Protein 3EGD (pdb70)

Secondary structure (DSSP, 8-state):
-HHHHHHHHHHHH-EEESBSEE--SHHHHTT-SS--EEEE-TT---S-PPPB-S---B-S-TT--PBP-TTSEEETTTTEEE-TTT--EEEPPGGGTT-BTTB--GGGSGGGSSEEEEE-SSPPPPPEEEEEEE--S-HHHHHHHHHHHHHHHHHS-TT-EEEEEEESSEEEEE-TT-STT-EEEEEETTS---SHHHHHHH------SSSEEHHHHHHHHHHHHHH----SS---TTB-----HHHHHHHHHHHHHTTS-SS-EEEEEEESS---SSSS--S-SBTTSPP--HHHHHTT--SSHHHHHHHHHHHHHHHHHHT-EEEEEEE-SS---HHHHTHHHHHTT--EEEES-SSSHHHHHHHHHTT-B-TTS-BS-EEEEEEEEEE-TTEEEEEEESS-EE----STTB-SS--SEES-SEEEEEEE-TT--EEEEEEE----EEEEEEEEEE-TTS-EEEEEEEEEEEEPPTTTHHHHHHHTB-HHHHHHHHHHHHHHHHTT--HHHHHHHHHHHHHHHHSEEETTEEEEEE--TTTTTHHHHHHHHHHSTTT--TTS-HHHHHHHHHHHTT--HHHHHHHHS-EEEEE-SSSS-EE--SSGGG--TT-EEEEEETTEEEEEE-HHHHHHHHTT-TT-GGGHHHHHHHHHHHHHHHHHHHHSSSPPEEEEEETT-GGGHHHHHH----SHHHHHHHHHHHHHS--/----EEETTT----S-SS-------S--HHHHTTSPPTTTEEESBSSEESSHHHHHHHT---EEEE-TT---S---EE--SS--B-TTT--B--TTSEE-SSSEEE-TTT--EEE--TT---GGGSHHHH-SEEEEE--GGG-SSS-PPPEEEEEEE--HHHHHHT-HHHHHHHHHHTGGGSS--TT-EEEEEEESSSEEEEE--TTSSS-EEEEE--TTS---S-SSSSSEEHHHHHHHHHHHHHHHHHHSTT-------HHHHHHHHHHHHTTT-EEEEEEE-S---SSTT---------TTS------S-SHHHHHHHHHHHTTEEEEEEE--SS---HHHHTHHHHTTT--EEE-TT--TTT-HHHHHHHHHHHHHHHHS--EEEEEEEEEE-TTEEEEEEESSSEESSSS-EEEEEE-TT--EEEEEEESS-TTS-SEEEEEEEEEEEETTS-EEEEEEEEEEEEE--HHHHHHHB-HHHHHHHHHHHHHHHHHHS-HHHHHHHHHHHHHHHHHHHHTT----EEEGGGTTHHHHHHHHHHSTTT--SS---HHHHHHHHHHHHHS-HHHHHHHHS-EEEE-TT--SSS-TTSTT-----PPPB-S-GGG--TTSEEEEE-SSEEEEEE-TT--HHHIIIII--SSGGGS-SS--S----SSHHHHHHHHHHHHHHHTSSS--EEE----SSSS--TTGGG-TTS-BTTB--HHHHHHHHHHHHT-/----EEEEETTTTEEEEEE-----HHHHHHHHHHHHHH--TTS-SEEEEEETTEEEEEEEETTEEEEE--BTTS-HHHHHHHHHHHHHHHHHHHTTTTTT--STTTTGGGHHHHHHHHHTTS-TTT---EE-TTTT-/--TTT--

CATH classification: 2.60.40.1670 (+4 more: 2.30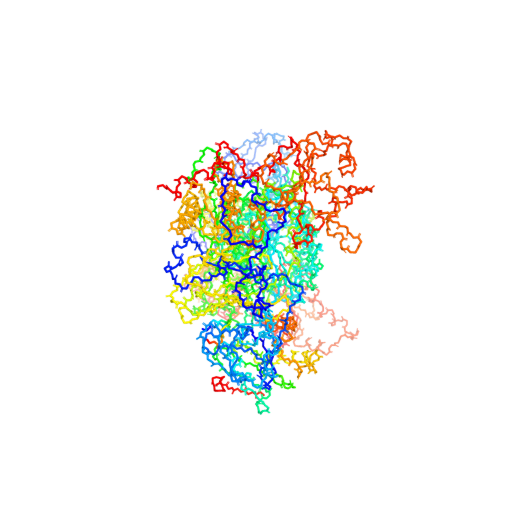.30.380, 3.40.50.410, 1.20.120.730)

InterPro domains:
  IPR006895 Zinc finger, Sec23/Sec24-type [PF04810] (58-98)
  IPR006896 Sec23/Sec24, trunk domain [PF04811] (126-390)
  IPR006900 Sec23/Sec24, helical domain [PF04815] (518-616)
  IPR007123 Gelsolin-like domain [PF00626] (632-718)
  IPR012990 Sec23/Sec24, beta-sandwich [PF08033] (401-504)
  IPR029006 ADF-H/Gelsolin-like domain superfamily [G3DSA:3.40.20.10] (625-746)
  IPR036174 Zinc finger, Sec23/Sec24-type superfamily [SSF82919] (49-121)
  IPR036175 Sec23/Sec24 helical domain superfamily [SSF81811] (518-620)
  IPR036180 Gelsolin-like domain superfamily [SSF82754] (621-761)
  IPR036465 von Willebrand factor A-like domain superfamily [G3DSA:3.40.50.410] (128-400)
  IPR036465 von Willebrand factor A-like domain superfamily [SSF53300] (127-392)
  IPR037364 Protein transport protein Sec23 [PTHR11141] (7-761)
  IPR037550 Sec23, C-terminal [cd11287] (610-730)

Solvent-accessible surface area: 66619 Å² total; per-residue (Å²): 109,159,127,97,76,17,102,108,13,20,117,72,6,4,2,25,2,0,1,14,24,5,1,55,32,174,124,27,16,115,172,33,20,1,38,10,0,0,5,4,10,7,16,48,93,66,100,120,44,64,78,15,137,71,108,3,13,86,5,69,96,130,116,17,145,1,4,1,3,36,67,11,126,42,64,26,222,51,82,66,3,5,1,37,20,21,153,54,158,4,145,10,45,122,96,20,71,71,14,43,114,172,126,69,18,21,2,15,56,100,121,34,11,12,7,27,0,7,40,94,234,48,136,84,73,16,6,2,0,0,0,0,0,0,9,5,22,121,84,128,31,6,108,3,0,27,89,9,0,50,55,0,6,92,55,16,38,82,83,0,2,0,0,1,0,5,5,1,87,23,0,53,0,16,20,7,35,36,125,46,1,40,34,6,17,4,8,66,1,76,78,50,14,51,11,150,80,0,78,120,37,11,86,174,109,46,55,48,89,9,0,39,18,8,100,151,12,50,139,72,2,44,81,42,0,32,59,18,66,83,10,48,35,60,8,45,52,35,58,22,32,57,10,1,0,1,1,0,0,0,0,0,1,0,2,0,57,43,38,18,63,109,22,2,0,4,0,0,0,0,0,14,2,8,0,7,27,11,52,3,54,3,6,21,35,69,90,170,78,95,23,12,41,40,111,36,49,99,157,137,96,27,169,57,15,179,170,3,28,153,23,0,75,56,2,0,73,64,0,0,89,13,3,1,0,0,0,0,0,2,4,24,159,100,31,6,0,1,15,1,0,33,32,0,0,39,38,0,5,0,30,2,10,51,15,73,21,1,65,45,69,36,2,68,50,5,1,85,48,8,3,54,83,38,154,152,48,54,6,68,11,1,2,24,0,29,3,35,2,28,12,14,192,60,6,50,0,4,0,0,8,19,4,2,24,34,69,107,28,144,33,115,24,27,7,173,84,117,27,12,39,13,11,0,17,45,0,33,3,2,3,8,19,34,59,9,0,1,0,0,2,9,66,28,94,137,35,120,0,7,1,0,1,11,2,79,15,13,22,11,40,5,40,153,43,20,45,4,7,8,4,16,6,66,39,4,96,83,173,49,18,70,120,46,3,22,33,7,12,8,23,51,0,0,5,0,0,1,1,0,12,0,0,77,103,21,58,81,194,124,30,31,110,38,3,28,132,25,4,36,134,0,0,31,67,19,10,91,63,118,126,111,50,41,111,13,18,133,30,58,168,41,1,54,74,4,2,50,12,2,4,12,2,36,81,9,21,6,24,70,20,82,161,37,28,0,0,66,2,2,26,50,13,5,6,0,24,22,16,28,4,59,48,0,25,23,3,8,35,5,64,3,86,8,6,22,114,100,37,99,63,90,86,36,135,18,29,53,79,9,40,81,45,80,41,0,1,14,0,17,6,4,27,18,0,0,0,11,5,0,95,45,5,13,104,81,82,193,75,29,59,115,126,92,120,135,65,127,76,7,112,139,11,40,102,14,0,41,75,65,2,92,126,66,21,83,96,14,51,8,28,2,103,82,5,62,5,42,95,68,31,96,72,5,152,41,0,101,73,48,4,60,116,101,19,41,112,76,17,48,75,84,9,62,117,74,1,2,40,98,118,220,38,122,125,64,4,28,0,35,139,74,120,95,19,20,32,58,89,91,54,180,38,52,105,17,120,27,115,145,77,44,50,149,44,20,8,67,57,105,8,3,30,4,0,0,10,5,0,0,36,36,59,66,16,12,83,116,0,110,8,16,2,0,0,12,8,14,2,2,43,58,55,152,153,47,43,62,13,88,19,111,47,19,9,11,0,145,58,40,30,0,1,4,4,15,20,18,45,52,109,87,113,192,106,1,72,0,19,5,37,63,102,63,5,57,24,48,157,97,1,144,129,5,75,159,52,59,2,9,70,44,10,20,7,4,1,18,2,42,25,107,5,9,121,58,22,3,5,21,0,0,1,0,0,0,0,0,2,0,96,61,2,46,91,10,13,1,17,80,20,0,2,86,0,0,35,92,4,2,114,103,10,20,22,26,58,12,5,64,0,1,4,0,0,0,9,27,17,0,4,1,3,0,5,24,153,90,24,91,62,14,35,5,5,2,0,6,27,27,152,41,11,13,39,5,14,66,86,22,8,20,8,26,13,83,112,12,46,128,36,0,53,81,0,2,123,30,0,33,136,42,21,101,187,28,157,61,99,75,0,0,4,1,0,0,3,59,0,0,37,93,18,0,8,34,32,0,0,7,0,0,2,0,0,2,34,18,1,55,43,24,68,8,39,5,142,106,119,162,43,60,62,121,201,58,84,30,232,58,60,58,59,36,66,28,0,80,124,14,0,58,76,0,0,42,61,41,0,0,0,6,3,0,0,0,3,48,148,20,0,3,0,13,0,2,2,10,3,0,47,84,0,6,2,12,12,20,18,0,47,64,7,25,90,134,143,32,55,30,20,39,46,38,0,49,49,27,1,75,22,1,1,48,11,60,9,0,0,9,1,19,0,25,6,25,21,0,105,4,12,34,21,101,45,34,2,14,7,14,56,50,100,90,98,9,22,1,4,0,0,7,1,11,2,28,3,2,14,4,2,26,3,26,7,126,77,61,4,88,129,28,139,62,0,2,0,1,1,1,2,0,9,0,16,14,100,2,40,12,46,0,13,4,3,2,8,2,2,10,22,24,73,58,19,62,51,0,2,77,7,2,3,18,29,0,0,1,0,0,10,0,6,59,3,0,51,98,1,49,111,57,35,16,42,59,0,59,79,28,3,27,71,15,0,16,54,0,0,32,20,10,81,102,62,116,155,8,1,50,0,7,58,26,0,44,4,0,0,0,5,0,6,0,2,10,30,22,70,0,0,11,48,14,46,102,13,128,34,3,43,28,4,40,13,0,7,53,3,20,12,42,8,19,72,50,5,10,32,54,6,16,0,19,0,18,84,4,30,92,17,52,84,143,12,28,91,119,72,113,132,77,50,0,3,71,18,75,24,37,13,0,7,71,148,76,28,30,174,68,0,0,2,0,0,4,11,5,60,20,0,7,0,11,0,0,138,100,14,65,110,73,4,9,25,56,4,6,42,18,116,73,41,98,61,8,64,120,59,16,66,46,14,44,145,56,150,21,91,45,1,62,87,2,40,16,1,6,35,55,5,37,106,96,30,69,58,84,0,5,0,22,1,6,0,19,80,92,14,193,56,30,70,0,81,98,29,10,5,22,41,170,73,186,57,33,77,14,3,80,44,8,0,79,80,0,34,128,50,12,56,183,31,80,42,1,1,2,1,0,38,10,87,84,12,20,10,0,1,6,4,32,77,104,111,123,37,119,101,42,9,50,30,0,59,68,1,3,181,75,7,66,164,169,26,64,82,62,4,10,1,80,16,60,76,37,11,0,0,4,0,19,55,134,44,4,0,2,0,7,10,3,65,38,72,12,17,125,162,48,0,24,38,12,0,70,56,0,28,60,49,1,40,142,102,56,10,157,111,4,95,101,19,94,104,26,8,38,8,13,84,13,17,37,50,0,45,100,5,8,90,110,37,36,16,49,44,49,254,136,84,89,15,78,0,110,130,62,70,167,34,32,0,47,73,208

Organism: Homo sapiens (NCBI:txid9606)

Foldseek 3Di:
DLVVVQVVCCAQFVKHWQFQAAAPDPVVLVLDLFFTKMWHQQQADHDPADEAADDQDFAPDVFFRHGDAQQWADDQVQQWIADPFPRHIDHGDPVCVVADPVDHDPRNDPSPQWHKYFDDDDPFAAAEEEEEEEQQADPLLLQLVLVLVLVVLVLADQFYWYAYWYWFQWIWTWQADPPPPTDTDIGGLQDADAQVRLCVVPDVHDADSGIGGSNVGSVRVNVCSNPDHHDPDDADPQWGTQTSVLRSLNSVLSPCCVRPFQHHYEYEYEAEAAHARDCLHQHHGRNVDAGDFVVCVVVVNGVCQVSNLVSLLVSLVSQQVRFYAYAYAYAAQGDYSCLSNLSRCWQAVYYYAYYHGSNDCLNSQLSVVQQDDDPVSFGQKWFWKKKFKRWHLQKAWQEKFTHWAAPQAADSRFDPNHAHHGSHRMIIHGMHGSFFIMMTGMGGVCFKIKMKIWMWTQGRVSIIMIIIHMDIHGHADPVQRLVSRLVRGDLLRSLLNLLSRLLSCQSVHLSLVSLQVSVLSCQQSAWFAAFQDLVGTDHDVRHVCNLVLSVLSCLACSNVVPVHGSNRNSNLSNVLRGGRRVLNSCLSAKWKWKFAPPDHIDTDALAPVPQAQRIWMWTCNVQETEIEHHVNRVVCVVVPCPPVPVPPVNVCRVCVSVVVCVVVCNVRNSRHHYYYYYVVGPVCVVSVSSGFVDGSVVSSSVSSSSNSYDD/DDQDKDFLQPPVFLDFFDDDDWDQFPDDPVVSVQFFDCLAKDWQFLAAAQALVLVVLLLFFTKMKGLQQADDDDAAEDAAPDFDADPPPRHGDEQPWDDDPCQWIQDQAARDIGGDDPRCDVNCVGPRNSHQWHKYFDDPVLDPDFQFAAFEEEEEEQAPVSLQQLQLLLLLVLCLVCVVQFQADQRYWYAYWYWFCWIWFWFFDPPDPAIDTDIDNPLVDADDPDDPGGTDRCVVCVVRVNVVSVVVSVPCNVPPRHATQVLSNLVNVLNVCLQRAHEYEYEDAAAHDHHPVHDDFDDWDFLPDFQPAAAPDCSLLVSLLSSLVSLYAYEAEYQYQGDHRVNHNVSNHQANVYAYHYQHNRHPPPCPPSNVLVSLQVNCVRNFWKWAFKWKFKGKHPQKDWDDKFARFHADPHRRTRHSMHTSFWMIMTGMGGNHRNVVDFKMKMKMWMWTATNHRTTMIIMGMGMHTYDHDSSSRQVRRQLLSSLLVLLRVLSVCCNVPTLVRSLVSLLVSLLSSQLSVVVPDVGRMDTSNCSCNLVLSLLVCLALQRDRSHGRTDVSNNSLSSCSRIGRSVLPSCQSAWWKFWQQDFDAPACCVPVNAGAGSGTTDALAPVPDDLQTWMWTRNPQAIEIEHHQNHDQCCCCQKQNHRHLVPSDQKAFDTDQDPHVSNSRRVRNLVVSQVVDDSRHTYTHNNYVPSVPVVVNSNSSQDDDPRGHHSSVSSVVSRVSSVD/DAWKKWKAQQPQLFTAEIEDDDCPPVPVVVLSSVVSRLGDPPDDQWAKAAADQKIKTWGDDLRMIIIIMDGPPADSVLVVVLRVVLCVVCCVVCVVVNVPDDDGNPPHVVRVVSVVSVVCRVDPVNHHYYYHSVVSD/DDPVPPD

Radius of gyration: 45.78 Å; Cα contacts (8 Å, |Δi|>4): 3485; chains: 4; bounding box: 109×132×96 Å

Structure (mmCIF, N/CA/C/O backbone):
data_3EGD
#
_entry.id   3EGD
#
_cell.length_a   147.750
_cell.length_b   97.630
_cell.length_c   129.120
_cell.angle_alpha   90.00
_cell.angle_beta   90.11
_cell.angle_gamma   90.00
#
_symmetry.space_group_name_H-M   'C 1 2 1'
#
loop_
_entity.id
_entity.type
_entity.pdbx_description
1 polymer 'Protein transport protein Sec23A'
2 polymer 'Protein transport protein Sec24A'
3 polymer 'Vesicle-trafficking protein SEC22b'
4 polymer '10 residue peptide from VSV glycoprotein'
5 non-polymer 'ZINC ION'
6 water water
#
loop_
_atom_site.group_PDB
_atom_site.id
_atom_site.type_symbol
_atom_site.label_atom_id
_atom_site.label_alt_id
_atom_site.label_comp_id
_atom_site.label_asym_id
_atom_site.label_entity_id
_atom_site.label_seq_id
_atom_site.pdbx_PDB_ins_code
_atom_site.Cartn_x
_atom_site.Cartn_y
_atom_site.Cartn_z
_atom_site.occupancy
_atom_site.B_iso_or_equiv
_atom_site.auth_seq_id
_atom_site.auth_comp_id
_atom_site.auth_asym_id
_atom_site.auth_atom_id
_atom_site.pdbx_PDB_model_num
ATOM 1 N N . THR A 1 3 ? -42.263 -47.340 1.527 1.00 30.61 3 THR A N 1
ATOM 2 C CA . THR A 1 3 ? -41.032 -47.928 0.895 1.00 35.14 3 THR A CA 1
ATOM 3 C C . THR A 1 3 ? -39.776 -47.056 1.008 1.00 31.85 3 THR A C 1
ATOM 4 O O . THR A 1 3 ? -39.801 -45.862 0.706 1.00 29.64 3 THR A O 1
ATOM 8 N N . TYR A 1 4 ? -38.676 -47.665 1.442 1.00 32.01 4 TYR A N 1
ATOM 9 C CA . TYR A 1 4 ? -37.424 -46.937 1.594 1.00 34.98 4 TYR A CA 1
ATOM 10 C C . TYR A 1 4 ? -36.992 -46.313 0.270 1.00 34.35 4 TYR A C 1
ATOM 11 O O . TYR A 1 4 ? -36.323 -45.282 0.259 1.00 36.11 4 TYR A O 1
ATOM 20 N N . LEU A 1 5 ? -37.382 -46.934 -0.842 1.00 32.03 5 LEU A N 1
ATOM 21 C CA . LEU A 1 5 ? -37.057 -46.408 -2.168 1.00 32.65 5 LEU A CA 1
ATOM 22 C C . LEU A 1 5 ? -37.939 -45.216 -2.527 1.00 34.27 5 LEU A C 1
ATOM 23 O O . LEU A 1 5 ? -37.435 -44.186 -2.991 1.00 32.54 5 LEU A O 1
ATOM 28 N N . GLU A 1 6 ? -39.249 -45.359 -2.322 1.00 30.82 6 GLU A N 1
ATOM 29 C CA . GLU A 1 6 ? -40.189 -44.281 -2.606 1.00 34.91 6 GLU A CA 1
ATOM 30 C C . GLU A 1 6 ? -39.778 -43.081 -1.758 1.00 34.03 6 GLU A C 1
ATOM 31 O O . GLU A 1 6 ? -39.968 -41.936 -2.158 1.00 40.06 6 GLU A O 1
ATOM 37 N N . PHE A 1 7 ? -39.208 -43.354 -0.588 1.00 28.68 7 PHE A N 1
ATOM 38 C CA . PHE A 1 7 ? -38.763 -42.303 0.320 1.00 25.61 7 PHE A CA 1
ATOM 39 C C . PHE A 1 7 ? -37.586 -41.541 -0.283 1.00 24.48 7 PHE A C 1
ATOM 40 O O . PHE A 1 7 ? -37.624 -40.316 -0.410 1.00 24.07 7 PHE A O 1
ATOM 48 N N . ILE A 1 8 ? -36.540 -42.278 -0.645 1.00 24.37 8 ILE A N 1
ATOM 49 C CA . ILE A 1 8 ? -35.348 -41.693 -1.251 1.00 25.00 8 ILE A CA 1
ATOM 50 C C . ILE A 1 8 ? -35.750 -40.870 -2.466 1.00 27.07 8 ILE A C 1
ATOM 51 O O . ILE A 1 8 ? -35.272 -39.753 -2.646 1.00 26.22 8 ILE A O 1
ATOM 56 N N . GLN A 1 9 ? -36.631 -41.432 -3.295 1.00 30.69 9 GLN A N 1
ATOM 57 C CA . GLN A 1 9 ? -37.106 -40.763 -4.508 1.00 35.73 9 GLN A CA 1
ATOM 58 C C . GLN A 1 9 ? -37.870 -39.467 -4.244 1.00 34.98 9 GLN A C 1
ATOM 59 O O . GLN A 1 9 ? -37.477 -38.396 -4.707 1.00 34.74 9 GLN A O 1
ATOM 65 N N . GLN A 1 10 ? -38.969 -39.567 -3.507 1.00 30.98 10 GLN A N 1
ATOM 66 C CA . GLN A 1 10 ? -39.781 -38.396 -3.230 1.00 30.48 10 GLN A CA 1
ATOM 67 C C . GLN A 1 10 ? -38.995 -37.289 -2.565 1.00 32.55 10 GLN A C 1
ATOM 68 O O . GLN A 1 10 ? -39.257 -36.110 -2.810 1.00 33.26 10 GLN A O 1
ATOM 74 N N . ASN A 1 11 ? -38.024 -37.649 -1.732 1.00 28.45 11 ASN A N 1
ATOM 75 C CA . ASN A 1 11 ? -37.240 -36.617 -1.080 1.00 26.86 11 ASN A CA 1
ATOM 76 C C . ASN A 1 11 ? -36.281 -35.920 -2.018 1.00 22.93 11 ASN A C 1
ATOM 77 O O . ASN A 1 11 ? -36.004 -34.736 -1.837 1.00 26.14 11 ASN A O 1
ATOM 82 N N . GLU A 1 12 ? -35.777 -36.632 -3.023 1.00 24.48 12 GLU A N 1
ATOM 83 C CA . GLU A 1 12 ? -34.855 -36.011 -3.975 1.00 25.67 12 GLU A CA 1
ATOM 84 C C . GLU A 1 12 ? -35.644 -35.054 -4.872 1.00 30.54 12 GLU A C 1
ATOM 85 O O . GLU A 1 12 ? -35.127 -34.016 -5.312 1.00 25.18 12 GLU A O 1
ATOM 91 N N . GLU A 1 13 ? -36.903 -35.406 -5.123 1.00 28.70 13 GLU A N 1
ATOM 92 C CA . GLU A 1 13 ? -37.774 -34.591 -5.949 1.00 32.69 13 GLU A CA 1
ATOM 93 C C . GLU A 1 13 ? -38.206 -33.334 -5.216 1.00 32.05 13 GLU A C 1
ATOM 94 O O . GLU A 1 13 ? -38.130 -32.231 -5.762 1.00 30.92 13 GLU A O 1
ATOM 100 N N . ARG A 1 14 ? -38.649 -33.492 -3.975 1.00 29.45 14 ARG A N 1
ATOM 101 C CA . ARG A 1 14 ? -39.116 -32.341 -3.211 1.00 29.00 14 ARG A CA 1
ATOM 102 C C . ARG A 1 14 ? -37.990 -31.435 -2.748 1.00 27.67 14 ARG A C 1
ATOM 103 O O . ARG A 1 14 ? -38.031 -30.227 -2.970 1.00 26.09 14 ARG A O 1
ATOM 111 N N . ASP A 1 15 ? -36.981 -32.021 -2.117 1.00 22.44 15 ASP A N 1
ATOM 112 C CA . ASP A 1 15 ? -35.894 -31.230 -1.580 1.00 22.37 15 ASP A CA 1
ATOM 113 C C . ASP A 1 15 ? -34.569 -31.328 -2.311 1.00 21.92 15 ASP A C 1
ATOM 114 O O . ASP A 1 15 ? -33.545 -30.873 -1.801 1.00 29.18 15 ASP A O 1
ATOM 119 N N . GLY A 1 16 ? -34.567 -31.920 -3.497 1.00 21.90 16 GLY A N 1
ATOM 120 C CA . GLY A 1 16 ? -33.321 -32.029 -4.232 1.00 16.17 16 GLY A CA 1
ATOM 121 C C . GLY A 1 16 ? -32.137 -32.454 -3.371 1.00 19.00 16 GLY A C 1
ATOM 122 O O . GLY A 1 16 ? -31.049 -31.876 -3.458 1.00 19.69 16 GLY A O 1
ATOM 123 N N . VAL A 1 17 ? -32.339 -33.467 -2.532 1.00 15.23 17 VAL A N 1
ATOM 124 C CA . VAL A 1 17 ? -31.252 -33.962 -1.686 1.00 16.92 17 VAL A CA 1
ATOM 125 C C . VAL A 1 17 ? -31.190 -35.485 -1.644 1.00 15.80 17 VAL A C 1
ATOM 126 O O . VAL A 1 17 ? -32.207 -36.176 -1.790 1.00 19.44 17 VAL A O 1
ATOM 130 N N . ARG A 1 18 ? -29.992 -36.017 -1.457 1.00 17.60 18 ARG A N 1
ATOM 131 C CA . ARG A 1 18 ? -29.846 -37.467 -1.362 1.00 18.88 18 ARG A CA 1
ATOM 132 C C . ARG A 1 18 ? -28.714 -37.867 -0.435 1.00 18.55 18 ARG A C 1
ATOM 133 O O . ARG A 1 18 ? -27.549 -37.777 -0.802 1.00 16.85 18 ARG A O 1
ATOM 141 N N . PHE A 1 19 ? -29.082 -38.295 0.775 1.00 21.73 19 PHE A N 1
ATOM 142 C CA . PHE A 1 19 ? -28.122 -38.702 1.803 1.00 19.60 19 PHE A CA 1
ATOM 143 C C . PHE A 1 19 ? -27.589 -40.116 1.665 1.00 18.29 19 PHE A C 1
ATOM 144 O O . PHE A 1 19 ? -28.233 -40.989 1.088 1.00 18.69 19 PHE A O 1
ATOM 152 N N . SER A 1 20 ? -26.404 -40.332 2.224 1.00 20.41 20 SER A N 1
ATOM 153 C CA . SER A 1 20 ? -25.780 -41.650 2.217 1.00 20.26 20 SER A CA 1
ATOM 154 C C . SER A 1 20 ? -26.547 -42.555 3.181 1.00 18.74 20 SER A C 1
ATOM 155 O O . SER A 1 20 ? -26.582 -43.774 3.005 1.00 20.16 20 SER A O 1
ATOM 158 N N . TRP A 1 21 ? -27.161 -41.942 4.193 1.00 17.80 21 TRP A N 1
ATOM 159 C CA . TRP A 1 21 ? -27.942 -42.658 5.214 1.00 22.29 21 TRP A CA 1
ATOM 160 C C . TRP A 1 21 ? -29.119 -41.787 5.660 1.00 24.55 21 TRP A C 1
ATOM 161 O O . TRP A 1 21 ? -28.938 -40.607 5.983 1.00 26.46 21 TRP A O 1
ATOM 172 N N . ASN A 1 22 ? -30.318 -42.354 5.705 1.00 21.02 22 ASN A N 1
ATOM 173 C CA . ASN A 1 22 ? -31.464 -41.560 6.120 1.00 23.12 22 ASN A CA 1
ATOM 174 C C . ASN A 1 22 ? -31.809 -41.704 7.585 1.00 23.88 22 ASN A C 1
ATOM 175 O O . ASN A 1 22 ? -32.717 -41.044 8.084 1.00 25.54 22 ASN A O 1
ATOM 180 N N . VAL A 1 23 ? -31.090 -42.588 8.265 1.00 24.32 23 VAL A N 1
ATOM 181 C CA . VAL A 1 23 ? -31.261 -42.794 9.695 1.00 25.56 23 VAL A CA 1
ATOM 182 C C . VAL A 1 23 ? -29.873 -42.560 10.253 1.00 24.58 23 VAL A C 1
ATOM 183 O O . VAL A 1 23 ? -28.884 -43.071 9.731 1.00 26.37 23 VAL A O 1
ATOM 187 N N . TRP A 1 24 ? -29.787 -41.771 11.307 1.00 26.04 24 TRP A N 1
ATOM 188 C CA . TRP A 1 24 ? -28.481 -41.434 11.834 1.00 29.14 24 TRP A CA 1
ATOM 189 C C . TRP A 1 24 ? -28.145 -41.989 13.198 1.00 33.82 24 TRP A C 1
ATOM 190 O O . TRP A 1 24 ? -29.029 -42.252 14.014 1.00 39.65 24 TRP A O 1
ATOM 201 N N . PRO A 1 25 ? -26.842 -42.164 13.467 1.00 34.42 25 PRO A N 1
ATOM 202 C CA . PRO A 1 25 ? -26.361 -42.689 14.744 1.00 34.34 25 PRO A CA 1
ATOM 203 C C . PRO A 1 25 ? -26.810 -41.772 15.866 1.00 36.28 25 PRO A C 1
ATOM 204 O O . PRO A 1 25 ? -26.675 -40.555 15.766 1.00 35.28 25 PRO A O 1
ATOM 208 N N . SER A 1 26 ? -27.353 -42.359 16.926 1.00 44.68 26 SER A N 1
ATOM 209 C CA . SER A 1 26 ? -27.820 -41.594 18.076 1.00 45.09 26 SER A CA 1
ATOM 210 C C . SER A 1 26 ? -26.856 -41.788 19.245 1.00 47.40 26 SER A C 1
ATOM 211 O O . SER A 1 26 ? -27.117 -41.334 20.359 1.00 47.36 26 SER A O 1
ATOM 214 N N . SER A 1 27 ? -25.744 -42.471 18.980 1.00 47.32 27 SER A N 1
ATOM 215 C CA . SER A 1 27 ? -24.730 -42.718 19.998 1.00 49.79 27 SER A CA 1
ATOM 216 C C . SER A 1 27 ? -23.338 -42.418 19.456 1.00 46.78 27 SER A C 1
ATOM 217 O O . SER A 1 27 ? -23.036 -42.693 18.294 1.00 44.42 27 SER A O 1
ATOM 220 N N . ARG A 1 28 ? -22.496 -41.854 20.312 1.00 44.78 28 ARG A N 1
ATOM 221 C CA . ARG A 1 28 ? -21.129 -41.494 19.952 1.00 46.20 28 ARG A CA 1
ATOM 222 C C . ARG A 1 28 ? -20.304 -42.685 19.475 1.00 47.61 28 ARG A C 1
ATOM 223 O O . ARG A 1 28 ? -19.364 -42.525 18.693 1.00 36.79 28 ARG A O 1
ATOM 231 N N . LEU A 1 29 ? -20.668 -43.875 19.951 1.00 49.11 29 LEU A N 1
ATOM 232 C CA . LEU A 1 29 ? -19.962 -45.110 19.616 1.00 46.83 29 LEU A CA 1
ATOM 233 C C . LEU A 1 29 ? -20.218 -45.604 18.198 1.00 50.56 29 LEU A C 1
ATOM 234 O O . LEU A 1 29 ? -19.322 -46.150 17.558 1.00 50.34 29 LEU A O 1
ATOM 239 N N . GLU A 1 30 ? -21.439 -45.408 17.709 1.00 54.74 30 GLU A N 1
ATOM 240 C CA . GLU A 1 30 ? -21.805 -45.848 16.369 1.00 54.79 30 GLU A CA 1
ATOM 241 C C . GLU A 1 30 ? -21.474 -44.788 15.323 1.00 57.74 30 GLU A C 1
ATOM 242 O O . GLU A 1 30 ? -21.144 -45.114 14.186 1.00 59.93 30 GLU A O 1
ATOM 248 N N . ALA A 1 31 ? -21.567 -43.520 15.714 1.00 60.39 31 ALA A N 1
ATOM 249 C CA . ALA A 1 31 ? -21.268 -42.409 14.814 1.00 63.61 31 ALA A CA 1
ATOM 250 C C . ALA A 1 31 ? -19.826 -42.498 14.314 1.00 65.78 31 ALA A C 1
ATOM 251 O O . ALA A 1 31 ? -19.554 -42.342 13.122 1.00 70.65 31 ALA A O 1
ATOM 253 N N . THR A 1 32 ? -18.912 -42.758 15.241 1.00 66.63 32 THR A N 1
ATOM 254 C CA . THR A 1 32 ? -17.488 -42.866 14.942 1.00 63.03 32 THR A CA 1
ATOM 255 C C . THR A 1 32 ? -17.161 -44.114 14.121 1.00 58.57 32 THR A C 1
ATOM 256 O O . THR A 1 32 ? -16.157 -44.153 13.410 1.00 53.00 32 THR A O 1
ATOM 260 N N . ARG A 1 33 ? -18.013 -45.129 14.220 1.00 59.36 33 ARG A N 1
ATOM 261 C CA . ARG A 1 33 ? -17.800 -46.378 13.494 1.00 59.31 33 ARG A CA 1
ATOM 262 C C . ARG A 1 33 ? -18.565 -46.406 12.184 1.00 53.87 33 ARG A C 1
ATOM 263 O O . ARG A 1 33 ? -18.855 -47.470 11.638 1.00 46.27 33 ARG A O 1
ATOM 271 N N . MET A 1 34 ? -18.884 -45.216 11.693 1.00 53.88 34 MET A N 1
ATOM 272 C CA . MET A 1 34 ? -19.601 -45.051 10.438 1.00 54.92 34 MET A CA 1
ATOM 273 C C . MET A 1 34 ? -18.606 -45.270 9.284 1.00 52.46 34 MET A C 1
ATOM 274 O O . MET A 1 34 ? -17.735 -44.430 9.046 1.00 57.28 34 MET A O 1
ATOM 279 N N . VAL A 1 35 ? -18.727 -46.398 8.583 1.00 43.89 35 VAL A N 1
ATOM 280 C CA . VAL A 1 35 ? -17.825 -46.719 7.471 1.00 40.52 35 VAL A CA 1
ATOM 281 C C . VAL A 1 35 ? -17.899 -45.692 6.338 1.00 39.51 35 VAL A C 1
ATOM 282 O O . VAL A 1 35 ? -16.877 -45.282 5.771 1.00 36.44 35 VAL A O 1
ATOM 28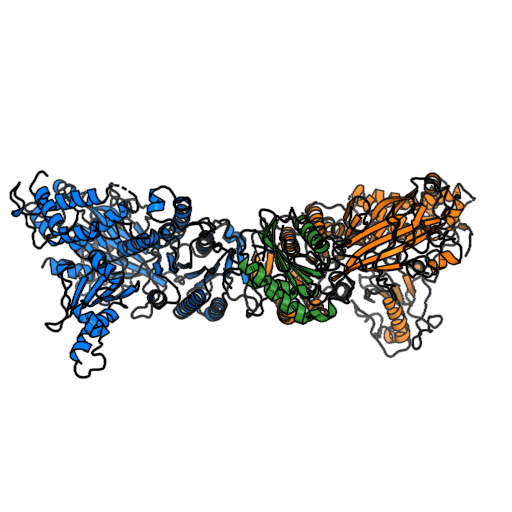6 N N . VAL A 1 36 ? -19.115 -45.310 5.981 1.00 30.63 36 VAL A N 1
ATOM 287 C CA . VAL A 1 36 ? -19.283 -44.297 4.968 1.00 18.15 36 VAL A CA 1
ATOM 288 C C . VAL A 1 36 ? -19.882 -43.138 5.728 1.00 20.39 36 VAL A C 1
ATOM 289 O O . VAL A 1 36 ? -20.881 -43.288 6.437 1.00 23.50 36 VAL A O 1
ATOM 293 N N . PRO A 1 37 ? -19.268 -41.960 5.606 1.00 18.57 37 PRO A N 1
ATOM 294 C CA . PRO A 1 37 ? -19.755 -40.771 6.304 1.00 14.62 37 PRO A CA 1
ATOM 295 C C . PRO A 1 37 ? -21.183 -40.343 5.963 1.00 18.33 37 PRO A C 1
ATOM 296 O O . PRO A 1 37 ? -21.653 -40.544 4.839 1.00 20.88 37 PRO A O 1
ATOM 300 N N . VAL A 1 38 ? -21.870 -39.764 6.947 1.00 21.56 38 VAL A N 1
ATOM 301 C CA . VAL A 1 38 ? -23.218 -39.241 6.741 1.00 21.70 38 VAL A CA 1
ATOM 302 C C . VAL A 1 38 ? -23.018 -38.057 5.783 1.00 24.74 38 VAL A C 1
ATOM 303 O O . VAL A 1 38 ? -22.445 -37.031 6.152 1.00 27.85 38 VAL A O 1
ATOM 307 N N . ALA A 1 39 ? -23.467 -38.210 4.544 1.00 24.31 39 ALA A N 1
ATOM 308 C CA . ALA A 1 39 ? -23.283 -37.163 3.553 1.00 21.08 39 ALA A CA 1
ATOM 309 C C . ALA A 1 39 ? -24.518 -36.956 2.694 1.00 20.94 39 ALA A C 1
ATOM 310 O O . ALA A 1 39 ? -25.439 -37.775 2.681 1.00 22.45 39 ALA A O 1
ATOM 312 N N . ALA A 1 40 ? -24.529 -35.850 1.965 1.00 19.32 40 ALA A N 1
ATOM 313 C CA . ALA A 1 40 ? -25.654 -35.542 1.108 1.00 19.23 40 ALA A CA 1
ATOM 314 C C . ALA A 1 40 ? -25.197 -34.992 -0.205 1.00 13.86 40 ALA A C 1
ATOM 315 O O . ALA A 1 40 ? -24.173 -34.333 -0.296 1.00 16.46 40 ALA A O 1
ATOM 317 N N . LEU A 1 41 ? -25.978 -35.282 -1.227 1.00 18.64 41 LEU A N 1
ATOM 318 C CA . LEU A 1 41 ? -25.733 -34.774 -2.561 1.00 22.75 41 LEU A CA 1
ATOM 319 C C . LEU A 1 41 ? -26.807 -33.683 -2.609 1.00 27.74 41 LEU A C 1
ATOM 320 O O . LEU A 1 41 ? -28.004 -33.984 -2.681 1.00 33.86 41 LEU A O 1
ATOM 325 N N . PHE A 1 42 ? -26.388 -32.425 -2.532 1.00 24.86 42 PHE A N 1
ATOM 326 C CA . PHE A 1 42 ? -27.330 -31.316 -2.517 1.00 26.49 42 PHE A CA 1
ATOM 327 C C . PHE A 1 42 ? -27.396 -30.504 -3.813 1.00 25.09 42 PHE A C 1
ATOM 328 O O . PHE A 1 42 ? -26.380 -30.048 -4.332 1.00 25.09 42 PHE A O 1
ATOM 336 N N . THR A 1 43 ? -28.611 -30.325 -4.320 1.00 20.86 43 THR A N 1
ATOM 337 C CA . THR A 1 43 ? -28.847 -29.583 -5.558 1.00 20.52 43 THR A CA 1
ATOM 338 C C . THR A 1 43 ? -29.720 -28.375 -5.234 1.00 19.53 43 THR A C 1
ATOM 339 O O . THR A 1 43 ? -30.934 -28.394 -5.442 1.00 26.00 43 THR A O 1
ATOM 343 N N . PRO A 1 44 ? -29.092 -27.299 -4.728 1.00 17.04 44 PRO A N 1
ATOM 344 C CA . PRO A 1 44 ? -29.725 -26.041 -4.328 1.00 9.68 44 PRO A CA 1
ATOM 345 C C . PRO A 1 44 ? -30.773 -25.420 -5.225 1.00 21.38 44 PRO A C 1
ATOM 346 O O . PRO A 1 44 ? -31.688 -24.757 -4.717 1.00 20.42 44 PRO A O 1
ATOM 350 N N . LEU A 1 45 ? -30.681 -25.641 -6.536 1.00 14.53 45 LEU A N 1
ATOM 351 C CA . LEU A 1 45 ? -31.660 -25.040 -7.431 1.00 14.97 45 LEU A CA 1
ATOM 352 C C . LEU A 1 45 ? -32.367 -26.031 -8.328 1.00 25.49 45 LEU A C 1
ATOM 353 O O . LEU A 1 45 ? -32.649 -25.731 -9.487 1.00 28.66 45 LEU A O 1
ATOM 358 N N . LYS A 1 46 ? -32.660 -27.213 -7.796 1.00 30.27 46 LYS A N 1
ATOM 359 C CA . LYS A 1 46 ? -33.353 -28.233 -8.570 1.00 33.31 46 LYS A CA 1
ATOM 360 C C . LYS A 1 46 ? -34.734 -27.732 -9.002 1.00 37.54 46 LYS A C 1
ATOM 361 O O . LYS A 1 46 ? -35.386 -26.994 -8.262 1.00 35.07 46 LYS A O 1
ATOM 367 N N . GLU A 1 47 ? -35.170 -28.122 -10.200 1.00 40.48 47 GLU A N 1
ATOM 368 C CA . GLU A 1 47 ? -36.475 -27.706 -10.718 1.00 52.35 47 GLU A CA 1
ATOM 369 C C . GLU A 1 47 ? -37.592 -28.661 -10.271 1.00 56.36 47 GLU A C 1
ATOM 370 O O . GLU A 1 47 ? -37.326 -29.829 -9.978 1.00 56.28 47 GLU A O 1
ATOM 376 N N . ARG A 1 48 ? -38.836 -28.178 -10.226 1.00 59.75 48 ARG A N 1
ATOM 377 C CA . ARG A 1 48 ? -39.945 -29.021 -9.771 1.00 65.25 48 ARG A CA 1
ATOM 378 C C . ARG A 1 48 ? -41.387 -28.646 -10.232 1.00 69.63 48 ARG A C 1
ATOM 379 O O . ARG A 1 48 ? -41.539 -28.024 -11.285 1.00 67.36 48 ARG A O 1
ATOM 387 N N . PRO A 1 49 ? -42.457 -29.016 -9.460 1.00 74.05 49 PRO A N 1
ATOM 388 C CA . PRO A 1 49 ? -43.848 -28.705 -9.852 1.00 71.92 49 PRO A CA 1
ATOM 389 C C . PRO A 1 49 ? -44.397 -27.275 -9.791 1.00 70.01 49 PRO A C 1
ATOM 390 O O . PRO A 1 49 ? -45.575 -27.080 -9.490 1.00 66.10 49 PRO A O 1
ATOM 394 N N . ASP A 1 50 ? -43.565 -26.282 -10.076 1.00 71.03 50 ASP A N 1
ATOM 395 C CA . ASP A 1 50 ? -44.019 -24.896 -10.061 1.00 72.04 50 ASP A CA 1
ATOM 396 C C . ASP A 1 50 ? -44.398 -24.381 -8.671 1.00 71.97 50 ASP A C 1
ATOM 397 O O . ASP A 1 50 ? -45.478 -23.816 -8.493 1.00 75.87 50 ASP A O 1
ATOM 402 N N . LEU A 1 51 ? -43.522 -24.577 -7.688 1.00 68.85 51 LEU A N 1
ATOM 403 C CA . LEU A 1 51 ? -43.776 -24.094 -6.331 1.00 61.61 51 LEU A CA 1
ATOM 404 C C . LEU A 1 51 ? -44.038 -22.584 -6.339 1.00 57.33 51 LEU A C 1
ATOM 405 O O . LEU A 1 51 ? -43.414 -21.840 -7.096 1.00 57.91 51 LEU A O 1
ATOM 410 N N . PRO A 1 52 ? -44.951 -22.111 -5.480 1.00 50.19 52 PRO A N 1
ATOM 411 C CA . PRO A 1 52 ? -45.282 -20.684 -5.407 1.00 43.85 52 PRO A CA 1
ATOM 412 C C . PRO A 1 52 ? -44.211 -19.862 -4.702 1.00 39.44 52 PRO A C 1
ATOM 413 O O . PRO A 1 52 ? -43.877 -20.135 -3.555 1.00 42.05 52 PRO A O 1
ATOM 417 N N . PRO A 1 53 ? -43.659 -18.841 -5.384 1.00 41.49 53 PRO A N 1
ATOM 418 C CA . PRO A 1 53 ? -42.616 -17.974 -4.819 1.00 40.82 53 PRO A CA 1
ATOM 419 C C . PRO A 1 53 ? -43.147 -17.079 -3.718 1.00 40.96 53 PRO A C 1
ATOM 420 O O . PRO A 1 53 ? -44.223 -16.500 -3.838 1.00 40.55 53 PRO A O 1
ATOM 424 N N . ILE A 1 54 ? -42.381 -16.961 -2.645 1.00 40.72 54 ILE A N 1
ATOM 425 C CA . ILE A 1 54 ? -42.798 -16.133 -1.535 1.00 43.36 54 ILE A CA 1
ATOM 426 C C . ILE A 1 54 ? -42.234 -14.733 -1.682 1.00 45.67 54 ILE A C 1
ATOM 427 O O . ILE A 1 54 ? -41.024 -14.544 -1.613 1.00 42.67 54 ILE A O 1
ATOM 432 N N . GLN A 1 55 ? -43.120 -13.756 -1.887 1.00 53.77 55 GLN A N 1
ATOM 433 C CA . GLN A 1 55 ? -42.711 -12.369 -2.068 1.00 53.56 55 GLN A CA 1
ATOM 434 C C . GLN A 1 55 ? -42.647 -11.586 -0.775 1.00 59.54 55 GLN A C 1
ATOM 435 O O . GLN A 1 55 ? -42.412 -10.376 -0.787 1.00 68.74 55 GLN A O 1
ATOM 441 N N . TYR A 1 56 ? -42.854 -12.271 0.343 1.00 61.09 56 TYR A N 1
ATOM 442 C CA . TYR A 1 56 ? -42.772 -11.616 1.645 1.00 64.89 56 TYR A CA 1
ATOM 443 C C . TYR A 1 56 ? -41.497 -12.148 2.291 1.00 59.43 56 TYR A C 1
ATOM 444 O O . TYR A 1 56 ? -41.127 -13.300 2.069 1.00 54.84 56 TYR A O 1
ATOM 453 N N . GLU A 1 57 ? -40.828 -11.309 3.076 1.00 57.50 57 GLU A N 1
ATOM 454 C CA . GLU A 1 57 ? -39.585 -11.705 3.732 1.00 54.82 57 GLU A CA 1
ATOM 455 C C . GLU A 1 57 ? -39.756 -13.089 4.355 1.00 47.70 57 GLU A C 1
ATOM 456 O O . GLU A 1 57 ? -40.823 -13.434 4.858 1.00 47.64 57 GLU A O 1
ATOM 462 N N . PRO A 1 58 ? -38.698 -13.902 4.325 1.00 38.13 58 PRO A N 1
ATOM 463 C CA . PRO A 1 58 ? -38.732 -15.254 4.880 1.00 33.97 58 PRO A CA 1
ATOM 464 C C . PRO A 1 58 ? -39.121 -15.483 6.357 1.00 36.94 58 PRO A C 1
ATOM 465 O O . PRO A 1 58 ? -39.759 -16.506 6.667 1.00 41.19 58 PRO A O 1
ATOM 469 N N . VAL A 1 59 ? -38.755 -14.562 7.253 1.00 22.60 59 VAL A N 1
ATOM 470 C CA . VAL A 1 59 ? -39.064 -14.691 8.695 1.00 22.87 59 VAL A CA 1
ATOM 471 C C . VAL A 1 59 ? -37.945 -15.430 9.409 1.00 24.53 59 VAL A C 1
ATOM 472 O O . VAL A 1 59 ? -37.967 -16.653 9.527 1.00 23.37 59 VAL A O 1
ATOM 476 N N . LEU A 1 60 ? -36.967 -14.685 9.899 1.00 28.28 60 LEU A N 1
ATOM 477 C CA . LEU A 1 60 ? -35.841 -15.306 10.561 1.00 30.20 60 LEU A CA 1
ATOM 478 C C . LEU A 1 60 ? -35.997 -15.411 12.061 1.00 29.86 60 LEU A C 1
ATOM 479 O O . LEU A 1 60 ? -36.806 -14.716 12.665 1.00 25.14 60 LEU A O 1
ATOM 484 N N . CYS A 1 61 ? -35.210 -16.301 12.653 1.00 37.30 61 CYS A N 1
ATOM 485 C CA . CYS A 1 61 ? -35.237 -16.509 14.088 1.00 41.29 61 CYS A CA 1
ATOM 486 C C . CYS A 1 61 ? -34.549 -15.333 14.745 1.00 41.63 61 CYS A C 1
ATOM 487 O O . CYS A 1 61 ? -33.676 -14.700 14.151 1.00 37.07 61 CYS A O 1
ATOM 490 N N . SER A 1 62 ? -34.949 -15.052 15.977 1.00 45.25 62 SER A N 1
ATOM 491 C CA . SER A 1 62 ? -34.383 -13.948 16.730 1.00 53.41 62 SER A CA 1
ATOM 492 C C . SER A 1 62 ? -33.330 -14.436 17.713 1.00 56.65 62 SER A C 1
ATOM 493 O O . SER A 1 62 ? -33.614 -14.633 18.894 1.00 64.11 62 SER A O 1
ATOM 496 N N . ARG A 1 63 ? -32.116 -14.637 17.220 1.00 57.51 63 ARG A N 1
ATOM 497 C CA . ARG A 1 63 ? -31.017 -15.092 18.058 1.00 57.92 63 ARG A CA 1
ATOM 498 C C . ARG A 1 63 ? -29.717 -14.982 17.296 1.00 59.74 63 ARG A C 1
ATOM 499 O O . ARG A 1 63 ? -29.326 -15.908 16.586 1.00 63.15 63 ARG A O 1
ATOM 507 N N . THR A 1 64 ? -29.065 -13.836 17.452 1.00 59.80 64 THR A N 1
ATOM 508 C CA . THR A 1 64 ? -27.792 -13.527 16.803 1.00 62.05 64 THR A CA 1
ATOM 509 C C . THR A 1 64 ? -27.128 -14.701 16.076 1.00 60.07 64 THR A C 1
ATOM 510 O O . THR A 1 64 ? -27.024 -14.704 14.850 1.00 55.32 64 THR A O 1
ATOM 514 N N . THR A 1 65 ? -26.688 -15.697 16.839 1.00 56.72 65 THR A N 1
ATOM 515 C CA . THR A 1 65 ? -26.012 -16.863 16.277 1.00 57.89 65 THR A CA 1
ATOM 516 C C . THR A 1 65 ? -26.843 -17.789 15.388 1.00 56.16 65 THR A C 1
ATOM 517 O O . THR A 1 65 ? -26.372 -18.246 14.348 1.00 57.53 65 THR A O 1
ATOM 521 N N . CYS A 1 66 ? -28.070 -18.081 15.798 1.00 53.35 66 CYS A N 1
ATOM 522 C CA . CYS A 1 66 ? -28.916 -18.974 15.022 1.00 49.74 66 CYS A CA 1
ATOM 523 C C . CYS A 1 66 ? -29.451 -18.341 13.745 1.00 49.73 66 CYS A C 1
ATOM 524 O O . CYS A 1 66 ? -28.923 -18.557 12.657 1.00 43.29 66 CYS A O 1
ATOM 527 N N . ARG A 1 67 ? -30.519 -17.568 13.889 1.00 51.28 67 ARG A N 1
ATOM 528 C CA . ARG A 1 67 ? -31.136 -16.914 12.751 1.00 52.92 67 ARG A CA 1
ATOM 529 C C . ARG A 1 67 ? -31.620 -17.896 11.686 1.00 49.44 67 ARG A C 1
ATOM 530 O O . ARG A 1 67 ? -31.535 -17.623 10.487 1.00 47.22 67 ARG A O 1
ATOM 538 N N . ALA A 1 68 ? -32.133 -19.040 12.129 1.00 44.37 68 ALA A N 1
ATOM 539 C CA . ALA A 1 68 ? -32.654 -20.043 11.207 1.00 39.89 68 ALA A CA 1
ATOM 540 C C . ALA A 1 68 ? -33.954 -19.503 10.606 1.00 38.46 68 ALA A C 1
ATOM 541 O O . ALA A 1 68 ? -34.595 -18.620 11.186 1.00 35.75 68 ALA A O 1
ATOM 543 N N . VAL A 1 69 ? -34.345 -20.024 9.447 1.00 28.05 69 VAL A N 1
ATOM 544 C CA . VAL A 1 69 ? -35.573 -19.569 8.813 1.00 20.85 69 VAL A CA 1
ATOM 545 C C . VAL A 1 69 ? -36.784 -20.397 9.266 1.00 21.21 69 VAL A C 1
ATOM 546 O O . VAL A 1 69 ? -36.697 -21.621 9.378 1.00 22.50 69 VAL A O 1
ATOM 550 N N . LEU A 1 70 ? -37.905 -19.725 9.529 1.00 20.42 70 LEU A N 1
ATOM 551 C CA . LEU A 1 70 ? -39.143 -20.391 9.947 1.00 23.44 70 LEU A CA 1
ATOM 552 C C . LEU A 1 70 ? -39.436 -21.532 8.966 1.00 25.27 70 LEU A C 1
ATOM 553 O O . LEU A 1 70 ? -39.438 -21.327 7.753 1.00 26.39 70 LEU A O 1
ATOM 558 N N . ASN A 1 71 ? -39.692 -22.729 9.487 1.00 28.27 71 ASN A N 1
ATOM 559 C CA . ASN A 1 71 ? -39.937 -23.894 8.637 1.00 25.52 71 ASN A CA 1
ATOM 560 C C . ASN A 1 71 ? -40.991 -24.877 9.207 1.00 30.94 71 ASN A C 1
ATOM 561 O O . ASN A 1 71 ? -41.525 -24.663 10.299 1.00 23.66 71 ASN A O 1
ATOM 566 N N . PRO A 1 72 ? -41.302 -25.970 8.471 1.00 32.09 72 PRO A N 1
ATOM 567 C CA . PRO A 1 72 ? -42.296 -26.948 8.938 1.00 30.16 72 PRO A CA 1
ATOM 568 C C . PRO A 1 72 ? -41.964 -27.624 10.273 1.00 35.67 72 PRO A C 1
ATOM 569 O O . PRO A 1 72 ? -42.864 -28.074 10.992 1.00 28.09 72 PRO A O 1
ATOM 573 N N . LEU A 1 73 ? -40.677 -27.696 10.602 1.00 35.26 73 LEU A N 1
ATOM 574 C CA . LEU A 1 73 ? -40.248 -28.315 11.852 1.00 38.44 73 LEU A CA 1
ATOM 575 C C . LEU A 1 73 ? -40.456 -27.433 13.073 1.00 37.19 73 LEU A C 1
ATOM 576 O O . LEU A 1 73 ? -40.414 -27.919 14.196 1.00 43.76 73 LEU A O 1
ATOM 581 N N . CYS A 1 74 ? -40.671 -26.139 12.858 1.00 41.25 74 CYS A N 1
ATOM 582 C CA . CYS A 1 74 ? -40.871 -25.201 13.962 1.00 40.60 74 CYS A CA 1
ATOM 583 C C . CYS A 1 74 ? -42.187 -25.414 14.684 1.00 41.27 74 CYS A C 1
ATOM 584 O O . CYS A 1 74 ? -43.204 -25.712 14.058 1.00 41.30 74 CYS A O 1
ATOM 587 N N . GLN A 1 75 ? -42.159 -25.253 16.005 1.00 47.63 75 GLN A N 1
ATOM 588 C CA . GLN A 1 75 ? -43.355 -25.411 16.829 1.00 52.56 75 GLN A CA 1
ATOM 589 C C . GLN A 1 75 ? -44.086 -24.076 16.893 1.00 49.56 75 GLN A C 1
ATOM 590 O O . GLN A 1 75 ? -43.591 -23.118 17.483 1.00 48.49 75 GLN A O 1
ATOM 596 N N . VAL A 1 76 ? -45.264 -24.017 16.284 1.00 46.67 76 VAL A N 1
ATOM 597 C CA . VAL A 1 76 ? -46.043 -22.792 16.261 1.00 47.45 76 VAL A CA 1
ATOM 598 C C . VAL A 1 76 ? -47.189 -22.803 17.273 1.00 47.02 76 VAL A C 1
ATOM 599 O O . VAL A 1 76 ? -47.609 -23.858 17.728 1.00 52.57 76 VAL A O 1
ATOM 603 N N . ASP A 1 77 ? -47.670 -21.614 17.633 1.00 51.98 77 ASP A N 1
ATOM 604 C CA . ASP A 1 77 ? -48.779 -21.442 18.580 1.00 48.84 77 ASP A CA 1
ATOM 605 C C . ASP A 1 77 ? -49.640 -20.256 18.129 1.00 45.07 77 ASP A C 1
ATOM 606 O O . ASP A 1 77 ? -49.431 -19.120 18.547 1.00 41.31 77 ASP A O 1
ATOM 611 N N . TYR A 1 78 ? -50.610 -20.545 17.269 1.00 44.17 78 TYR A N 1
ATOM 612 C CA . TYR A 1 78 ? -51.498 -19.541 16.704 1.00 47.84 78 TYR A CA 1
ATOM 613 C C . TYR A 1 78 ? -52.244 -18.667 17.696 1.00 51.13 78 TYR A C 1
ATOM 614 O O . TYR A 1 78 ? -52.680 -17.567 17.358 1.00 50.55 78 TYR A O 1
ATOM 623 N N . ARG A 1 79 ? -52.391 -19.149 18.921 1.00 57.91 79 ARG A N 1
ATOM 624 C CA . ARG A 1 79 ? -53.095 -18.377 19.931 1.00 62.19 79 ARG A CA 1
ATOM 625 C C . ARG A 1 79 ? -52.211 -17.262 20.480 1.00 59.68 79 ARG A C 1
ATOM 626 O O . ARG A 1 79 ? -52.669 -16.136 20.661 1.00 63.78 79 ARG A O 1
ATOM 634 N N . ALA A 1 80 ? -50.943 -17.573 20.726 1.00 55.07 80 ALA A N 1
ATOM 635 C CA . ALA A 1 80 ? -50.007 -16.589 21.264 1.00 56.74 80 ALA A CA 1
ATOM 636 C C . ALA A 1 80 ? -49.114 -15.925 20.212 1.00 55.81 80 ALA A C 1
ATOM 637 O O . ALA A 1 80 ? -48.148 -15.239 20.562 1.00 51.20 80 ALA A O 1
ATOM 639 N N . LYS A 1 81 ? -49.444 -16.121 18.937 1.00 53.37 81 LYS A N 1
ATOM 640 C CA . LYS A 1 81 ? -48.661 -15.573 17.832 1.00 49.78 81 LYS A CA 1
ATOM 641 C C . LYS A 1 81 ? -47.171 -15.747 18.116 1.00 44.87 81 LYS A C 1
ATOM 642 O O . LYS A 1 81 ? -46.386 -14.799 17.995 1.00 39.17 81 LYS A O 1
ATOM 648 N N . LEU A 1 82 ? -46.792 -16.960 18.514 1.00 38.32 82 LEU A N 1
ATOM 649 C CA . LEU A 1 82 ? -45.390 -17.276 18.797 1.00 42.29 82 LEU A CA 1
ATOM 650 C C . LEU A 1 82 ? -44.925 -18.554 18.104 1.00 38.81 82 LEU A C 1
ATOM 651 O O . LEU A 1 82 ? -45.728 -19.442 17.809 1.00 37.13 82 LEU A O 1
ATOM 656 N N . TRP A 1 83 ? -43.626 -18.633 17.831 1.00 35.77 83 TRP A N 1
ATOM 657 C CA . TRP A 1 83 ? -43.046 -19.836 17.234 1.00 35.96 83 TRP A CA 1
ATOM 658 C C . TRP A 1 83 ? -41.724 -20.164 17.911 1.00 35.33 83 TRP A C 1
ATOM 659 O O . TRP A 1 83 ? -41.000 -19.278 18.368 1.00 27.51 83 TRP A O 1
ATOM 670 N N . ALA A 1 84 ? -41.427 -21.454 18.001 1.00 36.30 84 ALA A N 1
ATOM 671 C CA . ALA A 1 84 ? -40.192 -21.892 18.621 1.00 39.38 84 ALA A CA 1
ATOM 672 C C . ALA A 1 84 ? -39.255 -22.403 17.534 1.00 38.52 84 ALA A C 1
ATOM 673 O O . ALA A 1 84 ? -39.636 -23.262 16.737 1.00 38.30 84 ALA A O 1
ATOM 675 N N . CYS A 1 85 ? -38.044 -21.852 17.485 1.00 36.89 85 CYS A N 1
ATOM 676 C CA . CYS A 1 85 ? -37.060 -22.282 16.501 1.00 39.07 85 CYS A CA 1
ATOM 677 C C . CYS A 1 85 ? -36.676 -23.713 16.862 1.00 39.21 85 CYS A C 1
ATOM 678 O O . CYS A 1 85 ? -36.339 -24.004 18.007 1.00 40.33 85 CYS A O 1
ATOM 681 N N . ASN A 1 86 ? -36.743 -24.607 15.886 1.00 38.53 86 ASN A N 1
ATOM 682 C CA . ASN A 1 86 ? -36.411 -26.005 16.117 1.00 36.71 86 ASN A CA 1
ATOM 683 C C . ASN A 1 86 ? -34.901 -26.225 16.187 1.00 38.83 86 ASN A C 1
ATOM 684 O O . ASN A 1 86 ? -34.441 -27.351 16.362 1.00 36.76 86 ASN A O 1
ATOM 689 N N . PHE A 1 87 ? -34.126 -25.158 16.034 1.00 38.28 87 PHE A N 1
ATOM 690 C CA . PHE A 1 87 ? -32.678 -25.297 16.082 1.00 40.08 87 PHE A CA 1
ATOM 691 C C . PHE A 1 87 ? -32.061 -24.820 17.380 1.00 42.89 87 PHE A C 1
ATOM 692 O O . PHE A 1 87 ? -31.168 -25.468 17.919 1.00 45.56 87 PHE A O 1
ATOM 700 N N . CYS A 1 88 ? -32.522 -23.681 17.878 1.00 41.05 88 CYS A N 1
ATOM 701 C CA . CYS A 1 88 ? -31.984 -23.148 19.115 1.00 42.13 88 CYS A CA 1
ATOM 702 C C . CYS A 1 88 ? -33.074 -23.017 20.184 1.00 42.58 88 CYS A C 1
ATOM 703 O O . CYS A 1 88 ? -32.835 -22.494 21.276 1.00 42.97 88 CYS A O 1
ATOM 706 N N . TYR A 1 89 ? -34.269 -23.500 19.858 1.00 40.74 89 TYR A N 1
ATOM 707 C CA . TYR A 1 89 ? -35.412 -23.478 20.772 1.00 43.52 89 TYR A CA 1
ATOM 708 C C . TYR A 1 89 ? -35.946 -22.094 21.095 1.00 43.15 89 TYR A C 1
ATOM 709 O O . TYR A 1 89 ? -36.979 -21.972 21.759 1.00 38.91 89 TYR A O 1
ATOM 718 N N . GLN A 1 90 ? -35.250 -21.060 20.627 1.00 42.32 90 GLN A N 1
ATOM 719 C CA . GLN A 1 90 ? -35.661 -19.682 20.877 1.00 42.72 90 GLN A CA 1
ATOM 720 C C . GLN A 1 90 ? -37.100 -19.393 20.458 1.00 43.22 90 GLN A C 1
ATOM 721 O O . GLN A 1 90 ? -37.511 -19.703 19.344 1.00 49.71 90 GLN A O 1
ATOM 727 N N . ARG A 1 91 ? -37.865 -18.792 21.359 1.00 46.00 91 ARG A N 1
ATOM 728 C CA . ARG A 1 91 ? -39.250 -18.447 21.072 1.00 49.41 91 ARG A CA 1
ATOM 729 C C . ARG A 1 91 ? -39.244 -17.116 20.299 1.00 48.78 91 ARG A C 1
ATOM 730 O O . ARG A 1 91 ? -38.486 -16.196 20.629 1.00 36.85 91 ARG A O 1
ATOM 738 N N . ASN A 1 92 ? -40.076 -17.027 19.260 1.00 47.19 92 ASN A N 1
ATOM 739 C CA . ASN A 1 92 ? -40.134 -15.833 18.419 1.00 37.59 92 ASN A CA 1
ATOM 740 C C . ASN A 1 92 ? -41.515 -15.226 18.237 1.00 38.07 92 ASN A C 1
ATOM 741 O O . ASN A 1 92 ? -42.524 -15.927 18.185 1.00 31.65 92 ASN A O 1
ATOM 746 N N . GLN A 1 93 ? -41.537 -13.904 18.126 1.00 45.24 93 GLN A N 1
ATOM 747 C CA . GLN A 1 93 ? -42.768 -13.165 17.908 1.00 52.39 93 GLN A CA 1
ATOM 748 C C . GLN A 1 93 ? -42.907 -13.061 16.394 1.00 52.82 93 GLN A C 1
ATOM 749 O O . GLN A 1 93 ? -41.903 -13.036 15.677 1.00 53.66 93 GLN A O 1
ATOM 755 N N . PHE A 1 94 ? -44.132 -13.018 15.891 1.00 50.24 94 PHE A N 1
ATOM 756 C CA . PHE A 1 94 ? -44.290 -12.915 14.454 1.00 49.31 94 PHE A CA 1
ATOM 757 C C . PHE A 1 94 ? -44.174 -11.487 13.965 1.00 48.37 94 PHE A C 1
ATOM 758 O O . PHE A 1 94 ? -44.461 -10.540 14.696 1.00 52.47 94 PHE A O 1
ATOM 766 N N . PRO A 1 95 ? -43.713 -11.311 12.720 1.00 47.42 95 PRO A N 1
ATOM 767 C CA . PRO A 1 95 ? -43.580 -9.965 12.165 1.00 43.09 95 PRO A CA 1
ATOM 768 C C . PRO A 1 95 ? -44.980 -9.408 11.970 1.00 37.51 95 PRO A C 1
ATOM 769 O O . PRO A 1 95 ? -45.925 -10.166 11.761 1.00 28.68 95 PRO A O 1
ATOM 773 N N . PRO A 1 96 ? -45.133 -8.079 12.048 1.00 37.99 96 PRO A N 1
ATOM 774 C CA . PRO A 1 96 ? -46.448 -7.455 11.875 1.00 38.80 96 PRO A CA 1
ATOM 775 C C . PRO A 1 96 ? -47.263 -7.943 10.672 1.00 36.96 96 PRO A C 1
ATOM 776 O O . PRO A 1 96 ? -48.473 -8.154 10.790 1.00 37.53 96 PRO A O 1
ATOM 780 N N . SER A 1 97 ? -46.621 -8.144 9.527 1.00 33.57 97 SER A N 1
ATOM 781 C CA . SER A 1 97 ? -47.365 -8.607 8.358 1.00 32.75 97 SER A CA 1
ATOM 782 C C . SER A 1 97 ? -47.938 -10.005 8.595 1.00 31.71 97 SER A C 1
ATOM 783 O O . SER A 1 97 ? -48.759 -10.487 7.816 1.00 35.67 97 SER A O 1
ATOM 786 N N . TYR A 1 98 ? -47.512 -10.646 9.679 1.00 36.53 98 TYR A N 1
ATOM 787 C CA . TYR A 1 98 ? -47.991 -11.986 10.031 1.00 39.77 98 TYR A CA 1
ATOM 788 C C . TYR A 1 98 ? -49.071 -11.966 11.105 1.00 39.83 98 TYR A C 1
ATOM 789 O O . TYR A 1 98 ? -49.442 -13.013 11.622 1.00 40.05 98 TYR A O 1
ATOM 798 N N . ALA A 1 99 ? -49.572 -10.780 11.439 1.00 38.68 99 ALA A N 1
ATOM 799 C CA . ALA A 1 99 ? -50.589 -10.639 12.478 1.00 39.52 99 ALA A CA 1
ATOM 800 C C . ALA A 1 99 ? -51.892 -11.378 12.192 1.00 39.39 99 ALA A C 1
ATOM 801 O O . ALA A 1 99 ? -52.528 -11.899 13.110 1.00 40.93 99 ALA A O 1
ATOM 803 N N . GLY A 1 100 ? -52.288 -11.417 10.922 1.00 42.77 100 GLY A N 1
ATOM 804 C CA . GLY A 1 100 ? -53.522 -12.089 10.552 1.00 41.39 100 GLY A CA 1
ATOM 805 C C . GLY A 1 100 ? -53.390 -13.597 10.576 1.00 44.43 100 GLY A C 1
ATOM 806 O O . GLY A 1 100 ? -54.316 -14.320 10.212 1.00 41.42 100 GLY A O 1
ATOM 807 N N . ILE A 1 101 ? -52.228 -14.071 11.008 1.00 51.06 101 ILE A N 1
ATOM 808 C CA . ILE A 1 101 ? -51.947 -15.498 11.081 1.00 56.71 101 ILE A CA 1
ATOM 809 C C . ILE A 1 101 ? -53.120 -16.251 11.707 1.00 62.81 101 ILE A C 1
ATOM 810 O O . ILE A 1 101 ? -53.733 -15.781 12.674 1.00 63.35 101 ILE A O 1
ATOM 815 N N . SER A 1 102 ? -53.432 -17.415 11.144 1.00 70.59 102 SER A N 1
ATOM 816 C CA . SER A 1 102 ? -54.537 -18.233 11.634 1.00 74.88 102 SER A CA 1
ATOM 817 C C . SER A 1 102 ? -54.390 -19.700 11.250 1.00 75.89 102 SER A C 1
ATOM 818 O O . SER A 1 102 ? -53.793 -20.032 10.225 1.00 77.45 102 SER A O 1
ATOM 821 N N . GLU A 1 103 ? -54.953 -20.568 12.083 1.00 76.22 103 GLU A N 1
ATOM 822 C CA . GLU A 1 103 ? -54.928 -22.009 11.862 1.00 76.25 103 GLU A CA 1
ATOM 823 C C . GLU A 1 103 ? -55.531 -22.426 10.519 1.00 74.35 103 GLU A C 1
ATOM 824 O O . GLU A 1 103 ? -55.017 -23.329 9.860 1.00 72.37 103 GLU A O 1
ATOM 830 N N . LEU A 1 104 ? -56.622 -21.774 10.119 1.00 72.58 104 LEU A N 1
ATOM 831 C CA . LEU A 1 104 ? -57.301 -22.107 8.866 1.00 74.99 104 LEU A CA 1
ATOM 832 C C . LEU A 1 104 ? -56.784 -21.348 7.646 1.00 75.45 104 LEU A C 1
ATOM 833 O O . LEU A 1 104 ? -57.445 -21.282 6.606 1.00 76.59 104 LEU A O 1
ATOM 838 N N . ASN A 1 105 ? -55.589 -20.791 7.790 1.00 74.01 105 ASN A N 1
ATOM 839 C CA . ASN A 1 105 ? -54.907 -20.043 6.741 1.00 73.75 105 ASN A CA 1
ATOM 840 C C . ASN A 1 105 ? -53.598 -19.647 7.410 1.00 70.11 105 ASN A C 1
ATOM 841 O O . ASN A 1 105 ? -53.482 -18.572 8.001 1.00 65.10 105 ASN A O 1
ATOM 846 N N . GLN A 1 106 ? -52.624 -20.553 7.332 1.00 63.63 106 GLN A N 1
ATOM 847 C CA . GLN A 1 106 ? -51.325 -20.354 7.957 1.00 55.97 106 GLN A CA 1
ATOM 848 C C . GLN A 1 106 ? -50.188 -20.273 6.945 1.00 49.80 106 GLN A C 1
ATOM 849 O O . GLN A 1 106 ? -50.309 -20.771 5.824 1.00 48.54 106 GLN A O 1
ATOM 855 N N . PRO A 1 107 ? -49.060 -19.650 7.339 1.00 44.03 107 PRO A N 1
ATOM 856 C CA . PRO A 1 107 ? -47.879 -19.484 6.483 1.00 43.65 107 PRO A CA 1
ATOM 857 C C . PRO A 1 107 ? -47.376 -20.741 5.786 1.00 40.00 107 PRO A C 1
ATOM 858 O O . PRO A 1 107 ? -47.141 -21.774 6.414 1.00 40.85 107 PRO A O 1
ATOM 862 N N . ALA A 1 108 ? -47.210 -20.623 4.475 1.00 36.60 108 ALA A N 1
ATOM 863 C CA . ALA A 1 108 ? -46.746 -21.711 3.630 1.00 37.90 108 ALA A CA 1
ATOM 864 C C . ALA A 1 108 ? -45.478 -22.412 4.122 1.00 37.52 108 ALA A C 1
ATOM 865 O O . ALA A 1 108 ? -45.405 -23.646 4.116 1.00 30.08 108 ALA A O 1
ATOM 867 N N . GLU A 1 109 ? -44.482 -21.640 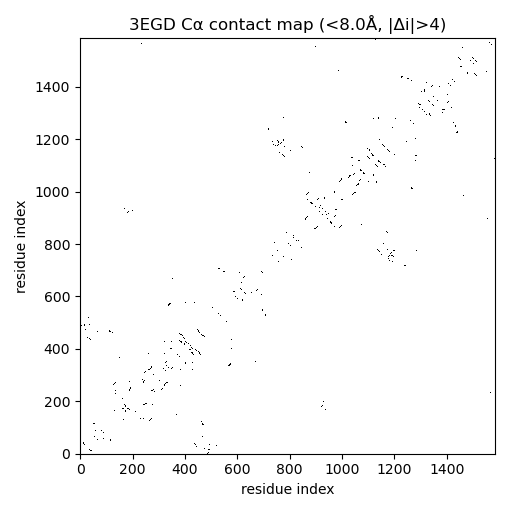4.548 1.00 34.48 109 GLU A N 1
ATOM 868 C CA . GLU A 1 109 ? -43.236 -22.246 5.006 1.00 37.82 109 GLU A CA 1
ATOM 869 C C . GLU A 1 109 ? -43.398 -23.234 6.158 1.00 38.08 109 GLU A C 1
ATOM 870 O O . GLU A 1 109 ? -42.439 -23.907 6.536 1.00 42.90 109 GLU A O 1
ATOM 876 N N . LEU A 1 110 ? -44.602 -23.334 6.710 1.00 38.51 110 LEU A N 1
ATOM 877 C CA . LEU A 1 110 ? -44.845 -24.256 7.812 1.00 37.52 110 LEU A CA 1
ATOM 878 C C . LEU A 1 110 ? -45.370 -25.608 7.334 1.00 40.54 110 LEU A C 1
ATOM 879 O O . LEU A 1 110 ? -45.225 -26.613 8.029 1.00 47.98 110 LEU A O 1
ATOM 884 N N . LEU A 1 111 ? -45.970 -25.642 6.148 1.00 39.42 111 LEU A N 1
ATOM 885 C CA . LEU A 1 111 ? -46.497 -26.893 5.610 1.00 38.54 111 LEU A CA 1
ATOM 886 C C . LEU A 1 111 ? -45.360 -27.805 5.138 1.00 42.67 111 LEU A C 1
ATOM 887 O O . LEU A 1 111 ? -44.364 -27.333 4.584 1.00 38.28 111 LEU A O 1
ATOM 892 N N . PRO A 1 112 ? -45.495 -29.128 5.357 1.00 44.98 112 PRO A N 1
ATOM 893 C CA . PRO A 1 112 ? -44.498 -30.136 4.964 1.00 44.24 112 PRO A CA 1
ATOM 894 C C . PRO A 1 112 ? -44.261 -30.242 3.452 1.00 42.10 112 PRO A C 1
ATOM 895 O O . PRO A 1 112 ? -43.256 -30.794 3.006 1.00 40.63 112 PRO A O 1
ATOM 899 N N . GLN A 1 113 ? -45.197 -29.725 2.668 1.00 45.50 113 GLN A N 1
ATOM 900 C CA . GLN A 1 113 ? -45.068 -29.761 1.218 1.00 47.45 113 GLN A CA 1
ATOM 901 C C . GLN A 1 113 ? -44.074 -28.691 0.816 1.00 44.69 113 GLN A C 1
ATOM 902 O O . GLN A 1 113 ? -43.450 -28.771 -0.242 1.00 40.92 113 GLN A O 1
ATOM 908 N N . PHE A 1 114 ? -43.938 -27.684 1.672 1.00 41.59 114 PHE A N 1
ATOM 909 C CA . PHE A 1 114 ? -43.040 -26.588 1.382 1.00 38.77 114 PHE A CA 1
ATOM 910 C C . PHE A 1 114 ? -41.705 -26.612 2.106 1.00 37.11 114 PHE A C 1
ATOM 911 O O . PHE A 1 114 ? -41.102 -25.568 2.361 1.00 30.81 114 PHE A O 1
ATOM 919 N N . SER A 1 115 ? -41.254 -27.810 2.473 1.00 35.06 115 SER A N 1
ATOM 920 C CA . SER A 1 115 ? -39.922 -27.935 3.041 1.00 38.03 115 SER A CA 1
ATOM 921 C C . SER A 1 115 ? -39.325 -27.588 1.684 1.00 42.80 115 SER A C 1
ATOM 922 O O . SER A 1 115 ? -39.891 -28.001 0.668 1.00 48.19 115 SER A O 1
ATOM 925 N N . SER A 1 116 ? -38.225 -26.851 1.613 1.00 36.68 116 SER A N 1
ATOM 926 C CA . SER A 1 116 ? -37.741 -26.450 0.278 1.00 33.56 116 SER A CA 1
ATOM 927 C C . SER A 1 116 ? -38.775 -25.464 -0.289 1.00 30.23 116 SER A C 1
ATOM 928 O O . SER A 1 116 ? -39.872 -25.850 -0.707 1.00 16.18 116 SER A O 1
ATOM 931 N N . ILE A 1 117 ? -38.408 -24.188 -0.286 1.00 26.90 117 ILE A N 1
ATOM 932 C CA . ILE A 1 117 ? -39.275 -23.119 -0.750 1.00 24.72 117 ILE A CA 1
ATOM 933 C C . ILE A 1 117 ? -38.357 -21.969 -1.167 1.00 25.32 117 ILE A C 1
ATOM 934 O O . ILE A 1 117 ? -37.217 -21.891 -0.716 1.00 36.29 117 ILE A O 1
ATOM 939 N N . GLU A 1 118 ? -38.828 -21.083 -2.032 1.00 31.20 118 GLU A N 1
ATOM 940 C CA . GLU A 1 118 ? -37.990 -19.958 -2.454 1.00 33.65 118 GLU A CA 1
ATOM 941 C C . GLU A 1 118 ? -38.621 -18.610 -2.118 1.00 30.16 118 GLU A C 1
ATOM 942 O O . GLU A 1 118 ? -39.824 -18.424 -2.273 1.00 37.16 118 GLU A O 1
ATOM 948 N N . TYR A 1 119 ? -37.813 -17.680 -1.630 1.00 27.72 119 TYR A N 1
ATOM 949 C CA . TYR A 1 119 ? -38.310 -16.347 -1.329 1.00 30.63 119 TYR A CA 1
ATOM 950 C C . TYR A 1 119 ? -37.614 -15.335 -2.246 1.00 33.11 119 TYR A C 1
ATOM 951 O O . TYR A 1 119 ? -36.535 -15.594 -2.772 1.00 33.56 119 TYR A O 1
ATOM 960 N N . VAL A 1 120 ? -38.229 -14.174 -2.419 1.00 33.65 120 VAL A N 1
ATOM 961 C CA . VAL A 1 120 ? -37.654 -13.124 -3.240 1.00 32.60 120 VAL A CA 1
ATOM 962 C C . VAL A 1 120 ? -37.478 -11.902 -2.371 1.00 36.50 120 VAL A C 1
ATOM 963 O O . VAL A 1 120 ? -38.374 -11.549 -1.614 1.00 46.97 120 VAL A O 1
ATOM 967 N N . VAL A 1 121 ? -36.330 -11.252 -2.465 1.00 38.56 121 VAL A N 1
ATOM 968 C CA . VAL A 1 121 ? -36.116 -10.044 -1.689 1.00 36.04 121 VAL A CA 1
ATOM 969 C C . VAL A 1 121 ? -36.054 -8.894 -2.679 1.00 41.36 121 VAL A C 1
ATOM 970 O O . VAL A 1 121 ? -35.269 -8.909 -3.627 1.00 41.40 121 VAL A O 1
ATOM 974 N N . LEU A 1 122 ? -36.917 -7.910 -2.471 1.00 48.28 122 LEU A N 1
ATOM 975 C CA . LEU A 1 122 ? -36.979 -6.741 -3.335 1.00 52.47 122 LEU A CA 1
ATOM 976 C C . LEU A 1 122 ? -36.896 -5.514 -2.450 1.00 55.13 122 LEU A C 1
ATOM 977 O O . LEU A 1 122 ? -37.760 -5.296 -1.604 1.00 59.93 122 LEU A O 1
ATOM 982 N N . ARG A 1 123 ? -35.851 -4.722 -2.638 1.00 60.34 123 ARG A N 1
ATOM 983 C CA . ARG A 1 123 ? -35.669 -3.509 -1.855 1.00 66.76 123 ARG A CA 1
ATOM 984 C C . ARG A 1 123 ? -34.583 -2.644 -2.471 1.00 65.13 123 ARG A C 1
ATOM 985 O O . ARG A 1 123 ? -34.568 -1.427 -2.293 1.00 69.88 123 ARG A O 1
ATOM 993 N N . GLY A 1 124 ? -33.671 -3.279 -3.195 1.00 63.04 124 GLY A N 1
ATOM 994 C CA . GLY A 1 124 ? -32.600 -2.534 -3.821 1.00 61.20 124 GLY A CA 1
ATOM 995 C C . GLY A 1 124 ? -32.672 -2.638 -5.328 1.00 59.52 124 GLY A C 1
ATOM 996 O O . GLY A 1 124 ? -32.961 -3.714 -5.850 1.00 62.32 124 GLY A O 1
ATOM 997 N N . PRO A 1 125 ? -32.440 -1.535 -6.060 1.00 54.27 125 PRO A N 1
ATOM 998 C CA . PRO A 1 125 ? -32.506 -1.656 -7.513 1.00 50.16 125 PRO A CA 1
ATOM 999 C C . PRO A 1 125 ? -31.598 -2.801 -7.952 1.00 48.65 125 PRO A C 1
ATOM 1000 O O . PRO A 1 125 ? -30.450 -2.912 -7.514 1.00 44.62 125 PRO A O 1
ATOM 1004 N N . GLN A 1 126 ? -32.138 -3.658 -8.806 1.00 46.28 126 GLN A N 1
ATOM 1005 C CA . GLN A 1 126 ? -31.425 -4.817 -9.306 1.00 45.13 126 GLN A CA 1
ATOM 1006 C C . GLN A 1 126 ? -30.271 -4.478 -10.235 1.00 42.53 126 GLN A C 1
ATOM 1007 O O . GLN A 1 126 ? -30.379 -3.581 -11.065 1.00 45.54 126 GLN A O 1
ATOM 1013 N N . MET A 1 127 ? -29.167 -5.204 -10.085 1.00 40.07 127 MET A N 1
ATOM 1014 C CA . MET A 1 127 ? -27.985 -4.995 -10.914 1.00 40.49 127 MET A CA 1
ATOM 1015 C C . MET A 1 127 ? -28.113 -5.792 -12.200 1.00 35.69 127 MET A C 1
ATOM 1016 O O . MET A 1 127 ? -28.541 -6.942 -12.185 1.00 39.96 127 MET A O 1
ATOM 1021 N N . PRO A 1 128 ? -27.742 -5.190 -13.335 1.00 34.54 128 PRO A N 1
ATOM 1022 C CA . PRO A 1 128 ? -27.834 -5.897 -14.616 1.00 31.65 128 PRO A CA 1
ATOM 1023 C C . PRO A 1 128 ? -26.774 -6.995 -14.708 1.00 30.59 128 PRO A C 1
ATOM 1024 O O . PRO A 1 128 ? -25.714 -6.888 -14.095 1.00 28.13 128 PRO A O 1
ATOM 1028 N N . LEU A 1 129 ? -27.059 -8.054 -15.457 1.00 28.62 129 LEU A N 1
ATOM 1029 C CA . LEU A 1 129 ? -26.076 -9.115 -15.607 1.00 26.67 129 LEU A CA 1
ATOM 1030 C C . LEU A 1 129 ? -24.935 -8.584 -16.453 1.00 28.35 129 LEU A C 1
ATOM 1031 O O . LEU A 1 129 ? -25.109 -7.640 -17.235 1.00 30.49 129 LEU A O 1
ATOM 1036 N N . ILE A 1 130 ? -23.770 -9.197 -16.305 1.00 24.71 130 ILE A N 1
ATOM 1037 C CA . ILE A 1 130 ? -22.607 -8.775 -17.068 1.00 26.38 130 ILE A CA 1
ATOM 1038 C C . ILE A 1 130 ? -21.932 -9.936 -17.796 1.00 26.85 130 ILE A C 1
ATOM 1039 O O . ILE A 1 130 ? -21.597 -10.958 -17.183 1.00 25.28 130 ILE A O 1
ATOM 1044 N N . PHE A 1 131 ? -21.745 -9.779 -19.105 1.00 23.38 131 PHE A N 1
ATOM 1045 C CA . PHE A 1 131 ? -21.088 -10.813 -19.905 1.00 23.43 131 PHE A CA 1
ATOM 1046 C C . PHE A 1 131 ? -19.853 -10.251 -20.578 1.00 21.50 131 PHE A C 1
ATOM 1047 O O . PHE A 1 131 ? -19.925 -9.222 -21.252 1.00 27.21 131 PHE A O 1
ATOM 1055 N N . LEU A 1 132 ? -18.724 -10.930 -20.390 1.00 20.66 132 LEU A N 1
ATOM 1056 C CA . LEU A 1 132 ? -17.452 -10.509 -20.970 1.00 12.23 132 LEU A CA 1
ATOM 1057 C C . LEU A 1 132 ? -16.876 -11.618 -21.842 1.00 12.36 132 LEU A C 1
ATOM 1058 O O . LEU A 1 132 ? -16.519 -12.689 -21.351 1.00 14.82 132 LEU A O 1
ATOM 1063 N N . TYR A 1 133 ? -16.814 -11.368 -23.142 1.00 14.85 133 TYR A N 1
ATOM 1064 C CA . TYR A 1 133 ? -16.252 -12.342 -24.069 1.00 22.23 133 TYR A CA 1
ATOM 1065 C C . TYR A 1 133 ? -14.740 -12.121 -24.104 1.00 19.14 133 TYR A C 1
ATOM 1066 O O . TYR A 1 133 ? -14.277 -10.982 -24.141 1.00 28.26 133 TYR A O 1
ATOM 1075 N N . VAL A 1 134 ? -13.971 -13.203 -24.078 1.00 13.05 134 VAL A N 1
ATOM 1076 C CA . VAL A 1 134 ? -12.512 -13.107 -24.111 1.00 14.47 134 VAL A CA 1
ATOM 1077 C C . VAL A 1 134 ? -12.102 -14.084 -25.212 1.00 15.39 134 VAL A C 1
ATOM 1078 O O . VAL A 1 134 ? -11.890 -15.265 -24.972 1.00 19.26 134 VAL A O 1
ATOM 1082 N N . VAL A 1 135 ? -11.985 -13.559 -26.424 1.00 17.48 135 VAL A N 1
ATOM 1083 C CA . VAL A 1 135 ? -11.697 -14.363 -27.603 1.00 17.09 135 VAL A CA 1
ATOM 1084 C C . VAL A 1 135 ? -10.266 -14.496 -28.096 1.00 15.96 135 VAL A C 1
ATOM 1085 O O . VAL A 1 135 ? -9.579 -13.506 -28.322 1.00 14.24 135 VAL A O 1
ATOM 1089 N N . ASP A 1 136 ? -9.849 -15.746 -28.285 1.00 15.76 136 ASP A N 1
ATOM 1090 C CA . ASP A 1 136 ? -8.532 -16.086 -28.810 1.00 14.93 136 ASP A CA 1
ATOM 1091 C C . ASP A 1 136 ? -8.634 -15.851 -30.316 1.00 14.57 136 ASP A C 1
ATOM 1092 O O . ASP A 1 136 ? -9.689 -16.077 -30.897 1.00 15.37 136 ASP A O 1
ATOM 1097 N N . THR A 1 137 ? -7.559 -15.384 -30.947 1.00 14.02 137 THR A N 1
ATOM 1098 C CA . THR A 1 137 ? -7.604 -15.137 -32.379 1.00 12.43 137 THR A CA 1
ATOM 1099 C C . THR A 1 137 ? -6.518 -15.915 -33.109 1.00 19.36 137 THR A C 1
ATOM 1100 O O . THR A 1 137 ? -6.359 -15.795 -34.331 1.00 16.64 137 THR A O 1
ATOM 1104 N N . CYS A 1 138 ? -5.783 -16.727 -32.354 1.00 17.32 138 CYS A N 1
ATOM 1105 C CA . CYS A 1 138 ? -4.740 -17.569 -32.933 1.00 18.96 138 CYS A CA 1
ATOM 1106 C C . CYS A 1 138 ? -5.325 -18.920 -33.339 1.00 20.18 138 CYS A C 1
ATOM 1107 O O . CYS A 1 138 ? -5.111 -19.914 -32.651 1.00 19.66 138 CYS A O 1
ATOM 1110 N N . MET A 1 139 ? -6.083 -18.960 -34.433 1.00 24.13 139 MET A N 1
ATOM 1111 C CA . MET A 1 139 ? -6.647 -20.225 -34.919 1.00 24.70 139 MET A CA 1
ATOM 1112 C C . MET A 1 139 ? -6.929 -20.143 -36.415 1.00 26.42 139 MET A C 1
ATOM 1113 O O . MET A 1 139 ? -6.713 -19.103 -37.035 1.00 29.01 139 MET A O 1
ATOM 1118 N N . GLU A 1 140 ? -7.398 -21.240 -36.997 1.00 28.00 140 GLU A N 1
ATOM 1119 C CA . GLU A 1 140 ? -7.701 -21.270 -38.418 1.00 24.22 140 GLU A CA 1
ATOM 1120 C C . GLU A 1 140 ? -8.931 -20.418 -38.696 1.00 27.56 140 GLU A C 1
ATOM 1121 O O . GLU A 1 140 ? -9.753 -20.192 -37.809 1.00 30.03 140 GLU A O 1
ATOM 1127 N N . ASP A 1 141 ? -9.051 -19.959 -39.937 1.00 31.90 141 ASP A N 1
ATOM 1128 C CA . ASP A 1 141 ? -10.163 -19.124 -40.373 1.00 33.96 141 ASP A CA 1
ATOM 1129 C C . ASP A 1 141 ? -11.528 -19.767 -40.177 1.00 33.73 141 ASP A C 1
ATOM 1130 O O . ASP A 1 141 ? -12.460 -19.126 -39.691 1.00 32.56 141 ASP A O 1
ATOM 1135 N N . GLU A 1 142 ? -11.657 -21.029 -40.555 1.00 33.16 142 GLU A N 1
ATOM 1136 C CA . GLU A 1 142 ? -12.936 -21.694 -40.406 1.00 40.06 142 GLU A CA 1
ATOM 1137 C C . GLU A 1 142 ? -13.304 -21.870 -38.949 1.00 37.34 142 GLU A C 1
ATOM 1138 O O . GLU A 1 142 ? -14.474 -21.764 -38.586 1.00 42.67 142 GLU A O 1
ATOM 1144 N N . ASP A 1 143 ? -12.312 -22.127 -38.108 1.00 31.95 143 ASP A N 1
ATOM 1145 C CA . ASP A 1 143 ? -12.585 -22.293 -36.689 1.00 31.55 143 ASP A CA 1
ATOM 1146 C C . ASP A 1 143 ? -12.971 -20.955 -36.069 1.00 29.20 143 ASP A C 1
ATOM 1147 O O . ASP A 1 143 ? -13.852 -20.891 -35.207 1.00 23.31 143 ASP A O 1
ATOM 1152 N N . LEU A 1 144 ? -12.327 -19.886 -36.527 1.00 19.89 144 LEU A N 1
ATOM 1153 C CA . LEU A 1 144 ? -12.611 -18.562 -36.002 1.00 22.55 144 LEU A CA 1
ATOM 1154 C C . LEU A 1 144 ? -13.963 -18.043 -36.476 1.00 26.14 144 LEU A C 1
ATOM 1155 O O . LEU A 1 144 ? -14.698 -17.424 -35.705 1.00 28.93 144 LEU A O 1
ATOM 1160 N N . GLN A 1 145 ? -14.294 -18.296 -37.739 1.00 25.00 145 GLN A N 1
ATOM 1161 C CA . GLN A 1 145 ? -15.561 -17.834 -38.279 1.00 20.61 145 GLN A CA 1
ATOM 1162 C C . GLN A 1 145 ? -16.676 -18.499 -37.495 1.00 24.41 145 GLN A C 1
ATOM 1163 O O . GLN A 1 145 ? -17.674 -17.860 -37.139 1.00 18.97 145 GLN A O 1
ATOM 1169 N N . ALA A 1 146 ? -16.498 -19.791 -37.228 1.00 16.81 146 ALA A N 1
ATOM 1170 C CA . ALA A 1 146 ? -17.482 -20.558 -36.484 1.00 16.73 146 ALA A CA 1
ATOM 1171 C C . ALA A 1 146 ? -17.690 -19.917 -35.115 1.00 20.96 146 ALA A C 1
ATOM 1172 O O . ALA A 1 146 ? -18.828 -19.688 -34.686 1.00 15.47 146 ALA A O 1
ATOM 1174 N N . LEU A 1 147 ? -16.571 -19.620 -34.451 1.00 21.85 147 LEU A N 1
ATOM 1175 C CA . LEU A 1 147 ? -16.564 -18.999 -33.130 1.00 17.07 147 LEU A CA 1
ATOM 1176 C C . LEU A 1 147 ? -17.285 -17.657 -33.115 1.00 15.91 147 LEU A C 1
ATOM 1177 O O . LEU A 1 147 ? -17.997 -17.327 -32.159 1.00 14.62 147 LEU A O 1
ATOM 1182 N N . LYS A 1 148 ? -17.092 -16.880 -34.172 1.00 11.97 148 LYS A N 1
ATOM 1183 C CA . LYS A 1 148 ? -17.740 -15.580 -34.274 1.00 17.18 148 LYS A CA 1
ATOM 1184 C C . LYS A 1 148 ? -19.252 -15.752 -34.422 1.00 19.18 148 LYS A C 1
ATOM 1185 O O . LYS A 1 148 ? -20.036 -15.067 -33.758 1.00 21.01 148 LYS A O 1
ATOM 1191 N N . GLU A 1 149 ? -19.664 -16.678 -35.282 1.00 23.66 149 GLU A N 1
ATOM 1192 C CA . GLU A 1 149 ? -21.088 -16.918 -35.471 1.00 24.06 149 GLU A CA 1
ATOM 1193 C C . GLU A 1 149 ? -21.678 -17.392 -34.153 1.00 18.57 149 GLU A C 1
ATOM 1194 O O . GLU A 1 149 ? -22.780 -17.009 -33.792 1.00 11.13 149 GLU A O 1
ATOM 1200 N N . SER A 1 150 ? -20.929 -18.206 -33.418 1.00 20.61 150 SER A N 1
ATOM 1201 C CA . SER A 1 150 ? -21.407 -18.695 -32.127 1.00 19.84 150 SER A CA 1
ATOM 1202 C C . SER A 1 150 ? -21.632 -17.550 -31.130 1.00 19.02 150 SER A C 1
ATOM 1203 O O . SER A 1 150 ? -22.631 -17.530 -30.397 1.00 10.80 150 SER A O 1
ATOM 1206 N N . MET A 1 151 ? -20.715 -16.587 -31.123 1.00 16.18 151 MET A N 1
ATOM 1207 C CA . MET A 1 151 ? -20.815 -15.462 -30.212 1.00 19.01 151 MET A CA 1
ATOM 1208 C C . MET A 1 151 ? -21.859 -14.441 -30.637 1.00 17.78 151 MET A C 1
ATOM 1209 O O . MET A 1 151 ? -22.474 -13.783 -29.792 1.00 17.59 151 MET A O 1
ATOM 1214 N N . GLN A 1 152 ? -22.065 -14.297 -31.939 1.00 14.23 152 GLN A N 1
ATOM 1215 C CA . GLN A 1 152 ? -23.066 -13.350 -32.409 1.00 18.98 152 GLN A CA 1
ATOM 1216 C C . GLN A 1 152 ? -24.462 -13.850 -32.039 1.00 19.52 152 GLN A C 1
ATOM 1217 O O . GLN A 1 152 ? -25.349 -13.062 -31.720 1.00 20.93 152 GLN A O 1
ATOM 1223 N N . MET A 1 153 ? -24.643 -15.166 -32.077 1.00 21.00 153 MET A N 1
ATOM 1224 C CA . MET A 1 153 ? -25.911 -15.784 -31.718 1.00 22.31 153 MET A CA 1
ATOM 1225 C C . MET A 1 153 ? -26.197 -15.531 -30.242 1.00 21.59 153 MET A C 1
ATOM 1226 O O . MET A 1 153 ? -27.243 -14.985 -29.884 1.00 22.54 153 MET A O 1
ATOM 1231 N N . SER A 1 154 ? -25.258 -15.928 -29.389 1.00 18.36 154 SER A N 1
ATOM 1232 C CA . SER A 1 154 ? -25.417 -15.747 -27.953 1.00 24.14 154 SER A CA 1
ATOM 1233 C C . SER A 1 154 ? -25.800 -14.310 -27.602 1.00 27.21 154 SER A C 1
ATOM 1234 O O . SER A 1 154 ? -26.507 -14.067 -26.621 1.00 29.61 154 SER A O 1
ATOM 1237 N N . LEU A 1 155 ? -25.339 -13.363 -28.412 1.00 24.02 155 LEU A N 1
ATOM 1238 C CA . LEU A 1 155 ? -25.615 -11.959 -28.163 1.00 22.39 155 LEU A CA 1
ATOM 1239 C C . LEU A 1 155 ? -27.075 -11.583 -28.380 1.00 23.31 155 LEU A C 1
ATOM 1240 O O . LEU A 1 155 ? -27.598 -10.691 -27.712 1.00 18.98 155 LEU A O 1
ATOM 1245 N N . SER A 1 156 ? -27.736 -12.265 -29.308 1.00 22.38 156 SER A N 1
ATOM 1246 C CA . SER A 1 156 ? -29.131 -11.964 -29.595 1.00 27.75 156 SER A CA 1
ATOM 1247 C C . SER A 1 156 ? -30.047 -12.576 -28.550 1.00 25.59 156 SER A C 1
ATOM 1248 O O . SER A 1 156 ? -31.230 -12.249 -28.487 1.00 26.83 156 SER A O 1
ATOM 1251 N N . LEU A 1 157 ? -29.492 -13.460 -27.727 1.00 26.65 157 LEU A N 1
ATOM 1252 C CA . LEU A 1 157 ? -30.259 -14.111 -26.671 1.00 22.15 157 LEU A CA 1
ATOM 1253 C C . LEU A 1 157 ? -30.159 -13.377 -25.342 1.00 23.95 157 LEU A C 1
ATOM 1254 O O . LEU A 1 157 ? -30.916 -13.665 -24.410 1.00 30.10 157 LEU A O 1
ATOM 1259 N N . LEU A 1 158 ? -29.225 -12.439 -25.248 1.00 19.34 158 LEU A N 1
ATOM 1260 C CA . LEU A 1 158 ? -29.031 -11.702 -24.005 1.00 19.78 158 LEU A CA 1
ATOM 1261 C C . LEU A 1 158 ? -30.167 -10.754 -23.648 1.00 19.88 158 LEU A C 1
ATOM 1262 O O . LEU A 1 158 ? -30.997 -10.397 -24.475 1.00 21.47 158 LEU A O 1
ATOM 1267 N N . PRO A 1 159 ? -30.234 -10.361 -22.380 1.00 23.47 159 PRO A N 1
ATOM 1268 C CA . PRO A 1 159 ? -31.289 -9.446 -21.953 1.00 24.86 159 PRO A CA 1
ATOM 1269 C C . PRO A 1 159 ? -30.878 -8.015 -22.297 1.00 27.43 159 PRO A C 1
ATOM 1270 O O . PRO A 1 159 ? -29.699 -7.683 -22.252 1.00 26.74 159 PRO A O 1
ATOM 1274 N N . PRO A 1 160 ? -31.853 -7.148 -22.620 1.00 27.87 160 PRO A N 1
ATOM 1275 C CA . PRO A 1 160 ? -31.631 -5.740 -22.977 1.00 24.48 160 PRO A CA 1
ATOM 1276 C C . PRO A 1 160 ? -30.727 -4.984 -22.002 1.00 28.10 160 PRO A C 1
ATOM 1277 O O . PRO A 1 160 ? -29.840 -4.234 -22.416 1.00 33.23 160 PRO A O 1
ATOM 1281 N N . THR A 1 161 ? -30.974 -5.176 -20.710 1.00 23.21 161 THR A N 1
ATOM 1282 C CA . THR A 1 161 ? -30.228 -4.495 -19.662 1.00 23.48 161 THR A CA 1
ATOM 1283 C C . THR A 1 161 ? -28.862 -5.071 -19.356 1.00 25.44 161 THR A C 1
ATOM 1284 O O . THR A 1 161 ? -28.106 -4.474 -18.598 1.00 34.35 161 THR A O 1
ATOM 1288 N N . ALA A 1 162 ? -28.530 -6.220 -19.933 1.00 23.54 162 ALA A N 1
ATOM 1289 C CA . ALA A 1 162 ? -27.232 -6.830 -19.659 1.00 21.41 162 ALA A CA 1
ATOM 1290 C C . ALA A 1 162 ? -26.092 -6.032 -20.278 1.00 20.33 162 ALA A C 1
ATOM 1291 O O . ALA A 1 162 ? -26.207 -5.531 -21.390 1.00 16.23 162 ALA A O 1
ATOM 1293 N N . LEU A 1 163 ? -24.992 -5.913 -19.544 1.00 22.36 163 LEU A N 1
ATOM 1294 C CA . LEU A 1 163 ? -23.821 -5.196 -20.033 1.00 16.22 163 LEU A CA 1
ATOM 1295 C C . LEU A 1 163 ? -22.945 -6.223 -20.739 1.00 18.94 163 LEU A C 1
ATOM 1296 O O . LEU A 1 163 ? -22.947 -7.406 -20.366 1.00 14.22 163 LEU A O 1
ATOM 1301 N N . VAL A 1 164 ? -22.214 -5.779 -21.763 1.00 17.06 164 VAL A N 1
ATOM 1302 C CA . VAL A 1 164 ? -21.328 -6.662 -22.518 1.00 17.79 164 VAL A CA 1
ATOM 1303 C C . VAL A 1 164 ? -19.965 -6.028 -22.685 1.00 19.80 164 VAL A C 1
ATOM 1304 O O . VAL A 1 164 ? -19.833 -4.805 -22.655 1.00 23.37 164 VAL A O 1
ATOM 1308 N N . GLY A 1 165 ? -18.954 -6.875 -22.850 1.00 20.16 165 GLY A N 1
ATOM 1309 C CA . GLY A 1 165 ? -17.589 -6.412 -23.022 1.00 17.29 165 GLY A CA 1
ATOM 1310 C C . GLY A 1 165 ? -16.853 -7.384 -23.918 1.00 20.69 165 GLY A C 1
ATOM 1311 O O . GLY A 1 165 ? -17.178 -8.566 -23.952 1.00 24.26 165 GLY A O 1
ATOM 1312 N N . LEU A 1 166 ? -15.854 -6.900 -24.644 1.00 25.67 166 LEU A N 1
ATOM 1313 C CA . LEU A 1 166 ? -15.110 -7.758 -25.553 1.00 13.79 166 LEU A CA 1
ATOM 1314 C C . LEU A 1 166 ? -13.608 -7.593 -25.407 1.00 16.60 166 LEU A C 1
ATOM 1315 O O . LEU A 1 166 ? -13.086 -6.470 -25.421 1.00 10.86 166 LEU A O 1
ATOM 1320 N N . ILE A 1 167 ? -12.922 -8.721 -25.253 1.00 14.82 167 ILE A N 1
ATOM 1321 C CA . ILE A 1 167 ? -11.466 -8.745 -25.156 1.00 18.55 167 ILE A CA 1
ATOM 1322 C C . ILE A 1 167 ? -11.024 -9.803 -26.153 1.00 19.22 167 ILE A C 1
ATOM 1323 O O . ILE A 1 167 ? -11.557 -10.907 -26.171 1.00 24.71 167 ILE A O 1
ATOM 1328 N N . THR A 1 168 ? -10.057 -9.463 -26.988 1.00 16.04 168 THR A N 1
ATOM 1329 C CA . THR A 1 168 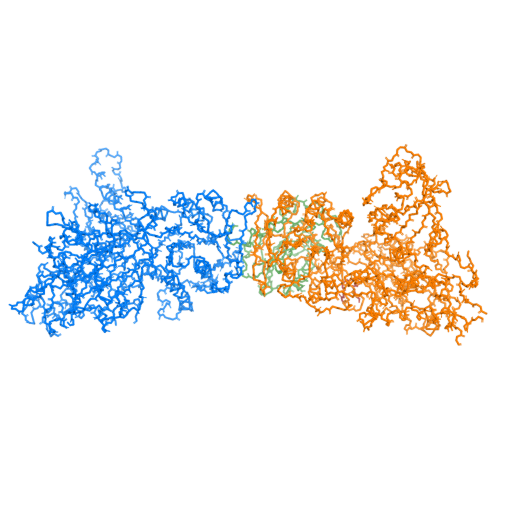? -9.535 -10.399 -27.967 1.00 14.96 168 THR A CA 1
ATOM 1330 C C . THR A 1 168 ? -8.041 -10.497 -27.696 1.00 22.80 168 THR A C 1
ATOM 1331 O O . THR A 1 168 ? -7.441 -9.583 -27.116 1.00 26.50 168 THR A O 1
ATOM 1335 N N . PHE A 1 169 ? -7.432 -11.601 -28.109 1.00 24.09 169 PHE A N 1
ATOM 1336 C CA . PHE A 1 169 ? -6.012 -11.758 -27.885 1.00 20.89 169 PHE A CA 1
ATOM 1337 C C . PHE A 1 169 ? -5.365 -12.732 -28.860 1.00 22.33 169 PHE A C 1
ATOM 1338 O O . PHE A 1 169 ? -6.035 -13.476 -29.573 1.00 19.95 169 PHE A O 1
ATOM 1346 N N . GLY A 1 170 ? -4.041 -12.676 -28.874 1.00 22.54 170 GLY A N 1
ATOM 1347 C CA . GLY A 1 170 ? -3.196 -13.508 -29.703 1.00 17.40 170 GLY A CA 1
ATOM 1348 C C . GLY A 1 170 ? -1.844 -13.209 -29.086 1.00 25.95 170 GLY A C 1
ATOM 1349 O O . GLY A 1 170 ? -1.531 -13.687 -27.993 1.00 24.36 170 GLY A O 1
ATOM 1350 N N . ARG A 1 171 ? -1.044 -12.392 -29.754 1.00 24.54 171 ARG A N 1
ATOM 1351 C CA . ARG A 1 171 ? 0.240 -12.034 -29.189 1.00 32.81 171 ARG A CA 1
ATOM 1352 C C . ARG A 1 171 ? -0.017 -10.930 -28.151 1.00 35.52 171 ARG A C 1
ATOM 1353 O O . ARG A 1 171 ? 0.502 -10.979 -27.034 1.00 33.07 171 ARG A O 1
ATOM 1361 N N . MET A 1 172 ? -0.826 -9.941 -28.524 1.00 31.22 172 MET A N 1
ATOM 1362 C CA . MET A 1 172 ? -1.159 -8.844 -27.619 1.00 33.70 172 MET A CA 1
ATOM 1363 C C . MET A 1 172 ? -2.546 -9.106 -27.038 1.00 30.12 172 MET A C 1
ATOM 1364 O O . MET A 1 172 ? -3.186 -10.098 -27.368 1.00 34.00 172 MET A O 1
ATOM 1369 N N . VAL A 1 173 ? -3.007 -8.205 -26.181 1.00 23.26 173 VAL A N 1
ATOM 1370 C CA . VAL A 1 173 ? -4.333 -8.317 -25.596 1.00 18.33 173 VAL A CA 1
ATOM 1371 C C . VAL A 1 173 ? -5.073 -7.000 -25.844 1.00 23.93 173 VAL A C 1
ATOM 1372 O O . VAL A 1 173 ? -4.586 -5.927 -25.471 1.00 16.35 173 VAL A O 1
ATOM 1376 N N . GLN A 1 174 ? -6.241 -7.091 -26.484 1.00 21.83 174 GLN A N 1
ATOM 1377 C CA . GLN A 1 174 ? -7.053 -5.913 -26.801 1.00 22.32 174 GLN A CA 1
ATOM 1378 C C . GLN A 1 174 ? -8.369 -5.783 -26.032 1.00 21.31 174 GLN A C 1
ATOM 1379 O O . GLN A 1 174 ? -9.288 -6.587 -26.192 1.00 20.16 174 GLN A O 1
ATOM 1385 N N . VAL A 1 175 ? -8.466 -4.756 -25.204 1.00 21.52 175 VAL A N 1
ATOM 1386 C CA . VAL A 1 175 ? -9.701 -4.514 -24.481 1.00 22.95 175 VAL A CA 1
ATOM 1387 C C . VAL A 1 175 ? -10.460 -3.514 -25.342 1.00 21.90 175 VAL A C 1
ATOM 1388 O O . VAL A 1 175 ? -10.042 -2.366 -25.488 1.00 25.05 175 VAL A O 1
ATOM 1392 N N . HIS A 1 176 ? -11.571 -3.946 -25.918 1.00 19.23 176 HIS A N 1
ATOM 1393 C CA . HIS A 1 176 ? -12.332 -3.069 -26.793 1.00 21.16 176 HIS A CA 1
ATOM 1394 C C . HIS A 1 176 ? -13.264 -2.064 -26.132 1.00 21.56 176 HIS A C 1
ATOM 1395 O O . HIS A 1 176 ? -14.040 -2.412 -25.246 1.00 28.63 176 HIS A O 1
ATOM 1402 N N . GLU A 1 177 ? -13.170 -0.802 -26.548 1.00 25.84 177 GLU A N 1
ATOM 1403 C CA . GLU A 1 177 ? -14.081 0.202 -26.026 1.00 26.56 177 GLU A CA 1
ATOM 1404 C C . GLU A 1 177 ? -15.219 0.182 -27.028 1.00 32.35 177 GLU A C 1
ATOM 1405 O O . GLU A 1 177 ? -15.066 0.595 -28.182 1.00 25.27 177 GLU A O 1
ATOM 1411 N N . LEU A 1 178 ? -16.358 -0.316 -26.572 1.00 39.33 178 LEU A N 1
ATOM 1412 C CA . LEU A 1 178 ? -17.532 -0.471 -27.407 1.00 42.34 178 LEU A CA 1
ATOM 1413 C C . LEU A 1 178 ? -18.215 0.781 -27.947 1.00 44.14 178 LEU A C 1
ATOM 1414 O O . LEU A 1 178 ? -18.380 1.786 -27.246 1.00 31.93 178 LEU A O 1
ATOM 1419 N N . GLY A 1 179 ? -18.600 0.684 -29.219 1.00 48.52 179 GLY A N 1
ATOM 1420 C CA . GLY A 1 179 ? -19.290 1.755 -29.918 1.00 58.64 179 GLY A CA 1
ATOM 1421 C C . GLY A 1 179 ? -18.697 3.143 -29.812 1.00 62.31 179 GLY A C 1
ATOM 1422 O O . GLY A 1 179 ? -19.380 4.083 -29.398 1.00 63.32 179 GLY A O 1
ATOM 1423 N N . CYS A 1 180 ? -17.434 3.291 -30.190 1.00 61.32 180 CYS A N 1
ATOM 1424 C CA . CYS A 1 180 ? -16.824 4.601 -30.118 1.00 67.42 180 CYS A CA 1
ATOM 1425 C C . CYS A 1 180 ? -17.082 5.371 -31.408 1.00 70.64 180 CYS A C 1
ATOM 1426 O O . CYS A 1 180 ? -16.353 6.312 -31.722 1.00 71.46 180 CYS A O 1
ATOM 1429 N N . GLU A 1 181 ? -18.126 4.973 -32.140 1.00 70.39 181 GLU A N 1
ATOM 1430 C CA . GLU A 1 181 ? -18.519 5.613 -33.403 1.00 73.27 181 GLU A CA 1
ATOM 1431 C C . GLU A 1 181 ? -17.405 5.766 -34.440 1.00 73.30 181 GLU A C 1
ATOM 1432 O O . GLU A 1 181 ? -16.248 5.948 -34.088 1.00 74.40 181 GLU A O 1
ATOM 1438 N N . GLY A 1 182 ? -17.769 5.690 -35.719 1.00 73.13 182 GLY A N 1
ATOM 1439 C CA . GLY A 1 182 ? -16.817 5.844 -36.814 1.00 67.32 182 GLY A CA 1
ATOM 1440 C C . GLY A 1 182 ? -15.365 5.380 -36.724 1.00 64.59 182 GLY A C 1
ATOM 1441 O O . GLY A 1 182 ? -14.653 5.440 -37.733 1.00 63.67 182 GLY A O 1
ATOM 1442 N N . ILE A 1 183 ? -14.907 4.913 -35.563 1.00 59.40 183 ILE A N 1
ATOM 1443 C CA . ILE A 1 183 ? -13.517 4.476 -35.445 1.00 53.65 183 ILE A CA 1
ATOM 1444 C C . ILE A 1 183 ? -13.270 3.092 -34.847 1.00 48.87 183 ILE A C 1
ATOM 1445 O O . ILE A 1 183 ? -12.433 2.351 -35.344 1.00 51.61 183 ILE A O 1
ATOM 1450 N N . SER A 1 184 ? -13.982 2.741 -33.785 1.00 39.52 184 SER A N 1
ATOM 1451 C CA . SER A 1 184 ? -13.776 1.441 -33.148 1.00 39.55 184 SER A CA 1
ATOM 1452 C C . SER A 1 184 ? -12.359 1.301 -32.551 1.00 29.89 184 SER A C 1
ATOM 1453 O O . SER A 1 184 ? -11.448 0.801 -33.192 1.00 22.77 184 SER A O 1
ATOM 1456 N N . LYS A 1 185 ? -12.190 1.728 -31.306 1.00 25.11 185 LYS A N 1
ATOM 1457 C CA . LYS A 1 185 ? -10.888 1.658 -30.670 1.00 27.82 185 LYS A CA 1
ATOM 1458 C C . LYS A 1 185 ? -10.778 0.591 -29.592 1.00 30.03 185 LYS A C 1
ATOM 1459 O O . LYS A 1 185 ? -11.782 0.090 -29.079 1.00 30.22 185 LYS A O 1
ATOM 1465 N N . SER A 1 186 ? -9.535 0.266 -29.252 1.00 24.06 186 SER A N 1
ATOM 1466 C CA . SER A 1 186 ? -9.230 -0.740 -28.249 1.00 23.49 186 SER A CA 1
ATOM 1467 C C . SER A 1 186 ? -7.935 -0.386 -27.520 1.00 26.07 186 SER A C 1
ATOM 1468 O O . SER A 1 186 ? -7.160 0.455 -27.980 1.00 25.85 186 SER A O 1
ATOM 1471 N N . TYR A 1 187 ? -7.702 -1.029 -26.381 1.00 24.23 187 TYR A N 1
ATOM 1472 C CA . TYR A 1 187 ? -6.482 -0.788 -25.617 1.00 27.32 187 TYR A CA 1
ATOM 1473 C C . TYR A 1 187 ? -5.620 -2.026 -25.710 1.00 31.89 187 TYR A C 1
ATOM 1474 O O . TYR A 1 187 ? -6.029 -3.106 -25.287 1.00 36.89 187 TYR A O 1
ATOM 1483 N N . VAL A 1 188 ? -4.422 -1.861 -26.260 1.00 28.16 188 VAL A N 1
ATOM 1484 C CA . VAL A 1 188 ? -3.502 -2.969 -26.434 1.00 26.44 188 VAL A CA 1
ATOM 1485 C C . VAL A 1 188 ? -2.544 -3.137 -25.241 1.00 26.13 188 VAL A C 1
ATOM 1486 O O . VAL A 1 188 ? -2.051 -2.162 -24.671 1.00 29.02 188 VAL A O 1
ATOM 1490 N N . PHE A 1 189 ? -2.309 -4.384 -24.854 1.00 20.15 189 PHE A N 1
ATOM 1491 C CA . PHE A 1 189 ? -1.402 -4.694 -23.754 1.00 21.99 189 PHE A CA 1
ATOM 1492 C C . PHE A 1 189 ? -0.564 -5.894 -24.157 1.00 25.66 189 PHE A C 1
ATOM 1493 O O . PHE A 1 189 ? -1.045 -6.802 -24.842 1.00 27.10 189 PHE A O 1
ATOM 1501 N N . ARG A 1 190 ? 0.694 -5.893 -23.734 1.00 27.27 190 ARG A N 1
ATOM 1502 C CA . ARG A 1 190 ? 1.585 -6.995 -24.043 1.00 26.78 190 ARG A CA 1
ATOM 1503 C C . ARG A 1 190 ? 1.095 -8.221 -23.306 1.00 32.91 190 ARG A C 1
ATOM 1504 O O . ARG A 1 190 ? 0.775 -8.153 -22.113 1.00 33.98 190 ARG A O 1
ATOM 1512 N N . GLY A 1 191 ? 1.018 -9.341 -24.015 1.00 33.48 191 GLY A N 1
ATOM 1513 C CA . GLY A 1 191 ? 0.577 -10.562 -23.373 1.00 33.92 191 GLY A CA 1
ATOM 1514 C C . GLY A 1 191 ? 1.810 -11.222 -22.808 1.00 35.57 191 GLY A C 1
ATOM 1515 O O . GLY A 1 191 ? 1.876 -12.438 -22.670 1.00 43.95 191 GLY A O 1
ATOM 1516 N N . THR A 1 192 ? 2.787 -10.396 -22.458 1.00 37.82 192 THR A N 1
ATOM 1517 C CA . THR A 1 192 ? 4.063 -10.876 -21.948 1.00 37.87 192 THR A CA 1
ATOM 1518 C C . THR A 1 192 ? 4.343 -10.573 -20.473 1.00 37.76 192 THR A C 1
ATOM 1519 O O . THR A 1 192 ? 5.330 -11.055 -19.911 1.00 30.96 192 THR A O 1
ATOM 1523 N N . LYS A 1 193 ? 3.476 -9.771 -19.862 1.00 34.90 193 LYS A N 1
ATOM 1524 C CA . LYS A 1 193 ? 3.610 -9.404 -18.462 1.00 35.21 193 LYS A CA 1
ATOM 1525 C C . LYS A 1 193 ? 2.224 -9.149 -17.868 1.00 38.34 193 LYS A C 1
ATOM 1526 O O . LYS A 1 193 ? 1.372 -8.525 -18.507 1.00 40.02 193 LYS A O 1
ATOM 1532 N N . ASP A 1 194 ? 2.008 -9.624 -16.644 1.00 36.81 194 ASP A N 1
ATOM 1533 C CA . ASP A 1 194 ? 0.717 -9.485 -15.975 1.00 39.02 194 ASP A CA 1
ATOM 1534 C C . ASP A 1 194 ? 0.441 -8.099 -15.371 1.00 40.10 194 ASP A C 1
ATOM 1535 O O . ASP A 1 194 ? 1.347 -7.285 -15.178 1.00 34.14 194 ASP A O 1
ATOM 1540 N N . LEU A 1 195 ? -0.833 -7.849 -15.084 1.00 37.90 195 LEU A N 1
ATOM 1541 C CA . LEU A 1 195 ? -1.286 -6.597 -14.496 1.00 36.20 195 LEU A CA 1
ATOM 1542 C C . LEU A 1 195 ? -2.243 -6.926 -13.357 1.00 32.67 195 LEU A C 1
ATOM 1543 O O . LEU A 1 195 ? -3.070 -7.827 -13.468 1.00 35.31 195 LEU A O 1
ATOM 1548 N N . SER A 1 196 ? -2.128 -6.207 -12.255 1.00 29.32 196 SER A N 1
ATOM 1549 C CA . SER A 1 196 ? -2.998 -6.459 -11.125 1.00 36.12 196 SER A CA 1
ATOM 1550 C C . SER A 1 196 ? -4.425 -6.099 -11.530 1.00 38.68 196 SER A C 1
ATOM 1551 O O . SER A 1 196 ? -5.045 -6.786 -12.345 1.00 48.53 196 SER A O 1
ATOM 1554 N N . ALA A 1 197 ? -4.938 -5.022 -10.952 1.00 34.75 197 ALA A N 1
ATOM 1555 C CA . ALA A 1 197 ? -6.270 -4.521 -11.255 1.00 38.50 197 ALA A CA 1
ATOM 1556 C C . ALA A 1 197 ? -6.171 -3.025 -10.996 1.00 40.55 197 ALA A C 1
ATOM 1557 O O . ALA A 1 197 ? -6.766 -2.205 -11.703 1.00 41.65 197 ALA A O 1
ATOM 1559 N N . LYS A 1 198 ? -5.392 -2.676 -9.979 1.00 39.45 198 LYS A N 1
ATOM 1560 C CA . LYS A 1 198 ? -5.196 -1.282 -9.647 1.00 41.10 198 LYS A CA 1
ATOM 1561 C C . LYS A 1 198 ? -4.409 -0.674 -10.797 1.00 35.95 198 LYS A C 1
ATOM 1562 O O . LYS A 1 198 ? -4.597 0.489 -11.159 1.00 37.24 198 LYS A O 1
ATOM 1568 N N . GLN A 1 199 ? -3.526 -1.473 -11.375 1.00 28.36 199 GLN A N 1
ATOM 1569 C CA . GLN A 1 199 ? -2.725 -1.010 -12.496 1.00 27.99 199 GLN A CA 1
ATOM 1570 C C . GLN A 1 199 ? -3.675 -0.778 -13.676 1.00 30.89 199 GLN A C 1
ATOM 1571 O O . GLN A 1 199 ? -3.807 0.335 -14.184 1.00 33.52 199 GLN A O 1
ATOM 1577 N N . LEU A 1 200 ? -4.348 -1.847 -14.082 1.00 32.72 200 LEU A N 1
ATOM 1578 C CA . LEU A 1 200 ? -5.288 -1.818 -15.186 1.00 29.93 200 LEU A CA 1
ATOM 1579 C C . LEU A 1 200 ? -6.223 -0.626 -15.052 1.00 31.44 200 LEU A C 1
ATOM 1580 O O . LEU A 1 200 ? -6.362 0.193 -15.969 1.00 26.77 200 LEU A O 1
ATOM 1585 N N . GLN A 1 201 ? -6.861 -0.532 -13.895 1.00 29.41 201 GLN A N 1
ATOM 1586 C CA . GLN A 1 201 ? -7.778 0.559 -13.636 1.00 32.76 201 GLN A CA 1
ATOM 1587 C C . GLN A 1 201 ? -7.186 1.925 -13.985 1.00 33.54 201 GLN A C 1
ATOM 1588 O O . GLN A 1 201 ? -7.810 2.724 -14.675 1.00 31.19 201 GLN A O 1
ATOM 1594 N N . GLU A 1 202 ? -5.982 2.190 -13.494 1.00 36.33 202 GLU A N 1
ATOM 1595 C CA . GLU A 1 202 ? -5.321 3.462 -13.743 1.00 38.07 202 GLU A CA 1
ATOM 1596 C C . GLU A 1 202 ? -4.940 3.619 -15.206 1.00 39.16 202 GLU A C 1
ATOM 1597 O O . GLU A 1 202 ? -4.949 4.725 -15.737 1.00 40.72 202 GLU A O 1
ATOM 1603 N N . MET A 1 203 ? -4.606 2.515 -15.863 1.00 36.62 203 MET A N 1
ATOM 1604 C CA . MET A 1 203 ? -4.236 2.575 -17.269 1.00 36.27 203 MET A CA 1
ATOM 1605 C C . MET A 1 203 ? -5.445 2.734 -18.186 1.00 36.47 203 MET A C 1
ATOM 1606 O O . MET A 1 203 ? -5.304 3.212 -19.307 1.00 37.06 203 MET A O 1
ATOM 1611 N N . LEU A 1 204 ? -6.623 2.334 -17.715 1.00 32.65 204 LEU A N 1
ATOM 1612 C CA . LEU A 1 204 ? -7.837 2.432 -18.521 1.00 30.80 204 LEU A CA 1
ATOM 1613 C C . LEU A 1 204 ? -8.763 3.608 -18.181 1.00 33.55 204 LEU A C 1
ATOM 1614 O O . LEU A 1 204 ? -9.655 3.940 -18.969 1.00 30.26 204 LEU A O 1
ATOM 1619 N N . GLY A 1 205 ? -8.562 4.229 -17.019 1.00 29.30 205 GLY A N 1
ATOM 1620 C CA . GLY A 1 205 ? -9.418 5.334 -16.618 1.00 24.61 205 GLY A CA 1
ATOM 1621 C C . GLY A 1 205 ? -10.590 4.936 -15.720 1.00 33.46 205 GLY A C 1
ATOM 1622 O O . GLY A 1 205 ? -10.681 3.817 -15.176 1.00 27.40 205 GLY A O 1
ATOM 1623 N N . PRO A 1 223 ? -30.498 5.388 -11.882 1.00 88.00 223 PRO A N 1
ATOM 1624 C CA . PRO A 1 223 ? -29.979 5.124 -13.232 1.00 88.88 223 PRO A CA 1
ATOM 1625 C C . PRO A 1 223 ? -28.985 3.953 -13.294 1.00 88.41 223 PRO A C 1
ATOM 1626 O O . PRO A 1 223 ? -28.103 3.833 -12.444 1.00 91.22 223 PRO A O 1
ATOM 1630 N N . PRO A 1 224 ? -29.115 3.081 -14.314 1.00 86.42 224 PRO A N 1
ATOM 1631 C CA . PRO A 1 224 ? -28.262 1.904 -14.529 1.00 83.80 224 PRO A CA 1
ATOM 1632 C C . PRO A 1 224 ? -26.796 2.201 -14.856 1.00 81.88 224 PRO A C 1
ATOM 1633 O O . PRO A 1 224 ? -26.496 3.060 -15.684 1.00 85.30 224 PRO A O 1
ATOM 1637 N N . PRO A 1 225 ? -25.864 1.480 -14.206 1.00 77.25 225 PRO A N 1
ATOM 1638 C CA . PRO A 1 225 ? -24.419 1.647 -14.410 1.00 72.10 225 PRO A CA 1
ATOM 1639 C C . PRO A 1 225 ? -23.852 0.999 -15.684 1.00 65.96 225 PRO A C 1
ATOM 1640 O O . PRO A 1 225 ? -24.492 0.147 -16.301 1.00 64.26 225 PRO A O 1
ATOM 1644 N N . SER A 1 226 ? -22.643 1.415 -16.061 1.00 59.76 226 SER A N 1
ATOM 1645 C CA . SER A 1 226 ? -21.963 0.900 -17.251 1.00 54.53 226 SER A CA 1
ATOM 1646 C C . SER A 1 226 ? -20.607 1.588 -17.457 1.00 52.35 226 SER A C 1
ATOM 1647 O O . SER A 1 226 ? -20.279 2.544 -16.761 1.00 54.12 226 SER A O 1
ATOM 1650 N N . ASN A 1 227 ? -19.817 1.089 -18.404 1.00 51.19 227 ASN A N 1
ATOM 1651 C CA . ASN A 1 227 ? -18.501 1.662 -18.703 1.00 48.81 227 ASN A CA 1
ATOM 1652 C C . ASN A 1 227 ? -18.362 1.900 -20.186 1.00 47.83 227 ASN A C 1
ATOM 1653 O O . ASN A 1 227 ? -19.299 1.711 -20.960 1.00 50.93 227 ASN A O 1
ATOM 1658 N N . ARG A 1 228 ? -17.170 2.319 -20.578 1.00 41.87 228 ARG A N 1
ATOM 1659 C CA . ARG A 1 228 ? -16.890 2.513 -21.979 1.00 37.53 228 ARG A CA 1
ATOM 1660 C C . ARG A 1 228 ? -16.633 1.076 -22.438 1.00 35.78 228 ARG A C 1
ATOM 1661 O O . ARG A 1 228 ? -16.799 0.746 -23.613 1.00 43.99 228 ARG A O 1
ATOM 1669 N N . PHE A 1 229 ? -16.256 0.226 -21.478 1.00 27.57 229 PHE A N 1
ATOM 1670 C CA . PHE A 1 229 ? -15.938 -1.178 -21.731 1.00 27.33 229 PHE A CA 1
ATOM 1671 C C . PHE A 1 229 ? -17.052 -2.186 -21.461 1.00 31.34 229 PHE A C 1
ATOM 1672 O O . PHE A 1 229 ? -16.960 -3.342 -21.878 1.00 32.04 229 PHE A O 1
ATOM 1680 N N . LEU A 1 230 ? -18.096 -1.766 -20.762 1.00 29.73 230 LEU A N 1
ATOM 1681 C CA . LEU A 1 230 ? -19.194 -2.677 -20.462 1.00 26.71 230 LEU A CA 1
ATOM 1682 C C . LEU A 1 230 ? -20.491 -1.925 -20.658 1.00 26.31 230 LEU A C 1
ATOM 1683 O O . LEU A 1 230 ? -20.945 -1.214 -19.761 1.00 28.20 230 LEU A O 1
ATOM 1688 N N . GLN A 1 231 ? -21.087 -2.078 -21.833 1.00 24.66 231 GLN A N 1
ATOM 1689 C CA . GLN A 1 231 ? -22.324 -1.380 -22.126 1.00 23.44 231 GLN A CA 1
ATOM 1690 C C . GLN A 1 231 ? -23.557 -2.258 -22.256 1.00 22.72 231 GLN A C 1
ATOM 1691 O O . GLN A 1 231 ? -23.448 -3.451 -22.521 1.00 23.31 231 GLN A O 1
ATOM 1697 N N . PRO A 1 232 ? -24.755 -1.664 -22.063 1.00 21.57 232 PRO A N 1
ATOM 1698 C CA . PRO A 1 232 ? -26.044 -2.356 -22.152 1.00 19.53 232 PRO A CA 1
ATOM 1699 C C . PRO A 1 232 ? -26.217 -2.943 -23.550 1.00 25.90 232 PRO A C 1
ATOM 1700 O O . PRO A 1 232 ? -25.826 -2.324 -24.541 1.00 26.49 232 PRO A O 1
ATOM 1704 N N . VAL A 1 233 ? -26.811 -4.128 -23.632 1.00 23.05 233 VAL A N 1
ATOM 1705 C CA . VAL A 1 233 ? -27.008 -4.759 -24.917 1.00 25.91 233 VAL A CA 1
ATOM 1706 C C . VAL A 1 233 ? -27.878 -3.910 -25.843 1.00 31.10 233 VAL A C 1
ATOM 1707 O O . VAL A 1 233 ? -27.457 -3.562 -26.944 1.00 32.15 233 VAL A O 1
ATOM 1711 N N . GLN A 1 234 ? -29.081 -3.570 -25.389 1.00 31.72 234 GLN A N 1
ATOM 1712 C CA . GLN A 1 234 ? -30.008 -2.768 -26.183 1.00 33.45 234 GLN A CA 1
ATOM 1713 C C . GLN A 1 234 ? -29.362 -1.558 -26.858 1.00 33.54 234 GLN A C 1
ATOM 1714 O O . GLN A 1 234 ? -29.811 -1.115 -27.924 1.00 35.23 234 GLN A O 1
ATOM 1720 N N . LYS A 1 235 ? -28.310 -1.023 -26.252 1.00 31.51 235 LYS A N 1
ATOM 1721 C CA . LYS A 1 235 ? -27.661 0.142 -26.831 1.00 36.56 235 LYS A CA 1
ATOM 1722 C C . LYS A 1 235 ? -26.386 -0.168 -27.586 1.00 34.46 235 LYS A C 1
ATOM 1723 O O . LYS A 1 235 ? -25.848 0.698 -28.259 1.00 37.15 235 LYS A O 1
ATOM 1729 N N . ILE A 1 236 ? -25.917 -1.407 -27.514 1.00 35.10 236 ILE A N 1
ATOM 1730 C CA . ILE A 1 236 ? -24.673 -1.753 -28.176 1.00 30.79 236 ILE A CA 1
ATOM 1731 C C . ILE A 1 236 ? -24.717 -2.966 -29.096 1.00 30.51 236 ILE A C 1
ATOM 1732 O O . ILE A 1 236 ? -23.835 -3.130 -29.940 1.00 32.34 236 ILE A O 1
ATOM 1737 N N . ASP A 1 237 ? -25.744 -3.798 -28.961 1.00 28.59 237 ASP A N 1
ATOM 1738 C CA . ASP A 1 237 ? -25.836 -5.015 -29.761 1.00 32.04 237 ASP A CA 1
ATOM 1739 C C . ASP A 1 237 ? -25.448 -4.936 -31.244 1.00 32.42 237 ASP A C 1
ATOM 1740 O O . ASP A 1 237 ? -24.765 -5.826 -31.759 1.00 30.84 237 ASP A O 1
ATOM 1745 N N . MET A 1 238 ? -25.866 -3.892 -31.942 1.00 30.97 238 MET A N 1
ATOM 1746 C CA . MET A 1 238 ? -25.509 -3.797 -33.347 1.00 36.59 238 MET A CA 1
ATOM 1747 C C . MET A 1 238 ? -24.022 -3.531 -33.575 1.00 32.50 238 MET A C 1
ATOM 1748 O O . MET A 1 238 ? -23.399 -4.160 -34.425 1.00 30.93 238 MET A O 1
ATOM 1753 N N . ASN A 1 239 ? -23.444 -2.604 -32.825 1.00 31.59 239 ASN A N 1
ATOM 1754 C CA . ASN A 1 239 ? -22.019 -2.318 -32.976 1.00 32.14 239 ASN A CA 1
ATOM 1755 C C . ASN A 1 239 ? -21.213 -3.578 -32.645 1.00 32.16 239 ASN A C 1
ATOM 1756 O O . ASN A 1 239 ? -20.315 -3.976 -33.389 1.00 32.68 239 ASN A O 1
ATOM 1761 N N . LEU A 1 240 ? -21.550 -4.214 -31.529 1.00 28.50 240 LEU A N 1
ATOM 1762 C CA . LEU A 1 240 ? -20.853 -5.422 -31.111 1.00 23.20 240 LEU A CA 1
ATOM 1763 C C . LEU A 1 240 ? -21.024 -6.549 -32.127 1.00 19.39 240 LEU A C 1
ATOM 1764 O O . LEU A 1 240 ? -20.078 -7.282 -32.426 1.00 17.58 240 LEU A O 1
ATOM 1769 N N . THR A 1 241 ? -22.236 -6.695 -32.648 1.00 14.95 241 THR A N 1
ATOM 1770 C CA . THR A 1 241 ? -22.495 -7.737 -33.627 1.00 17.22 241 THR A CA 1
ATOM 1771 C C . THR A 1 241 ? -21.610 -7.497 -34.858 1.00 16.77 241 THR A C 1
ATOM 1772 O O . THR A 1 241 ? -21.198 -8.433 -35.539 1.00 11.39 241 THR A O 1
ATOM 1776 N N . ASP A 1 242 ? -21.299 -6.240 -35.135 1.00 18.73 242 ASP A N 1
ATOM 1777 C CA . ASP A 1 242 ? -20.462 -5.951 -36.285 1.00 23.50 242 ASP A CA 1
ATOM 1778 C C . ASP A 1 242 ? -18.995 -6.196 -35.978 1.00 22.60 242 ASP A C 1
ATOM 1779 O O . ASP A 1 242 ? -18.289 -6.815 -36.776 1.00 30.47 242 ASP A O 1
ATOM 1784 N N . LEU A 1 243 ? -18.538 -5.740 -34.818 1.00 22.90 243 LEU A N 1
ATOM 1785 C CA . LEU A 1 243 ? -17.143 -5.944 -34.424 1.00 21.84 243 LEU A CA 1
ATOM 1786 C C . LEU A 1 243 ? -16.802 -7.445 -34.380 1.00 24.14 243 LEU A C 1
ATOM 1787 O O . LEU A 1 243 ? -15.760 -7.872 -34.891 1.00 18.49 243 LEU A O 1
ATOM 1792 N N . LEU A 1 244 ? -17.671 -8.240 -33.756 1.00 22.19 244 LEU A N 1
ATOM 1793 C CA . LEU A 1 244 ? -17.453 -9.683 -33.678 1.00 22.67 244 LEU A CA 1
ATOM 1794 C C . LEU A 1 244 ? -17.367 -10.259 -35.085 1.00 24.64 244 LEU A C 1
ATOM 1795 O O . LEU A 1 244 ? -16.605 -11.196 -35.339 1.00 18.58 244 LEU A O 1
ATOM 1800 N N . GLY A 1 245 ? -18.161 -9.688 -35.989 1.00 24.30 245 GLY A N 1
ATOM 1801 C CA . GLY A 1 245 ? -18.184 -10.148 -37.364 1.00 22.43 245 GLY A CA 1
ATOM 1802 C C . GLY A 1 245 ? -16.926 -9.842 -38.147 1.00 23.28 245 GLY A C 1
ATOM 1803 O O . GLY A 1 245 ? -16.566 -10.575 -39.063 1.00 16.15 245 GLY A O 1
ATOM 1804 N N . GLU A 1 246 ? -16.253 -8.756 -37.790 1.00 25.85 246 GLU A N 1
ATOM 1805 C CA . GLU A 1 246 ? -15.038 -8.364 -38.483 1.00 27.73 246 GLU A CA 1
ATOM 1806 C C . GLU A 1 246 ? -13.748 -8.837 -37.819 1.00 32.85 246 GLU A C 1
ATOM 1807 O O . GLU A 1 246 ? -12.663 -8.623 -38.361 1.00 34.75 246 GLU A O 1
ATOM 1813 N N . LEU A 1 247 ? -13.854 -9.465 -36.651 1.00 30.30 247 LEU A N 1
ATOM 1814 C CA . LEU A 1 247 ? -12.667 -9.944 -35.960 1.00 28.21 247 LEU A CA 1
ATOM 1815 C C . LEU A 1 247 ? -11.836 -10.781 -36.898 1.00 27.65 247 LEU A C 1
ATOM 1816 O O . LEU A 1 247 ? -12.365 -11.649 -37.577 1.00 27.95 247 LEU A O 1
ATOM 1821 N N . GLN A 1 248 ? -10.534 -10.514 -36.937 1.00 32.76 248 GLN A N 1
ATOM 1822 C CA . GLN A 1 248 ? -9.620 -11.263 -37.794 1.00 32.72 248 GLN A CA 1
ATOM 1823 C C . GLN A 1 248 ? -8.541 -11.970 -36.979 1.00 31.50 248 GLN A C 1
ATOM 1824 O O . GLN A 1 248 ? -8.216 -11.565 -35.860 1.00 30.67 248 GLN A O 1
ATOM 1830 N N . ARG A 1 249 ? -7.997 -13.039 -37.545 1.00 31.49 249 ARG A N 1
ATOM 1831 C CA . ARG A 1 249 ? -6.965 -13.811 -36.876 1.00 34.03 249 ARG A CA 1
ATOM 1832 C C . ARG A 1 249 ? -5.782 -12.937 -36.437 1.00 33.57 249 ARG A C 1
ATOM 1833 O O . ARG A 1 249 ? -5.538 -11.866 -37.004 1.00 29.64 249 ARG A O 1
ATOM 1841 N N . ASP A 1 250 ? -5.060 -13.387 -35.413 1.00 29.99 250 ASP A N 1
ATOM 1842 C CA . ASP A 1 250 ? -3.915 -12.635 -34.910 1.00 31.84 250 ASP A CA 1
ATOM 1843 C C . ASP A 1 250 ? -3.063 -12.158 -36.090 1.00 30.09 250 ASP A C 1
ATOM 1844 O O . ASP A 1 250 ? -2.533 -12.959 -36.848 1.00 26.07 250 ASP A O 1
ATOM 1849 N N . PRO A 1 251 ? -2.906 -10.839 -36.245 1.00 31.72 251 PRO A N 1
ATOM 1850 C CA . PRO A 1 251 ? -2.108 -10.328 -37.365 1.00 30.63 251 PRO A CA 1
ATOM 1851 C C . PRO A 1 251 ? -0.684 -10.867 -37.407 1.00 29.74 251 PRO A C 1
ATOM 1852 O O . PRO A 1 251 ? -0.097 -10.992 -38.476 1.00 29.73 251 PRO A O 1
ATOM 1856 N N . TRP A 1 252 ? -0.136 -11.197 -36.244 1.00 34.32 252 TRP A N 1
ATOM 1857 C CA . TRP A 1 252 ? 1.227 -11.706 -36.169 1.00 35.38 252 TRP A CA 1
ATOM 1858 C C . TRP A 1 252 ? 1.399 -13.043 -36.885 1.00 37.83 252 TRP A C 1
ATOM 1859 O O . TRP A 1 252 ? 0.651 -13.990 -36.655 1.00 45.11 252 TRP A O 1
ATOM 1870 N N . PRO A 1 253 ? 2.395 -13.130 -37.771 1.00 40.31 253 PRO A N 1
ATOM 1871 C CA . PRO A 1 253 ? 2.682 -14.345 -38.532 1.00 38.67 253 PRO A CA 1
ATOM 1872 C C . PRO A 1 253 ? 3.290 -15.416 -37.646 1.00 39.17 253 PRO A C 1
ATOM 1873 O O . PRO A 1 253 ? 3.946 -15.109 -36.651 1.00 38.94 253 PRO A O 1
ATOM 1877 N N . VAL A 1 254 ? 3.072 -16.674 -38.008 1.00 37.18 254 VAL A N 1
ATOM 1878 C CA . VAL A 1 254 ? 3.639 -17.771 -37.248 1.00 40.36 254 VAL A CA 1
ATOM 1879 C C . VAL A 1 254 ? 4.693 -18.464 -38.109 1.00 39.12 254 VAL A C 1
ATOM 1880 O O . VAL A 1 254 ? 4.372 -19.142 -39.083 1.00 43.33 254 VAL A O 1
ATOM 1884 N N . PRO A 1 255 ? 5.975 -18.286 -37.761 1.00 40.41 255 PRO A N 1
ATOM 1885 C CA . PRO A 1 255 ? 7.102 -18.883 -38.489 1.00 41.21 255 PRO A CA 1
ATOM 1886 C C . PRO A 1 255 ? 7.116 -20.413 -38.501 1.00 38.13 255 PRO A C 1
ATOM 1887 O O . PRO A 1 255 ? 6.563 -21.062 -37.614 1.00 36.69 255 PRO A O 1
ATOM 1891 N N . GLN A 1 256 ? 7.767 -20.975 -39.511 1.00 37.12 256 GLN A N 1
ATOM 1892 C CA . GLN A 1 256 ? 7.851 -22.420 -39.672 1.00 42.92 256 GLN A CA 1
ATOM 1893 C C . GLN A 1 256 ? 8.257 -23.196 -38.424 1.00 40.65 256 GLN A C 1
ATOM 1894 O O . GLN A 1 256 ? 9.179 -22.807 -37.706 1.00 37.86 256 GLN A O 1
ATOM 1900 N N . GLY A 1 257 ? 7.559 -24.303 -38.182 1.00 36.53 257 GLY A N 1
ATOM 1901 C CA . GLY A 1 257 ? 7.851 -25.137 -37.028 1.00 38.44 257 GLY A CA 1
ATOM 1902 C C . GLY A 1 257 ? 7.575 -24.460 -35.698 1.00 39.14 257 GLY A C 1
ATOM 1903 O O . GLY A 1 257 ? 8.047 -24.903 -34.647 1.00 39.12 257 GLY A O 1
ATOM 1904 N N . LYS A 1 258 ? 6.797 -23.386 -35.742 1.00 40.38 258 LYS A N 1
ATOM 1905 C CA . LYS A 1 258 ? 6.461 -22.630 -34.545 1.00 39.46 258 LYS A CA 1
ATOM 1906 C C . LYS A 1 258 ? 4.974 -22.670 -34.214 1.00 36.80 258 LYS A C 1
ATOM 1907 O O . LYS A 1 258 ? 4.140 -22.922 -35.086 1.00 33.55 258 LYS A O 1
ATOM 1913 N N . ARG A 1 259 ? 4.658 -22.430 -32.944 1.00 32.99 259 ARG A N 1
ATOM 1914 C CA . ARG A 1 259 ? 3.271 -22.353 -32.486 1.00 30.31 259 ARG A CA 1
ATOM 1915 C C . ARG A 1 259 ? 2.986 -20.846 -32.468 1.00 25.87 259 ARG A C 1
ATOM 1916 O O . ARG A 1 259 ? 3.911 -20.034 -32.476 1.00 28.47 259 ARG A O 1
ATOM 1924 N N . PRO A 1 260 ? 1.713 -20.447 -32.463 1.00 22.07 260 PRO A N 1
ATOM 1925 C CA . PRO A 1 260 ? 1.518 -18.995 -32.430 1.00 18.17 260 PRO A CA 1
ATOM 1926 C C . PRO A 1 260 ? 1.776 -18.537 -30.998 1.00 20.78 260 PRO A C 1
ATOM 1927 O O . PRO A 1 260 ? 1.726 -19.349 -30.065 1.00 13.94 260 PRO A O 1
ATOM 1931 N N . LEU A 1 261 ? 2.068 -17.254 -30.817 1.00 16.85 261 LEU A N 1
ATOM 1932 C CA . LEU A 1 261 ? 2.260 -16.740 -29.472 1.00 20.17 261 LEU A CA 1
ATOM 1933 C C . LEU A 1 261 ? 0.858 -16.360 -29.004 1.00 19.89 261 LEU A C 1
ATOM 1934 O O . LEU A 1 261 ? 0.226 -15.469 -29.574 1.00 21.09 261 LEU A O 1
ATOM 1939 N N . ARG A 1 262 ? 0.385 -17.066 -27.980 1.00 21.03 262 ARG A N 1
ATOM 1940 C CA . ARG A 1 262 ? -0.947 -16.882 -27.405 1.00 22.88 262 ARG A CA 1
ATOM 1941 C C . ARG A 1 262 ? -0.821 -16.524 -25.917 1.00 24.28 262 ARG A C 1
ATOM 1942 O O . ARG A 1 262 ? -0.337 -17.315 -25.107 1.00 25.48 262 ARG A O 1
ATOM 1950 N N . SER A 1 263 ? -1.273 -15.325 -25.570 1.00 26.84 263 SER A N 1
ATOM 1951 C CA . SER A 1 263 ? -1.182 -14.813 -24.204 1.00 25.11 263 SER A CA 1
ATOM 1952 C C . SER A 1 263 ? -2.397 -15.126 -23.345 1.00 21.88 263 SER A C 1
ATOM 1953 O O . SER A 1 263 ? -2.887 -14.260 -22.622 1.00 28.75 263 SER A O 1
ATOM 1956 N N . SER A 1 264 ? -2.867 -16.367 -23.407 1.00 22.98 264 SER A N 1
ATOM 1957 C CA . SER A 1 264 ? -4.052 -16.789 -22.656 1.00 20.35 264 SER A CA 1
ATOM 1958 C C . SER A 1 264 ? -4.096 -16.280 -21.219 1.00 22.22 264 SER A C 1
ATOM 1959 O O . SER A 1 264 ? -5.079 -15.668 -20.810 1.00 22.84 264 SER A O 1
ATOM 1962 N N . GLY A 1 265 ? -3.022 -16.536 -20.470 1.00 21.61 265 GLY A N 1
ATOM 1963 C CA . GLY A 1 265 ? -2.940 -16.139 -19.074 1.00 18.45 265 GLY A CA 1
ATOM 1964 C C . GLY A 1 265 ? -3.109 -14.666 -18.781 1.00 20.85 265 GLY A C 1
ATOM 1965 O O . GLY A 1 265 ? -3.798 -14.306 -17.828 1.00 24.34 265 GLY A O 1
ATOM 1966 N N . VAL A 1 266 ? -2.490 -13.803 -19.583 1.00 20.69 266 VAL A N 1
ATOM 1967 C CA . VAL A 1 266 ? -2.626 -12.368 -19.358 1.00 16.62 266 VAL A CA 1
ATOM 1968 C C . VAL A 1 266 ? -3.991 -11.857 -19.803 1.00 19.93 266 VAL A C 1
ATOM 1969 O O . VAL A 1 266 ? -4.568 -10.995 -19.135 1.00 11.93 266 VAL A O 1
ATOM 1973 N N . ALA A 1 267 ? -4.501 -12.374 -20.923 1.00 15.19 267 ALA A N 1
ATOM 1974 C CA . ALA A 1 267 ? -5.820 -11.960 -21.400 1.00 18.17 267 ALA A CA 1
ATOM 1975 C C . ALA A 1 267 ? -6.811 -12.217 -20.273 1.00 21.15 267 ALA A C 1
ATOM 1976 O O . ALA A 1 267 ? -7.606 -11.340 -19.924 1.00 25.56 267 ALA A O 1
ATOM 1978 N N . LEU A 1 268 ? -6.748 -13.415 -19.691 1.00 14.59 268 LEU A N 1
ATOM 1979 C CA . LEU A 1 268 ? -7.646 -13.773 -18.601 1.00 16.81 268 LEU A CA 1
ATOM 1980 C C . LEU A 1 268 ? -7.403 -12.915 -17.366 1.00 23.78 268 LEU A C 1
ATOM 1981 O O . LEU A 1 268 ? -8.344 -12.539 -16.670 1.00 27.44 268 LEU A O 1
ATOM 1986 N N . SER A 1 269 ? -6.146 -12.618 -17.064 1.00 26.01 269 SER A N 1
ATOM 1987 C CA . SER A 1 269 ? -5.884 -11.788 -15.896 1.00 34.18 269 SER A CA 1
ATOM 1988 C C . SER A 1 269 ? -6.441 -10.385 -16.127 1.00 30.81 269 SER A C 1
ATOM 1989 O O . SER A 1 269 ? -6.887 -9.725 -15.180 1.00 32.11 269 SER A O 1
ATOM 1992 N N . ILE A 1 270 ? -6.427 -9.932 -17.384 1.00 26.33 270 ILE A N 1
ATOM 1993 C CA . ILE A 1 270 ? -6.957 -8.607 -17.719 1.00 25.02 270 ILE A CA 1
ATOM 1994 C C . ILE A 1 270 ? -8.488 -8.586 -17.644 1.00 23.96 270 ILE A C 1
ATOM 1995 O O . ILE A 1 270 ? -9.079 -7.566 -17.293 1.00 24.07 270 ILE A O 1
ATOM 2000 N N . ALA A 1 271 ? -9.124 -9.710 -17.965 1.00 17.80 271 ALA A N 1
ATOM 2001 C CA . ALA A 1 271 ? -10.580 -9.806 -17.913 1.00 11.61 271 ALA A CA 1
ATOM 2002 C C . ALA A 1 271 ? -11.043 -9.763 -16.461 1.00 17.27 271 ALA A C 1
ATOM 2003 O O . ALA A 1 271 ? -11.991 -9.056 -16.119 1.00 20.75 271 ALA A O 1
ATOM 2005 N N . VAL A 1 272 ? -10.372 -10.536 -15.610 1.00 19.30 272 VAL A N 1
ATOM 2006 C CA . VAL A 1 272 ? -10.690 -10.580 -14.188 1.00 18.08 272 VAL A CA 1
ATOM 2007 C C . VAL A 1 272 ? -10.481 -9.192 -13.596 1.00 18.58 272 VAL A C 1
ATOM 2008 O O . VAL A 1 272 ? -11.363 -8.653 -12.936 1.00 21.08 272 VAL A O 1
ATOM 2012 N N . GLY A 1 273 ? -9.314 -8.607 -13.856 1.00 25.06 273 GLY A N 1
ATOM 2013 C CA . GLY A 1 273 ? -9.016 -7.279 -13.346 1.00 21.94 273 GLY A CA 1
ATOM 2014 C C . GLY A 1 273 ? -10.055 -6.243 -13.738 1.00 24.32 273 GLY A C 1
ATOM 2015 O O . GLY A 1 273 ? -10.525 -5.478 -12.892 1.00 20.82 273 GLY A O 1
ATOM 2016 N N . LEU A 1 274 ? -10.409 -6.216 -15.024 1.00 25.69 274 LEU A N 1
ATOM 2017 C CA . LEU A 1 274 ? -11.408 -5.282 -15.545 1.00 23.50 274 LEU A CA 1
ATOM 2018 C C . LEU A 1 274 ? -12.695 -5.328 -14.725 1.00 26.96 274 LEU A C 1
ATOM 2019 O O . LEU A 1 274 ? -13.192 -4.297 -14.262 1.00 24.72 274 LEU A O 1
ATOM 2024 N N . LEU A 1 275 ? -13.235 -6.527 -14.543 1.00 25.43 275 LEU A N 1
ATOM 2025 C CA . LEU A 1 275 ? -14.463 -6.667 -13.778 1.00 26.87 275 LEU A CA 1
ATOM 2026 C C . LEU A 1 275 ? -14.245 -6.345 -12.306 1.00 25.63 275 LEU A C 1
ATOM 2027 O O . LEU A 1 275 ? -15.089 -5.705 -11.672 1.00 21.70 275 LEU A O 1
ATOM 2032 N N . GLU A 1 276 ? -13.101 -6.772 -11.776 1.00 23.45 276 GLU A N 1
ATOM 2033 C CA . GLU A 1 276 ? -12.761 -6.551 -10.375 1.00 25.61 276 GLU A CA 1
ATOM 2034 C C . GLU A 1 276 ? -12.788 -5.083 -9.973 1.00 32.40 276 GLU A C 1
ATOM 2035 O O . GLU A 1 276 ? -13.146 -4.747 -8.842 1.00 31.75 276 GLU A O 1
ATOM 2041 N N . CYS A 1 277 ? -12.416 -4.206 -10.897 1.00 31.25 277 CYS A N 1
ATOM 2042 C CA . CYS A 1 277 ? -12.394 -2.787 -10.591 1.00 33.72 277 CYS A CA 1
ATOM 2043 C C . CYS A 1 277 ? -13.588 -2.031 -11.162 1.00 31.11 277 CYS A C 1
ATOM 2044 O O . CYS A 1 277 ? -13.688 -0.820 -10.997 1.00 33.75 277 CYS A O 1
ATOM 2047 N N . THR A 1 278 ? -14.491 -2.732 -11.835 1.00 25.96 278 THR A N 1
ATOM 2048 C CA . THR A 1 278 ? -15.656 -2.073 -12.405 1.00 27.90 278 THR A CA 1
ATOM 2049 C C . THR A 1 278 ? -16.939 -2.506 -11.713 1.00 31.69 278 THR A C 1
ATOM 2050 O O . THR A 1 278 ? -17.743 -1.665 -11.308 1.00 35.57 278 THR A O 1
ATOM 2054 N N . PHE A 1 279 ? -17.141 -3.818 -11.590 1.00 29.57 279 PHE A N 1
ATOM 2055 C CA . PHE A 1 279 ? -18.335 -4.334 -10.936 1.00 22.19 279 PHE A CA 1
ATOM 2056 C C . PHE A 1 279 ? -18.033 -5.484 -10.002 1.00 25.40 279 PHE A C 1
ATOM 2057 O O . PHE A 1 279 ? -18.376 -6.630 -10.292 1.00 30.12 279 PHE A O 1
ATOM 2065 N N . PRO A 1 280 ? -17.375 -5.202 -8.868 1.00 22.99 280 PRO A N 1
ATOM 2066 C CA . PRO A 1 280 ? -17.060 -6.270 -7.916 1.00 24.75 280 PRO A CA 1
ATOM 2067 C C . PRO A 1 280 ? -18.302 -6.694 -7.137 1.00 25.99 280 PRO A C 1
ATOM 2068 O O . PRO A 1 280 ? -19.182 -5.880 -6.880 1.00 28.03 280 PRO A O 1
ATOM 2072 N N . ASN A 1 281 ? -18.380 -7.975 -6.791 1.00 31.65 281 ASN A N 1
ATOM 2073 C CA . ASN A 1 281 ? -19.508 -8.509 -6.023 1.00 34.22 281 ASN A CA 1
ATOM 2074 C C . ASN A 1 281 ? -20.872 -8.394 -6.713 1.00 32.59 281 ASN A C 1
ATOM 2075 O O . ASN A 1 281 ? -21.821 -7.849 -6.158 1.00 28.46 281 ASN A O 1
ATOM 2080 N N . THR A 1 282 ? -20.957 -8.913 -7.933 1.00 32.96 282 THR A N 1
ATOM 2081 C CA . THR A 1 282 ? -22.197 -8.903 -8.697 1.00 26.93 282 THR A CA 1
ATOM 2082 C C . THR A 1 282 ? -22.071 -9.932 -9.795 1.00 25.93 282 THR A C 1
ATOM 2083 O O . THR A 1 282 ? -20.977 -10.178 -10.296 1.00 28.09 282 THR A O 1
ATOM 2087 N N . GLY A 1 283 ? -23.192 -10.541 -10.159 1.00 23.91 283 GLY A N 1
ATOM 2088 C CA . GLY A 1 283 ? -23.169 -11.555 -11.189 1.00 23.06 283 GLY A CA 1
ATOM 2089 C C . GLY A 1 283 ? -22.511 -11.086 -12.468 1.00 28.81 283 GLY A C 1
ATOM 2090 O O . GLY A 1 283 ? -22.926 -10.092 -13.069 1.00 30.84 283 GLY A O 1
ATOM 2091 N N . ALA A 1 284 ? -21.471 -11.799 -12.883 1.00 27.09 284 ALA A N 1
ATOM 2092 C CA . ALA A 1 284 ? -20.756 -11.471 -14.108 1.00 24.61 284 ALA A CA 1
ATOM 2093 C C . ALA A 1 284 ? -20.212 -12.768 -14.667 1.00 23.12 284 ALA A C 1
ATOM 2094 O O . ALA A 1 284 ? -19.788 -13.649 -13.920 1.00 23.07 284 ALA A O 1
ATOM 2096 N N . ARG A 1 285 ? -20.217 -12.888 -15.986 1.00 20.97 285 ARG A N 1
ATOM 2097 C CA . ARG A 1 285 ? -19.730 -14.107 -16.601 1.00 20.86 285 ARG A CA 1
ATOM 2098 C C . ARG A 1 285 ? -18.552 -13.886 -17.539 1.00 19.23 285 ARG A C 1
ATOM 2099 O O . ARG A 1 285 ? -18.705 -13.286 -18.604 1.00 20.38 285 ARG A O 1
ATOM 2107 N N . ILE A 1 286 ? -17.374 -14.362 -17.140 1.00 16.19 286 ILE A N 1
ATOM 2108 C CA . ILE A 1 286 ? -16.192 -14.238 -17.990 1.00 20.74 286 ILE A CA 1
ATOM 2109 C C . ILE A 1 286 ? -16.108 -15.525 -18.809 1.00 25.92 286 ILE A C 1
ATOM 2110 O O . ILE A 1 286 ? -15.765 -16.598 -18.284 1.00 22.52 286 ILE A O 1
ATOM 2115 N N . MET A 1 287 ? -16.447 -15.409 -20.091 1.00 20.68 287 MET A N 1
ATOM 2116 C CA . MET A 1 287 ? -16.445 -16.548 -21.004 1.00 24.17 287 MET A CA 1
ATOM 2117 C C . MET A 1 287 ? -15.224 -16.490 -21.920 1.00 29.54 287 MET A C 1
ATOM 2118 O O . MET A 1 287 ? -15.165 -15.672 -22.848 1.00 32.59 287 MET A O 1
ATOM 2123 N N . MET A 1 288 ? -14.258 -17.369 -21.672 1.00 22.52 288 MET A N 1
ATOM 2124 C CA . MET A 1 288 ? -13.031 -17.395 -22.455 1.00 20.39 288 MET A CA 1
ATOM 2125 C C . MET A 1 288 ? -13.034 -18.498 -23.520 1.00 23.67 288 MET A C 1
ATOM 2126 O O . MET A 1 288 ? -13.241 -19.675 -23.212 1.00 26.01 288 MET A O 1
ATOM 2131 N N . PHE A 1 289 ? -12.824 -18.118 -24.777 1.00 18.50 289 PHE A N 1
ATOM 2132 C CA . PHE A 1 289 ? -12.812 -19.093 -25.860 1.00 22.38 289 PHE A CA 1
ATOM 2133 C C . PHE A 1 289 ? -11.387 -19.311 -26.305 1.00 24.10 289 PHE A C 1
ATOM 2134 O O . PHE A 1 289 ? -10.727 -18.389 -26.772 1.00 22.16 289 PHE A O 1
ATOM 2142 N N . ILE A 1 290 ? -10.932 -20.551 -26.159 1.00 23.84 290 ILE A N 1
ATOM 2143 C CA . ILE A 1 290 ? -9.578 -20.932 -26.502 1.00 30.43 290 ILE A CA 1
ATOM 2144 C C . ILE A 1 290 ? -9.447 -21.809 -27.748 1.00 28.75 290 ILE A C 1
ATOM 2145 O O . ILE A 1 290 ? -10.305 -22.643 -28.019 1.00 33.87 290 ILE A O 1
ATOM 2150 N N . GLY A 1 291 ? -8.368 -21.602 -28.506 1.00 26.40 291 GLY A N 1
ATOM 2151 C CA . GLY A 1 291 ? -8.122 -22.383 -29.710 1.00 16.39 291 GLY A CA 1
ATOM 2152 C C . GLY A 1 291 ? -6.768 -23.079 -29.650 1.00 17.28 291 GLY A C 1
ATOM 2153 O O . GLY A 1 291 ? -6.325 -23.732 -30.605 1.00 12.55 291 GLY A O 1
ATOM 2154 N N . GLY A 1 292 ? -6.106 -22.945 -28.509 1.00 14.99 292 GLY A N 1
ATOM 2155 C CA . GLY A 1 292 ? -4.804 -23.557 -28.338 1.00 13.45 292 GLY A CA 1
ATOM 2156 C C . GLY A 1 292 ? -4.251 -23.232 -26.968 1.00 15.77 292 GLY A C 1
ATOM 2157 O O . GLY A 1 292 ? -4.850 -22.449 -26.221 1.00 17.74 292 GLY A O 1
ATOM 2158 N N . PRO A 1 293 ? -3.098 -23.808 -26.610 1.00 13.06 293 PRO A N 1
ATOM 2159 C CA . PRO A 1 293 ? -2.495 -23.557 -25.303 1.00 6.23 293 PRO A CA 1
ATOM 2160 C C . PRO A 1 293 ? -1.808 -22.214 -25.167 1.00 14.12 293 PRO A C 1
ATOM 2161 O O . PRO A 1 293 ? -1.438 -21.592 -26.163 1.00 19.15 293 PRO A O 1
ATOM 2165 N N . ALA A 1 294 ? -1.646 -21.766 -23.922 1.00 22.51 294 ALA A N 1
ATOM 2166 C CA . ALA A 1 294 ? -0.964 -20.503 -23.648 1.00 27.46 294 ALA A CA 1
ATOM 2167 C C . ALA A 1 294 ? 0.525 -20.790 -23.854 1.00 32.69 294 ALA A C 1
ATOM 2168 O O . ALA A 1 294 ? 1.090 -21.696 -23.232 1.00 33.40 294 ALA A O 1
ATOM 2170 N N . THR A 1 295 ? 1.153 -20.017 -24.730 1.00 29.41 295 THR A N 1
ATOM 2171 C CA . THR A 1 295 ? 2.555 -20.221 -25.055 1.00 27.64 295 THR A CA 1
ATOM 2172 C C . THR A 1 295 ? 3.465 -19.065 -24.645 1.00 29.06 295 THR A C 1
ATOM 2173 O O . THR A 1 295 ? 4.667 -19.082 -24.907 1.00 24.10 295 THR A O 1
ATOM 2177 N N . GLN A 1 296 ? 2.898 -18.068 -23.982 1.00 31.97 296 GLN A N 1
ATOM 2178 C CA . GLN A 1 296 ? 3.686 -16.920 -23.562 1.00 34.03 296 GLN A CA 1
ATOM 2179 C C . GLN A 1 296 ? 3.220 -16.410 -22.197 1.00 31.74 296 GLN A C 1
ATOM 2180 O O . GLN A 1 296 ? 2.855 -15.255 -22.062 1.00 31.53 296 GLN A O 1
ATOM 2186 N N . GLY A 1 297 ? 3.253 -17.294 -21.195 1.00 42.61 297 GLY A N 1
ATOM 2187 C CA . GLY A 1 297 ? 2.831 -16.981 -19.827 1.00 39.45 297 GLY A CA 1
ATOM 2188 C C . GLY A 1 297 ? 3.179 -15.597 -19.304 1.00 39.27 297 GLY A C 1
ATOM 2189 O O . GLY A 1 297 ? 3.835 -14.832 -20.012 1.00 41.82 297 GLY A O 1
ATOM 2190 N N . PRO A 1 298 ? 2.781 -15.239 -18.067 1.00 37.53 298 PRO A N 1
ATOM 2191 C CA . PRO A 1 298 ? 2.026 -15.962 -17.030 1.00 38.41 298 PRO A CA 1
ATOM 2192 C C . PRO A 1 298 ? 0.836 -16.793 -17.511 1.00 39.48 298 PRO A C 1
ATOM 2193 O O . PRO A 1 298 ? -0.087 -16.270 -18.137 1.00 37.34 298 PRO A O 1
ATOM 2197 N N . GLY A 1 299 ? 0.864 -18.083 -17.182 1.00 37.20 299 GLY A N 1
ATOM 2198 C CA . GLY A 1 299 ? -0.192 -18.990 -17.579 1.00 35.15 299 GLY A CA 1
ATOM 2199 C C . GLY A 1 299 ? 0.281 -19.891 -18.700 1.00 38.79 299 GLY A C 1
ATOM 2200 O O . GLY A 1 299 ? -0.461 -20.751 -19.173 1.00 42.76 299 GLY A O 1
ATOM 2201 N N . MET A 1 300 ? 1.525 -19.685 -19.123 1.00 38.59 300 MET A N 1
ATOM 2202 C CA . MET A 1 300 ? 2.134 -20.453 -20.204 1.00 38.15 300 MET A CA 1
ATOM 2203 C C . MET A 1 300 ? 2.083 -21.952 -19.910 1.00 40.49 300 MET A C 1
ATOM 2204 O O . MET A 1 300 ? 2.422 -22.392 -18.810 1.00 38.58 300 MET A O 1
ATOM 2209 N N . VAL A 1 301 ? 1.685 -22.730 -20.913 1.00 38.32 301 VAL A N 1
ATOM 2210 C CA . VAL A 1 301 ? 1.547 -24.176 -20.787 1.00 32.86 301 VAL A CA 1
ATOM 2211 C C . VAL A 1 301 ? 2.535 -24.990 -21.645 1.00 29.01 301 VAL A C 1
ATOM 2212 O O . VAL A 1 301 ? 2.739 -26.177 -21.417 1.00 22.24 301 VAL A O 1
ATOM 2216 N N . VAL A 1 302 ? 3.147 -24.346 -22.630 1.00 32.23 302 VAL A N 1
ATOM 2217 C CA . VAL A 1 302 ? 4.124 -25.003 -23.503 1.00 31.78 302 VAL A CA 1
ATOM 2218 C C . VAL A 1 302 ? 4.899 -23.923 -24.272 1.00 37.86 302 VAL A C 1
ATOM 2219 O O . VAL A 1 302 ? 4.571 -22.739 -24.189 1.00 44.49 302 VAL A O 1
ATOM 2223 N N . GLY A 1 303 ? 5.928 -24.325 -25.008 1.00 38.18 303 GLY A N 1
ATOM 2224 C CA . GLY A 1 303 ? 6.702 -23.363 -25.773 1.00 37.22 303 GLY A CA 1
ATOM 2225 C C . GLY A 1 303 ? 6.276 -23.338 -27.230 1.00 39.24 303 GLY A C 1
ATOM 2226 O O . GLY A 1 303 ? 5.568 -24.240 -27.691 1.00 40.76 303 GLY A O 1
ATOM 2227 N N . ASP A 1 304 ? 6.717 -22.322 -27.965 1.00 35.89 304 ASP A N 1
ATOM 2228 C CA . ASP A 1 304 ? 6.348 -22.193 -29.374 1.00 36.68 304 ASP A CA 1
ATOM 2229 C C . ASP A 1 304 ? 7.051 -23.157 -30.341 1.00 37.04 304 ASP A C 1
ATOM 2230 O O . ASP A 1 304 ? 6.796 -23.130 -31.548 1.00 36.84 304 ASP A O 1
ATOM 2235 N N . GLU A 1 305 ? 7.930 -24.006 -29.822 1.00 39.96 305 GLU A N 1
ATOM 2236 C CA . GLU A 1 305 ? 8.632 -24.966 -30.670 1.00 44.42 305 GLU A CA 1
ATOM 2237 C C . GLU A 1 305 ? 7.786 -26.213 -30.896 1.00 44.36 305 GLU A C 1
ATOM 2238 O O . GLU A 1 305 ? 7.679 -27.070 -30.011 1.00 42.19 305 GLU A O 1
ATOM 2244 N N . LEU A 1 306 ? 7.188 -26.315 -32.078 1.00 40.18 306 LEU A N 1
ATOM 2245 C CA . LEU A 1 306 ? 6.364 -27.471 -32.406 1.00 43.43 306 LEU A CA 1
ATOM 2246 C C . LEU A 1 306 ? 7.110 -28.774 -32.160 1.00 46.94 306 LEU A C 1
ATOM 2247 O O . LEU A 1 306 ? 6.506 -29.801 -31.850 1.00 47.08 306 LEU A O 1
ATOM 2252 N N . LYS A 1 307 ? 8.428 -28.725 -32.302 1.00 56.79 307 LYS A N 1
ATOM 2253 C CA . LYS A 1 307 ? 9.263 -29.897 -32.086 1.00 61.26 307 LYS A CA 1
ATOM 2254 C C . LYS A 1 307 ? 8.844 -30.561 -30.781 1.00 62.33 307 LYS A C 1
ATOM 2255 O O . LYS A 1 307 ? 8.600 -31.766 -30.743 1.00 65.94 307 LYS A O 1
ATOM 2261 N N . THR A 1 308 ? 8.736 -29.762 -29.721 1.00 58.19 308 THR A N 1
ATOM 2262 C CA . THR A 1 308 ? 8.349 -30.273 -28.409 1.00 53.03 308 THR A CA 1
ATOM 2263 C C . THR A 1 308 ? 6.842 -30.378 -28.203 1.00 47.15 308 THR A C 1
ATOM 2264 O O . THR A 1 308 ? 6.109 -29.420 -28.410 1.00 46.18 308 THR A O 1
ATOM 2268 N N . PRO A 1 309 ? 6.368 -31.556 -27.777 1.00 41.89 309 PRO A N 1
ATOM 2269 C CA . PRO A 1 309 ? 4.946 -31.816 -27.531 1.00 41.17 309 PRO A CA 1
ATOM 2270 C C . PRO A 1 309 ? 4.394 -31.226 -26.230 1.00 39.71 309 PRO A C 1
ATOM 2271 O O . PRO A 1 309 ? 5.147 -30.850 -25.328 1.00 40.54 309 PRO A O 1
ATOM 2275 N N . ILE A 1 310 ? 3.070 -31.145 -26.145 1.00 35.57 310 ILE A N 1
ATOM 2276 C CA . ILE A 1 310 ? 2.409 -30.646 -24.944 1.00 33.92 310 ILE A CA 1
ATOM 2277 C C . ILE A 1 310 ? 2.478 -31.786 -23.910 1.00 31.94 310 ILE A C 1
ATOM 2278 O O . ILE A 1 310 ? 2.271 -32.952 -24.254 1.00 27.08 310 ILE A O 1
ATOM 2283 N N . ARG A 1 311 ? 2.763 -31.459 -22.653 1.00 20.58 311 ARG A N 1
ATOM 2284 C CA . ARG A 1 311 ? 2.874 -32.493 -21.635 1.00 26.74 311 ARG A CA 1
ATOM 2285 C C . ARG A 1 311 ? 1.747 -33.516 -21.684 1.00 31.74 311 ARG A C 1
ATOM 2286 O O . ARG A 1 311 ? 0.607 -33.202 -22.043 1.00 26.30 311 ARG A O 1
ATOM 2294 N N . SER A 1 312 ? 2.101 -34.750 -21.339 1.00 31.29 312 SER A N 1
ATOM 2295 C CA . SER A 1 312 ? 1.166 -35.860 -21.282 1.00 34.07 312 SER A CA 1
ATOM 2296 C C . SER A 1 312 ? 1.269 -36.283 -19.826 1.00 35.69 312 SER A C 1
ATOM 2297 O O . SER A 1 312 ? 2.153 -35.797 -19.117 1.00 41.80 312 SER A O 1
ATOM 2300 N N . TRP A 1 313 ? 0.382 -37.157 -19.357 1.00 34.01 313 TRP A N 1
ATOM 2301 C CA . TRP A 1 313 ? 0.472 -37.596 -17.962 1.00 31.52 313 TRP A CA 1
ATOM 2302 C C . TRP A 1 313 ? 1.824 -38.271 -17.708 1.00 32.45 313 TRP A C 1
ATOM 2303 O O . TRP A 1 313 ? 2.407 -38.100 -16.642 1.00 26.54 313 TRP A O 1
ATOM 2314 N N . HIS A 1 314 ? 2.315 -39.039 -18.681 1.00 33.67 314 HIS A N 1
ATOM 2315 C CA . HIS A 1 314 ? 3.608 -39.699 -18.534 1.00 39.22 314 HIS A CA 1
ATOM 2316 C C . HIS A 1 314 ? 4.644 -38.627 -18.269 1.00 40.16 314 HIS A C 1
ATOM 2317 O O . HIS A 1 314 ? 5.423 -38.716 -17.310 1.00 32.60 314 HIS A O 1
ATOM 2324 N N . ASP A 1 315 ? 4.639 -37.609 -19.128 1.00 41.32 315 ASP A N 1
ATOM 2325 C CA . ASP A 1 315 ? 5.572 -36.498 -19.007 1.00 43.79 315 ASP A CA 1
ATOM 2326 C C . ASP A 1 315 ? 5.507 -35.870 -17.621 1.00 44.53 315 ASP A C 1
ATOM 2327 O O . ASP A 1 315 ? 6.535 -35.523 -17.041 1.00 41.99 315 ASP A O 1
ATOM 2332 N N . ILE A 1 316 ? 4.296 -35.743 -17.086 1.00 48.03 316 ILE A N 1
ATOM 2333 C CA . ILE A 1 316 ? 4.104 -35.130 -15.776 1.00 53.31 316 ILE A CA 1
ATOM 2334 C C . ILE A 1 316 ? 4.649 -35.994 -14.644 1.00 54.11 316 ILE A C 1
ATOM 2335 O O . ILE A 1 316 ? 5.116 -35.475 -13.628 1.00 51.79 316 ILE A O 1
ATOM 2340 N N . ASP A 1 317 ? 4.598 -37.311 -14.822 1.00 57.62 317 ASP A N 1
ATOM 2341 C CA . ASP A 1 317 ? 5.071 -38.225 -13.790 1.00 64.76 317 ASP A CA 1
ATOM 2342 C C . ASP A 1 317 ? 6.586 -38.359 -13.789 1.00 67.25 317 ASP A C 1
ATOM 2343 O O . ASP A 1 317 ? 7.196 -38.584 -12.741 1.00 69.18 317 ASP A O 1
ATOM 2348 N N . LYS A 1 318 ? 7.194 -38.219 -14.961 1.00 67.34 318 LYS A N 1
ATOM 2349 C CA . LYS A 1 318 ? 8.640 -38.326 -15.066 1.00 68.44 318 LYS A CA 1
ATOM 2350 C C . LYS A 1 318 ? 9.297 -36.955 -14.949 1.00 67.05 318 LYS A C 1
ATOM 2351 O O . LYS A 1 318 ? 10.406 -36.742 -15.442 1.00 72.22 318 LYS A O 1
ATOM 2357 N N . ASP A 1 319 ? 8.603 -36.027 -14.295 1.00 62.39 319 ASP A N 1
ATOM 2358 C CA . ASP A 1 319 ? 9.115 -34.677 -14.092 1.00 59.65 319 ASP A CA 1
ATOM 2359 C C . ASP A 1 319 ? 9.683 -34.071 -15.372 1.00 61.28 319 ASP A C 1
ATOM 2360 O O . ASP A 1 319 ? 10.794 -33.549 -15.382 1.00 62.40 319 ASP A O 1
ATOM 2365 N N . ASN A 1 320 ? 8.910 -34.152 -16.449 1.00 59.50 320 ASN A N 1
ATOM 2366 C CA . ASN A 1 320 ? 9.311 -33.616 -17.743 1.00 56.75 320 ASN A CA 1
ATOM 2367 C C . ASN A 1 320 ? 8.212 -32.661 -18.231 1.00 58.06 320 ASN A C 1
ATOM 2368 O O . ASN A 1 320 ? 7.676 -32.821 -19.330 1.00 59.08 320 ASN A O 1
ATOM 2373 N N . ALA A 1 321 ? 7.880 -31.671 -17.401 1.00 54.85 321 ALA A N 1
ATOM 2374 C CA . ALA A 1 321 ? 6.850 -30.683 -17.729 1.00 49.66 321 ALA A CA 1
ATOM 2375 C C . ALA A 1 321 ? 7.111 -29.390 -16.956 1.00 52.44 321 ALA A C 1
ATOM 2376 O O . ALA A 1 321 ? 6.411 -29.072 -15.989 1.00 55.17 321 ALA A O 1
ATOM 2378 N N . LYS A 1 322 ? 8.113 -28.641 -17.407 1.00 50.62 322 LYS A N 1
ATOM 2379 C CA . LYS A 1 322 ? 8.530 -27.400 -16.757 1.00 46.31 322 LYS A CA 1
ATOM 2380 C C . LYS A 1 322 ? 7.502 -26.286 -16.562 1.00 46.34 322 LYS A C 1
ATOM 2381 O O . LYS A 1 322 ? 7.697 -25.411 -15.718 1.00 40.60 322 LYS A O 1
ATOM 2387 N N . TYR A 1 323 ? 6.407 -26.312 -17.312 1.00 44.33 323 TYR A N 1
ATOM 2388 C CA . TYR A 1 323 ? 5.417 -25.247 -17.188 1.00 44.24 323 TYR A CA 1
ATOM 2389 C C . TYR A 1 323 ? 4.239 -25.522 -16.262 1.00 40.39 323 TYR A C 1
ATOM 2390 O O . TYR A 1 323 ? 3.725 -24.604 -15.619 1.00 34.91 323 TYR A O 1
ATOM 2399 N N . VAL A 1 324 ? 3.825 -26.782 -16.196 1.00 37.06 324 VAL A N 1
ATOM 2400 C CA . VAL A 1 324 ? 2.686 -27.193 -15.381 1.00 37.20 324 VAL A CA 1
ATOM 2401 C C . VAL A 1 324 ? 2.482 -26.474 -14.047 1.00 41.47 324 VAL A C 1
ATOM 2402 O O . VAL A 1 324 ? 1.521 -25.719 -13.885 1.00 42.99 324 VAL A O 1
ATOM 2406 N N . LYS A 1 325 ? 3.373 -26.699 -13.090 1.00 43.48 325 LYS A N 1
ATOM 2407 C CA . LYS A 1 325 ? 3.224 -26.074 -11.786 1.00 44.93 325 LYS A CA 1
ATOM 2408 C C . LYS A 1 325 ? 3.166 -24.553 -11.785 1.00 45.01 325 LYS A C 1
ATOM 2409 O O . LYS A 1 325 ? 2.354 -23.958 -11.075 1.00 45.31 325 LYS A O 1
ATOM 2415 N N . LYS A 1 326 ? 4.023 -23.915 -12.573 1.00 43.59 326 LYS A N 1
ATOM 2416 C CA . LYS A 1 326 ? 4.043 -22.457 -12.603 1.00 39.01 326 LYS A CA 1
ATOM 2417 C C . LYS A 1 326 ? 2.767 -21.913 -13.241 1.00 36.29 326 LYS A C 1
ATOM 2418 O O . LYS A 1 326 ? 2.151 -20.979 -12.716 1.00 25.53 326 LYS A O 1
ATOM 2424 N N . GLY A 1 327 ? 2.373 -22.508 -14.366 1.00 32.90 327 GLY A N 1
ATOM 2425 C CA . GLY A 1 327 ? 1.169 -22.080 -15.053 1.00 32.69 327 GLY A CA 1
ATOM 2426 C C . GLY A 1 327 ? -0.064 -22.342 -14.205 1.00 36.86 327 GLY A C 1
ATOM 2427 O O . GLY A 1 327 ? -0.980 -21.516 -14.135 1.00 36.19 327 GLY A O 1
ATOM 2428 N N . THR A 1 328 ? -0.082 -23.497 -13.549 1.00 32.96 328 THR A N 1
ATOM 2429 C CA . THR A 1 328 ? -1.200 -23.873 -12.705 1.00 29.80 328 THR A CA 1
ATOM 2430 C C . THR A 1 328 ? -1.405 -22.834 -11.633 1.00 35.97 328 THR A C 1
ATOM 2431 O O . THR A 1 328 ? -2.527 -22.391 -11.379 1.00 42.75 328 THR A O 1
ATOM 2435 N N . LYS A 1 329 ? -0.307 -22.449 -11.003 1.00 36.79 329 LYS A N 1
ATOM 2436 C CA . LYS A 1 329 ? -0.346 -21.462 -9.946 1.00 39.26 329 LYS A CA 1
ATOM 2437 C C . LYS A 1 329 ? -0.995 -20.160 -10.443 1.00 38.50 329 LYS A C 1
ATOM 2438 O O . LYS A 1 329 ? -1.756 -19.518 -9.712 1.00 38.10 329 LYS A O 1
ATOM 2444 N N . HIS A 1 330 ? -0.713 -19.785 -11.689 1.00 33.45 330 HIS A N 1
ATOM 2445 C CA . HIS A 1 330 ? -1.260 -18.550 -12.254 1.00 34.51 330 HIS A CA 1
ATOM 2446 C C . HIS A 1 330 ? -2.776 -18.523 -12.369 1.00 34.89 330 HIS A C 1
ATOM 2447 O O . HIS A 1 330 ? -3.407 -17.530 -12.011 1.00 32.95 330 HIS A O 1
ATOM 2454 N N . PHE A 1 331 ? -3.370 -19.599 -12.872 1.00 32.42 331 PHE A N 1
ATOM 2455 C CA . PHE A 1 331 ? -4.816 -19.619 -13.010 1.00 35.63 331 PHE A CA 1
ATOM 2456 C C . PHE A 1 331 ? -5.526 -19.833 -11.680 1.00 37.48 331 PHE A C 1
ATOM 2457 O O . PHE A 1 331 ? -6.698 -19.475 -11.529 1.00 34.64 331 PHE A O 1
ATOM 2465 N N . GLU A 1 332 ? -4.807 -20.399 -10.712 1.00 40.44 332 GLU A N 1
ATOM 2466 C CA . GLU A 1 332 ? -5.362 -20.636 -9.383 1.00 34.49 332 GLU A CA 1
ATOM 2467 C C . GLU A 1 332 ? -5.515 -19.313 -8.653 1.00 33.29 332 GLU A C 1
ATOM 2468 O O . GLU A 1 332 ? -6.498 -19.095 -7.945 1.00 35.06 332 GLU A O 1
ATOM 2474 N N . ALA A 1 333 ? -4.549 -18.420 -8.821 1.00 28.26 333 ALA A N 1
ATOM 2475 C CA . ALA A 1 333 ? -4.657 -17.117 -8.177 1.00 28.19 333 ALA A CA 1
ATOM 2476 C C . ALA A 1 333 ? -5.826 -16.378 -8.829 1.00 25.89 333 ALA A C 1
ATOM 2477 O O . ALA A 1 333 ? -6.641 -15.761 -8.137 1.00 27.49 333 ALA A O 1
ATOM 2479 N N . LEU A 1 334 ? -5.900 -16.442 -10.160 1.00 22.41 334 LEU A N 1
ATOM 2480 C CA . LEU A 1 334 ? -6.985 -15.801 -10.900 1.00 22.12 334 LEU A CA 1
ATOM 2481 C C . LEU A 1 334 ? -8.310 -16.394 -10.436 1.00 21.69 334 LEU A C 1
ATOM 2482 O O . LEU A 1 334 ? -9.251 -15.672 -10.109 1.00 16.21 334 LEU A O 1
ATOM 2487 N N . ALA A 1 335 ? -8.379 -17.717 -10.395 1.00 20.76 335 ALA A N 1
ATOM 2488 C CA . ALA A 1 335 ? -9.597 -18.365 -9.937 1.00 25.46 335 ALA A CA 1
ATOM 2489 C C . ALA A 1 335 ? -10.003 -17.763 -8.580 1.00 27.54 335 ALA A C 1
ATOM 2490 O O . ALA A 1 335 ? -11.133 -17.313 -8.420 1.00 33.92 335 ALA A O 1
ATOM 2492 N N . ASN A 1 336 ? -9.089 -17.735 -7.612 1.00 29.34 336 ASN A N 1
ATOM 2493 C CA . ASN A 1 336 ? -9.406 -17.162 -6.306 1.00 29.37 336 ASN A CA 1
ATOM 2494 C C . ASN A 1 336 ? -9.766 -15.684 -6.389 1.00 29.21 336 ASN A C 1
ATOM 2495 O O . ASN A 1 336 ? -10.624 -15.208 -5.646 1.00 26.57 336 ASN A O 1
ATOM 2500 N N . ARG A 1 337 ? -9.112 -14.948 -7.281 1.00 28.50 337 ARG A N 1
ATOM 2501 C CA . ARG A 1 337 ? -9.420 -13.527 -7.424 1.00 30.13 337 ARG A CA 1
ATOM 2502 C C . ARG A 1 337 ? -10.885 -13.345 -7.828 1.00 28.32 337 ARG A C 1
ATOM 2503 O O . ARG A 1 337 ? -11.648 -12.670 -7.150 1.00 27.40 337 ARG A O 1
ATOM 2511 N N . ALA A 1 338 ? -11.274 -13.979 -8.926 1.00 27.64 338 ALA A N 1
ATOM 2512 C CA . ALA A 1 338 ? -12.635 -13.891 -9.429 1.00 28.49 338 ALA A CA 1
ATOM 2513 C C . ALA A 1 338 ? -13.677 -14.507 -8.499 1.00 31.95 338 ALA A C 1
ATOM 2514 O O . ALA A 1 338 ? -14.748 -13.933 -8.285 1.00 36.28 338 ALA A O 1
ATOM 2516 N N . ALA A 1 339 ? -13.376 -15.680 -7.952 1.00 33.54 339 ALA A N 1
ATOM 2517 C CA . ALA A 1 339 ? -14.324 -16.350 -7.068 1.00 33.20 339 ALA A CA 1
ATOM 2518 C C . ALA A 1 339 ? -14.634 -15.506 -5.842 1.00 31.62 339 ALA A C 1
ATOM 2519 O O . ALA A 1 339 ? -15.737 -15.566 -5.316 1.00 38.74 339 ALA A O 1
ATOM 2521 N N . THR A 1 340 ? -13.660 -14.721 -5.391 1.00 33.14 340 THR A N 1
ATOM 2522 C CA . THR A 1 340 ? -13.837 -13.873 -4.213 1.00 30.41 340 THR A CA 1
ATOM 2523 C C . THR A 1 340 ? -14.730 -12.691 -4.554 1.00 32.93 340 THR A C 1
ATOM 2524 O O . THR A 1 340 ? -15.574 -12.289 -3.754 1.00 36.15 340 THR A O 1
ATOM 2528 N N . THR A 1 341 ? -14.523 -12.140 -5.747 1.00 28.83 341 THR A N 1
ATOM 2529 C CA . THR A 1 341 ? -15.282 -11.000 -6.223 1.00 25.61 341 THR A CA 1
ATOM 2530 C C . THR A 1 341 ? -16.705 -11.420 -6.624 1.00 30.14 341 THR A C 1
ATOM 2531 O O . THR A 1 341 ? -17.589 -10.574 -6.771 1.00 30.23 341 THR A O 1
ATOM 2535 N N . GLY A 1 342 ? -16.922 -12.725 -6.789 1.00 29.13 342 GLY A N 1
ATOM 2536 C CA . GLY A 1 342 ? -18.238 -13.231 -7.156 1.00 28.64 342 GLY A CA 1
ATOM 2537 C C . GLY A 1 342 ? -18.487 -13.286 -8.653 1.00 30.11 342 GLY A C 1
ATOM 2538 O O . GLY A 1 342 ? -19.614 -13.107 -9.118 1.00 29.35 342 GLY A O 1
ATOM 2539 N N . HIS A 1 343 ? -17.428 -13.554 -9.407 1.00 30.53 343 HIS A N 1
ATOM 2540 C CA . HIS A 1 343 ? -17.502 -13.610 -10.860 1.00 25.56 343 HIS A CA 1
ATOM 2541 C C . HIS A 1 343 ? -17.233 -15.016 -11.372 1.00 25.61 343 HIS A C 1
ATOM 2542 O O . HIS A 1 343 ? -16.358 -15.705 -10.856 1.00 29.71 343 HIS A O 1
ATOM 2549 N N . VAL A 1 344 ? -17.980 -15.440 -12.389 1.00 24.67 344 VAL A N 1
ATOM 2550 C CA . VAL A 1 344 ? -17.815 -16.778 -12.946 1.00 16.53 344 VAL A CA 1
ATOM 2551 C C . VAL A 1 344 ? -16.915 -16.809 -14.165 1.00 14.81 344 VAL A C 1
ATOM 2552 O O . VAL A 1 344 ? -16.930 -15.895 -14.985 1.00 26.81 344 VAL A O 1
ATOM 2556 N N . ILE A 1 345 ? -16.134 -17.874 -14.287 1.00 18.36 345 ILE A N 1
ATOM 2557 C CA . ILE A 1 345 ? -15.218 -18.026 -15.414 1.00 22.93 345 ILE A CA 1
ATOM 2558 C C . ILE A 1 345 ? -15.511 -19.289 -16.221 1.00 24.85 345 ILE A C 1
ATOM 2559 O O . ILE A 1 345 ? -15.360 -20.402 -15.707 1.00 25.55 345 ILE A O 1
ATOM 2564 N N . ASP A 1 346 ? -15.940 -19.123 -17.471 1.00 19.35 346 ASP A N 1
ATOM 2565 C CA . ASP A 1 346 ? -16.178 -20.280 -18.326 1.00 19.07 346 ASP A CA 1
ATOM 2566 C C . ASP A 1 346 ? -14.974 -20.388 -19.246 1.00 18.41 346 ASP A C 1
ATOM 2567 O O . ASP A 1 346 ? -14.409 -19.377 -19.652 1.00 15.53 346 ASP A O 1
ATOM 2572 N N . ILE A 1 347 ? -14.588 -21.614 -19.571 1.00 18.10 347 ILE A N 1
ATOM 2573 C CA . ILE A 1 347 ? -13.479 -21.851 -20.482 1.00 15.22 347 ILE A CA 1
ATOM 2574 C C . ILE A 1 347 ? -14.015 -22.710 -21.609 1.00 14.56 347 ILE A C 1
ATOM 2575 O O . ILE A 1 347 ? -14.479 -23.817 -21.368 1.00 22.05 347 ILE A O 1
ATOM 2580 N N . TYR A 1 348 ? -13.988 -22.206 -22.833 1.00 14.93 348 TYR A N 1
ATOM 2581 C CA . TYR A 1 348 ? -14.445 -23.013 -23.957 1.00 20.41 348 TYR A CA 1
ATOM 2582 C C . TYR A 1 348 ? -13.241 -23.265 -24.857 1.00 21.26 348 TYR A C 1
ATOM 2583 O O . TYR A 1 348 ? -12.793 -22.369 -25.580 1.00 23.90 348 TYR A O 1
ATOM 2592 N N . ALA A 1 349 ? -12.723 -24.489 -24.801 1.00 17.23 349 ALA A N 1
ATOM 2593 C CA . ALA A 1 349 ? -11.543 -24.872 -25.568 1.00 22.90 349 ALA A CA 1
ATOM 2594 C C . ALA A 1 349 ? -11.789 -25.859 -26.701 1.00 21.68 349 ALA A C 1
ATOM 2595 O O . ALA A 1 349 ? -12.317 -26.952 -26.482 1.00 30.98 349 ALA A O 1
ATOM 2597 N N . CYS A 1 350 ? -11.391 -25.476 -27.908 1.00 21.80 350 CYS A N 1
ATOM 2598 C CA . CYS A 1 350 ? -11.536 -26.344 -29.079 1.00 24.05 350 CYS A CA 1
ATOM 2599 C C . CYS A 1 350 ? -10.254 -26.371 -29.914 1.00 23.17 350 CYS A C 1
ATOM 2600 O O . CYS A 1 350 ? -9.766 -25.332 -30.368 1.00 24.78 350 CYS A O 1
ATOM 2603 N N . ALA A 1 351 ? -9.717 -27.568 -30.117 1.00 13.55 351 ALA A N 1
ATOM 2604 C CA . ALA A 1 351 ? -8.478 -27.736 -30.864 1.00 16.93 351 ALA A CA 1
ATOM 2605 C C . ALA A 1 351 ? -8.107 -29.225 -30.886 1.00 16.22 351 ALA A C 1
ATOM 2606 O O . ALA A 1 351 ? -8.572 -29.998 -30.051 1.00 25.43 351 ALA A O 1
ATOM 2608 N N . LEU A 1 352 ? -7.286 -29.635 -31.842 1.00 21.04 352 LEU A N 1
ATOM 2609 C CA . LEU A 1 352 ? -6.898 -31.037 -31.931 1.00 27.79 352 LEU A CA 1
ATOM 2610 C C . LEU A 1 352 ? -5.908 -31.332 -30.807 1.00 29.85 352 LEU A C 1
ATOM 2611 O O . LEU A 1 352 ? -6.131 -32.220 -29.990 1.00 33.59 352 LEU A O 1
ATOM 2616 N N . ASP A 1 353 ? -4.831 -30.562 -30.739 1.00 38.51 353 ASP A N 1
ATOM 2617 C CA . ASP A 1 353 ? -3.848 -30.747 -29.678 1.00 41.70 353 ASP A CA 1
ATOM 2618 C C . ASP A 1 353 ? -4.502 -30.292 -28.376 1.00 36.90 353 ASP A C 1
ATOM 2619 O O . ASP A 1 353 ? -5.642 -29.822 -28.396 1.00 40.94 353 ASP A O 1
ATOM 2624 N N . GLN A 1 354 ? -3.802 -30.423 -27.251 1.00 27.51 354 GLN A N 1
ATOM 2625 C CA . GLN A 1 354 ? -4.365 -29.994 -25.970 1.00 26.70 354 GLN A CA 1
ATOM 2626 C C . GLN A 1 354 ? -4.438 -28.478 -25.847 1.00 29.36 354 GLN A C 1
ATOM 2627 O O . GLN A 1 354 ? -3.906 -27.748 -26.678 1.00 32.34 354 GLN A O 1
ATOM 2633 N N . THR A 1 355 ? -5.074 -28.006 -24.782 1.00 33.29 355 THR A N 1
ATOM 2634 C CA . THR A 1 355 ? -5.262 -26.573 -24.572 1.00 31.14 355 THR A CA 1
ATOM 2635 C C . THR A 1 355 ? -4.651 -25.977 -23.301 1.00 27.48 355 THR A C 1
ATOM 2636 O O . THR A 1 355 ? -4.302 -24.797 -23.268 1.00 32.06 355 THR A O 1
ATOM 2640 N N . GLY A 1 356 ? -4.534 -26.785 -22.257 1.00 21.96 356 GLY A N 1
ATOM 2641 C CA . GLY A 1 356 ? -3.995 -26.285 -21.011 1.00 17.77 356 GLY A CA 1
ATOM 2642 C C . GLY A 1 356 ? -5.092 -26.318 -19.971 1.00 23.46 356 GLY A C 1
ATOM 2643 O O . GLY A 1 356 ? -5.014 -25.638 -18.948 1.00 27.60 356 GLY A O 1
ATOM 2644 N N . LEU A 1 357 ? -6.130 -27.110 -20.226 1.00 23.62 357 LEU A N 1
ATOM 2645 C CA . LEU A 1 357 ? -7.233 -27.220 -19.274 1.00 23.61 357 LEU A CA 1
ATOM 2646 C C . LEU A 1 357 ? -6.732 -27.628 -17.894 1.00 20.81 357 LEU A C 1
ATOM 2647 O O . LEU A 1 357 ? -7.216 -27.133 -16.883 1.00 23.31 357 LEU A O 1
ATOM 2652 N N . LEU A 1 358 ? -5.766 -28.535 -17.851 1.00 17.96 358 LEU A N 1
ATOM 2653 C CA . LEU A 1 358 ? -5.213 -28.960 -16.578 1.00 21.06 358 LEU A CA 1
ATOM 2654 C C . LEU A 1 358 ? -4.744 -27.780 -15.726 1.00 20.94 358 LEU A C 1
ATOM 2655 O O . LEU A 1 358 ? -4.967 -27.754 -14.518 1.00 24.76 358 LEU A O 1
ATOM 2660 N N . GLU A 1 359 ? -4.096 -26.807 -16.355 1.00 19.80 359 GLU A N 1
ATOM 2661 C CA . GLU A 1 359 ? -3.584 -25.645 -15.637 1.00 25.95 359 GLU A CA 1
ATOM 2662 C C . GLU A 1 359 ? -4.637 -24.583 -15.318 1.00 30.24 359 GLU A C 1
ATOM 2663 O O . GLU A 1 359 ? -4.491 -23.809 -14.362 1.00 28.45 359 GLU A O 1
ATOM 2669 N N . MET A 1 360 ? -5.705 -24.559 -16.108 1.00 31.43 360 MET A N 1
ATOM 2670 C CA . MET A 1 360 ? -6.764 -23.571 -15.930 1.00 28.72 360 MET A CA 1
ATOM 2671 C C . MET A 1 360 ? -8.007 -24.054 -15.177 1.00 24.97 360 MET A C 1
ATOM 2672 O O . MET A 1 360 ? -8.789 -23.237 -14.679 1.00 25.92 360 MET A O 1
ATOM 2677 N N . LYS A 1 361 ? -8.187 -25.368 -15.088 1.00 21.16 361 LYS A N 1
ATOM 2678 C CA . LYS A 1 361 ? -9.367 -25.946 -14.442 1.00 28.02 361 LYS A CA 1
ATOM 2679 C C . LYS A 1 361 ? -9.941 -25.247 -13.213 1.00 28.96 361 LYS A C 1
ATOM 2680 O O . LYS A 1 361 ? -11.163 -25.149 -13.073 1.00 29.48 361 LYS A O 1
ATOM 2686 N N . CYS A 1 362 ? -9.085 -24.764 -12.322 1.00 25.54 362 CYS A N 1
ATOM 2687 C CA . CYS A 1 362 ? -9.582 -24.094 -11.135 1.00 29.27 362 CYS A CA 1
ATOM 2688 C C . CYS A 1 362 ? -10.511 -22.920 -11.426 1.00 28.40 362 CYS A C 1
ATOM 2689 O O . CYS A 1 362 ? -11.477 -22.707 -10.694 1.00 28.98 362 CYS A O 1
ATOM 2692 N N . CYS A 1 363 ? -10.240 -22.164 -12.489 1.00 26.72 363 CYS A N 1
ATOM 2693 C CA . CYS A 1 363 ? -11.098 -21.029 -12.831 1.00 26.92 363 CYS A CA 1
ATOM 2694 C C . CYS A 1 363 ? -12.556 -21.449 -12.956 1.00 25.14 363 CYS A C 1
ATOM 2695 O O . CYS A 1 363 ? -13.423 -20.918 -12.266 1.00 30.44 363 CYS A O 1
ATOM 2698 N N . PRO A 1 364 ? -12.860 -22.399 -13.849 1.00 23.95 364 PRO A N 1
ATOM 2699 C CA . PRO A 1 364 ? -14.280 -22.740 -13.879 1.00 22.46 364 PRO A CA 1
ATOM 2700 C C . PRO A 1 364 ? -14.678 -23.561 -12.649 1.00 22.32 364 PRO A C 1
ATOM 2701 O O . PRO A 1 364 ? -15.827 -23.523 -12.226 1.00 20.65 364 PRO A O 1
ATOM 2705 N N . ASN A 1 365 ? -13.723 -24.282 -12.066 1.00 18.94 365 ASN A N 1
ATOM 2706 C CA . ASN A 1 365 ? -14.010 -25.116 -10.900 1.00 22.33 365 ASN A CA 1
ATOM 2707 C C . ASN A 1 365 ? -14.351 -24.393 -9.609 1.00 24.07 365 ASN A C 1
ATOM 2708 O O . ASN A 1 365 ? -15.325 -24.748 -8.944 1.00 31.50 365 ASN A O 1
ATOM 2713 N N . LEU A 1 366 ? -13.554 -23.405 -9.225 1.00 21.83 366 LEU A N 1
ATOM 2714 C CA . LEU A 1 366 ? -13.855 -22.684 -7.996 1.00 27.41 366 LEU A CA 1
ATOM 2715 C C . LEU A 1 366 ? -15.109 -21.860 -8.204 1.00 26.25 366 LEU A C 1
ATOM 2716 O O . LEU A 1 366 ? -16.036 -21.926 -7.403 1.00 28.52 366 LEU A O 1
ATOM 2721 N N . THR A 1 367 ? -15.122 -21.069 -9.271 1.00 28.54 367 THR A N 1
ATOM 2722 C CA . THR A 1 367 ? -16.297 -20.278 -9.626 1.00 28.35 367 THR A CA 1
ATOM 2723 C C . THR A 1 367 ? -17.182 -21.384 -10.182 1.00 28.78 367 THR A C 1
ATOM 2724 O O . THR A 1 367 ? -16.702 -22.496 -10.391 1.00 36.29 367 THR A O 1
ATOM 2728 N N . GLY A 1 368 ? -18.456 -21.128 -10.418 1.00 24.30 368 GLY A N 1
ATOM 2729 C CA . GLY A 1 368 ? -19.271 -22.202 -10.970 1.00 20.30 368 GLY A CA 1
ATOM 2730 C C . GLY A 1 368 ? -19.272 -22.155 -12.491 1.00 16.74 368 GLY A C 1
ATOM 2731 O O . GLY A 1 368 ? -20.284 -22.417 -13.129 1.00 26.82 368 GLY A O 1
ATOM 2732 N N . GLY A 1 369 ? -18.131 -21.809 -13.073 1.00 20.11 369 GLY A N 1
ATOM 2733 C CA . GLY A 1 369 ? -18.019 -21.706 -14.516 1.00 17.11 369 GLY A CA 1
ATOM 2734 C C . GLY A 1 369 ? -18.083 -23.009 -15.283 1.00 16.50 369 GLY A C 1
ATOM 2735 O O . GLY A 1 369 ? -17.883 -24.083 -14.734 1.00 14.69 369 GLY A O 1
ATOM 2736 N N . TYR A 1 370 ? -18.341 -22.897 -16.577 1.00 19.16 370 TYR A N 1
ATOM 2737 C CA . TYR A 1 370 ? -18.457 -24.057 -17.448 1.00 15.74 370 TYR A CA 1
ATOM 2738 C C . TYR A 1 370 ? -17.134 -24.443 -18.096 1.00 16.60 370 TYR A C 1
ATOM 2739 O O . TYR A 1 370 ? -16.255 -23.603 -18.318 1.00 11.82 370 TYR A O 1
ATOM 2748 N N . MET A 1 371 ? -16.994 -25.729 -18.385 1.00 13.59 371 MET A N 1
ATOM 2749 C CA . MET A 1 371 ? -15.804 -26.210 -19.055 1.00 16.17 371 MET A CA 1
ATOM 2750 C C . MET A 1 371 ? -16.282 -27.043 -20.247 1.00 18.76 371 MET A C 1
ATOM 2751 O O . MET A 1 371 ? -16.894 -28.095 -20.076 1.00 15.65 371 MET A O 1
ATOM 2756 N N . VAL A 1 372 ? -16.016 -26.548 -21.452 1.00 16.30 372 VAL A N 1
ATOM 2757 C CA . VAL A 1 372 ? -16.427 -27.215 -22.680 1.00 18.11 372 VAL A CA 1
ATOM 2758 C C . VAL A 1 372 ? -15.180 -27.559 -23.471 1.00 21.41 372 VAL A C 1
ATOM 2759 O O . VAL A 1 372 ? -14.323 -26.704 -23.675 1.00 24.53 372 VAL A O 1
ATOM 2763 N N . MET A 1 373 ? -15.086 -28.805 -23.921 1.00 19.22 373 MET A N 1
ATOM 2764 C CA . MET A 1 373 ? -13.929 -29.262 -24.685 1.00 25.55 373 MET A CA 1
ATOM 2765 C C . MET A 1 373 ? -14.322 -29.961 -25.999 1.00 26.00 373 MET A C 1
ATOM 2766 O O . MET A 1 373 ? -15.175 -30.850 -26.022 1.00 23.44 373 MET A O 1
ATOM 2771 N N . GLY A 1 374 ? -13.696 -29.551 -27.097 1.00 28.48 374 GLY A N 1
ATOM 2772 C CA . GLY A 1 374 ? -14.007 -30.154 -28.380 1.00 26.89 374 GLY A CA 1
ATOM 2773 C C . GLY A 1 374 ? -12.843 -30.132 -29.348 1.00 26.10 374 GLY A C 1
ATOM 2774 O O . GLY A 1 374 ? -11.758 -29.671 -29.007 1.00 25.26 374 GLY A O 1
ATOM 2775 N N . ASP A 1 375 ? -13.066 -30.633 -30.562 1.00 29.90 375 ASP A N 1
ATOM 2776 C CA . ASP A 1 375 ? -12.021 -30.653 -31.582 1.00 26.10 375 ASP A CA 1
ATOM 2777 C C . ASP A 1 375 ? -11.959 -29.342 -32.354 1.00 21.29 375 ASP A C 1
ATOM 2778 O O . ASP A 1 375 ? -10.886 -28.861 -32.682 1.00 14.79 375 ASP A O 1
ATOM 2783 N N . SER A 1 376 ? -13.121 -28.759 -32.625 1.00 23.76 376 SER A N 1
ATOM 2784 C CA . SER A 1 376 ? -13.192 -27.531 -33.408 1.00 22.82 376 SER A CA 1
ATOM 2785 C C . SER A 1 376 ? -14.455 -26.741 -33.097 1.00 24.19 376 SER A C 1
ATOM 2786 O O . SER A 1 376 ? -15.509 -27.333 -32.836 1.00 28.78 376 SER A O 1
ATOM 2789 N N . PHE A 1 377 ? -14.361 -25.412 -33.120 1.00 13.42 377 PHE A N 1
ATOM 2790 C CA . PHE A 1 377 ? -15.549 -24.602 -32.865 1.00 14.42 377 PHE A CA 1
ATOM 2791 C C . PHE A 1 377 ? -16.516 -24.755 -34.042 1.00 19.33 377 PHE A C 1
ATOM 2792 O O . PHE A 1 377 ? -17.711 -24.502 -33.913 1.00 27.83 377 PHE A O 1
ATOM 2800 N N . ASN A 1 378 ? -16.004 -25.183 -35.189 1.00 22.24 378 ASN A N 1
ATOM 2801 C CA . ASN A 1 378 ? -16.843 -25.332 -36.371 1.00 30.34 378 ASN A CA 1
ATOM 2802 C C . ASN A 1 378 ? -17.536 -26.691 -36.446 1.00 32.77 378 ASN A C 1
ATOM 2803 O O . ASN A 1 378 ? -17.528 -27.349 -37.487 1.00 39.63 378 ASN A O 1
ATOM 2808 N N . THR A 1 379 ? -18.162 -27.086 -35.341 1.00 31.08 379 THR A N 1
ATOM 2809 C CA . THR A 1 379 ? -18.844 -28.373 -35.244 1.00 29.01 379 THR A CA 1
ATOM 2810 C C . THR A 1 379 ? -20.156 -28.245 -34.487 1.00 30.55 379 THR A C 1
ATOM 2811 O O . THR A 1 379 ? -20.302 -27.387 -33.613 1.00 31.44 379 THR A O 1
ATOM 2815 N N . SER A 1 380 ? -21.114 -29.103 -34.811 1.00 29.69 380 SER A N 1
ATOM 2816 C CA . SER A 1 380 ? -22.389 -29.073 -34.107 1.00 26.41 380 SER A CA 1
ATOM 2817 C C . SER A 1 380 ? -22.111 -29.302 -32.633 1.00 21.60 380 SER A C 1
ATOM 2818 O O . SER A 1 380 ? -22.738 -28.693 -31.781 1.00 24.68 380 SER A O 1
ATOM 2821 N N . LEU A 1 381 ? -21.161 -30.183 -32.342 1.00 17.21 381 LEU A N 1
ATOM 2822 C CA . LEU A 1 381 ? -20.813 -30.490 -30.968 1.00 20.27 381 LEU A CA 1
ATOM 2823 C C . LEU A 1 381 ? -20.641 -29.208 -30.165 1.00 25.56 381 LEU A C 1
ATOM 2824 O O . LEU A 1 381 ? -21.323 -28.988 -29.158 1.00 21.04 381 LEU A O 1
ATOM 2829 N N . PHE A 1 382 ? -19.731 -28.355 -30.615 1.00 26.00 382 PHE A N 1
ATOM 2830 C CA . PHE A 1 382 ? -19.509 -27.102 -29.919 1.00 25.23 382 PHE A CA 1
ATOM 2831 C C . PHE A 1 382 ? -20.692 -26.144 -30.080 1.00 24.98 382 PHE A C 1
ATOM 2832 O O . PHE A 1 382 ? -21.247 -25.666 -29.094 1.00 26.09 382 PHE A O 1
ATOM 2840 N N . LYS A 1 383 ? -21.068 -25.855 -31.320 1.00 24.01 383 LYS A N 1
ATOM 2841 C CA . LYS A 1 383 ? -22.160 -24.921 -31.556 1.00 29.85 383 LYS A CA 1
ATOM 2842 C C . LYS A 1 383 ? -23.383 -25.197 -30.686 1.00 30.02 383 LYS A C 1
ATOM 2843 O O . LYS A 1 383 ? -23.890 -24.298 -30.005 1.00 28.96 383 LYS A O 1
ATOM 2849 N N . GLN A 1 384 ? -23.853 -26.437 -30.694 1.00 26.19 384 GLN A N 1
ATOM 2850 C CA . GLN A 1 384 ? -25.023 -26.761 -29.904 1.00 31.74 384 GLN A CA 1
ATOM 2851 C C . GLN A 1 384 ? -24.771 -26.679 -28.408 1.00 31.12 384 GLN A C 1
ATOM 2852 O O . GLN A 1 384 ? -25.637 -26.211 -27.660 1.00 29.86 384 GLN A O 1
ATOM 2858 N N . THR A 1 385 ? -23.598 -27.120 -27.964 1.00 25.77 385 THR A N 1
ATOM 2859 C CA . THR A 1 385 ? -23.294 -27.060 -26.542 1.00 22.55 385 THR A CA 1
ATOM 2860 C C . THR A 1 385 ? -23.247 -25.616 -26.096 1.00 19.95 385 THR A C 1
ATOM 2861 O O . THR A 1 385 ? -23.667 -25.286 -24.990 1.00 18.95 385 THR A O 1
ATOM 2865 N N . PHE A 1 386 ? -22.761 -24.741 -26.965 1.00 18.78 386 PHE A N 1
ATOM 2866 C CA . PHE A 1 386 ? -22.683 -23.342 -26.599 1.00 17.80 386 PHE A CA 1
ATOM 2867 C C . PHE A 1 386 ? -24.042 -22.662 -26.436 1.00 18.24 386 PHE A C 1
ATOM 2868 O O . PHE A 1 386 ? -24.238 -21.900 -25.491 1.00 18.92 386 PHE A O 1
ATOM 2876 N N . GLN A 1 387 ? -24.996 -22.925 -27.321 1.00 23.31 387 GLN A N 1
ATOM 2877 C CA . GLN A 1 387 ? -26.279 -22.257 -27.139 1.00 34.20 387 GLN A CA 1
ATOM 2878 C C . GLN A 1 387 ? -27.117 -22.845 -26.013 1.00 32.69 387 GLN A C 1
ATOM 2879 O O . GLN A 1 387 ? -28.013 -22.175 -25.494 1.00 33.08 387 GLN A O 1
ATOM 2885 N N . ARG A 1 388 ? -26.824 -24.081 -25.615 1.00 30.61 388 ARG A N 1
ATOM 2886 C CA . ARG A 1 388 ? -27.575 -24.683 -24.520 1.00 31.24 388 ARG A CA 1
ATOM 2887 C C . ARG A 1 388 ? -27.268 -23.868 -23.266 1.00 31.27 388 ARG A C 1
ATOM 2888 O O . ARG A 1 388 ? -28.099 -23.740 -22.372 1.00 34.74 388 ARG A O 1
ATOM 2896 N N . VAL A 1 389 ? -26.065 -23.307 -23.224 1.00 30.18 389 VAL A N 1
ATOM 2897 C CA . VAL A 1 389 ? -25.621 -22.479 -22.111 1.00 21.44 389 VAL A CA 1
ATOM 2898 C C . VAL A 1 389 ? -26.634 -21.379 -21.819 1.00 22.92 389 VAL A C 1
ATOM 2899 O O . VAL A 1 389 ? -26.807 -20.966 -20.668 1.00 21.76 389 VAL A O 1
ATOM 2903 N N . PHE A 1 390 ? -27.311 -20.906 -22.858 1.00 19.20 390 PHE A N 1
ATOM 2904 C CA . PHE A 1 390 ? -28.279 -19.836 -22.671 1.00 18.44 390 PHE A CA 1
ATOM 2905 C C . PHE A 1 390 ? -29.721 -20.319 -22.643 1.00 21.56 390 PHE A C 1
ATOM 2906 O O . PHE A 1 390 ? -30.658 -19.547 -22.825 1.00 23.09 390 PHE A O 1
ATOM 2914 N N . THR A 1 391 ? -29.891 -21.608 -22.392 1.00 22.22 391 THR A N 1
ATOM 2915 C CA . THR A 1 391 ? -31.217 -22.192 -22.316 1.00 28.43 391 THR A CA 1
ATOM 2916 C C . THR A 1 391 ? -32.058 -21.408 -21.305 1.00 28.10 391 THR A C 1
ATOM 2917 O O . THR A 1 391 ? -31.558 -21.009 -20.255 1.00 31.23 391 THR A O 1
ATOM 2921 N N . LYS A 1 392 ? -33.327 -21.182 -21.638 1.00 28.15 392 LYS A N 1
ATOM 2922 C CA . LYS A 1 392 ? -34.245 -20.445 -20.774 1.00 30.58 392 LYS A CA 1
ATOM 2923 C C . LYS A 1 392 ? -35.344 -21.340 -20.198 1.00 35.36 392 LYS A C 1
ATOM 2924 O O . LYS A 1 392 ? -35.480 -22.507 -20.579 1.00 37.83 392 LYS A O 1
ATOM 2930 N N . ASP A 1 393 ? -36.116 -20.788 -19.264 1.00 43.38 393 ASP A N 1
ATOM 2931 C CA . ASP A 1 393 ? -37.221 -21.514 -18.636 1.00 48.15 393 ASP A CA 1
ATOM 2932 C C . ASP A 1 393 ? -38.566 -20.933 -19.071 1.00 53.23 393 ASP A C 1
ATOM 2933 O O . ASP A 1 393 ? -38.623 -20.024 -19.901 1.00 54.83 393 ASP A O 1
ATOM 2938 N N . MET A 1 394 ? -39.644 -21.451 -18.493 1.00 59.57 394 MET A N 1
ATOM 2939 C CA . MET A 1 394 ? -40.991 -21.006 -18.829 1.00 66.83 394 MET A CA 1
ATOM 2940 C C . MET A 1 394 ? -41.218 -19.497 -18.749 1.00 69.45 394 MET A C 1
ATOM 2941 O O . MET A 1 394 ? -42.346 -19.030 -18.910 1.00 73.92 394 MET A O 1
ATOM 2946 N N . HIS A 1 395 ? -40.157 -18.736 -18.504 1.00 68.04 395 HIS A N 1
ATOM 2947 C CA . HIS A 1 395 ? -40.272 -17.286 -18.423 1.00 65.02 395 HIS A CA 1
ATOM 2948 C C . HIS A 1 395 ? -39.245 -16.591 -19.297 1.00 62.69 395 HIS A C 1
ATOM 2949 O O . HIS A 1 395 ? -39.007 -15.389 -19.165 1.00 65.00 395 HIS A O 1
ATOM 2956 N N . GLY A 1 396 ? -38.644 -17.353 -20.201 1.00 56.47 396 GLY A N 1
ATOM 2957 C CA . GLY A 1 396 ? -37.647 -16.778 -21.079 1.00 49.91 396 GLY A CA 1
ATOM 2958 C C . GLY A 1 396 ? -36.479 -16.241 -20.284 1.00 40.36 396 GLY A C 1
ATOM 2959 O O . GLY A 1 396 ? -35.841 -15.274 -20.682 1.00 34.92 396 GLY A O 1
ATOM 2960 N N . GLN A 1 397 ? -36.196 -16.870 -19.150 1.00 40.97 397 GLN A N 1
ATOM 2961 C CA . GLN A 1 397 ? -35.087 -16.435 -18.318 1.00 42.84 397 GLN A CA 1
ATOM 2962 C C . GLN A 1 397 ? -34.009 -17.490 -18.130 1.00 36.98 397 GLN A C 1
ATOM 2963 O O . GLN A 1 397 ? -34.293 -18.653 -17.845 1.00 35.49 397 GLN A O 1
ATOM 2969 N N . PHE A 1 398 ? -32.765 -17.058 -18.301 1.00 31.94 398 PHE A N 1
ATOM 2970 C CA . PHE A 1 398 ? -31.603 -17.926 -18.178 1.00 30.85 398 PHE A CA 1
ATOM 2971 C C . PHE A 1 398 ? -31.605 -18.845 -16.969 1.00 29.41 398 PHE A C 1
ATOM 2972 O O . PHE A 1 398 ? -31.948 -18.446 -15.863 1.00 24.27 398 PHE A O 1
ATOM 2980 N N . LYS A 1 399 ? -31.218 -20.092 -17.203 1.00 29.91 399 LYS A N 1
ATOM 2981 C CA . LYS A 1 399 ? -31.146 -21.079 -16.147 1.00 26.73 399 LYS A CA 1
ATOM 2982 C C . LYS A 1 399 ? -29.794 -20.967 -15.445 1.00 26.32 399 LYS A C 1
ATOM 2983 O O . LYS A 1 399 ? -29.075 -21.953 -15.295 1.00 36.51 399 LYS A O 1
ATOM 2989 N N . MET A 1 400 ? -29.442 -19.758 -15.033 1.00 24.17 400 MET A N 1
ATOM 2990 C CA . MET A 1 400 ? -28.181 -19.537 -14.345 1.00 27.21 400 MET A CA 1
ATOM 2991 C C . MET A 1 400 ? -28.356 -18.578 -13.181 1.00 26.02 400 MET A C 1
ATOM 2992 O O . MET A 1 400 ? -29.183 -17.669 -13.224 1.00 29.61 400 MET A O 1
ATOM 2997 N N . GLY A 1 401 ? -27.598 -18.821 -12.121 1.00 25.71 401 GLY A N 1
ATOM 2998 C CA . GLY A 1 401 ? -27.658 -17.971 -10.947 1.00 22.62 401 GLY A CA 1
ATOM 2999 C C . GLY A 1 401 ? -26.251 -17.468 -10.707 1.00 25.58 401 GLY A C 1
ATOM 3000 O O . GLY A 1 401 ? -25.283 -18.111 -11.130 1.00 29.65 401 GLY A O 1
ATOM 3001 N N . PHE A 1 402 ? -26.118 -16.325 -10.043 1.00 19.92 402 PHE A N 1
ATOM 3002 C CA . PHE A 1 402 ? -24.798 -15.773 -9.791 1.00 16.59 402 PHE A CA 1
ATOM 3003 C C . PHE A 1 402 ? -24.610 -15.376 -8.344 1.00 16.49 402 PHE A C 1
ATOM 3004 O O . PHE A 1 402 ? -25.562 -15.022 -7.668 1.00 22.63 402 PHE A O 1
ATOM 3012 N N . GLY A 1 403 ? -23.371 -15.447 -7.869 1.00 22.67 403 GLY A N 1
ATOM 3013 C CA . GLY A 1 403 ? -23.074 -15.076 -6.496 1.00 26.39 403 GLY A CA 1
ATOM 3014 C C . GLY A 1 403 ? -23.832 -15.863 -5.440 1.00 30.74 403 GLY A C 1
ATOM 3015 O O . GLY A 1 403 ? -24.372 -15.291 -4.490 1.00 23.60 403 GLY A O 1
ATOM 3016 N N . GLY A 1 404 ? -23.856 -17.183 -5.593 1.00 33.52 404 GLY A N 1
ATOM 3017 C CA . GLY A 1 404 ? -24.565 -18.016 -4.642 1.00 33.90 404 GLY A CA 1
ATOM 3018 C C . GLY A 1 404 ? -23.887 -18.177 -3.298 1.00 35.11 404 GLY A C 1
ATOM 3019 O O . GLY A 1 404 ? -22.725 -18.572 -3.221 1.00 38.12 404 GLY A O 1
ATOM 3020 N N . THR A 1 405 ? -24.610 -17.858 -2.230 1.00 35.85 405 THR A N 1
ATOM 3021 C CA . THR A 1 405 ? -24.078 -18.015 -0.884 1.00 33.23 405 THR A CA 1
ATOM 3022 C C . THR A 1 405 ? -24.855 -19.113 -0.167 1.00 36.92 405 THR A C 1
ATOM 3023 O O . THR A 1 405 ? -26.042 -18.961 0.170 1.00 35.83 405 THR A O 1
ATOM 3027 N N . LEU A 1 406 ? -24.177 -20.234 0.045 1.00 34.28 406 LEU A N 1
ATOM 3028 C CA . LEU A 1 406 ? -24.774 -21.367 0.719 1.00 29.64 406 LEU A CA 1
ATOM 3029 C C . LEU A 1 406 ? -24.443 -21.345 2.197 1.00 35.39 406 LEU A C 1
ATOM 3030 O O . LEU A 1 406 ? -23.281 -21.219 2.568 1.00 38.44 406 LEU A O 1
ATOM 3035 N N . GLU A 1 407 ? -25.463 -21.465 3.038 1.00 40.50 407 GLU A N 1
ATOM 3036 C CA . GLU A 1 407 ? -25.257 -21.485 4.478 1.00 43.51 407 GLU A CA 1
ATOM 3037 C C . GLU A 1 407 ? -26.056 -22.642 5.061 1.00 39.31 407 GLU A C 1
ATOM 3038 O O . GLU A 1 407 ? -27.224 -22.822 4.739 1.00 42.40 407 GLU A O 1
ATOM 3044 N N . ILE A 1 408 ? -25.429 -23.423 5.928 1.00 39.62 408 ILE A N 1
ATOM 3045 C CA . ILE A 1 408 ? -26.097 -24.576 6.514 1.00 39.51 408 ILE A CA 1
ATOM 3046 C C . ILE A 1 408 ? -26.278 -24.514 8.029 1.00 40.11 408 ILE A C 1
ATOM 3047 O O . ILE A 1 408 ? -25.320 -24.270 8.768 1.00 37.10 408 ILE A O 1
ATOM 3052 N N . LYS A 1 409 ? -27.517 -24.748 8.466 1.00 39.10 409 LYS A N 1
ATOM 3053 C CA . LYS A 1 409 ? -27.893 -24.759 9.880 1.00 39.96 409 LYS A CA 1
ATOM 3054 C C . LYS A 1 409 ? -28.108 -26.220 10.287 1.00 40.15 409 LYS A C 1
ATOM 3055 O O . LYS A 1 409 ? -28.843 -26.954 9.623 1.00 38.36 409 LYS A O 1
ATOM 3061 N N . THR A 1 410 ? -27.482 -26.645 11.377 1.00 38.76 410 THR A N 1
ATOM 3062 C CA . THR A 1 410 ? -27.628 -28.021 11.823 1.00 38.14 410 THR A CA 1
ATOM 3063 C C . THR A 1 410 ? -28.016 -28.068 13.286 1.00 39.82 410 THR A C 1
ATOM 3064 O O . THR A 1 410 ? -27.747 -27.127 14.030 1.00 37.61 410 THR A O 1
ATOM 3068 N N . SER A 1 411 ? -28.645 -29.170 13.691 1.00 40.76 411 SER A N 1
ATOM 3069 C CA . SER A 1 411 ? -29.035 -29.369 15.079 1.00 40.70 411 SER A CA 1
ATOM 3070 C C . SER A 1 411 ? -27.736 -29.293 15.864 1.00 45.57 411 SER A C 1
ATOM 3071 O O . SER A 1 411 ? -26.653 -29.383 15.278 1.00 51.95 411 SER A O 1
ATOM 3074 N N . ARG A 1 412 ? -27.823 -29.138 17.178 1.00 44.89 412 ARG A N 1
ATOM 3075 C CA . ARG A 1 412 ? -26.603 -29.055 17.971 1.00 46.81 412 ARG A CA 1
ATOM 3076 C C . ARG A 1 412 ? -25.781 -30.334 17.877 1.00 44.56 412 ARG A C 1
ATOM 3077 O O . ARG A 1 412 ? -24.555 -30.284 17.900 1.00 43.76 412 ARG A O 1
ATOM 3085 N N . GLU A 1 413 ? -26.457 -31.472 17.743 1.00 45.36 413 GLU A N 1
ATOM 3086 C CA . GLU A 1 413 ? -25.773 -32.764 17.655 1.00 48.61 413 GLU A CA 1
ATOM 3087 C C . GLU A 1 413 ? -25.025 -32.985 16.347 1.00 49.51 413 GLU A C 1
ATOM 3088 O O . GLU A 1 413 ? -24.338 -34.000 16.190 1.00 50.68 413 GLU A O 1
ATOM 3094 N N . ILE A 1 414 ? -25.157 -32.060 15.402 1.00 49.76 414 ILE A N 1
ATOM 3095 C CA . ILE A 1 414 ? -24.493 -32.243 14.119 1.00 45.42 414 ILE A CA 1
ATOM 3096 C C . ILE A 1 414 ? -23.479 -31.167 13.761 1.00 42.99 414 ILE A C 1
ATOM 3097 O O . ILE A 1 414 ? -23.641 -29.987 14.095 1.00 33.11 414 ILE A O 1
ATOM 3102 N N . LYS A 1 415 ? -22.432 -31.601 13.069 1.00 40.84 415 LYS A N 1
ATOM 3103 C CA . LYS A 1 415 ? -21.369 -30.715 12.624 1.00 46.96 415 LYS A CA 1
ATOM 3104 C C . LYS A 1 415 ? -21.022 -30.983 11.163 1.00 47.26 415 LYS A C 1
ATOM 3105 O O . LYS A 1 415 ? -21.267 -32.071 10.634 1.00 43.12 415 LYS A O 1
ATOM 3111 N N . ILE A 1 416 ? -20.443 -29.982 10.515 1.00 48.51 416 ILE A N 1
ATOM 3112 C CA . ILE A 1 416 ? -20.079 -30.098 9.114 1.00 51.09 416 ILE A CA 1
ATOM 3113 C C . ILE A 1 416 ? -18.582 -30.307 8.932 1.00 53.58 416 ILE A C 1
ATOM 3114 O O . ILE A 1 416 ? -17.767 -29.538 9.435 1.00 57.26 416 ILE A O 1
ATOM 3119 N N . SER A 1 417 ? -18.231 -31.369 8.218 1.00 55.28 417 SER A N 1
ATOM 3120 C CA . SER A 1 417 ? -16.839 -31.686 7.949 1.00 51.64 417 SER A CA 1
ATOM 3121 C C . SER A 1 417 ? -16.385 -30.879 6.745 1.00 54.74 417 SER A C 1
ATOM 3122 O O . SER A 1 417 ? -15.306 -30.293 6.757 1.00 56.99 417 SER A O 1
ATOM 3125 N N . GLY A 1 418 ? -17.218 -30.849 5.705 1.00 56.87 418 GLY A N 1
ATOM 3126 C CA . GLY A 1 418 ? -16.872 -30.105 4.508 1.00 53.83 418 GLY A CA 1
ATOM 3127 C C . GLY A 1 418 ? -17.676 -30.439 3.263 1.00 53.35 418 GLY A C 1
ATOM 3128 O O . GLY A 1 418 ? -18.451 -31.397 3.233 1.00 51.65 418 GLY A O 1
ATOM 3129 N N . ALA A 1 419 ? -17.468 -29.640 2.222 1.00 52.13 419 ALA A N 1
ATOM 3130 C CA . ALA A 1 419 ? -18.167 -29.812 0.956 1.00 53.15 419 ALA A CA 1
ATOM 3131 C C . ALA A 1 419 ? -17.236 -30.050 -0.235 1.00 53.35 419 ALA A C 1
ATOM 3132 O O . ALA A 1 419 ? -16.065 -29.657 -0.227 1.00 51.37 419 ALA A O 1
ATOM 3134 N N . ILE A 1 420 ? -17.769 -30.707 -1.257 1.00 46.56 420 ILE A N 1
ATOM 3135 C CA . ILE A 1 420 ? -17.007 -30.966 -2.456 1.00 47.39 420 ILE A CA 1
ATOM 3136 C C . ILE A 1 420 ? -17.883 -30.621 -3.649 1.00 48.40 420 ILE A C 1
ATOM 3137 O O . ILE A 1 420 ? -19.031 -31.053 -3.744 1.00 45.83 420 ILE A O 1
ATOM 3142 N N . GLY A 1 421 ? -17.332 -29.807 -4.541 1.00 49.74 421 GLY A N 1
ATOM 3143 C CA . GLY A 1 421 ? -18.059 -29.372 -5.714 1.00 51.75 421 GLY A CA 1
ATOM 3144 C C . GLY A 1 421 ? -17.710 -27.927 -6.019 1.00 53.48 421 GLY A C 1
ATOM 3145 O O . GLY A 1 421 ? -16.878 -27.329 -5.328 1.00 47.90 421 GLY A O 1
ATOM 3146 N N . PRO A 1 422 ? -18.338 -27.330 -7.045 1.00 55.44 422 PRO A N 1
ATOM 3147 C CA . PRO A 1 422 ? -18.069 -25.938 -7.423 1.00 54.77 422 PRO A CA 1
ATOM 3148 C C . PRO A 1 422 ? -18.468 -24.949 -6.337 1.00 52.88 422 PRO A C 1
ATOM 3149 O O . PRO A 1 422 ? -19.647 -24.631 -6.179 1.00 55.74 422 PRO A O 1
ATOM 3153 N N . CYS A 1 423 ? -17.483 -24.469 -5.586 1.00 53.51 423 CYS A N 1
ATOM 3154 C CA . CYS A 1 423 ? -17.749 -23.519 -4.510 1.00 53.35 423 CYS A CA 1
ATOM 3155 C C . CYS A 1 423 ? -16.481 -23.114 -3.772 1.00 52.72 423 CYS A C 1
ATOM 3156 O O . CYS A 1 423 ? -15.427 -23.734 -3.918 1.00 45.12 423 CYS A O 1
ATOM 3159 N N . VAL A 1 424 ? -16.611 -22.076 -2.955 1.00 56.75 424 VAL A N 1
ATOM 3160 C CA . VAL A 1 424 ? -15.498 -21.554 -2.177 1.00 65.03 424 VAL A CA 1
ATOM 3161 C C . VAL A 1 424 ? -15.924 -21.243 -0.746 1.00 66.80 424 VAL A C 1
ATOM 3162 O O . VAL A 1 424 ? -17.047 -20.803 -0.495 1.00 69.98 424 VAL A O 1
ATOM 3166 N N . SER A 1 425 ? -15.014 -21.475 0.189 1.00 68.55 425 SER A N 1
ATOM 3167 C CA . SER A 1 425 ? -15.278 -21.212 1.592 1.00 68.65 425 SER A CA 1
ATOM 3168 C C . SER A 1 425 ? -15.273 -19.717 1.903 1.00 67.78 425 SER A C 1
ATOM 3169 O O . SER A 1 425 ? -14.454 -18.963 1.376 1.00 64.52 425 SER A O 1
ATOM 3172 N N . LEU A 1 426 ? -16.208 -19.297 2.749 1.00 69.68 426 LEU A N 1
ATOM 3173 C CA . LEU A 1 426 ? -16.295 -17.907 3.181 1.00 70.27 426 LEU A CA 1
ATOM 3174 C C . LEU A 1 426 ? -15.640 -17.864 4.558 1.00 75.85 426 LEU A C 1
ATOM 3175 O O . LEU A 1 426 ? -15.856 -16.942 5.342 1.00 77.62 426 LEU A O 1
ATOM 3180 N N . ASN A 1 427 ? -14.849 -18.898 4.833 1.00 84.51 427 ASN A N 1
ATOM 3181 C CA . ASN A 1 427 ? -14.107 -19.051 6.082 1.00 91.34 427 ASN A CA 1
ATOM 3182 C C . ASN A 1 427 ? -14.841 -18.554 7.330 1.00 93.74 427 ASN A C 1
ATOM 3183 O O . ASN A 1 427 ? -14.256 -17.868 8.170 1.00 95.41 427 ASN A O 1
ATOM 3188 N N . SER A 1 428 ? -16.118 -18.908 7.452 1.00 95.05 428 SER A N 1
ATOM 3189 C CA . SER A 1 428 ? -16.917 -18.496 8.604 1.00 96.65 428 SER A CA 1
ATOM 3190 C C . SER A 1 428 ? -16.710 -19.475 9.757 1.00 96.65 428 SER A C 1
ATOM 3191 O O . SER A 1 428 ? -16.384 -20.642 9.537 1.00 97.21 428 SER A O 1
ATOM 3194 N N . LYS A 1 429 ? -16.908 -19.002 10.985 1.00 94.81 429 LYS A N 1
ATOM 3195 C CA . LYS A 1 429 ? -16.724 -19.851 12.153 1.00 91.46 429 LYS A CA 1
ATOM 3196 C C . LYS A 1 429 ? -17.955 -19.942 13.044 1.00 92.69 429 LYS A C 1
ATOM 3197 O O . LYS A 1 429 ? -18.657 -18.958 13.265 1.00 93.29 429 LYS A O 1
ATOM 3203 N N . GLY A 1 430 ? -18.210 -21.143 13.546 1.00 94.16 430 GLY A N 1
ATOM 3204 C CA . GLY A 1 430 ? -19.350 -21.366 14.414 1.00 97.71 430 GLY A CA 1
ATOM 3205 C C . GLY A 1 430 ? -19.324 -22.780 14.966 1.00 100.15 430 GLY A C 1
ATOM 3206 O O . GLY A 1 430 ? -18.484 -23.584 14.556 1.00 100.46 430 GLY A O 1
ATOM 3207 N N . PRO A 1 431 ? -20.223 -23.116 15.907 1.00 100.51 431 PRO A N 1
ATOM 3208 C CA . PRO A 1 431 ? -20.266 -24.463 16.490 1.00 99.18 431 PRO A CA 1
ATOM 3209 C C . PRO A 1 431 ? -20.740 -25.569 15.529 1.00 98.73 431 PRO A C 1
ATOM 3210 O O . PRO A 1 431 ? -20.773 -26.745 15.900 1.00 98.25 431 PRO A O 1
ATOM 3214 N N . CYS A 1 432 ? -21.105 -25.189 14.302 1.00 95.92 432 CYS A N 1
ATOM 3215 C CA . CYS A 1 432 ? -21.553 -26.151 13.291 1.00 90.71 432 CYS A CA 1
ATOM 3216 C C . CYS A 1 432 ? -20.341 -26.764 12.596 1.00 86.52 432 CYS A C 1
ATOM 3217 O O . CYS A 1 432 ? -20.396 -27.885 12.094 1.00 82.60 432 CYS A O 1
ATOM 3220 N N . VAL A 1 433 ? -19.250 -26.008 12.566 1.00 84.53 433 VAL A N 1
ATOM 3221 C CA . VAL A 1 433 ? -18.012 -26.449 11.938 1.00 84.53 433 VAL A CA 1
ATOM 3222 C C . VAL A 1 433 ? -17.373 -27.591 12.717 1.00 86.84 433 VAL A C 1
ATOM 3223 O O . VAL A 1 433 ? -17.241 -27.522 13.941 1.00 88.65 433 VAL A O 1
ATOM 3227 N N . SER A 1 434 ? -16.975 -28.637 11.999 1.00 88.68 434 SER A N 1
ATOM 3228 C CA . SER A 1 434 ? -16.340 -29.800 12.611 1.00 90.36 434 SER A CA 1
ATOM 3229 C C . SER A 1 434 ? -14.824 -29.710 12.494 1.00 91.84 434 SER A C 1
ATOM 3230 O O . SER A 1 434 ? -14.296 -28.907 11.722 1.00 90.30 434 SER A O 1
ATOM 3233 N N . GLU A 1 435 ? -14.133 -30.542 13.268 1.00 94.45 435 GLU A N 1
ATOM 3234 C CA . GLU A 1 435 ? -12.675 -30.577 13.267 1.00 95.49 435 GLU A CA 1
ATOM 3235 C C . GLU A 1 435 ? -12.125 -31.268 12.026 1.00 94.24 435 GLU A C 1
ATOM 3236 O O . GLU A 1 435 ? -11.138 -30.821 11.439 1.00 90.05 435 GLU A O 1
ATOM 3242 N N . ASN A 1 436 ? -12.764 -32.368 11.642 1.00 93.57 436 ASN A N 1
ATOM 3243 C CA . ASN A 1 436 ? -12.354 -33.117 10.462 1.00 96.30 436 ASN A CA 1
ATOM 3244 C C . ASN A 1 436 ? -12.853 -32.378 9.222 1.00 98.18 436 ASN A C 1
ATOM 3245 O O . ASN A 1 436 ? -14.037 -32.450 8.889 1.00 100.82 436 ASN A O 1
ATOM 3250 N N . GLU A 1 437 ? -11.961 -31.662 8.543 1.00 99.37 437 GLU A N 1
ATOM 3251 C CA . GLU A 1 437 ? -12.362 -30.925 7.351 1.00 99.23 437 GLU A CA 1
ATOM 3252 C C . GLU A 1 437 ? -12.195 -31.765 6.091 1.00 96.87 437 GLU A C 1
ATOM 3253 O O . GLU A 1 437 ? -11.163 -32.403 5.882 1.00 97.08 437 GLU A O 1
ATOM 3259 N N . ILE A 1 438 ? -13.230 -31.770 5.260 1.00 92.31 438 ILE A N 1
ATOM 3260 C CA . ILE A 1 438 ? -13.210 -32.519 4.011 1.00 88.47 438 ILE A CA 1
ATOM 3261 C C . ILE A 1 438 ? -13.456 -31.548 2.859 1.00 88.42 438 ILE A C 1
ATOM 3262 O O . ILE A 1 438 ? -14.320 -30.674 2.948 1.00 88.47 438 ILE A O 1
ATOM 3267 N N . GLY A 1 439 ? -12.700 -31.703 1.777 1.00 87.80 439 GLY A N 1
ATOM 3268 C CA . GLY A 1 439 ? -12.864 -30.811 0.645 1.00 88.58 439 GLY A CA 1
ATOM 3269 C C . GLY A 1 439 ? -12.790 -29.375 1.126 1.00 89.62 439 GLY A C 1
ATOM 3270 O O . GLY A 1 439 ? -11.858 -29.008 1.842 1.00 89.93 439 GLY A O 1
ATOM 3271 N N . THR A 1 440 ? -13.767 -28.561 0.738 1.00 90.40 440 THR A N 1
ATOM 3272 C CA . THR A 1 440 ? -13.807 -27.164 1.158 1.00 89.24 440 THR A CA 1
ATOM 3273 C C . THR A 1 440 ? -14.678 -27.110 2.406 1.00 85.25 440 THR A C 1
ATOM 3274 O O . THR A 1 440 ? -15.886 -26.912 2.317 1.00 80.99 440 THR A O 1
ATOM 3278 N N . GLY A 1 441 ? -14.060 -27.294 3.568 1.00 84.41 441 GLY A N 1
ATOM 3279 C CA . GLY A 1 441 ? -14.821 -27.279 4.803 1.00 87.65 441 GLY A CA 1
ATOM 3280 C C . GLY A 1 441 ? -14.330 -26.352 5.899 1.00 89.10 441 GLY A C 1
ATOM 3281 O O . GLY A 1 441 ? -13.616 -25.378 5.647 1.00 86.66 441 GLY A O 1
ATOM 3282 N N . GLY A 1 442 ? -14.725 -26.668 7.129 1.00 89.16 442 GLY A N 1
ATOM 3283 C CA . GLY A 1 442 ? -14.338 -25.855 8.263 1.00 90.81 442 GLY A CA 1
ATOM 3284 C C . GLY A 1 442 ? -15.122 -24.559 8.257 1.00 90.30 442 GLY A C 1
ATOM 3285 O O . GLY A 1 442 ? -14.726 -23.581 8.892 1.00 91.16 442 GLY A O 1
ATOM 3286 N N . THR A 1 443 ? -16.244 -24.561 7.541 1.00 90.00 443 THR A N 1
ATOM 3287 C CA . THR A 1 443 ? -17.095 -23.379 7.428 1.00 88.82 443 THR A CA 1
ATOM 3288 C C . THR A 1 443 ? -18.589 -23.722 7.431 1.00 87.69 443 THR A C 1
ATOM 3289 O O . THR A 1 443 ? -18.972 -24.891 7.367 1.00 87.06 443 THR A O 1
ATOM 3293 N N . CYS A 1 444 ? -19.423 -22.687 7.517 1.00 85.51 444 CYS A N 1
ATOM 3294 C CA . CYS A 1 444 ? -20.875 -22.846 7.510 1.00 79.82 444 CYS A CA 1
ATOM 3295 C C . CYS A 1 444 ? -21.477 -22.112 6.320 1.00 74.62 444 CYS A C 1
ATOM 3296 O O . CYS A 1 444 ? -22.683 -22.183 6.078 1.00 69.53 444 CYS A O 1
ATOM 3299 N N . GLN A 1 445 ? -20.619 -21.400 5.590 1.00 68.60 445 GLN A N 1
ATOM 3300 C CA . GLN A 1 445 ? -21.024 -20.651 4.407 1.00 62.18 445 GLN A CA 1
ATOM 3301 C C . GLN A 1 445 ? -20.054 -20.888 3.263 1.00 57.39 445 GLN A C 1
ATOM 3302 O O . GLN A 1 445 ? -18.841 -20.924 3.456 1.00 56.44 445 GLN A O 1
ATOM 3308 N N . TRP A 1 446 ? -20.601 -21.051 2.067 1.00 50.43 446 TRP A N 1
ATOM 3309 C CA . TRP A 1 446 ? -19.793 -21.284 0.890 1.00 49.64 446 TRP A CA 1
ATOM 3310 C C . TRP A 1 446 ? -20.310 -20.396 -0.215 1.00 47.65 446 TRP A C 1
ATOM 3311 O O . TRP A 1 446 ? -21.518 -20.215 -0.341 1.00 53.16 446 TRP A O 1
ATOM 3322 N N . LYS A 1 447 ? -19.409 -19.823 -1.002 1.00 40.20 447 LYS A N 1
ATOM 3323 C CA . LYS A 1 447 ? -19.858 -19.011 -2.113 1.00 42.43 447 LYS A CA 1
ATOM 3324 C C . LYS A 1 447 ? -19.900 -19.951 -3.301 1.00 35.72 447 LYS A C 1
ATOM 3325 O O . LYS A 1 447 ? -19.199 -20.953 -3.319 1.00 39.57 447 LYS A O 1
ATOM 3331 N N . ILE A 1 448 ? -20.749 -19.645 -4.271 1.00 33.83 448 ILE A N 1
ATOM 3332 C CA . ILE A 1 448 ? -20.859 -20.438 -5.492 1.00 34.61 448 ILE A CA 1
ATOM 3333 C C . ILE A 1 448 ? -21.163 -19.434 -6.587 1.00 35.07 448 ILE A C 1
ATOM 3334 O O . ILE A 1 448 ? -22.310 -19.303 -7.018 1.00 36.09 448 ILE A O 1
ATOM 3339 N N . CYS A 1 449 ? -20.133 -18.718 -7.020 1.00 32.59 449 CYS A N 1
ATOM 3340 C CA . CYS A 1 449 ? -20.284 -17.701 -8.049 1.00 35.86 449 CYS A CA 1
ATOM 3341 C C . CYS A 1 449 ? -21.252 -18.072 -9.162 1.00 35.89 449 CYS A C 1
ATOM 3342 O O . CYS A 1 449 ? -22.020 -17.223 -9.628 1.00 33.01 449 CYS A O 1
ATOM 3345 N N . GLY A 1 450 ? -21.228 -19.332 -9.586 1.00 28.07 450 GLY A N 1
ATOM 3346 C CA . GLY A 1 450 ? -22.121 -19.732 -10.655 1.00 27.61 450 GLY A CA 1
ATOM 3347 C C . GLY A 1 450 ? -22.893 -21.000 -10.383 1.00 29.09 450 GLY A C 1
ATOM 3348 O O . GLY A 1 450 ? -22.315 -22.015 -10.014 1.00 35.57 450 GLY A O 1
ATOM 3349 N N . LEU A 1 451 ? -24.208 -20.950 -10.553 1.00 26.58 451 LEU A N 1
ATOM 3350 C CA . LEU A 1 451 ? -25.002 -22.141 -10.337 1.00 29.85 451 LEU A CA 1
ATOM 3351 C C . LEU A 1 451 ? -26.179 -22.264 -11.284 1.00 28.35 451 LEU A C 1
ATOM 3352 O O . LEU A 1 451 ? -26.690 -21.270 -11.811 1.00 25.61 451 LEU A O 1
ATOM 3357 N N . SER A 1 452 ? -26.577 -23.514 -11.503 1.00 25.71 452 SER A N 1
ATOM 3358 C CA . SER A 1 452 ? -27.674 -23.866 -12.388 1.00 23.52 452 SER A CA 1
ATOM 3359 C C . SER A 1 452 ? -28.578 -24.856 -11.666 1.00 25.30 452 SER A C 1
ATOM 3360 O O . SER A 1 452 ? -28.235 -25.363 -10.599 1.00 26.20 452 SER A O 1
ATOM 3363 N N . PRO A 1 453 ? -29.741 -25.167 -12.256 1.00 26.64 453 PRO A N 1
ATOM 3364 C CA . PRO A 1 453 ? -30.665 -26.111 -11.627 1.00 23.78 453 PRO A CA 1
ATOM 3365 C C . PRO A 1 453 ? -30.017 -27.487 -11.495 1.00 25.87 453 PRO A C 1
ATOM 3366 O O . PRO A 1 453 ? -30.625 -28.420 -10.979 1.00 34.56 453 PRO A O 1
ATOM 3370 N N . THR A 1 454 ? -28.779 -27.601 -11.964 1.00 26.51 454 THR A N 1
ATOM 3371 C CA . THR A 1 454 ? -28.053 -28.864 -11.940 1.00 23.91 454 THR A CA 1
ATOM 3372 C C . THR A 1 454 ? -26.931 -28.976 -10.919 1.00 26.99 454 THR A C 1
ATOM 3373 O O . THR A 1 454 ? -26.629 -30.076 -10.444 1.00 27.94 454 THR A O 1
ATOM 3377 N N . THR A 1 455 ? -26.309 -27.851 -10.582 1.00 23.28 455 THR A N 1
ATOM 3378 C CA . THR A 1 455 ? -25.213 -27.877 -9.630 1.00 22.59 455 THR A CA 1
ATOM 3379 C C . THR A 1 455 ? -25.519 -28.779 -8.459 1.00 23.98 455 THR A C 1
ATOM 3380 O O . THR A 1 455 ? -26.553 -28.633 -7.794 1.00 20.87 455 THR A O 1
ATOM 3384 N N . THR A 1 456 ? -24.608 -29.701 -8.191 1.00 21.70 456 THR A N 1
ATOM 3385 C CA . THR A 1 456 ? -24.804 -30.605 -7.081 1.00 22.09 456 THR A CA 1
ATOM 3386 C C . THR A 1 456 ? -23.586 -30.662 -6.187 1.00 22.02 456 THR A C 1
ATOM 3387 O O . THR A 1 456 ? -22.541 -31.171 -6.578 1.00 22.98 456 THR A O 1
ATOM 3391 N N . LEU A 1 457 ? -23.737 -30.110 -4.987 1.00 24.06 457 LEU A N 1
ATOM 3392 C CA . LEU A 1 457 ? -22.679 -30.097 -3.984 1.00 24.25 457 LEU A CA 1
ATOM 3393 C C . LEU A 1 457 ? -22.752 -31.378 -3.155 1.00 26.97 457 LEU A C 1
ATOM 3394 O O . LEU A 1 457 ? -23.762 -32.091 -3.161 1.00 22.85 457 LEU A O 1
ATOM 3399 N N . ALA A 1 458 ? -21.668 -31.671 -2.454 1.00 20.88 458 ALA A N 1
ATOM 3400 C CA . ALA A 1 458 ? -21.621 -32.835 -1.591 1.00 23.05 458 ALA A CA 1
ATOM 3401 C C . ALA A 1 458 ? -21.290 -32.276 -0.222 1.00 24.43 458 ALA A C 1
ATOM 3402 O O . ALA A 1 458 ? -20.296 -31.578 -0.066 1.00 22.62 458 ALA A O 1
ATOM 3404 N N . ILE A 1 459 ? -22.125 -32.560 0.766 1.00 25.20 459 ILE A N 1
ATOM 3405 C CA . ILE A 1 459 ? -21.872 -32.042 2.107 1.00 33.11 459 ILE A CA 1
ATOM 3406 C C . ILE A 1 459 ? -21.606 -33.158 3.107 1.00 30.96 459 ILE A C 1
ATOM 3407 O O . ILE A 1 459 ? -22.453 -34.021 3.331 1.00 34.91 459 ILE A O 1
ATOM 3412 N N . TYR A 1 460 ? -20.428 -33.134 3.714 1.00 28.76 460 TYR A N 1
ATOM 3413 C CA . TYR A 1 460 ? -20.076 -34.159 4.688 1.00 29.59 460 TYR A CA 1
ATOM 3414 C C . TYR A 1 460 ? -20.357 -33.733 6.137 1.00 28.25 460 TYR A C 1
ATOM 3415 O O . TYR A 1 460 ? -19.868 -32.713 6.631 1.00 15.94 460 TYR A O 1
ATOM 3424 N N . PHE A 1 461 ? -21.184 -34.519 6.809 1.00 29.39 461 PHE A N 1
ATOM 3425 C CA . PHE A 1 461 ? -21.532 -34.216 8.181 1.00 34.21 461 PHE A CA 1
ATOM 3426 C C . PHE A 1 461 ? -20.895 -35.206 9.132 1.00 35.10 461 PHE A C 1
ATOM 3427 O O . PHE A 1 461 ? -20.377 -36.246 8.720 1.00 36.18 461 PHE A O 1
ATOM 3435 N N . GLU A 1 462 ? -20.940 -34.860 10.412 1.00 36.76 462 GLU A N 1
ATOM 3436 C CA . GLU A 1 462 ? -20.385 -35.691 11.460 1.00 35.75 462 GLU A CA 1
ATOM 3437 C C . GLU A 1 462 ? -21.270 -35.545 12.689 1.00 34.23 462 GLU A C 1
ATOM 3438 O O . GLU A 1 462 ? -21.696 -34.438 13.018 1.00 32.80 462 GLU A O 1
ATOM 3444 N N . VAL A 1 463 ? -21.571 -36.658 13.351 1.00 36.54 463 VAL A N 1
ATOM 3445 C CA . VAL A 1 463 ? -22.391 -36.604 14.559 1.00 45.47 463 VAL A CA 1
ATOM 3446 C C . VAL A 1 463 ? -21.501 -36.440 15.784 1.00 48.48 463 VAL A C 1
ATOM 3447 O O . VAL A 1 463 ? -20.762 -37.355 16.164 1.00 49.49 463 VAL A O 1
ATOM 3451 N N . VAL A 1 464 ? -21.581 -35.265 16.395 1.00 50.31 464 VAL A N 1
ATOM 3452 C CA . VAL A 1 464 ? -20.784 -34.952 17.573 1.00 52.57 464 VAL A CA 1
ATOM 3453 C C . VAL A 1 464 ? -21.718 -34.817 18.763 1.00 52.23 464 VAL A C 1
ATOM 3454 O O . VAL A 1 464 ? -22.903 -35.136 18.661 1.00 52.57 464 VAL A O 1
ATOM 3458 N N . GLY A 1 474 ? -37.089 -40.222 21.032 1.00 73.03 474 GLY A N 1
ATOM 3459 C CA . GLY A 1 474 ? -37.760 -39.192 20.260 1.00 76.92 474 GLY A CA 1
ATOM 3460 C C . GLY A 1 474 ? -37.339 -39.215 18.804 1.00 75.12 474 GLY A C 1
ATOM 3461 O O . GLY A 1 474 ? -38.152 -39.489 17.919 1.00 77.51 474 GLY A O 1
ATOM 3462 N N . GLY A 1 475 ? -36.067 -38.912 18.558 1.00 74.40 475 GLY A N 1
ATOM 3463 C CA . GLY A 1 475 ? -35.540 -38.920 17.202 1.00 72.08 475 GLY A CA 1
ATOM 3464 C C . GLY A 1 475 ? -35.678 -37.630 16.414 1.00 68.51 475 GLY A C 1
ATOM 3465 O O . GLY A 1 475 ? -36.215 -36.637 16.908 1.00 73.48 475 GLY A O 1
ATOM 3466 N N . ARG A 1 476 ? -35.165 -37.660 15.185 1.00 62.41 476 ARG A N 1
ATOM 3467 C CA . ARG A 1 476 ? -35.204 -36.534 14.243 1.00 55.26 476 ARG A CA 1
ATOM 3468 C C . ARG A 1 476 ? -34.093 -35.485 14.325 1.00 45.78 476 ARG A C 1
ATOM 3469 O O . ARG A 1 476 ? -34.090 -34.619 15.194 1.00 36.35 476 ARG A O 1
ATOM 3477 N N . GLY A 1 477 ? -33.145 -35.578 13.400 1.00 42.71 477 GLY A N 1
ATOM 3478 C CA . GLY A 1 477 ? -32.063 -34.609 13.333 1.00 39.62 477 GLY A CA 1
ATOM 3479 C C . GLY A 1 477 ? -32.462 -33.628 12.244 1.00 34.18 477 GLY A C 1
ATOM 3480 O O . GLY A 1 477 ? -33.213 -33.997 11.341 1.00 28.02 477 GLY A O 1
ATOM 3481 N N . ALA A 1 478 ? -31.978 -32.391 12.304 1.00 32.92 478 ALA A N 1
ATOM 3482 C CA . ALA A 1 478 ? -32.360 -31.414 11.288 1.00 32.18 478 ALA A CA 1
ATOM 3483 C C . ALA A 1 478 ? -31.207 -30.665 10.634 1.00 34.01 478 ALA A C 1
ATOM 3484 O O . ALA A 1 478 ? -30.168 -30.424 11.250 1.00 36.27 478 ALA A O 1
ATOM 3486 N N . ILE A 1 479 ? -31.413 -30.303 9.372 1.00 36.64 479 ILE A N 1
ATOM 3487 C CA . ILE A 1 479 ? -30.433 -29.558 8.585 1.00 34.66 479 ILE A CA 1
ATOM 3488 C C . ILE A 1 479 ? -31.200 -28.577 7.697 1.00 33.99 479 ILE A C 1
ATOM 3489 O O . ILE A 1 479 ? -32.192 -28.952 7.074 1.00 32.24 479 ILE A O 1
ATOM 3494 N N . GLN A 1 480 ? -30.754 -27.326 7.649 1.00 29.82 480 GLN A N 1
ATOM 3495 C CA . GLN A 1 480 ? -31.404 -26.325 6.810 1.00 29.80 480 GLN A CA 1
ATOM 3496 C C . GLN A 1 480 ? -30.375 -25.774 5.834 1.00 30.02 480 GLN A C 1
ATOM 3497 O O . GLN A 1 480 ? -29.313 -25.308 6.245 1.00 29.30 480 GLN A O 1
ATOM 3503 N N . PHE A 1 481 ? -30.675 -25.851 4.539 1.00 33.61 481 PHE A N 1
ATOM 3504 C CA . PHE A 1 481 ? -29.765 -25.322 3.525 1.00 28.98 481 PHE A CA 1
ATOM 3505 C C . PHE A 1 481 ? -30.336 -23.986 3.071 1.00 24.24 481 PHE A C 1
ATOM 3506 O O . PHE A 1 481 ? -31.439 -23.924 2.533 1.00 26.83 481 PHE A O 1
ATOM 3514 N N . VAL A 1 482 ? -29.593 -22.915 3.320 1.00 22.35 482 VAL A N 1
ATOM 3515 C CA . VAL A 1 482 ? -30.027 -21.572 2.946 1.00 22.25 482 VAL A CA 1
ATOM 3516 C C . VAL A 1 482 ? -29.170 -21.070 1.800 1.00 24.00 482 VAL A C 1
ATOM 3517 O O . VAL A 1 482 ? -27.967 -20.863 1.961 1.00 23.04 482 VAL A O 1
ATOM 3521 N N . THR A 1 483 ? -29.787 -20.868 0.642 1.00 25.39 483 THR A N 1
ATOM 3522 C CA . THR A 1 483 ? -29.038 -20.405 -0.514 1.00 27.33 483 THR A CA 1
ATOM 3523 C C . THR A 1 483 ? -29.537 -19.084 -1.068 1.00 31.60 483 THR A C 1
ATOM 3524 O O . THR A 1 483 ? -30.668 -18.986 -1.544 1.00 31.67 483 THR A O 1
ATOM 3528 N N . GLN A 1 484 ? -28.677 -18.073 -1.002 1.00 29.44 484 GLN A N 1
ATOM 3529 C CA . GLN A 1 484 ? -28.997 -16.749 -1.513 1.00 32.56 484 GLN A CA 1
ATOM 3530 C C . GLN A 1 484 ? -28.228 -16.557 -2.814 1.00 30.18 484 GLN A C 1
ATOM 3531 O O . GLN A 1 484 ? -27.050 -16.898 -2.890 1.00 29.99 484 GLN A O 1
ATOM 3537 N N . TYR A 1 485 ? -28.886 -16.017 -3.835 1.00 25.22 485 TYR A N 1
ATOM 3538 C CA . TYR A 1 485 ? -28.225 -15.817 -5.122 1.00 24.45 485 TYR A CA 1
ATOM 3539 C C . TYR A 1 485 ? -28.907 -14.779 -6.005 1.00 25.65 485 TYR A C 1
ATOM 3540 O O . TYR A 1 485 ? -30.045 -14.381 -5.756 1.00 23.84 485 TYR A O 1
ATOM 3549 N N . GLN A 1 486 ? -28.191 -14.345 -7.039 1.00 22.72 486 GLN A N 1
ATOM 3550 C CA . GLN A 1 486 ? -28.714 -13.373 -7.981 1.00 20.53 486 GLN A CA 1
ATOM 3551 C C . GLN A 1 486 ? -29.366 -14.134 -9.111 1.00 22.46 486 GLN A C 1
ATOM 3552 O O . GLN A 1 486 ? -28.724 -14.934 -9.793 1.00 20.85 486 GLN A O 1
ATOM 3558 N N . HIS A 1 487 ? -30.657 -13.891 -9.297 1.00 23.90 487 HIS A N 1
ATOM 3559 C CA . HIS A 1 487 ? -31.401 -14.556 -10.344 1.00 22.89 487 HIS A CA 1
ATOM 3560 C C . HIS A 1 487 ? -31.091 -13.921 -11.684 1.00 23.86 487 HIS A C 1
ATOM 3561 O O . HIS A 1 487 ? -30.553 -12.816 -11.737 1.00 22.52 487 HIS A O 1
ATOM 3568 N N . SER A 1 488 ? -31.415 -14.629 -12.762 1.00 28.78 488 SER A N 1
ATOM 3569 C CA . SER A 1 488 ? -31.184 -14.139 -14.126 1.00 31.65 488 SER A CA 1
ATOM 3570 C C . SER A 1 488 ? -31.953 -12.838 -14.343 1.00 33.66 488 SER A C 1
ATOM 3571 O O . SER A 1 488 ? -31.503 -11.925 -15.048 1.00 31.02 488 SER A O 1
ATOM 3574 N N . SER A 1 489 ? -33.131 -12.789 -13.733 1.00 30.70 489 SER A N 1
ATOM 3575 C CA . SER A 1 489 ? -34.017 -11.640 -13.794 1.00 30.87 489 SER A CA 1
ATOM 3576 C C . SER A 1 489 ? -33.358 -10.472 -13.083 1.00 27.10 489 SER A C 1
ATOM 3577 O O . SER A 1 489 ? -33.733 -9.325 -13.276 1.00 30.60 489 SER A O 1
ATOM 3580 N N . GLY A 1 490 ? -32.388 -10.783 -12.235 1.00 26.60 490 GLY A N 1
ATOM 3581 C CA . GLY A 1 490 ? -31.707 -9.754 -11.488 1.00 25.55 490 GLY A CA 1
ATOM 3582 C C . GLY A 1 490 ? -32.184 -9.763 -10.048 1.00 31.61 490 GLY A C 1
ATOM 3583 O O . GLY A 1 490 ? -31.528 -9.207 -9.171 1.00 39.99 490 GLY A O 1
ATOM 3584 N N . GLN A 1 491 ? -33.320 -10.404 -9.792 1.00 29.13 491 GLN A N 1
ATOM 3585 C CA . GLN A 1 491 ? -33.856 -10.460 -8.435 1.00 28.26 491 GLN A CA 1
ATOM 3586 C C . GLN A 1 491 ? -32.948 -11.205 -7.471 1.00 26.45 491 GLN A C 1
ATOM 3587 O O . GLN A 1 491 ? -32.274 -12.168 -7.848 1.00 24.56 491 GLN A O 1
ATOM 3593 N N . ARG A 1 492 ? -32.943 -10.766 -6.219 1.00 26.51 492 ARG A N 1
ATOM 3594 C CA . ARG A 1 492 ? -32.150 -11.446 -5.205 1.00 32.20 492 ARG A CA 1
ATOM 3595 C C . ARG A 1 492 ? -33.079 -12.511 -4.637 1.00 27.56 492 ARG A C 1
ATOM 3596 O O . ARG A 1 492 ? -34.207 -12.219 -4.249 1.00 28.61 492 ARG A O 1
ATOM 3604 N N . ARG A 1 493 ? -32.613 -13.751 -4.601 1.00 24.47 493 ARG A N 1
ATOM 3605 C CA . ARG A 1 493 ? -33.441 -14.834 -4.106 1.00 17.95 493 ARG A CA 1
ATOM 3606 C C . ARG A 1 493 ? -32.820 -15.648 -3.005 1.00 17.25 493 ARG A C 1
ATOM 3607 O O . ARG A 1 493 ? -31.603 -15.697 -2.870 1.00 25.59 493 ARG A O 1
ATOM 3615 N N . ILE A 1 494 ? -33.673 -16.288 -2.214 1.00 19.31 494 ILE A N 1
ATOM 3616 C CA . ILE A 1 494 ? -33.218 -17.146 -1.133 1.00 22.31 494 ILE A CA 1
ATOM 3617 C C . ILE A 1 494 ? -33.936 -18.500 -1.181 1.00 24.13 494 ILE A C 1
ATOM 3618 O O . ILE A 1 494 ? -35.133 -18.584 -0.900 1.00 26.35 494 ILE A O 1
ATOM 3623 N N . ARG A 1 495 ? -33.214 -19.554 -1.554 1.00 17.96 495 ARG A N 1
ATOM 3624 C CA . ARG A 1 495 ? -33.815 -20.878 -1.594 1.00 20.82 495 ARG A CA 1
ATOM 3625 C C . ARG A 1 495 ? -33.614 -21.445 -0.200 1.00 17.37 495 ARG A C 1
ATOM 3626 O O . ARG A 1 495 ? -32.559 -21.269 0.409 1.00 20.68 495 ARG A O 1
ATOM 3634 N N . VAL A 1 496 ? -34.633 -22.111 0.314 1.00 13.64 496 VAL A N 1
ATOM 3635 C CA . VAL A 1 496 ? -34.551 -22.689 1.645 1.00 14.49 496 VAL A CA 1
ATOM 3636 C C . VAL A 1 496 ? -35.003 -24.139 1.636 1.00 16.50 496 VAL A C 1
ATOM 3637 O O . VAL A 1 496 ? -36.096 -24.453 1.152 1.00 10.36 496 VAL A O 1
ATOM 3641 N N . THR A 1 497 ? -34.160 -25.017 2.166 1.00 6.72 497 THR A N 1
ATOM 3642 C CA . THR A 1 497 ? -34.501 -26.423 2.236 1.00 12.47 497 THR A CA 1
ATOM 3643 C C . THR A 1 497 ? -34.188 -26.978 3.619 1.00 17.13 497 THR A C 1
ATOM 3644 O O . THR A 1 497 ? -33.038 -26.975 4.061 1.00 25.13 497 THR A O 1
ATOM 3648 N N . THR A 1 498 ? -35.232 -27.448 4.291 1.00 13.85 498 THR A N 1
ATOM 3649 C CA . THR A 1 498 ? -35.121 -28.017 5.621 1.00 14.46 498 THR A CA 1
ATOM 3650 C C . THR A 1 498 ? -35.506 -29.487 5.582 1.00 24.59 498 THR A C 1
ATOM 3651 O O . THR A 1 498 ? -36.684 -29.816 5.397 1.00 26.04 498 THR A O 1
ATOM 3655 N N . ILE A 1 499 ? -34.523 -30.371 5.744 1.00 25.35 499 ILE A N 1
ATOM 3656 C CA . ILE A 1 499 ? -34.801 -31.801 5.757 1.00 26.13 499 ILE A CA 1
ATOM 3657 C C . ILE A 1 499 ? -34.696 -32.283 7.201 1.00 27.36 499 ILE A C 1
ATOM 3658 O O . ILE A 1 499 ? -34.154 -31.577 8.059 1.00 24.66 499 ILE A O 1
ATOM 3663 N N . ALA A 1 500 ? -35.219 -33.480 7.462 1.00 21.64 500 ALA A N 1
ATOM 3664 C CA . ALA A 1 500 ? -35.170 -34.069 8.797 1.00 22.97 500 ALA A CA 1
ATOM 3665 C C . ALA A 1 500 ? -35.076 -35.588 8.681 1.00 23.15 500 ALA A C 1
ATOM 3666 O O . ALA A 1 500 ? -35.750 -36.196 7.860 1.00 30.42 500 ALA A O 1
ATOM 3668 N N . ARG A 1 501 ? -34.226 -36.197 9.496 1.00 24.45 501 ARG A N 1
ATOM 3669 C CA . ARG A 1 501 ? -34.049 -37.641 9.458 1.00 28.44 501 ARG A CA 1
ATOM 3670 C C . ARG A 1 501 ? -34.117 -38.227 10.867 1.00 31.40 501 ARG A C 1
ATOM 3671 O O . ARG A 1 501 ? -33.747 -37.566 11.841 1.00 28.36 501 ARG A O 1
ATOM 3679 N N . ASN A 1 502 ? -34.589 -39.465 10.980 1.00 32.65 502 ASN A N 1
ATOM 3680 C CA . ASN A 1 502 ? -34.721 -40.088 12.298 1.00 35.38 502 ASN A CA 1
ATOM 3681 C C . ASN A 1 502 ? -33.429 -40.508 12.966 1.00 35.05 502 ASN A C 1
ATOM 3682 O O . ASN A 1 502 ? -32.541 -41.085 12.328 1.00 36.78 502 ASN A O 1
ATOM 3687 N N . TRP A 1 503 ? -33.346 -40.211 14.262 1.00 35.36 503 TRP A N 1
ATOM 3688 C CA . TRP A 1 503 ? -32.209 -40.600 15.081 1.00 30.57 503 TRP A CA 1
ATOM 3689 C C . TRP A 1 503 ? -32.420 -42.099 15.292 1.00 32.57 503 TRP A C 1
ATOM 3690 O O . TRP A 1 503 ? -33.532 -42.534 15.615 1.00 30.66 503 TRP A O 1
ATOM 3701 N N . ALA A 1 504 ? -31.372 -42.890 15.100 1.00 31.65 504 ALA A N 1
ATOM 3702 C CA . ALA A 1 504 ? -31.495 -44.338 15.250 1.00 41.39 504 ALA A CA 1
ATOM 3703 C C . ALA A 1 504 ? -31.950 -44.757 16.647 1.00 44.49 504 ALA A C 1
ATOM 3704 O O . ALA A 1 504 ? -31.427 -44.263 17.647 1.00 43.13 504 ALA A O 1
ATOM 3706 N N . ASP A 1 505 ? -32.928 -45.663 16.704 1.00 49.69 505 ASP A N 1
ATOM 3707 C CA . ASP A 1 505 ? -33.436 -46.172 17.977 1.00 56.85 505 ASP A CA 1
ATOM 3708 C C . ASP A 1 505 ? -32.365 -47.026 18.650 1.00 56.66 505 ASP A C 1
ATOM 3709 O O . ASP A 1 505 ? -31.925 -48.033 18.096 1.00 56.72 505 ASP A O 1
ATOM 3714 N N . ALA A 1 506 ? -31.956 -46.615 19.847 1.00 56.83 506 ALA A N 1
ATOM 3715 C CA . ALA A 1 506 ? -30.919 -47.305 20.603 1.00 59.15 506 ALA A CA 1
ATOM 3716 C C . ALA A 1 506 ? -31.118 -48.811 20.736 1.00 63.16 506 ALA A C 1
ATOM 3717 O O . ALA A 1 506 ? -30.143 -49.561 20.805 1.00 65.73 506 ALA A O 1
ATOM 3719 N N . GLN A 1 507 ? -32.369 -49.258 20.765 1.00 64.31 507 GLN A N 1
ATOM 3720 C CA . GLN A 1 507 ? -32.643 -50.680 20.909 1.00 68.44 507 GLN A CA 1
ATOM 3721 C C . GLN A 1 507 ? -32.687 -51.424 19.580 1.00 72.91 507 GLN A C 1
ATOM 3722 O O . GLN A 1 507 ? -33.349 -52.456 19.461 1.00 77.21 507 GLN A O 1
ATOM 3728 N N . THR A 1 508 ? -31.966 -50.902 18.588 1.00 75.41 508 THR A N 1
ATOM 3729 C CA . THR A 1 508 ? -31.910 -51.499 17.253 1.00 75.09 508 THR A CA 1
ATOM 3730 C C . THR A 1 508 ? -30.972 -50.712 16.344 1.00 73.69 508 THR A C 1
ATOM 3731 O O . THR A 1 508 ? -30.864 -51.006 15.155 1.00 73.28 508 THR A O 1
ATOM 3735 N N . GLN A 1 509 ? -30.294 -49.722 16.916 1.00 72.53 509 GLN A N 1
ATOM 3736 C CA . GLN A 1 509 ? -29.384 -48.844 16.183 1.00 75.56 509 GLN A CA 1
ATOM 3737 C C . GLN A 1 509 ? -28.837 -49.251 14.813 1.00 74.28 509 GLN A C 1
ATOM 3738 O O . GLN A 1 509 ? -29.157 -48.611 13.811 1.00 74.65 509 GLN A O 1
ATOM 3744 N N . ILE A 1 510 ? -28.015 -50.296 14.759 1.00 71.51 510 ILE A N 1
ATOM 3745 C CA . ILE A 1 510 ? -27.420 -50.715 13.489 1.00 67.45 510 ILE A CA 1
ATOM 3746 C C . ILE A 1 510 ? -28.406 -51.272 12.457 1.00 66.04 510 ILE A C 1
ATOM 3747 O O . ILE A 1 510 ? -28.200 -51.121 11.253 1.00 66.59 510 ILE A O 1
ATOM 3752 N N . GLN A 1 511 ? -29.473 -51.907 12.925 1.00 63.87 511 GLN A N 1
ATOM 3753 C CA . GLN A 1 511 ? -30.476 -52.480 12.032 1.00 60.71 511 GLN A CA 1
ATOM 3754 C C . GLN A 1 511 ? -31.283 -51.380 11.337 1.00 59.60 511 GLN A C 1
ATOM 3755 O O . GLN A 1 511 ? -31.571 -51.460 10.138 1.00 53.31 511 GLN A O 1
ATOM 3761 N N . ASN A 1 512 ? -31.643 -50.349 12.098 1.00 58.12 512 ASN A N 1
ATOM 3762 C CA . ASN A 1 512 ? -32.408 -49.231 11.558 1.00 57.22 512 ASN A CA 1
ATOM 3763 C C . ASN A 1 512 ? -31.553 -48.458 10.571 1.00 54.43 512 ASN A C 1
ATOM 3764 O O . ASN A 1 512 ? -32.038 -47.999 9.535 1.00 53.42 512 ASN A O 1
ATOM 3769 N N . ILE A 1 513 ? -30.276 -48.316 10.912 1.00 46.59 513 ILE A N 1
ATOM 3770 C CA . ILE A 1 513 ? -29.320 -47.599 10.080 1.00 42.43 513 ILE A CA 1
ATOM 3771 C C . ILE A 1 513 ? -29.020 -48.321 8.763 1.00 36.85 513 ILE A C 1
ATOM 3772 O O . ILE A 1 513 ? -28.998 -47.703 7.699 1.00 35.45 513 ILE A O 1
ATOM 3777 N N . ALA A 1 514 ? -28.797 -49.626 8.832 1.00 29.07 514 ALA A N 1
ATOM 3778 C CA . ALA A 1 514 ? -28.479 -50.388 7.633 1.00 32.97 514 ALA A CA 1
ATOM 3779 C C . ALA A 1 514 ? -29.633 -50.414 6.628 1.00 31.17 514 ALA A C 1
ATOM 3780 O O . ALA A 1 514 ? -29.420 -50.623 5.435 1.00 36.18 514 ALA A O 1
ATOM 3782 N N . ALA A 1 515 ? -30.851 -50.191 7.108 1.00 28.00 515 ALA A N 1
ATOM 3783 C CA . ALA A 1 515 ? -32.016 -50.191 6.230 1.00 29.49 515 ALA A CA 1
ATOM 3784 C C . ALA A 1 515 ? -32.160 -48.855 5.489 1.00 32.04 515 ALA A C 1
ATOM 3785 O O . ALA A 1 515 ? -32.769 -48.795 4.414 1.00 27.06 515 ALA A O 1
ATOM 3787 N N . SER A 1 516 ? -31.586 -47.801 6.072 1.00 28.56 516 SER A N 1
ATOM 3788 C CA . SER A 1 516 ? -31.640 -46.446 5.523 1.00 27.70 516 SER A CA 1
ATOM 3789 C C . SER A 1 516 ? -30.528 -46.092 4.536 1.00 24.79 516 SER A C 1
ATOM 3790 O O . SER A 1 516 ? -30.453 -44.961 4.067 1.00 27.86 516 SER A O 1
ATOM 3793 N N . PHE A 1 517 ? -29.667 -47.052 4.227 1.00 24.84 517 PHE A N 1
ATOM 3794 C CA . PHE A 1 517 ? -28.553 -46.835 3.305 1.00 22.53 517 PHE A CA 1
ATOM 3795 C C . PHE A 1 517 ? -29.000 -46.550 1.874 1.00 22.08 517 PHE A C 1
ATOM 3796 O O . PHE A 1 517 ? -29.892 -47.209 1.350 1.00 19.08 517 PHE A O 1
ATOM 3804 N N . ASP A 1 518 ? -28.368 -45.562 1.253 1.00 22.60 518 ASP A N 1
ATOM 3805 C CA . ASP A 1 518 ? -28.647 -45.188 -0.133 1.00 23.34 518 ASP A CA 1
ATOM 3806 C C . ASP A 1 518 ? -27.369 -45.552 -0.896 1.00 26.46 518 ASP A C 1
ATOM 3807 O O . ASP A 1 518 ? -26.492 -44.702 -1.100 1.00 29.67 518 ASP A O 1
ATOM 3812 N N . GLN A 1 519 ? -27.255 -46.812 -1.309 1.00 27.65 519 GLN A N 1
ATOM 3813 C CA . GLN A 1 519 ? -26.050 -47.261 -2.009 1.00 28.74 519 GLN A CA 1
ATOM 3814 C C . GLN A 1 519 ? -25.577 -46.343 -3.137 1.00 23.41 519 GLN A C 1
ATOM 3815 O O . GLN A 1 519 ? -24.401 -46.016 -3.212 1.00 20.23 519 GLN A O 1
ATOM 3821 N N . GLU A 1 520 ? -26.479 -45.913 -4.006 1.00 27.02 520 GLU A N 1
ATOM 3822 C CA . GLU A 1 520 ? -26.073 -45.022 -5.087 1.00 23.46 520 GLU A CA 1
ATOM 3823 C C . GLU A 1 520 ? -25.448 -43.748 -4.513 1.00 20.13 520 GLU A C 1
ATOM 3824 O O . GLU A 1 520 ? -24.288 -43.432 -4.800 1.00 16.92 520 GLU A O 1
ATOM 3830 N N . ALA A 1 521 ? -26.200 -43.034 -3.682 1.00 14.67 521 ALA A N 1
ATOM 3831 C CA . ALA A 1 521 ? -25.697 -41.797 -3.092 1.00 18.30 521 ALA A CA 1
ATOM 3832 C C . ALA A 1 521 ? -24.347 -42.002 -2.395 1.00 20.91 521 ALA A C 1
ATOM 3833 O O . ALA A 1 521 ? -23.447 -41.165 -2.510 1.00 18.99 521 ALA A O 1
ATOM 3835 N N . ALA A 1 522 ? -24.199 -43.110 -1.676 1.00 19.43 522 ALA A N 1
ATOM 3836 C CA . ALA A 1 522 ? -22.939 -43.395 -0.997 1.00 18.48 522 ALA A CA 1
ATOM 3837 C C . ALA A 1 522 ? -21.805 -43.621 -2.022 1.00 19.80 522 ALA A C 1
ATOM 3838 O O . ALA A 1 522 ? -20.681 -43.150 -1.835 1.00 19.31 522 ALA A O 1
ATOM 3840 N N . ALA A 1 523 ? -22.103 -44.332 -3.106 1.00 12.96 523 ALA A N 1
ATOM 3841 C CA . ALA A 1 523 ? -21.107 -44.589 -4.152 1.00 14.84 523 ALA A CA 1
ATOM 3842 C C . ALA A 1 523 ? -20.508 -43.293 -4.685 1.00 18.06 523 ALA A C 1
ATOM 3843 O O . ALA A 1 523 ? -19.293 -43.155 -4.806 1.00 15.04 523 ALA A O 1
ATOM 3845 N N . ILE A 1 524 ? -21.388 -42.353 -5.014 1.00 20.29 524 ILE A N 1
ATOM 3846 C CA . ILE A 1 524 ? -20.990 -41.064 -5.554 1.00 16.22 524 ILE A CA 1
ATOM 3847 C C . ILE A 1 524 ? -20.306 -40.163 -4.529 1.00 17.49 524 ILE A C 1
ATOM 3848 O O . ILE A 1 524 ? -19.359 -39.446 -4.864 1.00 4.13 524 ILE A O 1
ATOM 3853 N N . LEU A 1 525 ? -20.781 -40.197 -3.285 1.00 15.45 525 LEU A N 1
ATOM 3854 C CA . LEU A 1 525 ? -20.176 -39.384 -2.239 1.00 18.22 525 LEU A CA 1
ATOM 3855 C C . LEU A 1 525 ? -18.789 -39.943 -1.907 1.00 21.65 525 LEU A C 1
ATOM 3856 O O . LEU A 1 525 ? -17.865 -39.185 -1.607 1.00 18.27 525 LEU A O 1
ATOM 3861 N N . MET A 1 526 ? -18.651 -41.268 -1.963 1.00 18.13 526 MET A N 1
ATOM 3862 C CA . MET A 1 526 ? -17.365 -41.906 -1.716 1.00 19.58 526 MET A CA 1
ATOM 3863 C C . MET A 1 526 ? -16.467 -41.653 -2.922 1.00 20.06 526 MET A C 1
ATOM 3864 O O . MET A 1 526 ? -15.265 -41.417 -2.783 1.00 23.70 526 MET A O 1
ATOM 3869 N N . ALA A 1 527 ? -17.066 -41.705 -4.107 1.00 19.50 527 ALA A N 1
ATOM 3870 C CA . ALA A 1 527 ? -16.347 -41.478 -5.353 1.00 20.06 527 ALA A CA 1
ATOM 3871 C C . ALA A 1 527 ? -15.847 -40.034 -5.375 1.00 25.54 527 ALA A C 1
ATOM 3872 O O . ALA A 1 527 ? -14.732 -39.746 -5.797 1.00 18.00 527 ALA A O 1
ATOM 3874 N N . ARG A 1 528 ? -16.698 -39.131 -4.910 1.00 28.44 528 ARG A N 1
ATOM 3875 C CA . ARG A 1 528 ? -16.376 -37.719 -4.845 1.00 28.22 528 ARG A CA 1
ATOM 3876 C C . ARG A 1 528 ? -15.072 -37.553 -4.047 1.00 35.61 528 ARG A C 1
ATOM 3877 O O . ARG A 1 528 ? -14.146 -36.862 -4.483 1.00 37.01 528 ARG A O 1
ATOM 3885 N N . LEU A 1 529 ? -15.008 -38.191 -2.877 1.00 32.48 529 LEU A N 1
ATOM 3886 C CA . LEU A 1 529 ? -13.829 -38.108 -2.016 1.00 30.24 529 LEU A CA 1
ATOM 3887 C C . LEU A 1 529 ? -12.552 -38.666 -2.637 1.00 28.20 529 LEU A C 1
ATOM 3888 O O . LEU A 1 529 ? -11.480 -38.095 -2.481 1.00 29.55 529 LEU A O 1
ATOM 3893 N N . ALA A 1 530 ? -12.662 -39.789 -3.332 1.00 29.93 530 ALA A N 1
ATOM 3894 C CA . ALA A 1 530 ? -11.496 -40.390 -3.960 1.00 31.82 530 ALA A CA 1
ATOM 3895 C C . ALA A 1 530 ? -10.925 -39.466 -5.029 1.00 35.09 530 ALA A C 1
ATOM 3896 O O . ALA A 1 530 ? -9.714 -39.248 -5.085 1.00 39.13 530 ALA A O 1
ATOM 3898 N N . ILE A 1 531 ? -11.792 -38.919 -5.878 1.00 31.07 531 ILE A N 1
ATOM 3899 C CA . ILE A 1 531 ? -11.325 -38.032 -6.935 1.00 29.11 531 ILE A CA 1
ATOM 3900 C C . ILE A 1 531 ? -10.718 -36.784 -6.296 1.00 33.75 531 ILE A C 1
ATOM 3901 O O . ILE A 1 531 ? -9.728 -36.242 -6.799 1.00 28.90 531 ILE A O 1
ATOM 3906 N N . TYR A 1 532 ? -11.296 -36.346 -5.177 1.00 37.52 532 TYR A N 1
ATOM 3907 C CA . TYR A 1 532 ? -10.797 -35.162 -4.487 1.00 38.74 532 TYR A CA 1
ATOM 3908 C C . TYR A 1 532 ? -9.381 -35.356 -3.961 1.00 42.88 532 TYR A C 1
ATOM 3909 O O . TYR A 1 532 ? -8.553 -34.444 -4.046 1.00 47.08 532 TYR A O 1
ATOM 3918 N N . ARG A 1 533 ? -9.098 -36.529 -3.405 1.00 37.81 533 ARG A N 1
ATOM 3919 C CA . ARG A 1 533 ? -7.766 -36.784 -2.884 1.00 42.14 533 ARG A CA 1
ATOM 3920 C C . ARG A 1 533 ? -6.766 -37.051 -3.992 1.00 41.14 533 ARG A C 1
ATOM 3921 O O . ARG A 1 533 ? -5.567 -36.870 -3.807 1.00 42.68 533 ARG A O 1
ATOM 3929 N N . ALA A 1 534 ? -7.254 -37.500 -5.139 1.00 40.51 534 ALA A N 1
ATOM 3930 C CA . ALA A 1 534 ? -6.370 -37.785 -6.254 1.00 43.41 534 ALA A CA 1
ATOM 3931 C C . ALA A 1 534 ? -5.934 -36.471 -6.881 1.00 49.48 534 ALA A C 1
ATOM 3932 O O . ALA A 1 534 ? -4.743 -36.224 -7.069 1.00 50.24 534 ALA A O 1
ATOM 3934 N N . GLU A 1 535 ? -6.907 -35.623 -7.197 1.00 59.09 535 GLU A N 1
ATOM 3935 C CA . GLU A 1 535 ? -6.618 -34.328 -7.802 1.00 66.41 535 GLU A CA 1
ATOM 3936 C C . GLU A 1 535 ? -6.005 -33.405 -6.754 1.00 70.93 535 GLU A C 1
ATOM 3937 O O . GLU A 1 535 ? -5.796 -32.218 -7.001 1.00 72.01 535 GLU A O 1
ATOM 3943 N N . THR A 1 536 ? -5.715 -33.976 -5.585 1.00 76.07 536 THR A N 1
ATOM 3944 C CA . THR A 1 536 ? -5.121 -33.252 -4.461 1.00 76.86 536 THR A CA 1
ATOM 3945 C C . THR A 1 536 ? -4.159 -34.201 -3.740 1.00 76.59 536 THR A C 1
ATOM 3946 O O . THR A 1 536 ? -3.927 -34.074 -2.541 1.00 73.21 536 THR A O 1
ATOM 3950 N N . GLU A 1 537 ? -3.607 -35.152 -4.488 1.00 78.38 537 GLU A N 1
ATOM 3951 C CA . GLU A 1 537 ? -2.687 -36.145 -3.939 1.00 83.29 537 GLU A CA 1
ATOM 3952 C C . GLU A 1 537 ? -1.841 -35.592 -2.795 1.00 83.61 537 GLU A C 1
ATOM 3953 O O . GLU A 1 537 ? -1.918 -36.074 -1.663 1.00 84.69 537 GLU A O 1
ATOM 3959 N N . ASP A 1 541 ? -1.907 -44.370 -1.747 1.00 63.78 541 ASP A N 1
ATOM 3960 C CA . ASP A 1 541 ? -2.740 -44.719 -2.889 1.00 61.33 541 ASP A CA 1
ATOM 3961 C C . ASP A 1 541 ? -4.188 -44.373 -2.576 1.00 60.66 541 ASP A C 1
ATOM 3962 O O . ASP A 1 541 ? -4.621 -44.454 -1.425 1.00 62.13 541 ASP A O 1
ATOM 3967 N N . VAL A 1 542 ? -4.936 -43.984 -3.601 1.00 56.48 542 VAL A N 1
ATOM 3968 C CA . VAL A 1 542 ? -6.338 -43.639 -3.416 1.00 50.65 542 VAL A CA 1
ATOM 3969 C C . VAL A 1 542 ? -7.193 -44.894 -3.544 1.00 49.24 542 VAL A C 1
ATOM 3970 O O . VAL A 1 542 ? -8.167 -45.072 -2.814 1.00 45.75 542 VAL A O 1
ATOM 3974 N N . LEU A 1 543 ? -6.820 -45.771 -4.467 1.00 48.11 543 LEU A N 1
ATOM 3975 C CA . LEU A 1 543 ? -7.554 -47.012 -4.649 1.00 48.81 543 LEU A CA 1
ATOM 3976 C C . LEU A 1 543 ? -7.482 -47.849 -3.378 1.00 49.41 543 LEU A C 1
ATOM 3977 O O . LEU A 1 543 ? -8.424 -48.565 -3.051 1.00 50.86 543 LEU A O 1
ATOM 3982 N N . ARG A 1 544 ? -6.367 -47.754 -2.660 1.00 51.06 544 ARG A N 1
ATOM 3983 C CA . ARG A 1 544 ? -6.209 -48.513 -1.425 1.00 52.30 544 ARG A CA 1
ATOM 3984 C C . ARG A 1 544 ? -7.259 -48.087 -0.398 1.00 52.81 544 ARG A C 1
ATOM 3985 O O . ARG A 1 544 ? -7.871 -48.934 0.255 1.00 51.79 544 ARG A O 1
ATOM 3993 N N . TRP A 1 545 ? -7.475 -46.781 -0.259 1.00 49.82 545 TRP A N 1
ATOM 3994 C CA . TRP A 1 545 ? -8.467 -46.272 0.690 1.00 46.86 545 TRP A CA 1
ATOM 3995 C C . TRP A 1 545 ? -9.879 -46.716 0.300 1.00 47.30 545 TRP A C 1
ATOM 3996 O O . TRP A 1 545 ? -10.686 -47.102 1.152 1.00 44.80 545 TRP A O 1
ATOM 4007 N N . LEU A 1 546 ? -10.169 -46.644 -0.995 1.00 45.35 546 LEU A N 1
ATOM 4008 C CA . LEU A 1 546 ? -11.473 -47.016 -1.522 1.00 44.09 546 LEU A CA 1
ATOM 4009 C C . LEU A 1 546 ? -11.791 -48.472 -1.192 1.00 45.22 546 LEU A C 1
ATOM 4010 O O . LEU A 1 546 ? -12.938 -48.814 -0.880 1.00 45.37 546 LEU A O 1
ATOM 4015 N N . ASP A 1 547 ? -10.763 -49.315 -1.248 1.00 42.89 547 ASP A N 1
ATOM 4016 C CA . ASP A 1 547 ? -10.902 -50.739 -0.965 1.00 38.74 547 ASP A CA 1
ATOM 4017 C C . ASP A 1 547 ? -11.073 -51.067 0.523 1.00 42.56 547 ASP A C 1
ATOM 4018 O O . ASP A 1 547 ? -11.947 -51.859 0.882 1.00 41.33 547 ASP A O 1
ATOM 4023 N N . ARG A 1 548 ? -10.253 -50.464 1.385 1.00 42.10 548 ARG A N 1
ATOM 4024 C CA . ARG A 1 548 ? -10.338 -50.719 2.823 1.00 45.45 548 ARG A CA 1
ATOM 4025 C C . ARG A 1 548 ? -11.724 -50.390 3.338 1.00 45.06 548 ARG A C 1
ATOM 4026 O O . ARG A 1 548 ? -12.200 -50.997 4.295 1.00 52.22 548 ARG A O 1
ATOM 4034 N N . GLN A 1 549 ? -12.375 -49.424 2.705 1.00 39.90 549 GLN A N 1
ATOM 4035 C CA . GLN A 1 549 ? -13.712 -49.052 3.124 1.00 34.62 549 GLN A CA 1
ATOM 4036 C C . GLN A 1 549 ? -14.740 -50.009 2.528 1.00 32.93 549 GLN A C 1
ATOM 4037 O O . GLN A 1 549 ? -15.674 -50.417 3.213 1.00 34.70 549 GLN A O 1
ATOM 4043 N N . LEU A 1 550 ? -14.571 -50.386 1.264 1.00 25.39 550 LEU A N 1
ATOM 4044 C CA . LEU A 1 550 ? -15.511 -51.318 0.655 1.00 28.11 550 LEU A CA 1
ATOM 4045 C C . LEU A 1 550 ? -15.531 -52.589 1.506 1.00 35.82 550 LEU A C 1
ATOM 4046 O O . LEU A 1 550 ? -16.598 -53.164 1.773 1.00 33.25 550 LEU A O 1
ATOM 4051 N N . ILE A 1 551 ? -14.344 -53.007 1.943 1.00 38.86 551 ILE A N 1
ATOM 4052 C CA . ILE A 1 551 ? -14.200 -54.192 2.783 1.00 38.83 551 ILE A CA 1
ATOM 4053 C C . ILE A 1 551 ? -14.807 -53.939 4.154 1.00 36.82 551 ILE A C 1
ATOM 4054 O O . ILE A 1 551 ? -15.493 -54.799 4.693 1.00 40.01 551 ILE A O 1
ATOM 4059 N N . ARG A 1 552 ? -14.561 -52.766 4.726 1.00 32.81 552 ARG A N 1
ATOM 4060 C CA . ARG A 1 552 ? -15.128 -52.473 6.040 1.00 40.96 552 ARG A CA 1
ATOM 4061 C C . ARG A 1 552 ? -16.647 -52.432 5.981 1.00 42.35 552 ARG A C 1
ATOM 4062 O O . ARG A 1 552 ? -17.329 -52.620 6.995 1.00 41.11 552 ARG A O 1
ATOM 4070 N N . LEU A 1 553 ? -17.173 -52.190 4.785 1.00 40.75 553 LEU A N 1
ATOM 4071 C CA . LEU A 1 553 ? -18.611 -52.119 4.607 1.00 39.32 553 LEU A CA 1
ATOM 4072 C C . LEU A 1 553 ? -19.181 -53.524 4.522 1.00 40.18 553 LEU A C 1
ATOM 4073 O O . LEU A 1 553 ? -20.260 -53.803 5.056 1.00 40.52 553 LEU A O 1
ATOM 4078 N N . CYS A 1 554 ? -18.449 -54.409 3.854 1.00 37.49 554 CYS A N 1
ATOM 4079 C CA . CYS A 1 554 ? -18.888 -55.788 3.701 1.00 37.25 554 CYS A CA 1
ATOM 4080 C C . CYS A 1 554 ? -18.954 -56.531 5.031 1.00 37.57 554 CYS A C 1
ATOM 4081 O O . CYS A 1 554 ? -19.865 -57.325 5.264 1.00 35.10 554 CYS A O 1
ATOM 4084 N N . GLN A 1 555 ? -18.000 -56.257 5.909 1.00 37.70 555 GLN A N 1
ATOM 4085 C CA . GLN A 1 555 ? -17.948 -56.930 7.200 1.00 38.73 555 GLN A CA 1
ATOM 4086 C C . GLN A 1 555 ? -19.001 -56.446 8.197 1.00 37.92 555 GLN A C 1
ATOM 4087 O O . GLN A 1 555 ? -19.482 -57.222 9.029 1.00 37.45 555 GLN A O 1
ATOM 4093 N N . LYS A 1 556 ? -19.373 -55.175 8.108 1.00 33.87 556 LYS A N 1
ATOM 4094 C CA . LYS A 1 556 ? -20.351 -54.630 9.032 1.00 32.93 556 LYS A CA 1
ATOM 4095 C C . LYS A 1 556 ? -21.808 -54.804 8.621 1.00 33.89 556 LYS A C 1
ATOM 4096 O O . LYS A 1 556 ? -22.687 -54.898 9.483 1.00 32.84 556 LYS A O 1
ATOM 4102 N N . PHE A 1 557 ? -22.074 -54.857 7.316 1.00 35.00 557 PHE A N 1
ATOM 4103 C CA . PHE A 1 557 ? -23.450 -54.983 6.853 1.00 24.74 557 PHE A CA 1
ATOM 4104 C C . PHE A 1 557 ? -23.769 -56.207 6.018 1.00 25.54 557 PHE A C 1
ATOM 4105 O O . PHE A 1 557 ? -24.929 -56.458 5.712 1.00 32.77 557 PHE A O 1
ATOM 4113 N N . GLY A 1 558 ? -22.752 -56.976 5.653 1.00 24.26 558 GLY A N 1
ATOM 4114 C CA . GLY A 1 558 ? -22.998 -58.174 4.874 1.00 27.33 558 GLY A CA 1
ATOM 4115 C C . GLY A 1 558 ? -23.330 -59.355 5.769 1.00 33.44 558 GLY A C 1
ATOM 4116 O O . GLY A 1 558 ? -23.321 -59.234 6.997 1.00 29.28 558 GLY A O 1
ATOM 4117 N N . GLU A 1 559 ? -23.630 -60.495 5.152 1.00 38.47 559 GLU A N 1
ATOM 4118 C CA . GLU A 1 559 ? -23.957 -61.723 5.874 1.00 43.51 559 GLU A CA 1
ATOM 4119 C C . GLU A 1 559 ? -22.904 -62.755 5.511 1.00 45.21 559 GLU A C 1
ATOM 4120 O O . GLU A 1 559 ? -22.524 -62.856 4.338 1.00 42.77 559 GLU A O 1
ATOM 4126 N N . TYR A 1 560 ? -22.446 -63.532 6.494 1.00 45.98 560 TYR A N 1
ATOM 4127 C CA . TYR A 1 560 ? -21.405 -64.524 6.221 1.00 46.64 560 TYR A CA 1
ATOM 4128 C C . TYR A 1 560 ? -20.911 -65.320 7.434 1.00 47.48 560 TYR A C 1
ATOM 4129 O O . TYR A 1 560 ? -21.045 -64.882 8.574 1.00 44.66 560 TYR A O 1
ATOM 4138 N N . HIS A 1 561 ? -20.335 -66.491 7.164 1.00 46.25 561 HIS A N 1
ATOM 4139 C CA . HIS A 1 561 ? -19.736 -67.332 8.195 1.00 46.44 561 HIS A CA 1
ATOM 4140 C C . HIS A 1 561 ? -18.252 -67.008 8.027 1.00 45.08 561 HIS A C 1
ATOM 4141 O O . HIS A 1 561 ? -17.734 -67.080 6.912 1.00 45.91 561 HIS A O 1
ATOM 4148 N N . LYS A 1 562 ? -17.556 -66.655 9.099 1.00 43.41 562 LYS A N 1
ATOM 4149 C CA . LYS A 1 562 ? -16.144 -66.321 8.944 1.00 47.61 562 LYS A CA 1
ATOM 4150 C C . LYS A 1 562 ? -15.381 -67.401 8.196 1.00 43.50 562 LYS A C 1
ATOM 4151 O O . LYS A 1 562 ? -15.721 -68.577 8.277 1.00 43.13 562 LYS A O 1
ATOM 4157 N N . ASP A 1 563 ? -14.359 -66.979 7.459 1.00 43.63 563 ASP A N 1
ATOM 4158 C CA . ASP A 1 563 ? -13.507 -67.871 6.680 1.00 44.94 563 ASP A CA 1
ATOM 4159 C C . ASP A 1 563 ? -14.237 -68.629 5.573 1.00 46.72 563 ASP A C 1
ATOM 4160 O O . ASP A 1 563 ? -13.686 -69.564 4.995 1.00 42.63 563 ASP A O 1
ATOM 4165 N N . ASP A 1 564 ? -15.469 -68.223 5.270 1.00 43.97 564 ASP A N 1
ATOM 4166 C CA . ASP A 1 564 ? -16.237 -68.882 4.219 1.00 44.70 564 ASP A CA 1
ATOM 4167 C C . ASP A 1 564 ? -16.767 -67.910 3.169 1.00 44.38 564 ASP A C 1
ATOM 4168 O O . ASP A 1 564 ? -17.857 -67.363 3.315 1.00 42.90 564 ASP A O 1
ATOM 4173 N N . PRO A 1 565 ? -16.002 -67.705 2.082 1.00 45.63 565 PRO A N 1
ATOM 4174 C CA . PRO A 1 565 ? -16.340 -66.810 0.969 1.00 45.66 565 PRO A CA 1
ATOM 4175 C C . PRO A 1 565 ? -17.723 -67.047 0.352 1.00 44.70 565 PRO A C 1
ATOM 4176 O O . PRO A 1 565 ? -18.498 -66.106 0.182 1.00 44.65 565 PRO A O 1
ATOM 4180 N N . SER A 1 566 ? -18.029 -68.297 0.016 1.00 37.91 566 SER A N 1
ATOM 4181 C CA . SER A 1 566 ? -19.314 -68.629 -0.590 1.00 34.84 566 SER A CA 1
ATOM 4182 C C . SER A 1 566 ? -20.518 -68.246 0.252 1.00 32.07 566 SER A C 1
ATOM 4183 O O . SER A 1 566 ? -21.645 -68.271 -0.235 1.00 34.50 566 SER A O 1
ATOM 4186 N N . SER A 1 567 ? -20.294 -67.887 1.510 1.00 31.22 567 SER A N 1
ATOM 4187 C CA . SER A 1 567 ? -21.409 -67.530 2.382 1.00 31.27 567 SER A CA 1
ATOM 4188 C C . SER A 1 567 ? -21.824 -66.067 2.297 1.00 32.36 567 SER A C 1
ATOM 4189 O O . SER A 1 567 ? -22.967 -65.732 2.606 1.00 32.91 567 SER A O 1
ATOM 4192 N N . PHE A 1 568 ? -20.904 -65.198 1.880 1.00 32.22 568 PHE A N 1
ATOM 4193 C CA . PHE A 1 568 ? -21.195 -63.768 1.801 1.00 33.38 568 PHE A CA 1
ATOM 4194 C C . PHE A 1 568 ? -22.382 -63.370 0.917 1.00 33.82 568 PHE A C 1
ATOM 4195 O O . PHE A 1 568 ? -22.590 -63.919 -0.164 1.00 31.69 568 PHE A O 1
ATOM 4203 N N . ARG A 1 569 ? -23.158 -62.408 1.404 1.00 30.89 569 ARG A N 1
ATOM 4204 C CA . ARG A 1 569 ? -24.315 -61.886 0.684 1.00 33.40 569 ARG A CA 1
ATOM 4205 C C . ARG A 1 569 ? -24.550 -60.479 1.193 1.00 33.18 569 ARG A C 1
ATOM 4206 O O . ARG A 1 569 ? -24.063 -60.100 2.254 1.00 36.41 569 ARG A O 1
ATOM 4214 N N . PHE A 1 570 ? -25.311 -59.707 0.434 1.00 33.68 570 PHE A N 1
ATOM 4215 C CA . PHE A 1 570 ? -25.636 -58.349 0.827 1.00 32.29 570 PHE A CA 1
ATOM 4216 C C . PHE A 1 570 ? -27.126 -58.200 0.665 1.00 29.50 570 PHE A C 1
ATOM 4217 O O . PHE A 1 570 ? -27.733 -58.865 -0.175 1.00 32.48 570 PHE A O 1
ATOM 4225 N N . SER A 1 571 ? -27.719 -57.349 1.490 1.00 32.95 571 SER A N 1
ATOM 4226 C CA . SER A 1 571 ? -29.144 -57.081 1.391 1.00 30.86 571 SER A CA 1
ATOM 4227 C C . SER A 1 571 ? -29.327 -56.484 0.001 1.00 28.76 571 SER A C 1
ATOM 4228 O O . SER A 1 571 ? -28.357 -56.149 -0.677 1.00 20.20 571 SER A O 1
ATOM 4231 N N . GLU A 1 572 ? -30.574 -56.340 -0.412 1.00 28.42 572 GLU A N 1
ATOM 4232 C CA . GLU A 1 572 ? -30.871 -55.727 -1.688 1.00 32.98 572 GLU A CA 1
ATOM 4233 C C . GLU A 1 572 ? -30.551 -54.242 -1.492 1.00 32.72 572 GLU A C 1
ATOM 4234 O O . GLU A 1 572 ? -30.566 -53.444 -2.430 1.00 37.25 572 GLU A O 1
ATOM 4240 N N . THR A 1 573 ? -30.237 -53.894 -0.249 1.00 28.64 573 THR A N 1
ATOM 4241 C CA . THR A 1 573 ? -29.909 -52.529 0.134 1.00 25.78 573 THR A CA 1
ATOM 4242 C C . THR A 1 573 ? -28.441 -52.169 -0.118 1.00 26.86 573 THR A C 1
ATOM 4243 O O . THR A 1 573 ? -28.105 -50.989 -0.204 1.00 19.07 573 THR A O 1
ATOM 4247 N N . PHE A 1 574 ? -27.577 -53.178 -0.239 1.00 30.05 574 PHE A N 1
ATOM 4248 C CA . PHE A 1 574 ? -26.139 -52.949 -0.450 1.00 28.64 574 PHE A CA 1
ATOM 4249 C C . PHE A 1 574 ? -25.514 -53.677 -1.646 1.00 28.88 574 PHE A C 1
ATOM 4250 O O . PHE A 1 574 ? -24.419 -53.313 -2.084 1.00 30.19 574 PHE A O 1
ATOM 4258 N N . SER A 1 575 ? -26.187 -54.705 -2.159 1.00 26.60 575 SER A N 1
ATOM 4259 C CA . SER A 1 575 ? -25.645 -55.515 -3.251 1.00 25.66 575 SER A CA 1
ATOM 4260 C C . SER A 1 575 ? -24.985 -54.825 -4.454 1.00 30.04 575 SER A C 1
ATOM 4261 O O . SER A 1 575 ? -24.038 -55.374 -5.031 1.00 39.04 575 SER A O 1
ATOM 4264 N N . LEU A 1 576 ? -25.440 -53.635 -4.836 1.00 23.52 576 LEU A N 1
ATOM 4265 C CA . LEU A 1 576 ? -24.835 -52.962 -5.986 1.00 21.16 576 LEU A CA 1
ATOM 4266 C C . LEU A 1 576 ? -23.613 -52.105 -5.653 1.00 25.48 576 LEU A C 1
ATOM 4267 O O . LEU A 1 576 ? -22.906 -51.643 -6.551 1.00 22.34 576 LEU A O 1
ATOM 4272 N N . TYR A 1 577 ? -23.359 -51.891 -4.366 1.00 27.02 577 TYR A N 1
ATOM 4273 C CA . TYR A 1 577 ? -22.230 -51.063 -3.955 1.00 30.09 577 TYR A CA 1
ATOM 4274 C C . TYR A 1 577 ? -20.871 -51.559 -4.463 1.00 31.28 577 TYR A C 1
ATOM 4275 O O . TYR A 1 577 ? -20.073 -50.780 -4.979 1.00 30.20 577 TYR A O 1
ATOM 4284 N N . PRO A 1 578 ? -20.587 -52.861 -4.306 1.00 31.09 578 PRO A N 1
ATOM 4285 C CA . PRO A 1 578 ? -19.308 -53.405 -4.770 1.00 28.59 578 PRO A CA 1
ATOM 4286 C C . PRO A 1 578 ? -19.126 -53.166 -6.273 1.00 29.25 578 PRO A C 1
ATOM 4287 O O . PRO A 1 578 ? -18.063 -52.736 -6.728 1.00 27.96 578 PRO A O 1
ATOM 4291 N N . GLN A 1 579 ? -20.173 -53.450 -7.040 1.00 24.77 579 GLN A N 1
ATOM 4292 C CA . GLN A 1 579 ? -20.132 -53.265 -8.488 1.00 26.94 579 GLN A CA 1
ATOM 4293 C C . GLN A 1 579 ? -19.842 -51.798 -8.833 1.00 27.73 579 GLN A C 1
ATOM 4294 O O . GLN A 1 579 ? -19.035 -51.493 -9.706 1.00 24.40 579 GLN A O 1
ATOM 4300 N N . PHE A 1 580 ? -20.511 -50.889 -8.142 1.00 26.12 580 PHE A N 1
ATOM 4301 C CA . PHE A 1 580 ? -20.293 -49.481 -8.382 1.00 28.10 580 PHE A CA 1
ATOM 4302 C C . PHE A 1 580 ? -18.841 -49.195 -8.076 1.00 26.71 580 PHE A C 1
ATOM 4303 O O . PHE A 1 580 ? -18.182 -48.437 -8.788 1.00 27.17 580 PHE A O 1
ATOM 4311 N N . MET A 1 581 ? -18.348 -49.815 -7.011 1.00 20.64 581 MET A N 1
ATOM 4312 C CA . MET A 1 581 ? -16.967 -49.635 -6.599 1.00 23.93 581 MET A CA 1
ATOM 4313 C C . MET A 1 581 ? -16.048 -50.178 -7.689 1.00 28.55 581 MET A C 1
ATOM 4314 O O . MET A 1 581 ? -15.067 -49.535 -8.067 1.00 27.35 581 MET A O 1
ATOM 4319 N N . PHE A 1 582 ? -16.378 -51.356 -8.210 1.00 28.52 582 PHE A N 1
ATOM 4320 C CA . PHE A 1 582 ? -15.589 -51.968 -9.275 1.00 24.82 582 PHE A CA 1
ATOM 4321 C C . PHE A 1 582 ? -15.359 -50.974 -10.412 1.00 21.68 582 PHE A C 1
ATOM 4322 O O . PHE A 1 582 ? -14.227 -50.574 -10.680 1.00 25.69 582 PHE A O 1
ATOM 4330 N N . HIS A 1 583 ? -16.445 -50.588 -11.074 1.00 19.47 583 HIS A N 1
ATOM 4331 C CA . HIS A 1 583 ? -16.400 -49.650 -12.197 1.00 21.27 583 HIS A CA 1
ATOM 4332 C C . HIS A 1 583 ? -15.689 -48.320 -11.901 1.00 28.56 583 HIS A C 1
ATOM 4333 O O . HIS A 1 583 ? -14.961 -47.794 -12.754 1.00 21.87 583 HIS A O 1
ATOM 4340 N N . LEU A 1 584 ? -15.909 -47.784 -10.701 1.00 32.24 584 LEU A N 1
ATOM 4341 C CA . LEU A 1 584 ? -15.298 -46.527 -10.284 1.00 28.92 584 LEU A CA 1
ATOM 4342 C C . LEU A 1 584 ? -13.780 -46.599 -10.160 1.00 34.49 584 LEU A C 1
ATOM 4343 O O . LEU A 1 584 ? -13.088 -45.617 -10.450 1.00 43.83 584 LEU A O 1
ATOM 4348 N N . ARG A 1 585 ? -13.253 -47.743 -9.729 1.00 35.08 585 ARG A N 1
ATOM 4349 C CA . ARG A 1 585 ? -11.805 -47.873 -9.574 1.00 35.58 585 ARG A CA 1
ATOM 4350 C C . ARG A 1 585 ? -11.092 -48.159 -10.895 1.00 33.12 585 ARG A C 1
ATOM 4351 O O . ARG A 1 585 ? -9.870 -48.065 -10.981 1.00 39.16 585 ARG A O 1
ATOM 4359 N N . ARG A 1 586 ? -11.854 -48.496 -11.929 1.00 30.26 586 ARG A N 1
ATOM 4360 C CA . ARG A 1 586 ? -11.278 -48.744 -13.249 1.00 27.07 586 ARG A CA 1
ATOM 4361 C C . ARG A 1 586 ? -11.625 -47.574 -14.166 1.00 31.81 586 ARG A C 1
ATOM 4362 O O . ARG A 1 586 ? -11.071 -47.455 -15.258 1.00 34.66 586 ARG A O 1
ATOM 4370 N N . SER A 1 587 ? -12.532 -46.705 -13.716 1.00 29.81 587 SER A N 1
ATOM 4371 C CA . SER A 1 587 ? -12.956 -45.560 -14.516 1.00 31.05 587 SER A CA 1
ATOM 4372 C C . SER A 1 587 ? -11.854 -44.559 -14.841 1.00 34.04 587 SER A C 1
ATOM 4373 O O . SER A 1 587 ? -10.812 -44.490 -14.186 1.00 33.74 587 SER A O 1
ATOM 4376 N N . SER A 1 588 ? -12.121 -43.763 -15.862 1.00 37.55 588 SER A N 1
ATOM 4377 C CA . SER A 1 588 ? -11.191 -42.753 -16.334 1.00 32.13 588 SER A CA 1
ATOM 4378 C C . SER A 1 588 ? -10.914 -41.672 -15.282 1.00 29.65 588 SER A C 1
ATOM 4379 O O . SER A 1 588 ? -10.037 -40.835 -15.488 1.00 25.65 588 SER A O 1
ATOM 4382 N N . PHE A 1 589 ? -11.647 -41.691 -14.164 1.00 21.52 589 PHE A N 1
ATOM 4383 C CA . PHE A 1 589 ? -11.455 -40.687 -13.112 1.00 22.17 589 PHE A CA 1
ATOM 4384 C C . PHE A 1 589 ? -10.253 -40.961 -12.218 1.00 26.95 589 PHE A C 1
ATOM 4385 O O . PHE A 1 589 ? -9.692 -40.034 -11.630 1.00 27.55 589 PHE A O 1
ATOM 4393 N N . LEU A 1 590 ? -9.866 -42.227 -12.090 1.00 29.06 590 LEU A N 1
ATOM 4394 C CA . LEU A 1 590 ? -8.726 -42.570 -11.244 1.00 31.23 590 LEU A CA 1
ATOM 4395 C C . LEU A 1 590 ? -7.592 -43.234 -12.040 1.00 33.14 590 LEU A C 1
ATOM 4396 O O . LEU A 1 590 ? -6.476 -43.390 -11.547 1.00 34.70 590 LEU A O 1
ATOM 4401 N N . GLN A 1 591 ? -7.880 -43.623 -13.275 1.00 34.20 591 GLN A N 1
ATOM 4402 C CA . GLN A 1 591 ? -6.865 -44.228 -14.124 1.00 32.46 591 GLN A CA 1
ATOM 4403 C C . GLN A 1 591 ? -6.559 -43.237 -15.249 1.00 30.80 591 GLN A C 1
ATOM 4404 O O . GLN A 1 591 ? -6.843 -43.483 -16.422 1.00 27.16 591 GLN A O 1
ATOM 4410 N N . VAL A 1 592 ? -5.965 -42.113 -14.852 1.00 34.06 592 VAL A N 1
ATOM 4411 C CA . VAL A 1 592 ? -5.614 -41.013 -15.746 1.00 36.29 592 VAL A CA 1
ATOM 4412 C C . VAL A 1 592 ? -4.842 -41.341 -17.018 1.00 39.09 592 VAL A C 1
ATOM 4413 O O . VAL A 1 592 ? -5.048 -40.690 -18.043 1.00 45.02 592 VAL A O 1
ATOM 4417 N N . PHE A 1 593 ? -3.955 -42.326 -16.982 1.00 38.93 593 PHE A N 1
ATOM 4418 C CA . PHE A 1 593 ? -3.209 -42.645 -18.196 1.00 42.81 593 PHE A CA 1
ATOM 4419 C C . PHE A 1 593 ? -4.178 -43.166 -19.251 1.00 42.22 593 PHE A C 1
ATOM 4420 O O . PHE A 1 593 ? -5.303 -43.546 -18.924 1.00 45.79 593 PHE A O 1
ATOM 4428 N N . ASN A 1 594 ? -3.743 -43.160 -20.510 1.00 40.66 594 ASN A N 1
ATOM 4429 C CA . ASN A 1 594 ? -4.573 -43.575 -21.647 1.00 42.09 594 ASN A CA 1
ATOM 4430 C C . ASN A 1 594 ? -5.515 -42.421 -21.970 1.00 39.88 594 ASN A C 1
ATOM 4431 O O . ASN A 1 594 ? -6.374 -42.510 -22.854 1.00 36.65 594 ASN A O 1
ATOM 4436 N N . ASN A 1 595 ? -5.319 -41.333 -21.231 1.00 34.25 595 ASN A N 1
ATOM 4437 C CA . ASN A 1 595 ? -6.078 -40.104 -21.386 1.00 33.08 595 ASN A CA 1
ATOM 4438 C C . ASN A 1 595 ? -5.113 -38.923 -21.275 1.00 32.01 595 ASN A C 1
ATOM 4439 O O . ASN A 1 595 ? -4.050 -39.032 -20.664 1.00 33.11 595 ASN A O 1
ATOM 4444 N N . SER A 1 596 ? -5.466 -37.794 -21.875 1.00 30.31 596 SER A N 1
ATOM 4445 C CA . SER A 1 596 ? -4.600 -36.625 -21.792 1.00 30.82 596 SER A CA 1
ATOM 4446 C C . SER A 1 596 ? -4.911 -35.883 -20.498 1.00 29.57 596 SER A C 1
ATOM 4447 O O . SER A 1 596 ? -6.008 -35.984 -19.962 1.00 31.50 596 SER A O 1
ATOM 4450 N N . PRO A 1 597 ? -3.943 -35.134 -19.966 1.00 32.38 597 PRO A N 1
ATOM 4451 C CA . PRO A 1 597 ? -4.243 -34.420 -18.720 1.00 31.71 597 PRO A CA 1
ATOM 4452 C C . PRO A 1 597 ? -5.497 -33.538 -18.815 1.00 31.59 597 PRO A C 1
ATOM 4453 O O . PRO A 1 597 ? -6.271 -33.438 -17.858 1.00 31.41 597 PRO A O 1
ATOM 4457 N N . ASP A 1 598 ? -5.698 -32.913 -19.972 1.00 30.54 598 ASP A N 1
ATOM 4458 C CA . ASP A 1 598 ? -6.861 -32.050 -20.189 1.00 33.35 598 ASP A CA 1
ATOM 4459 C C . ASP A 1 598 ? -8.176 -32.842 -20.136 1.00 31.67 598 ASP A C 1
ATOM 4460 O O . ASP A 1 598 ? -9.166 -32.391 -19.545 1.00 28.95 598 ASP A O 1
ATOM 4465 N N . GLU A 1 599 ? -8.178 -34.024 -20.750 1.00 26.96 599 GLU A N 1
ATOM 4466 C CA . GLU A 1 599 ? -9.361 -34.879 -20.767 1.00 29.98 599 GLU A CA 1
ATOM 4467 C C . GLU A 1 599 ? -9.745 -35.333 -19.366 1.00 31.09 599 GLU A C 1
ATOM 4468 O O . GLU A 1 599 ? -10.924 -35.456 -19.036 1.00 35.53 599 GLU A O 1
ATOM 4474 N N . SER A 1 600 ? -8.738 -35.577 -18.540 1.00 29.96 600 SER A N 1
ATOM 4475 C CA . SER A 1 600 ? -8.961 -36.019 -17.176 1.00 26.40 600 SER A CA 1
ATOM 4476 C C . SER A 1 600 ? -9.543 -34.880 -16.352 1.00 25.46 600 SER A C 1
ATOM 4477 O O . SER A 1 600 ? -10.399 -35.093 -15.486 1.00 19.80 600 SER A O 1
ATOM 4480 N N . SER A 1 601 ? -9.077 -33.665 -16.627 1.00 26.41 601 SER A N 1
ATOM 4481 C CA . SER A 1 601 ? -9.547 -32.505 -15.887 1.00 26.13 601 SER A CA 1
ATOM 4482 C C . SER A 1 601 ? -10.976 -32.208 -16.287 1.00 29.60 601 SER A C 1
ATOM 4483 O O . SER A 1 601 ? -11.793 -31.796 -15.460 1.00 29.08 601 SER A O 1
ATOM 4486 N N . TYR A 1 602 ? -11.273 -32.435 -17.562 1.00 24.19 602 TYR A N 1
ATOM 4487 C CA . TYR A 1 602 ? -12.613 -32.226 -18.092 1.00 22.35 602 TYR A CA 1
ATOM 4488 C C . TYR A 1 602 ? -13.592 -33.215 -17.450 1.00 19.69 602 TYR A C 1
ATOM 4489 O O . TYR A 1 602 ? -14.652 -32.835 -16.969 1.00 28.68 602 TYR A O 1
ATOM 4498 N N . TYR A 1 603 ? -13.226 -34.488 -17.448 1.00 21.99 603 TYR A N 1
ATOM 4499 C CA . TYR A 1 603 ? -14.063 -35.535 -16.864 1.00 26.74 603 TYR A CA 1
ATOM 4500 C C . TYR A 1 603 ? -14.394 -35.272 -15.407 1.00 24.60 603 TYR A C 1
ATOM 4501 O O . TYR A 1 603 ? -15.563 -35.260 -15.029 1.00 25.25 603 TYR A O 1
ATOM 4510 N N . ARG A 1 604 ? -13.373 -35.066 -14.585 1.00 22.10 604 ARG A N 1
ATOM 4511 C CA . ARG A 1 604 ? -13.617 -34.813 -13.171 1.00 24.14 604 ARG A CA 1
ATOM 4512 C C . ARG A 1 604 ? -14.489 -33.571 -12.988 1.00 23.97 604 ARG A C 1
ATOM 4513 O O . ARG A 1 604 ? -15.379 -33.542 -12.138 1.00 21.67 604 ARG A O 1
ATOM 4521 N N . HIS A 1 605 ? -14.242 -32.556 -13.808 1.00 23.80 605 HIS A N 1
ATOM 4522 C CA . HIS A 1 605 ? -15.002 -31.310 -13.745 1.00 20.20 605 HIS A CA 1
ATOM 4523 C C . HIS A 1 605 ? -16.486 -31.619 -13.690 1.00 22.02 605 HIS A C 1
ATOM 4524 O O . HIS A 1 605 ? -17.168 -31.305 -12.717 1.00 25.52 605 HIS A O 1
ATOM 4531 N N . HIS A 1 606 ? -16.984 -32.258 -14.736 1.00 18.02 606 HIS A N 1
ATOM 4532 C CA . HIS A 1 606 ? -18.395 -32.577 -14.805 1.00 22.94 606 HIS A CA 1
ATOM 4533 C C . HIS A 1 606 ? -18.920 -33.551 -13.762 1.00 26.19 606 HIS A C 1
ATOM 4534 O O . HIS A 1 606 ? -20.114 -33.548 -13.457 1.00 30.01 606 HIS A O 1
ATOM 4541 N N . PHE A 1 607 ? -18.039 -34.371 -13.202 1.00 26.43 607 PHE A N 1
ATOM 4542 C CA . PHE A 1 607 ? -18.458 -35.343 -12.209 1.00 26.32 607 PHE A CA 1
ATOM 4543 C C . PHE A 1 607 ? -18.579 -34.750 -10.813 1.00 30.85 607 PHE A C 1
ATOM 4544 O O . PHE A 1 607 ? -19.249 -35.317 -9.953 1.00 39.37 607 PHE A O 1
ATOM 4552 N N . MET A 1 608 ? -17.938 -33.613 -10.581 1.00 28.33 608 MET A N 1
ATOM 4553 C CA . MET A 1 608 ? -17.982 -32.987 -9.265 1.00 29.84 608 MET A CA 1
ATOM 4554 C C . MET A 1 608 ? -19.115 -31.963 -9.165 1.00 31.52 608 MET A C 1
ATOM 4555 O O . MET A 1 608 ? -19.283 -31.310 -8.130 1.00 23.34 608 MET A O 1
ATOM 4560 N N . ARG A 1 609 ? -19.887 -31.827 -10.245 1.00 34.12 609 ARG A N 1
ATOM 4561 C CA . ARG A 1 609 ? -21.009 -30.875 -10.306 1.00 29.02 609 ARG A CA 1
ATOM 4562 C C . ARG A 1 609 ? -22.326 -31.601 -10.479 1.00 22.54 609 ARG A C 1
ATOM 4563 O O . ARG A 1 609 ? -23.364 -31.130 -10.029 1.00 26.36 609 ARG A O 1
ATOM 4571 N N . GLN A 1 610 ? -22.275 -32.738 -11.161 1.00 19.92 610 GLN A N 1
ATOM 4572 C CA . GLN A 1 610 ? -23.472 -33.512 -11.451 1.00 20.76 610 GLN A CA 1
ATOM 4573 C C . GLN A 1 610 ? -24.281 -34.042 -10.290 1.00 18.04 610 GLN A C 1
ATOM 4574 O O . GLN A 1 610 ? -23.762 -34.315 -9.208 1.00 19.85 610 GLN A O 1
ATOM 4580 N N . ASP A 1 611 ? -25.577 -34.189 -10.543 1.00 21.58 611 ASP A N 1
ATOM 4581 C CA . ASP A 1 611 ? -26.490 -34.707 -9.549 1.00 16.44 611 ASP A CA 1
ATOM 4582 C C . ASP A 1 611 ? -26.273 -36.212 -9.488 1.00 15.68 611 ASP A C 1
ATOM 4583 O O . ASP A 1 611 ? -25.426 -36.743 -10.206 1.00 3.21 611 ASP A O 1
ATOM 4588 N N . LEU A 1 612 ? -27.023 -36.900 -8.637 1.00 16.72 612 LEU A N 1
ATOM 4589 C CA . LEU A 1 612 ? -26.821 -38.325 -8.480 1.00 19.84 612 LEU A CA 1
ATOM 4590 C C . LEU A 1 612 ? -26.965 -39.159 -9.738 1.00 23.20 612 LEU A C 1
ATOM 4591 O O . LEU A 1 612 ? -25.998 -39.782 -10.196 1.00 20.60 612 LEU A O 1
ATOM 4596 N N . THR A 1 613 ? -28.174 -39.186 -10.285 1.00 16.69 613 THR A N 1
ATOM 4597 C CA . THR A 1 613 ? -28.418 -40.000 -11.453 1.00 20.52 613 THR A CA 1
ATOM 4598 C C . THR A 1 613 ? -27.394 -39.814 -12.564 1.00 22.96 613 THR A C 1
ATOM 4599 O O . THR A 1 613 ? -26.892 -40.806 -13.090 1.00 26.48 613 THR A O 1
ATOM 4603 N N . GLN A 1 614 ? -27.064 -38.575 -12.927 1.00 22.87 614 GLN A N 1
ATOM 4604 C CA . GLN A 1 614 ? -26.061 -38.382 -13.980 1.00 23.27 614 GLN A CA 1
ATOM 4605 C C . GLN A 1 614 ? -24.712 -38.959 -13.544 1.00 22.95 614 GLN A C 1
ATOM 4606 O O . GLN A 1 614 ? -24.014 -39.616 -14.331 1.00 25.00 614 GLN A O 1
ATOM 4612 N N . SER A 1 615 ? -24.355 -38.717 -12.287 1.00 14.12 615 SER A N 1
ATOM 4613 C CA . SER A 1 615 ? -23.105 -39.221 -11.734 1.00 19.51 615 SER A CA 1
ATOM 4614 C C . SER A 1 615 ? -23.002 -40.733 -11.923 1.00 19.22 615 SER A C 1
ATOM 4615 O O . SER A 1 615 ? -21.984 -41.236 -12.402 1.00 20.64 615 SER A O 1
ATOM 4618 N N . LEU A 1 616 ? -24.059 -41.453 -11.552 1.00 20.38 616 LEU A N 1
ATOM 4619 C CA . LEU A 1 616 ? -24.069 -42.909 -11.683 1.00 17.27 616 LEU A CA 1
ATOM 4620 C C . LEU A 1 616 ? -23.752 -43.360 -13.084 1.00 18.07 616 LEU A C 1
ATOM 4621 O O . LEU A 1 616 ? -22.948 -44.276 -13.270 1.00 19.58 616 LEU A O 1
ATOM 4626 N N . ILE A 1 617 ? -24.384 -42.721 -14.069 1.00 22.86 617 ILE A N 1
ATOM 4627 C CA . ILE A 1 617 ? -24.168 -43.078 -15.473 1.00 24.63 617 ILE A CA 1
ATOM 4628 C C . ILE A 1 617 ? -22.711 -42.859 -15.864 1.00 21.50 617 ILE A C 1
ATOM 4629 O O . ILE A 1 617 ? -22.135 -43.672 -16.578 1.00 15.97 617 ILE A O 1
ATOM 4634 N N . MET A 1 618 ? -22.122 -41.762 -15.392 1.00 18.07 618 MET A N 1
ATOM 4635 C CA . MET A 1 618 ? -20.723 -41.466 -15.693 1.00 18.59 618 MET A CA 1
ATOM 4636 C C . MET A 1 618 ? -19.862 -42.624 -15.230 1.00 24.50 618 MET A C 1
ATOM 4637 O O . MET A 1 618 ? -19.016 -43.116 -15.982 1.00 24.15 618 MET A O 1
ATOM 4642 N N . ILE A 1 619 ? -20.080 -43.045 -13.985 1.00 19.09 619 ILE A N 1
ATOM 4643 C CA . ILE A 1 619 ? -19.319 -44.137 -13.387 1.00 25.67 619 ILE A CA 1
ATOM 4644 C C . ILE A 1 619 ? -19.637 -45.506 -13.994 1.00 27.56 619 ILE A C 1
ATOM 4645 O O . ILE A 1 619 ? -18.742 -46.327 -14.223 1.00 23.83 619 ILE A O 1
ATOM 4650 N N . GLN A 1 620 ? -20.910 -45.755 -14.256 1.00 29.36 620 GLN A N 1
ATOM 4651 C CA . GLN A 1 620 ? -21.305 -47.030 -14.830 1.00 33.61 620 GLN A CA 1
ATOM 4652 C C . GLN A 1 620 ? -22.221 -46.828 -16.032 1.00 32.77 620 GLN A C 1
ATOM 4653 O O . GLN A 1 620 ? -23.439 -46.932 -15.915 1.00 34.79 620 GLN A O 1
ATOM 4659 N N . PRO A 1 621 ? -21.639 -46.521 -17.207 1.00 35.69 621 PRO A N 1
ATOM 4660 C CA . PRO A 1 621 ? -22.400 -46.302 -18.445 1.00 31.24 621 PRO A CA 1
ATOM 4661 C C . PRO A 1 621 ? -23.520 -47.314 -18.589 1.00 29.23 621 PRO A C 1
ATOM 4662 O O . PRO A 1 621 ? -23.353 -48.478 -18.252 1.00 29.52 621 PRO A O 1
ATOM 4666 N N . ILE A 1 622 ? -24.670 -46.859 -19.065 1.00 32.94 622 ILE A N 1
ATOM 4667 C CA . ILE A 1 622 ? -25.824 -47.732 -19.247 1.00 31.69 622 ILE A CA 1
ATOM 4668 C C . ILE A 1 622 ? -25.701 -48.405 -20.606 1.00 31.94 622 ILE A C 1
ATOM 4669 O O . ILE A 1 622 ? -25.074 -47.863 -21.515 1.00 22.67 622 ILE A O 1
ATOM 4674 N N . LEU A 1 623 ? -26.306 -49.577 -20.754 1.00 29.74 623 LEU A N 1
ATOM 4675 C CA . LEU A 1 623 ? -26.204 -50.283 -22.017 1.00 30.19 623 LEU A CA 1
ATOM 4676 C C . LEU A 1 623 ? -27.521 -50.909 -22.454 1.00 30.95 623 LEU A C 1
ATOM 4677 O O . LEU A 1 623 ? -28.063 -51.759 -21.752 1.00 31.12 623 LEU A O 1
ATOM 4682 N N . TYR A 1 624 ? -28.029 -50.484 -23.611 1.00 31.86 624 TYR A N 1
ATOM 4683 C CA . TYR A 1 624 ? -29.280 -51.016 -24.158 1.00 35.98 624 TYR A CA 1
ATOM 4684 C C . TYR A 1 624 ? -29.038 -51.868 -25.400 1.00 34.93 624 TYR A C 1
ATOM 4685 O O . TYR A 1 624 ? -28.175 -51.554 -26.223 1.00 33.54 624 TYR A O 1
ATOM 4694 N N . ALA A 1 625 ? -29.806 -52.948 -25.527 1.00 35.14 625 ALA A N 1
ATOM 4695 C CA . ALA A 1 625 ? -29.683 -53.853 -26.666 1.00 36.83 625 ALA A CA 1
ATOM 4696 C C . ALA A 1 625 ? -30.956 -53.837 -27.513 1.00 39.41 625 ALA A C 1
ATOM 4697 O O . ALA A 1 625 ? -32.065 -53.725 -26.987 1.00 37.60 625 ALA A O 1
ATOM 4699 N N . TYR A 1 626 ? -30.775 -53.953 -28.825 1.00 42.64 626 TYR A N 1
ATOM 4700 C CA . TYR A 1 626 ? -31.869 -53.943 -29.787 1.00 41.93 626 TYR A CA 1
ATOM 4701 C C . TYR A 1 626 ? -31.761 -55.134 -30.739 1.00 47.92 626 TYR A C 1
ATOM 4702 O O . TYR A 1 626 ? -30.709 -55.346 -31.346 1.00 47.23 626 TYR A O 1
ATOM 4711 N N . SER A 1 627 ? -32.850 -55.892 -30.877 1.00 54.67 627 SER A N 1
ATOM 4712 C CA . SER A 1 627 ? -32.902 -57.059 -31.773 1.00 59.94 627 SER A CA 1
ATOM 4713 C C . SER A 1 627 ? -34.346 -57.413 -32.142 1.00 62.91 627 SER A C 1
ATOM 4714 O O . SER A 1 627 ? -35.283 -57.071 -31.414 1.00 64.99 627 SER A O 1
ATOM 4717 N N . PHE A 1 628 ? -34.529 -58.104 -33.264 1.00 64.97 628 PHE A N 1
ATOM 4718 C CA . PHE A 1 628 ? -35.876 -58.482 -33.695 1.00 66.79 628 PHE A CA 1
ATOM 4719 C C . PHE A 1 628 ? -36.651 -59.165 -32.573 1.00 66.15 628 PHE A C 1
ATOM 4720 O O . PHE A 1 628 ? -37.840 -58.912 -32.377 1.00 63.10 628 PHE A O 1
ATOM 4728 N N . SER A 1 629 ? -35.960 -60.031 -31.841 1.00 66.60 629 SER A N 1
ATOM 4729 C CA . SER A 1 629 ? -36.569 -60.773 -30.749 1.00 65.87 629 SER A CA 1
ATOM 4730 C C . SER A 1 629 ? -36.772 -59.941 -29.483 1.00 67.04 629 SER A C 1
ATOM 4731 O O . SER A 1 629 ? -36.008 -60.057 -28.523 1.00 71.96 629 SER A O 1
ATOM 4734 N N . GLY A 1 630 ? -37.809 -59.106 -29.491 1.00 64.16 630 GLY A N 1
ATOM 4735 C CA . GLY A 1 630 ? -38.117 -58.282 -28.335 1.00 60.67 630 GLY A CA 1
ATOM 4736 C C . GLY A 1 630 ? -37.798 -56.808 -28.499 1.00 61.58 630 GLY A C 1
ATOM 4737 O O . GLY A 1 630 ? -37.038 -56.431 -29.396 1.00 66.24 630 GLY A O 1
ATOM 4738 N N . PRO A 1 631 ? -38.378 -55.941 -27.651 1.00 57.07 631 PRO A N 1
ATOM 4739 C CA . PRO A 1 631 ? -38.128 -54.498 -27.723 1.00 54.70 631 PRO A CA 1
ATOM 4740 C C . PRO A 1 631 ? -36.800 -54.162 -27.036 1.00 55.73 631 PRO A C 1
ATOM 4741 O O . PRO A 1 631 ? -36.209 -55.008 -26.358 1.00 53.88 631 PRO A O 1
ATOM 4745 N N . PRO A 1 632 ? -36.313 -52.922 -27.202 1.00 54.32 632 PRO A N 1
ATOM 4746 C CA . PRO A 1 632 ? -35.047 -52.532 -26.572 1.00 54.01 632 PRO A CA 1
ATOM 4747 C C . PRO A 1 632 ? -35.056 -52.822 -25.069 1.00 53.34 632 PRO A C 1
ATOM 4748 O O . PRO A 1 632 ? -36.036 -52.534 -24.380 1.00 50.42 632 PRO A O 1
ATOM 4752 N N . GLU A 1 633 ? -33.963 -53.396 -24.574 1.00 52.54 633 GLU A N 1
ATOM 4753 C CA . GLU A 1 633 ? -33.846 -53.749 -23.161 1.00 52.34 633 GLU A CA 1
ATOM 4754 C C . GLU A 1 633 ? -32.435 -53.502 -22.631 1.00 46.03 633 GLU A C 1
ATOM 4755 O O . GLU A 1 633 ? -31.449 -53.769 -23.317 1.00 49.18 633 GLU A O 1
ATOM 4761 N N . PRO A 1 634 ? -32.323 -52.980 -21.400 1.00 38.44 634 PRO A N 1
ATOM 4762 C CA . PRO A 1 634 ? -31.012 -52.712 -20.795 1.00 35.61 634 PRO A CA 1
ATOM 4763 C C . PRO A 1 634 ? -30.263 -54.034 -20.641 1.00 33.64 634 PRO A C 1
ATOM 4764 O O . PRO A 1 634 ? -30.882 -55.089 -20.551 1.00 34.73 634 PRO A O 1
ATOM 4768 N N . VAL A 1 635 ? -28.938 -53.982 -20.611 1.00 31.41 635 VAL A N 1
ATOM 4769 C CA . VAL A 1 635 ? -28.139 -55.195 -20.461 1.00 24.17 635 VAL A CA 1
ATOM 4770 C C . VAL A 1 635 ? -26.865 -54.923 -19.679 1.00 25.51 635 VAL A C 1
ATOM 4771 O O . VAL A 1 635 ? -26.343 -53.811 -19.695 1.00 29.03 635 VAL A O 1
ATOM 4775 N N . LEU A 1 636 ? -26.366 -55.943 -18.993 1.00 18.25 636 LEU A N 1
ATOM 4776 C CA . LEU A 1 636 ? -25.142 -55.802 -18.223 1.00 17.71 636 LEU A CA 1
ATOM 4777 C C . LEU A 1 636 ? -24.011 -55.199 -19.058 1.00 24.66 636 LEU A C 1
ATOM 4778 O O . LEU A 1 636 ? -23.884 -55.473 -20.260 1.00 23.57 636 LEU A O 1
ATOM 4783 N N . LEU A 1 637 ? -23.201 -54.365 -18.410 1.00 25.72 637 LEU A N 1
ATOM 4784 C CA . LEU A 1 637 ? -22.038 -53.755 -19.047 1.00 27.58 637 LEU A CA 1
ATOM 4785 C C . LEU A 1 637 ? -20.963 -54.844 -19.051 1.00 29.15 637 LEU A C 1
ATOM 4786 O O . LEU A 1 637 ? -19.908 -54.684 -18.441 1.00 35.20 637 LEU A O 1
ATOM 4791 N N . ASP A 1 638 ? -21.242 -55.949 -19.733 1.00 31.14 638 ASP A N 1
ATOM 4792 C CA . ASP A 1 638 ? -20.325 -57.085 -19.780 1.00 37.67 638 ASP A CA 1
ATOM 4793 C C . ASP A 1 638 ? -20.035 -57.480 -21.235 1.00 37.70 638 ASP A C 1
ATOM 4794 O O . ASP A 1 638 ? -20.860 -57.260 -22.118 1.00 36.86 638 ASP A O 1
ATOM 4799 N N . SER A 1 639 ? -18.853 -58.040 -21.482 1.00 40.06 639 SER A N 1
ATOM 4800 C CA . SER A 1 639 ? -18.471 -58.484 -22.823 1.00 40.09 639 SER A CA 1
ATOM 4801 C C . SER A 1 639 ? -19.519 -59.465 -23.327 1.00 37.05 639 SER A C 1
ATOM 4802 O O . SER A 1 639 ? -19.776 -59.560 -24.521 1.00 38.47 639 SER A O 1
ATOM 4805 N N . SER A 1 640 ? -20.106 -60.208 -22.397 1.00 37.13 640 SER A N 1
ATOM 4806 C CA . SER A 1 640 ? -21.119 -61.202 -22.718 1.00 37.92 640 SER A CA 1
ATOM 4807 C C . SER A 1 640 ? -22.310 -60.592 -23.458 1.00 40.88 640 SER A C 1
ATOM 4808 O O . SER A 1 640 ? -22.966 -61.261 -24.258 1.00 38.45 640 SER A O 1
ATOM 4811 N N . SER A 1 641 ? -22.575 -59.317 -23.193 1.00 42.23 641 SER A N 1
ATOM 4812 C CA . SER A 1 641 ? -23.697 -58.619 -23.804 1.00 42.86 641 SER A CA 1
ATOM 4813 C C . SER A 1 641 ? -23.489 -58.242 -25.267 1.00 41.96 641 SER A C 1
ATOM 4814 O O . SER A 1 641 ? -24.423 -57.808 -25.938 1.00 42.53 641 SER A O 1
ATOM 4817 N N . ILE A 1 642 ? -22.272 -58.412 -25.767 1.00 44.41 642 ILE A N 1
ATOM 4818 C CA . ILE A 1 642 ? -21.970 -58.075 -27.157 1.00 47.12 642 ILE A CA 1
ATOM 4819 C C . ILE A 1 642 ? -22.247 -59.236 -28.111 1.00 49.43 642 ILE A C 1
ATOM 4820 O O . ILE A 1 642 ? -21.374 -60.078 -28.343 1.00 51.11 642 ILE A O 1
ATOM 4825 N N . LEU A 1 643 ? -23.451 -59.281 -28.667 1.00 47.36 643 LEU A N 1
ATOM 4826 C CA . LEU A 1 643 ? -23.802 -60.342 -29.603 1.00 47.60 643 LEU A CA 1
ATOM 4827 C C . LEU A 1 643 ? -23.631 -59.845 -31.046 1.00 50.17 643 LEU A C 1
ATOM 4828 O O . LEU A 1 643 ? -23.468 -58.648 -31.285 1.00 51.08 643 LEU A O 1
ATOM 4833 N N . ALA A 1 644 ? -23.657 -60.763 -32.004 1.00 48.01 644 ALA A N 1
ATOM 4834 C CA . ALA A 1 644 ? -23.477 -60.394 -33.398 1.00 45.95 644 ALA A CA 1
ATOM 4835 C C . ALA A 1 644 ? -24.763 -59.890 -34.048 1.00 50.22 644 ALA A C 1
ATOM 4836 O O . ALA A 1 644 ? -24.727 -59.047 -34.951 1.00 48.27 644 ALA A O 1
ATOM 4838 N N . ASP A 1 645 ? -25.898 -60.406 -33.593 1.00 49.59 645 ASP A N 1
ATOM 4839 C CA . ASP A 1 645 ? -27.181 -60.001 -34.150 1.00 49.21 645 ASP A CA 1
ATOM 4840 C C . ASP A 1 645 ? -27.891 -59.061 -33.193 1.00 48.35 645 ASP A C 1
ATOM 4841 O O . ASP A 1 645 ? -29.089 -59.198 -32.937 1.00 47.84 645 ASP A O 1
ATOM 4846 N N . ARG A 1 646 ? -27.144 -58.096 -32.669 1.00 46.93 646 ARG A N 1
ATOM 4847 C CA . ARG A 1 646 ? -27.707 -57.136 -31.731 1.00 43.18 646 ARG A CA 1
ATOM 4848 C C . ARG A 1 646 ? -27.038 -55.775 -31.889 1.00 41.09 646 ARG A C 1
ATOM 4849 O O . ARG A 1 646 ? -25.839 -55.696 -32.172 1.00 37.32 646 ARG A O 1
ATOM 4857 N N . ILE A 1 647 ? -27.822 -54.709 -31.739 1.00 40.08 647 ILE A N 1
ATOM 4858 C CA . ILE A 1 647 ? -27.289 -53.349 -31.814 1.00 36.41 647 ILE A CA 1
ATOM 4859 C C . ILE A 1 647 ? -27.260 -52.801 -30.396 1.00 37.54 647 ILE A C 1
ATOM 4860 O O . ILE A 1 647 ? -28.266 -52.841 -29.689 1.00 40.35 647 ILE A O 1
ATOM 4865 N N . LEU A 1 648 ? -26.107 -52.292 -29.978 1.00 33.30 648 LEU A N 1
ATOM 4866 C CA . LEU A 1 648 ? -25.973 -51.749 -28.638 1.00 28.50 648 LEU A CA 1
ATOM 4867 C C . LEU A 1 648 ? -25.937 -50.236 -28.600 1.00 28.41 648 LEU A C 1
ATOM 4868 O O . LEU A 1 648 ? -25.392 -49.590 -29.495 1.00 27.28 648 LEU A O 1
ATOM 4873 N N . LEU A 1 649 ? -26.522 -49.684 -27.541 1.00 28.45 649 LEU A N 1
ATOM 4874 C CA . LEU A 1 649 ? -26.536 -48.247 -27.304 1.00 22.37 649 LEU A CA 1
ATOM 4875 C C . LEU A 1 649 ? -25.851 -48.077 -25.956 1.00 24.19 649 LEU A C 1
ATOM 4876 O O . LEU A 1 649 ? -26.343 -48.563 -24.940 1.00 25.15 649 LEU A O 1
ATOM 4881 N N . MET A 1 650 ? -24.703 -47.417 -25.938 1.00 25.36 650 MET A N 1
ATOM 4882 C CA . MET A 1 650 ? -24.037 -47.188 -24.669 1.00 23.61 650 MET A CA 1
ATOM 4883 C C . MET A 1 650 ? -24.034 -45.707 -24.348 1.00 28.12 650 MET A C 1
ATOM 4884 O O . MET A 1 650 ? -23.738 -44.857 -25.206 1.00 23.21 650 MET A O 1
ATOM 4889 N N . ASP A 1 651 ? -24.375 -45.397 -23.105 1.00 27.12 651 ASP A N 1
ATOM 4890 C CA . ASP A 1 651 ? -24.396 -44.019 -22.682 1.00 23.49 651 ASP A CA 1
ATOM 4891 C C . ASP A 1 651 ? -23.393 -43.783 -21.585 1.00 22.89 651 ASP A C 1
ATOM 4892 O O . ASP A 1 651 ? -23.574 -44.152 -20.423 1.00 33.08 651 ASP A O 1
ATOM 4897 N N . THR A 1 652 ? -22.303 -43.183 -22.016 1.00 27.92 652 THR A N 1
ATOM 4898 C CA . THR A 1 652 ? -21.182 -42.793 -21.193 1.00 28.91 652 THR A CA 1
ATOM 4899 C C . THR A 1 652 ? -21.504 -41.325 -21.103 1.00 34.88 652 THR A C 1
ATOM 4900 O O . THR A 1 652 ? -21.063 -40.584 -21.964 1.00 49.94 652 THR A O 1
ATOM 4904 N N . PHE A 1 653 ? -22.283 -40.897 -20.115 1.00 24.68 653 PHE A N 1
ATOM 4905 C CA . PHE A 1 653 ? -22.648 -39.485 -20.022 1.00 26.08 653 PHE A CA 1
ATOM 4906 C C . PHE A 1 653 ? -21.964 -38.568 -21.060 1.00 25.45 653 PHE A C 1
ATOM 4907 O O . PHE A 1 653 ? -22.624 -37.802 -21.761 1.00 28.04 653 PHE A O 1
ATOM 4915 N N . PHE A 1 654 ? -20.642 -38.645 -21.143 1.00 21.32 654 PHE A N 1
ATOM 4916 C CA . PHE A 1 654 ? -19.875 -37.849 -22.094 1.00 25.51 654 PHE A CA 1
ATOM 4917 C C . PHE A 1 654 ? -20.054 -38.268 -23.555 1.00 28.36 654 PHE A C 1
ATOM 4918 O O . PHE A 1 654 ? -19.900 -37.441 -24.457 1.00 27.23 654 PHE A O 1
ATOM 4926 N N . GLN A 1 655 ? -20.371 -39.541 -23.793 1.00 33.06 655 GLN A N 1
ATOM 4927 C CA . GLN A 1 655 ? -20.555 -40.030 -25.158 1.00 43.27 655 GLN A CA 1
ATOM 4928 C C . GLN A 1 655 ? -21.720 -41.016 -25.372 1.00 41.26 655 GLN A C 1
ATOM 4929 O O . GLN A 1 655 ? -22.032 -41.845 -24.515 1.00 41.26 655 GLN A O 1
ATOM 4935 N N . ILE A 1 656 ? -22.359 -40.901 -26.532 1.00 36.57 656 ILE A N 1
ATOM 4936 C CA . ILE A 1 656 ? -23.459 -41.774 -26.924 1.00 35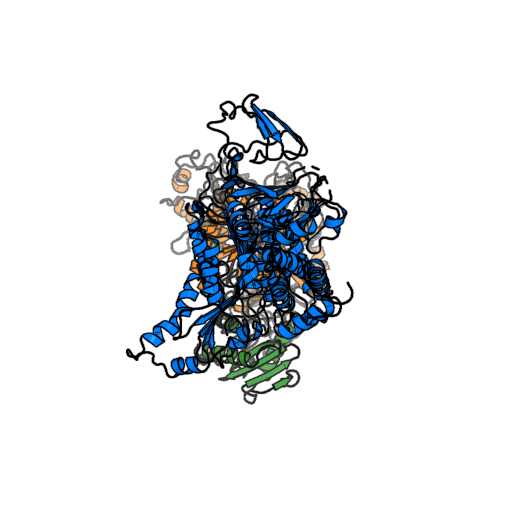.07 656 ILE A CA 1
ATOM 4937 C C . ILE A 1 656 ? -22.890 -42.639 -28.041 1.00 32.28 656 ILE A C 1
ATOM 4938 O O . ILE A 1 656 ? -22.516 -42.127 -29.093 1.00 42.66 656 ILE A O 1
ATOM 4943 N N . LEU A 1 657 ? -22.831 -43.946 -27.818 1.00 27.61 657 LEU A N 1
ATOM 4944 C CA . LEU A 1 657 ? -22.254 -44.855 -28.805 1.00 26.69 657 LEU A CA 1
ATOM 4945 C C . LEU A 1 657 ? -23.165 -46.004 -29.248 1.00 24.99 657 LEU A C 1
ATOM 4946 O O . LEU A 1 657 ? -23.721 -46.725 -28.422 1.00 22.87 657 LEU A O 1
ATOM 4951 N N . ILE A 1 658 ? -23.312 -46.160 -30.561 1.00 23.44 658 ILE A N 1
ATOM 4952 C CA . ILE A 1 658 ? -24.132 -47.225 -31.142 1.00 28.00 658 ILE A CA 1
ATOM 4953 C C . ILE A 1 658 ? -23.225 -48.266 -31.804 1.00 28.01 658 ILE A C 1
ATOM 4954 O O . ILE A 1 658 ? -22.496 -47.937 -32.730 1.00 20.35 658 ILE A O 1
ATOM 4959 N N . TYR A 1 659 ? -23.287 -49.511 -31.329 1.00 29.98 659 TYR A N 1
ATOM 4960 C CA . TYR A 1 659 ? -22.484 -50.624 -31.862 1.00 33.86 659 TYR A CA 1
ATOM 4961 C C . TYR A 1 659 ? -23.333 -51.661 -32.622 1.00 35.68 659 TYR A C 1
ATOM 4962 O O . TYR A 1 659 ? -24.403 -52.058 -32.160 1.00 39.40 659 TYR A O 1
ATOM 4971 N N . HIS A 1 660 ? -22.843 -52.109 -33.776 1.00 38.96 660 HIS A N 1
ATOM 4972 C CA . HIS A 1 660 ? -23.543 -53.112 -34.583 1.00 38.51 660 HIS A CA 1
ATOM 4973 C C . HIS A 1 660 ? -22.806 -54.452 -34.578 1.00 43.35 660 HIS A C 1
ATOM 4974 O O . HIS A 1 660 ? -21.704 -54.559 -35.117 1.00 37.83 660 HIS A O 1
ATOM 4981 N N . GLY A 1 661 ? -23.416 -55.469 -33.972 1.00 47.78 661 GLY A N 1
ATOM 4982 C CA . GLY A 1 661 ? -22.801 -56.786 -33.929 1.00 53.99 661 GLY A CA 1
ATOM 4983 C C . GLY A 1 661 ? -22.308 -57.175 -35.308 1.00 55.77 661 GLY A C 1
ATOM 4984 O O . GLY A 1 661 ? -22.844 -56.696 -36.305 1.00 57.68 661 GLY A O 1
ATOM 4985 N N . GLU A 1 662 ? -21.299 -58.039 -35.377 1.00 59.25 662 GLU A N 1
ATOM 4986 C CA . GLU A 1 662 ? -20.746 -58.440 -36.667 1.00 64.04 662 GLU A CA 1
ATOM 4987 C C . GLU A 1 662 ? -21.831 -58.670 -37.710 1.00 61.21 662 GLU A C 1
ATOM 4988 O O . GLU A 1 662 ? -21.832 -58.041 -38.769 1.00 56.87 662 GLU A O 1
ATOM 4994 N N . THR A 1 663 ? -22.749 -59.576 -37.402 1.00 56.21 663 THR A N 1
ATOM 4995 C CA . THR A 1 663 ? -23.836 -59.891 -38.310 1.00 58.44 663 THR A CA 1
ATOM 4996 C C . THR A 1 663 ? -24.496 -58.627 -38.842 1.00 60.10 663 THR A C 1
ATOM 4997 O O . THR A 1 663 ? -24.462 -58.357 -40.039 1.00 64.30 663 THR A O 1
ATOM 5001 N N . ILE A 1 664 ? -25.084 -57.852 -37.939 1.00 60.16 664 ILE A N 1
ATOM 5002 C CA . ILE A 1 664 ? -25.778 -56.623 -38.302 1.00 59.50 664 ILE A CA 1
ATOM 5003 C C . ILE A 1 664 ? -24.935 -55.588 -39.044 1.00 61.98 664 ILE A C 1
ATOM 5004 O O . ILE A 1 664 ? -25.482 -54.677 -39.665 1.00 62.76 664 ILE A O 1
ATOM 5009 N N . ALA A 1 665 ? -23.614 -55.717 -38.979 1.00 63.52 665 ALA A N 1
ATOM 5010 C CA . ALA A 1 665 ? -22.735 -54.781 -39.671 1.00 65.15 665 ALA A CA 1
ATOM 5011 C C . ALA A 1 665 ? -22.770 -55.086 -41.164 1.00 72.08 665 ALA A C 1
ATOM 5012 O O . ALA A 1 665 ? -22.729 -54.175 -41.998 1.00 73.94 665 ALA A O 1
ATOM 5014 N N . GLN A 1 666 ? -22.840 -56.377 -41.489 1.00 77.01 666 GLN A N 1
ATOM 5015 C CA . GLN A 1 666 ? -22.905 -56.830 -42.877 1.00 76.90 666 GLN A CA 1
ATOM 5016 C C . GLN A 1 666 ? -24.214 -56.331 -43.464 1.00 76.82 666 GLN A C 1
ATOM 5017 O O . GLN A 1 666 ? -24.235 -55.615 -44.459 1.00 75.76 666 GLN A O 1
ATOM 5023 N N . TRP A 1 667 ? -25.313 -56.724 -42.835 1.00 78.19 667 TRP A N 1
ATOM 5024 C CA . TRP A 1 667 ? -26.626 -56.312 -43.287 1.00 82.47 667 TRP A CA 1
ATOM 5025 C C . TRP A 1 667 ? -26.637 -54.803 -43.524 1.00 84.78 667 TRP A C 1
ATOM 5026 O O . TRP A 1 667 ? -27.471 -54.291 -44.269 1.00 89.02 667 TRP A O 1
ATOM 5037 N N . ARG A 1 668 ? -25.712 -54.087 -42.890 1.00 85.12 668 ARG A N 1
ATOM 5038 C CA . ARG A 1 668 ? -25.642 -52.648 -43.090 1.00 86.36 668 ARG A CA 1
ATOM 5039 C C . ARG A 1 668 ? -24.766 -52.411 -44.307 1.00 87.76 668 ARG A C 1
ATOM 5040 O O . ARG A 1 668 ? -25.057 -51.548 -45.133 1.00 89.40 668 ARG A O 1
ATOM 5048 N N . LYS A 1 669 ? -23.695 -53.194 -44.410 1.00 89.32 669 LYS A N 1
ATOM 5049 C CA . LYS A 1 669 ? -22.749 -53.092 -45.520 1.00 90.69 669 LYS A CA 1
ATOM 5050 C C . LYS A 1 669 ? -23.399 -53.556 -46.828 1.00 90.21 669 LYS A C 1
ATOM 5051 O O . LYS A 1 669 ? -23.358 -52.848 -47.837 1.00 87.68 669 LYS A O 1
ATOM 5057 N N . SER A 1 670 ? -23.991 -54.749 -46.802 1.00 91.47 670 SER A N 1
ATOM 5058 C CA . SER A 1 670 ? -24.676 -55.308 -47.966 1.00 91.58 670 SER A CA 1
ATOM 5059 C C . SER A 1 670 ? -26.090 -54.739 -47.930 1.00 93.51 670 SER A C 1
ATOM 5060 O O . SER A 1 670 ? -27.055 -55.352 -48.383 1.00 93.28 670 SER A O 1
ATOM 5063 N N . GLY A 1 671 ? -26.167 -53.541 -47.365 1.00 95.23 671 GLY A N 1
ATOM 5064 C CA . GLY A 1 671 ? -27.403 -52.804 -47.202 1.00 98.57 671 GLY A CA 1
ATOM 5065 C C . GLY A 1 671 ? -28.731 -53.248 -47.778 1.00 99.96 671 GLY A C 1
ATOM 5066 O O . GLY A 1 671 ? -28.998 -53.072 -48.967 1.00 99.06 671 GLY A O 1
ATOM 5067 N N . TYR A 1 672 ? -29.577 -53.821 -46.926 1.00 102.33 672 TYR A N 1
ATOM 5068 C CA . TYR A 1 672 ? -30.916 -54.202 -47.348 1.00 104.44 672 TYR A CA 1
ATOM 5069 C C . TYR A 1 672 ? -31.607 -52.856 -47.206 1.00 106.55 672 TYR A C 1
ATOM 5070 O O . TYR A 1 672 ? -32.732 -52.745 -46.717 1.00 107.86 672 TYR A O 1
ATOM 5079 N N . GLN A 1 673 ? -30.868 -51.835 -47.633 1.00 106.62 673 GLN A N 1
ATOM 5080 C CA . GLN A 1 673 ? -31.275 -50.442 -47.592 1.00 106.08 673 GLN A CA 1
ATOM 5081 C C . GLN A 1 673 ? -32.613 -50.188 -48.250 1.00 107.14 673 GLN A C 1
ATOM 5082 O O . GLN A 1 673 ? -33.630 -50.026 -47.571 1.00 105.48 673 GLN A O 1
ATOM 5088 N N . ASP A 1 674 ? -32.608 -50.154 -49.578 1.00 109.32 674 ASP A N 1
ATOM 5089 C CA . ASP A 1 674 ? -33.826 -49.888 -50.323 1.00 111.75 674 ASP A CA 1
ATOM 5090 C C . ASP A 1 674 ? -34.686 -51.122 -50.569 1.00 111.01 674 ASP A C 1
ATOM 5091 O O . ASP A 1 674 ? -35.493 -51.143 -51.498 1.00 111.79 674 ASP A O 1
ATOM 5096 N N . MET A 1 675 ? -34.514 -52.150 -49.745 1.00 108.94 675 MET A N 1
ATOM 5097 C CA . MET A 1 675 ? -35.327 -53.347 -49.890 1.00 109.82 675 MET A CA 1
ATOM 5098 C C . MET A 1 675 ? -36.610 -53.093 -49.104 1.00 112.89 675 MET A C 1
ATOM 5099 O O . MET A 1 675 ? -36.655 -53.297 -47.890 1.00 115.10 675 MET A O 1
ATOM 5104 N N . PRO A 1 676 ? -37.673 -52.634 -49.790 1.00 115.18 676 PRO A N 1
ATOM 5105 C CA . PRO A 1 676 ? -38.948 -52.358 -49.120 1.00 116.77 676 PRO A CA 1
ATOM 5106 C C . PRO A 1 676 ? -39.391 -53.600 -48.366 1.00 117.58 676 PRO A C 1
ATOM 5107 O O . PRO A 1 676 ? -40.289 -53.556 -47.521 1.00 118.02 676 PRO A O 1
ATOM 5111 N N . GLU A 1 677 ? -38.738 -54.711 -48.693 1.00 116.20 677 GLU A N 1
ATOM 5112 C CA . GLU A 1 677 ? -39.008 -55.991 -48.065 1.00 115.58 677 GLU A CA 1
ATOM 5113 C C . GLU A 1 677 ? -38.637 -55.946 -46.584 1.00 113.48 677 GLU A C 1
ATOM 5114 O O . GLU A 1 677 ? -39.339 -56.509 -45.743 1.00 112.89 677 GLU A O 1
ATOM 5120 N N . TYR A 1 678 ? -37.537 -55.268 -46.268 1.00 109.17 678 TYR A N 1
ATOM 5121 C CA . TYR A 1 678 ? -37.086 -55.189 -44.888 1.00 105.33 678 TYR A CA 1
ATOM 5122 C C . TYR A 1 678 ? -37.365 -53.878 -44.161 1.00 102.23 678 TYR A C 1
ATOM 5123 O O . TYR A 1 678 ? -36.445 -53.170 -43.747 1.00 100.36 678 TYR A O 1
ATOM 5132 N N . GLU A 1 679 ? -38.650 -53.567 -44.014 1.00 98.85 679 GLU A N 1
ATOM 5133 C CA . GLU A 1 679 ? -39.087 -52.378 -43.292 1.00 94.55 679 GLU A CA 1
ATOM 5134 C C . GLU A 1 679 ? -38.774 -52.701 -41.838 1.00 90.93 679 GLU A C 1
ATOM 5135 O O . GLU A 1 679 ? -38.659 -51.813 -40.996 1.00 90.33 679 GLU A O 1
ATOM 5141 N N . ASN A 1 680 ? -38.644 -53.996 -41.564 1.00 87.03 680 ASN A N 1
ATOM 5142 C CA . ASN A 1 680 ? -38.352 -54.501 -40.227 1.00 82.62 680 ASN A CA 1
ATOM 5143 C C . ASN A 1 680 ? -36.897 -54.220 -39.864 1.00 77.82 680 ASN A C 1
ATOM 5144 O O . ASN A 1 680 ? -36.594 -53.803 -38.746 1.00 75.85 680 ASN A O 1
ATOM 5149 N N . PHE A 1 681 ? -36.003 -54.445 -40.821 1.00 71.93 681 PHE A N 1
ATOM 5150 C CA . PHE A 1 681 ? -34.583 -54.220 -40.606 1.00 66.17 681 PHE A CA 1
ATOM 5151 C C . PHE A 1 681 ? -34.302 -52.723 -40.452 1.00 65.61 681 PHE A C 1
ATOM 5152 O O . PHE A 1 681 ? -33.314 -52.323 -39.833 1.00 60.68 681 PHE A O 1
ATOM 5160 N N . ARG A 1 682 ? -35.183 -51.904 -41.017 1.00 66.35 682 ARG A N 1
ATOM 5161 C CA . ARG A 1 682 ? -35.053 -50.454 -40.933 1.00 66.35 682 ARG A CA 1
ATOM 5162 C C . ARG A 1 682 ? -35.382 -49.946 -39.532 1.00 64.38 682 ARG A C 1
ATOM 5163 O O . ARG A 1 682 ? -34.687 -49.084 -38.997 1.00 63.20 682 ARG A O 1
ATOM 5171 N N . HIS A 1 683 ? -36.448 -50.483 -38.947 1.00 64.25 683 HIS A N 1
ATOM 5172 C CA . HIS A 1 683 ? -36.876 -50.082 -37.613 1.00 66.49 683 HIS A CA 1
ATOM 5173 C C . HIS A 1 683 ? -35.783 -50.392 -36.597 1.00 63.95 683 HIS A C 1
ATOM 5174 O O . HIS A 1 683 ? -35.520 -49.592 -35.699 1.00 60.90 683 HIS A O 1
ATOM 5181 N N . LEU A 1 684 ? -35.145 -51.550 -36.755 1.00 59.99 684 LEU A N 1
ATOM 5182 C CA . LEU A 1 684 ? -34.077 -51.974 -35.855 1.00 56.65 684 LEU A CA 1
ATOM 5183 C C . LEU A 1 684 ? -32.879 -51.037 -35.918 1.00 55.03 684 LEU A C 1
ATOM 5184 O O . LEU A 1 684 ? -32.396 -50.571 -34.885 1.00 54.38 684 LEU A O 1
ATOM 5189 N N . LEU A 1 685 ? -32.396 -50.771 -37.130 1.00 50.60 685 LEU A N 1
ATOM 5190 C CA . LEU A 1 685 ? -31.249 -49.892 -37.301 1.00 48.24 685 LEU A CA 1
ATOM 5191 C C . LEU A 1 685 ? -31.464 -48.494 -36.743 1.00 49.68 685 LEU A C 1
ATOM 5192 O O . LEU A 1 685 ? -30.531 -47.885 -36.211 1.00 44.37 685 LEU A O 1
ATOM 5197 N N . GLN A 1 686 ? -32.684 -47.979 -36.849 1.00 47.57 686 GLN A N 1
ATOM 5198 C CA . GLN A 1 686 ? -32.936 -46.638 -36.351 1.00 48.17 686 GLN A CA 1
ATOM 5199 C C . GLN A 1 686 ? -33.485 -46.565 -34.944 1.00 46.07 686 GLN A C 1
ATOM 5200 O O . GLN A 1 686 ? -33.596 -45.481 -34.373 1.00 45.44 686 GLN A O 1
ATOM 5206 N N . ALA A 1 687 ? -33.832 -47.708 -34.376 1.00 44.73 687 ALA A N 1
ATOM 5207 C CA . ALA A 1 687 ? -34.367 -47.702 -33.033 1.00 39.47 687 ALA A CA 1
ATOM 5208 C C . ALA A 1 687 ? -33.364 -47.005 -32.121 1.00 41.33 687 ALA A C 1
ATOM 5209 O O . ALA A 1 687 ? -33.673 -45.988 -31.504 1.00 43.98 687 ALA A O 1
ATOM 5211 N N . PRO A 1 688 ? -32.131 -47.520 -32.052 1.00 38.79 688 PRO A N 1
ATOM 5212 C CA . PRO A 1 688 ? -31.164 -46.861 -31.173 1.00 39.72 688 PRO A CA 1
ATOM 5213 C C . PRO A 1 688 ? -30.900 -45.408 -31.565 1.00 40.55 688 PRO A C 1
ATOM 5214 O O . PRO A 1 688 ? -30.657 -44.561 -30.705 1.00 42.03 688 PRO A O 1
ATOM 5218 N N . VAL A 1 689 ? -30.965 -45.124 -32.864 1.00 43.18 689 VAL A N 1
ATOM 5219 C CA . VAL A 1 689 ? -30.728 -43.779 -33.385 1.00 42.31 689 VAL A CA 1
ATOM 5220 C C . VAL A 1 689 ? -31.749 -42.781 -32.860 1.00 46.17 689 VAL A C 1
ATOM 5221 O O . VAL A 1 689 ? -31.401 -41.660 -32.491 1.00 46.72 689 VAL A O 1
ATOM 5225 N N . ASP A 1 690 ? -33.012 -43.185 -32.840 1.00 49.13 690 ASP A N 1
ATOM 5226 C CA . ASP A 1 690 ? -34.065 -42.316 -32.345 1.00 48.22 690 ASP A CA 1
ATOM 5227 C C . ASP A 1 690 ? -33.794 -42.008 -30.886 1.00 48.89 690 ASP A C 1
ATOM 5228 O O . ASP A 1 690 ? -33.708 -40.849 -30.494 1.00 50.71 690 ASP A O 1
ATOM 5233 N N . ASP A 1 691 ? -33.648 -43.057 -30.085 1.00 50.88 691 ASP A N 1
ATOM 5234 C CA . ASP A 1 691 ? -33.378 -42.898 -28.668 1.00 49.48 691 ASP A CA 1
ATOM 5235 C C . ASP A 1 691 ? -32.144 -42.018 -28.455 1.00 48.48 691 ASP A C 1
ATOM 5236 O O . ASP A 1 691 ? -32.065 -41.266 -27.481 1.00 46.72 691 ASP A O 1
ATOM 5241 N N . ALA A 1 692 ? -31.185 -42.098 -29.373 1.00 45.75 692 ALA A N 1
ATOM 5242 C CA . ALA A 1 692 ? -29.967 -41.296 -29.255 1.00 46.87 692 ALA A CA 1
ATOM 5243 C C . ALA A 1 692 ? -30.201 -39.812 -29.566 1.00 47.79 692 ALA A C 1
ATOM 5244 O O . ALA A 1 692 ? -29.377 -38.970 -29.228 1.00 43.62 692 ALA A O 1
ATOM 5246 N N . GLN A 1 693 ? -31.318 -39.500 -30.217 1.00 54.07 693 GLN A N 1
ATOM 5247 C CA . GLN A 1 693 ? -31.653 -38.118 -30.544 1.00 54.96 693 GLN A CA 1
ATOM 5248 C C . GLN A 1 693 ? -32.078 -37.455 -29.249 1.00 54.03 693 GLN A C 1
ATOM 5249 O O . GLN A 1 693 ? -31.426 -36.536 -28.762 1.00 53.59 693 GLN A O 1
ATOM 5255 N N . GLU A 1 694 ? -33.178 -37.951 -28.694 1.00 53.80 694 GLU A N 1
ATOM 5256 C CA . GLU A 1 694 ? -33.742 -37.426 -27.457 1.00 60.57 694 GLU A CA 1
ATOM 5257 C C . GLU A 1 694 ? -32.699 -36.967 -26.441 1.00 59.50 694 GLU A C 1
ATOM 5258 O O . GLU A 1 694 ? -32.526 -35.768 -26.208 1.00 56.56 694 GLU A O 1
ATOM 5264 N N . ILE A 1 695 ? -32.012 -37.930 -25.836 1.00 59.85 695 ILE A N 1
ATOM 5265 C CA . ILE A 1 695 ? -30.999 -37.641 -24.827 1.00 58.24 695 ILE A CA 1
ATOM 5266 C C . ILE A 1 695 ? -29.925 -36.700 -25.384 1.00 55.54 695 ILE A C 1
ATOM 5267 O O . ILE A 1 695 ? -29.491 -35.759 -24.713 1.00 54.15 695 ILE A O 1
ATOM 5272 N N . LEU A 1 696 ? -29.522 -36.948 -26.623 1.00 49.89 696 LEU A N 1
ATOM 5273 C CA . LEU A 1 696 ? -28.512 -36.136 -27.285 1.00 50.86 696 LEU A CA 1
ATOM 5274 C C . LEU A 1 696 ? -28.987 -34.697 -27.481 1.00 53.99 696 LEU A C 1
ATOM 5275 O O . LEU A 1 696 ? -28.759 -34.090 -28.531 1.00 51.64 696 LEU A O 1
ATOM 5280 N N . HIS A 1 697 ? -29.659 -34.166 -26.462 1.00 57.98 697 HIS A N 1
ATOM 5281 C CA . HIS A 1 697 ? -30.173 -32.799 -26.466 1.00 60.24 697 HIS A CA 1
ATOM 5282 C C . HIS A 1 697 ? -30.354 -32.336 -25.032 1.00 58.24 697 HIS A C 1
ATOM 5283 O O . HIS A 1 697 ? -29.687 -31.411 -24.577 1.00 61.75 697 HIS A O 1
ATOM 5290 N N . SER A 1 698 ? -31.250 -32.992 -24.313 1.00 56.44 698 SER A N 1
ATOM 5291 C CA . SER A 1 698 ? -31.489 -32.627 -22.926 1.00 59.58 698 SER A CA 1
ATOM 5292 C C . SER A 1 698 ? -30.173 -32.520 -22.149 1.00 58.87 698 SER A C 1
ATOM 5293 O O . SER A 1 698 ? -30.085 -31.782 -21.161 1.00 62.09 698 SER A O 1
ATOM 5296 N N . ARG A 1 699 ? -29.149 -33.246 -22.596 1.00 49.70 699 ARG A N 1
ATOM 5297 C CA . ARG A 1 699 ? -27.871 -33.218 -21.895 1.00 40.86 699 ARG A CA 1
ATOM 5298 C C . ARG A 1 699 ? -27.105 -31.953 -22.221 1.00 39.85 699 ARG A C 1
ATOM 5299 O O . ARG A 1 699 ? -26.893 -31.626 -23.392 1.00 32.78 699 ARG A O 1
ATOM 5307 N N . PHE A 1 700 ? -26.694 -31.237 -21.180 1.00 38.34 700 PHE A N 1
ATOM 5308 C CA . PHE A 1 700 ? -25.981 -30.001 -21.410 1.00 43.92 700 PHE A CA 1
ATOM 5309 C C . PHE A 1 700 ? -24.704 -30.260 -22.177 1.00 47.50 700 PHE A C 1
ATOM 5310 O O . PHE A 1 700 ? -24.655 -30.042 -23.393 1.00 61.06 700 PHE A O 1
ATOM 5318 N N . PRO A 1 701 ? -23.645 -30.721 -21.497 1.00 39.54 701 PRO A N 1
ATOM 5319 C CA . PRO A 1 701 ? -22.483 -30.924 -22.363 1.00 30.11 701 PRO A CA 1
ATOM 5320 C C . PRO A 1 701 ? -22.964 -31.899 -23.431 1.00 30.04 701 PRO A C 1
ATOM 5321 O O . PRO A 1 701 ? -23.255 -33.050 -23.118 1.00 31.04 701 PRO A O 1
ATOM 5325 N N . MET A 1 702 ? -23.107 -31.450 -24.674 1.00 23.59 702 MET A N 1
ATOM 5326 C CA . MET A 1 702 ? -23.571 -32.386 -25.676 1.00 24.20 702 MET A CA 1
ATOM 5327 C C . MET A 1 702 ? -22.542 -33.486 -25.767 1.00 25.03 702 MET A C 1
ATOM 5328 O O . MET A 1 702 ? -21.342 -33.224 -25.883 1.00 22.19 702 MET A O 1
ATOM 5333 N N . PRO A 1 703 ? -22.998 -34.742 -25.684 1.00 25.27 703 PRO A N 1
ATOM 5334 C CA . PRO A 1 703 ? -22.080 -35.877 -25.759 1.00 26.10 703 PRO A CA 1
ATOM 5335 C C . PRO A 1 703 ? -21.601 -36.100 -27.186 1.00 29.36 703 PRO A C 1
ATOM 5336 O O . PRO A 1 703 ? -22.281 -35.736 -28.144 1.00 28.86 703 PRO A O 1
ATOM 5340 N N . ARG A 1 704 ? -20.421 -36.682 -27.330 1.00 33.63 704 ARG A N 1
ATOM 5341 C CA . ARG A 1 704 ? -19.895 -36.950 -28.650 1.00 35.36 704 ARG A CA 1
ATOM 5342 C C . ARG A 1 704 ? -20.644 -38.185 -29.129 1.00 38.04 704 ARG A C 1
ATOM 5343 O O . ARG A 1 704 ? -20.754 -39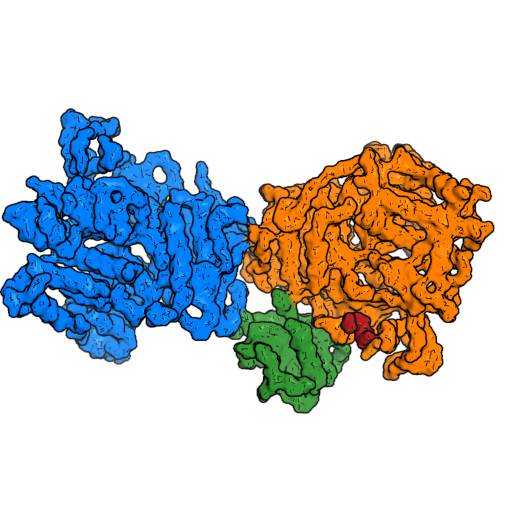.175 -28.404 1.00 37.70 704 ARG A O 1
ATOM 5351 N N . TYR A 1 705 ? -21.188 -38.122 -30.336 1.00 38.51 705 TYR A N 1
ATOM 5352 C CA . TYR A 1 705 ? -21.918 -39.261 -30.878 1.00 39.13 705 TYR A CA 1
ATOM 5353 C C . TYR A 1 705 ? -20.971 -40.176 -31.642 1.00 33.73 705 TYR A C 1
ATOM 5354 O O . TYR A 1 705 ? -20.081 -39.702 -32.334 1.00 40.00 705 TYR A O 1
ATOM 5363 N N . ILE A 1 706 ? -21.145 -41.484 -31.510 1.00 34.10 706 ILE A N 1
ATOM 5364 C CA . ILE A 1 706 ? -20.274 -42.422 -32.220 1.00 36.70 706 ILE A CA 1
ATOM 5365 C C . ILE A 1 706 ? -21.045 -43.582 -32.803 1.00 36.80 706 ILE A C 1
ATOM 5366 O O . ILE A 1 706 ? -21.710 -44.324 -32.087 1.00 38.84 706 ILE A O 1
ATOM 5371 N N . ASP A 1 707 ? -20.936 -43.726 -34.116 1.00 40.34 707 ASP A N 1
ATOM 5372 C CA . ASP A 1 707 ? -21.602 -44.789 -34.841 1.00 41.28 707 ASP A CA 1
ATOM 5373 C C . ASP A 1 707 ? -20.539 -45.758 -35.348 1.00 36.81 707 ASP A C 1
ATOM 5374 O O . ASP A 1 707 ? -19.814 -45.469 -36.304 1.00 34.06 707 ASP A O 1
ATOM 5379 N N . THR A 1 708 ? -20.460 -46.910 -34.695 1.00 33.60 708 THR A N 1
ATOM 5380 C CA . THR A 1 708 ? -19.475 -47.928 -35.032 1.00 35.71 708 THR A CA 1
ATOM 5381 C C . THR A 1 708 ? -20.057 -49.334 -35.096 1.00 39.53 708 THR A C 1
ATOM 5382 O O . THR A 1 708 ? -21.264 -49.529 -34.957 1.00 37.73 708 THR A O 1
ATOM 5386 N N . GLU A 1 709 ? -19.181 -50.313 -35.301 1.00 48.10 709 GLU A N 1
ATOM 5387 C CA . GLU A 1 709 ? -19.582 -51.711 -35.402 1.00 53.60 709 GLU A CA 1
ATOM 5388 C C . GLU A 1 709 ? -18.384 -52.636 -35.195 1.00 55.59 709 GLU A C 1
ATOM 5389 O O . GLU A 1 709 ? -17.244 -52.174 -35.098 1.00 53.68 709 GLU A O 1
ATOM 5395 N N . HIS A 1 710 ? -18.649 -53.939 -35.119 1.00 56.42 710 HIS A N 1
ATOM 5396 C CA . HIS A 1 710 ? -17.583 -54.916 -34.943 1.00 60.18 710 HIS A CA 1
ATOM 5397 C C . HIS A 1 710 ? -16.558 -54.677 -36.032 1.00 60.59 710 HIS A C 1
ATOM 5398 O O . HIS A 1 710 ? -16.885 -54.699 -37.216 1.00 60.45 710 HIS A O 1
ATOM 5405 N N . GLY A 1 711 ? -15.318 -54.452 -35.624 1.00 62.76 711 GLY A N 1
ATOM 5406 C CA . GLY A 1 711 ? -14.267 -54.189 -36.583 1.00 62.79 711 GLY A CA 1
ATOM 5407 C C . GLY A 1 711 ? -13.913 -52.720 -36.518 1.00 65.15 711 GLY A C 1
ATOM 5408 O O . GLY A 1 711 ? -12.739 -52.364 -36.492 1.00 65.02 711 GLY A O 1
ATOM 5409 N N . GLY A 1 712 ? -14.933 -51.866 -36.486 1.00 65.84 712 GLY A N 1
ATOM 5410 C CA . GLY A 1 712 ? -14.693 -50.437 -36.412 1.00 64.87 712 GLY A CA 1
ATOM 5411 C C . GLY A 1 712 ? -13.627 -50.125 -35.379 1.00 67.05 712 GLY A C 1
ATOM 5412 O O . GLY A 1 712 ? -13.539 -50.789 -34.343 1.00 66.80 712 GLY A O 1
ATOM 5413 N N . SER A 1 713 ? -12.804 -49.120 -35.657 1.00 66.34 713 SER A N 1
ATOM 5414 C CA . SER A 1 713 ? -11.744 -48.743 -34.733 1.00 64.12 713 SER A CA 1
ATOM 5415 C C . SER A 1 713 ? -12.333 -48.122 -33.470 1.00 61.59 713 SER A C 1
ATOM 5416 O O . SER A 1 713 ? -11.744 -48.207 -32.390 1.00 64.72 713 SER A O 1
ATOM 5419 N N . GLN A 1 714 ? -13.502 -47.505 -33.601 1.00 57.10 714 GLN A N 1
ATOM 5420 C CA . GLN A 1 714 ? -14.133 -46.854 -32.460 1.00 53.75 714 GLN A CA 1
ATOM 5421 C C . GLN A 1 714 ? -14.861 -47.795 -31.499 1.00 51.81 714 GLN A C 1
ATOM 5422 O O . GLN A 1 714 ? -15.347 -47.368 -30.451 1.00 49.64 714 GLN A O 1
ATOM 5428 N N . ALA A 1 715 ? -14.921 -49.078 -31.835 1.00 46.77 715 ALA A N 1
ATOM 5429 C CA . ALA A 1 715 ? -15.585 -50.034 -30.961 1.00 44.94 715 ALA A CA 1
ATOM 5430 C C . ALA A 1 715 ? -14.836 -50.100 -29.634 1.00 46.86 715 ALA A C 1
ATOM 5431 O O . ALA A 1 715 ? -15.377 -50.534 -28.619 1.00 45.51 715 ALA A O 1
ATOM 5433 N N . ARG A 1 716 ? -13.587 -49.648 -29.653 1.00 50.41 716 ARG A N 1
ATOM 5434 C CA . ARG A 1 716 ? -12.739 -49.646 -28.470 1.00 49.52 716 ARG A CA 1
ATOM 5435 C C . ARG A 1 716 ? -13.421 -49.040 -27.249 1.00 47.42 716 ARG A C 1
ATOM 5436 O O . ARG A 1 716 ? -13.354 -49.607 -26.159 1.00 48.87 716 ARG A O 1
ATOM 5444 N N . PHE A 1 717 ? -14.073 -47.891 -27.426 1.00 40.27 717 PHE A N 1
ATOM 5445 C CA . PHE A 1 717 ? -14.734 -47.219 -26.308 1.00 39.82 717 PHE A CA 1
ATOM 5446 C C . PHE A 1 717 ? -15.689 -48.158 -25.566 1.00 42.22 717 PHE A C 1
ATOM 5447 O O . PHE A 1 717 ? -15.756 -48.154 -24.328 1.00 38.95 717 PHE A O 1
ATOM 5455 N N . LEU A 1 718 ? -16.425 -48.960 -26.328 1.00 35.30 718 LEU A N 1
ATOM 5456 C CA . LEU A 1 718 ? -17.355 -49.915 -25.749 1.00 32.60 718 LEU A CA 1
ATOM 5457 C C . LEU A 1 718 ? -16.554 -51.006 -25.046 1.00 33.03 718 LEU A C 1
ATOM 5458 O O . LEU A 1 718 ? -16.774 -51.306 -23.871 1.00 29.86 718 LEU A O 1
ATOM 5463 N N . LEU A 1 719 ? -15.618 -51.588 -25.790 1.00 36.82 719 LEU A N 1
ATOM 5464 C CA . LEU A 1 719 ? -14.769 -52.670 -25.298 1.00 34.49 719 LEU A CA 1
ATOM 5465 C C . LEU A 1 719 ? -13.955 -52.311 -24.064 1.00 33.85 719 LEU A C 1
ATOM 5466 O O . LEU A 1 719 ? -13.513 -53.199 -23.335 1.00 30.25 719 LEU A O 1
ATOM 5471 N N . SER A 1 720 ? -13.764 -51.019 -23.821 1.00 25.56 720 SER A N 1
ATOM 5472 C CA . SER A 1 720 ? -12.977 -50.598 -22.677 1.00 29.26 720 SER A CA 1
ATOM 5473 C C . SER A 1 720 ? -13.791 -50.206 -21.441 1.00 33.32 720 SER A C 1
ATOM 5474 O O . SER A 1 720 ? -13.232 -50.009 -20.368 1.00 40.35 720 SER A O 1
ATOM 5477 N N . LYS A 1 721 ? -15.106 -50.094 -21.584 1.00 37.18 721 LYS A N 1
ATOM 5478 C CA . LYS A 1 721 ? -15.965 -49.723 -20.463 1.00 35.61 721 LYS A CA 1
ATOM 5479 C C . LYS A 1 721 ? -16.613 -50.966 -19.886 1.00 34.42 721 LYS A C 1
ATOM 5480 O O . LYS A 1 721 ? -16.886 -51.053 -18.685 1.00 32.92 721 LYS A O 1
ATOM 5486 N N . VAL A 1 722 ? -16.844 -51.926 -20.767 1.00 32.25 722 VAL A N 1
ATOM 5487 C CA . VAL A 1 722 ? -17.499 -53.173 -20.422 1.00 34.68 722 VAL A CA 1
ATOM 5488 C C . VAL A 1 722 ? -16.675 -54.077 -19.497 1.00 39.86 722 VAL A C 1
ATOM 5489 O O . VAL A 1 722 ? -15.700 -53.626 -18.892 1.00 39.14 722 VAL A O 1
ATOM 5493 N N . ASN A 1 723 ? -17.095 -55.342 -19.399 1.00 46.05 723 ASN A N 1
ATOM 5494 C CA . ASN A 1 723 ? -16.474 -56.389 -18.579 1.00 40.92 723 ASN A CA 1
ATOM 5495 C C . ASN A 1 723 ? -17.115 -56.489 -17.208 1.00 43.33 723 ASN A C 1
ATOM 5496 O O . ASN A 1 723 ? -17.750 -57.498 -16.887 1.00 46.00 723 ASN A O 1
ATOM 5501 N N . ASP A 1 746 ? -8.845 -55.820 -9.545 1.00 64.22 746 ASP A N 1
ATOM 5502 C CA . ASP A 1 746 ? -7.781 -56.427 -10.340 1.00 68.20 746 ASP A CA 1
ATOM 5503 C C . ASP A 1 746 ? -8.114 -56.533 -11.834 1.00 67.48 746 ASP A C 1
ATOM 5504 O O . ASP A 1 746 ? -7.573 -55.785 -12.653 1.00 69.32 746 ASP A O 1
ATOM 5509 N N . VAL A 1 747 ? -9.003 -57.455 -12.190 1.00 61.92 747 VAL A N 1
ATOM 5510 C CA . VAL A 1 747 ? -9.359 -57.645 -13.588 1.00 59.12 747 VAL A CA 1
ATOM 5511 C C . VAL A 1 747 ? -10.855 -57.538 -13.827 1.00 56.04 747 VAL A C 1
ATOM 5512 O O . VAL A 1 747 ? -11.389 -56.444 -13.985 1.00 58.64 747 VAL A O 1
ATOM 5516 N N . SER A 1 748 ? -11.524 -58.688 -13.860 1.00 51.33 748 SER A N 1
ATOM 5517 C CA . SER A 1 748 ? -12.966 -58.750 -14.089 1.00 43.21 748 SER A CA 1
ATOM 5518 C C . SER A 1 748 ? -13.755 -58.615 -12.796 1.00 37.70 748 SER A C 1
ATOM 5519 O O . SER A 1 748 ? -13.204 -58.733 -11.701 1.00 36.54 748 SER A O 1
ATOM 5522 N N . LEU A 1 749 ? -15.052 -58.360 -12.926 1.00 31.66 749 LEU A N 1
ATOM 5523 C CA . LEU A 1 749 ? -15.908 -58.213 -11.751 1.00 30.14 749 LEU A CA 1
ATOM 5524 C C . LEU A 1 749 ? -15.962 -59.519 -10.951 1.00 30.56 749 LEU A C 1
ATOM 5525 O O . LEU A 1 749 ? -15.965 -59.504 -9.710 1.00 14.21 749 LEU A O 1
ATOM 5530 N N . GLN A 1 750 ? -16.005 -60.637 -11.680 1.00 30.07 750 GLN A N 1
ATOM 5531 C CA . GLN A 1 750 ? -16.056 -61.969 -11.088 1.00 35.25 750 GLN A CA 1
ATOM 5532 C C . GLN A 1 750 ? -14.878 -62.144 -10.148 1.00 33.22 750 GLN A C 1
ATOM 5533 O O . GLN A 1 750 ? -15.043 -62.401 -8.958 1.00 34.30 750 GLN A O 1
ATOM 5539 N N . VAL A 1 751 ? -13.683 -61.996 -10.699 1.00 33.70 751 VAL A N 1
ATOM 5540 C CA . VAL A 1 751 ? -12.466 -62.124 -9.918 1.00 35.29 751 VAL A CA 1
ATOM 5541 C C . VAL A 1 751 ? -12.456 -61.076 -8.804 1.00 34.92 751 VAL A C 1
ATOM 5542 O O . VAL A 1 751 ? -12.172 -61.388 -7.643 1.00 35.72 751 VAL A O 1
ATOM 5546 N N . PHE A 1 752 ? -12.777 -59.835 -9.164 1.00 34.58 752 PHE A N 1
ATOM 5547 C CA . PHE A 1 752 ? -12.822 -58.736 -8.199 1.00 32.02 752 PHE A CA 1
ATOM 5548 C C . PHE A 1 752 ? -13.670 -59.167 -7.010 1.00 30.86 752 PHE A C 1
ATOM 5549 O O . PHE A 1 752 ? -13.242 -59.091 -5.864 1.00 26.78 752 PHE A O 1
ATOM 5557 N N . MET A 1 753 ? -14.879 -59.630 -7.305 1.00 32.97 753 MET A N 1
ATOM 5558 C CA . MET A 1 753 ? -15.801 -60.055 -6.273 1.00 38.18 753 MET A CA 1
ATOM 5559 C C . MET A 1 753 ? -15.256 -61.182 -5.419 1.00 39.88 753 MET A C 1
ATOM 5560 O O . MET A 1 753 ? -15.330 -61.114 -4.191 1.00 33.93 753 MET A O 1
ATOM 5565 N N . ASP A 1 754 ? -14.703 -62.211 -6.056 1.00 37.62 754 ASP A N 1
ATOM 5566 C CA . ASP A 1 754 ? -14.170 -63.322 -5.295 1.00 39.66 754 ASP A CA 1
ATOM 5567 C C . ASP A 1 754 ? -13.120 -62.855 -4.307 1.00 37.20 754 ASP A C 1
ATOM 5568 O O . ASP A 1 754 ? -13.136 -63.254 -3.144 1.00 35.57 754 ASP A O 1
ATOM 5573 N N . HIS A 1 755 ? -12.218 -61.994 -4.756 1.00 39.99 755 HIS A N 1
ATOM 5574 C CA . HIS A 1 755 ? -11.170 -61.495 -3.872 1.00 42.36 755 HIS A CA 1
ATOM 5575 C C . HIS A 1 755 ? -11.819 -60.746 -2.706 1.00 40.81 755 HIS A C 1
ATOM 5576 O O . HIS A 1 755 ? -11.365 -60.842 -1.564 1.00 44.12 755 HIS A O 1
ATOM 5583 N N . LEU A 1 756 ? -12.900 -60.024 -2.993 1.00 36.71 756 LEU A N 1
ATOM 5584 C CA . LEU A 1 756 ? -13.605 -59.258 -1.969 1.00 34.06 756 LEU A CA 1
ATOM 5585 C C . LEU A 1 756 ? -14.250 -60.151 -0.906 1.00 34.75 756 LEU A C 1
ATOM 5586 O O . LEU A 1 756 ? -14.178 -59.856 0.291 1.00 28.01 756 LEU A O 1
ATOM 5591 N N . LYS A 1 757 ? -14.891 -61.233 -1.343 1.00 31.93 757 LYS A N 1
ATOM 5592 C CA . LYS A 1 757 ? -15.524 -62.164 -0.415 1.00 32.73 757 LYS A CA 1
ATOM 5593 C C . LYS A 1 757 ? -14.471 -62.826 0.476 1.00 35.71 757 LYS A C 1
ATOM 5594 O O . LYS A 1 757 ? -14.683 -63.007 1.676 1.00 29.25 757 LYS A O 1
ATOM 5600 N N . LYS A 1 758 ? -13.338 -63.192 -0.115 1.00 36.81 758 LYS A N 1
ATOM 5601 C CA . LYS A 1 758 ? -12.279 -63.832 0.657 1.00 42.80 758 LYS A CA 1
ATOM 5602 C C . LYS A 1 758 ? -11.815 -62.896 1.765 1.00 41.68 758 LYS A C 1
ATOM 5603 O O . LYS A 1 758 ? -11.738 -63.284 2.933 1.00 43.94 758 LYS A O 1
ATOM 5609 N N . LEU A 1 759 ? -11.533 -61.654 1.398 1.00 42.15 759 LEU A N 1
ATOM 5610 C CA . LEU A 1 759 ? -11.079 -60.664 2.360 1.00 44.26 759 LEU A CA 1
ATOM 5611 C C . LEU A 1 759 ? -12.155 -60.274 3.368 1.00 43.94 759 LEU A C 1
ATOM 5612 O O . LEU A 1 759 ? -11.852 -59.928 4.514 1.00 43.28 759 LEU A O 1
ATOM 5617 N N . ALA A 1 760 ? -13.410 -60.335 2.939 1.00 43.67 760 ALA A N 1
ATOM 5618 C CA . ALA A 1 760 ? -14.528 -59.963 3.794 1.00 43.57 760 ALA A CA 1
ATOM 5619 C C . ALA A 1 760 ? -14.765 -60.941 4.935 1.00 45.70 760 ALA A C 1
ATOM 5620 O O . ALA A 1 760 ? -14.989 -60.526 6.071 1.00 48.54 760 ALA A O 1
ATOM 5622 N N . VAL A 1 761 ? -14.716 -62.237 4.636 1.00 46.48 761 VAL A N 1
ATOM 5623 C CA . VAL A 1 761 ? -14.949 -63.254 5.655 1.00 44.06 761 VAL A CA 1
ATOM 5624 C C . VAL A 1 761 ? -13.734 -63.568 6.520 1.00 43.72 761 VAL A C 1
ATOM 5625 O O . VAL A 1 761 ? -13.819 -64.380 7.442 1.00 39.66 761 VAL A O 1
ATOM 5629 N N . SER A 1 762 ? -12.610 -62.921 6.236 1.00 43.76 762 SER A N 1
ATOM 5630 C CA . SER A 1 762 ? -11.405 -63.144 7.023 1.00 50.38 762 SER A CA 1
ATOM 5631 C C . SER A 1 762 ? -11.298 -62.095 8.131 1.00 53.25 762 SER A C 1
ATOM 5632 O O . SER A 1 762 ? -12.313 -61.612 8.645 1.00 50.95 762 SER A O 1
ATOM 5635 N N . SER A 1 763 ? -10.067 -61.741 8.489 1.00 60.31 763 SER A N 1
ATOM 5636 C CA . SER A 1 763 ? -9.819 -60.759 9.546 1.00 64.56 763 SER A CA 1
ATOM 5637 C C . SER A 1 763 ? -10.408 -59.385 9.242 1.00 64.51 763 SER A C 1
ATOM 5638 O O . SER A 1 763 ? -10.466 -58.959 8.087 1.00 64.86 763 SER A O 1
ATOM 5641 N N . ALA A 1 764 ? -10.838 -58.698 10.295 1.00 65.92 764 ALA A N 1
ATOM 5642 C CA . ALA A 1 764 ? -11.426 -57.371 10.167 1.00 69.22 764 ALA A CA 1
ATOM 5643 C C . ALA A 1 764 ? -10.366 -56.282 10.305 1.00 67.56 764 ALA A C 1
ATOM 5644 O O . ALA A 1 764 ? -10.518 -55.185 9.765 1.00 67.64 764 ALA A O 1
ATOM 5646 N N . GLU B 2 1 ? 30.953 51.657 -56.901 1.00 98.18 346 GLU B N 1
ATOM 5647 C CA . GLU B 2 1 ? 32.070 51.050 -56.117 1.00 98.66 346 GLU B CA 1
ATOM 5648 C C . GLU B 2 1 ? 32.559 52.025 -55.049 1.00 95.59 346 GLU B C 1
ATOM 5649 O O . GLU B 2 1 ? 31.776 52.795 -54.489 1.00 93.88 346 GLU B O 1
ATOM 5655 N N . GLY B 2 2 ? 33.857 51.986 -54.770 1.00 92.33 347 GLY B N 1
ATOM 5656 C CA . GLY B 2 2 ? 34.415 52.880 -53.777 1.00 85.93 347 GLY B CA 1
ATOM 5657 C C . GLY B 2 2 ? 35.233 52.213 -52.692 1.00 82.82 347 GLY B C 1
ATOM 5658 O O . GLY B 2 2 ? 34.739 51.365 -51.951 1.00 80.06 347 GLY B O 1
ATOM 5659 N N . LEU B 2 3 ? 36.501 52.602 -52.618 1.00 80.62 348 LEU B N 1
ATOM 5660 C CA . LEU B 2 3 ? 37.439 52.104 -51.617 1.00 75.85 348 LEU B CA 1
ATOM 5661 C C . LEU B 2 3 ? 37.506 53.207 -50.554 1.00 75.59 348 LEU B C 1
ATOM 5662 O O . LEU B 2 3 ? 38.402 53.241 -49.706 1.00 76.19 348 LEU B O 1
ATOM 5667 N N . ARG B 2 4 ? 36.519 54.099 -50.607 1.00 70.21 349 ARG B N 1
ATOM 5668 C CA . ARG B 2 4 ? 36.433 55.236 -49.701 1.00 65.71 349 ARG B CA 1
ATOM 5669 C C . ARG B 2 4 ? 36.106 54.912 -48.247 1.00 60.20 349 ARG B C 1
ATOM 5670 O O . ARG B 2 4 ? 35.431 53.933 -47.944 1.00 60.51 349 ARG B O 1
ATOM 5678 N N . VAL B 2 5 ? 36.610 55.759 -47.356 1.00 56.13 350 VAL B N 1
ATOM 5679 C CA . VAL B 2 5 ? 36.386 55.626 -45.924 1.00 50.49 350 VAL B CA 1
ATOM 5680 C C . VAL B 2 5 ? 35.092 56.364 -45.630 1.00 49.90 350 VAL B C 1
ATOM 5681 O O . VAL B 2 5 ? 34.720 57.287 -46.350 1.00 53.16 350 VAL B O 1
ATOM 5685 N N . VAL B 2 6 ? 34.401 55.965 -44.573 1.00 46.72 351 VAL B N 1
ATOM 5686 C CA . VAL B 2 6 ? 33.141 56.601 -44.249 1.00 39.31 351 VAL B CA 1
ATOM 5687 C C . VAL B 2 6 ? 33.101 57.011 -42.799 1.00 37.85 351 VAL B C 1
ATOM 5688 O O . VAL B 2 6 ? 33.665 56.326 -41.940 1.00 35.25 351 VAL B O 1
ATOM 5692 N N . ASN B 2 7 ? 32.450 58.143 -42.533 1.00 34.58 352 ASN B N 1
ATOM 5693 C CA . ASN B 2 7 ? 32.288 58.624 -41.167 1.00 33.56 352 ASN B CA 1
ATOM 5694 C C . ASN B 2 7 ? 30.819 58.446 -40.797 1.00 34.45 352 ASN B C 1
ATOM 5695 O O . ASN B 2 7 ? 29.981 59.291 -41.126 1.00 31.79 352 ASN B O 1
ATOM 5700 N N . LEU B 2 8 ? 30.523 57.342 -40.114 1.00 32.08 353 LEU B N 1
ATOM 5701 C CA . LEU B 2 8 ? 29.165 57.012 -39.693 1.00 35.80 353 LEU B CA 1
ATOM 5702 C C . LEU B 2 8 ? 28.461 58.109 -38.898 1.00 36.66 353 LEU B C 1
ATOM 5703 O O . LEU B 2 8 ? 27.229 58.137 -38.824 1.00 36.66 353 LEU B O 1
ATOM 5708 N N . LEU B 2 9 ? 29.236 59.008 -38.304 1.00 33.69 354 LEU B N 1
ATOM 5709 C CA . LEU B 2 9 ? 28.659 60.084 -37.515 1.00 39.18 354 LEU B CA 1
ATOM 5710 C C . LEU B 2 9 ? 28.150 61.262 -38.345 1.00 40.26 354 LEU B C 1
ATOM 5711 O O . LEU B 2 9 ? 27.384 62.087 -37.847 1.00 35.64 354 LEU B O 1
ATOM 5716 N N . GLN B 2 10 ? 28.559 61.335 -39.607 1.00 47.48 355 GLN B N 1
ATOM 5717 C CA . GLN B 2 10 ? 28.127 62.429 -40.466 1.00 57.81 355 GLN B CA 1
ATOM 5718 C C . GLN B 2 10 ? 27.106 62.047 -41.531 1.00 62.97 355 GLN B C 1
ATOM 5719 O O . GLN B 2 10 ? 26.195 62.827 -41.822 1.00 69.82 355 GLN B O 1
ATOM 5725 N N . GLU B 2 11 ? 27.248 60.861 -42.115 1.00 66.27 356 GLU B N 1
ATOM 5726 C CA . GLU B 2 11 ? 26.306 60.413 -43.139 1.00 70.16 356 GLU B CA 1
ATOM 5727 C C . GLU B 2 11 ? 24.922 60.275 -42.497 1.00 72.59 356 GLU B C 1
ATOM 5728 O O . GLU B 2 11 ? 24.026 61.100 -42.708 1.00 72.89 356 GLU B O 1
ATOM 5734 N N . ARG B 2 12 ? 24.779 59.216 -41.703 1.00 70.91 357 ARG B N 1
ATOM 5735 C CA . ARG B 2 12 ? 23.554 58.881 -40.985 1.00 67.73 357 ARG B CA 1
ATOM 5736 C C . ARG B 2 12 ? 22.389 58.576 -41.932 1.00 64.63 357 ARG B C 1
ATOM 5737 O O . ARG B 2 12 ? 21.224 58.673 -41.555 1.00 67.34 357 ARG B O 1
ATOM 5745 N N . ASN B 2 13 ? 22.719 58.189 -43.161 1.00 61.75 358 ASN B N 1
ATOM 5746 C CA . ASN B 2 13 ? 21.727 57.835 -44.177 1.00 56.98 358 ASN B CA 1
ATOM 5747 C C . ASN B 2 13 ? 22.360 56.849 -45.140 1.00 52.67 358 ASN B C 1
ATOM 5748 O O . ASN B 2 13 ? 21.999 56.771 -46.310 1.00 51.41 358 ASN B O 1
ATOM 5753 N N . MET B 2 14 ? 23.313 56.097 -44.608 1.00 48.15 359 MET B N 1
ATOM 5754 C CA . MET B 2 14 ? 24.057 55.102 -45.355 1.00 48.72 359 MET B CA 1
ATOM 5755 C C . MET B 2 14 ? 23.193 54.065 -46.057 1.00 49.25 359 MET B C 1
ATOM 5756 O O . MET B 2 14 ? 23.433 53.737 -47.220 1.00 50.93 359 MET B O 1
ATOM 5761 N N . LEU B 2 15 ? 22.190 53.550 -45.356 1.00 45.88 360 LEU B N 1
ATOM 5762 C CA . LEU B 2 15 ? 21.321 52.526 -45.922 1.00 40.13 360 LEU B CA 1
ATOM 5763 C C . LEU B 2 15 ? 20.836 52.888 -47.324 1.00 38.15 360 LEU B C 1
ATOM 5764 O O . LEU B 2 15 ? 20.202 53.923 -47.528 1.00 43.11 360 LEU B O 1
ATOM 5769 N N . PRO B 2 16 ? 21.143 52.037 -48.312 1.00 32.79 361 PRO B N 1
ATOM 5770 C CA . PRO B 2 16 ? 20.748 52.242 -49.708 1.00 32.87 361 PRO B CA 1
ATOM 5771 C C . PRO B 2 16 ? 19.254 52.048 -49.942 1.00 31.57 361 PRO B C 1
ATOM 5772 O O . PRO B 2 16 ? 18.572 51.410 -49.139 1.00 33.75 361 PRO B O 1
ATOM 5776 N N . SER B 2 17 ? 18.755 52.604 -51.044 1.00 28.84 362 SER B N 1
ATOM 5777 C CA . SER B 2 17 ? 17.337 52.513 -51.383 1.00 31.59 362 SER B CA 1
ATOM 5778 C C . SER B 2 17 ? 17.032 51.256 -52.201 1.00 31.40 362 SER B C 1
ATOM 5779 O O . SER B 2 17 ? 15.870 50.922 -52.448 1.00 30.35 362 SER B O 1
ATOM 5782 N N . THR B 2 18 ? 18.078 50.566 -52.633 1.00 30.61 363 THR B N 1
ATOM 5783 C CA . THR B 2 18 ? 17.901 49.340 -53.396 1.00 34.19 363 THR B CA 1
ATOM 5784 C C . THR B 2 18 ? 18.382 48.180 -52.531 1.00 32.53 363 THR B C 1
ATOM 5785 O O . THR B 2 18 ? 19.177 48.373 -51.608 1.00 30.42 363 THR B O 1
ATOM 5789 N N . PRO B 2 19 ? 17.903 46.959 -52.816 1.00 32.45 364 PRO B N 1
ATOM 5790 C CA . PRO B 2 19 ? 18.288 45.771 -52.043 1.00 29.78 364 PRO B CA 1
ATOM 5791 C C . PRO B 2 19 ? 19.792 45.586 -52.050 1.00 32.75 364 PRO B C 1
ATOM 5792 O O . PRO B 2 19 ? 20.441 45.833 -53.064 1.00 39.06 364 PRO B O 1
ATOM 5796 N N . LEU B 2 20 ? 20.350 45.155 -50.923 1.00 37.35 365 LEU B N 1
ATOM 5797 C CA . LEU B 2 20 ? 21.791 44.946 -50.836 1.00 39.60 365 LEU B CA 1
ATOM 5798 C C . LEU B 2 20 ? 22.195 43.744 -51.660 1.00 38.68 365 LEU B C 1
ATOM 5799 O O . LEU B 2 20 ? 21.466 42.761 -51.714 1.00 41.52 365 LEU B O 1
ATOM 5804 N N . LYS B 2 21 ? 23.349 43.817 -52.312 1.00 40.17 366 LYS B N 1
ATOM 5805 C CA . LYS B 2 21 ? 23.810 42.680 -53.103 1.00 41.82 366 LYS B CA 1
ATOM 5806 C C . LYS B 2 21 ? 25.089 42.103 -52.516 1.00 38.10 366 LYS B C 1
ATOM 5807 O O . LYS B 2 21 ? 25.936 42.840 -51.998 1.00 33.51 366 LYS B O 1
ATOM 5813 N N . PRO B 2 22 ? 25.238 40.769 -52.571 1.00 35.44 367 PRO B N 1
ATOM 5814 C CA . PRO B 2 22 ? 26.446 40.145 -52.026 1.00 32.35 367 PRO B CA 1
ATOM 5815 C C . PRO B 2 22 ? 27.687 40.589 -52.792 1.00 31.16 367 PRO B C 1
ATOM 5816 O O . PRO B 2 22 ? 27.647 40.773 -54.005 1.00 32.23 367 PRO B O 1
ATOM 5820 N N . PRO B 2 23 ? 28.802 40.794 -52.079 1.00 36.74 368 PRO B N 1
ATOM 5821 C CA . PRO B 2 23 ? 30.068 41.221 -52.689 1.00 34.38 368 PRO B CA 1
ATOM 5822 C C . PRO B 2 23 ? 30.479 40.276 -53.816 1.00 34.65 368 PRO B C 1
ATOM 5823 O O . PRO B 2 23 ? 29.962 39.159 -53.918 1.00 32.15 368 PRO B O 1
ATOM 5827 N N . VAL B 2 24 ? 31.406 40.738 -54.654 1.00 33.77 369 VAL B N 1
ATOM 5828 C CA . VAL B 2 24 ? 31.929 39.950 -55.769 1.00 26.82 369 VAL B CA 1
ATOM 5829 C C . VAL B 2 24 ? 33.404 39.682 -55.486 1.00 26.83 369 VAL B C 1
ATOM 5830 O O . VAL B 2 24 ? 34.198 40.609 -55.416 1.00 27.97 369 VAL B O 1
ATOM 5834 N N . PRO B 2 25 ? 33.787 38.414 -55.293 1.00 24.89 370 PRO B N 1
ATOM 5835 C CA . PRO B 2 25 ? 35.196 38.115 -55.025 1.00 26.76 370 PRO B CA 1
ATOM 5836 C C . PRO B 2 25 ? 36.114 38.823 -56.021 1.00 28.79 370 PRO B C 1
ATOM 5837 O O . PRO B 2 25 ? 35.800 38.916 -57.209 1.00 31.47 370 PRO B O 1
ATOM 5841 N N . ASN B 2 26 ? 37.243 39.319 -55.527 1.00 28.09 371 ASN B N 1
ATOM 5842 C CA . ASN B 2 26 ? 38.237 40.003 -56.354 1.00 20.31 371 ASN B CA 1
ATOM 5843 C C . ASN B 2 26 ? 39.028 38.933 -57.151 1.00 21.50 371 ASN B C 1
ATOM 5844 O O . ASN B 2 26 ? 40.205 38.658 -56.889 1.00 14.80 371 ASN B O 1
ATOM 5849 N N . LEU B 2 27 ? 38.358 38.320 -58.122 1.00 19.17 372 LEU B N 1
ATOM 5850 C CA . LEU B 2 27 ? 38.976 37.278 -58.939 1.00 26.84 372 LEU B CA 1
ATOM 5851 C C . LEU B 2 27 ? 39.047 37.661 -60.402 1.00 24.31 372 LEU B C 1
ATOM 5852 O O . LEU B 2 27 ? 38.361 38.569 -60.845 1.00 30.92 372 LEU B O 1
ATOM 5857 N N . HIS B 2 28 ? 39.869 36.944 -61.156 1.00 28.05 373 HIS B N 1
ATOM 5858 C CA . HIS B 2 28 ? 39.975 37.185 -62.585 1.00 30.67 373 HIS B CA 1
ATOM 5859 C C . HIS B 2 28 ? 38.548 37.055 -63.133 1.00 36.98 373 HIS B C 1
ATOM 5860 O O . HIS B 2 28 ? 37.676 36.468 -62.492 1.00 39.79 373 HIS B O 1
ATOM 5867 N N . GLU B 2 29 ? 38.320 37.592 -64.321 1.00 43.39 374 GLU B N 1
ATOM 5868 C CA . GLU B 2 29 ? 37.007 37.566 -64.958 1.00 43.31 374 GLU B CA 1
ATOM 5869 C C . GLU B 2 29 ? 36.495 36.159 -65.241 1.00 42.30 374 GLU B C 1
ATOM 5870 O O . GLU B 2 29 ? 35.376 35.807 -64.860 1.00 38.73 374 GLU B O 1
ATOM 5876 N N . ASP B 2 30 ? 37.313 35.362 -65.920 1.00 41.65 375 ASP B N 1
ATOM 5877 C CA . ASP B 2 30 ? 36.929 33.995 -66.280 1.00 41.81 375 ASP B CA 1
ATOM 5878 C C . ASP B 2 30 ? 36.576 33.105 -65.107 1.00 34.94 375 ASP B C 1
ATOM 5879 O O . ASP B 2 30 ? 35.767 32.191 -65.240 1.00 31.30 375 ASP B O 1
ATOM 5884 N N . ILE B 2 31 ? 37.195 33.360 -63.963 1.00 35.04 376 ILE B N 1
ATOM 5885 C CA . ILE B 2 31 ? 36.936 32.554 -62.782 1.00 31.60 376 ILE B CA 1
ATOM 5886 C C . ILE B 2 31 ? 35.676 33.013 -62.078 1.00 30.26 376 ILE B C 1
ATOM 5887 O O . ILE B 2 31 ? 34.786 32.222 -61.795 1.00 30.05 376 ILE B O 1
ATOM 5892 N N . GLN B 2 32 ? 35.594 34.303 -61.800 1.00 30.73 377 GLN B N 1
ATOM 5893 C CA . GLN B 2 32 ? 34.431 34.822 -61.119 1.00 32.58 377 GLN B CA 1
ATOM 5894 C C . GLN B 2 32 ? 33.144 34.408 -61.814 1.00 32.85 377 GLN B C 1
ATOM 5895 O O . GLN B 2 32 ? 32.150 34.116 -61.153 1.00 31.89 377 GLN B O 1
ATOM 5901 N N . LYS B 2 33 ? 33.174 34.348 -63.145 1.00 38.94 378 LYS B N 1
ATOM 5902 C CA . LYS B 2 33 ? 31.983 33.996 -63.924 1.00 40.13 378 LYS B CA 1
ATOM 5903 C C . LYS B 2 33 ? 31.494 32.554 -63.765 1.00 39.79 378 LYS B C 1
ATOM 5904 O O . LYS B 2 33 ? 30.352 32.239 -64.108 1.00 36.51 378 LYS B O 1
ATOM 5910 N N . LEU B 2 34 ? 32.349 31.681 -63.246 1.00 37.47 379 LEU B N 1
ATOM 5911 C CA . LEU B 2 34 ? 31.971 30.292 -63.034 1.00 36.52 379 LEU B CA 1
ATOM 5912 C C . LEU B 2 34 ? 31.694 30.076 -61.560 1.00 40.95 379 LEU B C 1
ATOM 5913 O O . LEU B 2 34 ? 31.163 29.034 -61.169 1.00 41.84 379 LEU B O 1
ATOM 5918 N N . ASN B 2 35 ? 32.058 31.060 -60.740 1.00 42.27 380 ASN B N 1
ATOM 5919 C CA . ASN B 2 35 ? 31.863 30.932 -59.302 1.00 41.18 380 ASN B CA 1
ATOM 5920 C C . ASN B 2 35 ? 30.443 30.511 -58.969 1.00 41.17 380 ASN B C 1
ATOM 5921 O O . ASN B 2 35 ? 29.513 30.722 -59.750 1.00 41.63 380 ASN B O 1
ATOM 5926 N N . CYS B 2 36 ? 30.289 29.906 -57.802 1.00 40.10 381 CYS B N 1
ATOM 5927 C CA . CYS B 2 36 ? 28.996 29.438 -57.352 1.00 42.12 381 CYS B CA 1
ATOM 5928 C C . CYS B 2 36 ? 28.060 30.597 -57.026 1.00 42.18 381 CYS B C 1
ATOM 5929 O O . CYS B 2 36 ? 28.503 31.659 -56.574 1.00 38.79 381 CYS B O 1
ATOM 5932 N N . ASN B 2 37 ? 26.766 30.391 -57.256 1.00 36.07 382 ASN B N 1
ATOM 5933 C CA . ASN B 2 37 ? 25.773 31.416 -56.954 1.00 33.08 382 ASN B CA 1
ATOM 5934 C C . ASN B 2 37 ? 25.867 31.797 -55.463 1.00 30.99 382 ASN B C 1
ATOM 5935 O O . ASN B 2 37 ? 25.940 30.924 -54.589 1.00 24.27 382 ASN B O 1
ATOM 5940 N N . PRO B 2 38 ? 25.869 33.105 -55.157 1.00 29.70 383 PRO B N 1
ATOM 5941 C CA . PRO B 2 38 ? 25.959 33.578 -53.770 1.00 31.37 383 PRO B CA 1
ATOM 5942 C C . PRO B 2 38 ? 24.755 33.329 -52.869 1.00 32.30 383 PRO B C 1
ATOM 5943 O O . PRO B 2 38 ? 24.858 33.471 -51.654 1.00 34.45 383 PRO B O 1
ATOM 5947 N N . GLU B 2 39 ? 23.615 32.976 -53.454 1.00 37.09 384 GLU B N 1
ATOM 5948 C CA . GLU B 2 39 ? 22.424 32.694 -52.655 1.00 37.01 384 GLU B CA 1
ATOM 5949 C C . GLU B 2 39 ? 22.568 31.295 -52.095 1.00 34.77 384 GLU B C 1
ATOM 5950 O O . GLU B 2 39 ? 21.842 30.904 -51.184 1.00 37.62 384 GLU B O 1
ATOM 5956 N N . LEU B 2 40 ? 23.515 30.550 -52.655 1.00 28.82 385 LEU B N 1
ATOM 5957 C CA . LEU B 2 40 ? 23.759 29.180 -52.262 1.00 28.96 385 LEU B CA 1
ATOM 5958 C C . LEU B 2 40 ? 24.919 29.005 -51.306 1.00 29.87 385 LEU B C 1
ATOM 5959 O O . LEU B 2 40 ? 24.791 28.363 -50.264 1.00 32.61 385 LEU B O 1
ATOM 5964 N N . PHE B 2 41 ? 26.057 29.564 -51.686 1.00 29.81 386 PHE B N 1
ATOM 5965 C CA . PHE B 2 41 ? 27.284 29.455 -50.908 1.00 30.57 386 PHE B CA 1
ATOM 5966 C C . PHE B 2 41 ? 27.882 30.852 -50.796 1.00 32.70 386 PHE B C 1
ATOM 5967 O O . PHE B 2 41 ? 27.791 31.644 -51.731 1.00 34.66 386 PHE B O 1
ATOM 5975 N N . ARG B 2 42 ? 28.501 31.160 -49.665 1.00 35.97 387 ARG B N 1
ATOM 5976 C CA . ARG B 2 42 ? 29.071 32.486 -49.493 1.00 32.50 387 ARG B CA 1
ATOM 5977 C C . ARG B 2 42 ? 30.033 32.576 -48.312 1.00 34.82 387 ARG B C 1
ATOM 5978 O O . ARG B 2 42 ? 30.029 31.707 -47.432 1.00 37.20 387 ARG B O 1
ATOM 5986 N N . CYS B 2 43 ? 30.868 33.617 -48.307 1.00 28.98 388 CYS B N 1
ATOM 5987 C CA . CYS B 2 43 ? 31.872 33.783 -47.259 1.00 28.86 388 CYS B CA 1
ATOM 5988 C C . CYS B 2 43 ? 31.866 35.161 -46.574 1.00 24.79 388 CYS B C 1
ATOM 5989 O O . CYS B 2 43 ? 31.546 36.173 -47.182 1.00 23.15 388 CYS B O 1
ATOM 5992 N N . THR B 2 44 ? 32.214 35.176 -45.293 1.00 23.33 389 THR B N 1
ATOM 5993 C CA . THR B 2 44 ? 32.263 36.408 -44.512 1.00 24.28 389 THR B CA 1
ATOM 5994 C C . THR B 2 44 ? 33.333 37.347 -45.069 1.00 26.91 389 THR B C 1
ATOM 5995 O O . THR B 2 44 ? 33.203 38.590 -45.045 1.00 15.14 389 THR B O 1
ATOM 5999 N N . LEU B 2 45 ? 34.390 36.729 -45.586 1.00 23.29 390 LEU B N 1
ATOM 6000 C CA . LEU B 2 45 ? 35.502 37.464 -46.154 1.00 22.21 390 LEU B CA 1
ATOM 6001 C C . LEU B 2 45 ? 35.793 36.920 -47.550 1.00 23.50 390 LEU B C 1
ATOM 6002 O O . LEU B 2 45 ? 36.373 35.842 -47.695 1.00 18.26 390 LEU B O 1
ATOM 6007 N N . THR B 2 46 ? 35.374 37.665 -48.573 1.00 27.60 391 THR B N 1
ATOM 6008 C CA . THR B 2 46 ? 35.584 37.261 -49.967 1.00 24.27 391 THR B CA 1
ATOM 6009 C C . THR B 2 46 ? 37.064 37.260 -50.261 1.00 20.24 391 THR B C 1
ATOM 6010 O O . THR B 2 46 ? 37.503 36.703 -51.261 1.00 30.32 391 THR B O 1
ATOM 6014 N N . SER B 2 47 ? 37.829 37.915 -49.398 1.00 15.09 392 SER B N 1
ATOM 6015 C CA . SER B 2 47 ? 39.274 37.927 -49.528 1.00 14.80 392 SER B CA 1
ATOM 6016 C C . SER B 2 47 ? 39.816 37.206 -48.297 1.00 16.11 392 SER B C 1
ATOM 6017 O O . SER B 2 47 ? 39.896 37.768 -47.208 1.00 12.43 392 SER B O 1
ATOM 6020 N N . ILE B 2 48 ? 40.162 35.938 -48.479 1.00 20.14 393 ILE B N 1
ATOM 6021 C CA . ILE B 2 48 ? 40.686 35.127 -47.396 1.00 21.56 393 ILE B CA 1
ATOM 6022 C C . ILE B 2 48 ? 42.041 35.630 -46.922 1.00 23.83 393 ILE B C 1
ATOM 6023 O O . ILE B 2 48 ? 42.970 35.777 -47.722 1.00 27.36 393 ILE B O 1
ATOM 6028 N N . PRO B 2 49 ? 42.168 35.910 -45.612 1.00 20.02 394 PRO B N 1
ATOM 6029 C CA . PRO B 2 49 ? 43.434 36.389 -45.051 1.00 23.65 394 PRO B CA 1
ATOM 6030 C C . PRO B 2 49 ? 44.454 35.298 -45.337 1.00 23.77 394 PRO B C 1
ATOM 6031 O O . PRO B 2 49 ? 44.107 34.122 -45.369 1.00 24.97 394 PRO B O 1
ATOM 6035 N N . GLN B 2 50 ? 45.708 35.668 -45.537 1.00 23.32 395 GLN B N 1
ATOM 6036 C CA . GLN B 2 50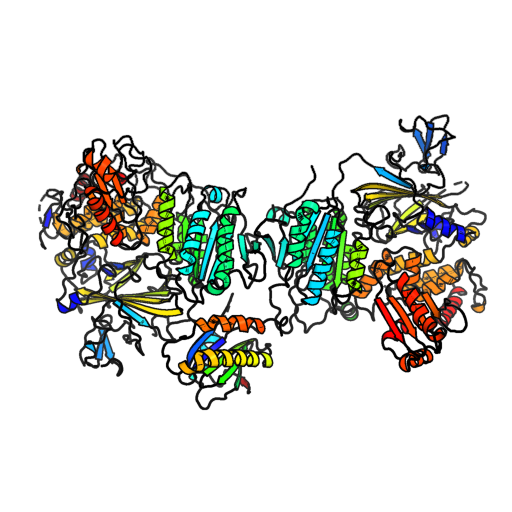 ? 46.722 34.666 -45.830 1.00 25.62 395 GLN B CA 1
ATOM 6037 C C . GLN B 2 50 ? 47.171 33.896 -44.581 1.00 23.08 395 GLN B C 1
ATOM 6038 O O . GLN B 2 50 ? 47.563 32.729 -44.661 1.00 21.05 395 GLN B O 1
ATOM 6044 N N . THR B 2 51 ? 47.090 34.544 -43.424 1.00 17.31 396 THR B N 1
ATOM 6045 C CA . THR B 2 51 ? 47.526 33.918 -42.179 1.00 14.83 396 THR B CA 1
ATOM 6046 C C . THR B 2 51 ? 46.596 34.181 -40.993 1.00 19.00 396 THR B C 1
ATOM 6047 O O . THR B 2 51 ? 45.930 35.221 -40.913 1.00 17.73 396 THR B O 1
ATOM 6051 N N . GLN B 2 52 ? 46.579 33.238 -40.055 1.00 21.99 397 GLN B N 1
ATOM 6052 C CA . GLN B 2 52 ? 45.770 33.378 -38.849 1.00 21.33 397 GLN B CA 1
ATOM 6053 C C . GLN B 2 52 ? 46.086 34.727 -38.174 1.00 19.02 397 GLN B C 1
ATOM 6054 O O . GLN B 2 52 ? 45.195 35.403 -37.656 1.00 12.23 397 GLN B O 1
ATOM 6060 N N . ALA B 2 53 ? 47.357 35.122 -38.190 1.00 10.93 398 ALA B N 1
ATOM 6061 C CA . ALA B 2 53 ? 47.728 36.400 -37.600 1.00 13.11 398 ALA B CA 1
ATOM 6062 C C . ALA B 2 53 ? 46.947 37.524 -38.293 1.00 14.48 398 ALA B C 1
ATOM 6063 O O . ALA B 2 53 ? 46.322 38.356 -37.630 1.00 11.34 398 ALA B O 1
ATOM 6065 N N . LEU B 2 54 ? 46.980 37.543 -39.622 1.00 9.68 399 LEU B N 1
ATOM 6066 C CA . LEU B 2 54 ? 46.260 38.570 -40.371 1.00 10.00 399 LEU B CA 1
ATOM 6067 C C . LEU B 2 54 ? 44.773 38.530 -40.027 1.00 10.78 399 LEU B C 1
ATOM 6068 O O . LEU B 2 54 ? 44.144 39.571 -39.798 1.00 3.79 399 LEU B O 1
ATOM 6073 N N . LEU B 2 55 ? 44.210 37.325 -39.982 1.00 7.91 400 LEU B N 1
ATOM 6074 C CA . LEU B 2 55 ? 42.804 37.190 -39.646 1.00 9.95 400 LEU B CA 1
ATOM 6075 C C . LEU B 2 55 ? 42.542 37.851 -38.282 1.00 15.39 400 LEU B C 1
ATOM 6076 O O . LEU B 2 55 ? 41.701 38.739 -38.176 1.00 18.80 400 LEU B O 1
ATOM 6081 N N . ASN B 2 56 ? 43.277 37.432 -37.251 1.00 13.26 401 ASN B N 1
ATOM 6082 C CA . ASN B 2 56 ? 43.111 37.984 -35.911 1.00 10.69 401 ASN B CA 1
ATOM 6083 C C . ASN B 2 56 ? 43.203 39.506 -35.837 1.00 19.38 401 ASN B C 1
ATOM 6084 O O . ASN B 2 56 ? 42.467 40.134 -35.063 1.00 20.56 401 ASN B O 1
ATOM 6089 N N . LYS B 2 57 ? 44.106 40.100 -36.620 1.00 18.23 402 LYS B N 1
ATOM 6090 C CA . LYS B 2 57 ? 44.275 41.555 -36.618 1.00 18.58 402 LYS B CA 1
ATOM 6091 C C . LYS B 2 57 ? 43.019 42.286 -37.060 1.00 20.84 402 LYS B C 1
ATOM 6092 O O . LYS B 2 57 ? 42.684 43.334 -36.515 1.00 26.02 402 LYS B O 1
ATOM 6098 N N . ALA B 2 58 ? 42.334 41.727 -38.053 1.00 22.94 403 ALA B N 1
ATOM 6099 C CA . ALA B 2 58 ? 41.106 42.312 -38.588 1.00 22.65 403 ALA B CA 1
ATOM 6100 C C . ALA B 2 58 ? 39.922 42.162 -37.634 1.00 20.64 403 ALA B C 1
ATOM 6101 O O . ALA B 2 58 ? 38.910 42.839 -37.790 1.00 22.20 403 ALA B O 1
ATOM 6103 N N . LYS B 2 59 ? 40.050 41.274 -36.654 1.00 18.88 404 LYS B N 1
ATOM 6104 C CA . LYS B 2 59 ? 38.986 41.050 -35.672 1.00 27.00 404 LYS B CA 1
ATOM 6105 C C . LYS B 2 59 ? 37.612 40.832 -36.304 1.00 24.32 404 LYS B C 1
ATOM 6106 O O . LYS B 2 59 ? 36.621 41.418 -35.875 1.00 28.74 404 LYS B O 1
ATOM 6112 N N . LEU B 2 60 ? 37.571 39.992 -37.329 1.00 20.76 405 LEU B N 1
ATOM 6113 C CA . LEU B 2 60 ? 36.348 39.652 -38.031 1.00 10.53 405 LEU B CA 1
ATOM 6114 C C . LEU B 2 60 ? 36.297 38.132 -38.152 1.00 13.34 405 LEU B C 1
ATOM 6115 O O . LEU B 2 60 ? 37.296 37.469 -38.447 1.00 11.08 405 LEU B O 1
ATOM 6120 N N . PRO B 2 61 ? 35.126 37.548 -37.917 1.00 17.09 406 PRO B N 1
ATOM 6121 C CA . PRO B 2 61 ? 35.036 36.092 -38.013 1.00 15.15 406 PRO B CA 1
ATOM 6122 C C . PRO B 2 61 ? 35.137 35.594 -39.438 1.00 18.42 406 PRO B C 1
ATOM 6123 O O . PRO B 2 61 ? 34.584 36.207 -40.353 1.00 20.35 406 PRO B O 1
ATOM 6127 N N . LEU B 2 62 ? 35.856 34.489 -39.620 1.00 20.57 407 LEU B N 1
ATOM 6128 C CA . LEU B 2 62 ? 36.002 33.874 -40.936 1.00 18.68 407 LEU B CA 1
ATOM 6129 C C . LEU B 2 62 ? 35.093 32.650 -41.001 1.00 20.61 407 LEU B C 1
ATOM 6130 O O . LEU B 2 62 ? 35.214 31.727 -40.195 1.00 18.22 407 LEU B O 1
ATOM 6135 N N . GLY B 2 63 ? 34.178 32.640 -41.960 1.00 19.98 408 GLY B N 1
ATOM 6136 C CA . GLY B 2 63 ? 33.285 31.510 -42.073 1.00 12.96 408 GLY B CA 1
ATOM 6137 C C . GLY B 2 63 ? 32.465 31.506 -43.341 1.00 20.99 408 GLY B C 1
ATOM 6138 O O . GLY B 2 63 ? 32.500 32.450 -44.148 1.00 18.87 408 GLY B O 1
ATOM 6139 N N . LEU B 2 64 ? 31.706 30.429 -43.504 1.00 18.01 409 LEU B N 1
ATOM 6140 C CA . LEU B 2 64 ? 30.854 30.257 -44.663 1.00 17.87 409 LEU B CA 1
ATOM 6141 C C . LEU B 2 64 ? 29.401 30.042 -44.284 1.00 14.36 409 LEU B C 1
ATOM 6142 O O . LEU B 2 64 ? 29.092 29.408 -43.278 1.00 18.81 409 LEU B O 1
ATOM 6147 N N . LEU B 2 65 ? 28.513 30.564 -45.112 1.00 16.36 410 LEU B N 1
ATOM 6148 C CA . LEU B 2 65 ? 27.087 30.369 -44.925 1.00 17.44 410 LEU B CA 1
ATOM 6149 C C . LEU B 2 65 ? 26.633 29.617 -46.178 1.00 21.85 410 LEU B C 1
ATOM 6150 O O . LEU B 2 65 ? 27.152 29.853 -47.282 1.00 16.45 410 LEU B O 1
ATOM 6155 N N . LEU B 2 66 ? 25.692 28.693 -46.015 1.00 21.23 411 LEU B N 1
ATOM 6156 C CA . LEU B 2 66 ? 25.220 27.931 -47.154 1.00 22.57 411 LEU B CA 1
ATOM 6157 C C . LEU B 2 66 ? 23.754 27.535 -47.147 1.00 24.53 411 LEU B C 1
ATOM 6158 O O . LEU B 2 66 ? 23.130 27.390 -46.099 1.00 28.24 411 LEU B O 1
ATOM 6163 N N . HIS B 2 67 ? 23.234 27.346 -48.355 1.00 23.17 412 HIS B N 1
ATOM 6164 C CA . HIS B 2 67 ? 21.847 26.976 -48.611 1.00 17.68 412 HIS B CA 1
ATOM 6165 C C . HIS B 2 67 ? 21.937 25.888 -49.695 1.00 19.79 412 HIS B C 1
ATOM 6166 O O . HIS B 2 67 ? 21.344 26.011 -50.767 1.00 25.54 412 HIS B O 1
ATOM 6173 N N . PRO B 2 68 ? 22.665 24.795 -49.407 1.00 12.94 413 PRO B N 1
ATOM 6174 C CA . PRO B 2 68 ? 22.904 23.649 -50.297 1.00 14.06 413 PRO B CA 1
ATOM 6175 C C . PRO B 2 68 ? 21.751 23.001 -51.075 1.00 17.66 413 PRO B C 1
ATOM 6176 O O . PRO B 2 68 ? 21.934 22.581 -52.218 1.00 17.96 413 PRO B O 1
ATOM 6180 N N . PHE B 2 69 ? 20.573 22.913 -50.475 1.00 11.12 414 PHE B N 1
ATOM 6181 C CA . PHE B 2 69 ? 19.464 22.248 -51.138 1.00 6.37 414 PHE B CA 1
ATOM 6182 C C . PHE B 2 69 ? 18.419 23.215 -51.643 1.00 6.15 414 PHE B C 1
ATOM 6183 O O . PHE B 2 69 ? 17.276 22.843 -51.882 1.00 14.93 414 PHE B O 1
ATOM 6191 N N . LYS B 2 70 ? 18.820 24.462 -51.816 1.00 7.33 415 LYS B N 1
ATOM 6192 C CA . LYS B 2 70 ? 17.913 25.488 -52.298 1.00 15.15 415 LYS B CA 1
ATOM 6193 C C . LYS B 2 70 ? 17.300 25.136 -53.659 1.00 17.80 415 LYS B C 1
ATOM 6194 O O . LYS B 2 70 ? 17.995 24.618 -54.537 1.00 21.68 415 LYS B O 1
ATOM 6200 N N . ASP B 2 71 ? 16.002 25.413 -53.824 1.00 20.98 416 ASP B N 1
ATOM 6201 C CA . ASP B 2 71 ? 15.303 25.161 -55.093 1.00 15.34 416 ASP B CA 1
ATOM 6202 C C . ASP B 2 71 ? 16.001 25.991 -56.155 1.00 12.92 416 ASP B C 1
ATOM 6203 O O . ASP B 2 71 ? 16.275 27.166 -55.945 1.00 15.63 416 ASP B O 1
ATOM 6208 N N . LEU B 2 72 ? 16.294 25.378 -57.293 1.00 24.33 417 LEU B N 1
ATOM 6209 C CA . LEU B 2 72 ? 16.983 26.079 -58.374 1.00 31.46 417 LEU B CA 1
ATOM 6210 C C . LEU B 2 72 ? 16.110 26.084 -59.613 1.00 36.38 417 LEU B C 1
ATOM 6211 O O . LEU B 2 72 ? 15.121 25.354 -59.687 1.00 36.10 417 LEU B O 1
ATOM 6216 N N . VAL B 2 73 ? 16.489 26.901 -60.589 1.00 44.62 418 VAL B N 1
ATOM 6217 C CA . VAL B 2 73 ? 15.748 26.984 -61.841 1.00 49.74 418 VAL B CA 1
ATOM 6218 C C . VAL B 2 73 ? 16.280 25.919 -62.795 1.00 52.04 418 VAL B C 1
ATOM 6219 O O . VAL B 2 73 ? 15.516 25.149 -63.380 1.00 53.95 418 VAL B O 1
ATOM 6223 N N . GLN B 2 74 ? 17.597 25.870 -62.936 1.00 49.84 419 GLN B N 1
ATOM 6224 C CA . GLN B 2 74 ? 18.219 24.892 -63.809 1.00 55.05 419 GLN B CA 1
ATOM 6225 C C . GLN B 2 74 ? 19.377 24.218 -63.078 1.00 55.47 419 GLN B C 1
ATOM 6226 O O . GLN B 2 74 ? 20.284 24.888 -62.578 1.00 58.39 419 GLN B O 1
ATOM 6232 N N . LEU B 2 75 ? 19.334 22.890 -63.005 1.00 48.13 420 LEU B N 1
ATOM 6233 C CA . LEU B 2 75 ? 20.374 22.136 -62.326 1.00 41.16 420 LEU B CA 1
ATOM 6234 C C . LEU B 2 75 ? 21.032 21.112 -63.239 1.00 40.86 420 LEU B C 1
ATOM 6235 O O . LEU B 2 75 ? 20.376 20.207 -63.747 1.00 42.71 420 LEU B O 1
ATOM 6240 N N . PRO B 2 76 ? 22.348 21.243 -63.453 1.00 39.63 421 PRO B N 1
ATOM 6241 C CA . PRO B 2 76 ? 23.086 20.313 -64.312 1.00 40.05 421 PRO B CA 1
ATOM 6242 C C . PRO B 2 76 ? 23.214 18.956 -63.635 1.00 40.53 421 PRO B C 1
ATOM 6243 O O . PRO B 2 76 ? 23.868 18.823 -62.600 1.00 40.46 421 PRO B O 1
ATOM 6247 N N . VAL B 2 77 ? 22.582 17.947 -64.216 1.00 39.18 422 VAL B N 1
ATOM 6248 C CA . VAL B 2 77 ? 22.647 16.621 -63.643 1.00 38.95 422 VAL B CA 1
ATOM 6249 C C . VAL B 2 77 ? 23.467 15.666 -64.498 1.00 45.42 422 VAL B C 1
ATOM 6250 O O . VAL B 2 77 ? 23.044 15.243 -65.577 1.00 46.70 422 VAL B O 1
ATOM 6254 N N . VAL B 2 78 ? 24.653 15.342 -64.001 1.00 47.14 423 VAL B N 1
ATOM 6255 C CA . VAL B 2 78 ? 25.547 14.419 -64.670 1.00 48.23 423 VAL B CA 1
ATOM 6256 C C . VAL B 2 78 ? 25.155 13.018 -64.234 1.00 54.30 423 VAL B C 1
ATOM 6257 O O . VAL B 2 78 ? 24.878 12.774 -63.059 1.00 56.62 423 VAL B O 1
ATOM 6261 N N . THR B 2 79 ? 25.118 12.100 -65.188 1.00 61.97 424 THR B N 1
ATOM 6262 C CA . THR B 2 79 ? 24.772 10.713 -64.907 1.00 69.67 424 THR B CA 1
ATOM 6263 C C . THR B 2 79 ? 26.019 9.876 -65.168 1.00 71.05 424 THR B C 1
ATOM 6264 O O . THR B 2 79 ? 25.940 8.687 -65.476 1.00 72.37 424 THR B O 1
ATOM 6268 N N . SER B 2 80 ? 27.167 10.535 -65.025 1.00 75.46 425 SER B N 1
ATOM 6269 C CA . SER B 2 80 ? 28.492 9.963 -65.250 1.00 77.38 425 SER B CA 1
ATOM 6270 C C . SER B 2 80 ? 28.664 8.499 -64.871 1.00 78.07 425 SER B C 1
ATOM 6271 O O . SER B 2 80 ? 28.298 8.078 -63.771 1.00 76.84 425 SER B O 1
ATOM 6274 N N . SER B 2 81 ? 29.239 7.734 -65.794 1.00 76.96 426 SER B N 1
ATOM 6275 C CA . SER B 2 81 ? 29.497 6.317 -65.574 1.00 79.08 426 SER B CA 1
ATOM 6276 C C . SER B 2 81 ? 30.600 6.194 -64.529 1.00 79.44 426 SER B C 1
ATOM 6277 O O . SER B 2 81 ? 31.090 5.098 -64.245 1.00 82.34 426 SER B O 1
ATOM 6280 N N . THR B 2 82 ? 30.985 7.333 -63.963 1.00 75.09 427 THR B N 1
ATOM 6281 C CA . THR B 2 82 ? 32.034 7.377 -62.956 1.00 68.41 427 THR B CA 1
ATOM 6282 C C . THR B 2 82 ? 32.191 8.804 -62.440 1.00 61.28 427 THR B C 1
ATOM 6283 O O . THR B 2 82 ? 32.194 9.763 -63.213 1.00 58.20 427 THR B O 1
ATOM 6287 N N . ILE B 2 83 ? 32.311 8.940 -61.127 1.00 54.26 428 ILE B N 1
ATOM 6288 C CA . ILE B 2 83 ? 32.469 10.254 -60.522 1.00 45.72 428 ILE B CA 1
ATOM 6289 C C . ILE B 2 83 ? 33.955 10.573 -60.469 1.00 40.49 428 ILE B C 1
ATOM 6290 O O . ILE B 2 83 ? 34.721 9.839 -59.847 1.00 38.41 428 ILE B O 1
ATOM 6295 N N . VAL B 2 84 ? 34.369 11.652 -61.123 1.00 37.72 429 VAL B N 1
ATOM 6296 C CA . VAL B 2 84 ? 35.780 12.037 -61.100 1.00 37.97 429 VAL B CA 1
ATOM 6297 C C . VAL B 2 84 ? 36.066 12.725 -59.761 1.00 33.97 429 VAL B C 1
ATOM 6298 O O . VAL B 2 84 ? 35.463 13.744 -59.450 1.00 31.19 429 VAL B O 1
ATOM 6302 N N . ARG B 2 85 ? 36.976 12.163 -58.971 1.00 35.20 430 ARG B N 1
ATOM 6303 C CA . ARG B 2 85 ? 37.325 12.732 -57.660 1.00 38.03 430 ARG B CA 1
ATOM 6304 C C . ARG B 2 85 ? 38.811 12.553 -57.329 1.00 40.80 430 ARG B C 1
ATOM 6305 O O . ARG B 2 85 ? 39.373 11.478 -57.546 1.00 47.31 430 ARG B O 1
ATOM 6313 N N . CYS B 2 86 ? 39.445 13.592 -56.793 1.00 41.93 431 CYS B N 1
ATOM 6314 C CA . CYS B 2 86 ? 40.860 13.504 -56.437 1.00 40.22 431 CYS B CA 1
ATOM 6315 C C . CYS B 2 86 ? 41.139 12.244 -55.629 1.00 40.84 431 CYS B C 1
ATOM 6316 O O . CYS B 2 86 ? 40.419 11.939 -54.681 1.00 44.03 431 CYS B O 1
ATOM 6319 N N . ARG B 2 87 ? 42.195 11.525 -55.995 1.00 41.65 432 ARG B N 1
ATOM 6320 C CA . ARG B 2 87 ? 42.544 10.285 -55.314 1.00 48.48 432 ARG B CA 1
ATOM 6321 C C . ARG B 2 87 ? 43.043 10.428 -53.884 1.00 46.83 432 ARG B C 1
ATOM 6322 O O . ARG B 2 87 ? 43.156 9.437 -53.166 1.00 47.59 432 ARG B O 1
ATOM 6330 N N . SER B 2 88 ? 43.344 11.646 -53.459 1.00 46.05 433 SER B N 1
ATOM 6331 C CA . SER B 2 88 ? 43.826 11.844 -52.102 1.00 46.19 433 SER B CA 1
ATOM 6332 C C . SER B 2 88 ? 42.731 12.327 -51.171 1.00 46.98 433 SER B C 1
ATOM 6333 O O . SER B 2 88 ? 42.259 11.576 -50.322 1.00 50.80 433 SER B O 1
ATOM 6336 N N . CYS B 2 89 ? 42.329 13.584 -51.343 1.00 47.28 434 CYS B N 1
ATOM 6337 C CA . CYS B 2 89 ? 41.308 14.205 -50.502 1.00 41.15 434 CYS B CA 1
ATOM 6338 C C . CYS B 2 89 ? 39.880 13.934 -50.980 1.00 40.44 434 CYS B C 1
ATOM 6339 O O . CYS B 2 89 ? 38.912 14.333 -50.330 1.00 34.36 434 CYS B O 1
ATOM 6342 N N . ARG B 2 90 ? 39.757 13.280 -52.130 1.00 37.61 435 ARG B N 1
ATOM 6343 C CA . ARG B 2 90 ? 38.455 12.929 -52.686 1.00 38.43 435 ARG B CA 1
ATOM 6344 C C . ARG B 2 90 ? 37.541 14.080 -53.071 1.00 32.99 435 ARG B C 1
ATOM 6345 O O . ARG B 2 90 ? 36.327 13.925 -53.091 1.00 33.40 435 ARG B O 1
ATOM 6353 N N . THR B 2 91 ? 38.123 15.230 -53.382 1.00 31.95 436 THR B N 1
ATOM 6354 C CA . THR B 2 91 ? 37.350 16.392 -53.807 1.00 30.43 436 THR B CA 1
ATOM 6355 C C . THR B 2 91 ? 36.786 16.162 -55.221 1.00 33.24 436 THR B C 1
ATOM 6356 O O . THR B 2 91 ? 37.431 15.527 -56.061 1.00 41.02 436 THR B O 1
ATOM 6360 N N . TYR B 2 92 ? 35.587 16.669 -55.489 1.00 26.94 437 TYR B N 1
ATOM 6361 C CA . TYR B 2 92 ? 34.974 16.482 -56.804 1.00 28.88 437 TYR B CA 1
ATOM 6362 C C . TYR B 2 92 ? 35.570 17.371 -57.895 1.00 30.63 437 TYR B C 1
ATOM 6363 O O . TYR B 2 92 ? 35.705 18.584 -57.725 1.00 26.83 437 TYR B O 1
ATOM 6372 N N . ILE B 2 93 ? 35.935 16.746 -59.012 1.00 30.24 438 ILE B N 1
ATOM 6373 C CA . ILE B 2 93 ? 36.483 17.454 -60.156 1.00 30.39 438 ILE B CA 1
ATOM 6374 C C . ILE B 2 93 ? 35.576 18.670 -60.334 1.00 25.01 438 ILE B C 1
ATOM 6375 O O . ILE B 2 93 ? 34.384 18.541 -60.585 1.00 26.35 438 ILE B O 1
ATOM 6380 N N . ASN B 2 94 ? 36.145 19.854 -60.180 1.00 20.48 439 ASN B N 1
ATOM 6381 C CA . ASN B 2 94 ? 35.366 21.071 -60.269 1.00 17.79 439 ASN B CA 1
ATOM 6382 C C . ASN B 2 94 ? 35.961 22.041 -61.275 1.00 22.62 439 ASN B C 1
ATOM 6383 O O . ASN B 2 94 ? 36.980 21.746 -61.895 1.00 28.87 439 ASN B O 1
ATOM 6388 N N . PRO B 2 95 ? 35.324 23.210 -61.457 1.00 23.36 440 PRO B N 1
ATOM 6389 C CA . PRO B 2 95 ? 35.761 24.253 -62.387 1.00 26.07 440 PRO B CA 1
ATOM 6390 C C . PRO B 2 95 ? 37.012 25.007 -61.956 1.00 29.62 440 PRO B C 1
ATOM 6391 O O . PRO B 2 95 ? 37.564 25.797 -62.721 1.00 37.91 440 PRO B O 1
ATOM 6395 N N . PHE B 2 96 ? 37.471 24.770 -60.737 1.00 31.95 441 PHE B N 1
ATOM 6396 C CA . PHE B 2 96 ? 38.631 25.502 -60.258 1.00 33.57 441 PHE B CA 1
ATOM 6397 C C . PHE B 2 96 ? 39.860 24.643 -60.107 1.00 38.56 441 PHE B C 1
ATOM 6398 O O . PHE B 2 96 ? 40.772 24.966 -59.352 1.00 40.38 441 PHE B O 1
ATOM 6406 N N . VAL B 2 97 ? 39.864 23.541 -60.847 1.00 44.18 442 VAL B N 1
ATOM 6407 C CA . VAL B 2 97 ? 40.994 22.630 -60.876 1.00 47.43 442 VAL B CA 1
ATOM 6408 C C . VAL B 2 97 ? 41.969 23.244 -61.878 1.00 49.36 442 VAL B C 1
ATOM 6409 O O . VAL B 2 97 ? 41.602 24.129 -62.657 1.00 44.85 442 VAL B O 1
ATOM 6413 N N . SER B 2 98 ? 43.209 22.780 -61.855 1.00 54.14 443 SER B N 1
ATOM 6414 C CA . SER B 2 98 ? 44.215 23.289 -62.773 1.00 56.10 443 SER B CA 1
ATOM 6415 C C . SER B 2 98 ? 44.482 22.204 -63.785 1.00 57.40 443 SER B C 1
ATOM 6416 O O . SER B 2 98 ? 45.011 21.145 -63.443 1.00 54.51 443 SER B O 1
ATOM 6419 N N . PHE B 2 99 ? 44.088 22.452 -65.027 1.00 61.84 444 PHE B N 1
ATOM 6420 C CA . PHE B 2 99 ? 44.324 21.476 -66.071 1.00 70.88 444 PHE B CA 1
ATOM 6421 C C . PHE B 2 99 ? 45.671 21.756 -66.689 1.00 74.86 444 PHE B C 1
ATOM 6422 O O . PHE B 2 99 ? 45.933 22.863 -67.159 1.00 75.35 444 PHE B O 1
ATOM 6430 N N . LEU B 2 100 ? 46.531 20.746 -66.674 1.00 80.14 445 LEU B N 1
ATOM 6431 C CA . LEU B 2 100 ? 47.868 20.891 -67.220 1.00 86.72 445 LEU B CA 1
ATOM 6432 C C . LEU B 2 100 ? 48.137 19.930 -68.374 1.00 89.89 445 LEU B C 1
ATOM 6433 O O . LEU B 2 100 ? 48.033 20.306 -69.545 1.00 88.24 445 LEU B O 1
ATOM 6438 N N . ASP B 2 101 ? 48.472 18.688 -68.038 1.00 91.72 446 ASP B N 1
ATOM 6439 C CA . ASP B 2 101 ? 48.769 17.675 -69.045 1.00 91.61 446 ASP B CA 1
ATOM 6440 C C . ASP B 2 101 ? 47.561 17.317 -69.904 1.00 91.35 446 ASP B C 1
ATOM 6441 O O . ASP B 2 101 ? 47.594 16.324 -70.630 1.00 94.25 446 ASP B O 1
ATOM 6446 N N . GLN B 2 102 ? 46.506 18.126 -69.822 1.00 89.03 447 GLN B N 1
ATOM 6447 C CA . GLN B 2 102 ? 45.277 17.898 -70.584 1.00 85.45 447 GLN B CA 1
ATOM 6448 C C . GLN B 2 102 ? 44.905 16.415 -70.554 1.00 83.31 447 GLN B C 1
ATOM 6449 O O . GLN B 2 102 ? 44.155 15.926 -71.398 1.00 78.82 447 GLN B O 1
ATOM 6455 N N . ARG B 2 103 ? 45.456 15.718 -69.567 1.00 81.77 448 ARG B N 1
ATOM 6456 C CA . ARG B 2 103 ? 45.234 14.296 -69.343 1.00 82.21 448 ARG B CA 1
ATOM 6457 C C . ARG B 2 103 ? 45.603 14.080 -67.883 1.00 79.50 448 ARG B C 1
ATOM 6458 O O . ARG B 2 103 ? 45.754 12.952 -67.410 1.00 80.18 448 ARG B O 1
ATOM 6466 N N . ARG B 2 104 ? 45.756 15.199 -67.185 1.00 74.12 449 ARG B N 1
ATOM 6467 C CA . ARG B 2 104 ? 46.091 15.220 -65.770 1.00 71.91 449 ARG B CA 1
ATOM 6468 C C . ARG B 2 104 ? 45.573 16.538 -65.206 1.00 66.54 449 ARG B C 1
ATOM 6469 O O . ARG B 2 104 ? 45.766 17.596 -65.809 1.00 69.27 449 ARG B O 1
ATOM 6477 N N . TRP B 2 105 ? 44.910 16.479 -64.057 1.00 59.59 450 TRP B N 1
ATOM 6478 C CA . TRP B 2 105 ? 44.373 17.689 -63.442 1.00 51.02 450 TRP B CA 1
ATOM 6479 C C . TRP B 2 105 ? 44.911 17.932 -62.036 1.00 47.83 450 TRP B C 1
ATOM 6480 O O . TRP B 2 105 ? 45.143 16.996 -61.267 1.00 37.61 450 TRP B O 1
ATOM 6491 N N . LYS B 2 106 ? 45.109 19.203 -61.708 1.00 43.91 451 LYS B N 1
ATOM 6492 C CA . LYS B 2 106 ? 45.606 19.569 -60.396 1.00 43.48 451 LYS B CA 1
ATOM 6493 C C . LYS B 2 106 ? 44.442 19.904 -59.469 1.00 42.31 451 LYS B C 1
ATOM 6494 O O . LYS B 2 106 ? 43.709 20.867 -59.700 1.00 35.25 451 LYS B O 1
ATOM 6500 N N . CYS B 2 107 ? 44.270 19.095 -58.425 1.00 42.33 452 CYS B N 1
ATOM 6501 C CA . CYS B 2 107 ? 43.203 19.319 -57.452 1.00 42.43 452 CYS B CA 1
ATOM 6502 C C . CYS B 2 107 ? 43.413 20.644 -56.722 1.00 38.51 452 CYS B C 1
ATOM 6503 O O . CYS B 2 107 ? 44.438 20.845 -56.066 1.00 39.20 452 CYS B O 1
ATOM 6506 N N . ASN B 2 108 ? 42.433 21.537 -56.824 1.00 29.94 453 ASN B N 1
ATOM 6507 C CA . ASN B 2 108 ? 42.531 22.844 -56.190 1.00 27.15 453 ASN B CA 1
ATOM 6508 C C . ASN B 2 108 ? 42.381 22.841 -54.673 1.00 31.05 453 ASN B C 1
ATOM 6509 O O . ASN B 2 108 ? 42.387 23.899 -54.047 1.00 36.49 453 ASN B O 1
ATOM 6514 N N . LEU B 2 109 ? 42.247 21.665 -54.071 1.00 33.28 454 LEU B N 1
ATOM 6515 C CA . LEU B 2 109 ? 42.126 21.608 -52.621 1.00 35.52 454 LEU B CA 1
ATOM 6516 C C . LEU B 2 109 ? 43.337 21.012 -51.900 1.00 36.80 454 LEU B C 1
ATOM 6517 O O . LEU B 2 109 ? 43.715 21.511 -50.839 1.00 36.45 454 LEU B O 1
ATOM 6522 N N . CYS B 2 110 ? 43.948 19.962 -52.455 1.00 36.46 455 CYS B N 1
ATOM 6523 C CA . CYS B 2 110 ? 45.133 19.372 -51.825 1.00 41.12 455 CYS B CA 1
ATOM 6524 C C . CYS B 2 110 ? 46.339 19.361 -52.776 1.00 44.81 455 CYS B C 1
ATOM 6525 O O . CYS B 2 110 ? 47.388 18.790 -52.469 1.00 45.48 455 CYS B O 1
ATOM 6528 N N . TYR B 2 111 ? 46.165 20.004 -53.930 1.00 49.41 456 TYR B N 1
ATOM 6529 C CA . TYR B 2 111 ? 47.198 20.160 -54.959 1.00 47.56 456 TYR B CA 1
ATOM 6530 C C . TYR B 2 111 ? 47.661 18.924 -55.713 1.00 51.74 456 TYR B C 1
ATOM 6531 O O . TYR B 2 111 ? 48.269 19.050 -56.778 1.00 56.24 456 TYR B O 1
ATOM 6540 N N . ARG B 2 112 ? 47.401 17.736 -55.180 1.00 53.94 457 ARG B N 1
ATOM 6541 C CA . ARG B 2 112 ? 47.814 16.529 -55.886 1.00 56.58 457 ARG B CA 1
ATOM 6542 C C . ARG B 2 112 ? 47.315 16.540 -57.333 1.00 57.28 457 ARG B C 1
ATOM 6543 O O . ARG B 2 112 ? 46.277 17.126 -57.640 1.00 58.01 457 ARG B O 1
ATOM 6551 N N . VAL B 2 113 ? 48.066 15.889 -58.217 1.00 58.25 458 VAL B N 1
ATOM 6552 C CA . VAL B 2 113 ? 47.704 15.809 -59.625 1.00 57.88 458 VAL B CA 1
ATOM 6553 C C . VAL B 2 113 ? 47.061 14.456 -59.907 1.00 59.17 458 VAL B C 1
ATOM 6554 O O . VAL B 2 113 ? 47.584 13.415 -59.504 1.00 56.13 458 VAL B O 1
ATOM 6558 N N . ASN B 2 114 ? 45.929 14.478 -60.605 1.00 60.83 459 ASN B N 1
ATOM 6559 C CA . ASN B 2 114 ? 45.206 13.253 -60.931 1.00 64.28 459 ASN B CA 1
ATOM 6560 C C . ASN B 2 114 ? 45.115 12.994 -62.429 1.00 67.70 459 ASN B C 1
ATOM 6561 O O . ASN B 2 114 ? 45.373 13.879 -63.246 1.00 65.42 459 ASN B O 1
ATOM 6566 N N . ASP B 2 115 ? 44.742 11.766 -62.776 1.00 75.05 460 ASP B N 1
ATOM 6567 C CA . ASP B 2 115 ? 44.604 11.356 -64.168 1.00 81.22 460 ASP B CA 1
ATOM 6568 C C . ASP B 2 115 ? 43.149 11.444 -64.614 1.00 82.56 460 ASP B C 1
ATOM 6569 O O . ASP B 2 115 ? 42.249 10.951 -63.929 1.00 84.48 460 ASP B O 1
ATOM 6574 N N . VAL B 2 116 ? 42.921 12.078 -65.759 1.00 81.67 461 VAL B N 1
ATOM 6575 C CA . VAL B 2 116 ? 41.577 12.197 -66.303 1.00 83.16 461 VAL B CA 1
ATOM 6576 C C . VAL B 2 116 ? 41.309 10.908 -67.067 1.00 83.95 461 VAL B C 1
ATOM 6577 O O . VAL B 2 116 ? 41.918 10.665 -68.104 1.00 86.15 461 VAL B O 1
ATOM 6581 N N . PRO B 2 117 ? 40.394 10.064 -66.567 1.00 85.68 462 PRO B N 1
ATOM 6582 C CA . PRO B 2 117 ? 40.060 8.791 -67.215 1.00 87.24 462 PRO B CA 1
ATOM 6583 C C . PRO B 2 117 ? 39.485 8.907 -68.628 1.00 89.42 462 PRO B C 1
ATOM 6584 O O . PRO B 2 117 ? 38.796 9.877 -68.956 1.00 89.31 462 PRO B O 1
ATOM 6588 N N . GLU B 2 118 ? 39.786 7.907 -69.455 1.00 90.28 463 GLU B N 1
ATOM 6589 C CA . GLU B 2 118 ? 39.311 7.853 -70.837 1.00 89.42 463 GLU B CA 1
ATOM 6590 C C . GLU B 2 118 ? 37.807 7.616 -70.810 1.00 89.63 463 GLU B C 1
ATOM 6591 O O . GLU B 2 118 ? 37.323 6.550 -71.191 1.00 92.39 463 GLU B O 1
ATOM 6597 N N . GLU B 2 119 ? 37.080 8.622 -70.338 1.00 88.29 464 GLU B N 1
ATOM 6598 C CA . GLU B 2 119 ? 35.626 8.584 -70.231 1.00 87.06 464 GLU B CA 1
ATOM 6599 C C . GLU B 2 119 ? 35.195 10.029 -70.070 1.00 86.08 464 GLU B C 1
ATOM 6600 O O . GLU B 2 119 ? 34.059 10.399 -70.364 1.00 85.84 464 GLU B O 1
ATOM 6606 N N . PHE B 2 120 ? 36.138 10.840 -69.604 1.00 86.31 465 PHE B N 1
ATOM 6607 C CA . PHE B 2 120 ? 35.910 12.252 -69.352 1.00 83.07 465 PHE B CA 1
ATOM 6608 C C . PHE B 2 120 ? 36.135 13.110 -70.594 1.00 80.83 465 PHE B C 1
ATOM 6609 O O . PHE B 2 120 ? 36.011 14.330 -70.538 1.00 78.01 465 PHE B O 1
ATOM 6617 N N . LEU B 2 121 ? 36.466 12.477 -71.714 1.00 82.32 466 LEU B N 1
ATOM 6618 C CA . LEU B 2 121 ? 36.686 13.218 -72.952 1.00 83.37 466 LEU B CA 1
ATOM 6619 C C . LEU B 2 121 ? 35.427 13.230 -73.817 1.00 83.48 466 LEU B C 1
ATOM 6620 O O . LEU B 2 121 ? 34.447 12.540 -73.524 1.00 83.51 466 LEU B O 1
ATOM 6625 N N . GLU B 2 131 ? 38.760 17.783 -75.519 1.00 77.48 476 GLU B N 1
ATOM 6626 C CA . GLU B 2 131 ? 38.624 18.946 -74.649 1.00 80.55 476 GLU B CA 1
ATOM 6627 C C . GLU B 2 131 ? 37.952 18.542 -73.337 1.00 77.88 476 GLU B C 1
ATOM 6628 O O . GLU B 2 131 ? 36.763 18.792 -73.138 1.00 76.57 476 GLU B O 1
ATOM 6634 N N . PRO B 2 132 ? 38.711 17.925 -72.418 1.00 75.88 477 PRO B N 1
ATOM 6635 C CA . PRO B 2 132 ? 38.157 17.496 -71.130 1.00 70.47 477 PRO B CA 1
ATOM 6636 C C . PRO B 2 132 ? 37.655 18.663 -70.289 1.00 67.86 477 PRO B C 1
ATOM 6637 O O . PRO B 2 132 ? 36.823 18.491 -69.403 1.00 64.62 477 PRO B O 1
ATOM 6641 N N . HIS B 2 133 ? 38.167 19.851 -70.584 1.00 68.40 478 HIS B N 1
ATOM 6642 C CA . HIS B 2 133 ? 37.807 21.060 -69.856 1.00 68.89 478 HIS B CA 1
ATOM 6643 C C . HIS B 2 133 ? 36.440 21.605 -70.250 1.00 66.54 478 HIS B C 1
ATOM 6644 O O . HIS B 2 133 ? 35.931 22.535 -69.627 1.00 64.76 478 HIS B O 1
ATOM 6651 N N . ARG B 2 134 ? 35.846 21.020 -71.283 1.00 66.83 479 ARG B N 1
ATOM 6652 C CA . ARG B 2 134 ? 34.539 21.458 -71.764 1.00 66.68 479 ARG B CA 1
ATOM 6653 C C . ARG B 2 134 ? 33.434 20.659 -71.066 1.00 61.59 479 ARG B C 1
ATOM 6654 O O . ARG B 2 134 ? 32.248 20.969 -71.183 1.00 57.82 479 ARG B O 1
ATOM 6662 N N . ARG B 2 135 ? 33.853 19.631 -70.334 1.00 58.41 480 ARG B N 1
ATOM 6663 C CA . ARG B 2 135 ? 32.958 18.752 -69.587 1.00 55.43 480 ARG B CA 1
ATOM 6664 C C . ARG B 2 135 ? 32.100 19.583 -68.618 1.00 53.65 480 ARG B C 1
ATOM 6665 O O . ARG B 2 135 ? 32.560 20.588 -68.066 1.00 46.33 480 ARG B O 1
ATOM 6673 N N . PRO B 2 136 ? 30.841 19.165 -68.395 1.00 50.61 481 PRO B N 1
ATOM 6674 C CA . PRO B 2 136 ? 29.905 19.856 -67.500 1.00 47.22 481 PRO B CA 1
ATOM 6675 C C . PRO B 2 136 ? 30.424 20.025 -66.072 1.00 43.01 481 PRO B C 1
ATOM 6676 O O . PRO B 2 136 ? 30.217 21.064 -65.452 1.00 38.33 481 PRO B O 1
ATOM 6680 N N . GLU B 2 137 ? 31.093 19.000 -65.552 1.00 40.57 482 GLU B N 1
ATOM 6681 C CA . GLU B 2 137 ? 31.639 19.057 -64.199 1.00 43.27 482 GLU B CA 1
ATOM 6682 C C . GLU B 2 137 ? 32.614 20.208 -63.981 1.00 42.36 482 GLU B C 1
ATOM 6683 O O . GLU B 2 137 ? 32.909 20.553 -62.837 1.00 51.51 482 GLU B O 1
ATOM 6689 N N . VAL B 2 138 ? 33.121 20.802 -65.057 1.00 39.61 483 VAL B N 1
ATOM 6690 C CA . VAL B 2 138 ? 34.075 21.889 -64.904 1.00 33.23 483 VAL B CA 1
ATOM 6691 C C . VAL B 2 138 ? 33.521 23.213 -65.412 1.00 36.70 483 VAL B C 1
ATOM 6692 O O . VAL B 2 138 ? 34.164 24.253 -65.301 1.00 35.31 483 VAL B O 1
ATOM 6696 N N . GLN B 2 139 ? 32.316 23.173 -65.964 1.00 37.59 484 GLN B N 1
ATOM 6697 C CA . GLN B 2 139 ? 31.680 24.383 -66.461 1.00 41.46 484 GLN B CA 1
ATOM 6698 C C . GLN B 2 139 ? 30.540 24.808 -65.534 1.00 40.60 484 GLN B C 1
ATOM 6699 O O . GLN B 2 139 ? 29.788 25.739 -65.832 1.00 39.08 484 GLN B O 1
ATOM 6705 N N . ASN B 2 140 ? 30.425 24.126 -64.400 1.00 38.85 485 ASN B N 1
ATOM 6706 C CA . ASN B 2 140 ? 29.380 24.433 -63.431 1.00 35.74 485 ASN B CA 1
ATOM 6707 C C . ASN B 2 140 ? 29.876 24.240 -62.003 1.00 36.72 485 ASN B C 1
ATOM 6708 O O . ASN B 2 140 ? 30.501 23.222 -61.691 1.00 37.08 485 ASN B O 1
ATOM 6713 N N . ALA B 2 141 ? 29.598 25.230 -61.153 1.00 34.37 486 ALA B N 1
ATOM 6714 C CA . ALA B 2 141 ? 30.000 25.216 -59.746 1.00 27.57 486 ALA B CA 1
ATOM 6715 C C . ALA B 2 141 ? 28.968 24.454 -58.923 1.00 28.60 486 ALA B C 1
ATOM 6716 O O . ALA B 2 141 ? 29.249 23.977 -57.825 1.00 27.55 486 ALA B O 1
ATOM 6718 N N . THR B 2 142 ? 27.760 24.371 -59.462 1.00 24.97 487 THR B N 1
ATOM 6719 C CA . THR B 2 142 ? 26.676 23.672 -58.811 1.00 24.09 487 THR B CA 1
ATOM 6720 C C . THR B 2 142 ? 26.304 22.580 -59.778 1.00 28.10 487 THR B C 1
ATOM 6721 O O . THR B 2 142 ? 26.161 22.832 -60.969 1.00 35.93 487 THR B O 1
ATOM 6725 N N . ILE B 2 143 ? 26.140 21.367 -59.265 1.00 28.52 488 ILE B N 1
ATOM 6726 C CA . ILE B 2 143 ? 25.848 20.241 -60.121 1.00 28.60 488 ILE B CA 1
ATOM 6727 C C . ILE B 2 143 ? 25.383 19.043 -59.315 1.00 30.21 488 ILE B C 1
ATOM 6728 O O . ILE B 2 143 ? 25.752 18.889 -58.149 1.00 28.09 488 ILE B O 1
ATOM 6733 N N . GLU B 2 144 ? 24.584 18.182 -59.939 1.00 28.12 489 GLU B N 1
ATOM 6734 C CA . GLU B 2 144 ? 24.111 17.004 -59.243 1.00 29.25 489 GLU B CA 1
ATOM 6735 C C . GLU B 2 144 ? 24.541 15.718 -59.938 1.00 32.99 489 GLU B C 1
ATOM 6736 O O . GLU B 2 144 ? 24.330 15.534 -61.139 1.00 30.12 489 GLU B O 1
ATOM 6742 N N . PHE B 2 145 ? 25.165 14.839 -59.165 1.00 35.00 490 PHE B N 1
ATOM 6743 C CA . PHE B 2 145 ? 25.631 13.549 -59.659 1.00 35.69 490 PHE B CA 1
ATOM 6744 C C . PHE B 2 145 ? 24.684 12.438 -59.225 1.00 32.64 490 PHE B C 1
ATOM 6745 O O . PHE B 2 145 ? 23.975 12.568 -58.228 1.00 34.48 490 PHE B O 1
ATOM 6753 N N . MET B 2 146 ? 24.691 11.348 -59.985 1.00 34.16 491 MET B N 1
ATOM 6754 C CA . MET B 2 146 ? 23.874 10.168 -59.709 1.00 28.97 491 MET B CA 1
ATOM 6755 C C . MET B 2 146 ? 24.830 9.227 -59.012 1.00 24.29 491 MET B C 1
ATOM 6756 O O . MET B 2 146 ? 25.803 8.782 -59.602 1.00 35.35 491 MET B O 1
ATOM 6761 N N . ALA B 2 147 ? 24.565 8.928 -57.752 1.00 28.26 492 ALA B N 1
ATOM 6762 C CA . ALA B 2 147 ? 25.461 8.078 -56.981 1.00 31.14 492 ALA B CA 1
ATOM 6763 C C . ALA B 2 147 ? 25.490 6.598 -57.344 1.00 33.17 492 ALA B C 1
ATOM 6764 O O . ALA B 2 147 ? 24.455 5.946 -57.440 1.00 34.24 492 ALA B O 1
ATOM 6766 N N . PRO B 2 148 ? 26.691 6.052 -57.571 1.00 38.06 493 PRO B N 1
ATOM 6767 C CA . PRO B 2 148 ? 26.782 4.629 -57.906 1.00 38.16 493 PRO B CA 1
ATOM 6768 C C . PRO B 2 148 ? 26.522 3.792 -56.653 1.00 35.46 493 PRO B C 1
ATOM 6769 O O . PRO B 2 148 ? 26.437 4.333 -55.555 1.00 33.01 493 PRO B O 1
ATOM 6773 N N . SER B 2 149 ? 26.406 2.480 -56.834 1.00 38.45 494 SER B N 1
ATOM 6774 C CA . SER B 2 149 ? 26.114 1.532 -55.759 1.00 38.61 494 SER B CA 1
ATOM 6775 C C . SER B 2 149 ? 26.900 1.610 -54.453 1.00 43.14 494 SER B C 1
ATOM 6776 O O . SER B 2 149 ? 26.385 1.221 -53.402 1.00 45.72 494 SER B O 1
ATOM 6779 N N . GLU B 2 150 ? 28.137 2.093 -54.501 1.00 46.29 495 GLU B N 1
ATOM 6780 C CA . GLU B 2 150 ? 28.946 2.173 -53.284 1.00 48.93 495 GLU B CA 1
ATOM 6781 C C . GLU B 2 150 ? 28.732 3.460 -52.508 1.00 46.72 495 GLU B C 1
ATOM 6782 O O . GLU B 2 150 ? 29.476 3.753 -51.576 1.00 48.04 495 GLU B O 1
ATOM 6788 N N . TYR B 2 151 ? 27.737 4.243 -52.896 1.00 45.61 496 TYR B N 1
ATOM 6789 C CA . TYR B 2 151 ? 27.467 5.485 -52.192 1.00 47.42 496 TYR B CA 1
ATOM 6790 C C . TYR B 2 151 ? 26.195 5.331 -51.372 1.00 45.24 496 TYR B C 1
ATOM 6791 O O . TYR B 2 151 ? 25.549 6.309 -51.013 1.00 43.46 496 TYR B O 1
ATOM 6800 N N . MET B 2 152 ? 25.843 4.083 -51.082 1.00 46.36 497 MET B N 1
ATOM 6801 C CA . MET B 2 152 ? 24.658 3.785 -50.290 1.00 46.15 497 MET B CA 1
ATOM 6802 C C . MET B 2 152 ? 24.859 2.552 -49.429 1.00 44.83 497 MET B C 1
ATOM 6803 O O . MET B 2 152 ? 25.258 1.497 -49.914 1.00 43.37 497 MET B O 1
ATOM 6808 N N . LEU B 2 153 ? 24.594 2.713 -48.136 1.00 44.74 498 LEU B N 1
ATOM 6809 C CA . LEU B 2 153 ? 24.730 1.636 -47.171 1.00 38.03 498 LEU B CA 1
ATOM 6810 C C . LEU B 2 153 ? 23.578 0.658 -47.306 1.00 34.66 498 LEU B C 1
ATOM 6811 O O . LEU B 2 153 ? 23.607 -0.419 -46.712 1.00 31.44 498 LEU B O 1
ATOM 6816 N N . ARG B 2 154 ? 22.562 1.031 -48.080 1.00 26.89 499 ARG B N 1
ATOM 6817 C CA . ARG B 2 154 ? 21.399 0.173 -48.246 1.00 20.23 499 ARG B CA 1
ATOM 6818 C C . ARG B 2 154 ? 20.501 0.675 -49.365 1.00 22.15 499 ARG B C 1
ATOM 6819 O O . ARG B 2 154 ? 20.607 1.825 -49.784 1.00 27.98 499 ARG B O 1
ATOM 6827 N N . PRO B 2 155 ? 19.587 -0.179 -49.850 1.00 20.13 500 PRO B N 1
ATOM 6828 C CA . PRO B 2 155 ? 18.673 0.213 -50.927 1.00 27.23 500 PRO B CA 1
ATOM 6829 C C . PRO B 2 155 ? 17.986 1.525 -50.585 1.00 30.25 500 PRO B C 1
ATOM 6830 O O . PRO B 2 155 ? 17.579 1.738 -49.441 1.00 29.03 500 PRO B O 1
ATOM 6834 N N . PRO B 2 156 ? 17.856 2.425 -51.572 1.00 31.48 501 PRO B N 1
ATOM 6835 C CA . PRO B 2 156 ? 17.210 3.722 -51.360 1.00 29.74 501 PRO B CA 1
ATOM 6836 C C . PRO B 2 156 ? 15.934 3.552 -50.563 1.00 26.08 501 PRO B C 1
ATOM 6837 O O . PRO B 2 156 ? 15.021 2.854 -50.988 1.00 23.78 501 PRO B O 1
ATOM 6841 N N . GLN B 2 157 ? 15.872 4.180 -49.396 1.00 27.07 502 GLN B N 1
ATOM 6842 C CA . GLN B 2 157 ? 14.684 4.042 -48.574 1.00 28.92 502 GLN B CA 1
ATOM 6843 C C . GLN B 2 157 ? 13.498 4.714 -49.243 1.00 24.06 502 GLN B C 1
ATOM 6844 O O . GLN B 2 157 ? 13.653 5.671 -49.993 1.00 28.09 502 GLN B O 1
ATOM 6850 N N . PRO B 2 158 ? 12.293 4.201 -48.998 1.00 20.50 503 PRO B N 1
ATOM 6851 C CA . PRO B 2 158 ? 11.106 4.807 -49.600 1.00 23.20 503 PRO B CA 1
ATOM 6852 C C . PRO B 2 158 ? 10.730 6.061 -48.802 1.00 18.69 503 PRO B C 1
ATOM 6853 O O . PRO B 2 158 ? 11.238 6.291 -47.702 1.00 21.24 503 PRO B O 1
ATOM 6857 N N . PRO B 2 159 ? 9.847 6.895 -49.351 1.00 14.05 504 PRO B N 1
ATOM 6858 C CA . PRO B 2 159 ? 9.450 8.100 -48.620 1.00 10.72 504 PRO B CA 1
ATOM 6859 C C . PRO B 2 159 ? 8.448 7.707 -47.530 1.00 17.83 504 PRO B C 1
ATOM 6860 O O . PRO B 2 159 ? 7.437 7.076 -47.830 1.00 21.78 504 PRO B O 1
ATOM 6864 N N . VAL B 2 160 ? 8.740 8.060 -46.275 1.00 21.40 505 VAL B N 1
ATOM 6865 C CA . VAL B 2 160 ? 7.875 7.722 -45.138 1.00 20.24 505 VAL B CA 1
ATOM 6866 C C . VAL B 2 160 ? 7.523 8.935 -44.266 1.00 27.44 505 VAL B C 1
ATOM 6867 O O . VAL B 2 160 ? 8.402 9.548 -43.657 1.00 30.14 505 VAL B O 1
ATOM 6871 N N . TYR B 2 161 ? 6.233 9.259 -44.200 1.00 26.84 506 TYR B N 1
ATOM 6872 C CA . TYR B 2 161 ? 5.748 10.393 -43.417 1.00 21.27 506 TYR B CA 1
ATOM 6873 C C . TYR B 2 161 ? 4.925 9.921 -42.217 1.00 27.51 506 TYR B C 1
ATOM 6874 O O . TYR B 2 161 ? 3.962 9.161 -42.375 1.00 23.69 506 TYR B O 1
ATOM 6883 N N . LEU B 2 162 ? 5.300 10.370 -41.019 1.00 24.07 507 LEU B N 1
ATOM 6884 C CA . LEU B 2 162 ? 4.579 9.991 -39.811 1.00 16.98 507 LEU B CA 1
ATOM 6885 C C . LEU B 2 162 ? 4.101 11.217 -39.055 1.00 18.73 507 LEU B C 1
ATOM 6886 O O . LEU B 2 162 ? 4.895 11.959 -38.493 1.00 21.25 507 LEU B O 1
ATOM 6891 N N . PHE B 2 163 ? 2.791 11.425 -39.044 1.00 20.78 508 PHE B N 1
ATOM 6892 C CA . PHE B 2 163 ? 2.205 12.569 -38.361 1.00 16.50 508 PHE B CA 1
ATOM 6893 C C . PHE B 2 163 ? 1.767 12.181 -36.955 1.00 19.88 508 PHE B C 1
ATOM 6894 O O . PHE B 2 163 ? 0.972 11.265 -36.777 1.00 25.34 508 PHE B O 1
ATOM 6902 N N . VAL B 2 164 ? 2.318 12.876 -35.962 1.00 17.42 509 VAL B N 1
ATOM 6903 C CA . VAL B 2 164 ? 2.024 12.622 -34.558 1.00 15.68 509 VAL B CA 1
ATOM 6904 C C . VAL B 2 164 ? 1.326 13.832 -33.939 1.00 18.51 509 VAL B C 1
ATOM 6905 O O . VAL B 2 164 ? 1.971 14.835 -33.641 1.00 24.92 509 VAL B O 1
ATOM 6909 N N . PHE B 2 165 ? 0.015 13.730 -33.730 1.00 20.41 510 PHE B N 1
ATOM 6910 C CA . PHE B 2 165 ? -0.772 14.835 -33.169 1.00 18.06 510 PHE B CA 1
ATOM 6911 C C . PHE B 2 165 ? -1.104 14.754 -31.688 1.00 19.34 510 PHE B C 1
ATOM 6912 O O . PHE B 2 165 ? -1.531 13.713 -31.187 1.00 16.96 510 PHE B O 1
ATOM 6920 N N . ASP B 2 166 ? -0.929 15.873 -30.997 1.00 25.04 511 ASP B N 1
ATOM 6921 C CA . ASP B 2 166 ? -1.284 15.959 -29.589 1.00 32.13 511 ASP B CA 1
ATOM 6922 C C . ASP B 2 166 ? -2.794 16.216 -29.593 1.00 34.45 511 ASP B C 1
ATOM 6923 O O . ASP B 2 166 ? -3.277 17.043 -30.373 1.00 30.09 511 ASP B O 1
ATOM 6928 N N . VAL B 2 167 ? -3.534 15.510 -28.739 1.00 28.97 512 VAL B N 1
ATOM 6929 C CA . VAL B 2 167 ? -4.982 15.666 -28.699 1.00 23.45 512 VAL B CA 1
ATOM 6930 C C . VAL B 2 167 ? -5.557 16.006 -27.319 1.00 26.61 512 VAL B C 1
ATOM 6931 O O . VAL B 2 167 ? -6.738 15.766 -27.030 1.00 18.47 512 VAL B O 1
ATOM 6935 N N . SER B 2 168 ? -4.713 16.593 -26.480 1.00 28.64 513 SER B N 1
ATOM 6936 C CA . SER B 2 168 ? -5.111 17.003 -25.135 1.00 31.22 513 SER B CA 1
ATOM 6937 C C . SER B 2 168 ? -6.294 17.972 -25.196 1.00 28.83 513 SER B C 1
ATOM 6938 O O . SER B 2 168 ? -6.628 18.486 -26.260 1.00 26.41 513 SER B O 1
ATOM 6941 N N . HIS B 2 169 ? -6.904 18.223 -24.041 1.00 30.01 514 HIS B N 1
ATOM 6942 C CA . HIS B 2 169 ? -8.034 19.143 -23.923 1.00 25.58 514 HIS B CA 1
ATOM 6943 C C . HIS B 2 169 ? -7.653 20.483 -24.521 1.00 26.83 514 HIS B C 1
ATOM 6944 O O . HIS B 2 169 ? -8.387 21.044 -25.339 1.00 27.37 514 HIS B O 1
ATOM 6951 N N . ASN B 2 170 ? -6.500 20.996 -24.108 1.00 24.22 515 ASN B N 1
ATOM 6952 C CA . ASN B 2 170 ? -6.032 22.267 -24.619 1.00 24.60 515 ASN B CA 1
ATOM 6953 C C . ASN B 2 170 ? -5.810 22.193 -26.132 1.00 28.82 515 ASN B C 1
ATOM 6954 O O . ASN B 2 170 ? -6.195 23.111 -26.866 1.00 25.77 515 ASN B O 1
ATOM 6959 N N . ALA B 2 171 ? -5.187 21.103 -26.589 1.00 26.78 516 ALA B N 1
ATOM 6960 C CA . ALA B 2 171 ? -4.919 20.899 -28.014 1.00 25.34 516 ALA B CA 1
ATOM 6961 C C . ALA B 2 171 ? -6.236 20.992 -28.756 1.00 30.61 516 ALA B C 1
ATOM 6962 O O . ALA B 2 171 ? -6.344 21.671 -29.779 1.00 34.98 516 ALA B O 1
ATOM 6964 N N . VAL B 2 172 ? -7.240 20.304 -28.221 1.00 31.88 517 VAL B N 1
ATOM 6965 C CA . VAL B 2 172 ? -8.572 20.303 -28.801 1.00 31.03 517 VAL B CA 1
ATOM 6966 C C . VAL B 2 172 ? -9.124 21.724 -28.850 1.00 32.18 517 VAL B C 1
ATOM 6967 O O . VAL B 2 172 ? -9.710 22.138 -29.847 1.00 32.24 517 VAL B O 1
ATOM 6971 N N . GLU B 2 173 ? -8.923 22.472 -27.772 1.00 33.01 518 GLU B N 1
ATOM 6972 C CA . GLU B 2 173 ? -9.422 23.837 -27.701 1.00 35.01 518 GLU B CA 1
ATOM 6973 C C . GLU B 2 173 ? -8.789 24.781 -28.722 1.00 33.95 518 GLU B C 1
ATOM 6974 O O . GLU B 2 173 ? -9.424 25.745 -29.149 1.00 32.42 518 GLU B O 1
ATOM 6980 N N . THR B 2 174 ? -7.546 24.519 -29.117 1.00 30.78 519 THR B N 1
ATOM 6981 C CA . THR B 2 174 ? -6.886 25.392 -30.085 1.00 26.67 519 THR B CA 1
ATOM 6982 C C . THR B 2 174 ? -7.509 25.177 -31.456 1.00 27.78 519 THR B C 1
ATOM 6983 O O . THR B 2 174 ? -7.506 26.078 -32.297 1.00 26.88 519 THR B O 1
ATOM 6987 N N . GLY B 2 175 ? -8.032 23.974 -31.675 1.00 21.80 520 GLY B N 1
ATOM 6988 C CA . GLY B 2 175 ? -8.657 23.653 -32.943 1.00 21.22 520 GLY B CA 1
ATOM 6989 C C . GLY B 2 175 ? -7.738 23.720 -34.151 1.00 24.20 520 GLY B C 1
ATOM 6990 O O . GLY B 2 175 ? -8.113 24.258 -35.184 1.00 33.60 520 GLY B O 1
ATOM 6991 N N . TYR B 2 176 ? -6.538 23.167 -34.035 1.00 24.23 521 TYR B N 1
ATOM 6992 C CA . TYR B 2 176 ? -5.586 23.184 -35.137 1.00 19.77 521 TYR B CA 1
ATOM 6993 C C . TYR B 2 176 ? -5.707 21.907 -35.968 1.00 25.37 521 TYR B C 1
ATOM 6994 O O . TYR B 2 176 ? -5.459 21.913 -37.184 1.00 19.21 521 TYR B O 1
ATOM 7003 N N . LEU B 2 177 ? -6.079 20.813 -35.302 1.00 21.46 522 LEU B N 1
ATOM 7004 C CA . LEU B 2 177 ? -6.202 19.519 -35.956 1.00 25.80 522 LEU B CA 1
ATOM 7005 C C . LEU B 2 177 ? -7.024 19.555 -37.237 1.00 29.17 522 LEU B C 1
ATOM 7006 O O . LEU B 2 177 ? -6.728 18.848 -38.203 1.00 24.72 522 LEU B O 1
ATOM 7011 N N . ASN B 2 178 ? -8.056 20.388 -37.246 1.00 34.45 523 ASN B N 1
ATOM 7012 C CA . ASN B 2 178 ? -8.911 20.507 -38.417 1.00 38.34 523 ASN B CA 1
ATOM 7013 C C . ASN B 2 178 ? -8.103 21.003 -39.623 1.00 37.55 523 ASN B C 1
ATOM 7014 O O . ASN B 2 178 ? -7.999 20.303 -40.632 1.00 35.60 523 ASN B O 1
ATOM 7019 N N . SER B 2 179 ? -7.514 22.192 -39.518 1.00 33.60 524 SER B N 1
ATOM 7020 C CA . SER B 2 179 ? -6.717 22.727 -40.621 1.00 35.00 524 SER B CA 1
ATOM 7021 C C . SER B 2 179 ? -5.583 21.787 -41.032 1.00 32.73 524 SER B C 1
ATOM 7022 O O . SER B 2 179 ? -5.371 21.547 -42.223 1.00 29.87 524 SER B O 1
ATOM 7025 N N . VAL B 2 180 ? -4.849 21.254 -40.057 1.00 29.21 525 VAL B N 1
ATOM 7026 C CA . VAL B 2 180 ? -3.757 20.344 -40.384 1.00 28.45 525 VAL B CA 1
ATOM 7027 C C . VAL B 2 180 ? -4.334 19.225 -41.261 1.00 31.78 525 VAL B C 1
ATOM 7028 O O . VAL B 2 180 ? -3.861 18.983 -42.382 1.00 27.60 525 VAL B O 1
ATOM 7032 N N . CYS B 2 181 ? -5.371 18.558 -40.759 1.00 25.77 526 CYS B N 1
ATOM 7033 C CA . CYS B 2 181 ? -5.989 17.481 -41.519 1.00 26.52 526 CYS B CA 1
ATOM 7034 C C . CYS B 2 181 ? -6.484 18.006 -42.862 1.00 25.81 526 CYS B C 1
ATOM 7035 O O . CYS B 2 181 ? -6.321 17.358 -43.896 1.00 27.77 526 CYS B O 1
ATOM 7038 N N . GLN B 2 182 ? -7.073 19.194 -42.849 1.00 24.33 527 GLN B N 1
ATOM 7039 C CA . GLN B 2 182 ? -7.572 19.780 -44.078 1.00 17.62 527 GLN B CA 1
ATOM 7040 C C . GLN B 2 182 ? -6.451 19.995 -45.076 1.00 19.55 527 GLN B C 1
ATOM 7041 O O . GLN B 2 182 ? -6.614 19.718 -46.262 1.00 22.08 527 GLN B O 1
ATOM 7047 N N . SER B 2 183 ? -5.309 20.485 -44.598 1.00 23.59 528 SER B N 1
ATOM 7048 C CA . SER B 2 183 ? -4.169 20.726 -45.481 1.00 24.03 528 SER B CA 1
ATOM 7049 C C . SER B 2 183 ? -3.620 19.425 -46.018 1.00 19.10 528 SER B C 1
ATOM 7050 O O . SER B 2 183 ? -3.199 19.357 -47.167 1.00 24.60 528 SER B O 1
ATOM 7053 N N . LEU B 2 184 ? -3.618 18.395 -45.183 1.00 17.73 529 LEU B N 1
ATOM 7054 C CA . LEU B 2 184 ? -3.120 17.103 -45.614 1.00 22.59 529 LEU B CA 1
ATOM 7055 C C . LEU B 2 184 ? -4.004 16.543 -46.710 1.00 25.51 529 LEU B C 1
ATOM 7056 O O . LEU B 2 184 ? -3.500 16.035 -47.709 1.00 25.90 529 LEU B O 1
ATOM 7061 N N . LEU B 2 185 ? -5.319 16.628 -46.522 1.00 27.12 530 LEU B N 1
ATOM 7062 C CA . LEU B 2 185 ? -6.244 16.138 -47.531 1.00 26.94 530 LEU B CA 1
ATOM 7063 C C . LEU B 2 185 ? -5.955 16.896 -48.811 1.00 26.62 530 LEU B C 1
ATOM 7064 O O . LEU B 2 185 ? -5.721 16.297 -49.856 1.00 23.97 530 LEU B O 1
ATOM 7069 N N . ASP B 2 186 ? -5.966 18.222 -48.716 1.00 26.08 531 ASP B N 1
ATOM 7070 C CA . ASP B 2 186 ? -5.724 19.071 -49.877 1.00 29.94 531 ASP B CA 1
ATOM 7071 C C . ASP B 2 186 ? -4.415 18.769 -50.601 1.00 30.54 531 ASP B C 1
ATOM 7072 O O . ASP B 2 186 ? -4.336 18.909 -51.825 1.00 31.06 531 ASP B O 1
ATOM 7077 N N . ASN B 2 187 ? -3.396 18.342 -49.855 1.00 28.83 532 ASN B N 1
ATOM 7078 C CA . ASN B 2 187 ? -2.086 18.055 -50.443 1.00 26.97 532 ASN B CA 1
ATOM 7079 C C . ASN B 2 187 ? -1.630 16.604 -50.400 1.00 29.14 532 ASN B C 1
ATOM 7080 O O . ASN B 2 187 ? -0.435 16.327 -50.501 1.00 30.03 532 ASN B O 1
ATOM 7085 N N . LEU B 2 188 ? -2.562 15.671 -50.254 1.00 26.88 533 LEU B N 1
ATOM 7086 C CA . LEU B 2 188 ? -2.181 14.272 -50.207 1.00 23.23 533 LEU B CA 1
ATOM 7087 C C . LEU B 2 188 ? -1.369 13.893 -51.465 1.00 32.03 533 LEU B C 1
ATOM 7088 O O . LEU B 2 188 ? -0.244 13.395 -51.364 1.00 35.70 533 LEU B O 1
ATOM 7093 N N . ASP B 2 189 ? -1.920 14.168 -52.646 1.00 32.67 534 ASP B N 1
ATOM 7094 C CA . ASP B 2 189 ? -1.245 13.858 -53.904 1.00 26.25 534 ASP B CA 1
ATOM 7095 C C . ASP B 2 189 ? 0.026 14.648 -54.210 1.00 28.62 534 ASP B C 1
ATOM 7096 O O . ASP B 2 189 ? 0.754 14.303 -55.139 1.00 29.85 534 ASP B O 1
ATOM 7101 N N . LEU B 2 190 ? 0.311 15.702 -53.451 1.00 27.55 535 LEU B N 1
ATOM 7102 C CA . LEU B 2 190 ? 1.514 16.483 -53.719 1.00 23.72 535 LEU B CA 1
ATOM 7103 C C . LEU B 2 190 ? 2.738 16.090 -52.883 1.00 22.95 535 LEU B C 1
ATOM 7104 O O . LEU B 2 190 ? 3.846 16.556 -53.144 1.00 30.74 535 LEU B O 1
ATOM 7109 N N . LEU B 2 191 ? 2.549 15.231 -51.889 1.00 20.22 536 LEU B N 1
ATOM 7110 C CA . LEU B 2 191 ? 3.668 14.795 -51.060 1.00 20.73 536 LEU B CA 1
ATOM 7111 C C . LEU B 2 191 ? 4.734 14.139 -51.915 1.00 19.39 536 LEU B C 1
ATOM 7112 O O . LEU B 2 191 ? 4.446 13.207 -52.661 1.00 21.17 536 LEU B O 1
ATOM 7117 N N . PRO B 2 192 ? 5.984 14.612 -51.814 1.00 19.53 537 PRO B N 1
ATOM 7118 C CA . PRO B 2 192 ? 7.075 14.033 -52.600 1.00 15.89 537 PRO B CA 1
ATOM 7119 C C . PRO B 2 192 ? 7.124 12.515 -52.451 1.00 18.38 537 PRO B C 1
ATOM 7120 O O . PRO B 2 192 ? 7.004 11.986 -51.347 1.00 17.43 537 PRO B O 1
ATOM 7124 N N . GLY B 2 193 ? 7.287 11.814 -53.566 1.00 25.08 538 GLY B N 1
ATOM 7125 C CA . GLY B 2 193 ? 7.361 10.372 -53.494 1.00 29.14 538 GLY B CA 1
ATOM 7126 C C . GLY B 2 193 ? 6.620 9.661 -54.600 1.00 34.61 538 GLY B C 1
ATOM 7127 O O . GLY B 2 193 ? 5.676 10.195 -55.182 1.00 38.78 538 GLY B O 1
ATOM 7128 N N . ASN B 2 194 ? 7.065 8.440 -54.874 1.00 35.71 539 ASN B N 1
ATOM 7129 C CA . ASN B 2 194 ? 6.485 7.587 -55.901 1.00 35.14 539 ASN B CA 1
ATOM 7130 C C . ASN B 2 194 ? 5.501 6.619 -55.246 1.00 34.58 539 ASN B C 1
ATOM 7131 O O . ASN B 2 194 ? 4.997 6.887 -54.153 1.00 31.66 539 ASN B O 1
ATOM 7136 N N . THR B 2 195 ? 5.249 5.487 -55.901 1.00 26.93 540 THR B N 1
ATOM 7137 C CA . THR B 2 195 ? 4.312 4.512 -55.366 1.00 25.44 540 THR B CA 1
ATOM 7138 C C . THR B 2 195 ? 4.777 3.905 -54.060 1.00 26.09 540 THR B C 1
ATOM 7139 O O . THR B 2 195 ? 3.975 3.326 -53.328 1.00 26.51 540 THR B O 1
ATOM 7143 N N . ARG B 2 196 ? 6.067 4.025 -53.762 1.00 21.02 541 ARG B N 1
ATOM 7144 C CA . ARG B 2 196 ? 6.596 3.451 -52.524 1.00 15.38 541 ARG B CA 1
ATOM 7145 C C . ARG B 2 196 ? 6.259 4.251 -51.256 1.00 14.04 541 ARG B C 1
ATOM 7146 O O . ARG B 2 196 ? 6.513 3.784 -50.145 1.00 16.00 541 ARG B O 1
ATOM 7154 N N . THR B 2 197 ? 5.680 5.441 -51.412 1.00 12.33 542 THR B N 1
ATOM 7155 C CA . THR B 2 197 ? 5.363 6.278 -50.260 1.00 13.06 542 THR B CA 1
ATOM 7156 C C . THR B 2 197 ? 4.534 5.610 -49.172 1.00 17.01 542 THR B C 1
ATOM 7157 O O . THR B 2 197 ? 3.531 4.957 -49.440 1.00 27.52 542 THR B O 1
ATOM 7161 N N . LYS B 2 198 ? 4.972 5.780 -47.935 1.00 19.39 543 LYS B N 1
ATOM 7162 C CA . LYS B 2 198 ? 4.272 5.230 -46.788 1.00 23.46 543 LYS B CA 1
ATOM 7163 C C . LYS B 2 198 ? 3.859 6.373 -45.870 1.00 25.00 543 LYS B C 1
ATOM 7164 O O . LYS B 2 198 ? 4.645 7.292 -45.614 1.00 25.95 543 LYS B O 1
ATOM 7170 N N . ILE B 2 199 ? 2.616 6.329 -45.400 1.00 21.30 544 ILE B N 1
ATOM 7171 C CA . ILE B 2 199 ? 2.108 7.363 -44.514 1.00 16.54 544 ILE B CA 1
ATOM 7172 C C . ILE B 2 199 ? 1.510 6.709 -43.267 1.00 17.77 544 ILE B C 1
ATOM 7173 O O . ILE B 2 199 ? 1.023 5.583 -43.322 1.00 11.76 544 ILE B O 1
ATOM 7178 N N . GLY B 2 200 ? 1.564 7.418 -42.145 1.00 15.55 545 GLY B N 1
ATOM 7179 C CA . GLY B 2 200 ? 1.058 6.885 -40.893 1.00 10.20 545 GLY B CA 1
ATOM 7180 C C . GLY B 2 200 ? 0.540 8.005 -40.015 1.00 11.97 545 GLY B C 1
ATOM 7181 O O . GLY B 2 200 ? 0.723 9.174 -40.347 1.00 17.89 545 GLY B O 1
ATOM 7182 N N . PHE B 2 201 ? -0.086 7.649 -38.894 1.00 10.89 546 PHE B N 1
ATOM 7183 C CA . PHE B 2 201 ? -0.694 8.613 -37.982 1.00 5.80 546 PHE B CA 1
ATOM 7184 C C . PHE B 2 201 ? -0.733 8.136 -36.528 1.00 12.68 546 PHE B C 1
ATOM 7185 O O . PHE B 2 201 ? -1.046 6.978 -36.238 1.00 12.75 546 PHE B O 1
ATOM 7193 N N . ILE B 2 202 ? -0.448 9.055 -35.617 1.00 15.39 547 ILE B N 1
ATOM 7194 C CA . ILE B 2 202 ? -0.456 8.767 -34.192 1.00 15.92 547 ILE B CA 1
ATOM 7195 C C . ILE B 2 202 ? -0.976 9.970 -33.421 1.00 15.95 547 ILE B C 1
ATOM 7196 O O . ILE B 2 202 ? -0.519 11.093 -33.638 1.00 22.75 547 ILE B O 1
ATOM 7201 N N . THR B 2 203 ? -1.941 9.753 -32.536 1.00 11.74 548 THR B N 1
ATOM 7202 C CA . THR B 2 203 ? -2.432 10.851 -31.705 1.00 16.28 548 THR B CA 1
ATOM 7203 C C . THR B 2 203 ? -2.039 10.480 -30.283 1.00 18.23 548 THR B C 1
ATOM 7204 O O . THR B 2 203 ? -1.682 9.342 -30.013 1.00 22.74 548 THR B O 1
ATOM 7208 N N . PHE B 2 204 ? -2.111 11.427 -29.364 1.00 25.22 549 PHE B N 1
ATOM 7209 C CA . PHE B 2 204 ? -1.737 11.124 -27.997 1.00 19.27 549 PHE B CA 1
ATOM 7210 C C . PHE B 2 204 ? -2.167 12.194 -26.999 1.00 21.79 549 PHE B C 1
ATOM 7211 O O . PHE B 2 204 ? -2.281 13.387 -27.320 1.00 15.63 549 PHE B O 1
ATOM 7219 N N . ASP B 2 205 ? -2.394 11.734 -25.778 1.00 16.68 550 ASP B N 1
ATOM 7220 C CA . ASP B 2 205 ? -2.776 12.579 -24.660 1.00 23.16 550 ASP B CA 1
ATOM 7221 C C . ASP B 2 205 ? -2.032 11.935 -23.491 1.00 26.79 550 ASP B C 1
ATOM 7222 O O . ASP B 2 205 ? -0.795 11.959 -23.448 1.00 30.89 550 ASP B O 1
ATOM 7227 N N . SER B 2 206 ? -2.756 11.354 -22.545 1.00 16.99 551 SER B N 1
ATOM 7228 C CA . SER B 2 206 ? -2.075 10.682 -21.463 1.00 19.65 551 SER B CA 1
ATOM 7229 C C . SER B 2 206 ? -1.654 9.303 -21.994 1.00 23.02 551 SER B C 1
ATOM 7230 O O . SER B 2 206 ? -0.898 8.578 -21.340 1.00 22.75 551 SER B O 1
ATOM 7233 N N . THR B 2 207 ? -2.136 8.951 -23.190 1.00 19.93 552 THR B N 1
ATOM 7234 C CA . THR B 2 207 ? -1.818 7.658 -23.799 1.00 15.86 552 THR B CA 1
ATOM 7235 C C . THR B 2 207 ? -1.453 7.807 -25.275 1.00 23.82 552 THR B C 1
ATOM 7236 O O . THR B 2 207 ? -1.702 8.853 -25.884 1.00 25.73 552 THR B O 1
ATOM 7240 N N . ILE B 2 208 ? -0.865 6.754 -25.842 1.00 22.68 553 ILE B N 1
ATOM 7241 C CA . ILE B 2 208 ? -0.434 6.738 -27.236 1.00 20.73 553 ILE B CA 1
ATOM 7242 C C . ILE B 2 208 ? -1.471 6.040 -28.094 1.00 26.85 553 ILE B C 1
ATOM 7243 O O . ILE B 2 208 ? -1.790 4.872 -27.865 1.00 30.24 553 ILE B O 1
ATOM 7248 N N . HIS B 2 209 ? -1.955 6.742 -29.112 1.00 26.18 554 HIS B N 1
ATOM 7249 C CA . HIS B 2 209 ? -2.996 6.217 -29.985 1.00 21.05 554 HIS B CA 1
ATOM 7250 C C . HIS B 2 209 ? -2.553 5.906 -31.418 1.00 23.46 554 HIS B C 1
ATOM 7251 O O . HIS B 2 209 ? -2.369 6.815 -32.229 1.00 25.74 554 HIS B O 1
ATOM 7258 N N . PHE B 2 210 ? -2.408 4.623 -31.737 1.00 25.23 555 PHE B N 1
ATOM 7259 C CA . PHE B 2 210 ? -2.025 4.204 -33.088 1.00 19.46 555 PHE B CA 1
ATOM 7260 C C . PHE B 2 210 ? -3.277 4.043 -33.953 1.00 19.94 555 PHE B C 1
ATOM 7261 O O . PHE B 2 210 ? -4.377 3.882 -33.433 1.00 21.81 555 PHE B O 1
ATOM 7269 N N . TYR B 2 211 ? -3.116 4.080 -35.271 1.00 19.37 556 TYR B N 1
ATOM 7270 C CA . TYR B 2 211 ? -4.259 3.955 -36.168 1.00 17.68 556 TYR B CA 1
ATOM 7271 C C . TYR B 2 211 ? -4.030 2.992 -37.333 1.00 19.98 556 TYR B C 1
ATOM 7272 O O . TYR B 2 211 ? -3.335 3.318 -38.295 1.00 27.24 556 TYR B O 1
ATOM 7281 N N . GLY B 2 212 ? -4.624 1.807 -37.246 1.00 20.85 557 GLY B N 1
ATOM 7282 C CA . GLY B 2 212 ? -4.479 0.825 -38.308 1.00 21.95 557 GLY B CA 1
ATOM 7283 C C . GLY B 2 212 ? -5.438 1.099 -39.455 1.00 25.35 557 GLY B C 1
ATOM 7284 O O . GLY B 2 212 ? -6.553 1.572 -39.232 1.00 24.36 557 GLY B O 1
ATOM 7285 N N . LEU B 2 213 ? -5.008 0.815 -40.683 1.00 27.86 558 LEU B N 1
ATOM 7286 C CA . LEU B 2 213 ? -5.846 1.041 -41.853 1.00 29.32 558 LEU B CA 1
ATOM 7287 C C . LEU B 2 213 ? -5.776 -0.152 -42.805 1.00 37.21 558 LEU B C 1
ATOM 7288 O O . LEU B 2 213 ? -4.757 -0.388 -43.456 1.00 33.34 558 LEU B O 1
ATOM 7293 N N . GLN B 2 214 ? -6.878 -0.902 -42.855 1.00 44.41 559 GLN B N 1
ATOM 7294 C CA . GLN B 2 214 ? -7.018 -2.095 -43.688 1.00 50.02 559 GLN B CA 1
ATOM 7295 C C . GLN B 2 214 ? -8.273 -1.991 -44.537 1.00 53.47 559 GLN B C 1
ATOM 7296 O O . GLN B 2 214 ? -9.361 -1.725 -44.019 1.00 55.96 559 GLN B O 1
ATOM 7302 N N . GLU B 2 215 ? -8.127 -2.238 -45.833 1.00 53.44 560 GLU B N 1
ATOM 7303 C CA . GLU B 2 215 ? -9.247 -2.168 -46.758 1.00 54.04 560 GLU B CA 1
ATOM 7304 C C . GLU B 2 215 ? -10.337 -3.182 -46.396 1.00 55.37 560 GLU B C 1
ATOM 7305 O O . GLU B 2 215 ? -11.514 -2.973 -46.695 1.00 55.25 560 GLU B O 1
ATOM 7311 N N . SER B 2 216 ? -9.944 -4.267 -45.734 1.00 54.82 561 SER B N 1
ATOM 7312 C CA . SER B 2 216 ? -10.889 -5.310 -45.343 1.00 52.23 561 SER B CA 1
ATOM 7313 C C . SER B 2 216 ? -11.819 -4.882 -44.210 1.00 50.81 561 SER B C 1
ATOM 7314 O O . SER B 2 216 ? -12.897 -5.450 -44.032 1.00 50.56 561 SER B O 1
ATOM 7317 N N . LEU B 2 217 ? -11.408 -3.876 -43.446 1.00 48.77 562 LEU B N 1
ATOM 7318 C CA . LEU B 2 217 ? -12.213 -3.418 -42.325 1.00 42.92 562 LEU B CA 1
ATOM 7319 C C . LEU B 2 217 ? -13.069 -2.187 -42.613 1.00 42.74 562 LEU B C 1
ATOM 7320 O O . LEU B 2 217 ? -12.679 -1.303 -43.381 1.00 43.66 562 LEU B O 1
ATOM 7325 N N . SER B 2 218 ? -14.244 -2.150 -41.985 1.00 41.01 563 SER B N 1
ATOM 7326 C CA . SER B 2 218 ? -15.208 -1.058 -42.136 1.00 41.86 563 SER B CA 1
ATOM 7327 C C . SER B 2 218 ? -14.647 0.308 -41.772 1.00 42.07 563 SER B C 1
ATOM 7328 O O . SER B 2 218 ? -14.987 1.309 -42.401 1.00 41.77 563 SER B O 1
ATOM 7331 N N . GLN B 2 219 ? -13.808 0.348 -40.744 1.00 37.58 564 GLN B N 1
ATOM 7332 C CA . GLN B 2 219 ? -13.236 1.605 -40.303 1.00 40.27 564 GLN B CA 1
ATOM 7333 C C . GLN B 2 219 ? -11.883 1.418 -39.628 1.00 38.39 564 GLN B C 1
ATOM 7334 O O . GLN B 2 219 ? -11.569 0.329 -39.145 1.00 41.89 564 GLN B O 1
ATOM 7340 N N . PRO B 2 220 ? -11.058 2.486 -39.597 1.00 35.15 565 PRO B N 1
ATOM 7341 C CA . PRO B 2 220 ? -9.717 2.493 -38.989 1.00 28.59 565 PRO B CA 1
ATOM 7342 C C . PRO B 2 220 ? -9.702 2.074 -37.519 1.00 27.75 565 PRO B C 1
ATOM 7343 O O . PRO B 2 220 ? -10.602 2.409 -36.761 1.00 28.43 565 PRO B O 1
ATOM 7347 N N . GLN B 2 221 ? -8.684 1.332 -37.111 1.00 28.10 566 GLN B N 1
ATOM 7348 C CA . GLN B 2 221 ? -8.611 0.902 -35.720 1.00 31.20 566 GLN B CA 1
ATOM 7349 C C . GLN B 2 221 ? -7.705 1.793 -34.881 1.00 25.68 566 GLN B C 1
ATOM 7350 O O . GLN B 2 221 ? -6.548 2.006 -35.208 1.00 29.01 566 GLN B O 1
ATOM 7356 N N . MET B 2 222 ? -8.246 2.329 -33.801 1.00 19.13 567 MET B N 1
ATOM 7357 C CA . MET B 2 222 ? -7.465 3.176 -32.927 1.00 20.71 567 MET B CA 1
ATOM 7358 C C . MET B 2 222 ? -6.846 2.277 -31.862 1.00 19.70 567 MET B C 1
ATOM 7359 O O . MET B 2 222 ? -7.452 2.017 -30.832 1.00 24.28 567 MET B O 1
ATOM 7364 N N . LEU B 2 223 ? -5.643 1.788 -32.130 1.00 22.91 568 LEU B N 1
ATOM 7365 C CA . LEU B 2 223 ? -4.933 0.914 -31.199 1.00 26.42 568 LEU B CA 1
ATOM 7366 C C . LEU B 2 223 ? -4.236 1.775 -30.136 1.00 26.67 568 LEU B C 1
ATOM 7367 O O . LEU B 2 223 ? -3.302 2.525 -30.441 1.00 27.90 568 LEU B O 1
ATOM 7372 N N . ILE B 2 224 ? -4.702 1.658 -28.894 1.00 21.96 569 ILE B N 1
ATOM 7373 C CA . ILE B 2 224 ? -4.188 2.449 -27.770 1.00 19.24 569 ILE B CA 1
ATOM 7374 C C . ILE B 2 224 ? -3.267 1.755 -26.774 1.00 21.77 569 ILE B C 1
ATOM 7375 O O . ILE B 2 224 ? -3.671 0.808 -26.102 1.00 26.84 569 ILE B O 1
ATOM 7380 N N . VAL B 2 225 ? -2.032 2.222 -26.659 1.00 23.43 570 VAL B N 1
ATOM 7381 C CA . VAL B 2 225 ? -1.131 1.632 -25.677 1.00 24.01 570 VAL B CA 1
ATOM 7382 C C . VAL B 2 225 ? -1.108 2.616 -24.504 1.00 27.14 570 VAL B C 1
ATOM 7383 O O . VAL B 2 225 ? -0.889 3.818 -24.688 1.00 24.81 570 VAL B O 1
ATOM 7387 N N . SER B 2 226 ? -1.375 2.102 -23.307 1.00 26.35 571 SER B N 1
ATOM 7388 C CA . SER B 2 226 ? -1.424 2.935 -22.111 1.00 29.98 571 SER B CA 1
ATOM 7389 C C . SER B 2 226 ? -0.199 2.791 -21.224 1.00 31.46 571 SER B C 1
ATOM 7390 O O . SER B 2 226 ? -0.053 3.532 -20.245 1.00 27.74 571 SER B O 1
ATOM 7393 N N . ASP B 2 227 ? 0.666 1.834 -21.558 1.00 33.97 572 ASP B N 1
ATOM 7394 C CA . ASP B 2 227 ? 1.886 1.603 -20.793 1.00 33.59 572 ASP B CA 1
ATOM 7395 C C . ASP B 2 227 ? 2.935 2.598 -21.270 1.00 35.24 572 ASP B C 1
ATOM 7396 O O . ASP B 2 227 ? 3.706 2.329 -22.196 1.00 33.34 572 ASP B O 1
ATOM 7401 N N . ILE B 2 228 ? 2.937 3.749 -20.610 1.00 37.44 573 ILE B N 1
ATOM 7402 C CA . ILE B 2 228 ? 3.825 4.869 -20.892 1.00 37.97 573 ILE B CA 1
ATOM 7403 C C . ILE B 2 228 ? 5.323 4.629 -20.639 1.00 38.10 573 ILE B C 1
ATOM 7404 O O . ILE B 2 228 ? 6.162 5.278 -21.268 1.00 34.00 573 ILE B O 1
ATOM 7409 N N . GLU B 2 229 ? 5.659 3.718 -19.724 1.00 37.97 574 GLU B N 1
ATOM 7410 C CA . GLU B 2 229 ? 7.061 3.418 -19.428 1.00 43.27 574 GLU B CA 1
ATOM 7411 C C . GLU B 2 229 ? 7.576 2.240 -20.236 1.00 44.70 574 GLU B C 1
ATOM 7412 O O . GLU B 2 229 ? 8.756 1.878 -20.146 1.00 50.04 574 GLU B O 1
ATOM 7418 N N . ASP B 2 230 ? 6.702 1.634 -21.024 1.00 41.08 575 ASP B N 1
ATOM 7419 C CA . ASP B 2 230 ? 7.114 0.471 -21.795 1.00 42.77 575 ASP B CA 1
ATOM 7420 C C . ASP B 2 230 ? 6.405 0.418 -23.143 1.00 37.62 575 ASP B C 1
ATOM 7421 O O . ASP B 2 230 ? 5.726 -0.552 -23.464 1.00 38.56 575 ASP B O 1
ATOM 7426 N N . VAL B 2 231 ? 6.586 1.470 -23.932 1.00 30.62 576 VAL B N 1
ATOM 7427 C CA . VAL B 2 231 ? 5.948 1.576 -25.232 1.00 31.35 576 VAL B CA 1
ATOM 7428 C C . VAL B 2 231 ? 6.320 0.439 -26.176 1.00 28.15 576 VAL B C 1
ATOM 7429 O O . VAL B 2 231 ? 7.341 -0.208 -26.003 1.00 28.00 576 VAL B O 1
ATOM 7433 N N . PHE B 2 232 ? 5.477 0.195 -27.172 1.00 25.35 577 PHE B N 1
ATOM 7434 C CA . PHE B 2 232 ? 5.731 -0.861 -28.150 1.00 30.63 577 PHE B CA 1
ATOM 7435 C C . PHE B 2 232 ? 4.786 -0.699 -29.340 1.00 26.95 577 PHE B C 1
ATOM 7436 O O . PHE B 2 232 ? 3.724 -0.102 -29.209 1.00 28.55 577 PHE B O 1
ATOM 7444 N N . ILE B 2 233 ? 5.176 -1.211 -30.500 1.00 28.37 578 ILE B N 1
ATOM 7445 C CA . ILE B 2 233 ? 4.312 -1.124 -31.669 1.00 34.01 578 ILE B CA 1
ATOM 7446 C C . ILE B 2 233 ? 3.254 -2.209 -31.486 1.00 33.70 578 ILE B C 1
ATOM 7447 O O . ILE B 2 233 ? 3.578 -3.380 -31.293 1.00 38.07 578 ILE B O 1
ATOM 7452 N N . PRO B 2 234 ? 1.971 -1.829 -31.538 1.00 29.18 579 PRO B N 1
ATOM 7453 C CA . PRO B 2 234 ? 0.865 -2.770 -31.364 1.00 29.63 579 PRO B CA 1
ATOM 7454 C C . PRO B 2 234 ? 0.550 -3.720 -32.517 1.00 29.71 579 PRO B C 1
ATOM 7455 O O . PRO B 2 234 ? -0.023 -4.785 -32.300 1.00 31.38 579 PRO B O 1
ATOM 7459 N N . MET B 2 235 ? 0.917 -3.343 -33.736 1.00 41.23 580 MET B N 1
ATOM 7460 C CA . MET B 2 235 ? 0.636 -4.175 -34.908 1.00 47.83 580 MET B CA 1
ATOM 7461 C C . MET B 2 235 ? 1.819 -4.111 -35.881 1.00 48.32 580 MET B C 1
ATOM 7462 O O . MET B 2 235 ? 2.583 -3.146 -35.881 1.00 51.66 580 MET B O 1
ATOM 7467 N N . PRO B 2 236 ? 1.982 -5.139 -36.725 1.00 48.39 581 PRO B N 1
ATOM 7468 C CA . PRO B 2 236 ? 3.100 -5.144 -37.676 1.00 46.51 581 PRO B CA 1
ATOM 7469 C C . PRO B 2 236 ? 2.885 -4.742 -39.140 1.00 48.93 581 PRO B C 1
ATOM 7470 O O . PRO B 2 236 ? 3.863 -4.498 -39.850 1.00 45.03 581 PRO B O 1
ATOM 7474 N N . GLU B 2 237 ? 1.642 -4.649 -39.603 1.00 49.59 582 GLU B N 1
ATOM 7475 C CA . GLU B 2 237 ? 1.426 -4.369 -41.023 1.00 53.62 582 GLU B CA 1
ATOM 7476 C C . GLU B 2 237 ? 0.678 -3.136 -41.545 1.00 51.74 582 GLU B C 1
ATOM 7477 O O . GLU B 2 237 ? 1.022 -2.624 -42.614 1.00 55.21 582 GLU B O 1
ATOM 7483 N N . ASN B 2 238 ? -0.332 -2.654 -40.830 1.00 47.12 583 ASN B N 1
ATOM 7484 C CA . ASN B 2 238 ? -1.105 -1.525 -41.336 1.00 43.83 583 ASN B CA 1
ATOM 7485 C C . ASN B 2 238 ? -1.020 -0.194 -40.607 1.00 41.40 583 ASN B C 1
ATOM 7486 O O . ASN B 2 238 ? -1.978 0.580 -40.649 1.00 41.88 583 ASN B O 1
ATOM 7491 N N . LEU B 2 239 ? 0.097 0.085 -39.941 1.00 34.27 584 LEU B N 1
ATOM 7492 C CA . LEU B 2 239 ? 0.239 1.362 -39.242 1.00 30.72 584 LEU B CA 1
ATOM 7493 C C . LEU B 2 239 ? 0.948 2.358 -40.165 1.00 30.27 584 LEU B C 1
ATOM 7494 O O . LEU B 2 239 ? 0.636 3.550 -40.183 1.00 28.25 584 LEU B O 1
ATOM 7499 N N . LEU B 2 240 ? 1.908 1.851 -40.929 1.00 31.24 585 LEU B N 1
ATOM 7500 C CA . LEU B 2 240 ? 2.624 2.648 -41.914 1.00 26.59 585 LEU B CA 1
ATOM 7501 C C . LEU B 2 240 ? 2.160 2.054 -43.224 1.00 24.41 585 LEU B C 1
ATOM 7502 O O . LEU B 2 240 ? 2.761 1.116 -43.742 1.00 31.98 585 LEU B O 1
ATOM 7507 N N . VAL B 2 241 ? 1.072 2.599 -43.743 1.00 23.85 586 VAL B N 1
ATOM 7508 C CA . VAL B 2 241 ? 0.481 2.109 -44.974 1.00 21.04 586 VAL B CA 1
ATOM 7509 C C . VAL B 2 241 ? 0.982 2.771 -46.240 1.00 27.37 586 VAL B C 1
ATOM 7510 O O . VAL B 2 241 ? 1.542 3.870 -46.208 1.00 30.02 586 VAL B O 1
ATOM 7514 N N . ASN B 2 242 ? 0.753 2.082 -47.356 1.00 30.83 587 ASN B N 1
ATOM 7515 C CA . ASN B 2 242 ? 1.137 2.552 -48.680 1.00 28.89 587 ASN B CA 1
ATOM 7516 C C . ASN B 2 242 ? 0.069 3.538 -49.147 1.00 31.36 587 ASN B C 1
ATOM 7517 O O . ASN B 2 242 ? -1.067 3.159 -49.441 1.00 29.88 587 ASN B O 1
ATOM 7522 N N . LEU B 2 243 ? 0.449 4.808 -49.189 1.00 29.30 588 LEU B N 1
ATOM 7523 C CA . LEU B 2 243 ? -0.440 5.891 -49.586 1.00 30.01 588 LEU B CA 1
ATOM 7524 C C . LEU B 2 243 ? -1.167 5.627 -50.898 1.00 33.20 588 LEU B C 1
ATOM 7525 O O . LEU B 2 243 ? -2.381 5.772 -50.988 1.00 40.01 588 LEU B O 1
ATOM 7530 N N . ASN B 2 244 ? -0.412 5.243 -51.916 1.00 38.45 589 ASN B N 1
ATOM 7531 C CA . ASN B 2 244 ? -0.972 4.965 -53.226 1.00 39.56 589 ASN B CA 1
ATOM 7532 C C . ASN B 2 244 ? -2.147 3.991 -53.130 1.00 44.46 589 ASN B C 1
ATOM 7533 O O . ASN B 2 244 ? -3.238 4.267 -53.624 1.00 50.80 589 ASN B O 1
ATOM 7538 N N . GLU B 2 245 ? -1.922 2.853 -52.486 1.00 47.30 590 GLU B N 1
ATOM 7539 C CA . GLU B 2 245 ? -2.957 1.835 -52.345 1.00 47.42 590 GLU B CA 1
ATOM 7540 C C . GLU B 2 245 ? -4.049 2.140 -51.322 1.00 45.89 590 GLU B C 1
ATOM 7541 O O . GLU B 2 245 ? -5.179 1.687 -51.480 1.00 47.62 590 GLU B O 1
ATOM 7547 N N . SER B 2 246 ? -3.724 2.906 -50.283 1.00 44.11 591 SER B N 1
ATOM 7548 C CA . SER B 2 246 ? -4.704 3.211 -49.237 1.00 38.88 591 SER B CA 1
ATOM 7549 C C . SER B 2 246 ? -5.210 4.651 -49.192 1.00 36.07 591 SER B C 1
ATOM 7550 O O . SER B 2 246 ? -5.822 5.057 -48.205 1.00 31.11 591 SER B O 1
ATOM 7553 N N . LYS B 2 247 ? -4.959 5.414 -50.254 1.00 31.99 592 LYS B N 1
ATOM 7554 C CA . LYS B 2 247 ? -5.395 6.807 -50.332 1.00 34.46 592 LYS B CA 1
ATOM 7555 C C . LYS B 2 247 ? -6.765 7.017 -49.662 1.00 37.26 592 LYS B C 1
ATOM 7556 O O . LYS B 2 247 ? -6.910 7.858 -48.769 1.00 30.67 592 LYS B O 1
ATOM 7562 N N . GLU B 2 248 ? -7.757 6.239 -50.097 1.00 44.91 593 GLU B N 1
ATOM 7563 C CA . GLU B 2 248 ? -9.130 6.299 -49.572 1.00 46.85 593 GLU B CA 1
ATOM 7564 C C . GLU B 2 248 ? -9.150 6.159 -48.060 1.00 43.46 593 GLU B C 1
ATOM 7565 O O . GLU B 2 248 ? -9.703 6.995 -47.339 1.00 38.94 593 GLU B O 1
ATOM 7571 N N . LEU B 2 249 ? -8.555 5.066 -47.598 1.00 34.90 594 LEU B N 1
ATOM 7572 C CA . LEU B 2 249 ? -8.489 4.756 -46.183 1.00 40.18 594 LEU B CA 1
ATOM 7573 C C . LEU B 2 249 ? -7.894 5.891 -45.348 1.00 40.09 594 LEU B C 1
ATOM 7574 O O . LEU B 2 249 ? -8.387 6.180 -44.254 1.00 38.94 594 LEU B O 1
ATOM 7579 N N . VAL B 2 250 ? -6.852 6.548 -45.854 1.00 32.75 595 VAL B N 1
ATOM 7580 C CA . VAL B 2 250 ? -6.249 7.628 -45.083 1.00 32.83 595 VAL B CA 1
ATOM 7581 C C . VAL B 2 250 ? -7.111 8.891 -45.149 1.00 31.67 595 VAL B C 1
ATOM 7582 O O . VAL B 2 250 ? -7.139 9.689 -44.205 1.00 33.59 595 VAL B O 1
ATOM 7586 N N . GLN B 2 251 ? -7.833 9.060 -46.251 1.00 27.54 596 GLN B N 1
ATOM 7587 C CA . GLN B 2 251 ? -8.706 10.219 -46.405 1.00 26.87 596 GLN B CA 1
ATOM 7588 C C . GLN B 2 251 ? -9.875 10.214 -45.416 1.00 30.10 596 GLN B C 1
ATOM 7589 O O . GLN B 2 251 ? -10.291 11.272 -44.945 1.00 29.37 596 GLN B O 1
ATOM 7595 N N . ASP B 2 252 ? -10.411 9.035 -45.102 1.00 34.61 597 ASP B N 1
ATOM 7596 C CA . ASP B 2 252 ? -11.511 8.959 -44.143 1.00 38.51 597 ASP B CA 1
ATOM 7597 C C . ASP B 2 252 ? -10.972 9.353 -42.792 1.00 35.48 597 ASP B C 1
ATOM 7598 O O . ASP B 2 252 ? -11.592 10.138 -42.071 1.00 31.83 597 ASP B O 1
ATOM 7603 N N . LEU B 2 253 ? -9.807 8.801 -42.455 1.00 31.57 598 LEU B N 1
ATOM 7604 C CA . LEU B 2 253 ? -9.177 9.080 -41.175 1.00 24.59 598 LEU B CA 1
ATOM 7605 C C . LEU B 2 253 ? -8.991 10.582 -40.984 1.00 26.82 598 LEU B C 1
ATOM 7606 O O . LEU B 2 253 ? -9.346 11.130 -39.933 1.00 21.78 598 LEU B O 1
ATOM 7611 N N . LEU B 2 254 ? -8.451 11.247 -42.003 1.00 15.78 599 LEU B N 1
ATOM 7612 C CA . LEU B 2 254 ? -8.229 12.687 -41.915 1.00 22.40 599 LEU B CA 1
ATOM 7613 C C . LEU B 2 254 ? -9.546 13.435 -41.729 1.00 26.18 599 LEU B C 1
ATOM 7614 O O . LEU B 2 254 ? -9.576 14.540 -41.185 1.00 26.22 599 LEU B O 1
ATOM 7619 N N . LYS B 2 255 ? -10.639 12.832 -42.179 1.00 33.47 600 LYS B N 1
ATOM 7620 C CA . LYS B 2 255 ? -11.945 13.462 -42.032 1.00 36.79 600 LYS B CA 1
ATOM 7621 C C . LYS B 2 255 ? -12.558 13.058 -40.693 1.00 35.51 600 LYS B C 1
ATOM 7622 O O . LYS B 2 255 ? -13.455 13.724 -40.177 1.00 35.54 600 LYS B O 1
ATOM 7628 N N . THR B 2 256 ? -12.044 11.976 -40.121 1.00 33.47 601 THR B N 1
ATOM 7629 C CA . THR B 2 256 ? -12.564 11.474 -38.861 1.00 35.76 601 THR B CA 1
ATOM 7630 C C . THR B 2 256 ? -11.886 12.046 -37.625 1.00 37.84 601 THR B C 1
ATOM 7631 O O . THR B 2 256 ? -12.548 12.366 -36.639 1.00 37.10 601 THR B O 1
ATOM 7635 N N . LEU B 2 257 ? -10.563 12.161 -37.676 1.00 34.57 602 LEU B N 1
ATOM 7636 C CA . LEU B 2 257 ? -9.802 12.645 -36.534 1.00 34.05 602 LEU B CA 1
ATOM 7637 C C . LEU B 2 257 ? -10.291 13.921 -35.863 1.00 34.92 602 LEU B C 1
ATOM 7638 O O . LEU B 2 257 ? -10.502 13.943 -34.655 1.00 33.43 602 LEU B O 1
ATOM 7643 N N . PRO B 2 258 ? -10.479 15.000 -36.633 1.00 34.35 603 PRO B N 1
ATOM 7644 C CA . PRO B 2 258 ? -10.939 16.254 -36.027 1.00 35.10 603 PRO B CA 1
ATOM 7645 C C . PRO B 2 258 ? -12.166 16.088 -35.133 1.00 40.34 603 PRO B C 1
ATOM 7646 O O . PRO B 2 258 ? -12.245 16.665 -34.043 1.00 41.02 603 PRO B O 1
ATOM 7650 N N . GLN B 2 259 ? -13.111 15.276 -35.590 1.00 41.37 604 GLN B N 1
ATOM 7651 C CA . GLN B 2 259 ? -14.349 15.044 -34.861 1.00 43.22 604 GLN B CA 1
ATOM 7652 C C . GLN B 2 259 ? -14.236 14.054 -33.703 1.00 37.64 604 GLN B C 1
ATOM 7653 O O . GLN B 2 259 ? -15.189 13.858 -32.956 1.00 41.98 604 GLN B O 1
ATOM 7659 N N . MET B 2 260 ? -13.066 13.454 -33.540 1.00 37.82 605 MET B N 1
ATOM 7660 C CA . MET B 2 260 ? -12.844 12.449 -32.504 1.00 37.66 605 MET B CA 1
ATOM 7661 C C . MET B 2 260 ? -12.630 12.815 -31.040 1.00 38.94 605 MET B C 1
ATOM 7662 O O . MET B 2 260 ? -12.948 12.006 -30.170 1.00 41.16 605 MET B O 1
ATOM 7667 N N . PHE B 2 261 ? -12.105 14.002 -30.745 1.00 39.84 606 PHE B N 1
ATOM 7668 C CA . PHE B 2 261 ? -11.820 14.350 -29.345 1.00 42.91 606 PHE B CA 1
ATOM 7669 C C . PHE B 2 261 ? -12.565 15.536 -28.742 1.00 45.19 606 PHE B C 1
ATOM 7670 O O . PHE B 2 261 ? -12.269 15.962 -27.623 1.00 41.55 606 PHE B O 1
ATOM 7678 N N . THR B 2 262 ? -13.542 16.056 -29.470 1.00 51.47 607 THR B N 1
ATOM 7679 C CA . THR B 2 262 ? -14.303 17.208 -29.009 1.00 53.91 607 THR B CA 1
ATOM 7680 C C . THR B 2 262 ? -14.613 17.220 -27.505 1.00 53.40 607 THR B C 1
ATOM 7681 O O . THR B 2 262 ? -14.344 18.206 -26.823 1.00 54.64 607 THR B O 1
ATOM 7685 N N . LYS B 2 263 ? -15.153 16.120 -26.989 1.00 55.17 608 LYS B N 1
ATOM 7686 C CA . LYS B 2 263 ? -15.528 16.030 -25.574 1.00 58.64 608 LYS B CA 1
ATOM 7687 C C . LYS B 2 263 ? -14.406 15.571 -24.632 1.00 59.36 608 LYS B C 1
ATOM 7688 O O . LYS B 2 263 ? -14.643 15.345 -23.441 1.00 57.00 608 LYS B O 1
ATOM 7694 N N . THR B 2 264 ? -13.195 15.433 -25.158 1.00 58.24 609 THR B N 1
ATOM 7695 C CA . THR B 2 264 ? -12.062 14.980 -24.358 1.00 54.34 609 THR B CA 1
ATOM 7696 C C . THR B 2 264 ? -11.887 15.724 -23.050 1.00 53.52 609 THR B C 1
ATOM 7697 O O . THR B 2 264 ? -12.086 16.934 -22.990 1.00 54.92 609 THR B O 1
ATOM 7701 N N . LEU B 2 265 ? -11.505 14.988 -22.007 1.00 56.22 610 LEU B N 1
ATOM 7702 C CA . LEU B 2 265 ? -11.268 15.576 -20.692 1.00 58.74 610 LEU B CA 1
ATOM 7703 C C . LEU B 2 265 ? -9.792 15.426 -20.317 1.00 57.25 610 LEU B C 1
ATOM 7704 O O . LEU B 2 265 ? -9.360 15.886 -19.259 1.00 61.26 610 LEU B O 1
ATOM 7709 N N . GLU B 2 266 ? -9.027 14.768 -21.185 1.00 52.85 611 GLU B N 1
ATOM 7710 C CA . GLU B 2 266 ? -7.594 14.576 -20.971 1.00 47.15 611 GLU B CA 1
ATOM 7711 C C . GLU B 2 266 ? -6.946 15.949 -20.798 1.00 46.95 611 GLU B C 1
ATOM 7712 O O . GLU B 2 266 ? -7.194 16.860 -21.586 1.00 47.42 611 GLU B O 1
ATOM 7718 N N . THR B 2 267 ? -6.108 16.094 -19.778 1.00 45.04 612 THR B N 1
ATOM 7719 C CA . THR B 2 267 ? -5.456 17.369 -19.505 1.00 41.96 612 THR B CA 1
ATOM 7720 C C . THR B 2 267 ? -3.930 17.286 -19.643 1.00 40.87 612 THR B C 1
ATOM 7721 O O . THR B 2 267 ? -3.260 18.268 -19.985 1.00 38.07 612 THR B O 1
ATOM 7725 N N . GLN B 2 268 ? -3.391 16.097 -19.398 1.00 38.82 613 GLN B N 1
ATOM 7726 C CA . GLN B 2 268 ? -1.958 15.883 -19.476 1.00 40.66 613 GLN B CA 1
ATOM 7727 C C . GLN B 2 268 ? -1.469 15.349 -20.823 1.00 38.77 613 GLN B C 1
ATOM 7728 O O . GLN B 2 268 ? -2.187 14.639 -21.523 1.00 38.51 613 GLN B O 1
ATOM 7734 N N . SER B 2 269 ? -0.237 15.701 -21.179 1.00 36.65 614 SER B N 1
ATOM 7735 C CA . SER B 2 269 ? 0.346 15.280 -22.444 1.00 34.40 614 SER B CA 1
ATOM 7736 C C . SER B 2 269 ? 1.621 14.478 -22.195 1.00 34.50 614 SER B C 1
ATOM 7737 O O . SER B 2 269 ? 2.504 14.929 -21.472 1.00 38.61 614 SER B O 1
ATOM 7740 N N . ALA B 2 270 ? 1.709 13.288 -22.786 1.00 33.01 615 ALA B N 1
ATOM 7741 C CA . ALA B 2 270 ? 2.885 12.426 -22.618 1.00 33.37 615 ALA B CA 1
ATOM 7742 C C . ALA B 2 270 ? 3.737 12.409 -23.891 1.00 29.27 615 ALA B C 1
ATOM 7743 O O . ALA B 2 270 ? 3.976 11.363 -24.487 1.00 26.50 615 ALA B O 1
ATOM 7745 N N . LEU B 2 271 ? 4.199 13.586 -24.288 1.00 29.50 616 LEU B N 1
ATOM 7746 C CA . LEU B 2 271 ? 5.003 13.747 -25.491 1.00 22.04 616 LEU B CA 1
ATOM 7747 C C . LEU B 2 271 ? 6.220 12.826 -25.548 1.00 25.71 616 LEU B C 1
ATOM 7748 O O . LEU B 2 271 ? 6.545 12.288 -26.617 1.00 25.05 616 LEU B O 1
ATOM 7753 N N . GLY B 2 272 ? 6.882 12.631 -24.409 1.00 18.53 617 GLY B N 1
ATOM 7754 C CA . GLY B 2 272 ? 8.056 11.775 -24.395 1.00 24.16 617 GLY B CA 1
ATOM 7755 C C . GLY B 2 272 ? 7.747 10.379 -24.909 1.00 28.74 617 GLY B C 1
ATOM 7756 O O . GLY B 2 272 ? 8.277 9.936 -25.930 1.00 21.90 617 GLY B O 1
ATOM 7757 N N . PRO B 2 273 ? 6.891 9.647 -24.192 1.00 32.91 618 PRO B N 1
ATOM 7758 C CA . PRO B 2 273 ? 6.504 8.289 -24.576 1.00 28.44 618 PRO B CA 1
ATOM 7759 C C . PRO B 2 273 ? 5.962 8.268 -25.998 1.00 28.93 618 PRO B C 1
ATOM 7760 O O . PRO B 2 273 ? 6.286 7.374 -26.791 1.00 27.60 618 PRO B O 1
ATOM 7764 N N . ALA B 2 274 ? 5.145 9.261 -26.332 1.00 19.10 619 ALA B N 1
ATOM 7765 C CA . ALA B 2 274 ? 4.600 9.321 -27.682 1.00 24.15 619 ALA B CA 1
ATOM 7766 C C . ALA B 2 274 ? 5.746 9.325 -28.713 1.00 25.39 619 ALA B C 1
ATOM 7767 O O . ALA B 2 274 ? 5.760 8.498 -29.634 1.00 18.54 619 ALA B O 1
ATOM 7769 N N . LEU B 2 275 ? 6.711 10.231 -28.553 1.00 17.30 620 LEU B N 1
ATOM 7770 C CA . LEU B 2 275 ? 7.824 10.283 -29.496 1.00 18.63 620 LEU B CA 1
ATOM 7771 C C . LEU B 2 275 ? 8.616 8.981 -29.545 1.00 21.78 620 LEU B C 1
ATOM 7772 O O . LEU B 2 275 ? 9.063 8.569 -30.634 1.00 18.79 620 LEU B O 1
ATOM 7777 N N . GLN B 2 276 ? 8.797 8.332 -28.388 1.00 16.89 621 GLN B N 1
ATOM 7778 C CA . GLN B 2 276 ? 9.543 7.069 -28.364 1.00 17.65 621 GLN B CA 1
ATOM 7779 C C . GLN B 2 276 ? 8.781 6.047 -29.180 1.00 18.11 621 GLN B C 1
ATOM 7780 O O . GLN B 2 276 ? 9.392 5.253 -29.907 1.00 18.01 621 GLN B O 1
ATOM 7786 N N . ALA B 2 277 ? 7.451 6.061 -29.062 1.00 12.10 622 ALA B N 1
ATOM 7787 C CA . ALA B 2 277 ? 6.630 5.132 -29.843 1.00 18.93 622 ALA B CA 1
ATOM 7788 C C . ALA B 2 277 ? 6.784 5.502 -31.320 1.00 19.71 622 ALA B C 1
ATOM 7789 O O . ALA B 2 277 ? 6.961 4.642 -32.179 1.00 22.10 622 ALA B O 1
ATOM 7791 N N . ALA B 2 278 ? 6.721 6.796 -31.607 1.00 18.48 623 ALA B N 1
ATOM 7792 C CA . ALA B 2 278 ? 6.888 7.269 -32.966 1.00 23.30 623 ALA B CA 1
ATOM 7793 C C . ALA B 2 278 ? 8.218 6.739 -33.499 1.00 21.04 623 ALA B C 1
ATOM 7794 O O . ALA B 2 278 ? 8.311 6.262 -34.633 1.00 17.64 623 ALA B O 1
ATOM 7796 N N . PHE B 2 279 ? 9.248 6.826 -32.665 1.00 20.90 624 PHE B N 1
ATOM 7797 C CA . PHE B 2 279 ? 10.572 6.357 -33.051 1.00 24.29 624 PHE B CA 1
ATOM 7798 C C . PHE B 2 279 ? 10.572 4.892 -33.466 1.00 21.35 624 PHE B C 1
ATOM 7799 O O . PHE B 2 279 ? 11.058 4.546 -34.543 1.00 18.34 624 PHE B O 1
ATOM 7807 N N . LYS B 2 280 ? 10.037 4.028 -32.608 1.00 23.28 625 LYS B N 1
ATOM 7808 C CA . LYS B 2 280 ? 10.015 2.599 -32.916 1.00 24.04 625 LYS B CA 1
ATOM 7809 C C . LYS B 2 280 ? 9.286 2.276 -34.203 1.00 21.96 625 LYS B C 1
ATOM 7810 O O . LYS B 2 280 ? 9.669 1.359 -34.921 1.00 28.43 625 LYS B O 1
ATOM 7816 N N . LEU B 2 281 ? 8.248 3.037 -34.507 1.00 19.00 626 LEU B N 1
ATOM 7817 C CA . LEU B 2 281 ? 7.482 2.777 -35.710 1.00 26.00 626 LEU B CA 1
ATOM 7818 C C . LEU B 2 281 ? 8.241 3.094 -36.995 1.00 25.81 626 LEU B C 1
ATOM 7819 O O . LEU B 2 281 ? 8.001 2.472 -38.028 1.00 21.00 626 LEU B O 1
ATOM 7824 N N . MET B 2 282 ? 9.161 4.049 -36.927 1.00 27.24 627 MET B N 1
ATOM 7825 C CA . MET B 2 282 ? 9.920 4.447 -38.109 1.00 29.20 627 MET B CA 1
ATOM 7826 C C . MET B 2 282 ? 11.319 3.865 -38.121 1.00 29.79 627 MET B C 1
ATOM 7827 O O . MET B 2 282 ? 11.921 3.683 -39.180 1.00 32.92 627 MET B O 1
ATOM 7832 N N . SER B 2 283 ? 11.828 3.581 -36.932 1.00 28.68 628 SER B N 1
ATOM 7833 C CA . SER B 2 283 ? 13.152 3.014 -36.774 1.00 27.75 628 SER B CA 1
ATOM 7834 C C . SER B 2 283 ? 13.539 2.084 -37.940 1.00 25.41 628 SER B C 1
ATOM 7835 O O . SER B 2 283 ? 14.662 2.128 -38.436 1.00 29.48 628 SER B O 1
ATOM 7838 N N . PRO B 2 284 ? 12.610 1.238 -38.402 1.00 25.25 629 PRO B N 1
ATOM 7839 C CA . PRO B 2 284 ? 12.939 0.332 -39.512 1.00 25.31 629 PRO B CA 1
ATOM 7840 C C . PRO B 2 284 ? 13.216 0.946 -40.900 1.00 21.66 629 PRO B C 1
ATOM 7841 O O . PRO B 2 284 ? 13.982 0.386 -41.677 1.00 18.29 629 PRO B O 1
ATOM 7845 N N . THR B 2 285 ? 12.602 2.077 -41.226 1.00 20.62 630 THR B N 1
ATOM 7846 C CA . THR B 2 285 ? 12.815 2.662 -42.553 1.00 25.11 630 THR B CA 1
ATOM 7847 C C . THR B 2 285 ? 13.374 4.063 -42.490 1.00 25.12 630 THR B C 1
ATOM 7848 O O . THR B 2 285 ? 14.071 4.510 -43.402 1.00 29.36 630 THR B O 1
ATOM 7852 N N . GLY B 2 286 ? 13.069 4.753 -41.403 1.00 20.76 631 GLY B N 1
ATOM 7853 C CA . GLY B 2 286 ? 13.514 6.118 -41.278 1.00 18.73 631 GLY B CA 1
ATOM 7854 C C . GLY B 2 286 ? 12.435 6.906 -41.979 1.00 19.48 631 GLY B C 1
ATOM 7855 O O . GLY B 2 286 ? 11.468 6.312 -42.465 1.00 14.29 631 GLY B O 1
ATOM 7856 N N . GLY B 2 287 ? 12.581 8.228 -42.031 1.00 16.50 632 GLY B N 1
ATOM 7857 C CA . GLY B 2 287 ? 11.581 9.039 -42.697 1.00 17.79 632 GLY B CA 1
ATOM 7858 C C . GLY B 2 287 ? 11.410 10.376 -42.027 1.00 17.58 632 GLY B C 1
ATOM 7859 O O . GLY B 2 287 ? 12.325 10.857 -41.357 1.00 21.02 632 GLY B O 1
ATOM 7860 N N . ARG B 2 288 ? 10.242 10.981 -42.211 1.00 15.93 633 ARG B N 1
ATOM 7861 C CA . ARG B 2 288 ? 9.961 12.276 -41.601 1.00 18.66 633 ARG B CA 1
ATOM 7862 C C . ARG B 2 288 ? 8.798 12.214 -40.603 1.00 18.88 633 ARG B C 1
ATOM 7863 O O . ARG B 2 288 ? 7.680 11.804 -40.938 1.00 12.77 633 ARG B O 1
ATOM 7871 N N . MET B 2 289 ? 9.077 12.626 -39.373 1.00 19.43 634 MET B N 1
ATOM 7872 C CA . MET B 2 289 ? 8.076 12.642 -38.315 1.00 17.74 634 MET B CA 1
ATOM 7873 C C . MET B 2 289 ? 7.671 14.086 -38.053 1.00 15.18 634 MET B C 1
ATOM 7874 O O . MET B 2 289 ? 8.495 14.929 -37.708 1.00 18.19 634 MET B O 1
ATOM 7879 N N . SER B 2 290 ? 6.392 14.367 -38.245 1.00 18.19 635 SER B N 1
ATOM 7880 C CA . SER B 2 290 ? 5.860 15.701 -38.032 1.00 12.80 635 SER B CA 1
ATOM 7881 C C . SER B 2 290 ? 5.132 15.679 -36.706 1.00 13.44 635 SER B C 1
ATOM 7882 O O . SER B 2 290 ? 4.168 14.943 -36.537 1.00 18.69 635 SER B O 1
ATOM 7885 N N . VAL B 2 291 ? 5.597 16.480 -35.760 1.00 18.77 636 VAL B N 1
ATOM 7886 C CA . VAL B 2 291 ? 4.976 16.524 -34.446 1.00 17.65 636 VAL B CA 1
ATOM 7887 C C . VAL B 2 291 ? 4.293 17.852 -34.172 1.00 23.99 636 VAL B C 1
ATOM 7888 O O . VAL B 2 291 ? 4.902 18.916 -34.308 1.00 27.78 636 VAL B O 1
ATOM 7892 N N . PHE B 2 292 ? 3.024 17.781 -33.781 1.00 26.95 637 PHE B N 1
ATOM 7893 C CA . PHE B 2 292 ? 2.236 18.970 -33.460 1.00 24.98 637 PHE B CA 1
ATOM 7894 C C . PHE B 2 292 ? 1.906 18.946 -31.961 1.00 28.15 637 PHE B C 1
ATOM 7895 O O . PHE B 2 292 ? 1.072 18.160 -31.509 1.00 34.03 637 PHE B O 1
ATOM 7903 N N . GLN B 2 293 ? 2.575 19.799 -31.192 1.00 26.76 638 GLN B N 1
ATOM 7904 C CA . GLN B 2 293 ? 2.369 19.868 -29.747 1.00 24.85 638 GLN B CA 1
ATOM 7905 C C . GLN B 2 293 ? 1.787 21.232 -29.373 1.00 25.51 638 GLN B C 1
ATOM 7906 O O . GLN B 2 293 ? 2.109 22.243 -30.000 1.00 24.13 638 GLN B O 1
ATOM 7912 N N . THR B 2 294 ? 0.940 21.265 -28.349 1.00 25.08 639 THR B N 1
ATOM 7913 C CA . THR B 2 294 ? 0.296 22.514 -27.949 1.00 26.59 639 THR B CA 1
ATOM 7914 C C . THR B 2 294 ? 0.570 22.984 -26.522 1.00 29.17 639 THR B C 1
ATOM 7915 O O . THR B 2 294 ? 0.161 24.082 -26.140 1.00 25.95 639 THR B O 1
ATOM 7919 N N . GLN B 2 295 ? 1.245 22.168 -25.725 1.00 29.82 640 GLN B N 1
ATOM 7920 C CA . GLN B 2 295 ? 1.500 22.572 -24.353 1.00 27.31 640 GLN B CA 1
ATOM 7921 C C . GLN B 2 295 ? 2.706 21.890 -23.738 1.00 29.51 640 GLN B C 1
ATOM 7922 O O . GLN B 2 295 ? 3.313 20.979 -24.313 1.00 27.30 640 GLN B O 1
ATOM 7928 N N . LEU B 2 296 ? 3.026 22.345 -22.537 1.00 26.91 641 LEU B N 1
ATOM 7929 C CA . LEU B 2 296 ? 4.120 21.800 -21.761 1.00 27.66 641 LEU B CA 1
ATOM 7930 C C . LEU B 2 296 ? 3.863 20.291 -21.560 1.00 24.25 641 LEU B C 1
ATOM 7931 O O . LEU B 2 296 ? 2.745 19.885 -21.224 1.00 22.98 641 LEU B O 1
ATOM 7936 N N . PRO B 2 297 ? 4.878 19.441 -21.799 1.00 20.17 642 PRO B N 1
ATOM 7937 C CA . PRO B 2 297 ? 4.689 17.995 -21.608 1.00 16.48 642 PRO B CA 1
ATOM 7938 C C . PRO B 2 297 ? 4.688 17.784 -20.095 1.00 21.68 642 PRO B C 1
ATOM 7939 O O . PRO B 2 297 ? 5.523 18.360 -19.402 1.00 27.27 642 PRO B O 1
ATOM 7943 N N . THR B 2 298 ? 3.778 16.976 -19.566 1.00 25.15 643 THR B N 1
ATOM 7944 C CA . THR B 2 298 ? 3.755 16.798 -18.119 1.00 32.96 643 THR B CA 1
ATOM 7945 C C . THR B 2 298 ? 3.482 15.380 -17.664 1.00 35.34 643 THR B C 1
ATOM 7946 O O . THR B 2 298 ? 3.221 15.143 -16.484 1.00 42.60 643 THR B O 1
ATOM 7950 N N . LEU B 2 299 ? 3.535 14.431 -18.585 1.00 39.61 644 LEU B N 1
ATOM 7951 C CA . LEU B 2 299 ? 3.267 13.049 -18.221 1.00 35.70 644 LEU B CA 1
ATOM 7952 C C . LEU B 2 299 ? 4.301 12.114 -18.793 1.00 30.94 644 LEU B C 1
ATOM 7953 O O . LEU B 2 299 ? 4.642 12.191 -19.970 1.00 32.64 644 LEU B O 1
ATOM 7958 N N . GLY B 2 300 ? 4.807 11.233 -17.947 1.00 27.71 645 GLY B N 1
ATOM 7959 C CA . GLY B 2 300 ? 5.776 10.262 -18.404 1.00 31.35 645 GLY B CA 1
ATOM 7960 C C . GLY B 2 300 ? 7.174 10.800 -18.570 1.00 30.92 645 GLY B C 1
ATOM 7961 O O . GLY B 2 300 ? 7.475 11.921 -18.174 1.00 32.35 645 GLY B O 1
ATOM 7962 N N . VAL B 2 301 ? 8.036 9.979 -19.154 1.00 30.99 646 VAL B N 1
ATOM 7963 C CA . VAL B 2 301 ? 9.417 10.363 -19.377 1.00 29.30 646 VAL B CA 1
ATOM 7964 C C . VAL B 2 301 ? 9.433 11.531 -20.361 1.00 33.77 646 VAL B C 1
ATOM 7965 O O . VAL B 2 301 ? 8.670 11.552 -21.336 1.00 37.54 646 VAL B O 1
ATOM 7969 N N . GLY B 2 302 ? 10.299 12.501 -20.094 1.00 33.19 647 GLY B N 1
ATOM 7970 C CA . GLY B 2 302 ? 10.395 13.669 -20.948 1.00 31.28 647 GLY B CA 1
ATOM 7971 C C . GLY B 2 302 ? 9.673 14.828 -20.296 1.00 32.43 647 GLY B C 1
ATOM 7972 O O . GLY B 2 302 ? 9.660 15.944 -20.824 1.00 26.74 647 GLY B O 1
ATOM 7973 N N . ALA B 2 303 ? 9.076 14.544 -19.138 1.00 30.87 648 ALA B N 1
ATOM 7974 C CA . ALA B 2 303 ? 8.328 15.526 -18.353 1.00 26.90 648 ALA B CA 1
ATOM 7975 C C . ALA B 2 303 ? 9.158 16.771 -18.127 1.00 25.31 648 ALA B C 1
ATOM 7976 O O . ALA B 2 303 ? 10.364 16.678 -17.916 1.00 21.22 648 ALA B O 1
ATOM 7978 N N . LEU B 2 304 ? 8.493 17.924 -18.154 1.00 22.33 649 LEU B N 1
ATOM 7979 C CA . LEU B 2 304 ? 9.143 19.213 -17.978 1.00 26.43 649 LEU B CA 1
ATOM 7980 C C . LEU B 2 304 ? 8.410 20.056 -16.940 1.00 29.31 649 LEU B C 1
ATOM 7981 O O . LEU B 2 304 ? 7.185 20.113 -16.953 1.00 31.74 649 LEU B O 1
ATOM 7986 N N . LYS B 2 305 ? 9.157 20.721 -16.057 1.00 33.93 650 LYS B N 1
ATOM 7987 C CA . LYS B 2 305 ? 8.556 21.566 -15.015 1.00 40.48 650 LYS B CA 1
ATOM 7988 C C . LYS B 2 305 ? 8.141 22.926 -15.598 1.00 38.91 650 LYS B C 1
ATOM 7989 O O . LYS B 2 305 ? 8.768 23.425 -16.537 1.00 38.21 650 LYS B O 1
ATOM 7995 N N . PRO B 2 306 ? 7.066 23.533 -15.063 1.00 36.76 651 PRO B N 1
ATOM 7996 C CA . PRO B 2 306 ? 6.648 24.835 -15.587 1.00 37.84 651 PRO B CA 1
ATOM 7997 C C . PRO B 2 306 ? 7.674 25.859 -15.125 1.00 43.28 651 PRO B C 1
ATOM 7998 O O . PRO B 2 306 ? 8.351 25.662 -14.113 1.00 41.28 651 PRO B O 1
ATOM 8002 N N . ARG B 2 307 ? 7.787 26.950 -15.864 1.00 48.54 652 ARG B N 1
ATOM 8003 C CA . ARG B 2 307 ? 8.741 27.990 -15.529 1.00 52.79 652 ARG B CA 1
ATOM 8004 C C . ARG B 2 307 ? 7.959 29.294 -15.532 1.00 56.86 652 ARG B C 1
ATOM 8005 O O . ARG B 2 307 ? 6.918 29.404 -16.183 1.00 56.45 652 ARG B O 1
ATOM 8013 N N . GLU B 2 308 ? 8.456 30.283 -14.804 1.00 61.61 653 GLU B N 1
ATOM 8014 C CA . GLU B 2 308 ? 7.783 31.568 -14.748 1.00 66.48 653 GLU B CA 1
ATOM 8015 C C . GLU B 2 308 ? 8.386 32.511 -15.791 1.00 67.61 653 GLU B C 1
ATOM 8016 O O . GLU B 2 308 ? 9.607 32.690 -15.854 1.00 65.52 653 GLU B O 1
ATOM 8022 N N . GLU B 2 309 ? 7.523 33.104 -16.610 1.00 70.23 654 GLU B N 1
ATOM 8023 C CA . GLU B 2 309 ? 7.956 34.021 -17.665 1.00 73.76 654 GLU B CA 1
ATOM 8024 C C . GLU B 2 309 ? 8.590 35.292 -17.098 1.00 75.50 654 GLU B C 1
ATOM 8025 O O . GLU B 2 309 ? 8.124 35.833 -16.091 1.00 78.72 654 GLU B O 1
ATOM 8031 N N . PRO B 2 310 ? 9.672 35.779 -17.734 1.00 75.08 655 PRO B N 1
ATOM 8032 C CA . PRO B 2 310 ? 10.357 36.994 -17.277 1.00 75.97 655 PRO B CA 1
ATOM 8033 C C . PRO B 2 310 ? 9.476 38.223 -17.478 1.00 77.37 655 PRO B C 1
ATOM 8034 O O . PRO B 2 310 ? 8.254 38.116 -17.590 1.00 78.66 655 PRO B O 1
ATOM 8038 N N . ASN B 2 311 ? 10.111 39.389 -17.511 1.00 77.96 656 ASN B N 1
ATOM 8039 C CA . ASN B 2 311 ? 9.423 40.656 -17.739 1.00 76.52 656 ASN B CA 1
ATOM 8040 C C . ASN B 2 311 ? 10.477 41.703 -18.063 1.00 73.81 656 ASN B C 1
ATOM 8041 O O . ASN B 2 311 ? 11.673 41.445 -17.937 1.00 70.82 656 ASN B O 1
ATOM 8046 N N . HIS B 2 312 ? 10.035 42.877 -18.493 1.00 74.30 657 HIS B N 1
ATOM 8047 C CA . HIS B 2 312 ? 10.956 43.949 -18.844 1.00 78.07 657 HIS B CA 1
ATOM 8048 C C . HIS B 2 312 ? 11.866 44.336 -17.674 1.00 80.03 657 HIS B C 1
ATOM 8049 O O . HIS B 2 312 ? 12.847 45.054 -17.857 1.00 77.99 657 HIS B O 1
ATOM 8056 N N . ARG B 2 313 ? 11.545 43.848 -16.478 1.00 82.44 658 ARG B N 1
ATOM 8057 C CA . ARG B 2 313 ? 12.318 44.172 -15.283 1.00 83.71 658 ARG B CA 1
ATOM 8058 C C . ARG B 2 313 ? 13.480 43.222 -15.001 1.00 83.02 658 ARG B C 1
ATOM 8059 O O . ARG B 2 313 ? 14.527 43.650 -14.526 1.00 83.89 658 ARG B O 1
ATOM 8067 N N . SER B 2 314 ? 13.295 41.937 -15.289 1.00 86.70 659 SER B N 1
ATOM 8068 C CA . SER B 2 314 ? 14.337 40.934 -15.062 1.00 87.00 659 SER B CA 1
ATOM 8069 C C . SER B 2 314 ? 15.579 41.183 -15.921 1.00 87.47 659 SER B C 1
ATOM 8070 O O . SER B 2 314 ? 15.472 41.489 -17.109 1.00 88.24 659 SER B O 1
ATOM 8073 N N . SER B 2 315 ? 16.755 41.049 -15.311 1.00 88.33 660 SER B N 1
ATOM 8074 C CA . SER B 2 315 ? 18.027 41.275 -15.999 1.00 87.82 660 SER B CA 1
ATOM 8075 C C . SER B 2 315 ? 18.362 40.194 -17.025 1.00 87.82 660 SER B C 1
ATOM 8076 O O . SER B 2 315 ? 17.479 39.486 -17.501 1.00 90.18 660 SER B O 1
ATOM 8079 N N . ALA B 2 316 ? 19.643 40.076 -17.363 1.00 85.23 661 ALA B N 1
ATOM 8080 C CA . ALA B 2 316 ? 20.088 39.084 -18.332 1.00 82.75 661 ALA B CA 1
ATOM 8081 C C . ALA B 2 316 ? 20.592 37.816 -17.642 1.00 82.21 661 ALA B C 1
ATOM 8082 O O . ALA B 2 316 ? 21.460 37.112 -18.167 1.00 82.50 661 ALA B O 1
ATOM 8084 N N . LYS B 2 317 ? 20.041 37.539 -16.462 1.00 81.25 662 LYS B N 1
ATOM 8085 C CA . LYS B 2 317 ? 20.401 36.353 -15.687 1.00 78.42 662 LYS B CA 1
ATOM 8086 C C . LYS B 2 317 ? 19.455 35.217 -16.052 1.00 75.45 662 LYS B C 1
ATOM 8087 O O . LYS B 2 317 ? 18.305 35.200 -15.609 1.00 67.90 662 LYS B O 1
ATOM 8093 N N . MET B 2 321 ? 17.431 29.711 -21.066 1.00 40.84 666 MET B N 1
ATOM 8094 C CA . MET B 2 321 ? 18.055 29.596 -22.381 1.00 46.19 666 MET B CA 1
ATOM 8095 C C . MET B 2 321 ? 18.340 28.153 -22.777 1.00 45.47 666 MET B C 1
ATOM 8096 O O . MET B 2 321 ? 17.940 27.697 -23.853 1.00 47.34 666 MET B O 1
ATOM 8101 N N . THR B 2 322 ? 19.040 27.448 -21.893 1.00 39.17 667 THR B N 1
ATOM 8102 C CA . THR B 2 322 ? 19.427 26.061 -22.105 1.00 36.62 667 THR B CA 1
ATOM 8103 C C . THR B 2 322 ? 18.312 25.066 -21.766 1.00 30.57 667 THR B C 1
ATOM 8104 O O . THR B 2 322 ? 17.360 25.407 -21.067 1.00 32.80 667 THR B O 1
ATOM 8108 N N . PRO B 2 323 ? 18.421 23.819 -22.267 1.00 27.35 668 PRO B N 1
ATOM 8109 C CA . PRO B 2 323 ? 17.429 22.759 -22.026 1.00 30.81 668 PRO B CA 1
ATOM 8110 C C . PRO B 2 323 ? 17.438 22.305 -20.569 1.00 31.32 668 PRO B C 1
ATOM 8111 O O . PRO B 2 323 ? 18.504 22.180 -19.966 1.00 31.33 668 PRO B O 1
ATOM 8115 N N . SER B 2 324 ? 16.258 22.050 -20.013 1.00 30.06 669 SER B N 1
ATOM 8116 C CA . SER B 2 324 ? 16.166 21.593 -18.638 1.00 34.65 669 SER B CA 1
ATOM 8117 C C . SER B 2 324 ? 16.411 20.082 -18.554 1.00 35.87 669 SER B C 1
ATOM 8118 O O . SER B 2 324 ? 16.681 19.550 -17.480 1.00 37.96 669 SER B O 1
ATOM 8121 N N . THR B 2 325 ? 16.312 19.394 -19.687 1.00 33.50 670 THR B N 1
ATOM 8122 C CA . THR B 2 325 ? 16.565 17.957 -19.725 1.00 36.16 670 THR B CA 1
ATOM 8123 C C . THR B 2 325 ? 17.250 17.586 -21.029 1.00 34.46 670 THR B C 1
ATOM 8124 O O . THR B 2 325 ? 17.202 18.338 -22.000 1.00 40.17 670 THR B O 1
ATOM 8128 N N . ASP B 2 326 ? 17.880 16.421 -21.050 1.00 30.45 671 ASP B N 1
ATOM 8129 C CA . ASP B 2 326 ? 18.577 15.955 -22.239 1.00 33.56 671 ASP B CA 1
ATOM 8130 C C . ASP B 2 326 ? 17.774 14.860 -22.939 1.00 31.31 671 ASP B C 1
ATOM 8131 O O . ASP B 2 326 ? 18.184 14.348 -23.978 1.00 32.17 671 ASP B O 1
ATOM 8136 N N . PHE B 2 327 ? 16.631 14.503 -22.366 1.00 28.13 672 PHE B N 1
ATOM 8137 C CA . PHE B 2 327 ? 15.792 13.462 -22.952 1.00 30.32 672 PHE B CA 1
ATOM 8138 C C . PHE B 2 327 ? 15.578 13.643 -24.451 1.00 21.70 672 PHE B C 1
ATOM 8139 O O . PHE B 2 327 ? 15.788 12.719 -25.232 1.00 19.44 672 PHE B O 1
ATOM 8147 N N . TYR B 2 328 ? 15.144 14.835 -24.837 1.00 16.57 673 TYR B N 1
ATOM 8148 C CA . TYR B 2 328 ? 14.872 15.136 -26.233 1.00 21.65 673 TYR B CA 1
ATOM 8149 C C . TYR B 2 328 ? 16.128 15.145 -27.097 1.00 27.85 673 TYR B C 1
ATOM 8150 O O . TYR B 2 328 ? 16.058 14.856 -28.288 1.00 29.46 673 TYR B O 1
ATOM 8159 N N . LYS B 2 329 ? 17.277 15.460 -26.500 1.00 30.18 674 LYS B N 1
ATOM 8160 C CA . LYS B 2 329 ? 18.530 15.460 -27.246 1.00 34.51 674 LYS B CA 1
ATOM 8161 C C . LYS B 2 329 ? 18.906 13.995 -27.511 1.00 36.24 674 LYS B C 1
ATOM 8162 O O . LYS B 2 329 ? 19.224 13.610 -28.642 1.00 37.76 674 LYS B O 1
ATOM 8168 N N . LYS B 2 330 ? 18.856 13.185 -26.458 1.00 33.08 675 LYS B N 1
ATOM 8169 C CA . LYS B 2 330 ? 19.175 11.768 -26.560 1.00 28.73 675 LYS B CA 1
ATOM 8170 C C . LYS B 2 330 ? 18.279 11.103 -27.591 1.00 27.14 675 LYS B C 1
ATOM 8171 O O . LYS B 2 330 ? 18.753 10.326 -28.412 1.00 27.88 675 LYS B O 1
ATOM 8177 N N . LEU B 2 331 ? 16.984 11.418 -27.548 1.00 25.24 676 LEU B N 1
ATOM 8178 C CA . LEU B 2 331 ? 16.011 10.844 -28.479 1.00 22.56 676 LEU B CA 1
ATOM 8179 C C . LEU B 2 331 ? 16.324 11.205 -29.930 1.00 24.27 676 LEU B C 1
ATOM 8180 O O . LEU B 2 331 ? 16.233 10.361 -30.818 1.00 18.05 676 LEU B O 1
ATOM 8185 N N . ALA B 2 332 ? 16.697 12.461 -30.159 1.00 24.31 677 ALA B N 1
ATOM 8186 C CA . ALA B 2 332 ? 17.031 12.934 -31.499 1.00 26.94 677 ALA B CA 1
ATOM 8187 C C . ALA B 2 332 ? 18.228 12.174 -32.069 1.00 27.23 677 ALA B C 1
ATOM 8188 O O . ALA B 2 332 ? 18.206 11.750 -33.228 1.00 27.28 677 ALA B O 1
ATOM 8190 N N . LEU B 2 333 ? 19.269 12.009 -31.255 1.00 23.47 678 LEU B N 1
ATOM 8191 C CA . LEU B 2 333 ? 20.459 11.283 -31.683 1.00 21.15 678 LEU B CA 1
ATOM 8192 C C . LEU B 2 333 ? 20.055 9.875 -32.117 1.00 25.24 678 LEU B C 1
ATOM 8193 O O . LEU B 2 333 ? 20.642 9.298 -33.033 1.00 20.74 678 LEU B O 1
ATOM 8198 N N . ASP B 2 334 ? 19.048 9.319 -31.453 1.00 24.21 679 ASP B N 1
ATOM 8199 C CA . ASP B 2 334 ? 18.573 7.989 -31.807 1.00 29.67 679 ASP B CA 1
ATOM 8200 C C . ASP B 2 334 ? 17.810 8.059 -33.132 1.00 30.65 679 ASP B C 1
ATOM 8201 O O . ASP B 2 334 ? 17.991 7.209 -34.015 1.00 26.29 679 ASP B O 1
ATOM 8206 N N . CYS B 2 335 ? 16.958 9.070 -33.275 1.00 21.39 680 CYS B N 1
ATOM 8207 C CA . CYS B 2 335 ? 16.214 9.217 -34.518 1.00 25.72 680 CYS B CA 1
ATOM 8208 C C . CYS B 2 335 ? 17.225 9.352 -35.650 1.00 25.14 680 CYS B C 1
ATOM 8209 O O . CYS B 2 335 ? 17.140 8.655 -36.662 1.00 23.22 680 CYS B O 1
ATOM 8212 N N . SER B 2 336 ? 18.196 10.237 -35.451 1.00 15.05 681 SER B N 1
ATOM 8213 C CA . SER B 2 336 ? 19.231 10.477 -36.438 1.00 17.80 681 SER B CA 1
ATOM 8214 C C . SER B 2 336 ? 19.898 9.182 -36.931 1.00 21.93 681 SER B C 1
ATOM 8215 O O . SER B 2 336 ? 20.070 8.968 -38.141 1.00 19.57 681 SER B O 1
ATOM 8218 N N . GLY B 2 337 ? 20.268 8.318 -35.993 1.00 22.11 682 GLY B N 1
ATOM 8219 C CA . GLY B 2 337 ? 20.901 7.064 -36.362 1.00 21.06 682 GLY B CA 1
ATOM 8220 C C . GLY B 2 337 ? 20.008 6.138 -37.176 1.00 19.10 682 GLY B C 1
ATOM 8221 O O . GLY B 2 337 ? 20.491 5.203 -37.814 1.00 16.79 682 GLY B O 1
ATOM 8222 N N . GLN B 2 338 ? 18.702 6.379 -37.151 1.00 15.87 683 GLN B N 1
ATOM 8223 C CA . GLN B 2 338 ? 17.788 5.542 -37.913 1.00 20.12 683 GLN B CA 1
ATOM 8224 C C . GLN B 2 338 ? 17.237 6.300 -39.114 1.00 19.34 683 GLN B C 1
ATOM 8225 O O . GLN B 2 338 ? 16.220 5.918 -39.701 1.00 22.14 683 GLN B O 1
ATOM 8231 N N . GLN B 2 339 ? 17.920 7.377 -39.477 1.00 16.57 684 GLN B N 1
ATOM 8232 C CA . GLN B 2 339 ? 17.515 8.178 -40.623 1.00 20.14 684 GLN B CA 1
ATOM 8233 C C . GLN B 2 339 ? 16.159 8.802 -40.427 1.00 17.07 684 GLN B C 1
ATOM 8234 O O . GLN B 2 339 ? 15.391 8.937 -41.380 1.00 18.31 684 GLN B O 1
ATOM 8240 N N . VAL B 2 340 ? 15.885 9.176 -39.181 1.00 16.10 685 VAL B N 1
ATOM 8241 C CA . VAL B 2 340 ? 14.635 9.813 -38.792 1.00 16.59 685 VAL B CA 1
ATOM 8242 C C . VAL B 2 340 ? 14.913 11.260 -38.398 1.00 17.00 685 VAL B C 1
ATOM 8243 O O . VAL B 2 340 ? 15.779 11.539 -37.568 1.00 19.04 685 VAL B O 1
ATOM 8247 N N . ALA B 2 341 ? 14.184 12.175 -39.018 1.00 10.95 686 ALA B N 1
ATOM 8248 C CA . ALA B 2 341 ? 14.306 13.587 -38.722 1.00 13.53 686 ALA B CA 1
ATOM 8249 C C . ALA B 2 341 ? 12.984 13.973 -38.065 1.00 13.87 686 ALA B C 1
ATOM 8250 O O . ALA B 2 341 ? 11.944 13.384 -38.370 1.00 18.04 686 ALA B O 1
ATOM 8252 N N . VAL B 2 342 ? 13.013 14.953 -37.168 1.00 15.47 687 VAL B N 1
ATOM 8253 C CA . VAL B 2 342 ? 11.790 15.367 -36.488 1.00 11.73 687 VAL B CA 1
ATOM 8254 C C . VAL B 2 342 ? 11.486 16.852 -36.567 1.00 18.24 687 VAL B C 1
ATOM 8255 O O . VAL B 2 342 ? 12.223 17.671 -36.026 1.00 22.27 687 VAL B O 1
ATOM 8259 N N . ASP B 2 343 ? 10.385 17.193 -37.224 1.00 14.39 688 ASP B N 1
ATOM 8260 C CA . ASP B 2 343 ? 9.977 18.582 -37.336 1.00 17.83 688 ASP B CA 1
ATOM 8261 C C . ASP B 2 343 ? 8.970 18.866 -36.226 1.00 18.46 688 ASP B C 1
ATOM 8262 O O . ASP B 2 343 ? 8.014 18.119 -36.047 1.00 23.13 688 ASP B O 1
ATOM 8267 N N . LEU B 2 344 ? 9.181 19.955 -35.494 1.00 22.11 689 LEU B N 1
ATOM 8268 C CA . LEU B 2 344 ? 8.315 20.328 -34.381 1.00 19.86 689 LEU B CA 1
ATOM 8269 C C . LEU B 2 344 ? 7.374 21.494 -34.659 1.00 21.41 689 LEU B C 1
ATOM 8270 O O . LEU B 2 344 ? 7.800 22.553 -35.118 1.00 31.56 689 LEU B O 1
ATOM 8275 N N . PHE B 2 345 ? 6.090 21.289 -34.379 1.00 20.42 690 PHE B N 1
ATOM 8276 C CA . PHE B 2 345 ? 5.077 22.333 -34.548 1.00 19.75 690 PHE B CA 1
ATOM 8277 C C . PHE B 2 345 ? 4.524 22.672 -33.159 1.00 20.42 690 PHE B C 1
ATOM 8278 O O . PHE B 2 345 ? 3.766 21.899 -32.581 1.00 19.67 690 PHE B O 1
ATOM 8286 N N . LEU B 2 346 ? 4.933 23.820 -32.622 1.00 21.11 691 LEU B N 1
ATOM 8287 C CA . LEU B 2 346 ? 4.493 24.253 -31.302 1.00 27.01 691 LEU B CA 1
ATOM 8288 C C . LEU B 2 346 ? 3.440 25.341 -31.450 1.00 29.03 691 LEU B C 1
ATOM 8289 O O . LEU B 2 346 ? 3.729 26.427 -31.953 1.00 39.23 691 LEU B O 1
ATOM 8294 N N . LEU B 2 347 ? 2.215 25.042 -31.029 1.00 27.02 692 LEU B N 1
ATOM 8295 C CA . LEU B 2 347 ? 1.114 26.005 -31.110 1.00 30.38 692 LEU B CA 1
ATOM 8296 C C . LEU B 2 347 ? 0.607 26.179 -29.682 1.00 30.83 692 LEU B C 1
ATOM 8297 O O . LEU B 2 347 ? -0.537 25.867 -29.355 1.00 32.28 692 LEU B O 1
ATOM 8302 N N . SER B 2 348 ? 1.490 26.690 -28.837 1.00 28.00 693 SER B N 1
ATOM 8303 C CA . SER B 2 348 ? 1.200 26.874 -27.431 1.00 25.03 693 SER B CA 1
ATOM 8304 C C . SER B 2 348 ? 0.852 28.293 -27.005 1.00 21.31 693 SER B C 1
ATOM 8305 O O . SER B 2 348 ? 1.454 29.256 -27.461 1.00 22.19 693 SER B O 1
ATOM 8308 N N . GLY B 2 349 ? -0.127 28.400 -26.114 1.00 21.90 694 GLY B N 1
ATOM 8309 C CA . GLY B 2 349 ? -0.536 29.691 -25.588 1.00 25.29 694 GLY B CA 1
ATOM 8310 C C . GLY B 2 349 ? 0.074 29.951 -24.210 1.00 25.97 694 GLY B C 1
ATOM 8311 O O . GLY B 2 349 ? -0.245 30.941 -23.551 1.00 28.89 694 GLY B O 1
ATOM 8312 N N . GLN B 2 350 ? 0.958 29.054 -23.784 1.00 26.29 695 GLN B N 1
ATOM 8313 C CA . GLN B 2 350 ? 1.643 29.143 -22.499 1.00 27.39 695 GLN B CA 1
ATOM 8314 C C . GLN B 2 350 ? 3.023 28.512 -22.625 1.00 30.62 695 GLN B C 1
ATOM 8315 O O . GLN B 2 350 ? 3.258 27.660 -23.492 1.00 28.74 695 GLN B O 1
ATOM 8321 N N . TYR B 2 351 ? 3.924 28.933 -21.743 1.00 28.40 696 TYR B N 1
ATOM 8322 C CA . TYR B 2 351 ? 5.285 28.431 -21.721 1.00 24.83 696 TYR B CA 1
ATOM 8323 C C . TYR B 2 351 ? 5.223 26.933 -21.935 1.00 27.54 696 TYR B C 1
ATOM 8324 O O . TYR B 2 351 ? 4.364 26.263 -21.358 1.00 32.99 696 TYR B O 1
ATOM 8333 N N . SER B 2 352 ? 6.116 26.404 -22.763 1.00 20.46 697 SER B N 1
ATOM 8334 C CA . SER B 2 352 ? 6.113 24.972 -23.023 1.00 18.36 697 SER B CA 1
ATOM 8335 C C . SER B 2 352 ? 7.529 24.451 -23.023 1.00 21.91 697 SER B C 1
ATOM 8336 O O . SER B 2 352 ? 7.776 23.297 -23.380 1.00 18.36 697 SER B O 1
ATOM 8339 N N . ASP B 2 353 ? 8.458 25.321 -22.642 1.00 15.05 698 ASP B N 1
ATOM 8340 C CA . ASP B 2 353 ? 9.863 24.956 -22.576 1.00 17.50 698 ASP B CA 1
ATOM 8341 C C . ASP B 2 353 ? 10.441 24.517 -23.931 1.00 21.29 698 ASP B C 1
ATOM 8342 O O . ASP B 2 353 ? 11.113 23.478 -24.039 1.00 20.27 698 ASP B O 1
ATOM 8347 N N . LEU B 2 354 ? 10.183 25.319 -24.960 1.00 19.16 699 LEU B N 1
ATOM 8348 C CA . LEU B 2 354 ? 10.700 25.035 -26.293 1.00 20.89 699 LEU B CA 1
ATOM 8349 C C . LEU B 2 354 ? 12.222 24.887 -26.220 1.00 24.03 699 LEU B C 1
ATOM 8350 O O . LEU B 2 354 ? 12.834 24.222 -27.061 1.00 17.52 699 LEU B O 1
ATOM 8355 N N . ALA B 2 355 ? 12.827 25.509 -25.209 1.00 22.38 700 ALA B N 1
ATOM 8356 C CA . ALA B 2 355 ? 14.273 25.425 -25.022 1.00 29.06 700 ALA B CA 1
ATOM 8357 C C . ALA B 2 355 ? 14.730 23.975 -24.866 1.00 31.37 700 ALA B C 1
ATOM 8358 O O . ALA B 2 355 ? 15.894 23.667 -25.094 1.00 38.21 700 ALA B O 1
ATOM 8360 N N . SER B 2 356 ? 13.816 23.091 -24.472 1.00 31.45 701 SER B N 1
ATOM 8361 C CA . SER B 2 356 ? 14.150 21.678 -24.301 1.00 33.67 701 SER B CA 1
ATOM 8362 C C . SER B 2 356 ? 13.593 20.841 -25.448 1.00 29.28 701 SER B C 1
ATOM 8363 O O . SER B 2 356 ? 14.219 19.873 -25.889 1.00 24.95 701 SER B O 1
ATOM 8366 N N . LEU B 2 357 ? 12.409 21.224 -25.915 1.00 19.55 702 LEU B N 1
ATOM 8367 C CA . LEU B 2 357 ? 11.750 20.529 -27.007 1.00 17.54 702 LEU B CA 1
ATOM 8368 C C . LEU B 2 357 ? 12.516 20.688 -28.325 1.00 19.27 702 LEU B C 1
ATOM 8369 O O . LEU B 2 357 ? 12.711 19.732 -29.065 1.00 12.24 702 LEU B O 1
ATOM 8374 N N . GLY B 2 358 ? 12.941 21.909 -28.616 1.00 20.59 703 GLY B N 1
ATOM 8375 C CA . GLY B 2 358 ? 13.661 22.157 -29.846 1.00 24.60 703 GLY B CA 1
ATOM 8376 C C . GLY B 2 358 ? 14.698 21.096 -30.136 1.00 22.79 703 GLY B C 1
ATOM 8377 O O . GLY B 2 358 ? 14.875 20.686 -31.279 1.00 28.89 703 GLY B O 1
ATOM 8378 N N . CYS B 2 359 ? 15.378 20.633 -29.101 1.00 20.33 704 CYS B N 1
ATOM 8379 C CA . CYS B 2 359 ? 16.409 19.627 -29.292 1.00 26.71 704 CYS B CA 1
ATOM 8380 C C . CYS B 2 359 ? 16.000 18.479 -30.207 1.00 22.61 704 CYS B C 1
ATOM 8381 O O . CYS B 2 359 ? 16.829 17.948 -30.940 1.00 28.01 704 CYS B O 1
ATOM 8384 N N . ILE B 2 360 ? 14.727 18.108 -30.183 1.00 19.01 705 ILE B N 1
ATOM 8385 C CA . ILE B 2 360 ? 14.246 17.011 -31.013 1.00 19.71 705 ILE B CA 1
ATOM 8386 C C . ILE B 2 360 ? 14.398 17.325 -32.503 1.00 21.44 705 ILE B C 1
ATOM 8387 O O . ILE B 2 360 ? 14.405 16.418 -33.335 1.00 20.69 705 ILE B O 1
ATOM 8392 N N . SER B 2 361 ? 14.512 18.605 -32.844 1.00 16.00 706 SER B N 1
ATOM 8393 C CA . SER B 2 361 ? 14.669 18.992 -34.244 1.00 17.72 706 SER B CA 1
ATOM 8394 C C . SER B 2 361 ? 16.098 19.354 -34.616 1.00 23.85 706 SER B C 1
ATOM 8395 O O . SER B 2 361 ? 16.569 18.974 -35.690 1.00 23.96 706 SER B O 1
ATOM 8398 N N . ARG B 2 362 ? 16.780 20.090 -33.735 1.00 26.04 707 ARG B N 1
ATOM 8399 C CA . ARG B 2 362 ? 18.156 20.521 -33.987 1.00 33.01 707 ARG B CA 1
ATOM 8400 C C . ARG B 2 362 ? 19.086 19.369 -34.307 1.00 31.96 707 ARG B C 1
ATOM 8401 O O . ARG B 2 362 ? 19.762 19.378 -35.337 1.00 27.97 707 ARG B O 1
ATOM 8409 N N . TYR B 2 363 ? 19.107 18.367 -33.435 1.00 30.53 708 TYR B N 1
ATOM 8410 C CA . TYR B 2 363 ? 19.992 17.229 -33.630 1.00 27.06 708 TYR B CA 1
ATOM 8411 C C . TYR B 2 363 ? 19.526 16.150 -34.597 1.00 25.65 708 TYR B C 1
ATOM 8412 O O . TYR B 2 363 ? 20.266 15.206 -34.852 1.00 31.15 708 TYR B O 1
ATOM 8421 N N . SER B 2 364 ? 18.318 16.273 -35.143 1.00 21.52 709 SER B N 1
ATOM 8422 C CA . SER B 2 364 ? 17.837 15.271 -36.096 1.00 20.27 709 SER B CA 1
ATOM 8423 C C . SER B 2 364 ? 17.655 15.896 -37.475 1.00 20.80 709 SER B C 1
ATOM 8424 O O . SER B 2 364 ? 17.055 15.302 -38.370 1.00 20.24 709 SER B O 1
ATOM 8427 N N . ALA B 2 365 ? 18.193 17.100 -37.640 1.00 22.51 710 ALA B N 1
ATOM 8428 C CA . ALA B 2 365 ? 18.110 17.820 -38.906 1.00 21.17 710 ALA B CA 1
ATOM 8429 C C . ALA B 2 365 ? 16.681 18.190 -39.257 1.00 20.37 710 ALA B C 1
ATOM 8430 O O . ALA B 2 365 ? 16.364 18.391 -40.423 1.00 21.60 710 ALA B O 1
ATOM 8432 N N . GLY B 2 366 ? 15.814 18.255 -38.248 1.00 21.08 711 GLY B N 1
ATOM 8433 C CA . GLY B 2 366 ? 14.437 18.647 -38.486 1.00 10.33 711 GLY B CA 1
ATOM 8434 C C . GLY B 2 366 ? 14.404 20.167 -38.472 1.00 13.00 711 GLY B C 1
ATOM 8435 O O . GLY B 2 366 ? 15.385 20.827 -38.812 1.00 7.52 711 GLY B O 1
ATOM 8436 N N . SER B 2 367 ? 13.270 20.731 -38.089 1.00 16.43 712 SER B N 1
ATOM 8437 C CA . SER B 2 367 ? 13.117 22.183 -37.997 1.00 17.82 712 SER B CA 1
ATOM 8438 C C . SER B 2 367 ? 11.872 22.439 -37.167 1.00 15.89 712 SER B C 1
ATOM 8439 O O . SER B 2 367 ? 10.910 21.683 -37.242 1.00 21.81 712 SER B O 1
ATOM 8442 N N . VAL B 2 368 ? 11.892 23.492 -36.362 1.00 16.07 713 VAL B N 1
ATOM 8443 C CA . VAL B 2 368 ? 10.747 23.797 -35.525 1.00 14.69 713 VAL B CA 1
ATOM 8444 C C . VAL B 2 368 ? 9.929 24.971 -36.057 1.00 19.40 713 VAL B C 1
ATOM 8445 O O . VAL B 2 368 ? 10.476 25.949 -36.570 1.00 19.77 713 VAL B O 1
ATOM 8449 N N . TYR B 2 369 ? 8.612 24.855 -35.936 1.00 16.89 714 TYR B N 1
ATOM 8450 C CA . TYR B 2 369 ? 7.686 25.892 -36.389 1.00 17.24 714 TYR B CA 1
ATOM 8451 C C . TYR B 2 369 ? 6.894 26.337 -35.166 1.00 17.28 714 TYR B C 1
ATOM 8452 O O . TYR B 2 369 ? 6.348 25.504 -34.443 1.00 19.57 714 TYR B O 1
ATOM 8461 N N . TYR B 2 370 ? 6.814 27.646 -34.948 1.00 18.10 715 TYR B N 1
ATOM 8462 C CA . TYR B 2 370 ? 6.137 28.182 -33.766 1.00 20.31 715 TYR B CA 1
ATOM 8463 C C . TYR B 2 370 ? 4.932 29.071 -34.037 1.00 24.49 715 TYR B C 1
ATOM 8464 O O . TYR B 2 370 ? 5.022 30.066 -34.753 1.00 25.83 715 TYR B O 1
ATOM 8473 N N . TYR B 2 371 ? 3.803 28.722 -33.436 1.00 23.47 716 TYR B N 1
ATOM 8474 C CA . TYR B 2 371 ? 2.593 29.499 -33.623 1.00 26.32 716 TYR B CA 1
ATOM 8475 C C . TYR B 2 371 ? 2.071 29.857 -32.244 1.00 30.25 716 TYR B C 1
ATOM 8476 O O . TYR B 2 371 ? 1.200 29.175 -31.686 1.00 32.96 716 TYR B O 1
ATOM 8485 N N . PRO B 2 372 ? 2.621 30.938 -31.666 1.00 30.59 717 PRO B N 1
ATOM 8486 C CA . PRO B 2 372 ? 2.263 31.446 -30.339 1.00 29.23 717 PRO B CA 1
ATOM 8487 C C . PRO B 2 372 ? 0.788 31.775 -30.210 1.00 25.64 717 PRO B C 1
ATOM 8488 O O . PRO B 2 372 ? 0.212 32.463 -31.055 1.00 28.29 717 PRO B O 1
ATOM 8492 N N . SER B 2 373 ? 0.187 31.263 -29.146 1.00 26.18 718 SER B N 1
ATOM 8493 C CA . SER B 2 373 ? -1.221 31.485 -28.861 1.00 29.39 718 SER B CA 1
ATOM 8494 C C . SER B 2 373 ? -2.132 31.185 -30.047 1.00 30.42 718 SER B C 1
ATOM 8495 O O . SER B 2 373 ? -3.010 31.976 -30.395 1.00 30.11 718 SER B O 1
ATOM 8498 N N . TYR B 2 374 ? -1.912 30.028 -30.656 1.00 27.48 719 TYR B N 1
ATOM 8499 C CA . TYR B 2 374 ? -2.704 29.589 -31.791 1.00 28.50 719 TYR B CA 1
ATOM 8500 C C . TYR B 2 374 ? -4.122 29.245 -31.333 1.00 30.38 719 TYR B C 1
ATOM 8501 O O . TYR B 2 374 ? -4.302 28.548 -30.332 1.00 29.62 719 TYR B O 1
ATOM 8510 N N . HIS B 2 375 ? -5.121 29.731 -32.069 1.00 31.84 720 HIS B N 1
ATOM 8511 C CA . HIS B 2 375 ? -6.529 29.446 -31.761 1.00 31.17 720 HIS B CA 1
ATOM 8512 C C . HIS B 2 375 ? -7.355 29.589 -33.048 1.00 33.44 720 HIS B C 1
ATOM 8513 O O . HIS B 2 375 ? -7.222 30.588 -33.762 1.00 36.49 720 HIS B O 1
ATOM 8520 N N . HIS B 2 376 ? -8.195 28.595 -33.347 1.00 32.06 721 HIS B N 1
ATOM 8521 C CA . HIS B 2 376 ? -9.004 28.603 -34.575 1.00 33.80 721 HIS B CA 1
ATOM 8522 C C . HIS B 2 376 ? -9.962 29.778 -34.750 1.00 36.63 721 HIS B C 1
ATOM 8523 O O . HIS B 2 376 ? -10.239 30.183 -35.877 1.00 37.23 721 HIS B O 1
ATOM 8530 N N . GLN B 2 377 ? -10.467 30.320 -33.647 1.00 38.01 722 GLN B N 1
ATOM 8531 C CA . GLN B 2 377 ? -11.380 31.455 -33.708 1.00 41.36 722 GLN B CA 1
ATOM 8532 C C . GLN B 2 377 ? -10.681 32.759 -33.363 1.00 42.25 722 GLN B C 1
ATOM 8533 O O . GLN B 2 377 ? -10.743 33.730 -34.116 1.00 42.59 722 GLN B O 1
ATOM 8539 N N . HIS B 2 378 ? -10.013 32.763 -32.214 1.00 40.95 723 HIS B N 1
ATOM 8540 C CA . HIS B 2 378 ? -9.322 33.942 -31.701 1.00 34.19 723 HIS B CA 1
ATOM 8541 C C . HIS B 2 378 ? -8.078 34.461 -32.429 1.00 33.86 723 HIS B C 1
ATOM 8542 O O . HIS B 2 378 ? -7.836 35.657 -32.427 1.00 30.95 723 HIS B O 1
ATOM 8549 N N . ASN B 2 379 ? -7.281 33.587 -33.038 1.00 35.98 724 ASN B N 1
ATOM 8550 C CA . ASN B 2 379 ? -6.054 34.043 -33.694 1.00 33.77 724 ASN B CA 1
ATOM 8551 C C . ASN B 2 379 ? -6.000 33.811 -35.206 1.00 35.56 724 ASN B C 1
ATOM 8552 O O . ASN B 2 379 ? -5.194 33.020 -35.701 1.00 30.47 724 ASN B O 1
ATOM 8557 N N . PRO B 2 380 ? -6.837 34.527 -35.963 1.00 36.33 725 PRO B N 1
ATOM 8558 C CA . PRO B 2 380 ? -6.864 34.377 -37.423 1.00 34.28 725 PRO B CA 1
ATOM 8559 C C . PRO B 2 380 ? -5.495 34.430 -38.099 1.00 36.28 725 PRO B C 1
ATOM 8560 O O . PRO B 2 380 ? -5.279 33.784 -39.126 1.00 41.04 725 PRO B O 1
ATOM 8564 N N . VAL B 2 381 ? -4.571 35.189 -37.520 1.00 35.31 726 VAL B N 1
ATOM 8565 C CA . VAL B 2 381 ? -3.232 35.329 -38.089 1.00 30.03 726 VAL B CA 1
ATOM 8566 C C . VAL B 2 381 ? -2.412 34.031 -38.021 1.00 31.48 726 VAL B C 1
ATOM 8567 O O . VAL B 2 381 ? -1.845 33.597 -39.023 1.00 30.09 726 VAL B O 1
ATOM 8571 N N . GLN B 2 382 ? -2.350 33.409 -36.846 1.00 29.27 727 GLN B N 1
ATOM 8572 C CA . GLN B 2 382 ? -1.600 32.171 -36.694 1.00 20.84 727 GLN B CA 1
ATOM 8573 C C . GLN B 2 382 ? -2.240 31.070 -37.532 1.00 24.79 727 GLN B C 1
ATOM 8574 O O . GLN B 2 382 ? -1.568 30.134 -37.976 1.00 29.83 727 GLN B O 1
ATOM 8580 N N . VAL B 2 383 ? -3.545 31.178 -37.745 1.00 24.92 728 VAL B N 1
ATOM 8581 C CA . VAL B 2 383 ? -4.265 30.189 -38.540 1.00 27.26 728 VAL B CA 1
ATOM 8582 C C . VAL B 2 383 ? -3.829 30.234 -40.013 1.00 30.90 728 VAL B C 1
ATOM 8583 O O . VAL B 2 383 ? -3.475 29.208 -40.597 1.00 26.17 728 VAL B O 1
ATOM 8587 N N . GLN B 2 384 ? -3.844 31.418 -40.616 1.00 31.39 729 GLN B N 1
ATOM 8588 C CA . GLN B 2 384 ? -3.441 31.508 -42.011 1.00 34.72 729 GLN B CA 1
ATOM 8589 C C . GLN B 2 384 ? -1.953 31.211 -42.156 1.00 32.03 729 GLN B C 1
ATOM 8590 O O . GLN B 2 384 ? -1.531 30.589 -43.135 1.00 34.78 729 GLN B O 1
ATOM 8596 N N . LYS B 2 385 ? -1.160 31.639 -41.176 1.00 27.88 730 LYS B N 1
ATOM 8597 C CA . LYS B 2 385 ? 0.278 31.419 -41.219 1.00 19.47 730 LYS B CA 1
ATOM 8598 C C . LYS B 2 385 ? 0.628 29.931 -41.199 1.00 26.30 730 LYS B C 1
ATOM 8599 O O . LYS B 2 385 ? 1.509 29.465 -41.939 1.00 14.54 730 LYS B O 1
ATOM 8605 N N . LEU B 2 386 ? -0.059 29.177 -40.348 1.00 24.41 731 LEU B N 1
ATOM 8606 C CA . LEU B 2 386 ? 0.203 27.753 -40.273 1.00 21.74 731 LEU B CA 1
ATOM 8607 C C . LEU B 2 386 ? -0.172 27.123 -41.611 1.00 23.39 731 LEU B C 1
ATOM 8608 O O . LEU B 2 386 ? 0.547 26.276 -42.147 1.00 24.33 731 LEU B O 1
ATOM 8613 N N . GLN B 2 387 ? -1.300 27.568 -42.148 1.00 19.95 732 GLN B N 1
ATOM 8614 C CA . GLN B 2 387 ? -1.816 27.064 -43.401 1.00 15.10 732 GLN B CA 1
ATOM 8615 C C . GLN B 2 387 ? -0.762 27.172 -44.489 1.00 18.41 732 GLN B C 1
ATOM 8616 O O . GLN B 2 387 ? -0.402 26.173 -45.127 1.00 16.37 732 GLN B O 1
ATOM 8622 N N . LYS B 2 388 ? -0.250 28.381 -44.688 1.00 18.11 733 LYS B N 1
ATOM 8623 C CA . LYS B 2 388 ? 0.765 28.616 -45.712 1.00 24.40 733 LYS B CA 1
ATOM 8624 C C . LYS B 2 388 ? 2.114 27.954 -45.410 1.00 18.32 733 LYS B C 1
ATOM 8625 O O . LYS B 2 388 ? 2.858 27.604 -46.323 1.00 16.27 733 LYS B O 1
ATOM 8631 N N . GLU B 2 389 ? 2.437 27.783 -44.135 1.00 22.22 734 GLU B N 1
ATOM 8632 C CA . GLU B 2 389 ? 3.698 27.145 -43.781 1.00 25.97 734 GLU B CA 1
ATOM 8633 C C . GLU B 2 389 ? 3.597 25.639 -43.933 1.00 28.09 734 GLU B C 1
ATOM 8634 O O . GLU B 2 389 ? 4.611 24.954 -44.101 1.00 26.44 734 GLU B O 1
ATOM 8640 N N . LEU B 2 390 ? 2.367 25.132 -43.879 1.00 29.55 735 LEU B N 1
ATOM 8641 C CA . LEU B 2 390 ? 2.113 23.706 -44.055 1.00 26.77 735 LEU B CA 1
ATOM 8642 C C . LEU B 2 390 ? 2.102 23.444 -45.550 1.00 27.62 735 LEU B C 1
ATOM 8643 O O . LEU B 2 390 ? 2.589 22.414 -46.008 1.00 28.56 735 LEU B O 1
ATOM 8648 N N . GLN B 2 391 ? 1.543 24.391 -46.302 1.00 25.51 736 GLN B N 1
ATOM 8649 C CA . GLN B 2 391 ? 1.474 24.297 -47.757 1.00 27.84 736 GLN B CA 1
ATOM 8650 C C . GLN B 2 391 ? 2.905 24.072 -48.274 1.00 27.86 736 GLN B C 1
ATOM 8651 O O . GLN B 2 391 ? 3.173 23.098 -48.980 1.00 25.48 736 GLN B O 1
ATOM 8657 N N . ARG B 2 392 ? 3.823 24.963 -47.904 1.00 24.75 737 ARG B N 1
ATOM 8658 C CA . ARG B 2 392 ? 5.223 24.842 -48.323 1.00 23.66 737 ARG B CA 1
ATOM 8659 C C . ARG B 2 392 ? 5.844 23.576 -47.748 1.00 23.67 737 ARG B C 1
ATOM 8660 O O . ARG B 2 392 ? 6.514 22.812 -48.446 1.00 23.31 737 ARG B O 1
ATOM 8668 N N . TYR B 2 393 ? 5.607 23.359 -46.464 1.00 22.05 738 TYR B N 1
ATOM 8669 C CA . TYR B 2 393 ? 6.139 22.194 -45.787 1.00 22.83 738 TYR B CA 1
ATOM 8670 C C . TYR B 2 393 ? 5.777 20.910 -46.524 1.00 25.19 738 TYR B C 1
ATOM 8671 O O . TYR B 2 393 ? 6.654 20.131 -46.886 1.00 29.20 738 TYR B O 1
ATOM 8680 N N . LEU B 2 394 ? 4.481 20.705 -46.746 1.00 17.15 739 LEU B N 1
ATOM 8681 C CA . LEU B 2 394 ? 3.985 19.502 -47.403 1.00 14.74 739 LEU B CA 1
ATOM 8682 C C . LEU B 2 394 ? 4.314 19.342 -48.900 1.00 19.76 739 LEU B C 1
ATOM 8683 O O . LEU B 2 394 ? 4.295 18.219 -49.418 1.00 21.22 739 LEU B O 1
ATOM 8688 N N . THR B 2 395 ? 4.640 20.431 -49.596 1.00 18.10 740 THR B N 1
ATOM 8689 C CA . THR B 2 395 ? 4.925 20.316 -51.026 1.00 19.27 740 THR B CA 1
ATOM 8690 C C . THR B 2 395 ? 6.361 20.584 -51.496 1.00 20.25 740 THR B C 1
ATOM 8691 O O . THR B 2 395 ? 6.674 20.352 -52.668 1.00 22.55 740 THR B O 1
ATOM 8695 N N . ARG B 2 396 ? 7.233 21.072 -50.614 1.00 16.67 741 ARG B N 1
ATOM 8696 C CA . ARG B 2 396 ? 8.615 21.342 -51.016 1.00 12.45 741 ARG B CA 1
ATOM 8697 C C . ARG B 2 396 ? 9.296 20.014 -51.242 1.00 13.55 741 ARG B C 1
ATOM 8698 O O . ARG B 2 396 ? 8.805 18.982 -50.784 1.00 21.35 741 ARG B O 1
ATOM 8706 N N . LYS B 2 397 ? 10.420 20.017 -51.947 1.00 18.78 742 LYS B N 1
ATOM 8707 C CA . LYS B 2 397 ? 11.107 18.757 -52.196 1.00 18.82 742 LYS B CA 1
ATOM 8708 C C . LYS B 2 397 ? 11.722 18.258 -50.899 1.00 17.44 742 LYS B C 1
ATOM 8709 O O . LYS B 2 397 ? 11.793 18.999 -49.918 1.00 16.87 742 LYS B O 1
ATOM 8715 N N . ILE B 2 398 ? 12.154 17.001 -50.898 1.00 13.63 743 ILE B N 1
ATOM 8716 C CA . ILE B 2 398 ? 12.744 16.400 -49.714 1.00 16.10 743 ILE B CA 1
ATOM 8717 C C . ILE B 2 398 ? 13.789 15.344 -50.096 1.00 18.75 743 ILE B C 1
ATOM 8718 O O . ILE B 2 398 ? 13.661 14.672 -51.118 1.00 22.46 743 ILE B O 1
ATOM 8723 N N . GLY B 2 399 ? 14.830 15.218 -49.276 1.00 18.48 744 GLY B N 1
ATOM 8724 C CA . GLY B 2 399 ? 15.859 14.218 -49.509 1.00 11.02 744 GLY B CA 1
ATOM 8725 C C . GLY B 2 399 ? 15.920 13.358 -48.262 1.00 19.62 744 GLY B C 1
ATOM 8726 O O . GLY B 2 399 ? 15.740 13.876 -47.155 1.00 17.74 744 GLY B O 1
ATOM 8727 N N . PHE B 2 400 ? 16.174 12.059 -48.417 1.00 20.52 745 PHE B N 1
ATOM 8728 C CA . PHE B 2 400 ? 16.219 11.151 -47.265 1.00 19.22 745 PHE B CA 1
ATOM 8729 C C . PHE B 2 400 ? 17.581 10.533 -46.994 1.00 18.22 745 PHE B C 1
ATOM 8730 O O . PHE B 2 400 ? 18.408 10.431 -47.899 1.00 23.30 745 PHE B O 1
ATOM 8738 N N . GLU B 2 401 ? 17.786 10.109 -45.743 1.00 17.94 746 GLU B N 1
ATOM 8739 C CA . GLU B 2 401 ? 19.022 9.458 -45.287 1.00 15.56 746 GLU B CA 1
ATOM 8740 C C . GLU B 2 401 ? 20.267 10.081 -45.896 1.00 13.01 746 GLU B C 1
ATOM 8741 O O . GLU B 2 401 ? 21.062 9.400 -46.549 1.00 12.24 746 GLU B O 1
ATOM 8747 N N . ALA B 2 402 ? 20.442 11.373 -45.642 1.00 8.15 747 ALA B N 1
ATOM 8748 C CA . ALA B 2 402 ? 21.556 12.120 -46.215 1.00 16.70 747 ALA B CA 1
ATOM 8749 C C . ALA B 2 402 ? 22.695 12.538 -45.295 1.00 15.30 747 ALA B C 1
ATOM 8750 O O . ALA B 2 402 ? 22.559 12.570 -44.078 1.00 20.98 747 ALA B O 1
ATOM 8752 N N . VAL B 2 403 ? 23.825 12.857 -45.918 1.00 15.74 748 VAL B N 1
ATOM 8753 C CA . VAL B 2 403 ? 25.024 13.331 -45.231 1.00 18.13 748 VAL B CA 1
ATOM 8754 C C . VAL B 2 403 ? 25.636 14.433 -46.082 1.00 22.62 748 VAL B C 1
ATOM 8755 O O . VAL B 2 403 ? 25.468 14.472 -47.304 1.00 19.55 748 VAL B O 1
ATOM 8759 N N . MET B 2 404 ? 26.347 15.338 -45.434 1.00 27.67 749 MET B N 1
ATOM 8760 C CA . MET B 2 404 ? 26.974 16.411 -46.169 1.00 29.96 749 MET B CA 1
ATOM 8761 C C . MET B 2 404 ? 28.372 16.648 -45.661 1.00 30.93 749 MET B C 1
ATOM 8762 O O . MET B 2 404 ? 28.681 16.390 -44.493 1.00 26.97 749 MET B O 1
ATOM 8767 N N . ARG B 2 405 ? 29.222 17.123 -46.559 1.00 28.16 750 ARG B N 1
ATOM 8768 C CA . ARG B 2 405 ? 30.583 17.434 -46.197 1.00 27.03 750 ARG B CA 1
ATOM 8769 C C . ARG B 2 405 ? 31.025 18.710 -46.868 1.00 24.10 750 ARG B C 1
ATOM 8770 O O . ARG B 2 405 ? 30.645 18.991 -48.004 1.00 21.62 750 ARG B O 1
ATOM 8778 N N . ILE B 2 406 ? 31.827 19.479 -46.145 1.00 17.74 751 ILE B N 1
ATOM 8779 C CA . ILE B 2 406 ? 32.352 20.718 -46.656 1.00 19.41 751 ILE B CA 1
ATOM 8780 C C . ILE B 2 406 ? 33.860 20.536 -46.651 1.00 22.99 751 ILE B C 1
ATOM 8781 O O . ILE B 2 406 ? 34.471 20.248 -45.621 1.00 16.78 751 ILE B O 1
ATOM 8786 N N . ARG B 2 407 ? 34.457 20.652 -47.826 1.00 25.10 752 ARG B N 1
ATOM 8787 C CA . ARG B 2 407 ? 35.892 20.520 -47.943 1.00 18.83 752 ARG B CA 1
ATOM 8788 C C . ARG B 2 407 ? 36.414 21.900 -48.282 1.00 20.93 752 ARG B C 1
ATOM 8789 O O . ARG B 2 407 ? 35.731 22.671 -48.963 1.00 16.36 752 ARG B O 1
ATOM 8797 N N . CYS B 2 408 ? 37.609 22.219 -47.794 1.00 25.12 753 CYS B N 1
ATOM 8798 C CA . CYS B 2 408 ? 38.236 23.512 -48.079 1.00 28.47 753 CYS B CA 1
ATOM 8799 C C . CYS B 2 408 ? 39.717 23.277 -48.370 1.00 28.78 753 CYS B C 1
ATOM 8800 O O . CYS B 2 408 ? 40.305 22.327 -47.861 1.00 29.93 753 CYS B O 1
ATOM 8803 N N . THR B 2 409 ? 40.309 24.127 -49.203 1.00 26.90 754 THR B N 1
ATOM 8804 C CA . THR B 2 409 ? 41.706 23.980 -49.572 1.00 26.99 754 THR B CA 1
ATOM 8805 C C . THR B 2 409 ? 42.657 23.873 -48.387 1.00 30.98 754 THR B C 1
ATOM 8806 O O . THR B 2 409 ? 42.473 24.534 -47.366 1.00 34.80 754 THR B O 1
ATOM 8810 N N . LYS B 2 410 ? 43.675 23.028 -48.537 1.00 34.11 755 LYS B N 1
ATOM 8811 C CA . LYS B 2 410 ? 44.676 22.821 -47.495 1.00 34.33 755 LYS B CA 1
ATOM 8812 C C . LYS B 2 410 ? 45.100 24.156 -46.906 1.00 32.47 755 LYS B C 1
ATOM 8813 O O . LYS B 2 410 ? 45.289 25.137 -47.625 1.00 26.12 755 LYS B O 1
ATOM 8819 N N . GLY B 2 411 ? 45.257 24.177 -45.590 1.00 32.31 756 GLY B N 1
ATOM 8820 C CA . GLY B 2 411 ? 45.640 25.393 -44.910 1.00 32.41 756 GLY B CA 1
ATOM 8821 C C . GLY B 2 411 ? 44.447 25.876 -44.113 1.00 34.03 756 GLY B C 1
ATOM 8822 O O . GLY B 2 411 ? 44.588 26.342 -42.979 1.00 34.49 756 GLY B O 1
ATOM 8823 N N . LEU B 2 412 ? 43.265 25.748 -44.715 1.00 32.79 757 LEU B N 1
ATOM 8824 C CA . LEU B 2 412 ? 42.011 26.166 -44.088 1.00 28.31 757 LEU B CA 1
ATOM 8825 C C . LEU B 2 412 ? 41.344 25.012 -43.342 1.00 26.53 757 LEU B C 1
ATOM 8826 O O . LEU B 2 412 ? 41.353 23.864 -43.796 1.00 29.89 757 LEU B O 1
ATOM 8831 N N . SER B 2 413 ? 40.765 25.320 -42.193 1.00 21.65 758 SER B N 1
ATOM 8832 C CA . SER B 2 413 ? 40.124 24.292 -41.394 1.00 21.24 758 SER B CA 1
ATOM 8833 C C . SER B 2 413 ? 38.810 24.750 -40.776 1.00 16.70 758 SER B C 1
ATOM 8834 O O . SER B 2 413 ? 38.730 25.854 -40.234 1.00 18.51 758 SER B O 1
ATOM 8837 N N . ILE B 2 414 ? 37.784 23.907 -40.867 1.00 9.64 759 ILE B N 1
ATOM 8838 C CA . ILE B 2 414 ? 36.487 24.230 -40.273 1.00 18.96 759 ILE B CA 1
ATOM 8839 C C . ILE B 2 414 ? 36.567 23.775 -38.817 1.00 19.41 759 ILE B C 1
ATOM 8840 O O . ILE B 2 414 ? 37.003 22.664 -38.549 1.00 23.00 759 ILE B O 1
ATOM 8845 N N . HIS B 2 415 ? 36.163 24.617 -37.871 1.00 23.42 760 HIS B N 1
ATOM 8846 C CA . HIS B 2 415 ? 36.235 24.200 -36.474 1.00 29.12 760 HIS B CA 1
ATOM 8847 C C . HIS B 2 415 ? 34.923 24.243 -35.691 1.00 31.31 760 HIS B C 1
ATOM 8848 O O . HIS B 2 415 ? 34.874 23.833 -34.526 1.00 32.55 760 HIS B O 1
ATOM 8855 N N . THR B 2 416 ? 33.866 24.733 -36.324 1.00 26.88 761 THR B N 1
ATOM 8856 C CA . THR B 2 416 ? 32.562 24.806 -35.678 1.00 26.27 761 THR B CA 1
ATOM 8857 C C . THR B 2 416 ? 31.475 24.844 -36.737 1.00 26.87 761 THR B C 1
ATOM 8858 O O . THR B 2 416 ? 31.606 25.541 -37.747 1.00 26.24 761 THR B O 1
ATOM 8862 N N . PHE B 2 417 ? 30.415 24.074 -36.504 1.00 25.25 762 PHE B N 1
ATOM 8863 C CA . PHE B 2 417 ? 29.296 24.002 -37.429 1.00 21.44 762 PHE B CA 1
ATOM 8864 C C . PHE B 2 417 ? 28.045 24.582 -36.790 1.00 24.06 762 PHE B C 1
ATOM 8865 O O . PHE B 2 417 ? 27.856 24.475 -35.578 1.00 26.62 762 PHE B O 1
ATOM 8873 N N . HIS B 2 418 ? 27.188 25.183 -37.611 1.00 23.16 763 HIS B N 1
ATOM 8874 C CA . HIS B 2 418 ? 25.936 25.772 -37.132 1.00 24.80 763 HIS B CA 1
ATOM 8875 C C . HIS B 2 418 ? 24.747 25.309 -37.990 1.00 24.69 763 HIS B C 1
ATOM 8876 O O . HIS B 2 418 ? 24.783 25.395 -39.222 1.00 18.48 763 HIS B O 1
ATOM 8883 N N . GLY B 2 419 ? 23.702 24.818 -37.326 1.00 26.70 764 GLY B N 1
ATOM 8884 C CA . GLY B 2 419 ? 22.512 24.354 -38.026 1.00 27.19 764 GLY B CA 1
ATOM 8885 C C . GLY B 2 419 ? 21.976 23.033 -37.494 1.00 29.94 764 GLY B C 1
ATOM 8886 O O . GLY B 2 419 ? 22.657 22.333 -36.744 1.00 32.16 764 GLY B O 1
ATOM 8887 N N . ASN B 2 420 ? 20.752 22.685 -37.880 1.00 28.86 765 ASN B N 1
ATOM 8888 C CA . ASN B 2 420 ? 20.148 21.437 -37.433 1.00 26.16 765 ASN B CA 1
ATOM 8889 C C . ASN B 2 420 ? 20.718 20.236 -38.177 1.00 28.32 765 ASN B C 1
ATOM 8890 O O . ASN B 2 420 ? 20.537 20.091 -39.390 1.00 28.71 765 ASN B O 1
ATOM 8895 N N . PHE B 2 421 ? 21.404 19.380 -37.426 1.00 28.38 766 PHE B N 1
ATOM 8896 C CA . PHE B 2 421 ? 22.041 18.170 -37.946 1.00 32.47 766 PHE B CA 1
ATOM 8897 C C . PHE B 2 421 ? 22.834 17.527 -36.815 1.00 32.91 766 PHE B C 1
ATOM 8898 O O . PHE B 2 421 ? 22.800 17.985 -35.669 1.00 31.02 766 PHE B O 1
ATOM 8906 N N . PHE B 2 422 ? 23.553 16.465 -37.145 1.00 31.24 767 PHE B N 1
ATOM 8907 C CA . PHE B 2 422 ? 24.384 15.786 -36.167 1.00 33.48 767 PHE B CA 1
ATOM 8908 C C . PHE B 2 422 ? 25.747 15.531 -36.805 1.00 34.30 767 PHE B C 1
ATOM 8909 O O . PHE B 2 422 ? 25.854 14.910 -37.870 1.00 26.24 767 PHE B O 1
ATOM 8917 N N . VAL B 2 423 ? 26.785 16.034 -36.151 1.00 33.44 768 VAL B N 1
ATOM 8918 C CA . VAL B 2 423 ? 28.138 15.883 -36.649 1.00 36.41 768 VAL B CA 1
ATOM 8919 C C . VAL B 2 423 ? 28.741 14.551 -36.265 1.00 41.01 768 VAL B C 1
ATOM 8920 O O . VAL B 2 423 ? 29.009 14.313 -35.095 1.00 46.27 768 VAL B O 1
ATOM 8924 N N . ARG B 2 424 ? 28.932 13.677 -37.249 1.00 50.35 769 ARG B N 1
ATOM 8925 C CA . ARG B 2 424 ? 29.568 12.384 -37.011 1.00 59.29 769 ARG B CA 1
ATOM 8926 C C . ARG B 2 424 ? 31.039 12.763 -36.841 1.00 61.35 769 ARG B C 1
ATOM 8927 O O . ARG B 2 424 ? 31.347 13.694 -36.101 1.00 64.75 769 ARG B O 1
ATOM 8935 N N . SER B 2 425 ? 31.952 12.073 -37.518 1.00 64.48 770 SER B N 1
ATOM 8936 C CA . SER B 2 425 ? 33.364 12.441 -37.406 1.00 70.09 770 SER B CA 1
ATOM 8937 C C . SER B 2 425 ? 33.606 13.715 -38.203 1.00 72.80 770 SER B C 1
ATOM 8938 O O . SER B 2 425 ? 33.461 13.712 -39.423 1.00 76.08 770 SER B O 1
ATOM 8941 N N . THR B 2 426 ? 33.991 14.786 -37.513 1.00 76.11 771 THR B N 1
ATOM 8942 C CA . THR B 2 426 ? 34.225 16.085 -38.141 1.00 78.30 771 THR B CA 1
ATOM 8943 C C . THR B 2 426 ? 33.869 16.147 -39.615 1.00 78.04 771 THR B C 1
ATOM 8944 O O . THR B 2 426 ? 34.454 15.471 -40.460 1.00 79.05 771 THR B O 1
ATOM 8948 N N . ASP B 2 427 ? 32.882 16.983 -39.892 1.00 81.04 772 ASP B N 1
ATOM 8949 C CA . ASP B 2 427 ? 32.361 17.225 -41.222 1.00 80.36 772 ASP B CA 1
ATOM 8950 C C . ASP B 2 427 ? 31.626 16.081 -41.880 1.00 74.90 772 ASP B C 1
ATOM 8951 O O . ASP B 2 427 ? 31.608 15.970 -43.105 1.00 81.29 772 ASP B O 1
ATOM 8956 N N . LEU B 2 428 ? 31.057 15.194 -41.082 1.00 65.18 773 LEU B N 1
ATOM 8957 C CA . LEU B 2 428 ? 30.237 14.162 -41.672 1.00 54.63 773 LEU B CA 1
ATOM 8958 C C . LEU B 2 428 ? 28.918 14.565 -41.056 1.00 48.24 773 LEU B C 1
ATOM 8959 O O . LEU B 2 428 ? 28.430 13.937 -40.115 1.00 46.82 773 LEU B O 1
ATOM 8964 N N . LEU B 2 429 ? 28.382 15.671 -41.556 1.00 33.77 774 LEU B N 1
ATOM 8965 C CA . LEU B 2 429 ? 27.125 16.162 -41.049 1.00 33.34 774 LEU B CA 1
ATOM 8966 C C . LEU B 2 429 ? 26.043 15.163 -41.399 1.00 32.46 774 LEU B C 1
ATOM 8967 O O . LEU B 2 429 ? 25.794 14.874 -42.579 1.00 31.58 774 LEU B O 1
ATOM 8972 N N . SER B 2 430 ? 25.427 14.609 -40.361 1.00 23.13 775 SER B N 1
ATOM 8973 C CA . SER B 2 430 ? 24.370 13.637 -40.550 1.00 21.10 775 SER B CA 1
ATOM 8974 C C . SER B 2 430 ? 23.066 14.397 -40.746 1.00 21.09 775 SER B C 1
ATOM 8975 O O . SER B 2 430 ? 22.714 15.270 -39.947 1.00 20.02 775 SER B O 1
ATOM 8978 N N . LEU B 2 431 ? 22.362 14.080 -41.824 1.00 24.45 776 LEU B N 1
ATOM 8979 C CA . LEU B 2 431 ? 21.093 14.739 -42.132 1.00 29.76 776 LEU B CA 1
ATOM 8980 C C . LEU B 2 431 ? 19.999 13.728 -42.478 1.00 29.97 776 LEU B C 1
ATOM 8981 O O . LEU B 2 431 ? 19.792 13.425 -43.653 1.00 29.52 776 LEU B O 1
ATOM 8986 N N . PRO B 2 432 ? 19.291 13.190 -41.461 1.00 28.08 777 PRO B N 1
ATOM 8987 C CA . PRO B 2 432 ? 18.218 12.214 -41.690 1.00 24.91 777 PRO B CA 1
ATOM 8988 C C . PRO B 2 432 ? 17.276 12.679 -42.807 1.00 28.30 777 PRO B C 1
ATOM 8989 O O . PRO B 2 432 ? 16.837 11.885 -43.646 1.00 34.59 777 PRO B O 1
ATOM 8993 N N . ASN B 2 433 ? 16.973 13.972 -42.800 1.00 22.56 778 ASN B N 1
ATOM 8994 C CA . ASN B 2 433 ? 16.139 14.603 -43.818 1.00 19.38 778 ASN B CA 1
ATOM 8995 C C . ASN B 2 433 ? 16.902 15.862 -44.220 1.00 21.83 778 ASN B C 1
ATOM 8996 O O . ASN B 2 433 ? 17.666 16.406 -43.430 1.00 17.62 778 ASN B O 1
ATOM 9001 N N . VAL B 2 434 ? 16.696 16.319 -45.446 1.00 19.98 779 VAL B N 1
ATOM 9002 C CA . VAL B 2 434 ? 17.327 17.541 -45.909 1.00 19.56 779 VAL B CA 1
ATOM 9003 C C . VAL B 2 434 ? 16.246 18.334 -46.647 1.00 21.07 779 VAL B C 1
ATOM 9004 O O . VAL B 2 434 ? 15.663 17.854 -47.614 1.00 25.10 779 VAL B O 1
ATOM 9008 N N . ASN B 2 435 ? 15.937 19.527 -46.152 1.00 21.34 780 ASN B N 1
ATOM 9009 C CA . ASN B 2 435 ? 14.909 20.343 -46.777 1.00 16.61 780 ASN B CA 1
ATOM 9010 C C . ASN B 2 435 ? 15.508 21.548 -47.471 1.00 19.59 780 ASN B C 1
ATOM 9011 O O . ASN B 2 435 ? 16.571 22.048 -47.092 1.00 15.06 780 ASN B O 1
ATOM 9016 N N . PRO B 2 436 ? 14.819 22.032 -48.507 1.00 17.82 781 PRO B N 1
ATOM 9017 C CA . PRO B 2 436 ? 15.231 23.183 -49.306 1.00 18.33 781 PRO B CA 1
ATOM 9018 C C . PRO B 2 436 ? 15.142 24.544 -48.609 1.00 17.84 781 PRO B C 1
ATOM 9019 O O . PRO B 2 436 ? 15.418 25.574 -49.223 1.00 19.93 781 PRO B O 1
ATOM 9023 N N . ASP B 2 437 ? 14.779 24.554 -47.333 1.00 10.93 782 ASP B N 1
ATOM 9024 C CA . ASP B 2 437 ? 14.667 25.814 -46.619 1.00 13.10 782 ASP B CA 1
ATOM 9025 C C . ASP B 2 437 ? 15.624 25.944 -45.446 1.00 16.43 782 ASP B C 1
ATOM 9026 O O . ASP B 2 437 ? 15.585 26.930 -44.706 1.00 21.03 782 ASP B O 1
ATOM 9031 N N . ALA B 2 438 ? 16.504 24.965 -45.290 1.00 15.02 783 ALA B N 1
ATOM 9032 C CA . ALA B 2 438 ? 17.448 24.989 -44.183 1.00 15.82 783 ALA B CA 1
ATOM 9033 C C . ALA B 2 438 ? 18.748 25.662 -44.582 1.00 15.16 783 ALA B C 1
ATOM 9034 O O . ALA B 2 438 ? 19.227 25.492 -45.696 1.00 20.75 783 ALA B O 1
ATOM 9036 N N . GLY B 2 439 ? 19.308 26.439 -43.669 1.00 16.96 784 GLY B N 1
ATOM 9037 C CA . GLY B 2 439 ? 20.549 27.125 -43.947 1.00 18.52 784 GLY B CA 1
ATOM 9038 C C . GLY B 2 439 ? 21.617 26.626 -43.003 1.00 21.85 784 GLY B C 1
ATOM 9039 O O . GLY B 2 439 ? 21.302 26.101 -41.937 1.00 29.42 784 GLY B O 1
ATOM 9040 N N . TYR B 2 440 ? 22.880 26.763 -43.380 1.00 17.02 785 TYR B N 1
ATOM 9041 C CA . TYR B 2 440 ? 23.940 26.312 -42.497 1.00 21.88 785 TYR B CA 1
ATOM 9042 C C . TYR B 2 440 ? 25.108 27.283 -42.478 1.00 22.82 785 TYR B C 1
ATOM 9043 O O . TYR B 2 440 ? 25.307 28.064 -43.405 1.00 13.45 785 TYR B O 1
ATOM 9052 N N . ALA B 2 441 ? 25.874 27.236 -41.397 1.00 24.57 786 ALA B N 1
ATOM 9053 C CA . ALA B 2 441 ? 27.020 28.111 -41.263 1.00 27.89 786 ALA B CA 1
ATOM 9054 C C . ALA B 2 441 ? 28.206 27.322 -40.747 1.00 26.30 786 ALA B C 1
ATOM 9055 O O . ALA B 2 441 ? 28.055 26.283 -40.108 1.00 21.81 786 ALA B O 1
ATOM 9057 N N . VAL B 2 442 ? 29.394 27.821 -41.041 1.00 28.51 787 VAL B N 1
ATOM 9058 C CA . VAL B 2 442 ? 30.610 27.168 -40.602 1.00 29.14 787 VAL B CA 1
ATOM 9059 C C . VAL B 2 442 ? 31.660 28.200 -40.204 1.00 30.66 787 VAL B C 1
ATOM 9060 O O . VAL B 2 442 ? 31.708 29.305 -40.740 1.00 27.18 787 VAL B O 1
ATOM 9064 N N . GLN B 2 443 ? 32.486 27.834 -39.237 1.00 31.08 788 GLN B N 1
ATOM 9065 C CA . GLN B 2 443 ? 33.534 28.718 -38.786 1.00 28.99 788 GLN B CA 1
ATOM 9066 C C . GLN B 2 443 ? 34.877 28.072 -39.086 1.00 29.76 788 GLN B C 1
ATOM 9067 O O . GLN B 2 443 ? 35.137 26.930 -38.697 1.00 24.02 788 GLN B O 1
ATOM 9073 N N . MET B 2 444 ? 35.720 28.796 -39.813 1.00 29.77 789 MET B N 1
ATOM 9074 C CA . MET B 2 444 ? 37.037 28.282 -40.165 1.00 29.34 789 MET B CA 1
ATOM 9075 C C . MET B 2 444 ? 38.134 29.156 -39.617 1.00 24.28 789 MET B C 1
ATOM 9076 O O . MET B 2 444 ? 37.882 30.230 -39.079 1.00 30.18 789 MET B O 1
ATOM 9081 N N . SER B 2 445 ? 39.359 28.673 -39.742 1.00 24.22 790 SER B N 1
ATOM 9082 C CA . SER B 2 445 ? 40.526 29.413 -39.290 1.00 23.55 790 SER B CA 1
ATOM 9083 C C . SER B 2 445 ? 41.672 28.943 -40.168 1.00 22.77 790 SER B C 1
ATOM 9084 O O . SER B 2 445 ? 41.628 27.834 -40.694 1.00 19.43 790 SER B O 1
ATOM 9087 N N . VAL B 2 446 ? 42.686 29.785 -40.336 1.00 29.74 791 VAL B N 1
ATOM 9088 C CA . VAL B 2 446 ? 43.841 29.430 -41.163 1.00 32.18 791 VAL B CA 1
ATOM 9089 C C . VAL B 2 446 ? 44.866 28.677 -40.320 1.00 29.31 791 VAL B C 1
ATOM 9090 O O . VAL B 2 446 ? 45.629 29.272 -39.563 1.00 33.28 791 VAL B O 1
ATOM 9094 N N . GLU B 2 447 ? 44.873 27.361 -40.470 1.00 33.67 792 GLU B N 1
ATOM 9095 C CA . GLU B 2 447 ? 45.766 26.499 -39.716 1.00 37.43 792 GLU B CA 1
ATOM 9096 C C . GLU B 2 447 ? 47.172 26.453 -40.308 1.00 38.52 792 GLU B C 1
ATOM 9097 O O . GLU B 2 447 ? 48.145 26.203 -39.590 1.00 36.24 792 GLU B O 1
ATOM 9103 N N . GLU B 2 448 ? 47.270 26.693 -41.615 1.00 40.95 793 GLU B N 1
ATOM 9104 C CA . GLU B 2 448 ? 48.551 26.710 -42.324 1.00 42.14 793 GLU B CA 1
ATOM 9105 C C . GLU B 2 448 ? 48.576 27.902 -43.284 1.00 39.14 793 GLU B C 1
ATOM 9106 O O . GLU B 2 448 ? 47.697 28.032 -44.130 1.00 44.76 793 GLU B O 1
ATOM 9112 N N . SER B 2 449 ? 49.581 28.765 -43.154 1.00 38.52 794 SER B N 1
ATOM 9113 C CA . SER B 2 449 ? 49.697 29.954 -44.003 1.00 34.20 794 SER B CA 1
ATOM 9114 C C . SER B 2 449 ? 49.531 29.651 -45.481 1.00 34.58 794 SER B C 1
ATOM 9115 O O . SER B 2 449 ? 50.121 28.714 -46.017 1.00 32.37 794 SER B O 1
ATOM 9118 N N . LEU B 2 450 ? 48.723 30.469 -46.137 1.00 36.16 795 LEU B N 1
ATOM 9119 C CA . LEU B 2 450 ? 48.429 30.289 -47.542 1.00 36.36 795 LEU B CA 1
ATOM 9120 C C . LEU B 2 450 ? 49.461 30.943 -48.440 1.00 43.37 795 LEU B C 1
ATOM 9121 O O . LEU B 2 450 ? 49.177 31.319 -49.578 1.00 49.60 795 LEU B O 1
ATOM 9126 N N . THR B 2 451 ? 50.672 31.063 -47.921 1.00 49.77 796 THR B N 1
ATOM 9127 C CA . THR B 2 451 ? 51.765 31.659 -48.673 1.00 55.90 796 THR B CA 1
ATOM 9128 C C . THR B 2 451 ? 51.920 31.022 -50.058 1.00 56.88 796 THR B C 1
ATOM 9129 O O . THR B 2 451 ? 52.125 31.721 -51.049 1.00 56.86 796 THR B O 1
ATOM 9133 N N . ASP B 2 452 ? 51.828 29.698 -50.128 1.00 57.64 797 ASP B N 1
ATOM 9134 C CA . ASP B 2 452 ? 51.959 29.013 -51.407 1.00 63.20 797 ASP B CA 1
ATOM 9135 C C . ASP B 2 452 ? 50.904 29.494 -52.395 1.00 62.33 797 ASP B C 1
ATOM 9136 O O . ASP B 2 452 ? 51.226 30.038 -53.450 1.00 61.62 797 ASP B O 1
ATOM 9141 N N . THR B 2 453 ? 49.641 29.296 -52.026 1.00 60.99 798 THR B N 1
ATOM 9142 C CA . THR B 2 453 ? 48.504 29.645 -52.870 1.00 58.20 798 THR B CA 1
ATOM 9143 C C . THR B 2 453 ? 48.069 31.089 -52.954 1.00 56.35 798 THR B C 1
ATOM 9144 O O . THR B 2 453 ? 48.396 31.916 -52.099 1.00 56.48 798 THR B O 1
ATOM 9148 N N . GLN B 2 454 ? 47.300 31.360 -54.005 1.00 50.66 799 GLN B N 1
ATOM 9149 C CA . GLN B 2 454 ? 46.743 32.676 -54.263 1.00 48.95 799 GLN B CA 1
ATOM 9150 C C . GLN B 2 454 ? 45.225 32.540 -54.408 1.00 39.69 799 GLN B C 1
ATOM 9151 O O . GLN B 2 454 ? 44.495 33.531 -54.465 1.00 39.59 799 GLN B O 1
ATOM 9157 N N . LEU B 2 455 ? 44.759 31.297 -54.438 1.00 28.99 800 LEU B N 1
ATOM 9158 C CA . LEU B 2 455 ? 43.334 31.006 -54.551 1.00 28.42 800 LEU B CA 1
ATOM 9159 C C . LEU B 2 455 ? 42.978 29.799 -53.702 1.00 27.11 800 LEU B C 1
ATOM 9160 O O . LEU B 2 455 ? 43.691 28.797 -53.718 1.00 31.18 800 LEU B O 1
ATOM 9165 N N . VAL B 2 456 ? 41.879 29.901 -52.959 1.00 24.44 801 VAL B N 1
ATOM 9166 C CA . VAL B 2 456 ? 41.398 28.789 -52.142 1.00 19.84 801 VAL B CA 1
ATOM 9167 C C . VAL B 2 456 ? 39.975 28.436 -52.579 1.00 22.19 801 VAL B C 1
ATOM 9168 O O . VAL B 2 456 ? 39.242 29.262 -53.143 1.00 18.00 801 VAL B O 1
ATOM 9172 N N . SER B 2 457 ? 39.593 27.192 -52.335 1.00 28.93 802 SER B N 1
ATOM 9173 C CA . SER B 2 457 ? 38.276 26.721 -52.729 1.00 33.68 802 SER B CA 1
ATOM 9174 C C . SER B 2 457 ? 37.539 25.986 -51.628 1.00 32.08 802 SER B C 1
ATOM 9175 O O . SER B 2 457 ? 38.141 25.419 -50.715 1.00 27.94 802 SER B O 1
ATOM 9178 N N . PHE B 2 458 ? 36.219 26.011 -51.728 1.00 32.56 803 PHE B N 1
ATOM 9179 C CA . PHE B 2 458 ? 35.367 25.346 -50.760 1.00 32.11 803 PHE B CA 1
ATOM 9180 C C . PHE B 2 458 ? 34.390 24.504 -51.538 1.00 30.29 803 PHE B C 1
ATOM 9181 O O . PHE B 2 458 ? 33.813 24.952 -52.526 1.00 35.02 803 PHE B O 1
ATOM 9189 N N . GLN B 2 459 ? 34.223 23.268 -51.110 1.00 26.99 804 GLN B N 1
ATOM 9190 C CA . GLN B 2 459 ? 33.297 22.398 -51.788 1.00 26.04 804 GLN B CA 1
ATOM 9191 C C . GLN B 2 459 ? 32.457 21.654 -50.776 1.00 25.65 804 GLN B C 1
ATOM 9192 O O . GLN B 2 459 ? 32.984 21.039 -49.848 1.00 17.75 804 GLN B O 1
ATOM 9198 N N . SER B 2 460 ? 31.145 21.741 -50.952 1.00 23.54 805 SER B N 1
ATOM 9199 C CA . SER B 2 460 ? 30.218 21.045 -50.085 1.00 22.56 805 SER B CA 1
ATOM 9200 C C . SER B 2 460 ? 29.577 20.006 -50.975 1.00 18.05 805 SER B C 1
ATOM 9201 O O . SER B 2 460 ? 29.409 20.217 -52.178 1.00 19.54 805 SER B O 1
ATOM 9204 N N . ALA B 2 461 ? 29.237 18.874 -50.384 1.00 23.48 806 ALA B N 1
ATOM 9205 C CA . ALA B 2 461 ? 28.625 17.787 -51.128 1.00 23.82 806 ALA B CA 1
ATOM 9206 C C . ALA B 2 461 ? 27.469 17.229 -50.327 1.00 23.17 806 ALA B C 1
ATOM 9207 O O . ALA B 2 461 ? 27.604 16.896 -49.141 1.00 20.59 806 ALA B O 1
ATOM 9209 N N . LEU B 2 462 ? 26.323 17.141 -50.982 1.00 20.36 807 LEU B N 1
ATOM 9210 C CA . LEU B 2 462 ? 25.139 16.624 -50.340 1.00 14.24 807 LEU B CA 1
ATOM 9211 C C . LEU B 2 462 ? 24.802 15.252 -50.911 1.00 17.54 807 LEU B C 1
ATOM 9212 O O . LEU B 2 462 ? 24.401 15.152 -52.068 1.00 22.26 807 LEU B O 1
ATOM 9217 N N . LEU B 2 463 ? 25.005 14.196 -50.117 1.00 19.79 808 LEU B N 1
ATOM 9218 C CA . LEU B 2 463 ? 24.674 12.824 -50.538 1.00 20.59 808 LEU B CA 1
ATOM 9219 C C . LEU B 2 463 ? 23.303 12.448 -49.948 1.00 27.22 808 LEU B C 1
ATOM 9220 O O . LEU B 2 463 ? 23.128 12.427 -48.724 1.00 23.75 808 LEU B O 1
ATOM 9225 N N . TYR B 2 464 ? 22.334 12.146 -50.811 1.00 28.81 809 TYR B N 1
ATOM 9226 C CA . TYR B 2 464 ? 20.992 11.813 -50.326 1.00 28.39 809 TYR B CA 1
ATOM 9227 C C . TYR B 2 464 ? 20.145 10.922 -51.254 1.00 27.29 809 TYR B C 1
ATOM 9228 O O . TYR B 2 464 ? 20.504 10.659 -52.406 1.00 23.80 809 TYR B O 1
ATOM 9237 N N . THR B 2 465 ? 19.006 10.475 -50.732 1.00 26.26 810 THR B N 1
ATOM 9238 C CA . THR B 2 465 ? 18.072 9.650 -51.491 1.00 26.24 810 THR B CA 1
ATOM 9239 C C . THR B 2 465 ? 16.827 10.480 -51.819 1.00 29.21 810 THR B C 1
ATOM 9240 O O . THR B 2 465 ? 16.130 10.968 -50.918 1.00 26.60 810 THR B O 1
ATOM 9244 N N . SER B 2 466 ? 16.554 10.641 -53.111 1.00 25.65 811 SER B N 1
ATOM 9245 C CA . SER B 2 466 ? 15.410 11.436 -53.550 1.00 24.90 811 SER B CA 1
ATOM 9246 C C . SER B 2 466 ? 14.068 10.806 -53.206 1.00 19.88 811 SER B C 1
ATOM 9247 O O . SER B 2 466 ? 13.983 9.645 -52.836 1.00 23.82 811 SER B O 1
ATOM 9250 N N . SER B 2 467 ? 13.018 11.597 -53.338 1.00 21.76 812 SER B N 1
ATOM 9251 C CA . SER B 2 467 ? 11.681 11.134 -53.062 1.00 25.46 812 SER B CA 1
ATOM 9252 C C . SER B 2 467 ? 11.313 10.045 -54.070 1.00 28.62 812 SER B C 1
ATOM 9253 O O . SER B 2 467 ? 10.297 9.369 -53.912 1.00 32.75 812 SER B O 1
ATOM 9256 N N . LYS B 2 468 ? 12.140 9.877 -55.101 1.00 26.76 813 LYS B N 1
ATOM 9257 C CA . LYS B 2 468 ? 11.895 8.860 -56.130 1.00 29.61 813 LYS B CA 1
ATOM 9258 C C . LYS B 2 468 ? 12.856 7.663 -56.024 1.00 26.90 813 LYS B C 1
ATOM 9259 O O . LYS B 2 468 ? 13.033 6.914 -56.983 1.00 31.88 813 LYS B O 1
ATOM 9265 N N . GLY B 2 469 ? 13.486 7.504 -54.863 1.00 27.07 814 GLY B N 1
ATOM 9266 C CA . GLY B 2 469 ? 14.407 6.399 -54.634 1.00 18.57 814 GLY B CA 1
ATOM 9267 C C . GLY B 2 469 ? 15.755 6.421 -55.340 1.00 18.13 814 GLY B C 1
ATOM 9268 O O . GLY B 2 469 ? 16.335 5.360 -55.589 1.00 18.89 814 GLY B O 1
ATOM 9269 N N . GLU B 2 470 ? 16.267 7.605 -55.654 1.00 17.53 815 GLU B N 1
ATOM 9270 C CA . GLU B 2 470 ? 17.555 7.724 -56.344 1.00 25.21 815 GLU B CA 1
ATOM 9271 C C . GLU B 2 470 ? 18.639 8.423 -55.525 1.00 28.15 815 GLU B C 1
ATOM 9272 O O . GLU B 2 470 ? 18.442 9.546 -55.062 1.00 32.64 815 GLU B O 1
ATOM 9278 N N . ARG B 2 471 ? 19.782 7.760 -55.350 1.00 27.73 816 ARG B N 1
ATOM 9279 C CA . ARG B 2 471 ? 20.900 8.351 -54.616 1.00 26.56 816 ARG B CA 1
ATOM 9280 C C . ARG B 2 471 ? 21.493 9.456 -55.461 1.00 25.94 816 ARG B C 1
ATOM 9281 O O . ARG B 2 471 ? 21.816 9.250 -56.631 1.00 31.20 816 ARG B O 1
ATOM 9289 N N . ARG B 2 472 ? 21.643 10.633 -54.874 1.00 22.30 817 ARG B N 1
ATOM 9290 C CA . ARG B 2 472 ? 22.218 11.734 -55.618 1.00 24.47 817 ARG B CA 1
ATOM 9291 C C . ARG B 2 472 ? 23.205 12.522 -54.783 1.00 24.24 817 ARG B C 1
ATOM 9292 O O . ARG B 2 472 ? 23.165 12.508 -53.547 1.00 21.91 817 ARG B O 1
ATOM 9300 N N . ILE B 2 473 ? 24.098 13.208 -55.480 1.00 21.26 818 ILE B N 1
ATOM 9301 C CA . ILE B 2 473 ? 25.086 14.037 -54.833 1.00 25.04 818 ILE B CA 1
ATOM 9302 C C . ILE B 2 473 ? 25.010 15.421 -55.454 1.00 23.02 818 ILE B C 1
ATOM 9303 O O . ILE B 2 473 ? 25.275 15.581 -56.647 1.00 23.33 818 ILE B O 1
ATOM 9308 N N . ARG B 2 474 ? 24.607 16.418 -54.672 1.00 17.60 819 ARG B N 1
ATOM 9309 C CA . ARG B 2 474 ? 24.575 17.769 -55.213 1.00 25.33 819 ARG B CA 1
ATOM 9310 C C . ARG B 2 474 ? 25.852 18.415 -54.717 1.00 23.64 819 ARG B C 1
ATOM 9311 O O . ARG B 2 474 ? 26.180 18.313 -53.537 1.00 26.13 819 ARG B O 1
ATOM 9319 N N . VAL B 2 475 ? 26.578 19.067 -55.615 1.00 21.43 820 VAL B N 1
ATOM 9320 C CA . VAL B 2 475 ? 27.842 19.686 -55.240 1.00 24.49 820 VAL B CA 1
ATOM 9321 C C . VAL B 2 475 ? 27.953 21.163 -55.591 1.00 29.16 820 VAL B C 1
ATOM 9322 O O . VAL B 2 475 ? 27.526 21.605 -56.654 1.00 26.55 820 VAL B O 1
ATOM 9326 N N . HIS B 2 476 ? 28.534 21.926 -54.677 1.00 34.72 821 HIS B N 1
ATOM 9327 C CA . HIS B 2 476 ? 28.727 23.352 -54.896 1.00 33.94 821 HIS B CA 1
ATOM 9328 C C . HIS B 2 476 ? 30.194 23.599 -54.623 1.00 33.16 821 HIS B C 1
ATOM 9329 O O . HIS B 2 476 ? 30.787 22.957 -53.742 1.00 31.05 821 HIS B O 1
ATOM 9336 N N . THR B 2 477 ? 30.779 24.514 -55.388 1.00 25.18 822 THR B N 1
ATOM 9337 C CA . THR B 2 477 ? 32.179 24.847 -55.213 1.00 21.61 822 THR B CA 1
ATOM 9338 C C . THR B 2 477 ? 32.329 26.346 -55.329 1.00 24.30 822 THR B C 1
ATOM 9339 O O . THR B 2 477 ? 31.793 26.964 -56.249 1.00 26.54 822 THR B O 1
ATOM 9343 N N . LEU B 2 478 ? 33.043 26.919 -54.363 1.00 23.50 823 LEU B N 1
ATOM 9344 C CA . LEU B 2 478 ? 33.293 28.354 -54.298 1.00 24.33 823 LEU B CA 1
ATOM 9345 C C . LEU B 2 478 ? 34.797 28.583 -54.323 1.00 27.69 823 LEU B C 1
ATOM 9346 O O . LEU B 2 478 ? 35.551 27.927 -53.597 1.00 33.27 823 LEU B O 1
ATOM 9351 N N . CYS B 2 479 ? 35.234 29.501 -55.172 1.00 25.10 824 CYS B N 1
ATOM 9352 C CA . CYS B 2 479 ? 36.650 29.817 -55.281 1.00 28.67 824 CYS B CA 1
ATOM 9353 C C . CYS B 2 479 ? 36.839 31.263 -54.839 1.00 27.80 824 CYS B C 1
ATOM 9354 O O . CYS B 2 479 ? 36.064 32.140 -55.230 1.00 22.64 824 CYS B O 1
ATOM 9357 N N . LEU B 2 480 ? 37.849 31.508 -54.007 1.00 28.08 825 LEU B N 1
ATOM 9358 C CA . LEU B 2 480 ? 38.125 32.868 -53.534 1.00 27.24 825 LEU B CA 1
ATOM 9359 C C . LEU B 2 480 ? 39.622 33.190 -53.562 1.00 24.55 825 LEU B C 1
ATOM 9360 O O . LEU B 2 480 ? 40.475 32.288 -53.498 1.00 20.77 825 LEU B O 1
ATOM 9365 N N . PRO B 2 481 ? 39.961 34.485 -53.665 1.00 17.57 826 PRO B N 1
ATOM 9366 C CA . PRO B 2 481 ? 41.352 34.950 -53.703 1.00 16.71 826 PRO B CA 1
ATOM 9367 C C . PRO B 2 481 ? 41.937 35.114 -52.298 1.00 19.28 826 PRO B C 1
ATOM 9368 O O . PRO B 2 481 ? 41.209 35.373 -51.340 1.00 25.04 826 PRO B O 1
ATOM 9372 N N . VAL B 2 482 ? 43.253 34.958 -52.190 1.00 21.61 827 VAL B N 1
ATOM 9373 C CA . VAL B 2 482 ? 43.961 35.096 -50.924 1.00 18.86 827 VAL B CA 1
ATOM 9374 C C . VAL B 2 482 ? 44.677 36.443 -50.877 1.00 21.02 827 VAL B C 1
ATOM 9375 O O . VAL B 2 482 ? 45.259 36.875 -51.868 1.00 16.62 827 VAL B O 1
ATOM 9379 N N . VAL B 2 483 ? 44.636 37.114 -49.734 1.00 21.26 828 VAL B N 1
ATOM 9380 C CA . VAL B 2 483 ? 45.318 38.395 -49.628 1.00 19.68 828 VAL B CA 1
ATOM 9381 C C . VAL B 2 483 ? 46.122 38.505 -48.351 1.00 19.13 828 VAL B C 1
ATOM 9382 O O . VAL B 2 483 ? 45.816 37.870 -47.349 1.00 31.09 828 VAL B O 1
ATOM 9386 N N . SER B 2 484 ? 47.158 39.327 -48.388 1.00 27.06 829 SER B N 1
ATOM 9387 C CA . SER B 2 484 ? 48.028 39.496 -47.234 1.00 25.87 829 SER B CA 1
ATOM 9388 C C . SER B 2 484 ? 48.069 40.918 -46.704 1.00 25.51 829 SER B C 1
ATOM 9389 O O . SER B 2 484 ? 49.098 41.354 -46.200 1.00 29.53 829 SER B O 1
ATOM 9392 N N . THR B 2 485 ? 46.960 41.639 -46.805 1.00 23.13 830 THR B N 1
ATOM 9393 C CA . THR B 2 485 ? 46.921 43.011 -46.318 1.00 25.23 830 THR B CA 1
ATOM 9394 C C . THR B 2 485 ? 45.663 43.283 -45.529 1.00 26.58 830 THR B C 1
ATOM 9395 O O . THR B 2 485 ? 44.571 42.891 -45.936 1.00 34.74 830 THR B O 1
ATOM 9399 N N . LEU B 2 486 ? 45.813 43.955 -44.395 1.00 26.70 831 LEU B N 1
ATOM 9400 C CA . LEU B 2 486 ? 44.658 44.267 -43.570 1.00 26.80 831 LEU B CA 1
ATOM 9401 C C . LEU B 2 486 ? 43.620 44.965 -44.443 1.00 25.58 831 LEU B C 1
ATOM 9402 O O . LEU B 2 486 ? 42.436 44.638 -44.413 1.00 26.64 831 LEU B O 1
ATOM 9407 N N . ASN B 2 487 ? 44.086 45.917 -45.239 1.00 22.68 832 ASN B N 1
ATOM 9408 C CA . ASN B 2 487 ? 43.210 46.676 -46.107 1.00 26.36 832 ASN B CA 1
ATOM 9409 C C . ASN B 2 487 ? 42.447 45.793 -47.085 1.00 29.31 832 ASN B C 1
ATOM 9410 O O . ASN B 2 487 ? 41.262 46.022 -47.348 1.00 26.01 832 ASN B O 1
ATOM 9415 N N . ASP B 2 488 ? 43.122 44.786 -47.627 1.00 27.11 833 ASP B N 1
ATOM 9416 C CA . ASP B 2 488 ? 42.479 43.894 -48.576 1.00 29.07 833 ASP B CA 1
ATOM 9417 C C . ASP B 2 488 ? 41.429 43.015 -47.929 1.00 31.76 833 ASP B C 1
ATOM 9418 O O . ASP B 2 488 ? 40.464 42.610 -48.575 1.00 37.37 833 ASP B O 1
ATOM 9423 N N . VAL B 2 489 ? 41.617 42.715 -46.651 1.00 28.88 834 VAL B N 1
ATOM 9424 C CA . VAL B 2 489 ? 40.668 41.884 -45.937 1.00 24.31 834 VAL B CA 1
ATOM 9425 C C . VAL B 2 489 ? 39.373 42.671 -45.715 1.00 23.79 834 VAL B C 1
ATOM 9426 O O . VAL B 2 489 ? 38.276 42.139 -45.890 1.00 18.48 834 VAL B O 1
ATOM 9430 N N . PHE B 2 490 ? 39.504 43.941 -45.348 1.00 21.10 835 PHE B N 1
ATOM 9431 C CA . PHE B 2 490 ? 38.342 44.793 -45.128 1.00 19.70 835 PHE B CA 1
ATOM 9432 C C . PHE B 2 490 ? 37.593 45.088 -46.428 1.00 25.64 835 PHE B C 1
ATOM 9433 O O . PHE B 2 490 ? 36.359 45.146 -46.448 1.00 20.28 835 PHE B O 1
ATOM 9441 N N . LEU B 2 491 ? 38.337 45.277 -47.515 1.00 27.54 836 LEU B N 1
ATOM 9442 C CA . LEU B 2 491 ? 37.718 45.567 -48.805 1.00 30.57 836 LEU B CA 1
ATOM 9443 C C . LEU B 2 491 ? 36.775 44.456 -49.255 1.00 30.84 836 LEU B C 1
ATOM 9444 O O . LEU B 2 491 ? 35.821 44.708 -49.995 1.00 29.29 836 LEU B O 1
ATOM 9449 N N . GLY B 2 492 ? 37.038 43.233 -48.796 1.00 26.43 837 GLY B N 1
ATOM 9450 C CA . GLY B 2 492 ? 36.215 42.105 -49.198 1.00 28.06 837 GLY B CA 1
ATOM 9451 C C . GLY B 2 492 ? 35.178 41.649 -48.191 1.00 29.41 837 GLY B C 1
ATOM 9452 O O . GLY B 2 492 ? 34.373 40.767 -48.475 1.00 22.67 837 GLY B O 1
ATOM 9453 N N . ALA B 2 493 ? 35.194 42.250 -47.009 1.00 30.59 838 ALA B N 1
ATOM 9454 C CA . ALA B 2 493 ? 34.254 41.885 -45.964 1.00 31.16 838 ALA B CA 1
ATOM 9455 C C . ALA B 2 493 ? 32.799 41.943 -46.446 1.00 32.66 838 ALA B C 1
ATOM 9456 O O . ALA B 2 493 ? 32.379 42.927 -47.066 1.00 30.29 838 ALA B O 1
ATOM 9458 N N . ASP B 2 494 ? 32.049 40.875 -46.166 1.00 27.17 839 ASP B N 1
ATOM 9459 C CA . ASP B 2 494 ? 30.637 40.792 -46.530 1.00 21.98 839 ASP B CA 1
ATOM 9460 C C . ASP B 2 494 ? 29.895 41.108 -45.240 1.00 18.69 839 ASP B C 1
ATOM 9461 O O . ASP B 2 494 ? 29.749 40.255 -44.367 1.00 24.06 839 ASP B O 1
ATOM 9466 N N . VAL B 2 495 ? 29.419 42.335 -45.118 1.00 16.39 840 VAL B N 1
ATOM 9467 C CA . VAL B 2 495 ? 28.742 42.739 -43.907 1.00 15.32 840 VAL B CA 1
ATOM 9468 C C . VAL B 2 495 ? 27.554 41.860 -43.487 1.00 19.65 840 VAL B C 1
ATOM 9469 O O . VAL B 2 495 ? 27.408 41.565 -42.301 1.00 16.95 840 VAL B O 1
ATOM 9473 N N . GLN B 2 496 ? 26.711 41.433 -44.426 1.00 14.99 841 GLN B N 1
ATOM 9474 C CA . GLN B 2 496 ? 25.580 40.596 -44.043 1.00 14.02 841 GLN B CA 1
ATOM 9475 C C . GLN B 2 496 ? 26.056 39.226 -43.574 1.00 16.13 841 GLN B C 1
ATOM 9476 O O . GLN B 2 496 ? 25.622 38.735 -42.529 1.00 6.21 841 GLN B O 1
ATOM 9482 N N . ALA B 2 497 ? 26.955 38.614 -44.336 1.00 9.07 842 ALA B N 1
ATOM 9483 C CA . ALA B 2 497 ? 27.463 37.299 -43.970 1.00 16.38 842 ALA B CA 1
ATOM 9484 C C . ALA B 2 497 ? 28.089 37.308 -42.576 1.00 19.67 842 ALA B C 1
ATOM 9485 O O . ALA B 2 497 ? 27.982 36.331 -41.835 1.00 19.43 842 ALA B O 1
ATOM 9487 N N . ILE B 2 498 ? 28.750 38.404 -42.221 1.00 16.41 843 ILE B N 1
ATOM 9488 C CA . ILE B 2 498 ? 29.369 38.510 -40.910 1.00 17.75 843 ILE B CA 1
ATOM 9489 C C . ILE B 2 498 ? 28.274 38.642 -39.864 1.00 19.55 843 ILE B C 1
ATOM 9490 O O . ILE B 2 498 ? 28.380 38.099 -38.771 1.00 20.94 843 ILE B O 1
ATOM 9495 N N . SER B 2 499 ? 27.215 39.365 -40.202 1.00 21.04 844 SER B N 1
ATOM 9496 C CA . SER B 2 499 ? 26.096 39.527 -39.285 1.00 22.90 844 SER B CA 1
ATOM 9497 C C . SER B 2 499 ? 25.529 38.156 -38.963 1.00 21.24 844 SER B C 1
ATOM 9498 O O . SER B 2 499 ? 25.354 37.796 -37.795 1.00 21.85 844 SER B O 1
ATOM 9501 N N . GLY B 2 500 ? 25.255 37.396 -40.017 1.00 18.36 845 GLY B N 1
ATOM 9502 C CA . GLY B 2 500 ? 24.720 36.054 -39.863 1.00 18.50 845 GLY B CA 1
ATOM 9503 C C . GLY B 2 500 ? 25.612 35.160 -39.025 1.00 17.25 845 GLY B C 1
ATOM 9504 O O . GLY B 2 500 ? 25.165 34.619 -38.015 1.00 16.38 845 GLY B O 1
ATOM 9505 N N . LEU B 2 501 ? 26.871 35.013 -39.433 1.00 12.78 846 LEU B N 1
ATOM 9506 C CA . LEU B 2 501 ? 27.823 34.176 -38.705 1.00 16.60 846 LEU B CA 1
ATOM 9507 C C . LEU B 2 501 ? 27.981 34.601 -37.242 1.00 22.05 846 LEU B C 1
ATOM 9508 O O . LEU B 2 501 ? 28.219 33.754 -36.369 1.00 24.58 846 LEU B O 1
ATOM 9513 N N . LEU B 2 502 ? 27.862 35.901 -36.970 1.00 13.50 847 LEU B N 1
ATOM 9514 C CA . LEU B 2 502 ? 27.951 36.383 -35.592 1.00 19.53 847 LEU B CA 1
ATOM 9515 C C . LEU B 2 502 ? 26.715 35.949 -34.781 1.00 22.17 847 LEU B C 1
ATOM 9516 O O . LEU B 2 502 ? 26.825 35.594 -33.605 1.00 22.74 847 LEU B O 1
ATOM 9521 N N . ALA B 2 503 ? 25.541 35.965 -35.408 1.00 15.27 848 ALA B N 1
ATOM 9522 C CA . ALA B 2 503 ? 24.335 35.560 -34.702 1.00 16.80 848 ALA B CA 1
ATOM 9523 C C . ALA B 2 503 ? 24.481 34.117 -34.223 1.00 17.65 848 ALA B C 1
ATOM 9524 O O . ALA B 2 503 ? 24.283 33.822 -33.046 1.00 19.39 848 ALA B O 1
ATOM 9526 N N . ASN B 2 504 ? 24.820 33.220 -35.143 1.00 16.42 849 ASN B N 1
ATOM 9527 C CA . ASN B 2 504 ? 25.011 31.818 -34.802 1.00 19.15 849 ASN B CA 1
ATOM 9528 C C . ASN B 2 504 ? 25.950 31.740 -33.610 1.00 20.57 849 ASN B C 1
ATOM 9529 O O . ASN B 2 504 ? 25.669 31.066 -32.621 1.00 20.79 849 ASN B O 1
ATOM 9534 N N . MET B 2 505 ? 27.068 32.446 -33.717 1.00 18.95 850 MET B N 1
ATOM 9535 C CA . MET B 2 505 ? 28.064 32.467 -32.664 1.00 13.57 850 MET B CA 1
ATOM 9536 C C . MET B 2 505 ? 27.466 32.950 -31.345 1.00 17.67 850 MET B C 1
ATOM 9537 O O . MET B 2 505 ? 27.702 32.355 -30.288 1.00 17.42 850 MET B O 1
ATOM 9542 N N . ALA B 2 506 ? 26.689 34.028 -31.419 1.00 11.41 851 ALA B N 1
ATOM 9543 C CA . ALA B 2 506 ? 26.068 34.624 -30.243 1.00 16.32 851 ALA B CA 1
ATOM 9544 C C . ALA B 2 506 ? 25.069 33.687 -29.567 1.00 23.14 851 ALA B C 1
ATOM 9545 O O . ALA B 2 506 ? 24.949 33.655 -28.340 1.00 24.98 851 ALA B O 1
ATOM 9547 N N . VAL B 2 507 ? 24.338 32.937 -30.378 1.00 24.95 852 VAL B N 1
ATOM 9548 C CA . VAL B 2 507 ? 23.371 32.000 -29.856 1.00 23.38 852 VAL B CA 1
ATOM 9549 C C . VAL B 2 507 ? 24.111 30.989 -28.979 1.00 26.48 852 VAL B C 1
ATOM 9550 O O . VAL B 2 507 ? 23.711 30.726 -27.841 1.00 27.43 852 VAL B O 1
ATOM 9554 N N . ASP B 2 508 ? 25.199 30.434 -29.500 1.00 18.64 853 ASP B N 1
ATOM 9555 C CA . ASP B 2 508 ? 25.958 29.450 -28.746 1.00 20.36 853 ASP B CA 1
ATOM 9556 C C . ASP B 2 508 ? 26.552 30.054 -27.489 1.00 29.02 853 ASP B C 1
ATOM 9557 O O . ASP B 2 508 ? 26.671 29.383 -26.457 1.00 29.90 853 ASP B O 1
ATOM 9562 N N . ARG B 2 509 ? 26.937 31.324 -27.584 1.00 32.80 854 ARG B N 1
ATOM 9563 C CA . ARG B 2 509 ? 27.507 32.034 -26.450 1.00 30.72 854 ARG B CA 1
ATOM 9564 C C . ARG B 2 509 ? 26.415 32.121 -25.371 1.00 34.12 854 ARG B C 1
ATOM 9565 O O . ARG B 2 509 ? 26.692 32.048 -24.176 1.00 29.77 854 ARG B O 1
ATOM 9573 N N . SER B 2 510 ? 25.168 32.268 -25.806 1.00 32.43 855 SER B N 1
ATOM 9574 C CA . SER B 2 510 ? 24.041 32.327 -24.885 1.00 35.92 855 SER B CA 1
ATOM 9575 C C . SER B 2 510 ? 23.936 31.008 -24.116 1.00 38.83 855 SER B C 1
ATOM 9576 O O . SER B 2 510 ? 24.000 30.986 -22.884 1.00 41.20 855 SER B O 1
ATOM 9579 N N . MET B 2 511 ? 23.767 29.915 -24.856 1.00 35.57 856 MET B N 1
ATOM 9580 C CA . MET B 2 511 ? 23.658 28.581 -24.277 1.00 35.42 856 MET B CA 1
ATOM 9581 C C . MET B 2 511 ? 24.880 28.249 -23.427 1.00 38.01 856 MET B C 1
ATOM 9582 O O . MET B 2 511 ? 24.768 27.718 -22.323 1.00 41.48 856 MET B O 1
ATOM 9587 N N . THR B 2 512 ? 26.049 28.573 -23.962 1.00 36.90 857 THR B N 1
ATOM 9588 C CA . THR B 2 512 ? 27.318 28.274 -23.319 1.00 29.64 857 THR B CA 1
ATOM 9589 C C . THR B 2 512 ? 27.703 29.118 -22.106 1.00 25.83 857 THR B C 1
ATOM 9590 O O . THR B 2 512 ? 28.443 28.659 -21.241 1.00 25.79 857 THR B O 1
ATOM 9594 N N . ALA B 2 513 ? 27.210 30.349 -22.052 1.00 29.54 858 ALA B N 1
ATOM 9595 C CA . ALA B 2 513 ? 27.482 31.264 -20.940 1.00 25.57 858 ALA B CA 1
ATOM 9596 C C . ALA B 2 513 ? 26.159 31.912 -20.565 1.00 31.08 858 ALA B C 1
ATOM 9597 O O . ALA B 2 513 ? 25.305 31.276 -19.940 1.00 39.41 858 ALA B O 1
ATOM 9599 N N . SER B 2 514 ? 25.981 33.167 -20.961 1.00 26.91 859 SER B N 1
ATOM 9600 C CA . SER B 2 514 ? 24.742 33.878 -20.668 1.00 34.16 859 SER B CA 1
ATOM 9601 C C . SER B 2 514 ? 24.321 34.777 -21.833 1.00 38.57 859 SER B C 1
ATOM 9602 O O . SER B 2 514 ? 25.055 34.931 -22.810 1.00 38.86 859 SER B O 1
ATOM 9605 N N . LEU B 2 515 ? 23.136 35.371 -21.721 1.00 35.49 860 LEU B N 1
ATOM 9606 C CA . LEU B 2 515 ? 22.651 36.274 -22.752 1.00 32.69 860 LEU B CA 1
ATOM 9607 C C . LEU B 2 515 ? 23.494 37.547 -22.740 1.00 34.33 860 LEU B C 1
ATOM 9608 O O . LEU B 2 515 ? 23.715 38.169 -23.779 1.00 35.62 860 LEU B O 1
ATOM 9613 N N . SER B 2 516 ? 23.970 37.928 -21.559 1.00 39.46 861 SER B N 1
ATOM 9614 C CA . SER B 2 516 ? 24.792 39.130 -21.421 1.00 40.89 861 SER B CA 1
ATOM 9615 C C . SER B 2 516 ? 26.069 38.970 -22.236 1.00 42.02 861 SER B C 1
ATOM 9616 O O . SER B 2 516 ? 26.380 39.803 -23.087 1.00 35.66 861 SER B O 1
ATOM 9619 N N . ASP B 2 517 ? 26.802 37.892 -21.965 1.00 40.89 862 ASP B N 1
ATOM 9620 C CA . ASP B 2 517 ? 28.044 37.610 -22.667 1.00 40.11 862 ASP B CA 1
ATOM 9621 C C . ASP B 2 517 ? 27.808 37.643 -24.161 1.00 37.44 862 ASP B C 1
ATOM 9622 O O . ASP B 2 517 ? 28.554 38.287 -24.895 1.00 41.00 862 ASP B O 1
ATOM 9627 N N . ALA B 2 518 ? 26.771 36.937 -24.603 1.00 30.04 863 ALA B N 1
ATOM 9628 C CA . ALA B 2 518 ? 26.425 36.897 -26.014 1.00 23.24 863 ALA B CA 1
ATOM 9629 C C . ALA B 2 518 ? 26.249 38.319 -26.539 1.00 25.41 863 ALA B C 1
ATOM 9630 O O . ALA B 2 518 ? 26.772 38.658 -27.604 1.00 19.96 863 ALA B O 1
ATOM 9632 N N . ARG B 2 519 ? 25.523 39.152 -25.792 1.00 19.95 864 ARG B N 1
ATOM 9633 C CA . ARG B 2 519 ? 25.307 40.533 -26.213 1.00 21.37 864 ARG B CA 1
ATOM 9634 C C . ARG B 2 519 ? 26.600 41.350 -26.253 1.00 26.60 864 ARG B C 1
ATOM 9635 O O . ARG B 2 519 ? 26.753 42.224 -27.114 1.00 27.12 864 ARG B O 1
ATOM 9643 N N . ASP B 2 520 ? 27.525 41.077 -25.333 1.00 24.90 865 ASP B N 1
ATOM 9644 C CA . ASP B 2 520 ? 28.789 41.813 -25.309 1.00 28.82 865 ASP B CA 1
ATOM 9645 C C . ASP B 2 520 ? 29.656 41.394 -26.494 1.00 28.90 865 ASP B C 1
ATOM 9646 O O . ASP B 2 520 ? 30.152 42.235 -27.250 1.00 24.82 865 ASP B O 1
ATOM 9651 N N . ALA B 2 521 ? 29.830 40.086 -26.654 1.00 28.61 866 ALA B N 1
ATOM 9652 C CA . ALA B 2 521 ? 30.633 39.549 -27.752 1.00 26.22 866 ALA B CA 1
ATOM 9653 C C . ALA B 2 521 ? 30.198 40.198 -29.056 1.00 21.31 866 ALA B C 1
ATOM 9654 O O . ALA B 2 521 ? 31.027 40.539 -29.895 1.00 20.11 866 ALA B O 1
ATOM 9656 N N . LEU B 2 522 ? 28.888 40.366 -29.216 1.00 19.69 867 LEU B N 1
ATOM 9657 C CA . LEU B 2 522 ? 28.353 40.991 -30.412 1.00 17.36 867 LEU B CA 1
ATOM 9658 C C . LEU B 2 522 ? 28.884 42.420 -30.515 1.00 22.33 867 LEU B C 1
ATOM 9659 O O . LEU B 2 522 ? 29.508 42.780 -31.524 1.00 21.14 867 LEU B O 1
ATOM 9664 N N . VAL B 2 523 ? 28.664 43.227 -29.475 1.00 14.34 868 VAL B N 1
ATOM 9665 C CA . VAL B 2 523 ? 29.152 44.601 -29.510 1.00 12.48 868 VAL B CA 1
ATOM 9666 C C . VAL B 2 523 ? 30.680 44.641 -29.660 1.00 18.30 868 VAL B C 1
ATOM 9667 O O . VAL B 2 523 ? 31.212 45.543 -30.306 1.00 25.88 868 VAL B O 1
ATOM 9671 N N . ASN B 2 524 ? 31.392 43.672 -29.089 1.00 17.37 869 ASN B N 1
ATOM 9672 C CA . ASN B 2 524 ? 32.848 43.662 -29.221 1.00 21.52 869 ASN B CA 1
ATOM 9673 C C . ASN B 2 524 ? 33.337 43.475 -30.659 1.00 26.86 869 ASN B C 1
ATOM 9674 O O . ASN B 2 524 ? 34.312 44.107 -31.063 1.00 30.32 869 ASN B O 1
ATOM 9679 N N . ALA B 2 525 ? 32.675 42.609 -31.423 1.00 19.65 870 ALA B N 1
ATOM 9680 C CA . ALA B 2 525 ? 33.066 42.378 -32.812 1.00 20.49 870 ALA B CA 1
ATOM 9681 C C . ALA B 2 525 ? 33.108 43.692 -33.604 1.00 16.60 870 ALA B C 1
ATOM 9682 O O . ALA B 2 525 ? 34.045 43.931 -34.352 1.00 17.56 870 ALA B O 1
ATOM 9684 N N . VAL B 2 526 ? 32.086 44.530 -33.440 1.00 17.33 871 VAL B N 1
ATOM 9685 C CA . VAL B 2 526 ? 32.005 45.829 -34.121 1.00 17.99 871 VAL B CA 1
ATOM 9686 C C . VAL B 2 526 ? 33.146 46.710 -33.619 1.00 19.73 871 VAL B C 1
ATOM 9687 O O . VAL B 2 526 ? 33.958 47.193 -34.404 1.00 22.57 871 VAL B O 1
ATOM 9691 N N . ILE B 2 527 ? 33.201 46.906 -32.304 1.00 20.42 872 ILE B N 1
ATOM 9692 C CA . ILE B 2 527 ? 34.251 47.708 -31.678 1.00 23.44 872 ILE B CA 1
ATOM 9693 C C . ILE B 2 527 ? 35.673 47.288 -32.089 1.00 23.55 872 ILE B C 1
ATOM 9694 O O . ILE B 2 527 ? 36.456 48.100 -32.594 1.00 25.73 872 ILE B O 1
ATOM 9699 N N . ASP B 2 528 ? 36.007 46.025 -31.849 1.00 20.69 873 ASP B N 1
ATOM 9700 C CA . ASP B 2 528 ? 37.338 45.515 -32.168 1.00 25.01 873 ASP B CA 1
ATOM 9701 C C . ASP B 2 528 ? 37.719 45.591 -33.647 1.00 26.22 873 ASP B C 1
ATOM 9702 O O . ASP B 2 528 ? 38.880 45.831 -33.979 1.00 26.90 873 ASP B O 1
ATOM 9707 N N . SER B 2 529 ? 36.757 45.377 -34.536 1.00 22.61 874 SER B N 1
ATOM 9708 C CA . SER B 2 529 ? 37.061 45.413 -35.954 1.00 21.20 874 SER B CA 1
ATOM 9709 C C . SER B 2 529 ? 37.359 46.847 -36.360 1.00 21.20 874 SER B C 1
ATOM 9710 O O . SER B 2 529 ? 38.375 47.128 -37.004 1.00 20.94 874 SER B O 1
ATOM 9713 N N . LEU B 2 530 ? 36.476 47.757 -35.970 1.00 14.95 875 LEU B N 1
ATOM 9714 C CA . LEU B 2 530 ? 36.651 49.159 -36.300 1.00 20.53 875 LEU B CA 1
ATOM 9715 C C . LEU B 2 530 ? 37.880 49.739 -35.633 1.00 22.70 875 LEU B C 1
ATOM 9716 O O . LEU B 2 530 ? 38.591 50.558 -36.220 1.00 19.05 875 LEU B O 1
ATOM 9721 N N . SER B 2 531 ? 38.116 49.324 -34.396 1.00 24.83 876 SER B N 1
ATOM 9722 C CA . SER B 2 531 ? 39.272 49.801 -33.670 1.00 26.38 876 SER B CA 1
ATOM 9723 C C . SER B 2 531 ? 40.528 49.357 -34.416 1.00 26.99 876 SER B C 1
ATOM 9724 O O . SER B 2 531 ? 41.443 50.162 -34.651 1.00 28.22 876 SER B O 1
ATOM 9727 N N . ALA B 2 532 ? 40.562 48.080 -34.794 1.00 13.03 877 ALA B N 1
ATOM 9728 C CA . ALA B 2 532 ? 41.706 47.537 -35.522 1.00 25.16 877 ALA B CA 1
ATOM 9729 C C . ALA B 2 532 ? 41.877 48.321 -36.814 1.00 30.06 877 ALA B C 1
ATOM 9730 O O . ALA B 2 532 ? 42.990 48.604 -37.247 1.00 33.52 877 ALA B O 1
ATOM 9732 N N . TYR B 2 533 ? 40.758 48.673 -37.426 1.00 31.49 878 TYR B N 1
ATOM 9733 C CA . TYR B 2 533 ? 40.789 49.430 -38.661 1.00 35.08 878 TYR B CA 1
ATOM 9734 C C . TYR B 2 533 ? 41.475 50.781 -38.448 1.00 36.65 878 TYR B C 1
ATOM 9735 O O . TYR B 2 533 ? 42.428 51.143 -39.151 1.00 24.32 878 TYR B O 1
ATOM 9744 N N . ARG B 2 534 ? 40.968 51.525 -37.472 1.00 38.79 879 ARG B N 1
ATOM 9745 C CA . ARG B 2 534 ? 41.502 52.838 -37.151 1.00 39.94 879 ARG B CA 1
ATOM 9746 C C . ARG B 2 534 ? 42.998 52.818 -36.852 1.00 39.15 879 ARG B C 1
ATOM 9747 O O . ARG B 2 534 ? 43.741 53.692 -37.306 1.00 31.98 879 ARG B O 1
ATOM 9755 N N . SER B 2 535 ? 43.444 51.826 -36.090 1.00 40.52 880 SER B N 1
ATOM 9756 C CA . SER B 2 535 ? 44.859 51.735 -35.762 1.00 43.36 880 SER B CA 1
ATOM 9757 C C . SER B 2 535 ? 45.651 51.357 -37.004 1.00 44.84 880 SER B C 1
ATOM 9758 O O . SER B 2 535 ? 46.816 50.970 -36.921 1.00 50.68 880 SER B O 1
ATOM 9761 N N . SER B 2 536 ? 45.011 51.474 -38.162 1.00 46.79 881 SER B N 1
ATOM 9762 C CA . SER B 2 536 ? 45.664 51.155 -39.421 1.00 46.81 881 SER B CA 1
ATOM 9763 C C . SER B 2 536 ? 45.251 52.110 -40.554 1.00 54.32 881 SER B C 1
ATOM 9764 O O . SER B 2 536 ? 45.112 51.693 -41.714 1.00 48.11 881 SER B O 1
ATOM 9767 N N . VAL B 2 537 ? 45.050 53.386 -40.205 1.00 57.25 882 VAL B N 1
ATOM 9768 C CA . VAL B 2 537 ? 44.674 54.428 -41.168 1.00 59.49 882 VAL B CA 1
ATOM 9769 C C . VAL B 2 537 ? 45.208 55.793 -40.729 1.00 59.43 882 VAL B C 1
ATOM 9770 O O . VAL B 2 537 ? 45.578 55.984 -39.571 1.00 60.78 882 VAL B O 1
ATOM 9774 N N . PRO B 2 543 ? 38.992 62.007 -36.091 1.00 77.16 888 PRO B N 1
ATOM 9775 C CA . PRO B 2 543 ? 38.014 62.593 -35.165 1.00 77.18 888 PRO B CA 1
ATOM 9776 C C . PRO B 2 543 ? 36.731 61.770 -34.991 1.00 74.83 888 PRO B C 1
ATOM 9777 O O . PRO B 2 543 ? 36.373 61.397 -33.871 1.00 76.08 888 PRO B O 1
ATOM 9781 N N . GLY B 2 544 ? 36.046 61.484 -36.096 1.00 70.88 889 GLY B N 1
ATOM 9782 C CA . GLY B 2 544 ? 34.811 60.719 -36.022 1.00 64.06 889 GLY B CA 1
ATOM 9783 C C . GLY B 2 544 ? 34.970 59.217 -36.191 1.00 59.56 889 GLY B C 1
ATOM 9784 O O . GLY B 2 544 ? 36.083 58.713 -36.356 1.00 62.02 889 GLY B O 1
ATOM 9785 N N . LEU B 2 545 ? 33.847 58.503 -36.149 1.00 51.08 890 LEU B N 1
ATOM 9786 C CA . LEU B 2 545 ? 33.837 57.045 -36.296 1.00 40.41 890 LEU B CA 1
ATOM 9787 C C . LEU B 2 545 ? 34.094 56.662 -37.749 1.00 32.87 890 LEU B C 1
ATOM 9788 O O . LEU B 2 545 ? 33.193 56.721 -38.583 1.00 31.79 890 LEU B O 1
ATOM 9793 N N . MET B 2 546 ? 35.324 56.260 -38.049 1.00 28.19 891 MET B N 1
ATOM 9794 C CA . MET B 2 546 ? 35.681 55.918 -39.421 1.00 28.80 891 MET B CA 1
ATOM 9795 C C . MET B 2 546 ? 35.644 54.432 -39.692 1.00 31.62 891 MET B C 1
ATOM 9796 O O . MET B 2 546 ? 36.117 53.630 -38.880 1.00 34.91 891 MET B O 1
ATOM 9801 N N . VAL B 2 547 ? 35.091 54.071 -40.848 1.00 28.09 892 VAL B N 1
ATOM 9802 C CA . VAL B 2 547 ? 35.011 52.676 -41.254 1.00 22.52 892 VAL B CA 1
ATOM 9803 C C . VAL B 2 547 ? 35.108 52.560 -42.770 1.00 25.47 892 VAL B C 1
ATOM 9804 O O . VAL B 2 547 ? 34.795 53.504 -43.505 1.00 26.65 892 VAL B O 1
ATOM 9808 N N . PRO B 2 548 ? 35.576 51.408 -43.264 1.00 23.94 893 PRO B N 1
ATOM 9809 C CA . PRO B 2 548 ? 35.660 51.282 -44.715 1.00 22.26 893 PRO B CA 1
ATOM 9810 C C . PRO B 2 548 ? 34.226 51.146 -45.210 1.00 25.02 893 PRO B C 1
ATOM 9811 O O . PRO B 2 548 ? 33.321 50.867 -44.418 1.00 24.72 893 PRO B O 1
ATOM 9815 N N . PHE B 2 549 ? 34.033 51.361 -46.507 1.00 19.68 894 PHE B N 1
ATOM 9816 C CA . PHE B 2 549 ? 32.731 51.286 -47.152 1.00 19.44 894 PHE B CA 1
ATOM 9817 C C . PHE B 2 549 ? 31.986 49.976 -46.842 1.00 20.85 894 PHE B C 1
ATOM 9818 O O . PHE B 2 549 ? 30.821 49.985 -46.434 1.00 17.96 894 PHE B O 1
ATOM 9826 N N . SER B 2 550 ? 32.676 48.856 -47.030 1.00 11.30 895 SER B N 1
ATOM 9827 C CA . SER B 2 550 ? 32.100 47.538 -46.823 1.00 13.87 895 SER B CA 1
ATOM 9828 C C . SER B 2 550 ? 31.488 47.287 -45.450 1.00 18.97 895 SER B C 1
ATOM 9829 O O . SER B 2 550 ? 30.654 46.391 -45.295 1.00 17.44 895 SER B O 1
ATOM 9832 N N . LEU B 2 551 ? 31.908 48.063 -44.456 1.00 23.54 896 LEU B N 1
ATOM 9833 C CA . LEU B 2 551 ? 31.415 47.896 -43.100 1.00 21.61 896 LEU B CA 1
ATOM 9834 C C . LEU B 2 551 ? 30.575 49.074 -42.625 1.00 24.42 896 LEU B C 1
ATOM 9835 O O . LEU B 2 551 ? 30.329 49.231 -41.427 1.00 24.42 896 LEU B O 1
ATOM 9840 N N . ARG B 2 552 ? 30.125 49.903 -43.559 1.00 25.10 897 ARG B N 1
ATOM 9841 C CA . ARG B 2 552 ? 29.313 51.061 -43.192 1.00 28.54 897 ARG B CA 1
ATOM 9842 C C . ARG B 2 552 ? 27.988 50.677 -42.522 1.00 27.70 897 ARG B C 1
ATOM 9843 O O . ARG B 2 552 ? 27.380 51.486 -41.829 1.00 29.38 897 ARG B O 1
ATOM 9851 N N . LEU B 2 553 ? 27.547 49.440 -42.726 1.00 27.53 898 LEU B N 1
ATOM 9852 C CA . LEU B 2 553 ? 26.302 48.980 -42.137 1.00 22.31 898 LEU B CA 1
ATOM 9853 C C . LEU B 2 553 ? 26.536 48.008 -40.992 1.00 24.16 898 LEU B C 1
ATOM 9854 O O . LEU B 2 553 ? 25.592 47.529 -40.378 1.00 30.55 898 LEU B O 1
ATOM 9859 N N . PHE B 2 554 ? 27.799 47.723 -40.701 1.00 26.20 899 PHE B N 1
ATOM 9860 C CA . PHE B 2 554 ? 28.143 46.797 -39.624 1.00 28.18 899 PHE B CA 1
ATOM 9861 C C . PHE B 2 554 ? 27.479 47.151 -38.272 1.00 26.90 899 PHE B C 1
ATOM 9862 O O . PHE B 2 554 ? 26.847 46.296 -37.646 1.00 23.77 899 PHE B O 1
ATOM 9870 N N . PRO B 2 555 ? 27.615 48.407 -37.805 1.00 27.70 900 PRO B N 1
ATOM 9871 C CA . PRO B 2 555 ? 26.985 48.765 -36.522 1.00 25.49 900 PRO B CA 1
ATOM 9872 C C . PRO B 2 555 ? 25.456 48.710 -36.591 1.00 22.60 900 PRO B C 1
ATOM 9873 O O . PRO B 2 555 ? 24.789 48.388 -35.609 1.00 23.22 900 PRO B O 1
ATOM 9877 N N . LEU B 2 556 ? 24.909 49.028 -37.760 1.00 19.28 901 LEU B N 1
ATOM 9878 C CA . LEU B 2 556 ? 23.464 49.023 -37.961 1.00 12.77 901 LEU B CA 1
ATOM 9879 C C . LEU B 2 556 ? 22.894 47.622 -37.838 1.00 16.43 901 LEU B C 1
ATOM 9880 O O . LEU B 2 556 ? 21.957 47.379 -37.076 1.00 19.32 901 LEU B O 1
ATOM 9885 N N . PHE B 2 557 ? 23.463 46.694 -38.592 1.00 11.10 902 PHE B N 1
ATOM 9886 C CA . PHE B 2 557 ? 22.974 45.340 -38.568 1.00 14.23 902 PHE B CA 1
ATOM 9887 C C . PHE B 2 557 ? 23.172 44.652 -37.231 1.00 21.83 902 PHE B C 1
ATOM 9888 O O . PHE B 2 557 ? 22.370 43.784 -36.861 1.00 27.42 902 PHE B O 1
ATOM 9896 N N . VAL B 2 558 ? 24.213 45.044 -36.491 1.00 21.63 903 VAL B N 1
ATOM 9897 C CA . VAL B 2 558 ? 24.472 44.439 -35.182 1.00 18.29 903 VAL B CA 1
ATOM 9898 C C . VAL B 2 558 ? 23.465 44.973 -34.179 1.00 18.11 903 VAL B C 1
ATOM 9899 O O . VAL B 2 558 ? 22.911 44.225 -33.373 1.00 12.62 903 VAL B O 1
ATOM 9903 N N . LEU B 2 559 ? 23.226 46.276 -34.234 1.00 19.69 904 LEU B N 1
ATOM 9904 C CA . LEU B 2 559 ? 22.252 46.881 -33.348 1.00 17.36 904 LEU B CA 1
ATOM 9905 C C . LEU B 2 559 ? 20.927 46.164 -33.595 1.00 20.17 904 LEU B C 1
ATOM 9906 O O . LEU B 2 559 ? 20.232 45.785 -32.658 1.00 13.73 904 LEU B O 1
ATOM 9911 N N . ALA B 2 560 ? 20.600 45.973 -34.874 1.00 22.99 905 ALA B N 1
ATOM 9912 C CA . ALA B 2 560 ? 19.371 45.297 -35.289 1.00 21.10 905 ALA B CA 1
ATOM 9913 C C . ALA B 2 560 ? 19.346 43.929 -34.640 1.00 19.29 905 ALA B C 1
ATOM 9914 O O . ALA B 2 560 ? 18.339 43.478 -34.094 1.00 19.18 905 ALA B O 1
ATOM 9916 N N . LEU B 2 561 ? 20.486 43.271 -34.726 1.00 17.68 906 LEU B N 1
ATOM 9917 C CA . LEU B 2 561 ? 20.662 41.954 -34.166 1.00 20.36 906 LEU B CA 1
ATOM 9918 C C . LEU B 2 561 ? 20.450 42.024 -32.638 1.00 24.19 906 LEU B C 1
ATOM 9919 O O . LEU B 2 561 ? 19.843 41.129 -32.038 1.00 23.27 906 LEU B O 1
ATOM 9924 N N . LEU B 2 562 ? 20.931 43.096 -32.013 1.00 17.60 907 LEU B N 1
ATOM 9925 C CA . LEU B 2 562 ? 20.773 43.242 -30.573 1.00 20.05 907 LEU B CA 1
ATOM 9926 C C . LEU B 2 562 ? 19.349 43.577 -30.125 1.00 19.61 907 LEU B C 1
ATOM 9927 O O . LEU B 2 562 ? 19.018 43.370 -28.967 1.00 26.07 907 LEU B O 1
ATOM 9932 N N . LYS B 2 563 ? 18.506 44.093 -31.017 1.00 16.83 908 LYS B N 1
ATOM 9933 C CA . LYS B 2 563 ? 17.136 44.421 -30.630 1.00 14.48 908 LYS B CA 1
ATOM 9934 C C . LYS B 2 563 ? 16.124 43.351 -31.028 1.00 19.40 908 LYS B C 1
ATOM 9935 O O . LYS B 2 563 ? 14.944 43.426 -30.685 1.00 20.61 908 LYS B O 1
ATOM 9941 N N . GLN B 2 564 ? 16.603 42.350 -31.754 1.00 26.44 909 GLN B N 1
ATOM 9942 C CA . GLN B 2 564 ? 15.786 41.224 -32.187 1.00 29.59 909 GLN B CA 1
ATOM 9943 C C . GLN B 2 564 ? 15.263 40.451 -30.967 1.00 29.06 909 GLN B C 1
ATOM 9944 O O . GLN B 2 564 ? 15.824 40.529 -29.868 1.00 30.07 909 GLN B O 1
ATOM 9950 N N . LYS B 2 565 ? 14.188 39.701 -31.168 1.00 28.74 910 LYS B N 1
ATOM 9951 C CA . LYS B 2 565 ? 13.582 38.931 -30.096 1.00 28.00 910 LYS B CA 1
ATOM 9952 C C . LYS B 2 565 ? 14.544 37.858 -29.592 1.00 34.37 910 LYS B C 1
ATOM 9953 O O . LYS B 2 565 ? 14.320 37.258 -28.538 1.00 35.85 910 LYS B O 1
ATOM 9959 N N . SER B 2 566 ? 15.621 37.628 -30.341 1.00 33.88 911 SER B N 1
ATOM 9960 C CA . SER B 2 566 ? 16.610 36.623 -29.965 1.00 31.99 911 SER B CA 1
ATOM 9961 C C . SER B 2 566 ? 17.562 37.125 -28.891 1.00 32.81 911 SER B C 1
ATOM 9962 O O . SER B 2 566 ? 17.920 36.380 -27.974 1.00 34.39 911 SER B O 1
ATOM 9965 N N . PHE B 2 567 ? 17.963 38.390 -28.994 1.00 29.91 912 PHE B N 1
ATOM 9966 C CA . PHE B 2 567 ? 18.906 38.962 -28.035 1.00 29.21 912 PHE B CA 1
ATOM 9967 C C . PHE B 2 567 ? 18.419 40.163 -27.224 1.00 26.41 912 PHE B C 1
ATOM 9968 O O . PHE B 2 567 ? 18.989 40.468 -26.173 1.00 13.78 912 PHE B O 1
ATOM 9976 N N . GLN B 2 568 ? 17.378 40.844 -27.700 1.00 24.81 913 GLN B N 1
ATOM 9977 C CA . GLN B 2 568 ? 16.855 42.009 -26.976 1.00 30.76 913 GLN B CA 1
ATOM 9978 C C . GLN B 2 568 ? 16.737 41.701 -25.477 1.00 35.54 913 GLN B C 1
ATOM 9979 O O . GLN B 2 568 ? 16.626 40.540 -25.073 1.00 36.26 913 GLN B O 1
ATOM 9985 N N . THR B 2 569 ? 16.743 42.736 -24.649 1.00 39.83 914 THR B N 1
ATOM 9986 C CA . THR B 2 569 ? 16.664 42.517 -23.217 1.00 49.30 914 THR B CA 1
ATOM 9987 C C . THR B 2 569 ? 15.469 43.170 -22.534 1.00 57.70 914 THR B C 1
ATOM 9988 O O . THR B 2 569 ? 14.512 42.489 -22.152 1.00 68.08 914 THR B O 1
ATOM 9992 N N . GLY B 2 570 ? 15.528 44.487 -22.376 1.00 56.59 915 GLY B N 1
ATOM 9993 C CA . GLY B 2 570 ? 14.454 45.210 -21.713 1.00 59.44 915 GLY B CA 1
ATOM 9994 C C . GLY B 2 570 ? 13.029 44.917 -22.158 1.00 59.31 915 GLY B C 1
ATOM 9995 O O . GLY B 2 570 ? 12.081 45.311 -21.482 1.00 55.23 915 GLY B O 1
ATOM 9996 N N . THR B 2 571 ? 12.868 44.234 -23.288 1.00 61.17 916 THR B N 1
ATOM 9997 C CA . THR B 2 571 ? 11.537 43.914 -23.792 1.00 59.04 916 THR B CA 1
ATOM 9998 C C . THR B 2 571 ? 10.760 43.001 -22.845 1.00 57.10 916 THR B C 1
ATOM 9999 O O . THR B 2 571 ? 11.283 42.519 -21.839 1.00 53.27 916 THR B O 1
ATOM 10003 N N . ASN B 2 572 ? 9.498 42.783 -23.186 1.00 56.74 917 ASN B N 1
ATOM 10004 C CA . ASN B 2 572 ? 8.590 41.959 -22.409 1.00 55.24 917 ASN B CA 1
ATOM 10005 C C . ASN B 2 572 ? 8.470 40.574 -23.063 1.00 53.95 917 ASN B C 1
ATOM 10006 O O . ASN B 2 572 ? 7.507 39.846 -22.825 1.00 48.22 917 ASN B O 1
ATOM 10011 N N . ALA B 2 573 ? 9.462 40.222 -23.880 1.00 54.18 918 ALA B N 1
ATOM 10012 C CA . ALA B 2 573 ? 9.493 38.939 -24.597 1.00 53.78 918 ALA B CA 1
ATOM 10013 C C . ALA B 2 573 ? 9.484 37.695 -23.698 1.00 50.22 918 ALA B C 1
ATOM 10014 O O . ALA B 2 573 ? 10.122 37.664 -22.641 1.00 42.90 918 ALA B O 1
ATOM 10016 N N . ARG B 2 574 ? 8.770 36.662 -24.142 1.00 44.78 919 ARG B N 1
ATOM 10017 C CA . ARG B 2 574 ? 8.669 35.417 -23.386 1.00 42.15 919 ARG B CA 1
ATOM 10018 C C . ARG B 2 574 ? 9.689 34.359 -23.806 1.00 36.92 919 ARG B C 1
ATOM 10019 O O . ARG B 2 574 ? 10.218 34.381 -24.916 1.00 31.07 919 ARG B O 1
ATOM 10027 N N . LEU B 2 575 ? 9.948 33.424 -22.902 1.00 31.08 920 LEU B N 1
ATOM 10028 C CA . LEU B 2 575 ? 10.915 32.367 -23.141 1.00 33.64 920 LEU B CA 1
ATOM 10029 C C . LEU B 2 575 ? 10.850 31.678 -24.502 1.00 33.13 920 LEU B C 1
ATOM 10030 O O . LEU B 2 575 ? 11.796 31.786 -25.286 1.00 32.36 920 LEU B O 1
ATOM 10035 N N . ASP B 2 576 ? 9.753 30.972 -24.779 1.00 29.78 921 ASP B N 1
ATOM 10036 C CA . ASP B 2 576 ? 9.615 30.255 -26.047 1.00 23.99 921 ASP B CA 1
ATOM 10037 C C . ASP B 2 576 ? 9.884 31.139 -27.267 1.00 21.95 921 ASP B C 1
ATOM 10038 O O . ASP B 2 576 ? 10.497 30.692 -28.228 1.00 17.34 921 ASP B O 1
ATOM 10043 N N . GLU B 2 577 ? 9.441 32.392 -27.231 1.00 19.62 922 GLU B N 1
ATOM 10044 C CA . GLU B 2 577 ? 9.668 33.290 -28.358 1.00 22.53 922 GLU B CA 1
ATOM 10045 C C . GLU B 2 577 ? 11.161 33.512 -28.582 1.00 18.24 922 GLU B C 1
ATOM 10046 O O . GLU B 2 577 ? 11.645 33.460 -29.706 1.00 18.08 922 GLU B O 1
ATOM 10052 N N . ARG B 2 578 ? 11.886 33.785 -27.505 1.00 19.73 923 ARG B N 1
ATOM 10053 C CA . ARG B 2 578 ? 13.317 34.013 -27.615 1.00 24.30 923 ARG B CA 1
ATOM 10054 C C . ARG B 2 578 ? 14.005 32.795 -28.239 1.00 26.10 923 ARG B C 1
ATOM 10055 O O . ARG B 2 578 ? 14.709 32.911 -29.251 1.00 19.02 923 ARG B O 1
ATOM 10063 N N . ILE B 2 579 ? 13.791 31.630 -27.634 1.00 22.70 924 ILE B N 1
ATOM 10064 C CA . ILE B 2 579 ? 14.367 30.387 -28.124 1.00 24.17 924 ILE B CA 1
ATOM 10065 C C . ILE B 2 579 ? 13.966 30.123 -29.593 1.00 24.46 924 ILE B C 1
ATOM 10066 O O . ILE B 2 579 ? 14.799 29.718 -30.409 1.00 19.88 924 ILE B O 1
ATOM 10071 N N . PHE B 2 580 ? 12.698 30.347 -29.933 1.00 20.64 925 PHE B N 1
ATOM 10072 C CA . PHE B 2 580 ? 12.250 30.116 -31.303 1.00 18.70 925 PHE B CA 1
ATOM 10073 C C . PHE B 2 580 ? 13.038 31.019 -32.239 1.00 18.61 925 PHE B C 1
ATOM 10074 O O . PHE B 2 580 ? 13.399 30.631 -33.354 1.00 20.48 925 PHE B O 1
ATOM 10082 N N . ALA B 2 581 ? 13.290 32.237 -31.783 1.00 18.11 926 ALA B N 1
ATOM 10083 C CA . ALA B 2 581 ? 14.051 33.193 -32.565 1.00 15.29 926 ALA B CA 1
ATOM 10084 C C . ALA B 2 581 ? 15.483 32.662 -32.786 1.00 20.99 926 ALA B C 1
ATOM 10085 O O . ALA B 2 581 ? 16.033 32.750 -33.886 1.00 19.31 926 ALA B O 1
ATOM 10087 N N . MET B 2 582 ? 16.082 32.097 -31.743 1.00 22.30 927 MET B N 1
ATOM 10088 C CA . MET B 2 582 ? 17.434 31.562 -31.864 1.00 26.79 927 MET B CA 1
ATOM 10089 C C . MET B 2 582 ? 17.419 30.349 -32.787 1.00 25.39 927 MET B C 1
ATOM 10090 O O . MET B 2 582 ? 18.355 30.137 -33.562 1.00 26.66 927 MET B O 1
ATOM 10095 N N . CYS B 2 583 ? 16.351 29.558 -32.704 1.00 22.81 928 CYS B N 1
ATOM 10096 C CA . CYS B 2 583 ? 16.217 28.384 -33.553 1.00 22.20 928 CYS B CA 1
ATOM 10097 C C . CYS B 2 583 ? 16.242 28.829 -35.018 1.00 25.22 928 CYS B C 1
ATOM 10098 O O . CYS B 2 583 ? 16.769 28.122 -35.876 1.00 27.63 928 CYS B O 1
ATOM 10101 N N . GLN B 2 584 ? 15.683 30.004 -35.303 1.00 19.97 929 GLN B N 1
ATOM 10102 C CA . GLN B 2 584 ? 15.659 30.519 -36.668 1.00 22.46 929 GLN B CA 1
ATOM 10103 C C . GLN B 2 584 ? 17.040 31.003 -37.134 1.00 25.39 929 GLN B C 1
ATOM 10104 O O . GLN B 2 584 ? 17.432 30.793 -38.288 1.00 23.80 929 GLN B O 1
ATOM 10110 N N . VAL B 2 585 ? 17.773 31.653 -36.239 1.00 18.61 930 VAL B N 1
ATOM 10111 C CA . VAL B 2 585 ? 19.107 32.134 -36.572 1.00 18.33 930 VAL B CA 1
ATOM 10112 C C . VAL B 2 585 ? 19.976 30.955 -36.970 1.00 19.88 930 VAL B C 1
ATOM 10113 O O . VAL B 2 585 ? 20.797 31.041 -37.890 1.00 24.84 930 VAL B O 1
ATOM 10117 N N . LYS B 2 586 ? 19.771 29.849 -36.268 1.00 12.89 931 LYS B N 1
ATOM 10118 C CA . LYS B 2 586 ? 20.527 28.638 -36.494 1.00 16.43 931 LYS B CA 1
ATOM 10119 C C . LYS B 2 586 ? 20.152 27.822 -37.718 1.00 20.27 931 LYS B C 1
ATOM 10120 O O . LYS B 2 586 ? 20.991 27.092 -38.236 1.00 25.47 931 LYS B O 1
ATOM 10126 N N . ASN B 2 587 ? 18.909 27.938 -38.185 1.00 25.41 932 ASN B N 1
ATOM 10127 C CA . ASN B 2 587 ? 18.460 27.137 -39.326 1.00 24.28 932 ASN B CA 1
ATOM 10128 C C . ASN B 2 587 ? 18.100 27.887 -40.594 1.00 24.53 932 ASN B C 1
ATOM 10129 O O . ASN B 2 587 ? 18.013 27.271 -41.652 1.00 22.55 932 ASN B O 1
ATOM 10134 N N . GLN B 2 588 ? 17.882 29.200 -40.494 1.00 26.16 933 GLN B N 1
ATOM 10135 C CA . GLN B 2 588 ? 17.503 30.009 -41.654 1.00 26.22 933 GLN B CA 1
ATOM 10136 C C . GLN B 2 588 ? 18.611 30.511 -42.590 1.00 26.41 933 GLN B C 1
ATOM 10137 O O . GLN B 2 588 ? 19.699 30.906 -42.155 1.00 24.10 933 GLN B O 1
ATOM 10143 N N . PRO B 2 589 ? 18.338 30.494 -43.904 1.00 22.05 934 PRO B N 1
ATOM 10144 C CA . PRO B 2 589 ? 19.305 30.965 -44.901 1.00 21.30 934 PRO B CA 1
ATOM 10145 C C . PRO B 2 589 ? 19.596 32.465 -44.672 1.00 23.69 934 PRO B C 1
ATOM 10146 O O . PRO B 2 589 ? 18.711 33.223 -44.268 1.00 20.38 934 PRO B O 1
ATOM 10150 N N . LEU B 2 590 ? 20.833 32.883 -44.936 1.00 24.46 935 LEU B N 1
ATOM 10151 C CA . LEU B 2 590 ? 21.270 34.268 -44.717 1.00 19.96 935 LEU B CA 1
ATOM 10152 C C . LEU B 2 590 ? 20.251 35.365 -44.990 1.00 21.32 935 LEU B C 1
ATOM 10153 O O . LEU B 2 590 ? 20.011 36.221 -44.138 1.00 11.74 935 LEU B O 1
ATOM 10158 N N . VAL B 2 591 ? 19.655 35.332 -46.176 1.00 21.43 936 VAL B N 1
ATOM 10159 C CA . VAL B 2 591 ? 18.680 36.340 -46.572 1.00 25.15 936 VAL B CA 1
ATOM 10160 C C . VAL B 2 591 ? 17.497 36.499 -45.627 1.00 22.33 936 VAL B C 1
ATOM 10161 O O . VAL B 2 591 ? 17.116 37.617 -45.307 1.00 27.14 936 VAL B O 1
ATOM 10165 N N . TYR B 2 592 ? 16.902 35.394 -45.189 1.00 21.44 937 TYR B N 1
ATOM 10166 C CA . TYR B 2 592 ? 15.761 35.475 -44.284 1.00 18.77 937 TYR B CA 1
ATOM 10167 C C . TYR B 2 592 ? 16.226 35.960 -42.927 1.00 21.19 937 TYR B C 1
ATOM 10168 O O . TYR B 2 592 ? 15.484 36.625 -42.204 1.00 26.45 937 TYR B O 1
ATOM 10177 N N . LEU B 2 593 ? 17.465 35.642 -42.582 1.00 22.73 938 LEU B N 1
ATOM 10178 C CA . LEU B 2 593 ? 18.009 36.094 -41.315 1.00 23.92 938 LEU B CA 1
ATOM 10179 C C . LEU B 2 593 ? 18.037 37.618 -41.371 1.00 26.00 938 LEU B C 1
ATOM 10180 O O . LEU B 2 593 ? 17.635 38.303 -40.424 1.00 24.18 938 LEU B O 1
ATOM 10185 N N . MET B 2 594 ? 18.493 38.142 -42.505 1.00 20.57 939 MET B N 1
ATOM 10186 C CA . MET B 2 594 ? 18.571 39.581 -42.700 1.00 22.26 939 MET B CA 1
ATOM 10187 C C . MET B 2 594 ? 17.212 40.268 -42.828 1.00 25.61 939 MET B C 1
ATOM 10188 O O . MET B 2 594 ? 17.021 41.363 -42.294 1.00 30.29 939 MET B O 1
ATOM 10193 N N . LEU B 2 595 ? 16.269 39.648 -43.532 1.00 22.93 940 LEU B N 1
ATOM 10194 C CA . LEU B 2 595 ? 14.946 40.256 -43.681 1.00 24.37 940 LEU B CA 1
ATOM 10195 C C . LEU B 2 595 ? 14.241 40.350 -42.331 1.00 25.27 940 LEU B C 1
ATOM 10196 O O . LEU B 2 595 ? 13.475 41.273 -42.075 1.00 22.58 940 LEU B O 1
ATOM 10201 N N . THR B 2 596 ? 14.515 39.381 -41.468 1.00 29.56 941 THR B N 1
ATOM 10202 C CA . THR B 2 596 ? 13.903 39.316 -40.147 1.00 29.30 941 THR B CA 1
ATOM 10203 C C . THR B 2 596 ? 14.506 40.306 -39.156 1.00 29.99 941 THR B C 1
ATOM 10204 O O . THR B 2 596 ? 13.789 41.031 -38.466 1.00 28.63 941 THR B O 1
ATOM 10208 N N . THR B 2 597 ? 15.830 40.321 -39.084 1.00 28.31 942 THR B N 1
ATOM 10209 C CA . THR B 2 597 ? 16.521 41.202 -38.165 1.00 24.82 942 THR B CA 1
ATOM 10210 C C . THR B 2 597 ? 16.316 42.658 -38.546 1.00 23.08 942 THR B C 1
ATOM 10211 O O . THR B 2 597 ? 16.034 43.509 -37.690 1.00 23.65 942 THR B O 1
ATOM 10215 N N . HIS B 2 598 ? 16.434 42.933 -39.836 1.00 13.14 943 HIS B N 1
ATOM 10216 C CA . HIS B 2 598 ? 16.302 44.290 -40.340 1.00 18.79 943 HIS B CA 1
ATOM 10217 C C . HIS B 2 598 ? 15.357 44.335 -41.549 1.00 22.48 943 HIS B C 1
ATOM 10218 O O . HIS B 2 598 ? 15.785 44.472 -42.695 1.00 24.39 943 HIS B O 1
ATOM 10225 N N . PRO B 2 599 ? 14.048 44.211 -41.292 1.00 25.88 944 PRO B N 1
ATOM 10226 C CA . PRO B 2 599 ? 12.963 44.220 -42.285 1.00 24.44 944 PRO B CA 1
ATOM 10227 C C . PRO B 2 599 ? 13.026 45.383 -43.260 1.00 25.52 944 PRO B C 1
ATOM 10228 O O . PRO B 2 599 ? 13.338 46.510 -42.868 1.00 25.49 944 PRO B O 1
ATOM 10232 N N . SER B 2 600 ? 12.712 45.121 -44.525 1.00 23.16 945 SER B N 1
ATOM 10233 C CA . SER B 2 600 ? 12.710 46.189 -45.524 1.00 26.65 945 SER B CA 1
ATOM 10234 C C . SER B 2 600 ? 11.427 47.018 -45.388 1.00 29.39 945 SER B C 1
ATOM 10235 O O . SER B 2 600 ? 10.315 46.481 -45.377 1.00 32.52 945 SER B O 1
ATOM 10238 N N . LEU B 2 601 ? 11.594 48.331 -45.274 1.00 30.74 946 LEU B N 1
ATOM 10239 C CA . LEU B 2 601 ? 10.474 49.262 -45.107 1.00 27.20 946 LEU B CA 1
ATOM 10240 C C . LEU B 2 601 ? 10.265 50.164 -46.334 1.00 31.23 946 LEU B C 1
ATOM 10241 O O . LEU B 2 601 ? 11.193 50.818 -46.820 1.00 29.94 946 LEU B O 1
ATOM 10246 N N . TYR B 2 602 ? 9.029 50.205 -46.821 1.00 28.27 947 TYR B N 1
ATOM 10247 C CA . TYR B 2 602 ? 8.695 51.010 -47.986 1.00 21.89 947 TYR B CA 1
ATOM 10248 C C . TYR B 2 602 ? 7.436 51.825 -47.715 1.00 19.78 947 TYR B C 1
ATOM 10249 O O . TYR B 2 602 ? 6.594 51.417 -46.920 1.00 20.23 947 TYR B O 1
ATOM 10258 N N . ARG B 2 603 ? 7.319 52.980 -48.365 1.00 22.66 948 ARG B N 1
ATOM 10259 C CA . ARG B 2 603 ? 6.107 53.793 -48.257 1.00 19.72 948 ARG B CA 1
ATOM 10260 C C . ARG B 2 603 ? 5.276 53.209 -49.411 1.00 21.07 948 ARG B C 1
ATOM 10261 O O . ARG B 2 603 ? 5.814 52.929 -50.481 1.00 11.29 948 ARG B O 1
ATOM 10269 N N . VAL B 2 604 ? 3.977 53.029 -49.216 1.00 18.96 949 VAL B N 1
ATOM 10270 C CA . VAL B 2 604 ? 3.199 52.383 -50.253 1.00 22.04 949 VAL B CA 1
ATOM 10271 C C . VAL B 2 604 ? 1.868 53.009 -50.639 1.00 25.95 949 VAL B C 1
ATOM 10272 O O . VAL B 2 604 ? 1.136 52.457 -51.458 1.00 27.05 949 VAL B O 1
ATOM 10276 N N . ASP B 2 605 ? 1.552 54.157 -50.066 1.00 27.68 950 ASP B N 1
ATOM 10277 C CA . ASP B 2 605 ? 0.289 54.814 -50.381 1.00 28.82 950 ASP B CA 1
ATOM 10278 C C . ASP B 2 605 ? 0.477 55.744 -51.569 1.00 27.94 950 ASP B C 1
ATOM 10279 O O . ASP B 2 605 ? -0.425 56.486 -51.934 1.00 28.16 950 ASP B O 1
ATOM 10284 N N . ASN B 2 606 ? 1.647 55.694 -52.189 1.00 31.34 951 ASN B N 1
ATOM 10285 C CA . ASN B 2 606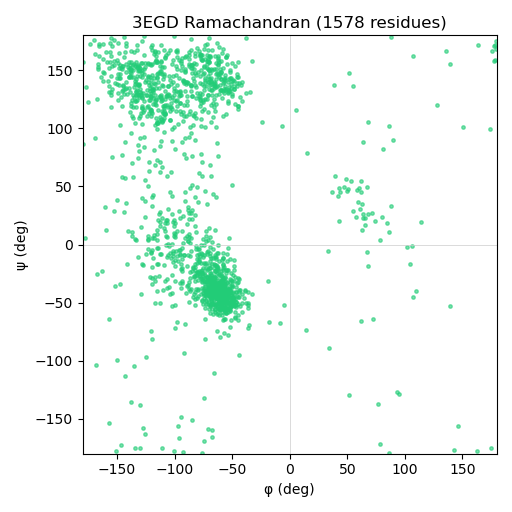 ? 1.915 56.588 -53.302 1.00 29.99 951 ASN B CA 1
ATOM 10286 C C . ASN B 2 606 ? 2.883 56.004 -54.326 1.00 29.25 951 ASN B C 1
ATOM 10287 O O . ASN B 2 606 ? 3.724 56.722 -54.857 1.00 34.24 951 ASN B O 1
ATOM 10292 N N . LEU B 2 607 ? 2.775 54.712 -54.604 1.00 28.43 952 LEU B N 1
ATOM 10293 C CA . LEU B 2 607 ? 3.672 54.070 -55.561 1.00 28.08 952 LEU B CA 1
ATOM 10294 C C . LEU B 2 607 ? 3.484 54.650 -56.974 1.00 29.98 952 LEU B C 1
ATOM 10295 O O . LEU B 2 607 ? 2.422 55.198 -57.278 1.00 25.77 952 LEU B O 1
ATOM 10300 N N . SER B 2 608 ? 4.515 54.543 -57.821 1.00 32.17 953 SER B N 1
ATOM 10301 C CA . SER B 2 608 ? 4.461 55.082 -59.185 1.00 34.18 953 SER B CA 1
ATOM 10302 C C . SER B 2 608 ? 5.052 54.182 -60.279 1.00 39.61 953 SER B C 1
ATOM 10303 O O . SER B 2 608 ? 4.798 52.984 -60.276 1.00 49.67 953 SER B O 1
ATOM 10306 N N . ASP B 2 609 ? 5.848 54.750 -61.194 1.00 49.26 954 ASP B N 1
ATOM 10307 C CA . ASP B 2 609 ? 6.411 53.996 -62.334 1.00 54.17 954 ASP B CA 1
ATOM 10308 C C . ASP B 2 609 ? 7.907 53.742 -62.525 1.00 56.72 954 ASP B C 1
ATOM 10309 O O . ASP B 2 609 ? 8.302 53.260 -63.590 1.00 60.52 954 ASP B O 1
ATOM 10314 N N . GLU B 2 610 ? 8.747 54.047 -61.546 1.00 55.57 955 GLU B N 1
ATOM 10315 C CA . GLU B 2 610 ? 10.180 53.818 -61.726 1.00 50.82 955 GLU B CA 1
ATOM 10316 C C . GLU B 2 610 ? 10.515 52.364 -61.433 1.00 47.85 955 GLU B C 1
ATOM 10317 O O . GLU B 2 610 ? 11.647 52.016 -61.103 1.00 40.59 955 GLU B O 1
ATOM 10323 N N . GLY B 2 611 ? 9.514 51.511 -61.596 1.00 46.68 956 GLY B N 1
ATOM 10324 C CA . GLY B 2 611 ? 9.692 50.109 -61.287 1.00 45.70 956 GLY B CA 1
ATOM 10325 C C . GLY B 2 611 ? 10.039 49.153 -62.397 1.00 40.89 956 GLY B C 1
ATOM 10326 O O . GLY B 2 611 ? 10.426 49.551 -63.491 1.00 38.81 956 GLY B O 1
ATOM 10327 N N . ALA B 2 612 ? 9.905 47.871 -62.078 1.00 38.47 957 ALA B N 1
ATOM 10328 C CA . ALA B 2 612 ? 10.201 46.801 -63.004 1.00 40.72 957 ALA B CA 1
ATOM 10329 C C . ALA B 2 612 ? 9.019 46.613 -63.947 1.00 42.10 957 ALA B C 1
ATOM 10330 O O . ALA B 2 612 ? 8.522 45.502 -64.125 1.00 51.40 957 ALA B O 1
ATOM 10332 N N . LEU B 2 613 ? 8.554 47.713 -64.535 1.00 48.27 958 LEU B N 1
ATOM 10333 C CA . LEU B 2 613 ? 7.440 47.664 -65.487 1.00 48.75 958 LEU B CA 1
ATOM 10334 C C . LEU B 2 613 ? 7.992 47.074 -66.764 1.00 50.92 958 LEU B C 1
ATOM 10335 O O . LEU B 2 613 ? 7.757 47.597 -67.850 1.00 51.34 958 LEU B O 1
ATOM 10340 N N . ASN B 2 614 ? 8.749 45.996 -66.608 1.00 52.04 959 ASN B N 1
ATOM 10341 C CA . ASN B 2 614 ? 9.371 45.305 -67.721 1.00 59.30 959 ASN B CA 1
ATOM 10342 C C . ASN B 2 614 ? 8.655 43.990 -67.919 1.00 60.63 959 ASN B C 1
ATOM 10343 O O . ASN B 2 614 ? 8.545 43.476 -69.048 1.00 61.94 959 ASN B O 1
ATOM 10348 N N . ILE B 2 615 ? 8.166 43.458 -66.803 1.00 50.74 960 ILE B N 1
ATOM 10349 C CA . ILE B 2 615 ? 7.485 42.179 -66.804 1.00 48.11 960 ILE B CA 1
ATOM 10350 C C . ILE B 2 615 ? 6.225 42.196 -67.658 1.00 43.57 960 ILE B C 1
ATOM 10351 O O . ILE B 2 615 ? 5.109 42.256 -67.143 1.00 44.27 960 ILE B O 1
ATOM 10356 N N . SER B 2 616 ? 6.430 42.139 -68.970 1.00 37.09 961 SER B N 1
ATOM 10357 C CA . SER B 2 616 ? 5.361 42.135 -69.968 1.00 37.96 961 SER B CA 1
ATOM 10358 C C . SER B 2 616 ? 4.102 42.949 -69.659 1.00 34.82 961 SER B C 1
ATOM 10359 O O . SER B 2 616 ? 4.027 44.112 -70.032 1.00 35.78 961 SER B O 1
ATOM 10362 N N . ASP B 2 617 ? 3.110 42.354 -69.001 1.00 31.99 962 ASP B N 1
ATOM 10363 C CA . ASP B 2 617 ? 1.883 43.090 -68.701 1.00 33.04 962 ASP B CA 1
ATOM 10364 C C . ASP B 2 617 ? 1.763 43.629 -67.272 1.00 35.35 962 ASP B C 1
ATOM 10365 O O . ASP B 2 617 ? 0.690 44.099 -66.863 1.00 34.26 962 ASP B O 1
ATOM 10370 N N . ARG B 2 618 ? 2.853 43.561 -66.511 1.00 30.94 963 ARG B N 1
ATOM 10371 C CA . ARG B 2 618 ? 2.846 44.053 -65.136 1.00 27.86 963 ARG B CA 1
ATOM 10372 C C . ARG B 2 618 ? 3.891 45.149 -64.950 1.00 22.66 963 ARG B C 1
ATOM 10373 O O . ARG B 2 618 ? 4.968 45.094 -65.528 1.00 21.48 963 ARG B O 1
ATOM 10381 N N . THR B 2 619 ? 3.562 46.169 -64.175 1.00 20.01 964 THR B N 1
ATOM 10382 C CA . THR B 2 619 ? 4.520 47.235 -63.961 1.00 28.55 964 THR B CA 1
ATOM 10383 C C . THR B 2 619 ? 5.383 46.948 -62.735 1.00 27.85 964 THR B C 1
ATOM 10384 O O . THR B 2 619 ? 6.584 46.691 -62.864 1.00 30.16 964 THR B O 1
ATOM 10388 N N . ILE B 2 620 ? 4.800 46.985 -61.549 1.00 16.26 965 ILE B N 1
ATOM 10389 C CA . ILE B 2 620 ? 5.593 46.664 -60.357 1.00 20.27 965 ILE B CA 1
ATOM 10390 C C . ILE B 2 620 ? 6.442 47.804 -59.835 1.00 17.60 965 ILE B C 1
ATOM 10391 O O . ILE B 2 620 ? 7.646 47.896 -60.106 1.00 16.01 965 ILE B O 1
ATOM 10396 N N . PRO B 2 621 ? 5.825 48.693 -59.057 1.00 18.84 966 PRO B N 1
ATOM 10397 C CA . PRO B 2 621 ? 6.622 49.800 -58.543 1.00 20.79 966 PRO B CA 1
ATOM 10398 C C . PRO B 2 621 ? 7.828 49.356 -57.719 1.00 21.39 966 PRO B C 1
ATOM 10399 O O . PRO B 2 621 ? 7.843 48.272 -57.111 1.00 14.91 966 PRO B O 1
ATOM 10403 N N . GLN B 2 622 ? 8.849 50.202 -57.728 1.00 21.64 967 GLN B N 1
ATOM 10404 C CA . GLN B 2 622 ? 10.050 49.936 -56.963 1.00 24.39 967 GLN B CA 1
ATOM 10405 C C . GLN B 2 622 ? 10.301 51.090 -55.994 1.00 22.58 967 GLN B C 1
ATOM 10406 O O . GLN B 2 622 ? 11.217 51.896 -56.185 1.00 16.08 967 GLN B O 1
ATOM 10412 N N . PRO B 2 623 ? 9.457 51.205 -54.958 1.00 19.42 968 PRO B N 1
ATOM 10413 C CA . PRO B 2 623 ? 9.624 52.275 -53.971 1.00 25.29 968 PRO B CA 1
ATOM 10414 C C . PRO B 2 623 ? 10.962 52.083 -53.252 1.00 26.13 968 PRO B C 1
ATOM 10415 O O . PRO B 2 623 ? 11.416 50.955 -53.069 1.00 22.41 968 PRO B O 1
ATOM 10419 N N . PRO B 2 624 ? 11.611 53.184 -52.842 1.00 27.55 969 PRO B N 1
ATOM 10420 C CA . PRO B 2 624 ? 12.903 53.133 -52.146 1.00 25.82 969 PRO B CA 1
ATOM 10421 C C . PRO B 2 624 ? 12.831 52.483 -50.770 1.00 20.52 969 PRO B C 1
ATOM 10422 O O . PRO B 2 624 ? 11.806 52.532 -50.104 1.00 20.54 969 PRO B O 1
ATOM 10426 N N . ILE B 2 625 ? 13.928 51.872 -50.351 1.00 21.50 970 ILE B N 1
ATOM 10427 C CA . ILE B 2 625 ? 13.979 51.253 -49.042 1.00 23.22 970 ILE B CA 1
ATOM 10428 C C . ILE B 2 625 ? 14.187 52.376 -48.021 1.00 24.06 970 ILE B C 1
ATOM 10429 O O . ILE B 2 625 ? 14.941 53.319 -48.256 1.00 25.64 970 ILE B O 1
ATOM 10434 N N . LEU B 2 626 ? 13.494 52.285 -46.897 1.00 19.98 971 LEU B N 1
ATOM 10435 C CA . LEU B 2 626 ? 13.611 53.296 -45.861 1.00 22.47 971 LEU B CA 1
ATOM 10436 C C . LEU B 2 626 ? 14.290 52.719 -44.626 1.00 24.95 971 LEU B C 1
ATOM 10437 O O . LEU B 2 626 ? 14.168 51.523 -44.336 1.00 23.15 971 LEU B O 1
ATOM 10442 N N . GLN B 2 627 ? 15.007 53.571 -43.905 1.00 23.88 972 GLN B N 1
ATOM 10443 C CA . GLN B 2 627 ? 15.696 53.144 -42.698 1.00 28.82 972 GLN B CA 1
ATOM 10444 C C . GLN B 2 627 ? 14.678 52.928 -41.581 1.00 26.24 972 GLN B C 1
ATOM 10445 O O . GLN B 2 627 ? 13.689 53.655 -41.479 1.00 29.13 972 GLN B O 1
ATOM 10451 N N . LEU B 2 628 ? 14.918 51.911 -40.761 1.00 21.11 973 LEU B N 1
ATOM 10452 C CA . LEU B 2 628 ? 13.987 51.537 -39.703 1.00 28.34 973 LEU B CA 1
ATOM 10453 C C . LEU B 2 628 ? 13.816 52.485 -38.534 1.00 30.74 973 LEU B C 1
ATOM 10454 O O . LEU B 2 628 ? 14.032 52.120 -37.379 1.00 29.98 973 LEU B O 1
ATOM 10459 N N . SER B 2 629 ? 13.406 53.704 -38.849 1.00 32.45 974 SER B N 1
ATOM 10460 C CA . SER B 2 629 ? 13.163 54.701 -37.831 1.00 36.22 974 SER B CA 1
ATOM 10461 C C . SER B 2 629 ? 11.744 55.238 -37.957 1.00 35.51 974 SER B C 1
ATOM 10462 O O . SER B 2 629 ? 11.227 55.428 -39.057 1.00 35.98 974 SER B O 1
ATOM 10465 N N . VAL B 2 630 ? 11.118 55.476 -36.816 1.00 34.61 975 VAL B N 1
ATOM 10466 C CA . VAL B 2 630 ? 9.771 56.013 -36.782 1.00 35.86 975 VAL B CA 1
ATOM 10467 C C . VAL B 2 630 ? 9.771 57.427 -37.378 1.00 36.65 975 VAL B C 1
ATOM 10468 O O . VAL B 2 630 ? 8.711 58.002 -37.615 1.00 40.44 975 VAL B O 1
ATOM 10472 N N . GLU B 2 631 ? 10.956 57.976 -37.635 1.00 35.25 976 GLU B N 1
ATOM 10473 C CA . GLU B 2 631 ? 11.062 59.318 -38.206 1.00 39.31 976 GLU B CA 1
ATOM 10474 C C . GLU B 2 631 ? 10.802 59.296 -39.707 1.00 38.69 976 GLU B C 1
ATOM 10475 O O . GLU B 2 631 ? 10.585 60.339 -40.328 1.00 34.57 976 GLU B O 1
ATOM 10481 N N . LYS B 2 632 ? 10.833 58.103 -40.289 1.00 36.46 977 LYS B N 1
ATOM 10482 C CA . LYS B 2 632 ? 10.600 57.954 -41.715 1.00 38.14 977 LYS B CA 1
ATOM 10483 C C . LYS B 2 632 ? 9.121 57.708 -41.972 1.00 38.11 977 LYS B C 1
ATOM 10484 O O . LYS B 2 632 ? 8.673 57.701 -43.118 1.00 37.84 977 LYS B O 1
ATOM 10490 N N . LEU B 2 633 ? 8.360 57.497 -40.908 1.00 35.87 978 LEU B N 1
ATOM 10491 C CA . LEU B 2 633 ? 6.940 57.267 -41.075 1.00 41.24 978 LEU B CA 1
ATOM 10492 C C . LEU B 2 633 ? 6.224 58.567 -41.412 1.00 45.05 978 LEU B C 1
ATOM 10493 O O . LEU B 2 633 ? 6.859 59.584 -41.716 1.00 46.71 978 LEU B O 1
ATOM 10498 N N . SER B 2 634 ? 4.897 58.522 -41.361 1.00 46.69 979 SER B N 1
ATOM 10499 C CA . SER B 2 634 ? 4.064 59.674 -41.675 1.00 43.74 979 SER B CA 1
ATOM 10500 C C . SER B 2 634 ? 2.601 59.332 -41.412 1.00 48.60 979 SER B C 1
ATOM 10501 O O . SER B 2 634 ? 2.066 58.375 -41.977 1.00 46.53 979 SER B O 1
ATOM 10504 N N . ARG B 2 635 ? 1.954 60.117 -40.558 1.00 48.16 980 ARG B N 1
ATOM 10505 C CA . ARG B 2 635 ? 0.556 59.880 -40.222 1.00 52.66 980 ARG B CA 1
ATOM 10506 C C . ARG B 2 635 ? -0.383 60.108 -41.408 1.00 48.89 980 ARG B C 1
ATOM 10507 O O . ARG B 2 635 ? -1.589 59.871 -41.309 1.00 46.18 980 ARG B O 1
ATOM 10515 N N . ASP B 2 636 ? 0.180 60.549 -42.529 1.00 46.90 981 ASP B N 1
ATOM 10516 C CA . ASP B 2 636 ? -0.590 60.823 -43.738 1.00 47.55 981 ASP B CA 1
ATOM 10517 C C . ASP B 2 636 ? -0.380 59.759 -44.808 1.00 44.63 981 ASP B C 1
ATOM 10518 O O . ASP B 2 636 ? -0.949 59.849 -45.894 1.00 49.13 981 ASP B O 1
ATOM 10523 N N . GLY B 2 637 ? 0.441 58.757 -44.513 1.00 37.76 982 GLY B N 1
ATOM 10524 C CA . GLY B 2 637 ? 0.701 57.725 -45.499 1.00 26.44 982 GLY B CA 1
ATOM 10525 C C . GLY B 2 637 ? 0.449 56.306 -45.036 1.00 27.77 982 GLY B C 1
ATOM 10526 O O . GLY B 2 637 ? -0.241 56.068 -44.047 1.00 24.77 982 GLY B O 1
ATOM 10527 N N . ALA B 2 638 ? 1.006 55.353 -45.771 1.00 23.65 983 ALA B N 1
ATOM 10528 C CA . ALA B 2 638 ? 0.852 53.948 -45.440 1.00 26.15 983 ALA B CA 1
ATOM 10529 C C . ALA B 2 638 ? 2.186 53.281 -45.719 1.00 29.23 983 ALA B C 1
ATOM 10530 O O . ALA B 2 638 ? 2.750 53.433 -46.806 1.00 28.63 983 ALA B O 1
ATOM 10532 N N . PHE B 2 639 ? 2.692 52.536 -44.741 1.00 25.09 984 PHE B N 1
ATOM 10533 C CA . PHE B 2 639 ? 3.981 51.891 -44.905 1.00 24.73 984 PHE B CA 1
ATOM 10534 C C . PHE B 2 639 ? 3.976 50.375 -44.813 1.00 22.04 984 PHE B C 1
ATOM 10535 O O . PHE B 2 639 ? 3.371 49.798 -43.910 1.00 25.35 984 PHE B O 1
ATOM 10543 N N . LEU B 2 640 ? 4.642 49.732 -45.769 1.00 19.13 985 LEU B N 1
ATOM 10544 C CA . LEU B 2 640 ? 4.733 48.283 -45.760 1.00 19.85 985 LEU B CA 1
ATOM 10545 C C . LEU B 2 640 ? 6.126 47.890 -45.324 1.00 25.80 985 LEU B C 1
ATOM 10546 O O . LEU B 2 640 ? 7.117 48.484 -45.761 1.00 21.08 985 LEU B O 1
ATOM 10551 N N . MET B 2 641 ? 6.183 46.885 -44.454 1.00 22.59 986 MET B N 1
ATOM 10552 C CA . MET B 2 641 ? 7.434 46.379 -43.929 1.00 25.42 986 MET B CA 1
ATOM 10553 C C . MET B 2 641 ? 7.580 44.932 -44.366 1.00 26.52 986 MET B C 1
ATOM 10554 O O . MET B 2 641 ? 6.720 44.108 -44.070 1.00 29.50 986 MET B O 1
ATOM 10559 N N . ASP B 2 642 ? 8.652 44.626 -45.089 1.00 24.60 987 ASP B N 1
ATOM 10560 C CA . ASP B 2 642 ? 8.893 43.259 -45.542 1.00 25.39 987 ASP B CA 1
ATOM 10561 C C . ASP B 2 642 ? 9.861 42.592 -44.575 1.00 29.08 987 ASP B C 1
ATOM 10562 O O . ASP B 2 642 ? 11.063 42.870 -44.609 1.00 31.58 987 ASP B O 1
ATOM 10567 N N . ALA B 2 643 ? 9.330 41.726 -43.709 1.00 28.55 988 ALA B N 1
ATOM 10568 C CA . ALA B 2 643 ? 10.139 41.002 -42.724 1.00 29.72 988 ALA B CA 1
ATOM 10569 C C . ALA B 2 643 ? 10.321 39.538 -43.111 1.00 31.55 988 ALA B C 1
ATOM 10570 O O . ALA B 2 643 ? 10.414 38.675 -42.242 1.00 38.47 988 ALA B O 1
ATOM 10572 N N . GLY B 2 644 ? 10.341 39.263 -44.413 1.00 29.93 989 GLY B N 1
ATOM 10573 C CA . GLY B 2 644 ? 10.547 37.909 -44.898 1.00 26.76 989 GLY B CA 1
ATOM 10574 C C . GLY B 2 644 ? 9.437 36.888 -44.747 1.00 29.80 989 GLY B C 1
ATOM 10575 O O . GLY B 2 644 ? 8.922 36.385 -45.750 1.00 34.37 989 GLY B O 1
ATOM 10576 N N . SER B 2 645 ? 9.083 36.561 -43.505 1.00 27.79 990 SER B N 1
ATOM 10577 C CA . SER B 2 645 ? 8.036 35.573 -43.213 1.00 20.64 990 SER B CA 1
ATOM 10578 C C . SER B 2 645 ? 6.625 36.175 -43.263 1.00 22.89 990 SER B C 1
ATOM 10579 O O . SER B 2 645 ? 5.648 35.472 -43.526 1.00 20.67 990 SER B O 1
ATOM 10582 N N . VAL B 2 646 ? 6.519 37.471 -42.990 1.00 16.11 991 VAL B N 1
ATOM 10583 C CA . VAL B 2 646 ? 5.235 38.143 -43.029 1.00 21.78 991 VAL B CA 1
ATOM 10584 C C . VAL B 2 646 ? 5.427 39.542 -43.585 1.00 27.61 991 VAL B C 1
ATOM 10585 O O . VAL B 2 646 ? 6.556 40.032 -43.676 1.00 30.35 991 VAL B O 1
ATOM 10589 N N . LEU B 2 647 ? 4.324 40.179 -43.962 1.00 29.82 992 LEU B N 1
ATOM 10590 C CA . LEU B 2 647 ? 4.357 41.539 -44.492 1.00 29.12 992 LEU B CA 1
ATOM 10591 C C . LEU B 2 647 ? 3.340 42.337 -43.691 1.00 29.94 992 LEU B C 1
ATOM 10592 O O . LEU B 2 647 ? 2.153 42.010 -43.687 1.00 33.22 992 LEU B O 1
ATOM 10597 N N . MET B 2 648 ? 3.800 43.370 -43.003 1.00 24.40 993 MET B N 1
ATOM 10598 C CA . MET B 2 648 ? 2.898 44.189 -42.213 1.00 29.94 993 MET B CA 1
ATOM 10599 C C . MET B 2 648 ? 2.699 45.532 -42.898 1.00 31.63 993 MET B C 1
ATOM 10600 O O . MET B 2 648 ? 3.665 46.213 -43.252 1.00 29.85 993 MET B O 1
ATOM 10605 N N . LEU B 2 649 ? 1.436 45.901 -43.088 1.00 35.74 994 LEU B N 1
ATOM 10606 C CA . LEU B 2 649 ? 1.093 47.171 -43.711 1.00 33.51 994 LEU B CA 1
ATOM 10607 C C . LEU B 2 649 ? 0.541 48.074 -42.623 1.00 33.62 994 LEU B C 1
ATOM 10608 O O . LEU B 2 649 ? -0.524 47.811 -42.064 1.00 33.81 994 LEU B O 1
ATOM 10613 N N . TRP B 2 650 ? 1.289 49.123 -42.307 1.00 32.50 995 TRP B N 1
ATOM 10614 C CA . TRP B 2 650 ? 0.884 50.070 -41.280 1.00 36.33 995 TRP B CA 1
ATOM 10615 C C . TRP B 2 650 ? 0.189 51.245 -41.953 1.00 37.19 995 TRP B C 1
ATOM 10616 O O . TRP B 2 650 ? 0.693 51.789 -42.938 1.00 36.97 995 TRP B O 1
ATOM 10627 N N . VAL B 2 651 ? -0.971 51.631 -41.436 1.00 35.90 996 VAL B N 1
ATOM 10628 C CA . VAL B 2 651 ? -1.693 52.752 -42.014 1.00 40.00 996 VAL B CA 1
ATOM 10629 C C . VAL B 2 651 ? -1.676 53.918 -41.038 1.00 44.95 996 VAL B C 1
ATOM 10630 O O . VAL B 2 651 ? -1.854 53.732 -39.833 1.00 48.96 996 VAL B O 1
ATOM 10634 N N . GLY B 2 652 ? -1.453 55.118 -41.563 1.00 45.97 997 GLY B N 1
ATOM 10635 C CA . GLY B 2 652 ? -1.418 56.295 -40.721 1.00 47.07 997 GLY B CA 1
ATOM 10636 C C . GLY B 2 652 ? -2.807 56.756 -40.327 1.00 51.01 997 GLY B C 1
ATOM 10637 O O . GLY B 2 652 ? -3.767 56.563 -41.073 1.00 48.91 997 GLY B O 1
ATOM 10638 N N . LYS B 2 653 ? -2.905 57.368 -39.149 1.00 54.62 998 LYS B N 1
ATOM 10639 C CA . LYS B 2 653 ? -4.171 57.879 -38.629 1.00 54.23 998 LYS B CA 1
ATOM 10640 C C . LYS B 2 653 ? -4.793 58.911 -39.564 1.00 53.30 998 LYS B C 1
ATOM 10641 O O . LYS B 2 653 ? -6.003 58.905 -39.778 1.00 52.41 998 LYS B O 1
ATOM 10647 N N . ASN B 2 654 ? -3.961 59.793 -40.117 1.00 50.87 999 ASN B N 1
ATOM 10648 C CA . ASN B 2 654 ? -4.432 60.839 -41.019 1.00 51.27 999 ASN B CA 1
ATOM 10649 C C . ASN B 2 654 ? -4.152 60.499 -42.490 1.00 50.10 999 ASN B C 1
ATOM 10650 O O . ASN B 2 654 ? -3.760 61.351 -43.287 1.00 47.42 999 ASN B O 1
ATOM 10655 N N . CYS B 2 655 ? -4.377 59.239 -42.840 1.00 51.38 1000 CYS B N 1
ATOM 10656 C CA . CYS B 2 655 ? -4.163 58.749 -44.200 1.00 51.59 1000 CYS B CA 1
ATOM 10657 C C . CYS B 2 655 ? -5.206 59.311 -45.178 1.00 44.63 1000 CYS B C 1
ATOM 10658 O O . CYS B 2 655 ? -6.345 59.580 -44.797 1.00 50.87 1000 CYS B O 1
ATOM 10661 N N . THR B 2 656 ? -4.823 59.466 -46.440 1.00 38.49 1001 THR B N 1
ATOM 10662 C CA . THR B 2 656 ? -5.726 60.016 -47.459 1.00 41.04 1001 THR B CA 1
ATOM 10663 C C . THR B 2 656 ? -6.976 59.169 -47.757 1.00 40.35 1001 THR B C 1
ATOM 10664 O O . THR B 2 656 ? -6.969 57.945 -47.629 1.00 46.85 1001 THR B O 1
ATOM 10668 N N . GLN B 2 657 ? -8.051 59.830 -48.167 1.00 39.73 1002 GLN B N 1
ATOM 10669 C CA . GLN B 2 657 ? -9.298 59.138 -48.484 1.00 41.40 1002 GLN B CA 1
ATOM 10670 C C . GLN B 2 657 ? -9.105 58.190 -49.659 1.00 41.63 1002 GLN B C 1
ATOM 10671 O O . GLN B 2 657 ? -9.711 57.118 -49.713 1.00 37.51 1002 GLN B O 1
ATOM 10677 N N . ASN B 2 658 ? -8.260 58.604 -50.600 1.00 42.80 1003 ASN B N 1
ATOM 10678 C CA . ASN B 2 658 ? -7.969 57.815 -51.783 1.00 38.37 1003 ASN B CA 1
ATOM 10679 C C . ASN B 2 658 ? -7.467 56.416 -51.439 1.00 37.00 1003 ASN B C 1
ATOM 10680 O O . ASN B 2 658 ? -7.871 55.437 -52.063 1.00 37.04 1003 ASN B O 1
ATOM 10685 N N . PHE B 2 659 ? -6.582 56.333 -50.448 1.00 35.92 1004 PHE B N 1
ATOM 10686 C CA . PHE B 2 659 ? -6.006 55.059 -50.014 1.00 32.61 1004 PHE B CA 1
ATOM 10687 C C . PHE B 2 659 ? -7.019 54.227 -49.221 1.00 35.01 1004 PHE B C 1
ATOM 10688 O O . PHE B 2 659 ? -7.015 52.994 -49.279 1.00 32.28 1004 PHE B O 1
ATOM 10696 N N . LEU B 2 660 ? -7.881 54.905 -48.470 1.00 34.29 1005 LEU B N 1
ATOM 10697 C CA . LEU B 2 660 ? -8.889 54.211 -47.681 1.00 36.62 1005 LEU B CA 1
ATOM 10698 C C . LEU B 2 660 ? -9.899 53.471 -48.554 1.00 37.30 1005 LEU B C 1
ATOM 10699 O O . LEU B 2 660 ? -10.130 52.272 -48.367 1.00 30.90 1005 LEU B O 1
ATOM 10704 N N . SER B 2 661 ? -10.489 54.184 -49.512 1.00 37.54 1006 SER B N 1
ATOM 10705 C CA . SER B 2 661 ? -11.494 53.591 -50.386 1.00 38.57 1006 SER B CA 1
ATOM 10706 C C . SER B 2 661 ? -10.952 52.914 -51.638 1.00 38.26 1006 SER B C 1
ATOM 10707 O O . SER B 2 661 ? -11.505 51.904 -52.078 1.00 35.35 1006 SER B O 1
ATOM 10710 N N . GLN B 2 662 ? -9.883 53.460 -52.215 1.00 37.40 1007 GLN B N 1
ATOM 10711 C CA . GLN B 2 662 ? -9.316 52.885 -53.437 1.00 37.76 1007 GLN B CA 1
ATOM 10712 C C . GLN B 2 662 ? -8.352 51.736 -53.186 1.00 34.27 1007 GLN B C 1
ATOM 10713 O O . GLN B 2 662 ? -8.081 50.936 -54.080 1.00 31.47 1007 GLN B O 1
ATOM 10719 N N . VAL B 2 663 ? -7.829 51.645 -51.973 1.00 26.58 1008 VAL B N 1
ATOM 10720 C CA . VAL B 2 663 ? -6.925 50.550 -51.676 1.00 27.06 1008 VAL B CA 1
ATOM 10721 C C . VAL B 2 663 ? -7.470 49.627 -50.593 1.00 32.60 1008 VAL B C 1
ATOM 10722 O O . VAL B 2 663 ? -7.518 48.407 -50.778 1.00 34.61 1008 VAL B O 1
ATOM 10726 N N . LEU B 2 664 ? -7.892 50.204 -49.470 1.00 35.89 1009 LEU B N 1
ATOM 10727 C CA . LEU B 2 664 ? -8.410 49.400 -48.368 1.00 38.66 1009 LEU B CA 1
ATOM 10728 C C . LEU B 2 664 ? -9.867 49.001 -48.539 1.00 39.16 1009 LEU B C 1
ATOM 10729 O O . LEU B 2 664 ? -10.296 47.976 -48.018 1.00 42.48 1009 LEU B O 1
ATOM 10734 N N . GLY B 2 665 ? -10.627 49.804 -49.268 1.00 41.38 1010 GLY B N 1
ATOM 10735 C CA . GLY B 2 665 ? -12.026 49.477 -49.482 1.00 46.26 1010 GLY B CA 1
ATOM 10736 C C . GLY B 2 665 ? -12.919 49.947 -48.349 1.00 43.82 1010 GLY B C 1
ATOM 10737 O O . GLY B 2 665 ? -14.044 49.476 -48.194 1.00 44.53 1010 GLY B O 1
ATOM 10738 N N . VAL B 2 666 ? -12.409 50.880 -47.557 1.00 38.64 1011 VAL B N 1
ATOM 10739 C CA . VAL B 2 666 ? -13.147 51.433 -46.437 1.00 41.66 1011 VAL B CA 1
ATOM 10740 C C . VAL B 2 666 ? -13.371 52.930 -46.703 1.00 43.51 1011 VAL B C 1
ATOM 10741 O O . VAL B 2 666 ? -12.696 53.519 -47.547 1.00 44.15 1011 VAL B O 1
ATOM 10745 N N . GLN B 2 667 ? -14.322 53.547 -46.006 1.00 44.85 1012 GLN B N 1
ATOM 10746 C CA . GLN B 2 667 ? -14.585 54.968 -46.216 1.00 45.92 1012 GLN B CA 1
ATOM 10747 C C . GLN B 2 667 ? -13.848 55.880 -45.236 1.00 43.84 1012 GLN B C 1
ATOM 10748 O O . GLN B 2 667 ? -13.645 57.066 -45.505 1.00 39.79 1012 GLN B O 1
ATOM 10754 N N . ASN B 2 668 ? -13.441 55.326 -44.102 1.00 39.37 1013 ASN B N 1
ATOM 10755 C CA . ASN B 2 668 ? -12.693 56.098 -43.122 1.00 40.75 1013 ASN B CA 1
ATOM 10756 C C . ASN B 2 668 ? -11.813 55.201 -42.262 1.00 39.59 1013 ASN B C 1
ATOM 10757 O O . ASN B 2 668 ? -12.092 54.012 -42.078 1.00 37.83 1013 ASN B O 1
ATOM 10762 N N . TYR B 2 669 ? -10.738 55.786 -41.750 1.00 36.33 1014 TYR B N 1
ATOM 10763 C CA . TYR B 2 669 ? -9.792 55.074 -40.907 1.00 36.81 1014 TYR B CA 1
ATOM 10764 C C . TYR B 2 669 ? -10.523 54.252 -39.845 1.00 38.32 1014 TYR B C 1
ATOM 10765 O O . TYR B 2 669 ? -10.200 53.095 -39.601 1.00 39.37 1014 TYR B O 1
ATOM 10774 N N . ALA B 2 670 ? -11.525 54.861 -39.226 1.00 42.21 1015 ALA B N 1
ATOM 10775 C CA . ALA B 2 670 ? -12.291 54.208 -38.174 1.00 43.84 1015 ALA B CA 1
ATOM 10776 C C . ALA B 2 670 ? -12.814 52.824 -38.515 1.00 41.97 1015 ALA B C 1
ATOM 10777 O O . ALA B 2 670 ? -12.841 51.947 -37.653 1.00 45.23 1015 ALA B O 1
ATOM 10779 N N . SER B 2 671 ? -13.226 52.613 -39.759 1.00 38.74 1016 SER B N 1
ATOM 10780 C CA . SER B 2 671 ? -13.771 51.312 -40.123 1.00 36.31 1016 SER B CA 1
ATOM 10781 C C . SER B 2 671 ? -12.822 50.280 -40.719 1.00 40.46 1016 SER B C 1
ATOM 10782 O O . SER B 2 671 ? -13.270 49.254 -41.232 1.00 43.27 1016 SER B O 1
ATOM 10785 N N . ILE B 2 672 ? -11.515 50.533 -40.657 1.00 43.19 1017 ILE B N 1
ATOM 10786 C CA . ILE B 2 672 ? -10.543 49.557 -41.154 1.00 34.36 1017 ILE B CA 1
ATOM 10787 C C . ILE B 2 672 ? -10.638 48.383 -40.184 1.00 37.42 1017 ILE B C 1
ATOM 10788 O O . ILE B 2 672 ? -10.150 48.468 -39.054 1.00 45.18 1017 ILE B O 1
ATOM 10793 N N . PRO B 2 673 ? -11.261 47.275 -40.612 1.00 36.14 1018 PRO B N 1
ATOM 10794 C CA . PRO B 2 673 ? -11.446 46.063 -39.803 1.00 36.03 1018 PRO B CA 1
ATOM 10795 C C . PRO B 2 673 ? -10.257 45.713 -38.920 1.00 40.00 1018 PRO B C 1
ATOM 10796 O O . PRO B 2 673 ? -9.128 45.665 -39.396 1.00 39.37 1018 PRO B O 1
ATOM 10800 N N . GLN B 2 674 ? -10.530 45.465 -37.637 1.00 51.88 1019 GLN B N 1
ATOM 10801 C CA . GLN B 2 674 ? -9.502 45.140 -36.643 1.00 57.92 1019 GLN B CA 1
ATOM 10802 C C . GLN B 2 674 ? -8.508 44.138 -37.208 1.00 57.28 1019 GLN B C 1
ATOM 10803 O O . GLN B 2 674 ? -7.543 44.546 -37.856 1.00 66.93 1019 GLN B O 1
ATOM 10809 N N . PRO B 2 675 ? -8.691 42.822 -36.971 1.00 53.75 1020 PRO B N 1
ATOM 10810 C CA . PRO B 2 675 ? -7.633 42.034 -37.614 1.00 46.17 1020 PRO B CA 1
ATOM 10811 C C . PRO B 2 675 ? -7.969 41.977 -39.100 1.00 44.13 1020 PRO B C 1
ATOM 10812 O O . PRO B 2 675 ? -9.058 41.527 -39.461 1.00 41.47 1020 PRO B O 1
ATOM 10816 N N . MET B 2 676 ? -7.063 42.456 -39.951 1.00 39.67 1021 MET B N 1
ATOM 10817 C CA . MET B 2 676 ? -7.276 42.418 -41.398 1.00 39.87 1021 MET B CA 1
ATOM 10818 C C . MET B 2 676 ? -6.227 41.471 -41.978 1.00 39.42 1021 MET B C 1
ATOM 10819 O O . MET B 2 676 ? -5.055 41.820 -42.088 1.00 40.13 1021 MET B O 1
ATOM 10824 N N . THR B 2 677 ? -6.655 40.268 -42.340 1.00 45.38 1022 THR B N 1
ATOM 10825 C CA . THR B 2 677 ? -5.741 39.262 -42.874 1.00 52.22 1022 THR B CA 1
ATOM 10826 C C . THR B 2 677 ? -5.151 39.508 -44.258 1.00 51.80 1022 THR B C 1
ATOM 10827 O O . THR B 2 677 ? -4.259 38.774 -44.670 1.00 61.25 1022 THR B O 1
ATOM 10831 N N . ASP B 2 678 ? -5.642 40.500 -44.993 1.00 50.53 1023 ASP B N 1
ATOM 10832 C CA . ASP B 2 678 ? -5.077 40.783 -46.313 1.00 49.60 1023 ASP B CA 1
ATOM 10833 C C . ASP B 2 678 ? -5.810 41.915 -47.019 1.00 47.26 1023 ASP B C 1
ATOM 10834 O O . ASP B 2 678 ? -6.854 42.377 -46.556 1.00 48.79 1023 ASP B O 1
ATOM 10839 N N . LEU B 2 679 ? -5.254 42.367 -48.140 1.00 43.47 1024 LEU B N 1
ATOM 10840 C CA . LEU B 2 679 ? -5.862 43.455 -48.908 1.00 40.60 1024 LEU B CA 1
ATOM 10841 C C . LEU B 2 679 ? -6.924 42.968 -49.869 1.00 37.54 1024 LEU B C 1
ATOM 10842 O O . LEU B 2 679 ? -6.856 41.855 -50.390 1.00 39.00 1024 LEU B O 1
ATOM 10847 N N . PRO B 2 680 ? -7.938 43.801 -50.102 1.00 36.76 1025 PRO B N 1
ATOM 10848 C CA . PRO B 2 680 ? -8.976 43.385 -51.038 1.00 34.38 1025 PRO B CA 1
ATOM 10849 C C . PRO B 2 680 ? -8.447 43.724 -52.431 1.00 38.01 1025 PRO B C 1
ATOM 10850 O O . PRO B 2 680 ? -7.572 44.591 -52.584 1.00 38.34 1025 PRO B O 1
ATOM 10854 N N . GLU B 2 681 ? -8.937 43.034 -53.447 1.00 39.01 1026 GLU B N 1
ATOM 10855 C CA . GLU B 2 681 ? -8.491 43.357 -54.791 1.00 40.41 1026 GLU B CA 1
ATOM 10856 C C . GLU B 2 681 ? -9.605 44.170 -55.422 1.00 36.43 1026 GLU B C 1
ATOM 10857 O O . GLU B 2 681 ? -10.618 43.639 -55.861 1.00 40.17 1026 GLU B O 1
ATOM 10863 N N . LEU B 2 682 ? -9.415 45.479 -55.412 1.00 37.72 1027 LEU B N 1
ATOM 10864 C CA . LEU B 2 682 ? -10.384 46.408 -55.964 1.00 39.12 1027 LEU B CA 1
ATOM 10865 C C . LEU B 2 682 ? -10.044 46.752 -57.411 1.00 39.81 1027 LEU B C 1
ATOM 10866 O O . LEU B 2 682 ? -8.890 46.640 -57.832 1.00 35.71 1027 LEU B O 1
ATOM 10871 N N . ASP B 2 683 ? -11.059 47.168 -58.163 1.00 38.45 1028 ASP B N 1
ATOM 10872 C CA . ASP B 2 683 ? -10.876 47.571 -59.550 1.00 32.59 1028 ASP B CA 1
ATOM 10873 C C . ASP B 2 683 ? -10.446 49.028 -59.489 1.00 33.81 1028 ASP B C 1
ATOM 10874 O O . ASP B 2 683 ? -11.242 49.935 -59.736 1.00 32.52 1028 ASP B O 1
ATOM 10879 N N . THR B 2 684 ? -9.191 49.252 -59.123 1.00 31.61 1029 THR B N 1
ATOM 10880 C CA . THR B 2 684 ? -8.656 50.604 -59.034 1.00 30.42 1029 THR B CA 1
ATOM 10881 C C . THR B 2 684 ? -7.177 50.553 -59.381 1.00 32.51 1029 THR B C 1
ATOM 10882 O O . THR B 2 684 ? -6.480 49.596 -59.030 1.00 25.62 1029 THR B O 1
ATOM 10886 N N . PRO B 2 685 ? -6.677 51.585 -60.079 1.00 33.02 1030 PRO B N 1
ATOM 10887 C CA . PRO B 2 685 ? -5.258 51.595 -60.446 1.00 28.51 1030 PRO B CA 1
ATOM 10888 C C . PRO B 2 685 ? -4.365 51.525 -59.203 1.00 27.53 1030 PRO B C 1
ATOM 10889 O O . PRO B 2 685 ? -3.328 50.850 -59.204 1.00 25.39 1030 PRO B O 1
ATOM 10893 N N . GLU B 2 686 ? -4.785 52.205 -58.138 1.00 22.94 1031 GLU B N 1
ATOM 10894 C CA . GLU B 2 686 ? -4.022 52.206 -56.893 1.00 21.02 1031 GLU B CA 1
ATOM 10895 C C . GLU B 2 686 ? -3.885 50.788 -56.359 1.00 21.78 1031 GLU B C 1
ATOM 10896 O O . GLU B 2 686 ? -2.795 50.364 -55.968 1.00 19.72 1031 GLU B O 1
ATOM 10902 N N . SER B 2 687 ? -4.997 50.055 -56.358 1.00 18.58 1032 SER B N 1
ATOM 10903 C CA . SER B 2 687 ? -5.005 48.681 -55.883 1.00 8.71 1032 SER B CA 1
ATOM 10904 C C . SER B 2 687 ? -4.066 47.844 -56.740 1.00 19.34 1032 SER B C 1
ATOM 10905 O O . SER B 2 687 ? -3.251 47.080 -56.219 1.00 23.24 1032 SER B O 1
ATOM 10908 N N . ALA B 2 688 ? -4.176 47.992 -58.060 1.00 23.95 1033 ALA B N 1
ATOM 10909 C CA . ALA B 2 688 ? -3.319 47.254 -58.993 1.00 20.96 1033 ALA B CA 1
ATOM 10910 C C . ALA B 2 688 ? -1.831 47.543 -58.758 1.00 24.73 1033 ALA B C 1
ATOM 10911 O O . ALA B 2 688 ? -0.985 46.645 -58.881 1.00 11.40 1033 ALA B O 1
ATOM 10913 N N . ARG B 2 689 ? -1.506 48.798 -58.444 1.00 23.75 1034 ARG B N 1
ATOM 10914 C CA . ARG B 2 689 ? -0.118 49.143 -58.175 1.00 27.88 1034 ARG B CA 1
ATOM 10915 C C . ARG B 2 689 ? 0.347 48.470 -56.881 1.00 27.89 1034 ARG B C 1
ATOM 10916 O O . ARG B 2 689 ? 1.427 47.876 -56.841 1.00 27.79 1034 ARG B O 1
ATOM 10924 N N . ILE B 2 690 ? -0.465 48.550 -55.829 1.00 20.93 1035 ILE B N 1
ATOM 10925 C CA . ILE B 2 690 ? -0.070 47.952 -54.556 1.00 35.39 1035 ILE B CA 1
ATOM 10926 C C . ILE B 2 690 ? -0.067 46.419 -54.596 1.00 34.92 1035 ILE B C 1
ATOM 10927 O O . ILE B 2 690 ? 0.866 45.788 -54.105 1.00 37.89 1035 ILE B O 1
ATOM 10932 N N . ILE B 2 691 ? -1.098 45.822 -55.188 1.00 34.14 1036 ILE B N 1
ATOM 10933 C CA . ILE B 2 691 ? -1.169 44.366 -55.284 1.00 27.66 1036 ILE B CA 1
ATOM 10934 C C . ILE B 2 691 ? 0.016 43.854 -56.102 1.00 27.41 1036 ILE B C 1
ATOM 10935 O O . ILE B 2 691 ? 0.579 42.795 -55.817 1.00 28.74 1036 ILE B O 1
ATOM 10940 N N . ALA B 2 692 ? 0.399 44.624 -57.111 1.00 23.68 1037 ALA B N 1
ATOM 10941 C CA . ALA B 2 692 ? 1.523 44.276 -57.967 1.00 20.84 1037 ALA B CA 1
ATOM 10942 C C . ALA B 2 692 ? 2.816 44.215 -57.139 1.00 23.66 1037 ALA B C 1
ATOM 10943 O O . ALA B 2 692 ? 3.570 43.233 -57.201 1.00 19.32 1037 ALA B O 1
ATOM 10945 N N . PHE B 2 693 ? 3.069 45.263 -56.360 1.00 16.69 1038 PHE B N 1
ATOM 10946 C CA . PHE B 2 693 ? 4.269 45.302 -55.532 1.00 18.99 1038 PHE B CA 1
ATOM 10947 C C . PHE B 2 693 ? 4.305 44.139 -54.535 1.00 19.37 1038 PHE B C 1
ATOM 10948 O O . PHE B 2 693 ? 5.310 43.435 -54.427 1.00 23.83 1038 PHE B O 1
ATOM 10956 N N . ILE B 2 694 ? 3.206 43.928 -53.821 1.00 12.39 1039 ILE B N 1
ATOM 10957 C CA . ILE B 2 694 ? 3.148 42.864 -52.849 1.00 17.66 1039 ILE B CA 1
ATOM 10958 C C . ILE B 2 694 ? 3.376 41.513 -53.510 1.00 25.55 1039 ILE B C 1
ATOM 10959 O O . ILE B 2 694 ? 4.181 40.708 -53.032 1.00 27.42 1039 ILE B O 1
ATOM 10964 N N . SER B 2 695 ? 2.692 41.271 -54.625 1.00 26.92 1040 SER B N 1
ATOM 10965 C CA . SER B 2 695 ? 2.814 39.986 -55.298 1.00 28.65 1040 SER B CA 1
ATOM 10966 C C . SER B 2 695 ? 4.238 39.731 -55.797 1.00 25.37 1040 SER B C 1
ATOM 10967 O O . SER B 2 695 ? 4.704 38.590 -55.795 1.00 24.64 1040 SER B O 1
ATOM 10970 N N . TRP B 2 696 ? 4.935 40.783 -56.215 1.00 27.17 1041 TRP B N 1
ATOM 10971 C CA . TRP B 2 696 ? 6.319 40.635 -56.676 1.00 27.12 1041 TRP B CA 1
ATOM 10972 C C . TRP B 2 696 ? 7.191 40.210 -55.482 1.00 28.61 1041 TRP B C 1
ATOM 10973 O O . TRP B 2 696 ? 8.001 39.273 -55.596 1.00 16.69 1041 TRP B O 1
ATOM 10984 N N . LEU B 2 697 ? 7.020 40.902 -54.348 1.00 21.57 1042 LEU B N 1
ATOM 10985 C CA . LEU B 2 697 ? 7.750 40.573 -53.117 1.00 24.58 1042 LEU B CA 1
ATOM 10986 C C . LEU B 2 697 ? 7.592 39.083 -52.788 1.00 23.24 1042 LEU B C 1
ATOM 10987 O O . LEU B 2 697 ? 8.578 38.398 -52.522 1.00 21.52 1042 LEU B O 1
ATOM 10992 N N . ARG B 2 698 ? 6.349 38.596 -52.815 1.00 19.50 1043 ARG B N 1
ATOM 10993 C CA . ARG B 2 698 ? 6.036 37.185 -52.545 1.00 21.07 1043 ARG B CA 1
ATOM 10994 C C . ARG B 2 698 ? 6.675 36.205 -53.538 1.00 27.30 1043 ARG B C 1
ATOM 10995 O O . ARG B 2 698 ? 7.018 35.079 -53.171 1.00 30.95 1043 ARG B O 1
ATOM 11003 N N . GLU B 2 699 ? 6.810 36.629 -54.793 1.00 26.25 1044 GLU B N 1
ATOM 11004 C CA . GLU B 2 699 ? 7.405 35.801 -55.835 1.00 25.65 1044 GLU B CA 1
ATOM 11005 C C . GLU B 2 699 ? 8.900 35.628 -55.602 1.00 29.34 1044 GLU B C 1
ATOM 11006 O O . GLU B 2 699 ? 9.512 34.735 -56.183 1.00 29.42 1044 GLU B O 1
ATOM 11012 N N . GLN B 2 700 ? 9.491 36.493 -54.777 1.00 30.28 1045 GLN B N 1
ATOM 11013 C CA . GLN B 2 700 ? 10.930 36.423 -54.510 1.00 30.14 1045 GLN B CA 1
ATOM 11014 C C . GLN B 2 700 ? 11.269 35.380 -53.450 1.00 33.49 1045 GLN B C 1
ATOM 11015 O O . GLN B 2 700 ? 12.367 35.397 -52.892 1.00 29.93 1045 GLN B O 1
ATOM 11021 N N . ARG B 2 701 ? 10.322 34.486 -53.166 1.00 32.48 1046 ARG B N 1
ATOM 11022 C CA . ARG B 2 701 ? 10.525 33.424 -52.182 1.00 35.13 1046 ARG B CA 1
ATOM 11023 C C . ARG B 2 701 ? 9.473 32.344 -52.396 1.00 30.77 1046 ARG B C 1
ATOM 11024 O O . ARG B 2 701 ? 8.442 32.594 -53.008 1.00 26.83 1046 ARG B O 1
ATOM 11032 N N . PRO B 2 702 ? 9.726 31.123 -51.908 1.00 32.12 1047 PRO B N 1
ATOM 11033 C CA . PRO B 2 702 ? 8.760 30.028 -52.080 1.00 36.70 1047 PRO B CA 1
ATOM 11034 C C . PRO B 2 702 ? 7.880 29.721 -50.860 1.00 38.66 1047 PRO B C 1
ATOM 11035 O O . PRO B 2 702 ? 7.138 28.742 -50.862 1.00 38.23 1047 PRO B O 1
ATOM 11039 N N . PHE B 2 703 ? 7.969 30.562 -49.834 1.00 43.98 1048 PHE B N 1
ATOM 11040 C CA . PHE B 2 703 ? 7.231 30.397 -48.570 1.00 47.46 1048 PHE B CA 1
ATOM 11041 C C . PHE B 2 703 ? 6.200 31.528 -48.430 1.00 47.05 1048 PHE B C 1
ATOM 11042 O O . PHE B 2 703 ? 6.395 32.404 -47.580 1.00 48.12 1048 PHE B O 1
ATOM 11050 N N . PHE B 2 704 ? 5.124 31.512 -49.235 1.00 36.25 1049 PHE B N 1
ATOM 11051 C CA . PHE B 2 704 ? 4.075 32.567 -49.217 1.00 27.96 1049 PHE B CA 1
ATOM 11052 C C . PHE B 2 704 ? 3.965 33.342 -47.906 1.00 20.30 1049 PHE B C 1
ATOM 11053 O O . PHE B 2 704 ? 3.440 32.827 -46.927 1.00 20.71 1049 PHE B O 1
ATOM 11061 N N . PRO B 2 705 ? 4.444 34.596 -47.875 1.00 22.02 1050 PRO B N 1
ATOM 11062 C CA . PRO B 2 705 ? 4.358 35.378 -46.635 1.00 25.46 1050 PRO B CA 1
ATOM 11063 C C . PRO B 2 705 ? 2.978 36.009 -46.471 1.00 29.70 1050 PRO B C 1
ATOM 11064 O O . PRO B 2 705 ? 2.488 36.702 -47.374 1.00 29.97 1050 PRO B O 1
ATOM 11068 N N . ILE B 2 706 ? 2.340 35.774 -45.332 1.00 30.91 1051 ILE B N 1
ATOM 11069 C CA . ILE B 2 706 ? 1.032 36.372 -45.126 1.00 32.69 1051 ILE B CA 1
ATOM 11070 C C . ILE B 2 706 ? 1.232 37.861 -44.910 1.00 29.12 1051 ILE B C 1
ATOM 11071 O O . ILE B 2 706 ? 2.315 38.314 -44.552 1.00 33.93 1051 ILE B O 1
ATOM 11076 N N . LEU B 2 707 ? 0.184 38.625 -45.153 1.00 29.91 1052 LEU B N 1
ATOM 11077 C CA . LEU B 2 707 ? 0.240 40.056 -44.965 1.00 28.08 1052 LEU B CA 1
ATOM 11078 C C . LEU B 2 707 ? -0.909 40.409 -44.050 1.00 32.51 1052 LEU B C 1
ATOM 11079 O O . LEU B 2 707 ? -1.905 39.699 -43.996 1.00 32.50 1052 LEU B O 1
ATOM 11084 N N . TYR B 2 708 ? -0.759 41.490 -43.302 1.00 36.29 1053 TYR B N 1
ATOM 11085 C CA . TYR B 2 708 ? -1.836 41.940 -42.451 1.00 34.00 1053 TYR B CA 1
ATOM 11086 C C . TYR B 2 708 ? -1.672 43.423 -42.205 1.00 33.06 1053 TYR B C 1
ATOM 11087 O O . TYR B 2 708 ? -0.589 43.901 -41.883 1.00 24.72 1053 TYR B O 1
ATOM 11096 N N . VAL B 2 709 ? -2.758 44.150 -42.451 1.00 39.85 1054 VAL B N 1
ATOM 11097 C CA . VAL B 2 709 ? -2.798 45.599 -42.301 1.00 46.33 1054 VAL B CA 1
ATOM 11098 C C . VAL B 2 709 ? -3.015 45.938 -40.839 1.00 52.17 1054 VAL B C 1
ATOM 11099 O O . VAL B 2 709 ? -2.665 47.030 -40.383 1.00 52.79 1054 VAL B O 1
ATOM 11103 N N . ILE B 2 710 ? -3.606 44.976 -40.131 1.00 58.62 1055 ILE B N 1
ATOM 11104 C CA . ILE B 2 710 ? -3.930 45.061 -38.710 1.00 67.05 1055 ILE B CA 1
ATOM 11105 C C . ILE B 2 710 ? -3.147 46.153 -37.979 1.00 72.17 1055 ILE B C 1
ATOM 11106 O O . ILE B 2 710 ? -3.646 46.736 -37.013 1.00 75.92 1055 ILE B O 1
ATOM 11111 N N . ALA B 2 711 ? -1.922 46.416 -38.429 1.00 69.64 1056 ALA B N 1
ATOM 11112 C CA . ALA B 2 711 ? -1.118 47.465 -37.833 1.00 67.59 1056 ALA B CA 1
ATOM 11113 C C . ALA B 2 711 ? -1.852 48.785 -38.065 1.00 69.76 1056 ALA B C 1
ATOM 11114 O O . ALA B 2 711 ? -1.634 49.474 -39.064 1.00 66.61 1056 ALA B O 1
ATOM 11116 N N . ASP B 2 712 ? -2.755 49.105 -37.147 1.00 73.10 1057 ASP B N 1
ATOM 11117 C CA . ASP B 2 712 ? -3.509 50.345 -37.200 1.00 71.17 1057 ASP B CA 1
ATOM 11118 C C . ASP B 2 712 ? -2.752 51.199 -36.200 1.00 69.02 1057 ASP B C 1
ATOM 11119 O O . ASP B 2 712 ? -1.759 50.750 -35.639 1.00 65.62 1057 ASP B O 1
ATOM 11124 N N . GLU B 2 713 ? -3.206 52.416 -35.955 1.00 72.69 1058 GLU B N 1
ATOM 11125 C CA . GLU B 2 713 ? -2.506 53.260 -35.006 1.00 73.88 1058 GLU B CA 1
ATOM 11126 C C . GLU B 2 713 ? -2.992 52.971 -33.591 1.00 74.25 1058 GLU B C 1
ATOM 11127 O O . GLU B 2 713 ? -2.591 53.638 -32.638 1.00 75.93 1058 GLU B O 1
ATOM 11133 N N . SER B 2 714 ? -3.846 51.961 -33.459 1.00 71.96 1059 SER B N 1
ATOM 11134 C CA . SER B 2 714 ? -4.387 51.594 -32.159 1.00 71.61 1059 SER B CA 1
ATOM 11135 C C . SER B 2 714 ? -4.958 50.177 -32.092 1.00 75.42 1059 SER B C 1
ATOM 11136 O O . SER B 2 714 ? -5.909 49.926 -31.356 1.00 76.27 1059 SER B O 1
ATOM 11139 N N . PRO B 2 715 ? -4.386 49.226 -32.848 1.00 79.43 1060 PRO B N 1
ATOM 11140 C CA . PRO B 2 715 ? -4.909 47.861 -32.809 1.00 82.09 1060 PRO B CA 1
ATOM 11141 C C . PRO B 2 715 ? -4.246 47.053 -31.707 1.00 84.33 1060 PRO B C 1
ATOM 11142 O O . PRO B 2 715 ? -4.519 45.861 -31.553 1.00 86.92 1060 PRO B O 1
ATOM 11146 N N . MET B 2 716 ? -3.374 47.706 -30.945 1.00 84.51 1061 MET B N 1
ATOM 11147 C CA . MET B 2 716 ? -2.664 47.033 -29.865 1.00 82.63 1061 MET B CA 1
ATOM 11148 C C . MET B 2 716 ? -1.977 45.823 -30.488 1.00 77.80 1061 MET B C 1
ATOM 11149 O O . MET B 2 716 ? -1.756 44.796 -29.847 1.00 78.53 1061 MET B O 1
ATOM 11154 N N . LYS B 2 717 ? -1.653 45.966 -31.765 1.00 70.98 1062 LYS B N 1
ATOM 11155 C CA . LYS B 2 717 ? -0.991 44.916 -32.516 1.00 67.62 1062 LYS B CA 1
ATOM 11156 C C . LYS B 2 717 ? 0.088 45.599 -33.340 1.00 61.12 1062 LYS B C 1
ATOM 11157 O O . LYS B 2 717 ? 0.698 45.004 -34.226 1.00 52.49 1062 LYS B O 1
ATOM 11163 N N . ALA B 2 718 ? 0.309 46.867 -33.022 1.00 55.06 1063 ALA B N 1
ATOM 11164 C CA . ALA B 2 718 ? 1.311 47.663 -33.694 1.00 53.15 1063 ALA B CA 1
ATOM 11165 C C . ALA B 2 718 ? 2.708 47.132 -33.383 1.00 54.29 1063 ALA B C 1
ATOM 11166 O O . ALA B 2 718 ? 3.615 47.916 -33.101 1.00 55.79 1063 ALA B O 1
ATOM 11168 N N . ASN B 2 719 ? 2.878 45.805 -33.416 1.00 53.69 1064 ASN B N 1
ATOM 11169 C CA . ASN B 2 719 ? 4.188 45.199 -33.166 1.00 47.86 1064 ASN B CA 1
ATOM 11170 C C . ASN B 2 719 ? 5.015 45.318 -34.458 1.00 49.69 1064 ASN B C 1
ATOM 11171 O O . ASN B 2 719 ? 5.809 44.450 -34.840 1.00 44.78 1064 ASN B O 1
ATOM 11176 N N . PHE B 2 720 ? 4.792 46.457 -35.101 1.00 48.62 1065 PHE B N 1
ATOM 11177 C CA . PHE B 2 720 ? 5.409 46.890 -36.346 1.00 40.54 1065 PHE B CA 1
ATOM 11178 C C . PHE B 2 720 ? 6.599 47.726 -35.874 1.00 38.52 1065 PHE B C 1
ATOM 11179 O O . PHE B 2 720 ? 7.670 47.739 -36.487 1.00 34.60 1065 PHE B O 1
ATOM 11187 N N . LEU B 2 721 ? 6.387 48.384 -34.738 1.00 35.99 1066 LEU B N 1
ATOM 11188 C CA . LEU B 2 721 ? 7.373 49.255 -34.105 1.00 39.63 1066 LEU B CA 1
ATOM 11189 C C . LEU B 2 721 ? 8.590 48.563 -33.496 1.00 38.01 1066 LEU B C 1
ATOM 11190 O O . LEU B 2 721 ? 9.683 49.122 -33.513 1.00 41.78 1066 LEU B O 1
ATOM 11195 N N . GLN B 2 722 ? 8.407 47.366 -32.944 1.00 38.60 1067 GLN B N 1
ATOM 11196 C CA . GLN B 2 722 ? 9.519 46.642 -32.342 1.00 39.74 1067 GLN B CA 1
ATOM 11197 C C . GLN B 2 722 ? 10.640 46.508 -33.352 1.00 38.66 1067 GLN B C 1
ATOM 11198 O O . GLN B 2 722 ? 11.738 46.085 -33.009 1.00 36.56 1067 GLN B O 1
ATOM 11204 N N . ASN B 2 723 ? 10.355 46.896 -34.594 1.00 38.52 1068 ASN B N 1
ATOM 11205 C CA . ASN B 2 723 ? 11.319 46.816 -35.687 1.00 35.62 1068 ASN B CA 1
ATOM 11206 C C . ASN B 2 723 ? 12.020 48.120 -36.073 1.00 35.57 1068 ASN B C 1
ATOM 11207 O O . ASN B 2 723 ? 12.963 48.106 -36.867 1.00 38.52 1068 ASN B O 1
ATOM 11212 N N . MET B 2 724 ? 11.560 49.243 -35.535 1.00 32.07 1069 MET B N 1
ATOM 11213 C CA . MET B 2 724 ? 12.191 50.524 -35.825 1.00 30.25 1069 MET B CA 1
ATOM 11214 C C . MET B 2 724 ? 13.462 50.548 -34.998 1.00 32.26 1069 MET B C 1
ATOM 11215 O O . MET B 2 724 ? 13.671 51.431 -34.165 1.00 27.31 1069 MET B O 1
ATOM 11220 N N . ILE B 2 725 ? 14.314 49.562 -35.259 1.00 34.05 1070 ILE B N 1
ATOM 11221 C CA . ILE B 2 725 ? 15.554 49.366 -34.529 1.00 34.51 1070 ILE B CA 1
ATOM 11222 C C . ILE B 2 725 ? 16.511 50.548 -34.431 1.00 36.86 1070 ILE B C 1
ATOM 11223 O O . ILE B 2 725 ? 17.537 50.456 -33.763 1.00 33.04 1070 ILE B O 1
ATOM 11228 N N . GLU B 2 726 ? 16.171 51.663 -35.066 1.00 38.57 1071 GLU B N 1
ATOM 11229 C CA . GLU B 2 726 ? 17.034 52.838 -35.013 1.00 37.39 1071 GLU B CA 1
ATOM 11230 C C . GLU B 2 726 ? 16.660 53.843 -33.928 1.00 33.29 1071 GLU B C 1
ATOM 11231 O O . GLU B 2 726 ? 17.469 54.699 -33.568 1.00 34.28 1071 GLU B O 1
ATOM 11237 N N . ASP B 2 727 ? 15.444 53.739 -33.403 1.00 30.22 1072 ASP B N 1
ATOM 11238 C CA . ASP B 2 727 ? 14.991 54.659 -32.362 1.00 30.86 1072 ASP B CA 1
ATOM 11239 C C . ASP B 2 727 ? 15.393 54.203 -30.964 1.00 34.09 1072 ASP B C 1
ATOM 11240 O O . ASP B 2 727 ? 15.818 53.065 -30.766 1.00 36.64 1072 ASP B O 1
ATOM 11245 N N . ARG B 2 728 ? 15.255 55.098 -29.992 1.00 37.25 1073 ARG B N 1
ATOM 11246 C CA . ARG B 2 728 ? 15.626 54.783 -28.621 1.00 38.50 1073 ARG B CA 1
ATOM 11247 C C . ARG B 2 728 ? 14.428 54.266 -27.849 1.00 40.24 1073 ARG B C 1
ATOM 11248 O O . ARG B 2 728 ? 13.318 54.756 -28.016 1.00 44.13 1073 ARG B O 1
ATOM 11256 N N . THR B 2 729 ? 14.655 53.269 -27.008 1.00 39.87 1074 THR B N 1
ATOM 11257 C CA . THR B 2 729 ? 13.589 52.715 -26.196 1.00 45.84 1074 THR B CA 1
ATOM 11258 C C . THR B 2 729 ? 13.970 52.966 -24.738 1.00 48.73 1074 THR B C 1
ATOM 11259 O O . THR B 2 729 ? 15.111 53.327 -24.441 1.00 48.17 1074 THR B O 1
ATOM 11263 N N . GLU B 2 730 ? 13.020 52.797 -23.829 1.00 50.66 1075 GLU B N 1
ATOM 11264 C CA . GLU B 2 730 ? 13.305 53.016 -22.422 1.00 55.52 1075 GLU B CA 1
ATOM 11265 C C . GLU B 2 730 ? 14.470 52.120 -22.011 1.00 58.06 1075 GLU B C 1
ATOM 11266 O O . GLU B 2 730 ? 15.240 52.457 -21.109 1.00 56.90 1075 GLU B O 1
ATOM 11272 N N . SER B 2 731 ? 14.605 50.988 -22.697 1.00 55.93 1076 SER B N 1
ATOM 11273 C CA . SER B 2 731 ? 15.662 50.031 -22.402 1.00 53.88 1076 SER B CA 1
ATOM 11274 C C . SER B 2 731 ? 16.489 49.614 -23.621 1.00 52.77 1076 SER B C 1
ATOM 11275 O O . SER B 2 731 ? 16.843 48.438 -23.764 1.00 51.42 1076 SER B O 1
ATOM 11278 N N . ALA B 2 732 ? 16.796 50.566 -24.499 1.00 45.24 1077 ALA B N 1
ATOM 11279 C CA . ALA B 2 732 ? 17.604 50.272 -25.679 1.00 42.37 1077 ALA B CA 1
ATOM 11280 C C . ALA B 2 732 ? 18.162 51.552 -26.264 1.00 39.47 1077 ALA B C 1
ATOM 11281 O O . ALA B 2 732 ? 17.482 52.572 -26.291 1.00 43.97 1077 ALA B O 1
ATOM 11283 N N . LEU B 2 733 ? 19.402 51.512 -26.729 1.00 36.29 1078 LEU B N 1
ATOM 11284 C CA . LEU B 2 733 ? 19.993 52.710 -27.314 1.00 36.00 1078 LEU B CA 1
ATOM 11285 C C . LEU B 2 733 ? 19.421 52.910 -28.706 1.00 34.77 1078 LEU B C 1
ATOM 11286 O O . LEU B 2 733 ? 18.909 51.973 -29.311 1.00 39.54 1078 LEU B O 1
ATOM 11291 N N . SER B 2 734 ? 19.494 54.138 -29.201 1.00 29.06 1079 SER B N 1
ATOM 11292 C CA . SER B 2 734 ? 19.009 54.455 -30.531 1.00 22.73 1079 SER B CA 1
ATOM 11293 C C . SER B 2 734 ? 20.197 54.243 -31.464 1.00 28.57 1079 SER B C 1
ATOM 11294 O O . SER B 2 734 ? 21.338 54.207 -31.004 1.00 32.60 1079 SER B O 1
ATOM 11297 N N . TYR B 2 735 ? 19.954 54.112 -32.765 1.00 27.16 1080 TYR B N 1
ATOM 11298 C CA . TYR B 2 735 ? 21.064 53.908 -33.693 1.00 26.54 1080 TYR B CA 1
ATOM 11299 C C . TYR B 2 735 ? 22.213 54.892 -33.417 1.00 29.40 1080 TYR B C 1
ATOM 11300 O O . TYR B 2 735 ? 23.376 54.492 -33.296 1.00 27.07 1080 TYR B O 1
ATOM 11309 N N . TYR B 2 736 ? 21.870 56.173 -33.312 1.00 29.20 1081 TYR B N 1
ATOM 11310 C CA . TYR B 2 736 ? 22.843 57.228 -33.063 1.00 27.46 1081 TYR B CA 1
ATOM 11311 C C . TYR B 2 736 ? 23.579 57.072 -31.729 1.00 25.94 1081 TYR B C 1
ATOM 11312 O O . TYR B 2 736 ? 24.773 57.340 -31.640 1.00 27.37 1081 TYR B O 1
ATOM 11321 N N . GLU B 2 737 ? 22.873 56.653 -30.687 1.00 28.21 1082 GLU B N 1
ATOM 11322 C CA . GLU B 2 737 ? 23.511 56.457 -29.392 1.00 27.79 1082 GLU B CA 1
ATOM 11323 C C . GLU B 2 737 ? 24.527 55.337 -29.534 1.00 30.12 1082 GLU B C 1
ATOM 11324 O O . GLU B 2 737 ? 25.641 55.420 -29.015 1.00 32.13 1082 GLU B O 1
ATOM 11330 N N . PHE B 2 738 ? 24.136 54.288 -30.251 1.00 32.01 1083 PHE B N 1
ATOM 11331 C CA . PHE B 2 738 ? 25.006 53.136 -30.465 1.00 26.12 1083 PHE B CA 1
ATOM 11332 C C . PHE B 2 738 ? 26.305 53.575 -31.116 1.00 26.54 1083 PHE B C 1
ATOM 11333 O O . PHE B 2 738 ? 27.387 53.148 -30.709 1.00 28.07 1083 PHE B O 1
ATOM 11341 N N . LEU B 2 739 ? 26.198 54.423 -32.133 1.00 21.15 1084 LEU B N 1
ATOM 11342 C CA . LEU B 2 739 ? 27.389 54.902 -32.812 1.00 26.14 1084 LEU B CA 1
ATOM 11343 C C . LEU B 2 739 ? 28.224 55.657 -31.801 1.00 27.34 1084 LEU B C 1
ATOM 11344 O O . LEU B 2 739 ? 29.446 55.518 -31.765 1.00 34.90 1084 LEU B O 1
ATOM 11349 N N . LEU B 2 740 ? 27.558 56.455 -30.977 1.00 23.75 1085 LEU B N 1
ATOM 11350 C CA . LEU B 2 740 ? 28.249 57.231 -29.963 1.00 27.06 1085 LEU B CA 1
ATOM 11351 C C . LEU B 2 740 ? 29.034 56.315 -29.018 1.00 31.12 1085 LEU B C 1
ATOM 11352 O O . LEU B 2 740 ? 30.193 56.581 -28.700 1.00 34.13 1085 LEU B O 1
ATOM 11357 N N . HIS B 2 741 ? 28.407 55.227 -28.582 1.00 36.52 1086 HIS B N 1
ATOM 11358 C CA . HIS B 2 741 ? 29.059 54.283 -27.678 1.00 38.79 1086 HIS B CA 1
ATOM 11359 C C . HIS B 2 741 ? 30.208 53.538 -28.358 1.00 39.82 1086 HIS B C 1
ATOM 11360 O O . HIS B 2 741 ? 31.216 53.233 -27.729 1.00 45.39 1086 HIS B O 1
ATOM 11367 N N . ILE B 2 742 ? 30.052 53.229 -29.638 1.00 33.58 1087 ILE B N 1
ATOM 11368 C CA . ILE B 2 742 ? 31.100 52.532 -30.362 1.00 31.80 1087 ILE B CA 1
ATOM 11369 C C . ILE B 2 742 ? 32.329 53.438 -30.455 1.00 35.35 1087 ILE B C 1
ATOM 11370 O O . ILE B 2 742 ? 33.442 53.031 -30.101 1.00 28.01 1087 ILE B O 1
ATOM 11375 N N . GLN B 2 743 ? 32.121 54.671 -30.919 1.00 36.39 1088 GLN B N 1
ATOM 11376 C CA . GLN B 2 743 ? 33.219 55.622 -31.059 1.00 37.06 1088 GLN B CA 1
ATOM 11377 C C . GLN B 2 743 ? 33.954 55.882 -29.747 1.00 38.56 1088 GLN B C 1
ATOM 11378 O O . GLN B 2 743 ? 35.162 56.111 -29.752 1.00 38.41 1088 GLN B O 1
ATOM 11384 N N . GLN B 2 744 ? 33.234 55.858 -28.627 1.00 40.89 1089 GLN B N 1
ATOM 11385 C CA . GLN B 2 744 ? 33.863 56.090 -27.329 1.00 40.37 1089 GLN B CA 1
ATOM 11386 C C . GLN B 2 744 ? 34.857 54.979 -27.031 1.00 36.12 1089 GLN B C 1
ATOM 11387 O O . GLN B 2 744 ? 35.904 55.208 -26.440 1.00 34.92 1089 GLN B O 1
ATOM 11393 N N . GLN B 2 745 ? 34.521 53.770 -27.454 1.00 39.22 1090 GLN B N 1
ATOM 11394 C CA . GLN B 2 745 ? 35.386 52.621 -27.241 1.00 41.04 1090 GLN B CA 1
ATOM 11395 C C . GLN B 2 745 ? 36.488 52.534 -28.299 1.00 43.37 1090 GLN B C 1
ATOM 11396 O O . GLN B 2 745 ? 37.657 52.336 -27.965 1.00 40.14 1090 GLN B O 1
ATOM 11402 N N . VAL B 2 746 ? 36.112 52.690 -29.568 1.00 44.94 1091 VAL B N 1
ATOM 11403 C CA . VAL B 2 746 ? 37.066 52.615 -30.674 1.00 49.60 1091 VAL B CA 1
ATOM 11404 C C . VAL B 2 746 ? 38.359 53.380 -30.427 1.00 51.38 1091 VAL B C 1
ATOM 11405 O O . VAL B 2 746 ? 39.444 52.876 -30.705 1.00 57.49 1091 VAL B O 1
ATOM 11409 N N . ASN B 2 747 ? 38.255 54.596 -29.914 1.00 54.63 1092 ASN B N 1
ATOM 11410 C CA . ASN B 2 747 ? 39.454 55.375 -29.648 1.00 61.83 1092 ASN B CA 1
ATOM 11411 C C . ASN B 2 747 ? 39.630 55.732 -28.170 1.00 62.53 1092 ASN B C 1
ATOM 11412 O O . ASN B 2 747 ? 40.007 56.853 -27.831 1.00 64.73 1092 ASN B O 1
ATOM 11417 N N . LYS B 2 748 ? 39.374 54.765 -27.294 1.00 63.03 1093 LYS B N 1
ATOM 11418 C CA . LYS B 2 748 ? 39.508 54.988 -25.860 1.00 62.49 1093 LYS B CA 1
ATOM 11419 C C . LYS B 2 748 ? 40.977 55.220 -25.525 1.00 63.65 1093 LYS B C 1
ATOM 11420 O O . LYS B 2 748 ? 41.824 55.265 -26.419 1.00 63.19 1093 LYS B O 1
ATOM 11426 N N . MET C 3 1 ? 14.542 -18.023 -41.217 1.00 103.94 1 MET C N 1
ATOM 11427 C CA . MET C 3 1 ? 13.169 -17.864 -41.772 1.00 102.73 1 MET C CA 1
ATOM 11428 C C . MET C 3 1 ? 12.687 -16.424 -41.640 1.00 100.59 1 MET C C 1
ATOM 11429 O O . MET C 3 1 ? 11.602 -16.158 -41.117 1.00 100.98 1 MET C O 1
ATOM 11434 N N . VAL C 3 2 ? 13.508 -15.495 -42.119 1.00 95.90 2 VAL C N 1
ATOM 11435 C CA . VAL C 3 2 ? 13.165 -14.083 -42.067 1.00 89.52 2 VAL C CA 1
ATOM 11436 C C . VAL C 3 2 ? 13.367 -13.454 -43.454 1.00 85.04 2 VAL C C 1
ATOM 11437 O O . VAL C 3 2 ? 13.027 -14.072 -44.466 1.00 78.59 2 VAL C O 1
ATOM 11441 N N . LEU C 3 3 ? 13.932 -12.252 -43.522 1.00 79.12 3 LEU C N 1
ATOM 11442 C CA . LEU C 3 3 ? 14.090 -11.602 -44.816 1.00 74.73 3 LEU C CA 1
ATOM 11443 C C . LEU C 3 3 ? 15.429 -10.981 -45.193 1.00 70.82 3 LEU C C 1
ATOM 11444 O O . LEU C 3 3 ? 16.319 -10.805 -44.358 1.00 68.04 3 LEU C O 1
ATOM 11449 N N . LEU C 3 4 ? 15.512 -10.664 -46.488 1.00 65.91 4 LEU C N 1
ATOM 11450 C CA . LEU C 3 4 ? 16.638 -10.047 -47.208 1.00 59.59 4 LEU C CA 1
ATOM 11451 C C . LEU C 3 4 ? 16.572 -10.543 -48.656 1.00 53.66 4 LEU C C 1
ATOM 11452 O O . LEU C 3 4 ? 16.986 -11.663 -48.958 1.00 48.10 4 LEU C O 1
ATOM 11457 N N . THR C 3 5 ? 16.050 -9.705 -49.545 1.00 47.25 5 THR C N 1
ATOM 11458 C CA . THR C 3 5 ? 15.908 -10.076 -50.946 1.00 47.96 5 THR C CA 1
ATOM 11459 C C . THR C 3 5 ? 16.501 -9.047 -51.909 1.00 48.48 5 THR C C 1
ATOM 11460 O O . THR C 3 5 ? 16.154 -7.864 -51.869 1.00 46.19 5 THR C O 1
ATOM 11464 N N . MET C 3 6 ? 17.386 -9.521 -52.784 1.00 45.56 6 MET C N 1
ATOM 11465 C CA . MET C 3 6 ? 18.052 -8.672 -53.762 1.00 40.77 6 MET C CA 1
ATOM 11466 C C . MET C 3 6 ? 18.006 -9.276 -55.162 1.00 35.68 6 MET C C 1
ATOM 11467 O O . MET C 3 6 ? 18.228 -10.471 -55.331 1.00 40.17 6 MET C O 1
ATOM 11472 N N . ILE C 3 7 ? 17.725 -8.439 -56.158 1.00 27.91 7 ILE C N 1
ATOM 11473 C CA . ILE C 3 7 ? 17.672 -8.867 -57.555 1.00 30.54 7 ILE C CA 1
ATOM 11474 C C . ILE C 3 7 ? 18.720 -8.067 -58.339 1.00 31.78 7 ILE C C 1
ATOM 11475 O O . ILE C 3 7 ? 18.582 -6.857 -58.501 1.00 34.64 7 ILE C O 1
ATOM 11480 N N . ALA C 3 8 ? 19.760 -8.730 -58.837 1.00 29.98 8 ALA C N 1
ATOM 11481 C CA . ALA C 3 8 ? 20.797 -8.019 -59.575 1.00 30.64 8 ALA C CA 1
ATOM 11482 C C . ALA C 3 8 ? 21.170 -8.619 -60.921 1.00 32.59 8 ALA C C 1
ATOM 11483 O O . ALA C 3 8 ? 21.058 -9.826 -61.140 1.00 37.71 8 ALA C O 1
ATOM 11485 N N . ARG C 3 9 ? 21.621 -7.752 -61.822 1.00 34.80 9 ARG C N 1
ATOM 11486 C CA . ARG C 3 9 ? 22.050 -8.162 -63.148 1.00 36.39 9 ARG C CA 1
ATOM 11487 C C . ARG C 3 9 ? 23.378 -8.906 -62.952 1.00 36.59 9 ARG C C 1
ATOM 11488 O O . ARG C 3 9 ? 24.307 -8.371 -62.348 1.00 40.22 9 ARG C O 1
ATOM 11496 N N . VAL C 3 10 ? 23.453 -10.138 -63.454 1.00 33.21 10 VAL C N 1
ATOM 11497 C CA . VAL C 3 10 ? 24.636 -10.993 -63.306 1.00 33.56 10 VAL C CA 1
ATOM 11498 C C . VAL C 3 10 ? 25.970 -10.455 -63.839 1.00 34.14 10 VAL C C 1
ATOM 11499 O O . VAL C 3 10 ? 26.992 -10.493 -63.146 1.00 34.76 10 VAL C O 1
ATOM 11503 N N . ALA C 3 11 ? 25.960 -9.972 -65.074 1.00 33.00 11 ALA C N 1
ATOM 11504 C CA . ALA C 3 11 ? 27.166 -9.461 -65.720 1.00 32.26 11 ALA C CA 1
ATOM 11505 C C . ALA C 3 11 ? 28.040 -8.549 -64.860 1.00 31.31 11 ALA C C 1
ATOM 11506 O O . ALA C 3 11 ? 29.200 -8.850 -64.602 1.00 24.77 11 ALA C O 1
ATOM 11508 N N . ASP C 3 12 ? 27.486 -7.431 -64.417 1.00 33.50 12 ASP C N 1
ATOM 11509 C CA . ASP C 3 12 ? 28.249 -6.491 -63.608 1.00 35.81 12 ASP C CA 1
ATOM 11510 C C . ASP C 3 12 ? 27.856 -6.520 -62.130 1.00 38.66 12 ASP C C 1
ATOM 11511 O O . ASP C 3 12 ? 28.520 -5.910 -61.288 1.00 37.24 12 ASP C O 1
ATOM 11516 N N . GLY C 3 13 ? 26.784 -7.239 -61.816 1.00 37.63 13 GLY C N 1
ATOM 11517 C CA . GLY C 3 13 ? 26.332 -7.302 -60.441 1.00 30.67 13 GLY C CA 1
ATOM 11518 C C . GLY C 3 13 ? 25.555 -6.036 -60.146 1.00 35.27 13 GLY C C 1
ATOM 11519 O O . GLY C 3 13 ? 25.447 -5.628 -58.990 1.00 34.44 13 GLY C O 1
ATOM 11520 N N . LEU C 3 14 ? 25.013 -5.405 -61.188 1.00 33.91 14 LEU C N 1
ATOM 11521 C CA . LEU C 3 14 ? 24.241 -4.179 -60.998 1.00 36.40 14 LEU C CA 1
ATOM 11522 C C . LEU C 3 14 ? 22.950 -4.449 -60.231 1.00 37.70 14 LEU C C 1
ATOM 11523 O O . LEU C 3 14 ? 22.118 -5.249 -60.653 1.00 39.27 14 LEU C O 1
ATOM 11528 N N . PRO C 3 15 ? 22.774 -3.782 -59.082 1.00 43.09 15 PRO C N 1
ATOM 11529 C CA . PRO C 3 15 ? 21.564 -3.969 -58.277 1.00 43.18 15 PRO C CA 1
ATOM 11530 C C . PRO C 3 15 ? 20.344 -3.469 -59.045 1.00 42.88 15 PRO C C 1
ATOM 11531 O O . PRO C 3 15 ? 20.387 -2.405 -59.659 1.00 46.75 15 PRO C O 1
ATOM 11535 N N . LEU C 3 16 ? 19.263 -4.242 -59.014 1.00 40.33 16 LEU C N 1
ATOM 11536 C CA . LEU C 3 16 ? 18.039 -3.881 -59.720 1.00 33.92 16 LEU C CA 1
ATOM 11537 C C . LEU C 3 16 ? 16.867 -3.613 -58.778 1.00 36.66 16 LEU C C 1
ATOM 11538 O O . LEU C 3 16 ? 16.079 -2.687 -58.998 1.00 36.45 16 LEU C O 1
ATOM 11543 N N . ALA C 3 17 ? 16.753 -4.429 -57.733 1.00 33.98 17 ALA C N 1
ATOM 11544 C CA . ALA C 3 17 ? 15.677 -4.286 -56.759 1.00 35.84 17 ALA C CA 1
ATOM 11545 C C . ALA C 3 17 ? 16.038 -5.020 -55.476 1.00 37.68 17 ALA C C 1
ATOM 11546 O O . ALA C 3 17 ? 16.723 -6.039 -55.512 1.00 39.12 17 ALA C O 1
ATOM 11548 N N . ALA C 3 18 ? 15.572 -4.501 -54.345 1.00 38.04 18 ALA C N 1
ATOM 11549 C CA . ALA C 3 18 ? 15.854 -5.110 -53.055 1.00 36.92 18 ALA C CA 1
ATOM 11550 C C . ALA C 3 18 ? 14.744 -4.809 -52.047 1.00 40.06 18 ALA C C 1
ATOM 11551 O O . ALA C 3 18 ? 13.800 -4.081 -52.347 1.00 37.13 18 ALA C O 1
ATOM 11553 N N . SER C 3 19 ? 14.860 -5.384 -50.853 1.00 46.27 19 SER C N 1
ATOM 11554 C CA . SER C 3 19 ? 13.874 -5.182 -49.798 1.00 52.70 19 SER C CA 1
ATOM 11555 C C . SER C 3 19 ? 14.391 -5.695 -48.468 1.00 54.61 19 SER C C 1
ATOM 11556 O O . SER C 3 19 ? 14.772 -6.853 -48.356 1.00 50.24 19 SER C O 1
ATOM 11559 N N . MET C 3 20 ? 14.391 -4.833 -47.458 1.00 65.90 20 MET C N 1
ATOM 11560 C CA . MET C 3 20 ? 14.870 -5.212 -46.135 1.00 75.33 20 MET C CA 1
ATOM 11561 C C . MET C 3 20 ? 14.127 -4.506 -45.012 1.00 80.40 20 MET C C 1
ATOM 11562 O O . MET C 3 20 ? 13.710 -3.352 -45.151 1.00 78.59 20 MET C O 1
ATOM 11567 N N . GLN C 3 21 ? 13.970 -5.217 -43.899 1.00 87.59 21 GLN C N 1
ATOM 11568 C CA . GLN C 3 21 ? 13.266 -4.704 -42.726 1.00 93.46 21 GLN C CA 1
ATOM 11569 C C . GLN C 3 21 ? 13.918 -5.261 -41.462 1.00 93.99 21 GLN C C 1
ATOM 11570 O O . GLN C 3 21 ? 13.944 -6.477 -41.264 1.00 91.94 21 GLN C O 1
ATOM 11576 N N . GLU C 3 22 ? 14.438 -4.380 -40.609 1.00 95.25 22 GLU C N 1
ATOM 11577 C CA . GLU C 3 22 ? 15.080 -4.818 -39.372 1.00 97.17 22 GLU C CA 1
ATOM 11578 C C . GLU C 3 22 ? 14.146 -4.880 -38.167 1.00 98.85 22 GLU C C 1
ATOM 11579 O O . GLU C 3 22 ? 13.489 -5.896 -37.935 1.00 101.24 22 GLU C O 1
ATOM 11585 N N . ASP C 3 23 ? 14.098 -3.793 -37.402 1.00 101.24 23 ASP C N 1
ATOM 11586 C CA . ASP C 3 23 ? 13.265 -3.706 -36.201 1.00 100.01 23 ASP C CA 1
ATOM 11587 C C . ASP C 3 23 ? 11.819 -4.138 -36.448 1.00 97.98 23 ASP C C 1
ATOM 11588 O O . ASP C 3 23 ? 11.467 -4.590 -37.540 1.00 96.80 23 ASP C O 1
ATOM 11593 N N . ASP C 3 29 ? 23.964 -8.425 -38.360 1.00 96.10 29 ASP C N 1
ATOM 11594 C CA . ASP C 3 29 ? 23.124 -7.361 -38.894 1.00 96.56 29 ASP C CA 1
ATOM 11595 C C . ASP C 3 29 ? 23.084 -7.364 -40.411 1.00 95.24 29 ASP C C 1
ATOM 11596 O O . ASP C 3 29 ? 23.787 -8.134 -41.064 1.00 94.57 29 ASP C O 1
ATOM 11601 N N . LEU C 3 30 ? 22.253 -6.487 -40.962 1.00 93.62 30 LEU C N 1
ATOM 11602 C CA . LEU C 3 30 ? 22.090 -6.360 -42.403 1.00 94.06 30 LEU C CA 1
ATOM 11603 C C . LEU C 3 30 ? 23.436 -6.101 -43.095 1.00 92.90 30 LEU C C 1
ATOM 11604 O O . LEU C 3 30 ? 23.732 -6.674 -44.149 1.00 91.21 30 LEU C O 1
ATOM 11609 N N . GLN C 3 31 ? 24.250 -5.250 -42.478 1.00 90.27 31 GLN C N 1
ATOM 11610 C CA . GLN C 3 31 ? 25.553 -4.862 -43.014 1.00 87.78 31 GLN C CA 1
ATOM 11611 C C . GLN C 3 31 ? 26.430 -5.982 -43.569 1.00 87.86 31 GLN C C 1
ATOM 11612 O O . GLN C 3 31 ? 26.930 -5.890 -44.690 1.00 86.23 31 GLN C O 1
ATOM 11618 N N . GLN C 3 32 ? 26.622 -7.035 -42.784 1.00 88.52 32 GLN C N 1
ATOM 11619 C CA . GLN C 3 32 ? 27.475 -8.138 -43.197 1.00 88.69 32 GLN C CA 1
ATOM 11620 C C . GLN C 3 32 ? 26.884 -8.954 -44.333 1.00 86.66 32 GLN C C 1
ATOM 11621 O O . GLN C 3 32 ? 27.487 -9.076 -45.398 1.00 86.60 32 GLN C O 1
ATOM 11627 N N . TYR C 3 33 ? 25.704 -9.517 -44.110 1.00 82.16 33 TYR C N 1
ATOM 11628 C CA . TYR C 3 33 ? 25.075 -10.328 -45.135 1.00 79.21 33 TYR C CA 1
ATOM 11629 C C . TYR C 3 33 ? 24.824 -9.541 -46.407 1.00 76.83 33 TYR C C 1
ATOM 11630 O O . TYR C 3 33 ? 24.710 -10.115 -47.488 1.00 77.88 33 TYR C O 1
ATOM 11639 N N . GLN C 3 34 ? 24.752 -8.223 -46.285 1.00 71.75 34 GLN C N 1
ATOM 11640 C CA . GLN C 3 34 ? 24.523 -7.387 -47.451 1.00 65.41 34 GLN C CA 1
ATOM 11641 C C . GLN C 3 34 ? 25.779 -7.391 -48.325 1.00 63.06 34 GLN C C 1
ATOM 11642 O O . GLN C 3 34 ? 25.702 -7.511 -49.551 1.00 57.25 34 GLN C O 1
ATOM 11648 N N . SER C 3 35 ? 26.936 -7.263 -47.682 1.00 60.65 35 SER C N 1
ATOM 11649 C CA . SER C 3 35 ? 28.205 -7.265 -48.393 1.00 61.26 35 SER C CA 1
ATOM 11650 C C . SER C 3 35 ? 28.401 -8.618 -49.081 1.00 59.71 35 SER C C 1
ATOM 11651 O O . SER C 3 35 ? 28.655 -8.675 -50.280 1.00 59.89 35 SER C O 1
ATOM 11654 N N . GLN C 3 36 ? 28.278 -9.704 -48.327 1.00 57.06 36 GLN C N 1
ATOM 11655 C CA . GLN C 3 36 ? 28.431 -11.031 -48.904 1.00 59.44 36 GLN C CA 1
ATOM 11656 C C . GLN C 3 36 ? 27.559 -11.163 -50.153 1.00 56.71 36 GLN C C 1
ATOM 11657 O O . GLN C 3 36 ? 28.029 -11.607 -51.205 1.00 55.82 36 GLN C O 1
ATOM 11663 N N . ALA C 3 37 ? 26.291 -10.777 -50.030 1.00 51.20 37 ALA C N 1
ATOM 11664 C CA . ALA C 3 37 ? 25.355 -10.841 -51.147 1.00 47.54 37 ALA C CA 1
ATOM 11665 C C . ALA C 3 37 ? 25.921 -10.068 -52.334 1.00 48.48 37 ALA C C 1
ATOM 11666 O O . ALA C 3 37 ? 25.892 -10.545 -53.470 1.00 42.38 37 ALA C O 1
ATOM 11668 N N . LYS C 3 38 ? 26.433 -8.870 -52.063 1.00 47.68 38 LYS C N 1
ATOM 11669 C CA . LYS C 3 38 ? 27.016 -8.046 -53.113 1.00 48.65 38 LYS C CA 1
ATOM 11670 C C . LYS C 3 38 ? 28.301 -8.698 -53.624 1.00 49.46 38 LYS C C 1
ATOM 11671 O O . LYS C 3 38 ? 28.705 -8.484 -54.766 1.00 48.99 38 LYS C O 1
ATOM 11677 N N . GLN C 3 39 ? 28.942 -9.490 -52.769 1.00 50.35 39 GLN C N 1
ATOM 11678 C CA . GLN C 3 39 ? 30.166 -10.177 -53.147 1.00 51.75 39 GLN C CA 1
ATOM 11679 C C . GLN C 3 39 ? 29.793 -11.207 -54.190 1.00 52.13 39 GLN C C 1
ATOM 11680 O O . GLN C 3 39 ? 30.412 -11.296 -55.253 1.00 51.78 39 GLN C O 1
ATOM 11686 N N . LEU C 3 40 ? 28.771 -11.987 -53.860 1.00 47.54 40 LEU C N 1
ATOM 11687 C CA . LEU C 3 40 ? 28.277 -13.039 -54.730 1.00 49.63 40 LEU C CA 1
ATOM 11688 C C . LEU C 3 40 ? 27.984 -12.507 -56.128 1.00 49.59 40 LEU C C 1
ATOM 11689 O O . LEU C 3 40 ? 28.494 -13.028 -57.117 1.00 50.18 40 LEU C O 1
ATOM 11694 N N . PHE C 3 41 ? 27.162 -11.465 -56.200 1.00 49.61 41 PHE C N 1
ATOM 11695 C CA . PHE C 3 41 ? 26.799 -10.850 -57.472 1.00 49.30 41 PHE C CA 1
ATOM 11696 C C . PHE C 3 41 ? 28.027 -10.571 -58.332 1.00 49.11 41 PHE C C 1
ATOM 11697 O O . PHE C 3 41 ? 28.037 -10.830 -59.538 1.00 49.86 41 PHE C O 1
ATOM 11705 N N . ARG C 3 42 ? 29.063 -10.034 -57.706 1.00 47.37 42 ARG C N 1
ATOM 11706 C CA . ARG C 3 42 ? 30.292 -9.734 -58.412 1.00 45.09 42 ARG C CA 1
ATOM 11707 C C . ARG C 3 42 ? 30.845 -11.023 -59.004 1.00 45.28 42 ARG C C 1
ATOM 11708 O O . ARG C 3 42 ? 31.089 -11.110 -60.202 1.00 42.54 42 ARG C O 1
ATOM 11716 N N . LYS C 3 43 ? 31.009 -12.030 -58.153 1.00 43.16 43 LYS C N 1
ATOM 11717 C CA . LYS C 3 43 ? 31.538 -13.325 -58.560 1.00 44.65 43 LYS C CA 1
ATOM 11718 C C . LYS C 3 43 ? 30.718 -14.044 -59.629 1.00 45.44 43 LYS C C 1
ATOM 11719 O O . LYS C 3 43 ? 31.287 -14.636 -60.547 1.00 46.67 43 LYS C O 1
ATOM 11725 N N . LEU C 3 44 ? 29.392 -14.008 -59.510 1.00 44.54 44 LEU C N 1
ATOM 11726 C CA . LEU C 3 44 ? 28.531 -14.694 -60.474 1.00 45.83 44 LEU C CA 1
ATOM 11727 C C . LEU C 3 44 ? 28.765 -14.269 -61.914 1.00 47.10 44 LEU C C 1
ATOM 11728 O O . LEU C 3 44 ? 28.896 -13.078 -62.204 1.00 47.03 44 LEU C O 1
ATOM 11733 N N . ASN C 3 45 ? 28.810 -15.254 -62.812 1.00 45.85 45 ASN C N 1
ATOM 11734 C CA . ASN C 3 45 ? 29.038 -14.995 -64.233 1.00 45.58 45 ASN C CA 1
ATOM 11735 C C . ASN C 3 45 ? 28.312 -15.966 -65.159 1.00 39.44 45 ASN C C 1
ATOM 11736 O O . ASN C 3 45 ? 27.517 -16.789 -64.720 1.00 39.62 45 ASN C O 1
ATOM 11741 N N . GLU C 3 46 ? 28.612 -15.864 -66.446 1.00 37.14 46 GLU C N 1
ATOM 11742 C CA . GLU C 3 46 ? 27.993 -16.709 -67.459 1.00 44.45 46 GLU C CA 1
ATOM 11743 C C . GLU C 3 46 ? 28.279 -18.207 -67.293 1.00 42.67 46 GLU C C 1
ATOM 11744 O O . GLU C 3 46 ? 27.693 -19.039 -67.989 1.00 38.39 46 GLU C O 1
ATOM 11750 N N . GLN C 3 47 ? 29.160 -18.548 -66.359 1.00 40.07 47 GLN C N 1
ATOM 11751 C CA . GLN C 3 47 ? 29.508 -19.944 -66.115 1.00 39.13 47 GLN C CA 1
ATOM 11752 C C . GLN C 3 47 ? 28.980 -20.497 -64.795 1.00 42.49 47 GLN C C 1
ATOM 11753 O O . GLN C 3 47 ? 28.922 -21.718 -64.615 1.00 44.14 47 GLN C O 1
ATOM 11759 N N . SER C 3 48 ? 28.609 -19.607 -63.874 1.00 42.57 48 SER C N 1
ATOM 11760 C CA . SER C 3 48 ? 28.096 -20.002 -62.558 1.00 36.98 48 SER C CA 1
ATOM 11761 C C . SER C 3 48 ? 26.803 -20.818 -62.632 1.00 36.03 48 SER C C 1
ATOM 11762 O O . SER C 3 48 ? 26.068 -20.756 -63.622 1.00 31.29 48 SER C O 1
ATOM 11765 N N . PRO C 3 49 ? 26.524 -21.613 -61.583 1.00 39.54 49 PRO C N 1
ATOM 11766 C CA . PRO C 3 49 ? 25.328 -22.462 -61.470 1.00 41.36 49 PRO C CA 1
ATOM 11767 C C . PRO C 3 49 ? 24.066 -21.605 -61.505 1.00 45.29 49 PRO C C 1
ATOM 11768 O O . PRO C 3 49 ? 24.013 -20.554 -60.862 1.00 42.61 49 PRO C O 1
ATOM 11772 N N . THR C 3 50 ? 23.052 -22.056 -62.241 1.00 47.71 50 THR C N 1
ATOM 11773 C CA . THR C 3 50 ? 21.804 -21.306 -62.363 1.00 51.07 50 THR C CA 1
ATOM 11774 C C . THR C 3 50 ? 20.867 -21.422 -61.161 1.00 53.18 50 THR C C 1
ATOM 11775 O O . THR C 3 50 ? 19.873 -20.703 -61.077 1.00 53.68 50 THR C O 1
ATOM 11779 N N . ARG C 3 51 ? 21.179 -22.329 -60.241 1.00 55.23 51 ARG C N 1
ATOM 11780 C CA . ARG C 3 51 ? 20.370 -22.532 -59.037 1.00 62.61 51 ARG C CA 1
ATOM 11781 C C . ARG C 3 51 ? 21.345 -22.972 -57.963 1.00 64.06 51 ARG C C 1
ATOM 11782 O O . ARG C 3 51 ? 22.060 -23.955 -58.146 1.00 67.86 51 ARG C O 1
ATOM 11790 N N . CYS C 3 52 ? 21.379 -22.257 -56.843 1.00 65.40 52 CYS C N 1
ATOM 11791 C CA . CYS C 3 52 ? 22.314 -22.606 -55.782 1.00 65.42 52 CYS C CA 1
ATOM 11792 C C . CYS C 3 52 ? 21.826 -22.248 -54.376 1.00 68.11 52 CYS C C 1
ATOM 11793 O O . CYS C 3 52 ? 20.949 -21.404 -54.200 1.00 66.32 52 CYS C O 1
ATOM 11796 N N . THR C 3 53 ? 22.403 -22.917 -53.381 1.00 71.93 53 THR C N 1
ATOM 11797 C CA . THR C 3 53 ? 22.083 -22.688 -51.975 1.00 74.76 53 THR C CA 1
ATOM 11798 C C . THR C 3 53 ? 23.391 -22.708 -51.187 1.00 76.55 53 THR C C 1
ATOM 11799 O O . THR C 3 53 ? 24.046 -23.743 -51.088 1.00 80.39 53 THR C O 1
ATOM 11803 N N . LEU C 3 54 ? 23.768 -21.566 -50.627 1.00 77.88 54 LEU C N 1
ATOM 11804 C CA . LEU C 3 54 ? 25.008 -21.471 -49.869 1.00 80.58 54 LEU C CA 1
ATOM 11805 C C . LEU C 3 54 ? 24.766 -21.591 -48.373 1.00 83.81 54 LEU C C 1
ATOM 11806 O O . LEU C 3 54 ? 23.694 -21.235 -47.877 1.00 83.31 54 LEU C O 1
ATOM 11811 N N . GLU C 3 55 ? 25.765 -22.100 -47.658 1.00 84.47 55 GLU C N 1
ATOM 11812 C CA . GLU C 3 55 ? 25.658 -22.260 -46.213 1.00 86.28 55 GLU C CA 1
ATOM 11813 C C . GLU C 3 55 ? 26.538 -21.251 -45.484 1.00 84.87 55 GLU C C 1
ATOM 11814 O O . GLU C 3 55 ? 27.766 -21.318 -45.558 1.00 86.56 55 GLU C O 1
ATOM 11820 N N . ALA C 3 56 ? 25.900 -20.320 -44.779 1.00 81.98 56 ALA C N 1
ATOM 11821 C CA . ALA C 3 56 ? 26.618 -19.290 -44.039 1.00 80.94 56 ALA C CA 1
ATOM 11822 C C . ALA C 3 56 ? 26.249 -19.282 -42.561 1.00 81.98 56 ALA C C 1
ATOM 11823 O O . ALA C 3 56 ? 25.921 -18.233 -42.000 1.00 79.60 56 ALA C O 1
ATOM 11825 N N . GLY C 3 57 ? 26.304 -20.455 -41.937 1.00 82.36 57 GLY C N 1
ATOM 11826 C CA . GLY C 3 57 ? 25.988 -20.559 -40.523 1.00 84.11 57 GLY C CA 1
ATOM 11827 C C . GLY C 3 57 ? 24.504 -20.520 -40.224 1.00 83.08 57 GLY C C 1
ATOM 11828 O O . GLY C 3 57 ? 23.711 -21.148 -40.929 1.00 85.85 57 GLY C O 1
ATOM 11829 N N . ALA C 3 58 ? 24.127 -19.783 -39.180 1.00 78.34 58 ALA C N 1
ATOM 11830 C CA . ALA C 3 58 ? 22.726 -19.662 -38.785 1.00 75.10 58 ALA C CA 1
ATOM 11831 C C . ALA C 3 58 ? 21.871 -19.284 -39.985 1.00 71.55 58 ALA C C 1
ATOM 11832 O O . ALA C 3 58 ? 20.670 -19.557 -40.020 1.00 64.02 58 ALA C O 1
ATOM 11834 N N . MET C 3 59 ? 22.509 -18.663 -40.972 1.00 72.14 59 MET C N 1
ATOM 11835 C CA . MET C 3 59 ? 21.828 -18.222 -42.182 1.00 73.38 59 MET C CA 1
ATOM 11836 C C . MET C 3 59 ? 22.105 -19.131 -43.383 1.00 73.04 59 MET C C 1
ATOM 11837 O O . MET C 3 59 ? 23.007 -19.972 -43.356 1.00 70.96 59 MET C O 1
ATOM 11842 N N . THR C 3 60 ? 21.322 -18.942 -44.440 1.00 73.91 60 THR C N 1
ATOM 11843 C CA . THR C 3 60 ? 21.445 -19.746 -45.651 1.00 73.03 60 THR C CA 1
ATOM 11844 C C . THR C 3 60 ? 20.918 -18.999 -46.878 1.00 69.80 60 THR C C 1
ATOM 11845 O O . THR C 3 60 ? 19.734 -18.661 -46.947 1.00 68.96 60 THR C O 1
ATOM 11849 N N . PHE C 3 61 ? 21.798 -18.751 -47.844 1.00 64.16 61 PHE C N 1
ATOM 11850 C CA . PHE C 3 61 ? 21.415 -18.048 -49.063 1.00 58.30 61 PHE C CA 1
ATOM 11851 C C . PHE C 3 61 ? 20.800 -18.982 -50.094 1.00 56.68 61 PHE C C 1
ATOM 11852 O O . PHE C 3 61 ? 21.226 -20.123 -50.237 1.00 60.98 61 PHE C O 1
ATOM 11860 N N . HIS C 3 62 ? 19.809 -18.483 -50.823 1.00 55.03 62 HIS C N 1
ATOM 11861 C CA . HIS C 3 62 ? 19.134 -19.265 -51.851 1.00 55.66 62 HIS C CA 1
ATOM 11862 C C . HIS C 3 62 ? 18.923 -18.390 -53.085 1.00 54.91 62 HIS C C 1
ATOM 11863 O O . HIS C 3 62 ? 18.118 -17.467 -53.055 1.00 52.95 62 HIS C O 1
ATOM 11870 N N . TYR C 3 63 ? 19.636 -18.681 -54.172 1.00 53.25 63 TYR C N 1
ATOM 11871 C CA . TYR C 3 63 ? 19.494 -17.886 -55.382 1.00 47.15 63 TYR C CA 1
ATOM 11872 C C . TYR C 3 63 ? 19.191 -18.701 -56.629 1.00 48.07 63 TYR C C 1
ATOM 11873 O O . TYR C 3 63 ? 19.370 -19.921 -56.660 1.00 45.63 63 TYR C O 1
ATOM 11882 N N . ILE C 3 64 ? 18.720 -18.008 -57.658 1.00 42.96 64 ILE C N 1
ATOM 11883 C CA . ILE C 3 64 ? 18.431 -18.636 -58.931 1.00 41.38 64 ILE C CA 1
ATOM 11884 C C . ILE C 3 64 ? 18.765 -17.588 -59.987 1.00 38.53 64 ILE C C 1
ATOM 11885 O O . ILE C 3 64 ? 18.694 -16.391 -59.718 1.00 42.02 64 ILE C O 1
ATOM 11890 N N . ILE C 3 65 ? 19.149 -18.038 -61.174 1.00 35.44 65 ILE C N 1
ATOM 11891 C CA . ILE C 3 65 ? 19.531 -17.132 -62.248 1.00 36.74 65 ILE C CA 1
ATOM 11892 C C . ILE C 3 65 ? 18.716 -17.362 -63.514 1.00 39.76 65 ILE C C 1
ATOM 11893 O O . ILE C 3 65 ? 18.606 -18.481 -64.001 1.00 44.10 65 ILE C O 1
ATOM 11898 N N . GLU C 3 66 ? 18.149 -16.290 -64.046 1.00 40.57 66 GLU C N 1
ATOM 11899 C CA . GLU C 3 66 ? 17.338 -16.388 -65.245 1.00 44.06 66 GLU C CA 1
ATOM 11900 C C . GLU C 3 66 ? 17.441 -15.111 -66.059 1.00 46.69 66 GLU C C 1
ATOM 11901 O O . GLU C 3 66 ? 17.270 -14.013 -65.530 1.00 44.13 66 GLU C O 1
ATOM 11907 N N . GLN C 3 67 ? 17.718 -15.270 -67.351 1.00 47.36 67 GLN C N 1
ATOM 11908 C CA . GLN C 3 67 ? 17.875 -14.148 -68.267 1.00 48.93 67 GLN C CA 1
ATOM 11909 C C . GLN C 3 67 ? 18.885 -13.133 -67.749 1.00 48.59 67 GLN C C 1
ATOM 11910 O O . GLN C 3 67 ? 18.573 -11.949 -67.623 1.00 54.41 67 GLN C O 1
ATOM 11916 N N . GLY C 3 68 ? 20.092 -13.601 -67.442 1.00 46.40 68 GLY C N 1
ATOM 11917 C CA . GLY C 3 68 ? 21.138 -12.714 -66.961 1.00 42.02 68 GLY C CA 1
ATOM 11918 C C . GLY C 3 68 ? 20.813 -11.928 -65.703 1.00 40.97 68 GLY C C 1
ATOM 11919 O O . GLY C 3 68 ? 21.401 -10.876 -65.454 1.00 40.05 68 GLY C O 1
ATOM 11920 N N . VAL C 3 69 ? 19.877 -12.436 -64.908 1.00 38.07 69 VAL C N 1
ATOM 11921 C CA . VAL C 3 69 ? 19.482 -11.784 -63.665 1.00 30.72 69 VAL C CA 1
ATOM 11922 C C . VAL C 3 69 ? 19.483 -12.783 -62.515 1.00 31.33 69 VAL C C 1
ATOM 11923 O O . VAL C 3 69 ? 19.043 -13.921 -62.667 1.00 33.22 69 VAL C O 1
ATOM 11927 N N . CYS C 3 70 ? 19.992 -12.359 -61.365 1.00 30.03 70 CYS C N 1
ATOM 11928 C CA . CYS C 3 70 ? 20.055 -13.230 -60.204 1.00 32.54 70 CYS C CA 1
ATOM 11929 C C . CYS C 3 70 ? 19.056 -12.831 -59.125 1.00 33.96 70 CYS C C 1
ATOM 11930 O O . CYS C 3 70 ? 18.960 -11.661 -58.754 1.00 34.16 70 CYS C O 1
ATOM 11933 N N . TYR C 3 71 ? 18.315 -13.811 -58.622 1.00 34.27 71 TYR C N 1
ATOM 11934 C CA . TYR C 3 71 ? 17.336 -13.560 -57.572 1.00 39.86 71 TYR C CA 1
ATOM 11935 C C . TYR C 3 71 ? 17.892 -14.182 -56.305 1.00 40.85 71 TYR C C 1
ATOM 11936 O O . TYR C 3 71 ? 18.023 -15.403 -56.201 1.00 43.46 71 TYR C O 1
ATOM 11945 N N . LEU C 3 72 ? 18.237 -13.327 -55.351 1.00 40.64 72 LEU C N 1
ATOM 11946 C CA . LEU C 3 72 ? 18.824 -13.772 -54.098 1.00 45.35 72 LEU C CA 1
ATOM 11947 C C . LEU C 3 72 ? 17.918 -13.596 -52.892 1.00 48.39 72 LEU C C 1
ATOM 11948 O O . LEU C 3 72 ? 17.069 -12.704 -52.858 1.00 50.78 72 LEU C O 1
ATOM 11953 N N . VAL C 3 73 ? 18.126 -14.445 -51.893 1.00 50.98 73 VAL C N 1
ATOM 11954 C CA . VAL C 3 73 ? 17.347 -14.389 -50.666 1.00 56.81 73 VAL C CA 1
ATOM 11955 C C . VAL C 3 73 ? 18.093 -15.034 -49.500 1.00 55.39 73 VAL C C 1
ATOM 11956 O O . VAL C 3 73 ? 18.619 -16.136 -49.620 1.00 50.76 73 VAL C O 1
ATOM 11960 N N . LEU C 3 74 ? 18.141 -14.323 -48.378 1.00 59.58 74 LEU C N 1
ATOM 11961 C CA . LEU C 3 74 ? 18.802 -14.805 -47.170 1.00 64.96 74 LEU C CA 1
ATOM 11962 C C . LEU C 3 74 ? 17.737 -15.162 -46.136 1.00 68.46 74 LEU C C 1
ATOM 11963 O O . LEU C 3 74 ? 16.600 -14.703 -46.232 1.00 71.78 74 LEU C O 1
ATOM 11968 N N . CYS C 3 75 ? 18.110 -15.973 -45.148 1.00 72.45 75 CYS C N 1
ATOM 11969 C CA . CYS C 3 75 ? 17.192 -16.387 -44.087 1.00 71.40 75 CYS C CA 1
ATOM 11970 C C . CYS C 3 75 ? 17.865 -17.386 -43.160 1.00 71.58 75 CYS C C 1
ATOM 11971 O O . CYS C 3 75 ? 18.930 -17.919 -43.474 1.00 64.92 75 CYS C O 1
ATOM 11974 N N . GLU C 3 76 ? 17.247 -17.639 -42.012 1.00 74.83 76 GLU C N 1
ATOM 11975 C CA . GLU C 3 76 ? 17.809 -18.597 -41.071 1.00 77.34 76 GLU C CA 1
ATOM 11976 C C . GLU C 3 76 ? 17.789 -19.962 -41.742 1.00 76.08 76 GLU C C 1
ATOM 11977 O O . GLU C 3 76 ? 16.799 -20.338 -42.370 1.00 75.62 76 GLU C O 1
ATOM 11983 N N . ALA C 3 77 ? 18.889 -20.694 -41.618 1.00 74.44 77 ALA C N 1
ATOM 11984 C CA . ALA C 3 77 ? 19.002 -22.015 -42.221 1.00 74.96 77 ALA C CA 1
ATOM 11985 C C . ALA C 3 77 ? 17.737 -22.840 -42.010 1.00 73.91 77 ALA C C 1
ATOM 11986 O O . ALA C 3 77 ? 17.232 -23.474 -42.937 1.00 75.46 77 ALA C O 1
ATOM 11988 N N . ALA C 3 78 ? 17.225 -22.821 -40.787 1.00 71.46 78 ALA C N 1
ATOM 11989 C CA . ALA C 3 78 ? 16.029 -23.576 -40.451 1.00 72.34 78 ALA C CA 1
ATOM 11990 C C . ALA C 3 78 ? 14.898 -23.369 -41.452 1.00 73.41 78 ALA C C 1
ATOM 11991 O O . ALA C 3 78 ? 13.970 -24.172 -41.515 1.00 74.91 78 ALA C O 1
ATOM 11993 N N . PHE C 3 79 ? 14.976 -22.301 -42.240 1.00 75.23 79 PHE C N 1
ATOM 11994 C CA . PHE C 3 79 ? 13.932 -22.009 -43.217 1.00 76.86 79 PHE C CA 1
ATOM 11995 C C . PHE C 3 79 ? 13.902 -23.020 -44.353 1.00 75.68 79 PHE C C 1
ATOM 11996 O O . PHE C 3 79 ? 14.946 -23.416 -44.865 1.00 79.05 79 PHE C O 1
ATOM 12004 N N . PRO C 3 80 ? 12.695 -23.448 -44.763 1.00 74.95 80 PRO C N 1
ATOM 12005 C CA . PRO C 3 80 ? 12.476 -24.418 -45.843 1.00 76.96 80 PRO C CA 1
ATOM 12006 C C . PRO C 3 80 ? 13.118 -24.049 -47.182 1.00 78.08 80 PRO C C 1
ATOM 12007 O O . PRO C 3 80 ? 12.695 -23.091 -47.833 1.00 79.58 80 PRO C O 1
ATOM 12011 N N . LYS C 3 81 ? 14.130 -24.815 -47.592 1.00 75.95 81 LYS C N 1
ATOM 12012 C CA . LYS C 3 81 ? 14.805 -24.558 -48.859 1.00 73.76 81 LYS C CA 1
ATOM 12013 C C . LYS C 3 81 ? 13.810 -24.738 -49.993 1.00 71.38 81 LYS C C 1
ATOM 12014 O O . LYS C 3 81 ? 13.968 -24.173 -51.072 1.00 71.14 81 LYS C O 1
ATOM 12020 N N . LYS C 3 82 ? 12.774 -25.525 -49.737 1.00 69.79 82 LYS C N 1
ATOM 12021 C CA . LYS C 3 82 ? 11.739 -25.768 -50.730 1.00 69.52 82 LYS C CA 1
ATOM 12022 C C . LYS C 3 82 ? 10.955 -24.479 -50.994 1.00 66.13 82 LYS C C 1
ATOM 12023 O O . LYS C 3 82 ? 10.673 -24.131 -52.141 1.00 58.79 82 LYS C O 1
ATOM 12029 N N . LEU C 3 83 ? 10.627 -23.771 -49.919 1.00 65.79 83 LEU C N 1
ATOM 12030 C CA . LEU C 3 83 ? 9.877 -22.518 -50.003 1.00 69.80 83 LEU C CA 1
ATOM 12031 C C . LEU C 3 83 ? 10.718 -21.374 -50.570 1.00 69.23 83 LEU C C 1
ATOM 12032 O O . LEU C 3 83 ? 10.233 -20.554 -51.356 1.00 66.41 83 LEU C O 1
ATOM 12037 N N . ALA C 3 84 ? 11.981 -21.328 -50.156 1.00 67.51 84 ALA C N 1
ATOM 12038 C CA . ALA C 3 84 ? 12.909 -20.301 -50.601 1.00 64.38 84 ALA C CA 1
ATOM 12039 C C . ALA C 3 84 ? 12.915 -20.142 -52.120 1.00 63.05 84 ALA C C 1
ATOM 12040 O O . ALA C 3 84 ? 12.761 -19.032 -52.632 1.00 61.39 84 ALA C O 1
ATOM 12042 N N . PHE C 3 85 ? 13.088 -21.249 -52.837 1.00 62.34 85 PHE C N 1
ATOM 12043 C CA . PHE C 3 85 ? 13.123 -21.206 -54.297 1.00 64.33 85 PHE C CA 1
ATOM 12044 C C . PHE C 3 85 ? 11.763 -20.916 -54.923 1.00 64.70 85 PHE C C 1
ATOM 12045 O O . PHE C 3 85 ? 11.683 -20.319 -56.002 1.00 61.59 85 PHE C O 1
ATOM 12053 N N . ALA C 3 86 ? 10.698 -21.344 -54.249 1.00 63.02 86 ALA C N 1
ATOM 12054 C CA . ALA C 3 86 ? 9.347 -21.099 -54.738 1.00 57.95 86 ALA C CA 1
ATOM 12055 C C . ALA C 3 86 ? 9.170 -19.590 -54.732 1.00 54.53 86 ALA C C 1
ATOM 12056 O O . ALA C 3 86 ? 8.609 -19.008 -55.659 1.00 49.27 86 ALA C O 1
ATOM 12058 N N . TYR C 3 87 ? 9.681 -18.973 -53.671 1.00 50.84 87 TYR C N 1
ATOM 12059 C CA . TYR C 3 87 ? 9.627 -17.529 -53.483 1.00 46.87 87 TYR C CA 1
ATOM 12060 C C . TYR C 3 87 ? 10.344 -16.795 -54.616 1.00 45.23 87 TYR C C 1
ATOM 12061 O O . TYR C 3 87 ? 9.847 -15.790 -55.132 1.00 40.37 87 TYR C O 1
ATOM 12070 N N . LEU C 3 88 ? 11.507 -17.309 -55.006 1.00 43.65 88 LEU C N 1
ATOM 12071 C CA . LEU C 3 88 ? 12.299 -16.699 -56.073 1.00 50.15 88 LEU C CA 1
ATOM 12072 C C . LEU C 3 88 ? 11.634 -16.837 -57.444 1.00 53.05 88 LEU C C 1
ATOM 12073 O O . LEU C 3 88 ? 11.597 -15.884 -58.224 1.00 50.32 88 LEU C O 1
ATOM 12078 N N . GLU C 3 89 ? 11.121 -18.029 -57.739 1.00 58.57 89 GLU C N 1
ATOM 12079 C CA . GLU C 3 89 ? 10.442 -18.273 -59.006 1.00 63.50 89 GLU C CA 1
ATOM 12080 C C . GLU C 3 89 ? 9.315 -17.262 -59.149 1.00 66.40 89 GLU C C 1
ATOM 12081 O O . GLU C 3 89 ? 9.156 -16.633 -60.200 1.00 63.90 89 GLU C O 1
ATOM 12087 N N . ASP C 3 90 ? 8.537 -17.119 -58.077 1.00 66.77 90 ASP C N 1
ATOM 12088 C CA . ASP C 3 90 ? 7.415 -16.185 -58.037 1.00 67.30 90 ASP C CA 1
ATOM 12089 C C . ASP C 3 90 ? 7.896 -14.800 -58.449 1.00 63.60 90 ASP C C 1
ATOM 12090 O O . ASP C 3 90 ? 7.313 -14.156 -59.321 1.00 59.94 90 ASP C O 1
ATOM 12095 N N . LEU C 3 91 ? 8.972 -14.355 -57.814 1.00 60.13 91 LEU C N 1
ATOM 12096 C CA . LEU C 3 91 ? 9.551 -13.053 -58.106 1.00 60.46 91 LEU C CA 1
ATOM 12097 C C . LEU C 3 91 ? 10.043 -12.951 -59.548 1.00 57.55 91 LEU C C 1
ATOM 12098 O O . LEU C 3 91 ? 9.803 -11.946 -60.219 1.00 51.10 91 LEU C O 1
ATOM 12103 N N . HIS C 3 92 ? 10.729 -13.994 -60.015 1.00 57.23 92 HIS C N 1
ATOM 12104 C CA . HIS C 3 92 ? 11.263 -14.029 -61.376 1.00 58.66 92 HIS C CA 1
ATOM 12105 C C . HIS C 3 92 ? 10.200 -13.712 -62.413 1.00 57.77 92 HIS C C 1
ATOM 12106 O O . HIS C 3 92 ? 10.236 -12.659 -63.052 1.00 59.40 92 HIS C O 1
ATOM 12113 N N . SER C 3 93 ? 9.272 -14.647 -62.596 1.00 58.93 93 SER C N 1
ATOM 12114 C CA . SER C 3 93 ? 8.193 -14.484 -63.561 1.00 55.73 93 SER C CA 1
ATOM 12115 C C . SER C 3 93 ? 7.638 -13.067 -63.515 1.00 52.58 93 SER C C 1
ATOM 12116 O O . SER C 3 93 ? 7.525 -12.400 -64.546 1.00 51.08 93 SER C O 1
ATOM 12119 N N . GLU C 3 94 ? 7.310 -12.603 -62.316 1.00 50.67 94 GLU C N 1
ATOM 12120 C CA . GLU C 3 94 ? 6.785 -11.255 -62.158 1.00 56.46 94 GLU C CA 1
ATOM 12121 C C . GLU C 3 94 ? 7.770 -10.241 -62.742 1.00 54.58 94 GLU C C 1
ATOM 12122 O O . GLU C 3 94 ? 7.429 -9.477 -63.645 1.00 54.19 94 GLU C O 1
ATOM 12128 N N . PHE C 3 95 ? 8.995 -10.248 -62.227 1.00 55.06 95 PHE C N 1
ATOM 12129 C CA . PHE C 3 95 ? 10.018 -9.318 -62.684 1.00 54.97 95 PHE C CA 1
ATOM 12130 C C . PHE C 3 95 ? 10.261 -9.417 -64.189 1.00 54.44 95 PHE C C 1
ATOM 12131 O O . PHE C 3 95 ? 10.170 -8.416 -64.902 1.00 49.42 95 PHE C O 1
ATOM 12139 N N . ASP C 3 96 ? 10.573 -10.619 -64.668 1.00 53.42 96 ASP C N 1
ATOM 12140 C CA . ASP C 3 96 ? 10.831 -10.824 -66.090 1.00 58.11 96 ASP C CA 1
ATOM 12141 C C . ASP C 3 96 ? 9.689 -10.282 -66.935 1.00 60.11 96 ASP C C 1
ATOM 12142 O O . ASP C 3 96 ? 9.903 -9.596 -67.943 1.00 52.72 96 ASP C O 1
ATOM 12147 N N . GLU C 3 97 ? 8.471 -10.600 -66.514 1.00 62.90 97 GLU C N 1
ATOM 12148 C CA . GLU C 3 97 ? 7.286 -10.147 -67.219 1.00 68.53 97 GLU C CA 1
ATOM 12149 C C . GLU C 3 97 ? 7.179 -8.628 -67.158 1.00 71.51 97 GLU C C 1
ATOM 12150 O O . GLU C 3 97 ? 6.780 -7.989 -68.131 1.00 72.25 97 GLU C O 1
ATOM 12156 N N . GLN C 3 98 ? 7.562 -8.052 -66.020 1.00 74.40 98 GLN C N 1
ATOM 12157 C CA . GLN C 3 98 ? 7.485 -6.605 -65.829 1.00 77.30 98 GLN C CA 1
ATOM 12158 C C . GLN C 3 98 ? 8.653 -5.783 -66.374 1.00 74.93 98 GLN C C 1
ATOM 12159 O O . GLN C 3 98 ? 8.441 -4.728 -66.976 1.00 68.57 98 GLN C O 1
ATOM 12165 N N . HIS C 3 99 ? 9.879 -6.261 -66.170 1.00 75.29 99 HIS C N 1
ATOM 12166 C CA . HIS C 3 99 ? 11.061 -5.524 -66.617 1.00 74.76 99 HIS C CA 1
ATOM 12167 C C . HIS C 3 99 ? 12.109 -6.362 -67.356 1.00 74.45 99 HIS C C 1
ATOM 12168 O O . HIS C 3 99 ? 13.167 -5.856 -67.733 1.00 71.16 99 HIS C O 1
ATOM 12175 N N . GLY C 3 100 ? 11.805 -7.635 -67.575 1.00 75.56 100 GLY C N 1
ATOM 12176 C CA . GLY C 3 100 ? 12.740 -8.510 -68.256 1.00 77.16 100 GLY C CA 1
ATOM 12177 C C . GLY C 3 100 ? 13.421 -7.951 -69.496 1.00 76.68 100 GLY C C 1
ATOM 12178 O O . GLY C 3 100 ? 14.611 -8.183 -69.703 1.00 78.04 100 GLY C O 1
ATOM 12179 N N . LYS C 3 101 ? 12.686 -7.207 -70.315 1.00 75.17 101 LYS C N 1
ATOM 12180 C CA . LYS C 3 101 ? 13.245 -6.662 -71.550 1.00 76.78 101 LYS C CA 1
ATOM 12181 C C . LYS C 3 101 ? 14.059 -5.369 -71.436 1.00 74.93 101 LYS C C 1
ATOM 12182 O O . LYS C 3 101 ? 14.873 -5.073 -72.310 1.00 72.64 101 LYS C O 1
ATOM 12188 N N . LYS C 3 102 ? 13.847 -4.599 -70.374 1.00 73.34 102 LYS C N 1
ATOM 12189 C CA . LYS C 3 102 ? 14.580 -3.344 -70.190 1.00 71.82 102 LYS C CA 1
ATOM 12190 C C . LYS C 3 102 ? 15.829 -3.547 -69.332 1.00 66.57 102 LYS C C 1
ATOM 12191 O O . LYS C 3 102 ? 16.763 -2.740 -69.367 1.00 57.74 102 LYS C O 1
ATOM 12197 N N . VAL C 3 103 ? 15.831 -4.637 -68.571 1.00 65.06 103 VAL C N 1
ATOM 12198 C CA . VAL C 3 103 ? 16.932 -4.987 -67.676 1.00 63.00 103 VAL C CA 1
ATOM 12199 C C . VAL C 3 103 ? 18.338 -4.730 -68.220 1.00 62.27 103 VAL C C 1
ATOM 12200 O O . VAL C 3 103 ? 19.188 -4.185 -67.517 1.00 64.53 103 VAL C O 1
ATOM 12204 N N . PRO C 3 104 ? 18.606 -5.125 -69.475 1.00 62.52 104 PRO C N 1
ATOM 12205 C CA . PRO C 3 104 ? 19.941 -4.907 -70.044 1.00 60.08 104 PRO C CA 1
ATOM 12206 C C . PRO C 3 104 ? 20.270 -3.524 -70.600 1.00 58.00 104 PRO C C 1
ATOM 12207 O O . PRO C 3 104 ? 21.299 -3.358 -71.247 1.00 60.35 104 PRO C O 1
ATOM 12211 N N . THR C 3 105 ? 19.427 -2.529 -70.350 1.00 57.57 105 THR C N 1
ATOM 12212 C CA . THR C 3 105 ? 19.702 -1.192 -70.873 1.00 57.88 105 THR C CA 1
ATOM 12213 C C . THR C 3 105 ? 19.988 -0.168 -69.776 1.00 57.29 105 THR C C 1
ATOM 12214 O O . THR C 3 105 ? 20.699 0.824 -70.002 1.00 49.99 105 THR C O 1
ATOM 12218 N N . VAL C 3 106 ? 19.436 -0.411 -68.589 1.00 55.13 106 VAL C N 1
ATOM 12219 C CA . VAL C 3 106 ? 19.630 0.495 -67.464 1.00 54.31 106 VAL C CA 1
ATOM 12220 C C . VAL C 3 106 ? 21.097 0.596 -67.063 1.00 54.11 106 VAL C C 1
ATOM 12221 O O . VAL C 3 106 ? 21.917 -0.257 -67.414 1.00 49.66 106 VAL C O 1
ATOM 12225 N N . SER C 3 107 ? 21.419 1.646 -66.318 1.00 53.85 107 SER C N 1
ATOM 12226 C CA . SER C 3 107 ? 22.786 1.882 -65.886 1.00 53.98 107 SER C CA 1
ATOM 12227 C C . SER C 3 107 ? 22.848 2.417 -64.465 1.00 53.81 107 SER C C 1
ATOM 12228 O O . SER C 3 107 ? 23.904 2.401 -63.835 1.00 49.06 107 SER C O 1
ATOM 12231 N N . ARG C 3 108 ? 21.713 2.903 -63.971 1.00 57.65 108 ARG C N 1
ATOM 12232 C CA . ARG C 3 108 ? 21.630 3.425 -62.611 1.00 59.01 108 ARG C CA 1
ATOM 12233 C C . ARG C 3 108 ? 21.344 2.246 -61.696 1.00 54.05 108 ARG C C 1
ATOM 12234 O O . ARG C 3 108 ? 20.746 1.262 -62.128 1.00 52.88 108 ARG C O 1
ATOM 12242 N N . PRO C 3 109 ? 21.776 2.324 -60.424 1.00 50.16 109 PRO C N 1
ATOM 12243 C CA . PRO C 3 109 ? 21.514 1.223 -59.492 1.00 44.58 109 PRO C CA 1
ATOM 12244 C C . PRO C 3 109 ? 20.027 1.303 -59.133 1.00 42.56 109 PRO C C 1
ATOM 12245 O O . PRO C 3 109 ? 19.403 2.351 -59.301 1.00 43.84 109 PRO C O 1
ATOM 12249 N N . TYR C 3 110 ? 19.462 0.203 -58.656 1.00 37.56 110 TYR C N 1
ATOM 12250 C CA . TYR C 3 110 ? 18.057 0.171 -58.268 1.00 35.14 110 TYR C CA 1
ATOM 12251 C C . TYR C 3 110 ? 17.083 0.889 -59.194 1.00 32.70 110 TYR C C 1
ATOM 12252 O O . TYR C 3 110 ? 16.163 1.552 -58.727 1.00 36.42 110 TYR C O 1
ATOM 12261 N N . SER C 3 111 ? 17.264 0.740 -60.501 1.00 36.10 111 SER C N 1
ATOM 12262 C CA . SER C 3 111 ? 16.376 1.386 -61.466 1.00 38.12 111 SER C CA 1
ATOM 12263 C C . SER C 3 111 ? 14.944 0.885 -61.302 1.00 39.65 111 SER C C 1
ATOM 12264 O O . SER C 3 111 ? 14.005 1.474 -61.837 1.00 43.00 111 SER C O 1
ATOM 12267 N N . PHE C 3 112 ? 14.781 -0.210 -60.568 1.00 37.81 112 PHE C N 1
ATOM 12268 C CA . PHE C 3 112 ? 13.458 -0.761 -60.336 1.00 39.18 112 PHE C CA 1
ATOM 12269 C C . PHE C 3 112 ? 13.129 -0.795 -58.845 1.00 40.15 112 PHE C C 1
ATOM 12270 O O . PHE C 3 112 ? 12.551 -1.768 -58.363 1.00 43.04 112 PHE C O 1
ATOM 12278 N N . ILE C 3 113 ? 13.489 0.258 -58.113 1.00 38.10 113 ILE C N 1
ATOM 12279 C CA . ILE C 3 113 ? 13.199 0.283 -56.684 1.00 36.77 113 ILE C CA 1
ATOM 12280 C C . ILE C 3 113 ? 11.734 -0.013 -56.420 1.00 31.54 113 ILE C C 1
ATOM 12281 O O . ILE C 3 113 ? 11.410 -0.737 -55.479 1.00 30.05 113 ILE C O 1
ATOM 12286 N N . GLU C 3 114 ? 10.855 0.523 -57.262 1.00 25.65 114 GLU C N 1
ATOM 12287 C CA . GLU C 3 114 ? 9.422 0.320 -57.096 1.00 26.14 114 GLU C CA 1
ATOM 12288 C C . GLU C 3 114 ? 8.958 -1.142 -57.118 1.00 33.28 114 GLU C C 1
ATOM 12289 O O . GLU C 3 114 ? 7.830 -1.437 -56.730 1.00 41.59 114 GLU C O 1
ATOM 12295 N N . PHE C 3 115 ? 9.818 -2.060 -57.556 1.00 34.04 115 PHE C N 1
ATOM 12296 C CA . PHE C 3 115 ? 9.458 -3.475 -57.566 1.00 33.95 115 PHE C CA 1
ATOM 12297 C C . PHE C 3 115 ? 9.396 -3.885 -56.099 1.00 39.43 115 PHE C C 1
ATOM 12298 O O . PHE C 3 115 ? 9.004 -5.005 -55.749 1.00 40.35 115 PHE C O 1
ATOM 12306 N N . ASP C 3 116 ? 9.814 -2.940 -55.262 1.00 39.78 116 ASP C N 1
ATOM 12307 C CA . ASP C 3 116 ? 9.854 -3.058 -53.811 1.00 38.15 116 ASP C CA 1
ATOM 12308 C C . ASP C 3 116 ? 8.509 -3.570 -53.287 1.00 37.23 116 ASP C C 1
ATOM 12309 O O . ASP C 3 116 ? 8.450 -4.474 -52.449 1.00 25.87 116 ASP C O 1
ATOM 12314 N N . THR C 3 117 ? 7.434 -2.980 -53.802 1.00 34.36 117 THR C N 1
ATOM 12315 C CA . THR C 3 117 ? 6.088 -3.336 -53.390 1.00 37.54 117 THR C CA 1
ATOM 12316 C C . THR C 3 117 ? 5.807 -4.817 -53.572 1.00 42.85 117 THR C C 1
ATOM 12317 O O . THR C 3 117 ? 5.594 -5.532 -52.588 1.00 47.01 117 THR C O 1
ATOM 12321 N N . PHE C 3 118 ? 5.815 -5.288 -54.817 1.00 44.52 118 PHE C N 1
ATOM 12322 C CA . PHE C 3 118 ? 5.545 -6.701 -55.066 1.00 46.73 118 PHE C CA 1
ATOM 12323 C C . PHE C 3 118 ? 6.403 -7.618 -54.198 1.00 44.46 118 PHE C C 1
ATOM 12324 O O . PHE C 3 118 ? 5.903 -8.566 -53.601 1.00 34.74 118 PHE C O 1
ATOM 12332 N N . ILE C 3 119 ? 7.698 -7.337 -54.132 1.00 46.98 119 ILE C N 1
ATOM 12333 C CA . ILE C 3 119 ? 8.599 -8.156 -53.326 1.00 48.62 119 ILE C CA 1
ATOM 12334 C C . ILE C 3 119 ? 8.060 -8.408 -51.919 1.00 48.54 119 ILE C C 1
ATOM 12335 O O . ILE C 3 119 ? 8.052 -9.543 -51.454 1.00 47.78 119 ILE C O 1
ATOM 12340 N N . GLN C 3 120 ? 7.601 -7.353 -51.251 1.00 53.01 120 GLN C N 1
ATOM 12341 C CA . GLN C 3 120 ? 7.101 -7.471 -49.881 1.00 55.85 120 GLN C CA 1
ATOM 12342 C C . GLN C 3 120 ? 5.710 -8.081 -49.726 1.00 56.66 120 GLN C C 1
ATOM 12343 O O . GLN C 3 120 ? 5.445 -8.750 -48.727 1.00 55.19 120 GLN C O 1
ATOM 12349 N N . LYS C 3 121 ? 4.823 -7.859 -50.695 1.00 56.63 121 LYS C N 1
ATOM 12350 C CA . LYS C 3 121 ? 3.484 -8.442 -50.618 1.00 57.28 121 LYS C CA 1
ATOM 12351 C C . LYS C 3 121 ? 3.606 -9.953 -50.872 1.00 55.51 121 LYS C C 1
ATOM 12352 O O . LYS C 3 121 ? 2.842 -10.763 -50.337 1.00 55.74 121 LYS C O 1
ATOM 12358 N N . THR C 3 122 ? 4.586 -10.311 -51.695 1.00 52.77 122 THR C N 1
ATOM 12359 C CA . THR C 3 122 ? 4.867 -11.696 -52.040 1.00 44.49 122 THR C CA 1
ATOM 12360 C C . THR C 3 122 ? 5.580 -12.317 -50.845 1.00 42.29 122 THR C C 1
ATOM 12361 O O . THR C 3 122 ? 5.356 -13.474 -50.499 1.00 41.50 122 THR C O 1
ATOM 12365 N N . LYS C 3 123 ? 6.427 -11.521 -50.206 1.00 42.15 123 LYS C N 1
ATOM 12366 C CA . LYS C 3 123 ? 7.201 -11.973 -49.057 1.00 52.93 123 LYS C CA 1
ATOM 12367 C C . LYS C 3 123 ? 6.376 -12.551 -47.909 1.00 57.22 123 LYS C C 1
ATOM 12368 O O . LYS C 3 123 ? 6.738 -13.584 -47.345 1.00 54.74 123 LYS C O 1
ATOM 12374 N N . LYS C 3 124 ? 5.280 -11.888 -47.553 1.00 63.15 124 LYS C N 1
ATOM 12375 C CA . LYS C 3 124 ? 4.446 -12.361 -46.451 1.00 68.05 124 LYS C CA 1
ATOM 12376 C C . LYS C 3 124 ? 3.769 -13.693 -46.759 1.00 72.31 124 LYS C C 1
ATOM 12377 O O . LYS C 3 124 ? 3.521 -14.496 -45.855 1.00 69.28 124 LYS C O 1
ATOM 12383 N N . LEU C 3 125 ? 3.492 -13.934 -48.038 1.00 74.06 125 LEU C N 1
ATOM 12384 C CA . LEU C 3 125 ? 2.854 -15.175 -48.452 1.00 75.96 125 LEU C CA 1
ATOM 12385 C C . LEU C 3 125 ? 3.773 -16.374 -48.243 1.00 77.76 125 LEU C C 1
ATOM 12386 O O . LEU C 3 125 ? 3.410 -17.500 -48.580 1.00 83.22 125 LEU C O 1
ATOM 12391 N N . TYR C 3 126 ? 4.962 -16.135 -47.692 1.00 78.74 126 TYR C N 1
ATOM 12392 C CA . TYR C 3 126 ? 5.923 -17.213 -47.448 1.00 78.87 126 TYR C CA 1
ATOM 12393 C C . TYR C 3 126 ? 6.515 -17.193 -46.042 1.00 78.31 126 TYR C C 1
ATOM 12394 O O . TYR C 3 126 ? 7.187 -18.140 -45.632 1.00 78.06 126 TYR C O 1
ATOM 12403 N N . ILE C 3 127 ? 6.278 -16.113 -45.309 1.00 79.69 127 ILE C N 1
ATOM 12404 C CA . ILE C 3 127 ? 6.788 -15.998 -43.947 1.00 81.13 127 ILE C CA 1
ATOM 12405 C C . ILE C 3 127 ? 5.608 -16.009 -42.980 1.00 84.13 127 ILE C C 1
ATOM 12406 O O . ILE C 3 127 ? 5.358 -15.034 -42.271 1.00 90.08 127 ILE C O 1
ATOM 12411 N N . ASP C 3 128 ? 4.876 -17.119 -42.983 1.00 82.98 128 ASP C N 1
ATOM 12412 C CA . ASP C 3 128 ? 3.716 -17.319 -42.119 1.00 79.54 128 ASP C CA 1
ATOM 12413 C C . ASP C 3 128 ? 3.041 -18.628 -42.510 1.00 77.44 128 ASP C C 1
ATOM 12414 O O . ASP C 3 128 ? 2.286 -18.685 -43.483 1.00 75.46 128 ASP C O 1
ATOM 12419 N N . SER C 3 129 ? 3.324 -19.676 -41.742 1.00 76.14 129 SER C N 1
ATOM 12420 C CA . SER C 3 129 ? 2.771 -21.004 -41.984 1.00 75.14 129 SER C CA 1
ATOM 12421 C C . SER C 3 129 ? 1.244 -21.026 -42.129 1.00 74.88 129 SER C C 1
ATOM 12422 O O . SER C 3 129 ? 0.666 -22.022 -42.578 1.00 73.11 129 SER C O 1
ATOM 12425 N N . ARG C 3 130 ? 0.601 -19.921 -41.767 1.00 74.03 130 ARG C N 1
ATOM 12426 C CA . ARG C 3 130 ? -0.854 -19.814 -41.839 1.00 75.44 130 ARG C CA 1
ATOM 12427 C C . ARG C 3 130 ? -1.348 -19.321 -43.201 1.00 78.01 130 ARG C C 1
ATOM 12428 O O . ARG C 3 130 ? -2.367 -18.635 -43.288 1.00 81.22 130 ARG C O 1
ATOM 12436 N N . ALA C 3 131 ? -0.633 -19.672 -44.262 1.00 81.53 131 ALA C N 1
ATOM 12437 C CA . ALA C 3 131 ? -1.015 -19.249 -45.604 1.00 83.01 131 ALA C CA 1
ATOM 12438 C C . ALA C 3 131 ? -0.629 -20.314 -46.616 1.00 86.48 131 ALA C C 1
ATOM 12439 O O . ALA C 3 131 ? -1.324 -20.519 -47.613 1.00 86.48 131 ALA C O 1
ATOM 12441 N N . ARG C 3 132 ? 0.486 -20.986 -46.339 1.00 91.62 132 ARG C N 1
ATOM 12442 C CA . ARG C 3 132 ? 1.013 -22.045 -47.194 1.00 95.20 132 ARG C CA 1
ATOM 12443 C C . ARG C 3 132 ? 0.847 -21.729 -48.679 1.00 94.64 132 ARG C C 1
ATOM 12444 O O . ARG C 3 132 ? 1.614 -20.950 -49.248 1.00 93.52 132 ARG C O 1
ATOM 12452 N N . ILE C 3 148 ? 19.715 -27.566 -58.383 1.00 75.32 148 ILE C N 1
ATOM 12453 C CA . ILE C 3 148 ? 20.132 -26.984 -57.108 1.00 77.98 148 ILE C CA 1
ATOM 12454 C C . ILE C 3 148 ? 21.569 -27.397 -56.771 1.00 80.96 148 ILE C C 1
ATOM 12455 O O . ILE C 3 148 ? 22.224 -28.079 -57.558 1.00 82.61 148 ILE C O 1
ATOM 12460 N N . MET C 3 149 ? 22.056 -26.977 -55.605 1.00 83.21 149 MET C N 1
ATOM 12461 C CA . MET C 3 149 ? 23.413 -27.299 -55.165 1.00 84.12 149 MET C CA 1
ATOM 12462 C C . MET C 3 149 ? 23.670 -26.689 -53.793 1.00 83.57 149 MET C C 1
ATOM 12463 O O . MET C 3 149 ? 23.018 -25.720 -53.407 1.00 86.38 149 MET C O 1
ATOM 12468 N N . VAL C 3 150 ? 24.627 -27.246 -53.061 1.00 79.24 150 VAL C N 1
ATOM 12469 C CA . VAL C 3 150 ? 24.944 -26.727 -51.740 1.00 78.62 150 VAL C CA 1
ATOM 12470 C C . VAL C 3 150 ? 26.436 -26.556 -51.518 1.00 80.05 150 VAL C C 1
ATOM 12471 O O . VAL C 3 150 ? 27.229 -27.456 -51.788 1.00 81.91 150 VAL C O 1
ATOM 12475 N N . ALA C 3 151 ? 26.805 -25.385 -51.017 1.00 82.23 151 ALA C N 1
ATOM 12476 C CA . ALA C 3 151 ? 28.196 -25.070 -50.744 1.00 83.97 151 ALA C CA 1
ATOM 12477 C C . ALA C 3 151 ? 28.250 -23.957 -49.709 1.00 84.87 151 ALA C C 1
ATOM 12478 O O . ALA C 3 151 ? 27.441 -23.030 -49.737 1.00 85.17 151 ALA C O 1
ATOM 12480 N N . ASN C 3 152 ? 29.194 -24.062 -48.781 1.00 86.79 152 ASN C N 1
ATOM 12481 C CA . ASN C 3 152 ? 29.343 -23.046 -47.753 1.00 87.71 152 ASN C CA 1
ATOM 12482 C C . ASN C 3 152 ? 29.755 -21.771 -48.461 1.00 87.72 152 ASN C C 1
ATOM 12483 O O . ASN C 3 152 ? 30.830 -21.706 -49.056 1.00 88.98 152 ASN C O 1
ATOM 12488 N N . ILE C 3 153 ? 28.887 -20.769 -48.411 1.00 86.45 153 ILE C N 1
ATOM 12489 C CA . ILE C 3 153 ? 29.149 -19.486 -49.051 1.00 85.90 153 ILE C CA 1
ATOM 12490 C C . ILE C 3 153 ? 30.612 -19.057 -48.913 1.00 87.97 153 ILE C C 1
ATOM 12491 O O . ILE C 3 153 ? 31.205 -18.531 -49.856 1.00 89.44 153 ILE C O 1
ATOM 12496 N N . GLU C 3 154 ? 31.186 -19.298 -47.738 1.00 89.24 154 GLU C N 1
ATOM 12497 C CA . GLU C 3 154 ? 32.573 -18.941 -47.450 1.00 89.29 154 GLU C CA 1
ATOM 12498 C C . GLU C 3 154 ? 33.515 -19.305 -48.595 1.00 89.02 154 GLU C C 1
ATOM 12499 O O . GLU C 3 154 ? 34.420 -18.539 -48.932 1.00 88.37 154 GLU C O 1
ATOM 12505 N N . GLU C 3 155 ? 33.300 -20.478 -49.183 1.00 86.55 155 GLU C N 1
ATOM 12506 C CA . GLU C 3 155 ? 34.126 -20.937 -50.291 1.00 85.87 155 GLU C CA 1
ATOM 12507 C C . GLU C 3 155 ? 34.096 -19.937 -51.445 1.00 84.05 155 GLU C C 1
ATOM 12508 O O . GLU C 3 155 ? 35.050 -19.184 -51.657 1.00 83.16 155 GLU C O 1
ATOM 12514 N N . VAL C 3 156 ? 32.990 -19.938 -52.182 1.00 80.79 156 VAL C N 1
ATOM 12515 C CA . VAL C 3 156 ? 32.805 -19.058 -53.327 1.00 78.91 156 VAL C CA 1
ATOM 12516 C C . VAL C 3 156 ? 33.428 -17.674 -53.104 1.00 80.03 156 VAL C C 1
ATOM 12517 O O . VAL C 3 156 ? 34.199 -17.178 -53.935 1.00 78.66 156 VAL C O 1
ATOM 12521 N N . LEU C 3 157 ? 33.098 -17.063 -51.972 1.00 78.04 157 LEU C N 1
ATOM 12522 C CA . LEU C 3 157 ? 33.610 -15.742 -51.630 1.00 77.76 157 LEU C CA 1
ATOM 12523 C C . LEU C 3 157 ? 35.130 -15.704 -51.519 1.00 74.12 157 LEU C C 1
ATOM 12524 O O . LEU C 3 157 ? 35.748 -14.944 -52.293 1.00 84.68 157 LEU C O 1
ATOM 12530 N N . THR D 4 4 ? 36.235 5.759 -44.092 1.00 92.88 502 THR D N 1
ATOM 12531 C CA . THR D 4 4 ? 35.276 4.870 -44.802 1.00 94.94 502 THR D CA 1
ATOM 12532 C C . THR D 4 4 ? 33.887 5.486 -44.842 1.00 93.39 502 THR D C 1
ATOM 12533 O O . THR D 4 4 ? 32.936 4.831 -45.264 1.00 97.11 502 THR D O 1
ATOM 12537 N N . ASP D 4 5 ? 33.737 6.735 -44.410 1.00 90.17 503 ASP D N 1
ATOM 12538 C CA . ASP D 4 5 ? 32.394 7.290 -44.453 1.00 85.98 503 ASP D CA 1
ATOM 12539 C C . ASP D 4 5 ? 31.870 7.178 -45.879 1.00 82.93 503 ASP D C 1
ATOM 12540 O O . ASP D 4 5 ? 32.644 7.002 -46.823 1.00 79.09 503 ASP D O 1
ATOM 12545 N N . ILE D 4 6 ? 30.555 7.273 -46.023 1.00 78.91 504 ILE D N 1
ATOM 12546 C CA . ILE D 4 6 ? 29.897 7.081 -47.306 1.00 76.02 504 ILE D CA 1
ATOM 12547 C C . ILE D 4 6 ? 30.164 7.973 -48.517 1.00 79.67 504 ILE D C 1
ATOM 12548 O O . ILE D 4 6 ? 30.430 7.445 -49.599 1.00 83.71 504 ILE D O 1
ATOM 12553 N N . GLU D 4 7 ? 30.091 9.294 -48.370 1.00 80.12 505 GLU D N 1
ATOM 12554 C CA . GLU D 4 7 ? 30.335 10.161 -49.526 1.00 82.27 505 GLU D CA 1
ATOM 12555 C C . GLU D 4 7 ? 31.823 10.258 -49.997 1.00 86.14 505 GLU D C 1
ATOM 12556 O O . GLU D 4 7 ? 32.088 11.126 -50.814 1.00 87.25 505 GLU D O 1
ATOM 12562 N N . MET D 4 8 ? 32.734 9.396 -49.502 1.00 91.89 506 MET D N 1
ATOM 12563 C CA . MET D 4 8 ? 34.158 9.430 -49.833 1.00 97.03 506 MET D CA 1
ATOM 12564 C C . MET D 4 8 ? 34.723 8.488 -50.903 1.00 97.38 506 MET D C 1
ATOM 12565 O O . MET D 4 8 ? 35.185 8.949 -51.988 1.00 101.71 506 MET D O 1
ATOM 12570 N N . ASN D 4 9 ? 34.673 7.205 -50.550 1.00 95.41 507 ASN D N 1
ATOM 12571 C CA . ASN D 4 9 ? 35.160 6.153 -51.422 1.00 92.71 507 ASN D CA 1
ATOM 12572 C C . ASN D 4 9 ? 36.682 5.958 -51.202 1.00 91.63 507 ASN D C 1
ATOM 12573 O O . ASN D 4 9 ? 37.340 5.169 -51.910 1.00 92.54 507 ASN D O 1
ATOM 12578 N N . ARG D 4 10 ? 37.188 6.595 -50.137 1.00 91.02 508 ARG D N 1
ATOM 12579 C CA . ARG D 4 10 ? 38.584 6.556 -49.676 1.00 88.83 508 ARG D CA 1
ATOM 12580 C C . ARG D 4 10 ? 39.008 7.873 -49.011 1.00 84.36 508 ARG D C 1
ATOM 12581 O O . ARG D 4 10 ? 39.832 7.771 -48.083 1.00 88.51 508 ARG D O 1
#

Sequence (1586 aa):
TYLEFIQQNEERDGVRFSWNVWPSSRLEATRMVVPVAALFTPLKERPDLPPIQYEPVLCSRTTCRAVLNPLCQVDYRAKLWACNFCYQRNQFPPSYAGISELNQPAELLPQFSSIEYVVLRGPQMPLIFLYVVDTCMEDEDLQALKESMQMSLSLLPPTALVGLITFGRMVQVHELGCEGISKSYVFRGTKDLSAKQLQEMLGPPPSNRFLQPVQKIDMNLTDLLGELQRDPWPVPQGKRPLRSSGVALSIAVGLLECTFPNTGARIMMFIGGPATQGPGMVVGDELKTPIRSWHDIDKDNAKYVKKGTKHFEALANRAATTGHVIDIYACALDQTGLLEMKCCPNLTGGYMVMGDSFNTSLFKQTFQRVFTKDMHGQFKMGFGGTLEIKTSREIKISGAIGPCVSLNSKGPCVSENEIGTGGTCQWKICGLSPTTTLAIYFEVVGGRGAIQFVTQYQHSSGQRRIRVTTIARNWADAQTQIQNIAASFDQEAAAILMARLAIYRAETEDVLRWLDRQLIRLCQKFGEYHKDDPSSFRFSETFSLYPQFMFHLRRSSFLQVFNNSPDESSYYRHHFMRQDLTQSLIMIQPILYAYSFSGPPEPVLLDSSSILADRILLMDTFFQILIYHGETIAQWRKSGYQDMPEYENFRHLLQAPVDDAQEILHSRFPMPRYIDTEHGGSQARFLLSKVNDVSLQVFMDHLKKLAVSSAEGLRVVNLLQERNMLPSTPLKPPVPNLHEDIQKLNCNPELFRCTLTSIPQTQALLNKAKLPLGLLLHPFKDLVQLPVVTSSTIVRCRSCRTYINPFVSFLDQRRWKCNLCYRVNDVPEEFLEPHRRPEVQNATIEFMAPSEYMLRPPQPPVYLFVFDVSHNAVETGYLNSVCQSLLDNLDLLPGNTRTKIGFITFDSTIHFYGLQESLSQPQMLIVSDIEDVFIPMPENLLVNLNESKELVQDLLKTLPQMFTKTLETQSALGPALQAAFKLMSPTGGRMSVFQTQLPTLGVGALKPREEPNHRSSAKMTPSTDFYKKLALDCSGQQVAVDLFLLSGQYSDLASLGCISRYSAGSVYYYPSYHHQHNPVQVQKLQKELQRYLTRKIGFEAVMRIRCTKGLSIHTFHGNFFVRSTDLLSLPNVNPDAGYAVQMSVEESLTDTQLVSFQSALLYTSSKGERRIRVHTLCLPVVSTLNDVFLGADVQAISGLLANMAVDRSMTASLSDARDALVNAVIDSLSAYRSSVPGLMVPFSLRLFPLFVLALLKQKSFQTGTNARLDERIFAMCQVKNQPLVYLMLTTHPSLYRVDNLSDEGALNISDRTIPQPPILQLSVEKLSRDGAFLMDAGSVLMLWVGKNCTQNFLSQVLGVQNYASIPQPMTDLPELDTPESARIIAFISWLREQRPFFPILYVIADESPMKANFLQNMIEDRTESALSYYEFLLHIQQQVNKMVLLTMIARVADGLPLAASMQEDDLQQYQSQAKQLFRKLNEQSPTRCTLEAGAMTFHYIIEQGVCYLVLCEAAFPKKLAFAYLEDLHSEFDEQHGKKVPTVSRPYSFIEFDTFIQKTKKLYIDSRARIMVANIEEVLTDIEMNR

B-factor: mean 40.26, std 20.88, range [1.0, 126.77]

Nearest PDB structures (foldseek):
  3egd-assembly1_B  TM=1.001E+00  e=0.000E+00  Homo sapiens
  2nup-assembly1_B  TM=1.001E+00  e=0.000E+00  Homo sapiens
  2nut-assembly1_B  TM=1.001E+00  e=0.000E+00  Homo sapiens
  5vni-assembly1_B  TM=1.000E+00  e=0.000E+00  Homo sapiens
  3eh1-assembly1_A  TM=9.816E-01  e=0.000E+00  Homo sapiens

GO terms:
  GO:0070971 endoplasmic reticulum exit site (C, IDA)
  GO:0005829 cytosol (C, IDA)
  GO:0008270 zinc ion binding (F, IDA)
  GO:0030127 COPII vesicle coat (C, IDA)
  GO:0090110 COPII-coated vesicle cargo loading (P, IDA)
  GO:0005789 endoplasmic reticulum membrane (C, EXP)
  GO:0012507 ER to Golgi transport vesicle membrane (C, IGI)
  GO:0090110 COPII-coated vesicle cargo loading (P, IGI)
  GO:0005515 protein binding (F, IPI)
  GO:0005789 endoplasmic reticulum membrane (C, TAS)
  GO:0005829 cytosol (C, TAS)
  GO:0012507 ER to Golgi transport vesicle membrane (C, TAS)
  GO:0005783 endoplasmic reticulum (C, IDA)